Protein 2LTK (pdb70)

Secondary structure (DSSP, 8-state):
----HHHHHHHHHH-SEEEEESEETTEESSHHHHHHHHHHHHTT---EEEESTT-HHHHHHHHHTS--S-SSEEEETTEEEEEHHHHHHHHHHSHHHHHHHHHT---S--

Foldseek 3Di:
DDDDLVVVLVQLQVWQKEKEAQDDLVDHPDPLSVLVSCLCVVFPFDYYYHYVVPHVSRVVNCCPPVVDDAPIFIDGNSHTDDGSVRVVVCVVVVVNVVVCVVVVTDGDDD

InterPro domains:
  IPR002109 Glutaredoxin [PF00462] (91-155)
  IPR004480 Monothiol glutaredoxin-related [PTHR10293] (74-175)
  IPR033658 Glutaredoxin, PICOT-like [cd03028] (82-171)
  IPR036249 Thioredoxin-like superfamily [SSF52833] (79-179)

Structure (mmCIF, N/CA/C/O backbone):
data_2LTK
#
_entry.id   2LTK
#
_cell.length_a   1.000
_cell.length_b   1.000
_cell.length_c   1.000
_cell.angle_alpha   90.00
_cell.angle_beta   90.00
_cell.angle_gamma   90.00
#
_symmetry.space_group_name_H-M   'P 1'
#
loop_
_atom_site.group_PDB
_atom_site.id
_atom_site.type_symbol
_atom_site.label_atom_id
_atom_site.label_alt_id
_atom_site.label_comp_id
_atom_site.label_asym_id
_atom_site.label_entity_id
_atom_site.label_seq_id
_atom_site.pdbx_PDB_ins_code
_atom_site.Cartn_x
_atom_site.Cartn_y
_atom_site.Cartn_z
_atom_site.occupancy
_atom_site.B_iso_or_equiv
_atom_site.auth_seq_id
_atom_site.auth_comp_id
_atom_site.auth_asym_id
_atom_site.auth_atom_id
_atom_site.pdbx_PDB_model_num
ATOM 1 N N . GLY A 1 1 ? 4.959 22.747 -2.510 1.00 0.00 75 GLY A N 1
ATOM 2 C CA . GLY A 1 1 ? 4.186 23.088 -3.714 1.00 0.00 75 GLY A CA 1
ATOM 3 C C . GLY A 1 1 ? 3.396 21.891 -4.196 1.00 0.00 75 GLY A C 1
ATOM 4 O O . GLY A 1 1 ? 3.241 20.914 -3.466 1.00 0.00 75 GLY A O 1
ATOM 10 N N . ALA A 1 2 ? 2.907 21.945 -5.434 1.00 0.00 76 ALA A N 1
ATOM 11 C CA . ALA A 1 2 ? 2.132 20.865 -6.044 1.00 0.00 76 ALA A CA 1
ATOM 12 C C . ALA A 1 2 ? 2.944 19.568 -6.242 1.00 0.00 76 ALA A C 1
ATOM 13 O O . ALA A 1 2 ? 4.137 19.607 -6.575 1.00 0.00 76 ALA A O 1
ATOM 20 N N . MET A 1 3 ? 2.272 18.425 -6.075 1.00 0.00 77 MET A N 1
ATOM 21 C CA . MET A 1 3 ? 2.837 17.083 -6.263 1.00 0.00 77 MET A CA 1
ATOM 22 C C . MET A 1 3 ? 2.852 16.690 -7.745 1.00 0.00 77 MET A C 1
ATOM 23 O O . MET A 1 3 ? 1.802 16.642 -8.389 1.00 0.00 77 MET A O 1
ATOM 37 N N . VAL A 1 4 ? 4.032 16.326 -8.247 1.00 0.00 78 VAL A N 1
ATOM 38 C CA . VAL A 1 4 ? 4.251 15.792 -9.606 1.00 0.00 78 VAL A CA 1
ATOM 39 C C . VAL A 1 4 ? 4.483 14.274 -9.573 1.00 0.00 78 VAL A C 1
ATOM 40 O O . VAL A 1 4 ? 4.736 13.705 -8.509 1.00 0.00 78 VAL A O 1
ATOM 53 N N . LYS A 1 5 ? 4.408 13.576 -10.711 1.00 0.00 79 LYS A N 1
ATOM 54 C CA . LYS A 1 5 ? 4.515 12.102 -10.771 1.00 0.00 79 LYS A CA 1
ATOM 55 C C . LYS A 1 5 ? 5.869 11.594 -10.255 1.00 0.00 79 LYS A C 1
ATOM 56 O O . LYS A 1 5 ? 5.921 10.567 -9.576 1.00 0.00 79 LYS A O 1
ATOM 75 N N . LYS A 1 6 ? 6.937 12.378 -10.444 1.00 0.00 80 LYS A N 1
ATOM 76 C CA . LYS A 1 6 ? 8.267 12.158 -9.847 1.00 0.00 80 LYS A CA 1
ATOM 77 C C . LYS A 1 6 ? 8.284 12.227 -8.310 1.00 0.00 80 LYS A C 1
ATOM 78 O O . LYS A 1 6 ? 9.130 11.597 -7.683 1.00 0.00 80 LYS A O 1
ATOM 97 N N . ASP A 1 7 ? 7.362 12.945 -7.664 1.00 0.00 81 ASP A N 1
ATOM 98 C CA . ASP A 1 7 ? 7.253 12.943 -6.194 1.00 0.00 81 ASP A CA 1
ATOM 99 C C . ASP A 1 7 ? 6.670 11.629 -5.664 1.00 0.00 81 ASP A C 1
ATOM 100 O O . ASP A 1 7 ? 7.104 11.152 -4.617 1.00 0.00 81 ASP A O 1
ATOM 109 N N . ILE A 1 8 ? 5.767 10.987 -6.411 1.00 0.00 82 ILE A N 1
ATOM 110 C CA . ILE A 1 8 ? 5.288 9.631 -6.096 1.00 0.00 82 ILE A CA 1
ATOM 111 C C . ILE A 1 8 ? 6.419 8.614 -6.302 1.00 0.00 82 ILE A C 1
ATOM 112 O O . ILE A 1 8 ? 6.645 7.760 -5.445 1.00 0.00 82 ILE A O 1
ATOM 128 N N . ASP A 1 9 ? 7.175 8.740 -7.396 1.00 0.00 83 ASP A N 1
ATOM 129 C CA . ASP A 1 9 ? 8.273 7.824 -7.728 1.00 0.00 83 ASP A CA 1
ATOM 130 C C . ASP A 1 9 ? 9.423 7.867 -6.703 1.00 0.00 83 ASP A C 1
ATOM 131 O O . ASP A 1 9 ? 9.915 6.816 -6.282 1.00 0.00 83 ASP A O 1
ATOM 140 N N . ASP A 1 10 ? 9.799 9.070 -6.253 1.00 0.00 84 ASP A N 1
ATOM 141 C CA . ASP A 1 10 ? 10.799 9.288 -5.200 1.00 0.00 84 ASP A CA 1
ATOM 142 C C . ASP A 1 10 ? 10.276 8.877 -3.813 1.00 0.00 84 ASP A C 1
ATOM 143 O O . ASP A 1 10 ? 11.037 8.341 -3.007 1.00 0.00 84 ASP A O 1
ATOM 152 N N . THR A 1 11 ? 8.974 9.047 -3.550 1.00 0.00 85 THR A N 1
ATOM 153 C CA . THR A 1 11 ? 8.313 8.546 -2.325 1.00 0.00 85 THR A CA 1
ATOM 154 C C . THR A 1 11 ? 8.305 7.019 -2.262 1.00 0.00 85 THR A C 1
ATOM 155 O O . THR A 1 11 ? 8.602 6.468 -1.203 1.00 0.00 85 THR A O 1
ATOM 166 N N . ILE A 1 12 ? 8.068 6.316 -3.376 1.00 0.00 86 ILE A N 1
ATOM 167 C CA . ILE A 1 12 ? 8.171 4.845 -3.433 1.00 0.00 86 ILE A CA 1
ATOM 168 C C . ILE A 1 12 ? 9.604 4.363 -3.135 1.00 0.00 86 ILE A C 1
ATOM 169 O O . ILE A 1 12 ? 9.783 3.326 -2.493 1.00 0.00 86 ILE A O 1
ATOM 185 N N . LYS A 1 13 ? 10.628 5.149 -3.491 1.00 0.00 87 LYS A N 1
ATOM 186 C CA . LYS A 1 13 ? 12.028 4.956 -3.101 1.00 0.00 87 LYS A CA 1
ATOM 187 C C . LYS A 1 13 ? 12.355 5.387 -1.657 1.00 0.00 87 LYS A C 1
ATOM 188 O O . LYS A 1 13 ? 13.352 4.924 -1.104 1.00 0.00 87 LYS A O 1
ATOM 207 N N . SER A 1 14 ? 11.536 6.246 -1.044 1.00 0.00 88 SER A N 1
ATOM 208 C CA . SER A 1 14 ? 11.741 6.838 0.292 1.00 0.00 88 SER A CA 1
ATOM 209 C C . SER A 1 14 ? 11.113 6.038 1.442 1.00 0.00 88 SER A C 1
ATOM 210 O O . SER A 1 14 ? 11.726 5.873 2.498 1.00 0.00 88 SER A O 1
ATOM 218 N N . GLU A 1 15 ? 9.893 5.544 1.243 1.00 0.00 89 GLU A N 1
ATOM 219 C CA . GLU A 1 15 ? 9.059 4.867 2.247 1.00 0.00 89 GLU A CA 1
ATOM 220 C C . GLU A 1 15 ? 9.237 3.347 2.209 1.00 0.00 89 GLU A C 1
ATOM 221 O O . GLU A 1 15 ? 9.662 2.777 1.205 1.00 0.00 89 GLU A O 1
ATOM 233 N N . ASP A 1 16 ? 8.933 2.673 3.318 1.00 0.00 90 ASP A N 1
ATOM 234 C CA . ASP A 1 16 ? 9.123 1.222 3.433 1.00 0.00 90 ASP A CA 1
ATOM 235 C C . ASP A 1 16 ? 7.859 0.463 3.025 1.00 0.00 90 ASP A C 1
ATOM 236 O O . ASP A 1 16 ? 7.941 -0.663 2.533 1.00 0.00 90 ASP A O 1
ATOM 245 N N . VAL A 1 17 ? 6.706 1.120 3.181 1.00 0.00 91 VAL A N 1
ATOM 246 C CA . VAL A 1 17 ? 5.381 0.645 2.786 1.00 0.00 91 VAL A CA 1
ATOM 247 C C . VAL A 1 17 ? 4.637 1.762 2.051 1.00 0.00 91 VAL A C 1
ATOM 248 O O . VAL A 1 17 ? 4.502 2.874 2.568 1.00 0.00 91 VAL A O 1
ATOM 261 N N . VAL A 1 18 ? 4.110 1.459 0.864 1.00 0.00 92 VAL A N 1
ATOM 262 C CA . VAL A 1 18 ? 3.272 2.381 0.076 1.00 0.00 92 VAL A CA 1
ATOM 263 C C . VAL A 1 18 ? 2.022 1.659 -0.429 1.00 0.00 92 VAL A C 1
ATOM 264 O O . VAL A 1 18 ? 2.050 0.458 -0.701 1.00 0.00 92 VAL A O 1
ATOM 277 N N . THR A 1 19 ? 0.908 2.378 -0.560 1.00 0.00 93 THR A N 1
ATOM 278 C CA . THR A 1 19 ? -0.329 1.844 -1.146 1.00 0.00 93 THR A CA 1
ATOM 279 C C . THR A 1 19 ? -1.070 2.877 -1.998 1.00 0.00 93 THR A C 1
ATOM 280 O O . THR A 1 19 ? -0.969 4.082 -1.764 1.00 0.00 93 THR A O 1
ATOM 291 N N . PHE A 1 20 ? -1.802 2.386 -3.001 1.00 0.00 94 PHE A N 1
ATOM 292 C CA . PHE A 1 20 ? -2.680 3.162 -3.878 1.00 0.00 94 PHE A CA 1
ATOM 293 C C . PHE A 1 20 ? -4.129 2.716 -3.656 1.00 0.00 94 PHE A C 1
ATOM 294 O O . PHE A 1 20 ? -4.456 1.555 -3.926 1.00 0.00 94 PHE A O 1
ATOM 311 N N . ILE A 1 21 ? -4.990 3.623 -3.178 1.00 0.00 95 ILE A N 1
ATOM 312 C CA . ILE A 1 21 ? -6.368 3.306 -2.767 1.00 0.00 95 ILE A CA 1
ATOM 313 C C . ILE A 1 21 ? -7.422 4.282 -3.320 1.00 0.00 95 ILE A C 1
ATOM 314 O O . ILE A 1 21 ? -7.129 5.413 -3.720 1.00 0.00 95 ILE A O 1
ATOM 330 N N . LYS A 1 22 ? -8.689 3.851 -3.304 1.00 0.00 96 LYS A N 1
ATOM 331 C CA . LYS A 1 22 ? -9.860 4.676 -3.643 1.00 0.00 96 LYS A CA 1
ATOM 332 C C . LYS A 1 22 ? -10.366 5.393 -2.385 1.00 0.00 96 LYS A C 1
ATOM 333 O O . LYS A 1 22 ? -11.390 5.019 -1.820 1.00 0.00 96 LYS A O 1
ATOM 352 N N . GLY A 1 23 ? -9.641 6.403 -1.910 1.00 0.00 97 GLY A N 1
ATOM 353 C CA . GLY A 1 23 ? -10.110 7.371 -0.906 1.00 0.00 97 GLY A CA 1
ATOM 354 C C . GLY A 1 23 ? -8.985 7.835 0.031 1.00 0.00 97 GLY A C 1
ATOM 355 O O . GLY A 1 23 ? -7.867 7.323 -0.040 1.00 0.00 97 GLY A O 1
ATOM 359 N N . LEU A 1 24 ? -9.282 8.699 1.003 1.00 0.00 98 LEU A N 1
ATOM 360 C CA . LEU A 1 24 ? -8.452 8.874 2.188 1.00 0.00 98 LEU A CA 1
ATOM 361 C C . LEU A 1 24 ? -8.387 7.572 3.017 1.00 0.00 98 LEU A C 1
ATOM 362 O O . LEU A 1 24 ? -9.354 6.810 3.036 1.00 0.00 98 LEU A O 1
ATOM 378 N N . PRO A 1 25 ? -7.303 7.334 3.775 1.00 0.00 99 PRO A N 1
ATOM 379 C CA . PRO A 1 25 ? -7.112 6.106 4.552 1.00 0.00 99 PRO A CA 1
ATOM 380 C C . PRO A 1 25 ? -8.050 6.054 5.778 1.00 0.00 99 PRO A C 1
ATOM 381 O O . PRO A 1 25 ? -8.347 4.998 6.333 1.00 0.00 99 PRO A O 1
ATOM 392 N N . GLU A 1 26 ? -8.557 7.213 6.193 1.00 0.00 100 GLU A N 1
ATOM 393 C CA . GLU A 1 26 ? -9.523 7.404 7.281 1.00 0.00 100 GLU A CA 1
ATOM 394 C C . GLU A 1 26 ? -10.992 7.390 6.841 1.00 0.00 100 GLU A C 1
ATOM 395 O O . GLU A 1 26 ? -11.877 7.159 7.666 1.00 0.00 100 GLU A O 1
ATOM 407 N N . ALA A 1 27 ? -11.258 7.640 5.560 1.00 0.00 101 ALA A N 1
ATOM 408 C CA . ALA A 1 27 ? -12.605 7.681 4.997 1.00 0.00 101 ALA A CA 1
ATOM 409 C C . ALA A 1 27 ? -12.601 7.230 3.522 1.00 0.00 101 ALA A C 1
ATOM 410 O O . ALA A 1 27 ? -12.833 8.050 2.623 1.00 0.00 101 ALA A O 1
ATOM 417 N N . PRO A 1 28 ? -12.280 5.952 3.244 1.00 0.00 102 PRO A N 1
ATOM 418 C CA . PRO A 1 28 ? -12.198 5.448 1.883 1.00 0.00 102 PRO A CA 1
ATOM 419 C C . PRO A 1 28 ? -13.560 5.394 1.191 1.00 0.00 102 PRO A C 1
ATOM 420 O O . PRO A 1 28 ? -14.612 5.254 1.810 1.00 0.00 102 PRO A O 1
ATOM 431 N N . MET A 1 29 ? -13.524 5.477 -0.132 1.00 0.00 103 MET A N 1
ATOM 432 C CA . MET A 1 29 ? -14.674 5.474 -1.040 1.00 0.00 103 MET A CA 1
ATOM 433 C C . MET A 1 29 ? -14.899 4.081 -1.668 1.00 0.00 103 MET A C 1
ATOM 434 O O . MET A 1 29 ? -15.566 3.958 -2.698 1.00 0.00 103 MET A O 1
ATOM 448 N N . CYS A 1 30 ? -14.299 3.044 -1.064 1.00 0.00 104 CYS A N 1
ATOM 449 C CA . CYS A 1 30 ? -14.313 1.645 -1.493 1.00 0.00 104 CYS A CA 1
ATOM 450 C C . CYS A 1 30 ? -14.057 0.707 -0.295 1.00 0.00 104 CYS A C 1
ATOM 451 O O . CYS A 1 30 ? -13.150 0.969 0.505 1.00 0.00 104 CYS A O 1
ATOM 459 N N . ALA A 1 31 ? -14.757 -0.426 -0.200 1.00 0.00 105 ALA A N 1
ATOM 460 C CA . ALA A 1 31 ? -14.600 -1.374 0.910 1.00 0.00 105 ALA A CA 1
ATOM 461 C C . ALA A 1 31 ? -13.219 -2.048 0.929 1.00 0.00 105 ALA A C 1
ATOM 462 O O . ALA A 1 31 ? -12.568 -2.123 1.970 1.00 0.00 105 ALA A O 1
ATOM 469 N N . TYR A 1 32 ? -12.707 -2.451 -0.236 1.00 0.00 106 TYR A N 1
ATOM 470 C CA . TYR A 1 32 ? -11.373 -3.052 -0.359 1.00 0.00 106 TYR A CA 1
ATOM 471 C C . TYR A 1 32 ? -10.258 -2.072 0.033 1.00 0.00 106 TYR A C 1
ATOM 472 O O . TYR A 1 32 ? -9.212 -2.481 0.533 1.00 0.00 106 TYR A O 1
ATOM 490 N N . SER A 1 33 ? -10.501 -0.764 -0.118 1.00 0.00 107 SER A N 1
ATOM 491 C CA . SER A 1 33 ? -9.581 0.272 0.377 1.00 0.00 107 SER A CA 1
ATOM 492 C C . SER A 1 33 ? -9.590 0.361 1.911 1.00 0.00 107 SER A C 1
ATOM 493 O O . SER A 1 33 ? -8.519 0.350 2.516 1.00 0.00 107 SER A O 1
ATOM 501 N N . LYS A 1 34 ? -10.768 0.311 2.557 1.00 0.00 108 LYS A N 1
ATOM 502 C CA . LYS A 1 34 ? -10.901 0.106 4.018 1.00 0.00 108 LYS A CA 1
ATOM 503 C C . LYS A 1 34 ? -10.146 -1.147 4.469 1.00 0.00 108 LYS A C 1
ATOM 504 O O . LYS A 1 34 ? -9.366 -1.093 5.421 1.00 0.00 108 LYS A O 1
ATOM 523 N N . ARG A 1 35 ? -10.339 -2.267 3.763 1.00 0.00 109 ARG A N 1
ATOM 524 C CA . ARG A 1 35 ? -9.772 -3.577 4.113 1.00 0.00 109 ARG A CA 1
ATOM 525 C C . ARG A 1 35 ? -8.247 -3.633 3.978 1.00 0.00 109 ARG A C 1
ATOM 526 O O . ARG A 1 35 ? -7.610 -4.264 4.818 1.00 0.00 109 ARG A O 1
ATOM 547 N N . MET A 1 36 ? -7.652 -2.936 3.001 1.00 0.00 110 MET A N 1
ATOM 548 C CA . MET A 1 36 ? -6.188 -2.821 2.884 1.00 0.00 110 MET A CA 1
ATOM 549 C C . MET A 1 36 ? -5.590 -1.994 4.023 1.00 0.00 110 MET A C 1
ATOM 550 O O . MET A 1 36 ? -4.616 -2.415 4.641 1.00 0.00 110 MET A O 1
ATOM 564 N N . ILE A 1 37 ? -6.203 -0.852 4.345 1.00 0.00 111 ILE A N 1
ATOM 565 C CA . ILE A 1 37 ? -5.783 -0.012 5.473 1.00 0.00 111 ILE A CA 1
ATOM 566 C C . ILE A 1 37 ? -5.870 -0.779 6.798 1.00 0.00 111 ILE A C 1
ATOM 567 O O . ILE A 1 37 ? -4.979 -0.648 7.627 1.00 0.00 111 ILE A O 1
ATOM 583 N N . ASP A 1 38 ? -6.855 -1.661 6.976 1.00 0.00 112 ASP A N 1
ATOM 584 C CA . ASP A 1 38 ? -6.948 -2.521 8.163 1.00 0.00 112 ASP A CA 1
ATOM 585 C C . ASP A 1 38 ? -5.803 -3.533 8.295 1.00 0.00 112 ASP A C 1
ATOM 586 O O . ASP A 1 38 ? -5.442 -3.904 9.401 1.00 0.00 112 ASP A O 1
ATOM 595 N N . VAL A 1 39 ? -5.185 -3.966 7.202 1.00 0.00 113 VAL A N 1
ATOM 596 C CA . VAL A 1 39 ? -3.935 -4.764 7.262 1.00 0.00 113 VAL A CA 1
ATOM 597 C C . VAL A 1 39 ? -2.788 -3.910 7.811 1.00 0.00 113 VAL A C 1
ATOM 598 O O . VAL A 1 39 ? -2.022 -4.352 8.667 1.00 0.00 113 VAL A O 1
ATOM 611 N N . LEU A 1 40 ? -2.700 -2.665 7.344 1.00 0.00 114 LEU A N 1
ATOM 612 C CA . LEU A 1 40 ? -1.628 -1.721 7.661 1.00 0.00 114 LEU A CA 1
ATOM 613 C C . LEU A 1 40 ? -1.753 -1.146 9.089 1.00 0.00 114 LEU A C 1
ATOM 614 O O . LEU A 1 40 ? -0.751 -0.999 9.791 1.00 0.00 114 LEU A O 1
ATOM 630 N N . GLU A 1 41 ? -2.978 -0.888 9.553 1.00 0.00 115 GLU A N 1
ATOM 631 C CA . GLU A 1 41 ? -3.287 -0.480 10.925 1.00 0.00 115 GLU A CA 1
ATOM 632 C C . GLU A 1 41 ? -3.263 -1.651 11.916 1.00 0.00 115 GLU A C 1
ATOM 633 O O . GLU A 1 41 ? -2.729 -1.488 13.017 1.00 0.00 115 GLU A O 1
ATOM 645 N N . ALA A 1 42 ? -3.816 -2.823 11.570 1.00 0.00 116 ALA A N 1
ATOM 646 C CA . ALA A 1 42 ? -3.955 -3.915 12.542 1.00 0.00 116 ALA A CA 1
ATOM 647 C C . ALA A 1 42 ? -2.617 -4.587 12.896 1.00 0.00 116 ALA A C 1
ATOM 648 O O . ALA A 1 42 ? -2.485 -5.135 13.994 1.00 0.00 116 ALA A O 1
ATOM 655 N N . LEU A 1 43 ? -1.626 -4.519 11.996 1.00 0.00 117 LEU A N 1
ATOM 656 C CA . LEU A 1 43 ? -0.244 -4.951 12.238 1.00 0.00 117 LEU A CA 1
ATOM 657 C C . LEU A 1 43 ? 0.648 -3.841 12.825 1.00 0.00 117 LEU A C 1
ATOM 658 O O . LEU A 1 43 ? 1.795 -4.118 13.168 1.00 0.00 117 LEU A O 1
ATOM 674 N N . GLY A 1 44 ? 0.147 -2.609 12.964 1.00 0.00 118 GLY A N 1
ATOM 675 C CA . GLY A 1 44 ? 0.888 -1.492 13.556 1.00 0.00 118 GLY A CA 1
ATOM 676 C C . GLY A 1 44 ? 2.054 -0.978 12.702 1.00 0.00 118 GLY A C 1
ATOM 677 O O . GLY A 1 44 ? 3.140 -0.749 13.237 1.00 0.00 118 GLY A O 1
ATOM 681 N N . LEU A 1 45 ? 1.863 -0.820 11.386 1.00 0.00 119 LEU A N 1
ATOM 682 C CA . LEU A 1 45 ? 2.902 -0.400 10.442 1.00 0.00 119 LEU A CA 1
ATOM 683 C C . LEU A 1 45 ? 2.960 1.131 10.286 1.00 0.00 119 LEU A C 1
ATOM 684 O O . LEU A 1 45 ? 2.056 1.867 10.698 1.00 0.00 119 LEU A O 1
ATOM 700 N N . GLU A 1 46 ? 4.006 1.600 9.609 1.00 0.00 120 GLU A N 1
ATOM 701 C CA . GLU A 1 46 ? 4.139 2.948 9.044 1.00 0.00 120 GLU A CA 1
ATOM 702 C C . GLU A 1 46 ? 4.143 2.909 7.512 1.00 0.00 120 GLU A C 1
ATOM 703 O O . GLU A 1 46 ? 4.913 2.164 6.903 1.00 0.00 120 GLU A O 1
ATOM 715 N N . TYR A 1 47 ? 3.289 3.721 6.889 1.00 0.00 121 TYR A N 1
ATOM 716 C CA . TYR A 1 47 ? 3.035 3.707 5.446 1.00 0.00 121 TYR A CA 1
ATOM 717 C C . TYR A 1 47 ? 2.673 5.095 4.900 1.00 0.00 121 TYR A C 1
ATOM 718 O O . TYR A 1 47 ? 2.211 5.977 5.637 1.00 0.00 121 TYR A O 1
ATOM 736 N N . THR A 1 48 ? 2.799 5.254 3.581 1.00 0.00 122 THR A N 1
ATOM 737 C CA . THR A 1 48 ? 2.233 6.378 2.820 1.00 0.00 122 THR A CA 1
ATOM 738 C C . THR A 1 48 ? 1.107 5.856 1.924 1.00 0.00 122 THR A C 1
ATOM 739 O O . THR A 1 48 ? 1.307 4.922 1.147 1.00 0.00 122 THR A O 1
ATOM 750 N N . SER A 1 49 ? -0.081 6.448 2.053 1.00 0.00 123 SER A N 1
ATOM 751 C CA . SER A 1 49 ? -1.285 6.086 1.290 1.00 0.00 123 SER A CA 1
ATOM 752 C C . SER A 1 49 ? -1.640 7.176 0.276 1.00 0.00 123 SER A C 1
ATOM 753 O O . SER A 1 49 ? -1.865 8.333 0.647 1.00 0.00 123 SER A O 1
ATOM 761 N N . PHE A 1 50 ? -1.684 6.800 -1.003 1.00 0.00 124 PHE A N 1
ATOM 762 C CA . PHE A 1 50 ? -2.009 7.682 -2.121 1.00 0.00 124 PHE A CA 1
ATOM 763 C C . PHE A 1 50 ? -3.440 7.449 -2.627 1.00 0.00 124 PHE A C 1
ATOM 764 O O . PHE A 1 50 ? -3.817 6.333 -2.991 1.00 0.00 124 PHE A O 1
ATOM 781 N N . ASP A 1 51 ? -4.215 8.530 -2.725 1.00 0.00 125 ASP A N 1
ATOM 782 C CA . ASP A 1 51 ? -5.608 8.504 -3.186 1.00 0.00 125 ASP A CA 1
ATOM 783 C C . ASP A 1 51 ? -5.691 8.826 -4.686 1.00 0.00 125 ASP A C 1
ATOM 784 O O . ASP A 1 51 ? -5.338 9.935 -5.101 1.00 0.00 125 ASP A O 1
ATOM 793 N N . VAL A 1 52 ? -6.230 7.901 -5.496 1.00 0.00 126 VAL A N 1
ATOM 794 C CA . VAL A 1 52 ? -6.396 8.106 -6.957 1.00 0.00 126 VAL A CA 1
ATOM 795 C C . VAL A 1 52 ? -7.486 9.118 -7.294 1.00 0.00 126 VAL A C 1
ATOM 796 O O . VAL A 1 52 ? -7.385 9.840 -8.283 1.00 0.00 126 VAL A O 1
ATOM 809 N N . LEU A 1 53 ? -8.519 9.213 -6.458 1.00 0.00 127 LEU A N 1
ATOM 810 C CA . LEU A 1 53 ? -9.697 10.047 -6.734 1.00 0.00 127 LEU A CA 1
ATOM 811 C C . LEU A 1 53 ? -9.449 11.533 -6.448 1.00 0.00 127 LEU A C 1
ATOM 812 O O . LEU A 1 53 ? -10.097 12.387 -7.052 1.00 0.00 127 LEU A O 1
ATOM 828 N N . ALA A 1 54 ? -8.456 11.846 -5.612 1.00 0.00 128 ALA A N 1
ATOM 829 C CA . ALA A 1 54 ? -8.133 13.209 -5.200 1.00 0.00 128 ALA A CA 1
ATOM 830 C C . ALA A 1 54 ? -7.085 13.931 -6.073 1.00 0.00 128 ALA A C 1
ATOM 831 O O . ALA A 1 54 ? -6.889 15.135 -5.902 1.00 0.00 128 ALA A O 1
ATOM 838 N N . HIS A 1 55 ? -6.377 13.232 -6.972 1.00 0.00 129 HIS A N 1
ATOM 839 C CA . HIS A 1 55 ? -5.278 13.810 -7.750 1.00 0.00 129 HIS A CA 1
ATOM 840 C C . HIS A 1 55 ? -5.020 13.005 -9.046 1.00 0.00 129 HIS A C 1
ATOM 841 O O . HIS A 1 55 ? -4.677 11.819 -8.966 1.00 0.00 129 HIS A O 1
ATOM 855 N N . PRO A 1 56 ? -5.086 13.622 -10.244 1.00 0.00 130 PRO A N 1
ATOM 856 C CA . PRO A 1 56 ? -4.872 12.934 -11.522 1.00 0.00 130 PRO A CA 1
ATOM 857 C C . PRO A 1 56 ? -3.462 12.343 -11.651 1.00 0.00 130 PRO A C 1
ATOM 858 O O . PRO A 1 56 ? -3.283 11.265 -12.208 1.00 0.00 130 PRO A O 1
ATOM 869 N N . VAL A 1 57 ? -2.460 12.981 -11.043 1.00 0.00 131 VAL A N 1
ATOM 870 C CA . VAL A 1 57 ? -1.079 12.473 -10.986 1.00 0.00 131 VAL A CA 1
ATOM 871 C C . VAL A 1 57 ? -0.997 11.089 -10.324 1.00 0.00 131 VAL A C 1
ATOM 872 O O . VAL A 1 57 ? -0.244 10.234 -10.789 1.00 0.00 131 VAL A O 1
ATOM 885 N N . VAL A 1 58 ? -1.804 10.823 -9.287 1.00 0.00 132 VAL A N 1
ATOM 886 C CA . VAL A 1 58 ? -1.824 9.511 -8.616 1.00 0.00 132 VAL A CA 1
ATOM 887 C C . VAL A 1 58 ? -2.463 8.456 -9.519 1.00 0.00 132 VAL A C 1
ATOM 888 O O . VAL A 1 58 ? -1.865 7.404 -9.745 1.00 0.00 132 VAL A O 1
ATOM 901 N N . ARG A 1 59 ? -3.644 8.734 -10.092 1.00 0.00 133 ARG A N 1
ATOM 902 C CA . ARG A 1 59 ? -4.315 7.782 -11.000 1.00 0.00 133 ARG A CA 1
ATOM 903 C C . ARG A 1 59 ? -3.533 7.566 -12.307 1.00 0.00 133 ARG A C 1
ATOM 904 O O . ARG A 1 59 ? -3.604 6.469 -12.856 1.00 0.00 133 ARG A O 1
ATOM 925 N N . SER A 1 60 ? -2.721 8.539 -12.739 1.00 0.00 134 SER A N 1
ATOM 926 C CA . SER A 1 60 ? -1.791 8.417 -13.874 1.00 0.00 134 SER A CA 1
ATOM 927 C C . SER A 1 60 ? -0.574 7.530 -13.554 1.00 0.00 134 SER A C 1
ATOM 928 O O . SER A 1 60 ? -0.230 6.662 -14.358 1.00 0.00 134 SER A O 1
ATOM 936 N N . TYR A 1 61 ? 0.024 7.650 -12.355 1.00 0.00 135 TYR A N 1
ATOM 937 C CA . TYR A 1 61 ? 1.082 6.729 -11.895 1.00 0.00 135 TYR A CA 1
ATOM 938 C C . TYR A 1 61 ? 0.582 5.275 -11.906 1.00 0.00 135 TYR A C 1
ATOM 939 O O . TYR A 1 61 ? 1.252 4.380 -12.425 1.00 0.00 135 TYR A O 1
ATOM 957 N N . VAL A 1 62 ? -0.633 5.039 -11.398 1.00 0.00 136 VAL A N 1
ATOM 958 C CA . VAL A 1 62 ? -1.257 3.705 -11.407 1.00 0.00 136 VAL A CA 1
ATOM 959 C C . VAL A 1 62 ? -1.479 3.183 -12.830 1.00 0.00 136 VAL A C 1
ATOM 960 O O . VAL A 1 62 ? -1.305 1.988 -13.079 1.00 0.00 136 VAL A O 1
ATOM 973 N N . LYS A 1 63 ? -1.835 4.068 -13.769 1.00 0.00 137 LYS A N 1
ATOM 974 C CA . LYS A 1 63 ? -2.096 3.718 -15.168 1.00 0.00 137 LYS A CA 1
ATOM 975 C C . LYS A 1 63 ? -0.813 3.239 -15.863 1.00 0.00 137 LYS A C 1
ATOM 976 O O . LYS A 1 63 ? -0.776 2.134 -16.413 1.00 0.00 137 LYS A O 1
ATOM 995 N N . GLU A 1 64 ? 0.240 4.053 -15.821 1.00 0.00 138 GLU A N 1
ATOM 996 C CA . GLU A 1 64 ? 1.466 3.851 -16.611 1.00 0.00 138 GLU A CA 1
ATOM 997 C C . GLU A 1 64 ? 2.541 2.998 -15.911 1.00 0.00 138 GLU A C 1
ATOM 998 O O . GLU A 1 64 ? 3.292 2.288 -16.582 1.00 0.00 138 GLU A O 1
ATOM 1010 N N . VAL A 1 65 ? 2.631 3.054 -14.576 1.00 0.00 139 VAL A N 1
ATOM 1011 C CA . VAL A 1 65 ? 3.780 2.529 -13.809 1.00 0.00 139 VAL A CA 1
ATOM 1012 C C . VAL A 1 65 ? 3.397 1.349 -12.910 1.00 0.00 139 VAL A C 1
ATOM 1013 O O . VAL A 1 65 ? 4.129 0.353 -12.869 1.00 0.00 139 VAL A O 1
ATOM 1026 N N . SER A 1 66 ? 2.243 1.398 -12.234 1.00 0.00 140 SER A N 1
ATOM 1027 C CA . SER A 1 66 ? 1.712 0.287 -11.413 1.00 0.00 140 SER A CA 1
ATOM 1028 C C . SER A 1 66 ? 0.889 -0.697 -12.264 1.00 0.00 140 SER A C 1
ATOM 1029 O O . SER A 1 66 ? -0.304 -0.908 -12.044 1.00 0.00 140 SER A O 1
ATOM 1037 N N . GLU A 1 67 ? 1.531 -1.268 -13.288 1.00 0.00 141 GLU A N 1
ATOM 1038 C CA . GLU A 1 67 ? 0.913 -1.948 -14.444 1.00 0.00 141 GLU A CA 1
ATOM 1039 C C . GLU A 1 67 ? 0.125 -3.244 -14.141 1.00 0.00 141 GLU A C 1
ATOM 1040 O O . GLU A 1 67 ? -0.435 -3.850 -15.061 1.00 0.00 141 GLU A O 1
ATOM 1052 N N . TRP A 1 68 ? 0.033 -3.664 -12.878 1.00 0.00 142 TRP A N 1
ATOM 1053 C CA . TRP A 1 68 ? -0.837 -4.756 -12.432 1.00 0.00 142 TRP A CA 1
ATOM 1054 C C . TRP A 1 68 ? -2.340 -4.381 -12.546 1.00 0.00 142 TRP A C 1
ATOM 1055 O O . TRP A 1 68 ? -2.686 -3.214 -12.325 1.00 0.00 142 TRP A O 1
ATOM 1076 N N . PRO A 1 69 ? -3.254 -5.321 -12.878 1.00 0.00 143 PRO A N 1
ATOM 1077 C CA . PRO A 1 69 ? -4.675 -5.018 -13.099 1.00 0.00 143 PRO A CA 1
ATOM 1078 C C . PRO A 1 69 ? -5.458 -4.601 -11.838 1.00 0.00 143 PRO A C 1
ATOM 1079 O O . PRO A 1 69 ? -6.204 -3.618 -11.884 1.00 0.00 143 PRO A O 1
ATOM 1090 N N . THR A 1 70 ? -5.290 -5.316 -10.721 1.00 0.00 144 THR A N 1
ATOM 1091 C CA . THR A 1 70 ? -6.088 -5.162 -9.486 1.00 0.00 144 THR A CA 1
ATOM 1092 C C . THR A 1 70 ? -5.928 -3.792 -8.817 1.00 0.00 144 THR A C 1
ATOM 1093 O O . THR A 1 70 ? -4.827 -3.244 -8.794 1.00 0.00 144 THR A O 1
ATOM 1104 N N . ILE A 1 71 ? -6.998 -3.280 -8.199 1.00 0.00 145 ILE A N 1
ATOM 1105 C CA . ILE A 1 71 ? -7.009 -2.129 -7.280 1.00 0.00 145 ILE A CA 1
ATOM 1106 C C . ILE A 1 71 ? -7.812 -2.504 -6.017 1.00 0.00 145 ILE A C 1
ATOM 1107 O O . ILE A 1 71 ? -8.890 -3.087 -6.150 1.00 0.00 145 ILE A O 1
ATOM 1123 N N . PRO A 1 72 ? -7.367 -2.136 -4.799 1.00 0.00 146 PRO A N 1
ATOM 1124 C CA . PRO A 1 72 ? -6.136 -1.395 -4.488 1.00 0.00 146 PRO A CA 1
ATOM 1125 C C . PRO A 1 72 ? -4.859 -2.254 -4.524 1.00 0.00 146 PRO A C 1
ATOM 1126 O O . PRO A 1 72 ? -4.929 -3.476 -4.644 1.00 0.00 146 PRO A O 1
ATOM 1137 N N . GLN A 1 73 ? -3.689 -1.607 -4.430 1.00 0.00 147 GLN A N 1
ATOM 1138 C CA . GLN A 1 73 ? -2.363 -2.243 -4.548 1.00 0.00 147 GLN A CA 1
ATOM 1139 C C . GLN A 1 73 ? -1.439 -1.953 -3.356 1.00 0.00 147 GLN A C 1
ATOM 1140 O O . GLN A 1 73 ? -1.474 -0.861 -2.780 1.00 0.00 147 GLN A O 1
ATOM 1154 N N . LEU A 1 74 ? -0.559 -2.913 -3.048 1.00 0.00 148 LEU A N 1
ATOM 1155 C CA . LEU A 1 74 ? 0.452 -2.847 -1.994 1.00 0.00 148 LEU A CA 1
ATOM 1156 C C . LEU A 1 74 ? 1.874 -2.849 -2.586 1.00 0.00 148 LEU A C 1
ATOM 1157 O O . LEU A 1 74 ? 2.193 -3.639 -3.480 1.00 0.00 148 LEU A O 1
ATOM 1173 N N . PHE A 1 75 ? 2.733 -2.004 -2.022 1.00 0.00 149 PHE A N 1
ATOM 1174 C CA . PHE A 1 75 ? 4.162 -1.890 -2.315 1.00 0.00 149 PHE A CA 1
ATOM 1175 C C . PHE A 1 75 ? 4.986 -1.986 -1.020 1.00 0.00 149 PHE A C 1
ATOM 1176 O O . PHE A 1 75 ? 4.664 -1.329 -0.029 1.00 0.00 149 PHE A O 1
ATOM 1193 N N . ILE A 1 76 ? 6.078 -2.757 -1.046 1.00 0.00 150 ILE A N 1
ATOM 1194 C CA . ILE A 1 76 ? 7.064 -2.878 0.044 1.00 0.00 150 ILE A CA 1
ATOM 1195 C C . ILE A 1 76 ? 8.454 -2.562 -0.524 1.00 0.00 150 ILE A C 1
ATOM 1196 O O . ILE A 1 76 ? 8.818 -3.087 -1.576 1.00 0.00 150 ILE A O 1
ATOM 1212 N N . LYS A 1 77 ? 9.226 -1.694 0.147 1.00 0.00 151 LYS A N 1
ATOM 1213 C CA . LYS A 1 77 ? 10.622 -1.338 -0.205 1.00 0.00 151 LYS A CA 1
ATOM 1214 C C . LYS A 1 77 ? 10.840 -1.080 -1.717 1.00 0.00 151 LYS A C 1
ATOM 1215 O O . LYS A 1 77 ? 11.696 -1.705 -2.353 1.00 0.00 151 LYS A O 1
ATOM 1234 N N . ALA A 1 78 ? 10.030 -0.196 -2.306 1.00 0.00 152 ALA A N 1
ATOM 1235 C CA . ALA A 1 78 ? 10.017 0.160 -3.733 1.00 0.00 152 ALA A CA 1
ATOM 1236 C C . ALA A 1 78 ? 9.618 -0.949 -4.732 1.00 0.00 152 ALA A C 1
ATOM 1237 O O . ALA A 1 78 ? 9.880 -0.821 -5.930 1.00 0.00 152 ALA A O 1
ATOM 1244 N N . GLU A 1 79 ? 8.955 -2.020 -4.288 1.00 0.00 153 GLU A N 1
ATOM 1245 C CA . GLU A 1 79 ? 8.503 -3.125 -5.135 1.00 0.00 153 GLU A CA 1
ATOM 1246 C C . GLU A 1 79 ? 7.006 -3.427 -4.982 1.00 0.00 153 GLU A C 1
ATOM 1247 O O . GLU A 1 79 ? 6.479 -3.377 -3.870 1.00 0.00 153 GLU A O 1
ATOM 1259 N N . PHE A 1 80 ? 6.319 -3.790 -6.072 1.00 0.00 154 PHE A N 1
ATOM 1260 C CA . PHE A 1 80 ? 4.917 -4.219 -6.023 1.00 0.00 154 PHE A CA 1
ATOM 1261 C C . PHE A 1 80 ? 4.791 -5.657 -5.490 1.00 0.00 154 PHE A C 1
ATOM 1262 O O . PHE A 1 80 ? 5.514 -6.561 -5.927 1.00 0.00 154 PHE A O 1
ATOM 1279 N N . VAL A 1 81 ? 3.847 -5.874 -4.569 1.00 0.00 155 VAL A N 1
ATOM 1280 C CA . VAL A 1 81 ? 3.626 -7.161 -3.881 1.00 0.00 155 VAL A CA 1
ATOM 1281 C C . VAL A 1 81 ? 2.347 -7.860 -4.353 1.00 0.00 155 VAL A C 1
ATOM 1282 O O . VAL A 1 81 ? 2.387 -9.043 -4.703 1.00 0.00 155 VAL A O 1
ATOM 1295 N N . GLY A 1 82 ? 1.216 -7.150 -4.374 1.00 0.00 156 GLY A N 1
ATOM 1296 C CA . GLY A 1 82 ? -0.088 -7.726 -4.711 1.00 0.00 156 GLY A CA 1
ATOM 1297 C C . GLY A 1 82 ? -1.267 -6.771 -4.499 1.00 0.00 156 GLY A C 1
ATOM 1298 O O . GLY A 1 82 ? -1.109 -5.663 -3.976 1.00 0.00 156 GLY A O 1
ATOM 1302 N N . GLY A 1 83 ? -2.453 -7.219 -4.911 1.00 0.00 157 GLY A N 1
ATOM 1303 C CA . GLY A 1 83 ? -3.742 -6.600 -4.592 1.00 0.00 157 GLY A CA 1
ATOM 1304 C C . GLY A 1 83 ? -4.285 -6.989 -3.209 1.00 0.00 157 GLY A C 1
ATOM 1305 O O . GLY A 1 83 ? -3.666 -7.762 -2.470 1.00 0.00 157 GLY A O 1
ATOM 1309 N N . LEU A 1 84 ? -5.471 -6.476 -2.861 1.00 0.00 158 LEU A N 1
ATOM 1310 C CA . LEU A 1 84 ? -6.133 -6.757 -1.577 1.00 0.00 158 LEU A CA 1
ATOM 1311 C C . LEU A 1 84 ? -6.444 -8.255 -1.402 1.00 0.00 158 LEU A C 1
ATOM 1312 O O . LEU A 1 84 ? -6.243 -8.799 -0.318 1.00 0.00 158 LEU A O 1
ATOM 1328 N N . ASP A 1 85 ? -6.830 -8.940 -2.484 1.00 0.00 159 ASP A N 1
ATOM 1329 C CA . ASP A 1 85 ? -7.077 -10.391 -2.499 1.00 0.00 159 ASP A CA 1
ATOM 1330 C C . ASP A 1 85 ? -5.914 -11.213 -1.898 1.00 0.00 159 ASP A C 1
ATOM 1331 O O . ASP A 1 85 ? -6.164 -12.227 -1.244 1.00 0.00 159 ASP A O 1
ATOM 1340 N N . ILE A 1 86 ? -4.666 -10.788 -2.145 1.00 0.00 160 ILE A N 1
ATOM 1341 C CA . ILE A 1 86 ? -3.423 -11.511 -1.817 1.00 0.00 160 ILE A CA 1
ATOM 1342 C C . ILE A 1 86 ? -2.824 -11.168 -0.443 1.00 0.00 160 ILE A C 1
ATOM 1343 O O . ILE A 1 86 ? -2.289 -12.054 0.227 1.00 0.00 160 ILE A O 1
ATOM 1359 N N . VAL A 1 87 ? -2.888 -9.908 0.009 1.00 0.00 161 VAL A N 1
ATOM 1360 C CA . VAL A 1 87 ? -2.245 -9.491 1.284 1.00 0.00 161 VAL A CA 1
ATOM 1361 C C . VAL A 1 87 ? -2.775 -10.254 2.496 1.00 0.00 161 VAL A C 1
ATOM 1362 O O . VAL A 1 87 ? -2.008 -10.584 3.399 1.00 0.00 161 VAL A O 1
ATOM 1375 N N . THR A 1 88 ? -4.049 -10.631 2.469 1.00 0.00 162 THR A N 1
ATOM 1376 C CA . THR A 1 88 ? -4.679 -11.488 3.482 1.00 0.00 162 THR A CA 1
ATOM 1377 C C . THR A 1 88 ? -4.051 -12.884 3.550 1.00 0.00 162 THR A C 1
ATOM 1378 O O . THR A 1 88 ? -3.860 -13.432 4.632 1.00 0.00 162 THR A O 1
ATOM 1389 N N . LYS A 1 89 ? -3.654 -13.460 2.411 1.00 0.00 163 LYS A N 1
ATOM 1390 C CA . LYS A 1 89 ? -3.027 -14.791 2.323 1.00 0.00 163 LYS A CA 1
ATOM 1391 C C . LYS A 1 89 ? -1.630 -14.797 2.955 1.00 0.00 163 LYS A C 1
ATOM 1392 O O . LYS A 1 89 ? -1.291 -15.705 3.714 1.00 0.00 163 LYS A O 1
ATOM 1411 N N . MET A 1 90 ? -0.848 -13.734 2.731 1.00 0.00 164 MET A N 1
ATOM 1412 C CA . MET A 1 90 ? 0.416 -13.508 3.453 1.00 0.00 164 MET A CA 1
ATOM 1413 C C . MET A 1 90 ? 0.205 -13.313 4.962 1.00 0.00 164 MET A C 1
ATOM 1414 O O . MET A 1 90 ? 1.029 -13.762 5.764 1.00 0.00 164 MET A O 1
ATOM 1428 N N . LEU A 1 91 ? -0.874 -12.626 5.354 1.00 0.00 165 LEU A N 1
ATOM 1429 C CA . LEU A 1 91 ? -1.227 -12.374 6.753 1.00 0.00 165 LEU A CA 1
ATOM 1430 C C . LEU A 1 91 ? -1.516 -13.701 7.469 1.00 0.00 165 LEU A C 1
ATOM 1431 O O . LEU A 1 91 ? -0.842 -14.037 8.443 1.00 0.00 165 LEU A O 1
ATOM 1447 N N . GLU A 1 92 ? -2.422 -14.501 6.906 1.00 0.00 166 GLU A N 1
ATOM 1448 C CA . GLU A 1 92 ? -2.774 -15.854 7.355 1.00 0.00 166 GLU A CA 1
ATOM 1449 C C . GLU A 1 92 ? -1.546 -16.762 7.499 1.00 0.00 166 GLU A C 1
ATOM 1450 O O . GLU A 1 92 ? -1.308 -17.326 8.570 1.00 0.00 166 GLU A O 1
ATOM 1462 N N . SER A 1 93 ? -0.731 -16.846 6.444 1.00 0.00 167 SER A N 1
ATOM 1463 C CA . SER A 1 93 ? 0.455 -17.719 6.369 1.00 0.00 167 SER A CA 1
ATOM 1464 C C . SER A 1 93 ? 1.614 -17.291 7.291 1.00 0.00 167 SER A C 1
ATOM 1465 O O . SER A 1 93 ? 2.528 -18.077 7.545 1.00 0.00 167 SER A O 1
ATOM 1473 N N . GLY A 1 94 ? 1.616 -16.051 7.792 1.00 0.00 168 GLY A N 1
ATOM 1474 C CA . GLY A 1 94 ? 2.743 -15.461 8.533 1.00 0.00 168 GLY A CA 1
ATOM 1475 C C . GLY A 1 94 ? 3.853 -14.876 7.644 1.00 0.00 168 GLY A C 1
ATOM 1476 O O . GLY A 1 94 ? 4.773 -14.227 8.136 1.00 0.00 168 GLY A O 1
ATOM 1480 N N . ASP A 1 95 ? 3.763 -15.051 6.322 1.00 0.00 169 ASP A N 1
ATOM 1481 C CA . ASP A 1 95 ? 4.761 -14.582 5.357 1.00 0.00 169 ASP A CA 1
ATOM 1482 C C . ASP A 1 95 ? 4.872 -13.044 5.280 1.00 0.00 169 ASP A C 1
ATOM 1483 O O . ASP A 1 95 ? 5.929 -12.515 4.924 1.00 0.00 169 ASP A O 1
ATOM 1492 N N . LEU A 1 96 ? 3.815 -12.307 5.641 1.00 0.00 170 LEU A N 1
ATOM 1493 C CA . LEU A 1 96 ? 3.811 -10.848 5.672 1.00 0.00 170 LEU A CA 1
ATOM 1494 C C . LEU A 1 96 ? 4.658 -10.334 6.852 1.00 0.00 170 LEU A C 1
ATOM 1495 O O . LEU A 1 96 ? 5.624 -9.599 6.637 1.00 0.00 170 LEU A O 1
ATOM 1511 N N . LYS A 1 97 ? 4.395 -10.817 8.078 1.00 0.00 171 LYS A N 1
ATOM 1512 C CA . LYS A 1 97 ? 5.242 -10.583 9.261 1.00 0.00 171 LYS A CA 1
ATOM 1513 C C . LYS A 1 97 ? 6.668 -11.107 9.061 1.00 0.00 171 LYS A C 1
ATOM 1514 O O . LYS A 1 97 ? 7.611 -10.460 9.516 1.00 0.00 171 LYS A O 1
ATOM 1533 N N . LYS A 1 98 ? 6.853 -12.195 8.302 1.00 0.00 172 LYS A N 1
ATOM 1534 C CA . LYS A 1 98 ? 8.180 -12.704 7.922 1.00 0.00 172 LYS A CA 1
ATOM 1535 C C . LYS A 1 98 ? 8.974 -11.702 7.079 1.00 0.00 172 LYS A C 1
ATOM 1536 O O . LYS A 1 98 ? 10.130 -11.454 7.416 1.00 0.00 172 LYS A O 1
ATOM 1555 N N . MET A 1 99 ? 8.383 -11.086 6.047 1.00 0.00 173 MET A N 1
ATOM 1556 C CA . MET A 1 99 ? 9.078 -10.070 5.255 1.00 0.00 173 MET A CA 1
ATOM 1557 C C . MET A 1 99 ? 9.384 -8.806 6.062 1.00 0.00 173 MET A C 1
ATOM 1558 O O . MET A 1 99 ? 10.506 -8.308 6.000 1.00 0.00 173 MET A O 1
ATOM 1572 N N . LEU A 1 100 ? 8.415 -8.308 6.843 1.00 0.00 174 LEU A N 1
ATOM 1573 C CA . LEU A 1 100 ? 8.599 -7.111 7.673 1.00 0.00 174 LEU A CA 1
ATOM 1574 C C . LEU A 1 100 ? 9.767 -7.312 8.648 1.00 0.00 174 LEU A C 1
ATOM 1575 O O . LEU A 1 100 ? 10.676 -6.480 8.685 1.00 0.00 174 LEU A O 1
ATOM 1591 N N . ARG A 1 101 ? 9.794 -8.449 9.364 1.00 0.00 175 ARG A N 1
ATOM 1592 C CA . ARG A 1 101 ? 10.885 -8.769 10.307 1.00 0.00 175 ARG A CA 1
ATOM 1593 C C . ARG A 1 101 ? 12.243 -8.974 9.627 1.00 0.00 175 ARG A C 1
ATOM 1594 O O . ARG A 1 101 ? 13.262 -8.534 10.149 1.00 0.00 175 ARG A O 1
ATOM 1615 N N . ASP A 1 102 ? 12.261 -9.557 8.428 1.00 0.00 176 ASP A N 1
ATOM 1616 C CA . ASP A 1 102 ? 13.492 -9.730 7.626 1.00 0.00 176 ASP A CA 1
ATOM 1617 C C . ASP A 1 102 ? 14.074 -8.416 7.088 1.00 0.00 176 ASP A C 1
ATOM 1618 O O . ASP A 1 102 ? 15.296 -8.269 7.002 1.00 0.00 176 ASP A O 1
ATOM 1627 N N . LYS A 1 103 ? 13.202 -7.475 6.708 1.00 0.00 177 LYS A N 1
ATOM 1628 C CA . LYS A 1 103 ? 13.586 -6.152 6.180 1.00 0.00 177 LYS A CA 1
ATOM 1629 C C . LYS A 1 103 ? 13.825 -5.114 7.279 1.00 0.00 177 LYS A C 1
ATOM 1630 O O . LYS A 1 103 ? 14.404 -4.058 7.003 1.00 0.00 177 LYS A O 1
ATOM 1649 N N . GLY A 1 104 ? 13.389 -5.387 8.508 1.00 0.00 178 GLY A N 1
ATOM 1650 C CA . GLY A 1 104 ? 13.492 -4.453 9.628 1.00 0.00 178 GLY A CA 1
ATOM 1651 C C . GLY A 1 104 ? 12.416 -3.362 9.622 1.00 0.00 178 GLY A C 1
ATOM 1652 O O . GLY A 1 104 ? 12.716 -2.210 9.942 1.00 0.00 178 GLY A O 1
ATOM 1656 N N . ILE A 1 105 ? 11.192 -3.680 9.187 1.00 0.00 179 ILE A N 1
ATOM 1657 C CA . ILE A 1 105 ? 10.054 -2.748 9.108 1.00 0.00 179 ILE A CA 1
ATOM 1658 C C . ILE A 1 105 ? 9.232 -2.843 10.403 1.00 0.00 179 ILE A C 1
ATOM 1659 O O . ILE A 1 105 ? 9.131 -3.917 11.000 1.00 0.00 179 ILE A O 1
ATOM 1675 N N . THR A 1 106 ? 8.662 -1.724 10.850 1.00 0.00 180 THR A N 1
ATOM 1676 C CA . THR A 1 106 ? 7.903 -1.631 12.106 1.00 0.00 180 THR A CA 1
ATOM 1677 C C . THR A 1 106 ? 6.619 -2.466 12.058 1.00 0.00 180 THR A C 1
ATOM 1678 O O . THR A 1 106 ? 5.820 -2.314 11.135 1.00 0.00 180 THR A O 1
ATOM 1689 N N . CYS A 1 107 ? 6.405 -3.346 13.039 1.00 0.00 181 CYS A N 1
ATOM 1690 C CA . CYS A 1 107 ? 5.139 -4.044 13.263 1.00 0.00 181 CYS A CA 1
ATOM 1691 C C . CYS A 1 107 ? 4.985 -4.591 14.694 1.00 0.00 181 CYS A C 1
ATOM 1692 O O . CYS A 1 107 ? 5.944 -4.677 15.474 1.00 0.00 181 CYS A O 1
ATOM 1700 N N . ARG A 1 108 ? 3.758 -5.022 14.999 1.00 0.00 182 ARG A N 1
ATOM 1701 C CA . ARG A 1 108 ? 3.357 -5.743 16.216 1.00 0.00 182 ARG A CA 1
ATOM 1702 C C . ARG A 1 108 ? 4.075 -7.080 16.407 1.00 0.00 182 ARG A C 1
ATOM 1703 O O . ARG A 1 108 ? 4.645 -7.658 15.482 1.00 0.00 182 ARG A O 1
ATOM 1724 N N . ASP A 1 109 ? 3.991 -7.543 17.649 1.00 0.00 183 ASP A N 1
ATOM 1725 C CA . ASP A 1 109 ? 4.801 -8.567 18.298 1.00 0.00 183 ASP A CA 1
ATOM 1726 C C . ASP A 1 109 ? 4.978 -9.842 17.447 1.00 0.00 183 ASP A C 1
ATOM 1727 O O . ASP A 1 109 ? 4.029 -10.568 17.129 1.00 0.00 183 ASP A O 1
ATOM 1736 N N . LEU A 1 110 ? 6.236 -10.111 17.088 1.00 0.00 184 LEU A N 1
ATOM 1737 C CA . LEU A 1 110 ? 6.683 -11.078 16.067 1.00 0.00 184 LEU A CA 1
ATOM 1738 C C . LEU A 1 110 ? 6.403 -12.546 16.422 1.00 0.00 184 LEU A C 1
ATOM 1739 O O . LEU A 1 110 ? 5.788 -13.255 15.585 1.00 0.00 184 LEU A O 1
ATOM 1756 N N . GLY A 1 1 ? 0.049 24.324 -2.939 1.00 0.00 75 GLY A N 2
ATOM 1757 C CA . GLY A 1 1 ? 1.147 23.821 -3.789 1.00 0.00 75 GLY A CA 2
ATOM 1758 C C . GLY A 1 1 ? 0.618 22.973 -4.934 1.00 0.00 75 GLY A C 2
ATOM 1759 O O . GLY A 1 1 ? -0.514 23.173 -5.383 1.00 0.00 75 GLY A O 2
ATOM 1765 N N . ALA A 1 2 ? 1.428 22.043 -5.443 1.00 0.00 76 ALA A N 2
ATOM 1766 C CA . ALA A 1 2 ? 0.976 20.924 -6.281 1.00 0.00 76 ALA A CA 2
ATOM 1767 C C . ALA A 1 2 ? 1.933 19.718 -6.215 1.00 0.00 76 ALA A C 2
ATOM 1768 O O . ALA A 1 2 ? 3.152 19.876 -6.103 1.00 0.00 76 ALA A O 2
ATOM 1775 N N . MET A 1 3 ? 1.381 18.513 -6.367 1.00 0.00 77 MET A N 2
ATOM 1776 C CA . MET A 1 3 ? 2.129 17.259 -6.495 1.00 0.00 77 MET A CA 2
ATOM 1777 C C . MET A 1 3 ? 2.281 16.854 -7.972 1.00 0.00 77 MET A C 2
ATOM 1778 O O . MET A 1 3 ? 1.327 16.946 -8.749 1.00 0.00 77 MET A O 2
ATOM 1792 N N . VAL A 1 4 ? 3.467 16.370 -8.352 1.00 0.00 78 VAL A N 2
ATOM 1793 C CA . VAL A 1 4 ? 3.781 15.859 -9.707 1.00 0.00 78 VAL A CA 2
ATOM 1794 C C . VAL A 1 4 ? 4.058 14.354 -9.677 1.00 0.00 78 VAL A C 2
ATOM 1795 O O . VAL A 1 4 ? 4.363 13.807 -8.618 1.00 0.00 78 VAL A O 2
ATOM 1808 N N . LYS A 1 5 ? 4.006 13.659 -10.824 1.00 0.00 79 LYS A N 2
ATOM 1809 C CA . LYS A 1 5 ? 4.245 12.199 -10.885 1.00 0.00 79 LYS A CA 2
ATOM 1810 C C . LYS A 1 5 ? 5.594 11.794 -10.259 1.00 0.00 79 LYS A C 2
ATOM 1811 O O . LYS A 1 5 ? 5.654 10.804 -9.526 1.00 0.00 79 LYS A O 2
ATOM 1830 N N . LYS A 1 6 ? 6.645 12.605 -10.443 1.00 0.00 80 LYS A N 2
ATOM 1831 C CA . LYS A 1 6 ? 7.965 12.403 -9.818 1.00 0.00 80 LYS A CA 2
ATOM 1832 C C . LYS A 1 6 ? 7.931 12.359 -8.283 1.00 0.00 80 LYS A C 2
ATOM 1833 O O . LYS A 1 6 ? 8.718 11.632 -7.686 1.00 0.00 80 LYS A O 2
ATOM 1852 N N . ASP A 1 7 ? 7.002 13.057 -7.624 1.00 0.00 81 ASP A N 2
ATOM 1853 C CA . ASP A 1 7 ? 6.876 12.991 -6.160 1.00 0.00 81 ASP A CA 2
ATOM 1854 C C . ASP A 1 7 ? 6.465 11.592 -5.682 1.00 0.00 81 ASP A C 2
ATOM 1855 O O . ASP A 1 7 ? 6.927 11.145 -4.634 1.00 0.00 81 ASP A O 2
ATOM 1864 N N . ILE A 1 8 ? 5.656 10.865 -6.460 1.00 0.00 82 ILE A N 2
ATOM 1865 C CA . ILE A 1 8 ? 5.253 9.484 -6.155 1.00 0.00 82 ILE A CA 2
ATOM 1866 C C . ILE A 1 8 ? 6.418 8.522 -6.429 1.00 0.00 82 ILE A C 2
ATOM 1867 O O . ILE A 1 8 ? 6.712 7.671 -5.589 1.00 0.00 82 ILE A O 2
ATOM 1883 N N . ASP A 1 9 ? 7.142 8.721 -7.539 1.00 0.00 83 ASP A N 2
ATOM 1884 C CA . ASP A 1 9 ? 8.347 7.950 -7.895 1.00 0.00 83 ASP A CA 2
ATOM 1885 C C . ASP A 1 9 ? 9.412 8.026 -6.779 1.00 0.00 83 ASP A C 2
ATOM 1886 O O . ASP A 1 9 ? 9.958 7.008 -6.345 1.00 0.00 83 ASP A O 2
ATOM 1895 N N . ASP A 1 10 ? 9.651 9.241 -6.271 1.00 0.00 84 ASP A N 2
ATOM 1896 C CA . ASP A 1 10 ? 10.611 9.541 -5.205 1.00 0.00 84 ASP A CA 2
ATOM 1897 C C . ASP A 1 10 ? 10.124 9.095 -3.816 1.00 0.00 84 ASP A C 2
ATOM 1898 O O . ASP A 1 10 ? 10.935 8.670 -2.987 1.00 0.00 84 ASP A O 2
ATOM 1907 N N . THR A 1 11 ? 8.810 9.144 -3.560 1.00 0.00 85 THR A N 2
ATOM 1908 C CA . THR A 1 11 ? 8.205 8.668 -2.303 1.00 0.00 85 THR A CA 2
ATOM 1909 C C . THR A 1 11 ? 8.247 7.140 -2.210 1.00 0.00 85 THR A C 2
ATOM 1910 O O . THR A 1 11 ? 8.594 6.624 -1.149 1.00 0.00 85 THR A O 2
ATOM 1921 N N . ILE A 1 12 ? 8.016 6.397 -3.303 1.00 0.00 86 ILE A N 2
ATOM 1922 C CA . ILE A 1 12 ? 8.174 4.928 -3.310 1.00 0.00 86 ILE A CA 2
ATOM 1923 C C . ILE A 1 12 ? 9.628 4.505 -3.028 1.00 0.00 86 ILE A C 2
ATOM 1924 O O . ILE A 1 12 ? 9.857 3.498 -2.353 1.00 0.00 86 ILE A O 2
ATOM 1940 N N . LYS A 1 13 ? 10.615 5.308 -3.440 1.00 0.00 87 LYS A N 2
ATOM 1941 C CA . LYS A 1 13 ? 12.034 5.145 -3.104 1.00 0.00 87 LYS A CA 2
ATOM 1942 C C . LYS A 1 13 ? 12.398 5.572 -1.667 1.00 0.00 87 LYS A C 2
ATOM 1943 O O . LYS A 1 13 ? 13.417 5.106 -1.160 1.00 0.00 87 LYS A O 2
ATOM 1962 N N . SER A 1 14 ? 11.595 6.419 -1.015 1.00 0.00 88 SER A N 2
ATOM 1963 C CA . SER A 1 14 ? 11.817 6.980 0.338 1.00 0.00 88 SER A CA 2
ATOM 1964 C C . SER A 1 14 ? 11.154 6.176 1.472 1.00 0.00 88 SER A C 2
ATOM 1965 O O . SER A 1 14 ? 11.668 6.107 2.591 1.00 0.00 88 SER A O 2
ATOM 1973 N N . GLU A 1 15 ? 9.995 5.577 1.207 1.00 0.00 89 GLU A N 2
ATOM 1974 C CA . GLU A 1 15 ? 9.154 4.885 2.194 1.00 0.00 89 GLU A CA 2
ATOM 1975 C C . GLU A 1 15 ? 9.428 3.374 2.249 1.00 0.00 89 GLU A C 2
ATOM 1976 O O . GLU A 1 15 ? 9.894 2.782 1.277 1.00 0.00 89 GLU A O 2
ATOM 1988 N N . ASP A 1 16 ? 9.101 2.717 3.367 1.00 0.00 90 ASP A N 2
ATOM 1989 C CA . ASP A 1 16 ? 9.229 1.253 3.475 1.00 0.00 90 ASP A CA 2
ATOM 1990 C C . ASP A 1 16 ? 7.935 0.550 3.025 1.00 0.00 90 ASP A C 2
ATOM 1991 O O . ASP A 1 16 ? 7.984 -0.590 2.561 1.00 0.00 90 ASP A O 2
ATOM 2000 N N . VAL A 1 17 ? 6.790 1.241 3.130 1.00 0.00 91 VAL A N 2
ATOM 2001 C CA . VAL A 1 17 ? 5.443 0.751 2.813 1.00 0.00 91 VAL A CA 2
ATOM 2002 C C . VAL A 1 17 ? 4.661 1.834 2.057 1.00 0.00 91 VAL A C 2
ATOM 2003 O O . VAL A 1 17 ? 4.498 2.944 2.570 1.00 0.00 91 VAL A O 2
ATOM 2016 N N . VAL A 1 18 ? 4.135 1.516 0.868 1.00 0.00 92 VAL A N 2
ATOM 2017 C CA . VAL A 1 18 ? 3.297 2.441 0.070 1.00 0.00 92 VAL A CA 2
ATOM 2018 C C . VAL A 1 18 ? 2.075 1.730 -0.512 1.00 0.00 92 VAL A C 2
ATOM 2019 O O . VAL A 1 18 ? 2.186 0.603 -0.989 1.00 0.00 92 VAL A O 2
ATOM 2032 N N . THR A 1 19 ? 0.908 2.378 -0.508 1.00 0.00 93 THR A N 2
ATOM 2033 C CA . THR A 1 19 ? -0.340 1.814 -1.054 1.00 0.00 93 THR A CA 2
ATOM 2034 C C . THR A 1 19 ? -1.160 2.835 -1.858 1.00 0.00 93 THR A C 2
ATOM 2035 O O . THR A 1 19 ? -1.034 4.044 -1.663 1.00 0.00 93 THR A O 2
ATOM 2046 N N . PHE A 1 20 ? -1.991 2.340 -2.781 1.00 0.00 94 PHE A N 2
ATOM 2047 C CA . PHE A 1 20 ? -2.868 3.120 -3.663 1.00 0.00 94 PHE A CA 2
ATOM 2048 C C . PHE A 1 20 ? -4.328 2.668 -3.480 1.00 0.00 94 PHE A C 2
ATOM 2049 O O . PHE A 1 20 ? -4.622 1.486 -3.691 1.00 0.00 94 PHE A O 2
ATOM 2066 N N . ILE A 1 21 ? -5.238 3.586 -3.120 1.00 0.00 95 ILE A N 2
ATOM 2067 C CA . ILE A 1 21 ? -6.646 3.271 -2.794 1.00 0.00 95 ILE A CA 2
ATOM 2068 C C . ILE A 1 21 ? -7.678 4.252 -3.376 1.00 0.00 95 ILE A C 2
ATOM 2069 O O . ILE A 1 21 ? -7.422 5.447 -3.548 1.00 0.00 95 ILE A O 2
ATOM 2085 N N . LYS A 1 22 ? -8.911 3.751 -3.554 1.00 0.00 96 LYS A N 2
ATOM 2086 C CA . LYS A 1 22 ? -10.151 4.549 -3.577 1.00 0.00 96 LYS A CA 2
ATOM 2087 C C . LYS A 1 22 ? -10.409 5.153 -2.179 1.00 0.00 96 LYS A C 2
ATOM 2088 O O . LYS A 1 22 ? -11.161 4.610 -1.364 1.00 0.00 96 LYS A O 2
ATOM 2107 N N . GLY A 1 23 ? -9.711 6.238 -1.857 1.00 0.00 97 GLY A N 2
ATOM 2108 C CA . GLY A 1 23 ? -10.036 7.192 -0.786 1.00 0.00 97 GLY A CA 2
ATOM 2109 C C . GLY A 1 23 ? -8.801 7.863 -0.169 1.00 0.00 97 GLY A C 2
ATOM 2110 O O . GLY A 1 23 ? -7.667 7.618 -0.591 1.00 0.00 97 GLY A O 2
ATOM 2114 N N . LEU A 1 24 ? -9.014 8.651 0.883 1.00 0.00 98 LEU A N 2
ATOM 2115 C CA . LEU A 1 24 ? -8.078 8.881 1.968 1.00 0.00 98 LEU A CA 2
ATOM 2116 C C . LEU A 1 24 ? -8.037 7.676 2.926 1.00 0.00 98 LEU A C 2
ATOM 2117 O O . LEU A 1 24 ? -9.012 6.932 3.022 1.00 0.00 98 LEU A O 2
ATOM 2133 N N . PRO A 1 25 ? -6.951 7.505 3.695 1.00 0.00 99 PRO A N 2
ATOM 2134 C CA . PRO A 1 25 ? -6.762 6.357 4.575 1.00 0.00 99 PRO A CA 2
ATOM 2135 C C . PRO A 1 25 ? -7.494 6.521 5.920 1.00 0.00 99 PRO A C 2
ATOM 2136 O O . PRO A 1 25 ? -7.740 5.534 6.613 1.00 0.00 99 PRO A O 2
ATOM 2147 N N . GLU A 1 26 ? -7.877 7.750 6.285 1.00 0.00 100 GLU A N 2
ATOM 2148 C CA . GLU A 1 26 ? -8.744 8.047 7.440 1.00 0.00 100 GLU A CA 2
ATOM 2149 C C . GLU A 1 26 ? -10.248 7.900 7.141 1.00 0.00 100 GLU A C 2
ATOM 2150 O O . GLU A 1 26 ? -11.021 7.585 8.048 1.00 0.00 100 GLU A O 2
ATOM 2162 N N . ALA A 1 27 ? -10.663 8.081 5.879 1.00 0.00 101 ALA A N 2
ATOM 2163 C CA . ALA A 1 27 ? -12.066 7.991 5.457 1.00 0.00 101 ALA A CA 2
ATOM 2164 C C . ALA A 1 27 ? -12.254 7.329 4.066 1.00 0.00 101 ALA A C 2
ATOM 2165 O O . ALA A 1 27 ? -12.785 7.967 3.144 1.00 0.00 101 ALA A O 2
ATOM 2172 N N . PRO A 1 28 ? -11.819 6.063 3.885 1.00 0.00 102 PRO A N 2
ATOM 2173 C CA . PRO A 1 28 ? -11.806 5.383 2.590 1.00 0.00 102 PRO A CA 2
ATOM 2174 C C . PRO A 1 28 ? -13.188 5.264 1.956 1.00 0.00 102 PRO A C 2
ATOM 2175 O O . PRO A 1 28 ? -14.205 5.091 2.631 1.00 0.00 102 PRO A O 2
ATOM 2186 N N . MET A 1 29 ? -13.191 5.350 0.626 1.00 0.00 103 MET A N 2
ATOM 2187 C CA . MET A 1 29 ? -14.389 5.428 -0.208 1.00 0.00 103 MET A CA 2
ATOM 2188 C C . MET A 1 29 ? -14.822 4.062 -0.764 1.00 0.00 103 MET A C 2
ATOM 2189 O O . MET A 1 29 ? -15.792 3.999 -1.518 1.00 0.00 103 MET A O 2
ATOM 2203 N N . CYS A 1 30 ? -14.095 2.982 -0.441 1.00 0.00 104 CYS A N 2
ATOM 2204 C CA . CYS A 1 30 ? -14.347 1.634 -0.951 1.00 0.00 104 CYS A CA 2
ATOM 2205 C C . CYS A 1 30 ? -13.953 0.540 0.063 1.00 0.00 104 CYS A C 2
ATOM 2206 O O . CYS A 1 30 ? -13.048 0.745 0.876 1.00 0.00 104 CYS A O 2
ATOM 2214 N N . ALA A 1 31 ? -14.570 -0.645 -0.028 1.00 0.00 105 ALA A N 2
ATOM 2215 C CA . ALA A 1 31 ? -14.378 -1.747 0.921 1.00 0.00 105 ALA A CA 2
ATOM 2216 C C . ALA A 1 31 ? -12.929 -2.246 0.977 1.00 0.00 105 ALA A C 2
ATOM 2217 O O . ALA A 1 31 ? -12.310 -2.231 2.037 1.00 0.00 105 ALA A O 2
ATOM 2224 N N . TYR A 1 32 ? -12.345 -2.630 -0.162 1.00 0.00 106 TYR A N 2
ATOM 2225 C CA . TYR A 1 32 ? -10.983 -3.180 -0.187 1.00 0.00 106 TYR A CA 2
ATOM 2226 C C . TYR A 1 32 ? -9.921 -2.110 0.088 1.00 0.00 106 TYR A C 2
ATOM 2227 O O . TYR A 1 32 ? -8.863 -2.421 0.630 1.00 0.00 106 TYR A O 2
ATOM 2245 N N . SER A 1 33 ? -10.239 -0.841 -0.194 1.00 0.00 107 SER A N 2
ATOM 2246 C CA . SER A 1 33 ? -9.490 0.324 0.307 1.00 0.00 107 SER A CA 2
ATOM 2247 C C . SER A 1 33 ? -9.444 0.348 1.847 1.00 0.00 107 SER A C 2
ATOM 2248 O O . SER A 1 33 ? -8.363 0.272 2.438 1.00 0.00 107 SER A O 2
ATOM 2256 N N . LYS A 1 34 ? -10.609 0.314 2.510 1.00 0.00 108 LYS A N 2
ATOM 2257 C CA . LYS A 1 34 ? -10.759 0.191 3.974 1.00 0.00 108 LYS A CA 2
ATOM 2258 C C . LYS A 1 34 ? -10.047 -1.047 4.539 1.00 0.00 108 LYS A C 2
ATOM 2259 O O . LYS A 1 34 ? -9.369 -0.953 5.566 1.00 0.00 108 LYS A O 2
ATOM 2278 N N . ARG A 1 35 ? -10.154 -2.190 3.852 1.00 0.00 109 ARG A N 2
ATOM 2279 C CA . ARG A 1 35 ? -9.571 -3.482 4.249 1.00 0.00 109 ARG A CA 2
ATOM 2280 C C . ARG A 1 35 ? -8.045 -3.530 4.112 1.00 0.00 109 ARG A C 2
ATOM 2281 O O . ARG A 1 35 ? -7.406 -4.118 4.981 1.00 0.00 109 ARG A O 2
ATOM 2302 N N . MET A 1 36 ? -7.456 -2.875 3.102 1.00 0.00 110 MET A N 2
ATOM 2303 C CA . MET A 1 36 ? -5.996 -2.708 2.977 1.00 0.00 110 MET A CA 2
ATOM 2304 C C . MET A 1 36 ? -5.444 -1.892 4.149 1.00 0.00 110 MET A C 2
ATOM 2305 O O . MET A 1 36 ? -4.517 -2.331 4.826 1.00 0.00 110 MET A O 2
ATOM 2319 N N . ILE A 1 37 ? -6.054 -0.737 4.439 1.00 0.00 111 ILE A N 2
ATOM 2320 C CA . ILE A 1 37 ? -5.653 0.118 5.564 1.00 0.00 111 ILE A CA 2
ATOM 2321 C C . ILE A 1 37 ? -5.783 -0.623 6.901 1.00 0.00 111 ILE A C 2
ATOM 2322 O O . ILE A 1 37 ? -4.924 -0.465 7.759 1.00 0.00 111 ILE A O 2
ATOM 2338 N N . ASP A 1 38 ? -6.778 -1.499 7.071 1.00 0.00 112 ASP A N 2
ATOM 2339 C CA . ASP A 1 38 ? -6.890 -2.345 8.267 1.00 0.00 112 ASP A CA 2
ATOM 2340 C C . ASP A 1 38 ? -5.717 -3.316 8.448 1.00 0.00 112 ASP A C 2
ATOM 2341 O O . ASP A 1 38 ? -5.273 -3.490 9.568 1.00 0.00 112 ASP A O 2
ATOM 2350 N N . VAL A 1 39 ? -5.157 -3.896 7.386 1.00 0.00 113 VAL A N 2
ATOM 2351 C CA . VAL A 1 39 ? -3.935 -4.739 7.466 1.00 0.00 113 VAL A CA 2
ATOM 2352 C C . VAL A 1 39 ? -2.744 -3.909 7.963 1.00 0.00 113 VAL A C 2
ATOM 2353 O O . VAL A 1 39 ? -1.959 -4.357 8.799 1.00 0.00 113 VAL A O 2
ATOM 2366 N N . LEU A 1 40 ? -2.634 -2.673 7.471 1.00 0.00 114 LEU A N 2
ATOM 2367 C CA . LEU A 1 40 ? -1.528 -1.754 7.753 1.00 0.00 114 LEU A CA 2
ATOM 2368 C C . LEU A 1 40 ? -1.633 -1.126 9.159 1.00 0.00 114 LEU A C 2
ATOM 2369 O O . LEU A 1 40 ? -0.627 -0.995 9.860 1.00 0.00 114 LEU A O 2
ATOM 2385 N N . GLU A 1 41 ? -2.847 -0.803 9.611 1.00 0.00 115 GLU A N 2
ATOM 2386 C CA . GLU A 1 41 ? -3.136 -0.336 10.970 1.00 0.00 115 GLU A CA 2
ATOM 2387 C C . GLU A 1 41 ? -3.133 -1.474 11.997 1.00 0.00 115 GLU A C 2
ATOM 2388 O O . GLU A 1 41 ? -2.588 -1.288 13.089 1.00 0.00 115 GLU A O 2
ATOM 2400 N N . ALA A 1 42 ? -3.695 -2.648 11.676 1.00 0.00 116 ALA A N 2
ATOM 2401 C CA . ALA A 1 42 ? -3.828 -3.750 12.638 1.00 0.00 116 ALA A CA 2
ATOM 2402 C C . ALA A 1 42 ? -2.487 -4.425 12.969 1.00 0.00 116 ALA A C 2
ATOM 2403 O O . ALA A 1 42 ? -2.367 -5.040 14.032 1.00 0.00 116 ALA A O 2
ATOM 2410 N N . LEU A 1 43 ? -1.469 -4.278 12.111 1.00 0.00 117 LEU A N 2
ATOM 2411 C CA . LEU A 1 43 ? -0.084 -4.685 12.383 1.00 0.00 117 LEU A CA 2
ATOM 2412 C C . LEU A 1 43 ? 0.796 -3.544 12.935 1.00 0.00 117 LEU A C 2
ATOM 2413 O O . LEU A 1 43 ? 1.932 -3.806 13.325 1.00 0.00 117 LEU A O 2
ATOM 2429 N N . GLY A 1 44 ? 0.281 -2.310 13.019 1.00 0.00 118 GLY A N 2
ATOM 2430 C CA . GLY A 1 44 ? 0.974 -1.160 13.616 1.00 0.00 118 GLY A CA 2
ATOM 2431 C C . GLY A 1 44 ? 2.143 -0.613 12.785 1.00 0.00 118 GLY A C 2
ATOM 2432 O O . GLY A 1 44 ? 3.180 -0.263 13.357 1.00 0.00 118 GLY A O 2
ATOM 2436 N N . LEU A 1 45 ? 2.018 -0.577 11.456 1.00 0.00 119 LEU A N 2
ATOM 2437 C CA . LEU A 1 45 ? 3.080 -0.178 10.529 1.00 0.00 119 LEU A CA 2
ATOM 2438 C C . LEU A 1 45 ? 3.081 1.343 10.283 1.00 0.00 119 LEU A C 2
ATOM 2439 O O . LEU A 1 45 ? 2.209 2.084 10.744 1.00 0.00 119 LEU A O 2
ATOM 2455 N N . GLU A 1 46 ? 4.062 1.809 9.513 1.00 0.00 120 GLU A N 2
ATOM 2456 C CA . GLU A 1 46 ? 4.223 3.189 9.079 1.00 0.00 120 GLU A CA 2
ATOM 2457 C C . GLU A 1 46 ? 4.381 3.283 7.557 1.00 0.00 120 GLU A C 2
ATOM 2458 O O . GLU A 1 46 ? 5.344 2.789 6.965 1.00 0.00 120 GLU A O 2
ATOM 2470 N N . TYR A 1 47 ? 3.402 3.926 6.928 1.00 0.00 121 TYR A N 2
ATOM 2471 C CA . TYR A 1 47 ? 3.171 3.902 5.482 1.00 0.00 121 TYR A CA 2
ATOM 2472 C C . TYR A 1 47 ? 2.873 5.287 4.891 1.00 0.00 121 TYR A C 2
ATOM 2473 O O . TYR A 1 47 ? 2.637 6.267 5.609 1.00 0.00 121 TYR A O 2
ATOM 2491 N N . THR A 1 48 ? 2.819 5.335 3.559 1.00 0.00 122 THR A N 2
ATOM 2492 C CA . THR A 1 48 ? 2.213 6.427 2.787 1.00 0.00 122 THR A CA 2
ATOM 2493 C C . THR A 1 48 ? 1.102 5.877 1.889 1.00 0.00 122 THR A C 2
ATOM 2494 O O . THR A 1 48 ? 1.295 4.870 1.206 1.00 0.00 122 THR A O 2
ATOM 2505 N N . SER A 1 49 ? -0.062 6.528 1.889 1.00 0.00 123 SER A N 2
ATOM 2506 C CA . SER A 1 49 ? -1.231 6.153 1.082 1.00 0.00 123 SER A CA 2
ATOM 2507 C C . SER A 1 49 ? -1.567 7.231 0.046 1.00 0.00 123 SER A C 2
ATOM 2508 O O . SER A 1 49 ? -1.641 8.423 0.369 1.00 0.00 123 SER A O 2
ATOM 2516 N N . PHE A 1 50 ? -1.776 6.816 -1.204 1.00 0.00 124 PHE A N 2
ATOM 2517 C CA . PHE A 1 50 ? -2.056 7.687 -2.348 1.00 0.00 124 PHE A CA 2
ATOM 2518 C C . PHE A 1 50 ? -3.490 7.525 -2.873 1.00 0.00 124 PHE A C 2
ATOM 2519 O O . PHE A 1 50 ? -4.046 6.425 -2.911 1.00 0.00 124 PHE A O 2
ATOM 2536 N N . ASP A 1 51 ? -4.089 8.646 -3.284 1.00 0.00 125 ASP A N 2
ATOM 2537 C CA . ASP A 1 51 ? -5.514 8.796 -3.575 1.00 0.00 125 ASP A CA 2
ATOM 2538 C C . ASP A 1 51 ? -5.825 8.979 -5.079 1.00 0.00 125 ASP A C 2
ATOM 2539 O O . ASP A 1 51 ? -5.551 10.024 -5.669 1.00 0.00 125 ASP A O 2
ATOM 2548 N N . VAL A 1 52 ? -6.529 8.011 -5.685 1.00 0.00 126 VAL A N 2
ATOM 2549 C CA . VAL A 1 52 ? -6.875 8.035 -7.130 1.00 0.00 126 VAL A CA 2
ATOM 2550 C C . VAL A 1 52 ? -8.068 8.924 -7.467 1.00 0.00 126 VAL A C 2
ATOM 2551 O O . VAL A 1 52 ? -8.131 9.491 -8.558 1.00 0.00 126 VAL A O 2
ATOM 2564 N N . LEU A 1 53 ? -9.005 9.075 -6.534 1.00 0.00 127 LEU A N 2
ATOM 2565 C CA . LEU A 1 53 ? -10.242 9.838 -6.754 1.00 0.00 127 LEU A CA 2
ATOM 2566 C C . LEU A 1 53 ? -10.035 11.339 -6.548 1.00 0.00 127 LEU A C 2
ATOM 2567 O O . LEU A 1 53 ? -10.754 12.150 -7.129 1.00 0.00 127 LEU A O 2
ATOM 2583 N N . ALA A 1 54 ? -9.020 11.708 -5.766 1.00 0.00 128 ALA A N 2
ATOM 2584 C CA . ALA A 1 54 ? -8.643 13.100 -5.576 1.00 0.00 128 ALA A CA 2
ATOM 2585 C C . ALA A 1 54 ? -7.666 13.614 -6.651 1.00 0.00 128 ALA A C 2
ATOM 2586 O O . ALA A 1 54 ? -7.667 14.809 -6.958 1.00 0.00 128 ALA A O 2
ATOM 2593 N N . HIS A 1 55 ? -6.810 12.743 -7.203 1.00 0.00 129 HIS A N 2
ATOM 2594 C CA . HIS A 1 55 ? -5.591 13.172 -7.886 1.00 0.00 129 HIS A CA 2
ATOM 2595 C C . HIS A 1 55 ? -5.299 12.377 -9.176 1.00 0.00 129 HIS A C 2
ATOM 2596 O O . HIS A 1 55 ? -4.834 11.232 -9.115 1.00 0.00 129 HIS A O 2
ATOM 2610 N N . PRO A 1 56 ? -5.497 12.972 -10.366 1.00 0.00 130 PRO A N 2
ATOM 2611 C CA . PRO A 1 56 ? -5.187 12.309 -11.628 1.00 0.00 130 PRO A CA 2
ATOM 2612 C C . PRO A 1 56 ? -3.713 11.907 -11.785 1.00 0.00 130 PRO A C 2
ATOM 2613 O O . PRO A 1 56 ? -3.446 10.821 -12.291 1.00 0.00 130 PRO A O 2
ATOM 2624 N N . VAL A 1 57 ? -2.749 12.667 -11.245 1.00 0.00 131 VAL A N 2
ATOM 2625 C CA . VAL A 1 57 ? -1.337 12.223 -11.181 1.00 0.00 131 VAL A CA 2
ATOM 2626 C C . VAL A 1 57 ? -1.173 10.885 -10.438 1.00 0.00 131 VAL A C 2
ATOM 2627 O O . VAL A 1 57 ? -0.339 10.076 -10.845 1.00 0.00 131 VAL A O 2
ATOM 2640 N N . VAL A 1 58 ? -1.969 10.602 -9.393 1.00 0.00 132 VAL A N 2
ATOM 2641 C CA . VAL A 1 58 ? -1.885 9.311 -8.685 1.00 0.00 132 VAL A CA 2
ATOM 2642 C C . VAL A 1 58 ? -2.390 8.167 -9.569 1.00 0.00 132 VAL A C 2
ATOM 2643 O O . VAL A 1 58 ? -1.690 7.170 -9.741 1.00 0.00 132 VAL A O 2
ATOM 2656 N N . ARG A 1 59 ? -3.578 8.297 -10.172 1.00 0.00 133 ARG A N 2
ATOM 2657 C CA . ARG A 1 59 ? -4.143 7.230 -11.026 1.00 0.00 133 ARG A CA 2
ATOM 2658 C C . ARG A 1 59 ? -3.374 7.050 -12.342 1.00 0.00 133 ARG A C 2
ATOM 2659 O O . ARG A 1 59 ? -3.285 5.930 -12.849 1.00 0.00 133 ARG A O 2
ATOM 2680 N N . SER A 1 60 ? -2.721 8.116 -12.807 1.00 0.00 134 SER A N 2
ATOM 2681 C CA . SER A 1 60 ? -1.761 8.100 -13.909 1.00 0.00 134 SER A CA 2
ATOM 2682 C C . SER A 1 60 ? -0.476 7.338 -13.557 1.00 0.00 134 SER A C 2
ATOM 2683 O O . SER A 1 60 ? -0.001 6.545 -14.368 1.00 0.00 134 SER A O 2
ATOM 2691 N N . TYR A 1 61 ? 0.057 7.484 -12.332 1.00 0.00 135 TYR A N 2
ATOM 2692 C CA . TYR A 1 61 ? 1.180 6.659 -11.856 1.00 0.00 135 TYR A CA 2
ATOM 2693 C C . TYR A 1 61 ? 0.832 5.163 -11.906 1.00 0.00 135 TYR A C 2
ATOM 2694 O O . TYR A 1 61 ? 1.636 4.357 -12.370 1.00 0.00 135 TYR A O 2
ATOM 2712 N N . VAL A 1 62 ? -0.392 4.782 -11.519 1.00 0.00 136 VAL A N 2
ATOM 2713 C CA . VAL A 1 62 ? -0.827 3.376 -11.585 1.00 0.00 136 VAL A CA 2
ATOM 2714 C C . VAL A 1 62 ? -0.901 2.869 -13.033 1.00 0.00 136 VAL A C 2
ATOM 2715 O O . VAL A 1 62 ? -0.405 1.781 -13.318 1.00 0.00 136 VAL A O 2
ATOM 2728 N N . LYS A 1 63 ? -1.473 3.636 -13.971 1.00 0.00 137 LYS A N 2
ATOM 2729 C CA . LYS A 1 63 ? -1.623 3.193 -15.375 1.00 0.00 137 LYS A CA 2
ATOM 2730 C C . LYS A 1 63 ? -0.286 3.161 -16.135 1.00 0.00 137 LYS A C 2
ATOM 2731 O O . LYS A 1 63 ? -0.082 2.331 -17.023 1.00 0.00 137 LYS A O 2
ATOM 2750 N N . GLU A 1 64 ? 0.635 4.065 -15.799 1.00 0.00 138 GLU A N 2
ATOM 2751 C CA . GLU A 1 64 ? 1.864 4.292 -16.570 1.00 0.00 138 GLU A CA 2
ATOM 2752 C C . GLU A 1 64 ? 3.140 3.738 -15.903 1.00 0.00 138 GLU A C 2
ATOM 2753 O O . GLU A 1 64 ? 4.120 3.494 -16.612 1.00 0.00 138 GLU A O 2
ATOM 2765 N N . VAL A 1 65 ? 3.150 3.475 -14.589 1.00 0.00 139 VAL A N 2
ATOM 2766 C CA . VAL A 1 65 ? 4.324 2.971 -13.836 1.00 0.00 139 VAL A CA 2
ATOM 2767 C C . VAL A 1 65 ? 4.018 1.665 -13.087 1.00 0.00 139 VAL A C 2
ATOM 2768 O O . VAL A 1 65 ? 4.744 0.678 -13.261 1.00 0.00 139 VAL A O 2
ATOM 2781 N N . SER A 1 66 ? 2.923 1.613 -12.319 1.00 0.00 140 SER A N 2
ATOM 2782 C CA . SER A 1 66 ? 2.465 0.415 -11.583 1.00 0.00 140 SER A CA 2
ATOM 2783 C C . SER A 1 66 ? 1.511 -0.440 -12.432 1.00 0.00 140 SER A C 2
ATOM 2784 O O . SER A 1 66 ? 0.378 -0.727 -12.043 1.00 0.00 140 SER A O 2
ATOM 2792 N N . GLU A 1 67 ? 1.978 -0.806 -13.632 1.00 0.00 141 GLU A N 2
ATOM 2793 C CA . GLU A 1 67 ? 1.198 -1.216 -14.818 1.00 0.00 141 GLU A CA 2
ATOM 2794 C C . GLU A 1 67 ? 0.389 -2.533 -14.684 1.00 0.00 141 GLU A C 2
ATOM 2795 O O . GLU A 1 67 ? -0.186 -3.017 -15.665 1.00 0.00 141 GLU A O 2
ATOM 2807 N N . TRP A 1 68 ? 0.323 -3.116 -13.485 1.00 0.00 142 TRP A N 2
ATOM 2808 C CA . TRP A 1 68 ? -0.589 -4.197 -13.099 1.00 0.00 142 TRP A CA 2
ATOM 2809 C C . TRP A 1 68 ? -2.051 -3.691 -13.045 1.00 0.00 142 TRP A C 2
ATOM 2810 O O . TRP A 1 68 ? -2.279 -2.556 -12.614 1.00 0.00 142 TRP A O 2
ATOM 2831 N N . PRO A 1 69 ? -3.062 -4.485 -13.453 1.00 0.00 143 PRO A N 2
ATOM 2832 C CA . PRO A 1 69 ? -4.434 -3.988 -13.656 1.00 0.00 143 PRO A CA 2
ATOM 2833 C C . PRO A 1 69 ? -5.250 -3.770 -12.367 1.00 0.00 143 PRO A C 2
ATOM 2834 O O . PRO A 1 69 ? -6.186 -2.963 -12.359 1.00 0.00 143 PRO A O 2
ATOM 2845 N N . THR A 1 70 ? -4.936 -4.503 -11.294 1.00 0.00 144 THR A N 2
ATOM 2846 C CA . THR A 1 70 ? -5.718 -4.559 -10.044 1.00 0.00 144 THR A CA 2
ATOM 2847 C C . THR A 1 70 ? -5.594 -3.286 -9.202 1.00 0.00 144 THR A C 2
ATOM 2848 O O . THR A 1 70 ? -4.516 -2.700 -9.107 1.00 0.00 144 THR A O 2
ATOM 2859 N N . ILE A 1 71 ? -6.684 -2.910 -8.526 1.00 0.00 145 ILE A N 2
ATOM 2860 C CA . ILE A 1 71 ? -6.738 -1.930 -7.426 1.00 0.00 145 ILE A CA 2
ATOM 2861 C C . ILE A 1 71 ? -7.506 -2.545 -6.237 1.00 0.00 145 ILE A C 2
ATOM 2862 O O . ILE A 1 71 ? -8.486 -3.264 -6.466 1.00 0.00 145 ILE A O 2
ATOM 2878 N N . PRO A 1 72 ? -7.141 -2.240 -4.974 1.00 0.00 146 PRO A N 2
ATOM 2879 C CA . PRO A 1 72 ? -5.959 -1.478 -4.548 1.00 0.00 146 PRO A CA 2
ATOM 2880 C C . PRO A 1 72 ? -4.641 -2.242 -4.739 1.00 0.00 146 PRO A C 2
ATOM 2881 O O . PRO A 1 72 ? -4.647 -3.438 -5.025 1.00 0.00 146 PRO A O 2
ATOM 2892 N N . GLN A 1 73 ? -3.513 -1.546 -4.570 1.00 0.00 147 GLN A N 2
ATOM 2893 C CA . GLN A 1 73 ? -2.162 -2.124 -4.647 1.00 0.00 147 GLN A CA 2
ATOM 2894 C C . GLN A 1 73 ? -1.341 -1.818 -3.389 1.00 0.00 147 GLN A C 2
ATOM 2895 O O . GLN A 1 73 ? -1.479 -0.742 -2.796 1.00 0.00 147 GLN A O 2
ATOM 2909 N N . LEU A 1 74 ? -0.452 -2.742 -3.015 1.00 0.00 148 LEU A N 2
ATOM 2910 C CA . LEU A 1 74 ? 0.571 -2.574 -1.982 1.00 0.00 148 LEU A CA 2
ATOM 2911 C C . LEU A 1 74 ? 1.985 -2.709 -2.576 1.00 0.00 148 LEU A C 2
ATOM 2912 O O . LEU A 1 74 ? 2.232 -3.563 -3.429 1.00 0.00 148 LEU A O 2
ATOM 2928 N N . PHE A 1 75 ? 2.911 -1.892 -2.077 1.00 0.00 149 PHE A N 2
ATOM 2929 C CA . PHE A 1 75 ? 4.354 -1.941 -2.313 1.00 0.00 149 PHE A CA 2
ATOM 2930 C C . PHE A 1 75 ? 5.094 -2.037 -0.972 1.00 0.00 149 PHE A C 2
ATOM 2931 O O . PHE A 1 75 ? 4.747 -1.333 -0.019 1.00 0.00 149 PHE A O 2
ATOM 2948 N N . ILE A 1 76 ? 6.145 -2.859 -0.918 1.00 0.00 150 ILE A N 2
ATOM 2949 C CA . ILE A 1 76 ? 7.062 -2.978 0.228 1.00 0.00 150 ILE A CA 2
ATOM 2950 C C . ILE A 1 76 ? 8.498 -2.820 -0.282 1.00 0.00 150 ILE A C 2
ATOM 2951 O O . ILE A 1 76 ? 8.898 -3.516 -1.221 1.00 0.00 150 ILE A O 2
ATOM 2967 N N . LYS A 1 77 ? 9.267 -1.901 0.323 1.00 0.00 151 LYS A N 2
ATOM 2968 C CA . LYS A 1 77 ? 10.653 -1.547 -0.058 1.00 0.00 151 LYS A CA 2
ATOM 2969 C C . LYS A 1 77 ? 10.813 -1.320 -1.581 1.00 0.00 151 LYS A C 2
ATOM 2970 O O . LYS A 1 77 ? 11.586 -2.014 -2.245 1.00 0.00 151 LYS A O 2
ATOM 2989 N N . ALA A 1 78 ? 10.015 -0.409 -2.145 1.00 0.00 152 ALA A N 2
ATOM 2990 C CA . ALA A 1 78 ? 9.925 -0.068 -3.577 1.00 0.00 152 ALA A CA 2
ATOM 2991 C C . ALA A 1 78 ? 9.562 -1.198 -4.566 1.00 0.00 152 ALA A C 2
ATOM 2992 O O . ALA A 1 78 ? 9.463 -0.931 -5.763 1.00 0.00 152 ALA A O 2
ATOM 2999 N N . GLU A 1 79 ? 9.277 -2.420 -4.107 1.00 0.00 153 GLU A N 2
ATOM 3000 C CA . GLU A 1 79 ? 8.825 -3.528 -4.947 1.00 0.00 153 GLU A CA 2
ATOM 3001 C C . GLU A 1 79 ? 7.314 -3.788 -4.778 1.00 0.00 153 GLU A C 2
ATOM 3002 O O . GLU A 1 79 ? 6.779 -3.716 -3.668 1.00 0.00 153 GLU A O 2
ATOM 3014 N N . PHE A 1 80 ? 6.614 -4.099 -5.875 1.00 0.00 154 PHE A N 2
ATOM 3015 C CA . PHE A 1 80 ? 5.169 -4.369 -5.867 1.00 0.00 154 PHE A CA 2
ATOM 3016 C C . PHE A 1 80 ? 4.864 -5.715 -5.189 1.00 0.00 154 PHE A C 2
ATOM 3017 O O . PHE A 1 80 ? 5.539 -6.718 -5.450 1.00 0.00 154 PHE A O 2
ATOM 3034 N N . VAL A 1 81 ? 3.851 -5.740 -4.317 1.00 0.00 155 VAL A N 2
ATOM 3035 C CA . VAL A 1 81 ? 3.514 -6.872 -3.432 1.00 0.00 155 VAL A CA 2
ATOM 3036 C C . VAL A 1 81 ? 2.211 -7.587 -3.810 1.00 0.00 155 VAL A C 2
ATOM 3037 O O . VAL A 1 81 ? 2.142 -8.803 -3.640 1.00 0.00 155 VAL A O 2
ATOM 3050 N N . GLY A 1 82 ? 1.211 -6.882 -4.349 1.00 0.00 156 GLY A N 2
ATOM 3051 C CA . GLY A 1 82 ? -0.058 -7.478 -4.798 1.00 0.00 156 GLY A CA 2
ATOM 3052 C C . GLY A 1 82 ? -1.301 -6.645 -4.463 1.00 0.00 156 GLY A C 2
ATOM 3053 O O . GLY A 1 82 ? -1.198 -5.515 -3.974 1.00 0.00 156 GLY A O 2
ATOM 3057 N N . GLY A 1 83 ? -2.476 -7.221 -4.738 1.00 0.00 157 GLY A N 2
ATOM 3058 C CA . GLY A 1 83 ? -3.788 -6.703 -4.326 1.00 0.00 157 GLY A CA 2
ATOM 3059 C C . GLY A 1 83 ? -4.273 -7.214 -2.960 1.00 0.00 157 GLY A C 2
ATOM 3060 O O . GLY A 1 83 ? -3.539 -7.871 -2.219 1.00 0.00 157 GLY A O 2
ATOM 3064 N N . LEU A 1 84 ? -5.528 -6.906 -2.608 1.00 0.00 158 LEU A N 2
ATOM 3065 C CA . LEU A 1 84 ? -6.089 -7.165 -1.271 1.00 0.00 158 LEU A CA 2
ATOM 3066 C C . LEU A 1 84 ? -6.238 -8.674 -0.967 1.00 0.00 158 LEU A C 2
ATOM 3067 O O . LEU A 1 84 ? -5.943 -9.121 0.145 1.00 0.00 158 LEU A O 2
ATOM 3083 N N . ASP A 1 85 ? -6.593 -9.490 -1.962 1.00 0.00 159 ASP A N 2
ATOM 3084 C CA . ASP A 1 85 ? -6.598 -10.956 -1.829 1.00 0.00 159 ASP A CA 2
ATOM 3085 C C . ASP A 1 85 ? -5.214 -11.524 -1.465 1.00 0.00 159 ASP A C 2
ATOM 3086 O O . ASP A 1 85 ? -5.098 -12.378 -0.587 1.00 0.00 159 ASP A O 2
ATOM 3095 N N . ILE A 1 86 ? -4.160 -11.001 -2.096 1.00 0.00 160 ILE A N 2
ATOM 3096 C CA . ILE A 1 86 ? -2.777 -11.457 -1.903 1.00 0.00 160 ILE A CA 2
ATOM 3097 C C . ILE A 1 86 ? -2.282 -11.160 -0.485 1.00 0.00 160 ILE A C 2
ATOM 3098 O O . ILE A 1 86 ? -1.790 -12.069 0.188 1.00 0.00 160 ILE A O 2
ATOM 3114 N N . VAL A 1 87 ? -2.439 -9.919 -0.002 1.00 0.00 161 VAL A N 2
ATOM 3115 C CA . VAL A 1 87 ? -1.967 -9.517 1.341 1.00 0.00 161 VAL A CA 2
ATOM 3116 C C . VAL A 1 87 ? -2.699 -10.277 2.440 1.00 0.00 161 VAL A C 2
ATOM 3117 O O . VAL A 1 87 ? -2.082 -10.699 3.413 1.00 0.00 161 VAL A O 2
ATOM 3130 N N . THR A 1 88 ? -3.995 -10.528 2.254 1.00 0.00 162 THR A N 2
ATOM 3131 C CA . THR A 1 88 ? -4.802 -11.298 3.213 1.00 0.00 162 THR A CA 2
ATOM 3132 C C . THR A 1 88 ? -4.417 -12.777 3.218 1.00 0.00 162 THR A C 2
ATOM 3133 O O . THR A 1 88 ? -4.289 -13.364 4.291 1.00 0.00 162 THR A O 2
ATOM 3144 N N . LYS A 1 89 ? -4.089 -13.367 2.060 1.00 0.00 163 LYS A N 2
ATOM 3145 C CA . LYS A 1 89 ? -3.480 -14.705 1.979 1.00 0.00 163 LYS A CA 2
ATOM 3146 C C . LYS A 1 89 ? -2.137 -14.792 2.718 1.00 0.00 163 LYS A C 2
ATOM 3147 O O . LYS A 1 89 ? -1.938 -15.714 3.509 1.00 0.00 163 LYS A O 2
ATOM 3166 N N . MET A 1 90 ? -1.238 -13.819 2.547 1.00 0.00 164 MET A N 2
ATOM 3167 C CA . MET A 1 90 ? 0.014 -13.737 3.326 1.00 0.00 164 MET A CA 2
ATOM 3168 C C . MET A 1 90 ? -0.235 -13.582 4.842 1.00 0.00 164 MET A C 2
ATOM 3169 O O . MET A 1 90 ? 0.583 -14.030 5.651 1.00 0.00 164 MET A O 2
ATOM 3183 N N . LEU A 1 91 ? -1.354 -12.964 5.235 1.00 0.00 165 LEU A N 2
ATOM 3184 C CA . LEU A 1 91 ? -1.791 -12.796 6.627 1.00 0.00 165 LEU A CA 2
ATOM 3185 C C . LEU A 1 91 ? -2.216 -14.140 7.244 1.00 0.00 165 LEU A C 2
ATOM 3186 O O . LEU A 1 91 ? -1.721 -14.513 8.307 1.00 0.00 165 LEU A O 2
ATOM 3202 N N . GLU A 1 92 ? -3.037 -14.928 6.544 1.00 0.00 166 GLU A N 2
ATOM 3203 C CA . GLU A 1 92 ? -3.342 -16.320 6.934 1.00 0.00 166 GLU A CA 2
ATOM 3204 C C . GLU A 1 92 ? -2.080 -17.190 7.025 1.00 0.00 166 GLU A C 2
ATOM 3205 O O . GLU A 1 92 ? -1.942 -18.040 7.906 1.00 0.00 166 GLU A O 2
ATOM 3217 N N . SER A 1 93 ? -1.150 -16.973 6.097 1.00 0.00 167 SER A N 2
ATOM 3218 C CA . SER A 1 93 ? 0.055 -17.775 5.899 1.00 0.00 167 SER A CA 2
ATOM 3219 C C . SER A 1 93 ? 1.213 -17.469 6.858 1.00 0.00 167 SER A C 2
ATOM 3220 O O . SER A 1 93 ? 2.190 -18.216 6.865 1.00 0.00 167 SER A O 2
ATOM 3228 N N . GLY A 1 94 ? 1.158 -16.373 7.622 1.00 0.00 168 GLY A N 2
ATOM 3229 C CA . GLY A 1 94 ? 2.278 -15.892 8.456 1.00 0.00 168 GLY A CA 2
ATOM 3230 C C . GLY A 1 94 ? 3.422 -15.204 7.686 1.00 0.00 168 GLY A C 2
ATOM 3231 O O . GLY A 1 94 ? 4.336 -14.638 8.290 1.00 0.00 168 GLY A O 2
ATOM 3235 N N . ASP A 1 95 ? 3.367 -15.225 6.353 1.00 0.00 169 ASP A N 2
ATOM 3236 C CA . ASP A 1 95 ? 4.415 -14.749 5.446 1.00 0.00 169 ASP A CA 2
ATOM 3237 C C . ASP A 1 95 ? 4.535 -13.220 5.368 1.00 0.00 169 ASP A C 2
ATOM 3238 O O . ASP A 1 95 ? 5.616 -12.705 5.068 1.00 0.00 169 ASP A O 2
ATOM 3247 N N . LEU A 1 96 ? 3.447 -12.489 5.630 1.00 0.00 170 LEU A N 2
ATOM 3248 C CA . LEU A 1 96 ? 3.424 -11.033 5.584 1.00 0.00 170 LEU A CA 2
ATOM 3249 C C . LEU A 1 96 ? 4.241 -10.466 6.753 1.00 0.00 170 LEU A C 2
ATOM 3250 O O . LEU A 1 96 ? 5.184 -9.706 6.536 1.00 0.00 170 LEU A O 2
ATOM 3266 N N . LYS A 1 97 ? 3.965 -10.933 7.979 1.00 0.00 171 LYS A N 2
ATOM 3267 C CA . LYS A 1 97 ? 4.739 -10.594 9.181 1.00 0.00 171 LYS A CA 2
ATOM 3268 C C . LYS A 1 97 ? 6.202 -11.034 9.076 1.00 0.00 171 LYS A C 2
ATOM 3269 O O . LYS A 1 97 ? 7.085 -10.302 9.524 1.00 0.00 171 LYS A O 2
ATOM 3288 N N . LYS A 1 98 ? 6.478 -12.163 8.404 1.00 0.00 172 LYS A N 2
ATOM 3289 C CA . LYS A 1 98 ? 7.850 -12.638 8.164 1.00 0.00 172 LYS A CA 2
ATOM 3290 C C . LYS A 1 98 ? 8.655 -11.639 7.324 1.00 0.00 172 LYS A C 2
ATOM 3291 O O . LYS A 1 98 ? 9.762 -11.282 7.725 1.00 0.00 172 LYS A O 2
ATOM 3310 N N . MET A 1 99 ? 8.083 -11.095 6.241 1.00 0.00 173 MET A N 2
ATOM 3311 C CA . MET A 1 99 ? 8.753 -10.085 5.423 1.00 0.00 173 MET A CA 2
ATOM 3312 C C . MET A 1 99 ? 9.089 -8.797 6.187 1.00 0.00 173 MET A C 2
ATOM 3313 O O . MET A 1 99 ? 10.146 -8.217 5.959 1.00 0.00 173 MET A O 2
ATOM 3327 N N . LEU A 1 100 ? 8.220 -8.347 7.100 1.00 0.00 174 LEU A N 2
ATOM 3328 C CA . LEU A 1 100 ? 8.440 -7.109 7.858 1.00 0.00 174 LEU A CA 2
ATOM 3329 C C . LEU A 1 100 ? 9.676 -7.212 8.752 1.00 0.00 174 LEU A C 2
ATOM 3330 O O . LEU A 1 100 ? 10.521 -6.315 8.723 1.00 0.00 174 LEU A O 2
ATOM 3346 N N . ARG A 1 101 ? 9.814 -8.316 9.503 1.00 0.00 175 ARG A N 2
ATOM 3347 C CA . ARG A 1 101 ? 11.027 -8.546 10.314 1.00 0.00 175 ARG A CA 2
ATOM 3348 C C . ARG A 1 101 ? 12.279 -8.772 9.468 1.00 0.00 175 ARG A C 2
ATOM 3349 O O . ARG A 1 101 ? 13.355 -8.290 9.807 1.00 0.00 175 ARG A O 2
ATOM 3370 N N . ASP A 1 102 ? 12.130 -9.440 8.330 1.00 0.00 176 ASP A N 2
ATOM 3371 C CA . ASP A 1 102 ? 13.215 -9.657 7.363 1.00 0.00 176 ASP A CA 2
ATOM 3372 C C . ASP A 1 102 ? 13.792 -8.355 6.792 1.00 0.00 176 ASP A C 2
ATOM 3373 O O . ASP A 1 102 ? 15.006 -8.227 6.616 1.00 0.00 176 ASP A O 2
ATOM 3382 N N . LYS A 1 103 ? 12.895 -7.400 6.526 1.00 0.00 177 LYS A N 2
ATOM 3383 C CA . LYS A 1 103 ? 13.191 -6.071 5.956 1.00 0.00 177 LYS A CA 2
ATOM 3384 C C . LYS A 1 103 ? 13.428 -4.965 6.996 1.00 0.00 177 LYS A C 2
ATOM 3385 O O . LYS A 1 103 ? 13.697 -3.826 6.612 1.00 0.00 177 LYS A O 2
ATOM 3404 N N . GLY A 1 104 ? 13.315 -5.249 8.295 1.00 0.00 178 GLY A N 2
ATOM 3405 C CA . GLY A 1 104 ? 13.562 -4.241 9.334 1.00 0.00 178 GLY A CA 2
ATOM 3406 C C . GLY A 1 104 ? 12.458 -3.183 9.505 1.00 0.00 178 GLY A C 2
ATOM 3407 O O . GLY A 1 104 ? 12.762 -1.994 9.651 1.00 0.00 178 GLY A O 2
ATOM 3411 N N . ILE A 1 105 ? 11.182 -3.581 9.427 1.00 0.00 179 ILE A N 2
ATOM 3412 C CA . ILE A 1 105 ? 10.012 -2.683 9.469 1.00 0.00 179 ILE A CA 2
ATOM 3413 C C . ILE A 1 105 ? 9.272 -2.805 10.817 1.00 0.00 179 ILE A C 2
ATOM 3414 O O . ILE A 1 105 ? 9.133 -3.903 11.364 1.00 0.00 179 ILE A O 2
ATOM 3430 N N . THR A 1 106 ? 8.782 -1.679 11.351 1.00 0.00 180 THR A N 2
ATOM 3431 C CA . THR A 1 106 ? 7.994 -1.620 12.601 1.00 0.00 180 THR A CA 2
ATOM 3432 C C . THR A 1 106 ? 6.717 -2.462 12.518 1.00 0.00 180 THR A C 2
ATOM 3433 O O . THR A 1 106 ? 5.970 -2.325 11.551 1.00 0.00 180 THR A O 2
ATOM 3444 N N . CYS A 1 107 ? 6.454 -3.330 13.499 1.00 0.00 181 CYS A N 2
ATOM 3445 C CA . CYS A 1 107 ? 5.250 -4.165 13.551 1.00 0.00 181 CYS A CA 2
ATOM 3446 C C . CYS A 1 107 ? 4.957 -4.787 14.934 1.00 0.00 181 CYS A C 2
ATOM 3447 O O . CYS A 1 107 ? 5.785 -4.796 15.854 1.00 0.00 181 CYS A O 2
ATOM 3455 N N . ARG A 1 108 ? 3.740 -5.323 15.075 1.00 0.00 182 ARG A N 2
ATOM 3456 C CA . ARG A 1 108 ? 3.264 -6.118 16.220 1.00 0.00 182 ARG A CA 2
ATOM 3457 C C . ARG A 1 108 ? 3.783 -7.561 16.207 1.00 0.00 182 ARG A C 2
ATOM 3458 O O . ARG A 1 108 ? 4.173 -8.085 15.168 1.00 0.00 182 ARG A O 2
ATOM 3479 N N . ASP A 1 109 ? 3.747 -8.186 17.382 1.00 0.00 183 ASP A N 2
ATOM 3480 C CA . ASP A 1 109 ? 4.547 -9.336 17.817 1.00 0.00 183 ASP A CA 2
ATOM 3481 C C . ASP A 1 109 ? 4.634 -10.498 16.807 1.00 0.00 183 ASP A C 2
ATOM 3482 O O . ASP A 1 109 ? 3.630 -11.122 16.443 1.00 0.00 183 ASP A O 2
ATOM 3491 N N . LEU A 1 110 ? 5.878 -10.786 16.404 1.00 0.00 184 LEU A N 2
ATOM 3492 C CA . LEU A 1 110 ? 6.304 -11.675 15.304 1.00 0.00 184 LEU A CA 2
ATOM 3493 C C . LEU A 1 110 ? 6.259 -13.175 15.619 1.00 0.00 184 LEU A C 2
ATOM 3494 O O . LEU A 1 110 ? 5.808 -13.948 14.738 1.00 0.00 184 LEU A O 2
ATOM 3511 N N . GLY A 1 1 ? 2.790 22.950 -4.758 1.00 0.00 75 GLY A N 3
ATOM 3512 C CA . GLY A 1 1 ? 2.614 23.688 -6.023 1.00 0.00 75 GLY A CA 3
ATOM 3513 C C . GLY A 1 1 ? 2.507 22.740 -7.207 1.00 0.00 75 GLY A C 3
ATOM 3514 O O . GLY A 1 1 ? 3.408 22.702 -8.045 1.00 0.00 75 GLY A O 3
ATOM 3520 N N . ALA A 1 2 ? 1.391 22.012 -7.294 1.00 0.00 76 ALA A N 3
ATOM 3521 C CA . ALA A 1 2 ? 1.131 20.856 -8.157 1.00 0.00 76 ALA A CA 3
ATOM 3522 C C . ALA A 1 2 ? 2.127 19.693 -8.013 1.00 0.00 76 ALA A C 3
ATOM 3523 O O . ALA A 1 2 ? 3.300 19.767 -8.399 1.00 0.00 76 ALA A O 3
ATOM 3530 N N . MET A 1 3 ? 1.610 18.557 -7.548 1.00 0.00 77 MET A N 3
ATOM 3531 C CA . MET A 1 3 ? 2.317 17.284 -7.524 1.00 0.00 77 MET A CA 3
ATOM 3532 C C . MET A 1 3 ? 2.558 16.785 -8.951 1.00 0.00 77 MET A C 3
ATOM 3533 O O . MET A 1 3 ? 1.709 16.936 -9.836 1.00 0.00 77 MET A O 3
ATOM 3547 N N . VAL A 1 4 ? 3.709 16.162 -9.166 1.00 0.00 78 VAL A N 3
ATOM 3548 C CA . VAL A 1 4 ? 4.065 15.459 -10.406 1.00 0.00 78 VAL A CA 3
ATOM 3549 C C . VAL A 1 4 ? 4.378 14.000 -10.097 1.00 0.00 78 VAL A C 3
ATOM 3550 O O . VAL A 1 4 ? 4.690 13.666 -8.954 1.00 0.00 78 VAL A O 3
ATOM 3563 N N . LYS A 1 5 ? 4.315 13.102 -11.085 1.00 0.00 79 LYS A N 3
ATOM 3564 C CA . LYS A 1 5 ? 4.516 11.660 -10.828 1.00 0.00 79 LYS A CA 3
ATOM 3565 C C . LYS A 1 5 ? 5.893 11.347 -10.212 1.00 0.00 79 LYS A C 3
ATOM 3566 O O . LYS A 1 5 ? 5.993 10.481 -9.341 1.00 0.00 79 LYS A O 3
ATOM 3585 N N . LYS A 1 6 ? 6.918 12.137 -10.554 1.00 0.00 80 LYS A N 3
ATOM 3586 C CA . LYS A 1 6 ? 8.245 12.149 -9.911 1.00 0.00 80 LYS A CA 3
ATOM 3587 C C . LYS A 1 6 ? 8.207 12.295 -8.374 1.00 0.00 80 LYS A C 3
ATOM 3588 O O . LYS A 1 6 ? 9.039 11.682 -7.707 1.00 0.00 80 LYS A O 3
ATOM 3607 N N . ASP A 1 7 ? 7.230 13.017 -7.809 1.00 0.00 81 ASP A N 3
ATOM 3608 C CA . ASP A 1 7 ? 7.039 13.168 -6.351 1.00 0.00 81 ASP A CA 3
ATOM 3609 C C . ASP A 1 7 ? 6.529 11.876 -5.684 1.00 0.00 81 ASP A C 3
ATOM 3610 O O . ASP A 1 7 ? 6.880 11.570 -4.540 1.00 0.00 81 ASP A O 3
ATOM 3619 N N . ILE A 1 8 ? 5.730 11.082 -6.405 1.00 0.00 82 ILE A N 3
ATOM 3620 C CA . ILE A 1 8 ? 5.258 9.770 -5.938 1.00 0.00 82 ILE A CA 3
ATOM 3621 C C . ILE A 1 8 ? 6.399 8.756 -6.015 1.00 0.00 82 ILE A C 3
ATOM 3622 O O . ILE A 1 8 ? 6.611 8.018 -5.057 1.00 0.00 82 ILE A O 3
ATOM 3638 N N . ASP A 1 9 ? 7.197 8.779 -7.089 1.00 0.00 83 ASP A N 3
ATOM 3639 C CA . ASP A 1 9 ? 8.418 7.969 -7.180 1.00 0.00 83 ASP A CA 3
ATOM 3640 C C . ASP A 1 9 ? 9.399 8.308 -6.030 1.00 0.00 83 ASP A C 3
ATOM 3641 O O . ASP A 1 9 ? 9.937 7.412 -5.388 1.00 0.00 83 ASP A O 3
ATOM 3650 N N . ASP A 1 10 ? 9.577 9.600 -5.717 1.00 0.00 84 ASP A N 3
ATOM 3651 C CA . ASP A 1 10 ? 10.438 10.107 -4.630 1.00 0.00 84 ASP A CA 3
ATOM 3652 C C . ASP A 1 10 ? 9.927 9.737 -3.232 1.00 0.00 84 ASP A C 3
ATOM 3653 O O . ASP A 1 10 ? 10.716 9.505 -2.310 1.00 0.00 84 ASP A O 3
ATOM 3662 N N . THR A 1 11 ? 8.609 9.662 -3.070 1.00 0.00 85 THR A N 3
ATOM 3663 C CA . THR A 1 11 ? 7.969 9.151 -1.851 1.00 0.00 85 THR A CA 3
ATOM 3664 C C . THR A 1 11 ? 8.153 7.635 -1.741 1.00 0.00 85 THR A C 3
ATOM 3665 O O . THR A 1 11 ? 8.596 7.151 -0.702 1.00 0.00 85 THR A O 3
ATOM 3676 N N . ILE A 1 12 ? 7.933 6.878 -2.818 1.00 0.00 86 ILE A N 3
ATOM 3677 C CA . ILE A 1 12 ? 8.113 5.417 -2.851 1.00 0.00 86 ILE A CA 3
ATOM 3678 C C . ILE A 1 12 ? 9.575 5.006 -2.594 1.00 0.00 86 ILE A C 3
ATOM 3679 O O . ILE A 1 12 ? 9.808 4.016 -1.899 1.00 0.00 86 ILE A O 3
ATOM 3695 N N . LYS A 1 13 ? 10.558 5.784 -3.062 1.00 0.00 87 LYS A N 3
ATOM 3696 C CA . LYS A 1 13 ? 11.999 5.606 -2.822 1.00 0.00 87 LYS A CA 3
ATOM 3697 C C . LYS A 1 13 ? 12.514 6.060 -1.444 1.00 0.00 87 LYS A C 3
ATOM 3698 O O . LYS A 1 13 ? 13.663 5.776 -1.097 1.00 0.00 87 LYS A O 3
ATOM 3717 N N . SER A 1 14 ? 11.675 6.755 -0.679 1.00 0.00 88 SER A N 3
ATOM 3718 C CA . SER A 1 14 ? 11.908 7.181 0.715 1.00 0.00 88 SER A CA 3
ATOM 3719 C C . SER A 1 14 ? 11.210 6.285 1.747 1.00 0.00 88 SER A C 3
ATOM 3720 O O . SER A 1 14 ? 11.842 5.780 2.678 1.00 0.00 88 SER A O 3
ATOM 3728 N N . GLU A 1 15 ? 9.904 6.073 1.592 1.00 0.00 89 GLU A N 3
ATOM 3729 C CA . GLU A 1 15 ? 9.036 5.436 2.588 1.00 0.00 89 GLU A CA 3
ATOM 3730 C C . GLU A 1 15 ? 9.083 3.912 2.509 1.00 0.00 89 GLU A C 3
ATOM 3731 O O . GLU A 1 15 ? 9.328 3.317 1.457 1.00 0.00 89 GLU A O 3
ATOM 3743 N N . ASP A 1 16 ? 8.902 3.264 3.654 1.00 0.00 90 ASP A N 3
ATOM 3744 C CA . ASP A 1 16 ? 9.169 1.833 3.817 1.00 0.00 90 ASP A CA 3
ATOM 3745 C C . ASP A 1 16 ? 7.962 0.989 3.395 1.00 0.00 90 ASP A C 3
ATOM 3746 O O . ASP A 1 16 ? 8.115 -0.142 2.927 1.00 0.00 90 ASP A O 3
ATOM 3755 N N . VAL A 1 17 ? 6.776 1.588 3.511 1.00 0.00 91 VAL A N 3
ATOM 3756 C CA . VAL A 1 17 ? 5.479 1.035 3.118 1.00 0.00 91 VAL A CA 3
ATOM 3757 C C . VAL A 1 17 ? 4.668 2.113 2.396 1.00 0.00 91 VAL A C 3
ATOM 3758 O O . VAL A 1 17 ? 4.465 3.204 2.937 1.00 0.00 91 VAL A O 3
ATOM 3771 N N . VAL A 1 18 ? 4.162 1.805 1.199 1.00 0.00 92 VAL A N 3
ATOM 3772 C CA . VAL A 1 18 ? 3.284 2.706 0.426 1.00 0.00 92 VAL A CA 3
ATOM 3773 C C . VAL A 1 18 ? 2.073 1.948 -0.119 1.00 0.00 92 VAL A C 3
ATOM 3774 O O . VAL A 1 18 ? 2.171 0.779 -0.492 1.00 0.00 92 VAL A O 3
ATOM 3787 N N . THR A 1 19 ? 0.915 2.608 -0.172 1.00 0.00 93 THR A N 3
ATOM 3788 C CA . THR A 1 19 ? -0.325 2.030 -0.711 1.00 0.00 93 THR A CA 3
ATOM 3789 C C . THR A 1 19 ? -1.105 3.027 -1.571 1.00 0.00 93 THR A C 3
ATOM 3790 O O . THR A 1 19 ? -1.046 4.235 -1.349 1.00 0.00 93 THR A O 3
ATOM 3801 N N . PHE A 1 20 ? -1.828 2.500 -2.563 1.00 0.00 94 PHE A N 3
ATOM 3802 C CA . PHE A 1 20 ? -2.727 3.248 -3.442 1.00 0.00 94 PHE A CA 3
ATOM 3803 C C . PHE A 1 20 ? -4.161 2.763 -3.206 1.00 0.00 94 PHE A C 3
ATOM 3804 O O . PHE A 1 20 ? -4.450 1.581 -3.435 1.00 0.00 94 PHE A O 3
ATOM 3821 N N . ILE A 1 21 ? -5.047 3.655 -2.752 1.00 0.00 95 ILE A N 3
ATOM 3822 C CA . ILE A 1 21 ? -6.434 3.338 -2.375 1.00 0.00 95 ILE A CA 3
ATOM 3823 C C . ILE A 1 21 ? -7.471 4.270 -3.026 1.00 0.00 95 ILE A C 3
ATOM 3824 O O . ILE A 1 21 ? -7.144 5.252 -3.697 1.00 0.00 95 ILE A O 3
ATOM 3840 N N . LYS A 1 22 ? -8.753 3.949 -2.822 1.00 0.00 96 LYS A N 3
ATOM 3841 C CA . LYS A 1 22 ? -9.905 4.622 -3.434 1.00 0.00 96 LYS A CA 3
ATOM 3842 C C . LYS A 1 22 ? -10.627 5.481 -2.381 1.00 0.00 96 LYS A C 3
ATOM 3843 O O . LYS A 1 22 ? -11.733 5.177 -1.940 1.00 0.00 96 LYS A O 3
ATOM 3862 N N . GLY A 1 23 ? -9.958 6.544 -1.940 1.00 0.00 97 GLY A N 3
ATOM 3863 C CA . GLY A 1 23 ? -10.450 7.561 -0.996 1.00 0.00 97 GLY A CA 3
ATOM 3864 C C . GLY A 1 23 ? -9.319 8.046 -0.071 1.00 0.00 97 GLY A C 3
ATOM 3865 O O . GLY A 1 23 ? -8.173 7.610 -0.209 1.00 0.00 97 GLY A O 3
ATOM 3869 N N . LEU A 1 24 ? -9.632 8.838 0.959 1.00 0.00 98 LEU A N 3
ATOM 3870 C CA . LEU A 1 24 ? -8.726 9.043 2.090 1.00 0.00 98 LEU A CA 3
ATOM 3871 C C . LEU A 1 24 ? -8.545 7.794 2.976 1.00 0.00 98 LEU A C 3
ATOM 3872 O O . LEU A 1 24 ? -9.386 6.898 2.967 1.00 0.00 98 LEU A O 3
ATOM 3888 N N . PRO A 1 25 ? -7.496 7.761 3.819 1.00 0.00 99 PRO A N 3
ATOM 3889 C CA . PRO A 1 25 ? -7.231 6.664 4.753 1.00 0.00 99 PRO A CA 3
ATOM 3890 C C . PRO A 1 25 ? -8.273 6.601 5.884 1.00 0.00 99 PRO A C 3
ATOM 3891 O O . PRO A 1 25 ? -8.756 5.529 6.239 1.00 0.00 99 PRO A O 3
ATOM 3902 N N . GLU A 1 26 ? -8.661 7.762 6.422 1.00 0.00 100 GLU A N 3
ATOM 3903 C CA . GLU A 1 26 ? -9.718 7.897 7.441 1.00 0.00 100 GLU A CA 3
ATOM 3904 C C . GLU A 1 26 ? -11.144 7.936 6.860 1.00 0.00 100 GLU A C 3
ATOM 3905 O O . GLU A 1 26 ? -12.125 7.695 7.567 1.00 0.00 100 GLU A O 3
ATOM 3917 N N . ALA A 1 27 ? -11.256 8.228 5.564 1.00 0.00 101 ALA A N 3
ATOM 3918 C CA . ALA A 1 27 ? -12.511 8.318 4.816 1.00 0.00 101 ALA A CA 3
ATOM 3919 C C . ALA A 1 27 ? -12.406 7.698 3.403 1.00 0.00 101 ALA A C 3
ATOM 3920 O O . ALA A 1 27 ? -12.435 8.427 2.402 1.00 0.00 101 ALA A O 3
ATOM 3927 N N . PRO A 1 28 ? -12.271 6.362 3.290 1.00 0.00 102 PRO A N 3
ATOM 3928 C CA . PRO A 1 28 ? -12.256 5.696 1.999 1.00 0.00 102 PRO A CA 3
ATOM 3929 C C . PRO A 1 28 ? -13.660 5.629 1.406 1.00 0.00 102 PRO A C 3
ATOM 3930 O O . PRO A 1 28 ? -14.666 5.495 2.109 1.00 0.00 102 PRO A O 3
ATOM 3941 N N . MET A 1 29 ? -13.710 5.639 0.079 1.00 0.00 103 MET A N 3
ATOM 3942 C CA . MET A 1 29 ? -14.934 5.548 -0.711 1.00 0.00 103 MET A CA 3
ATOM 3943 C C . MET A 1 29 ? -15.242 4.091 -1.108 1.00 0.00 103 MET A C 3
ATOM 3944 O O . MET A 1 29 ? -15.995 3.869 -2.055 1.00 0.00 103 MET A O 3
ATOM 3958 N N . CYS A 1 30 ? -14.620 3.093 -0.457 1.00 0.00 104 CYS A N 3
ATOM 3959 C CA . CYS A 1 30 ? -14.713 1.681 -0.822 1.00 0.00 104 CYS A CA 3
ATOM 3960 C C . CYS A 1 30 ? -14.317 0.742 0.335 1.00 0.00 104 CYS A C 3
ATOM 3961 O O . CYS A 1 30 ? -13.384 1.049 1.083 1.00 0.00 104 CYS A O 3
ATOM 3969 N N . ALA A 1 31 ? -14.945 -0.437 0.420 1.00 0.00 105 ALA A N 3
ATOM 3970 C CA . ALA A 1 31 ? -14.712 -1.425 1.475 1.00 0.00 105 ALA A CA 3
ATOM 3971 C C . ALA A 1 31 ? -13.257 -1.914 1.532 1.00 0.00 105 ALA A C 3
ATOM 3972 O O . ALA A 1 31 ? -12.584 -1.760 2.551 1.00 0.00 105 ALA A O 3
ATOM 3979 N N . TYR A 1 32 ? -12.725 -2.414 0.413 1.00 0.00 106 TYR A N 3
ATOM 3980 C CA . TYR A 1 32 ? -11.358 -2.943 0.360 1.00 0.00 106 TYR A CA 3
ATOM 3981 C C . TYR A 1 32 ? -10.301 -1.865 0.638 1.00 0.00 106 TYR A C 3
ATOM 3982 O O . TYR A 1 32 ? -9.225 -2.182 1.137 1.00 0.00 106 TYR A O 3
ATOM 4000 N N . SER A 1 33 ? -10.615 -0.584 0.397 1.00 0.00 107 SER A N 3
ATOM 4001 C CA . SER A 1 33 ? -9.739 0.533 0.767 1.00 0.00 107 SER A CA 3
ATOM 4002 C C . SER A 1 33 ? -9.711 0.770 2.283 1.00 0.00 107 SER A C 3
ATOM 4003 O O . SER A 1 33 ? -8.631 0.976 2.832 1.00 0.00 107 SER A O 3
ATOM 4011 N N . LYS A 1 34 ? -10.848 0.633 2.989 1.00 0.00 108 LYS A N 3
ATOM 4012 C CA . LYS A 1 34 ? -10.871 0.556 4.467 1.00 0.00 108 LYS A CA 3
ATOM 4013 C C . LYS A 1 34 ? -10.041 -0.632 4.953 1.00 0.00 108 LYS A C 3
ATOM 4014 O O . LYS A 1 34 ? -9.232 -0.487 5.871 1.00 0.00 108 LYS A O 3
ATOM 4033 N N . ARG A 1 35 ? -10.204 -1.789 4.304 1.00 0.00 109 ARG A N 3
ATOM 4034 C CA . ARG A 1 35 ? -9.535 -3.046 4.661 1.00 0.00 109 ARG A CA 3
ATOM 4035 C C . ARG A 1 35 ? -8.017 -3.013 4.460 1.00 0.00 109 ARG A C 3
ATOM 4036 O O . ARG A 1 35 ? -7.297 -3.526 5.308 1.00 0.00 109 ARG A O 3
ATOM 4057 N N . MET A 1 36 ? -7.514 -2.348 3.418 1.00 0.00 110 MET A N 3
ATOM 4058 C CA . MET A 1 36 ? -6.070 -2.144 3.211 1.00 0.00 110 MET A CA 3
ATOM 4059 C C . MET A 1 36 ? -5.441 -1.355 4.367 1.00 0.00 110 MET A C 3
ATOM 4060 O O . MET A 1 36 ? -4.402 -1.745 4.893 1.00 0.00 110 MET A O 3
ATOM 4074 N N . ILE A 1 37 ? -6.111 -0.289 4.822 1.00 0.00 111 ILE A N 3
ATOM 4075 C CA . ILE A 1 37 ? -5.703 0.467 6.014 1.00 0.00 111 ILE A CA 3
ATOM 4076 C C . ILE A 1 37 ? -5.820 -0.398 7.279 1.00 0.00 111 ILE A C 3
ATOM 4077 O O . ILE A 1 37 ? -4.930 -0.352 8.124 1.00 0.00 111 ILE A O 3
ATOM 4093 N N . ASP A 1 38 ? -6.841 -1.253 7.394 1.00 0.00 112 ASP A N 3
ATOM 4094 C CA . ASP A 1 38 ? -6.968 -2.178 8.525 1.00 0.00 112 ASP A CA 3
ATOM 4095 C C . ASP A 1 38 ? -5.817 -3.184 8.618 1.00 0.00 112 ASP A C 3
ATOM 4096 O O . ASP A 1 38 ? -5.363 -3.411 9.726 1.00 0.00 112 ASP A O 3
ATOM 4105 N N . VAL A 1 39 ? -5.310 -3.727 7.508 1.00 0.00 113 VAL A N 3
ATOM 4106 C CA . VAL A 1 39 ? -4.111 -4.604 7.463 1.00 0.00 113 VAL A CA 3
ATOM 4107 C C . VAL A 1 39 ? -2.899 -3.863 8.027 1.00 0.00 113 VAL A C 3
ATOM 4108 O O . VAL A 1 39 ? -2.182 -4.372 8.890 1.00 0.00 113 VAL A O 3
ATOM 4121 N N . LEU A 1 40 ? -2.693 -2.635 7.551 1.00 0.00 114 LEU A N 3
ATOM 4122 C CA . LEU A 1 40 ? -1.555 -1.790 7.903 1.00 0.00 114 LEU A CA 3
ATOM 4123 C C . LEU A 1 40 ? -1.613 -1.325 9.368 1.00 0.00 114 LEU A C 3
ATOM 4124 O O . LEU A 1 40 ? -0.585 -1.272 10.042 1.00 0.00 114 LEU A O 3
ATOM 4140 N N . GLU A 1 41 ? -2.808 -1.058 9.894 1.00 0.00 115 GLU A N 3
ATOM 4141 C CA . GLU A 1 41 ? -3.030 -0.694 11.293 1.00 0.00 115 GLU A CA 3
ATOM 4142 C C . GLU A 1 41 ? -3.104 -1.910 12.230 1.00 0.00 115 GLU A C 3
ATOM 4143 O O . GLU A 1 41 ? -2.594 -1.837 13.348 1.00 0.00 115 GLU A O 3
ATOM 4155 N N . ALA A 1 42 ? -3.666 -3.047 11.801 1.00 0.00 116 ALA A N 3
ATOM 4156 C CA . ALA A 1 42 ? -3.824 -4.246 12.642 1.00 0.00 116 ALA A CA 3
ATOM 4157 C C . ALA A 1 42 ? -2.483 -4.965 12.900 1.00 0.00 116 ALA A C 3
ATOM 4158 O O . ALA A 1 42 ? -2.334 -5.672 13.901 1.00 0.00 116 ALA A O 3
ATOM 4165 N N . LEU A 1 43 ? -1.493 -4.735 12.029 1.00 0.00 117 LEU A N 3
ATOM 4166 C CA . LEU A 1 43 ? -0.094 -5.133 12.211 1.00 0.00 117 LEU A CA 3
ATOM 4167 C C . LEU A 1 43 ? 0.785 -4.019 12.810 1.00 0.00 117 LEU A C 3
ATOM 4168 O O . LEU A 1 43 ? 1.917 -4.298 13.199 1.00 0.00 117 LEU A O 3
ATOM 4184 N N . GLY A 1 44 ? 0.275 -2.787 12.931 1.00 0.00 118 GLY A N 3
ATOM 4185 C CA . GLY A 1 44 ? 0.945 -1.664 13.598 1.00 0.00 118 GLY A CA 3
ATOM 4186 C C . GLY A 1 44 ? 2.035 -0.956 12.780 1.00 0.00 118 GLY A C 3
ATOM 4187 O O . GLY A 1 44 ? 3.004 -0.476 13.374 1.00 0.00 118 GLY A O 3
ATOM 4191 N N . LEU A 1 45 ? 1.916 -0.903 11.446 1.00 0.00 119 LEU A N 3
ATOM 4192 C CA . LEU A 1 45 ? 2.941 -0.390 10.531 1.00 0.00 119 LEU A CA 3
ATOM 4193 C C . LEU A 1 45 ? 2.886 1.143 10.364 1.00 0.00 119 LEU A C 3
ATOM 4194 O O . LEU A 1 45 ? 1.883 1.804 10.656 1.00 0.00 119 LEU A O 3
ATOM 4210 N N . GLU A 1 46 ? 3.962 1.681 9.791 1.00 0.00 120 GLU A N 3
ATOM 4211 C CA . GLU A 1 46 ? 4.172 3.085 9.411 1.00 0.00 120 GLU A CA 3
ATOM 4212 C C . GLU A 1 46 ? 4.256 3.236 7.878 1.00 0.00 120 GLU A C 3
ATOM 4213 O O . GLU A 1 46 ? 5.127 2.647 7.232 1.00 0.00 120 GLU A O 3
ATOM 4225 N N . TYR A 1 47 ? 3.355 4.022 7.284 1.00 0.00 121 TYR A N 3
ATOM 4226 C CA . TYR A 1 47 ? 3.118 4.080 5.828 1.00 0.00 121 TYR A CA 3
ATOM 4227 C C . TYR A 1 47 ? 2.780 5.487 5.313 1.00 0.00 121 TYR A C 3
ATOM 4228 O O . TYR A 1 47 ? 2.488 6.395 6.094 1.00 0.00 121 TYR A O 3
ATOM 4246 N N . THR A 1 48 ? 2.760 5.637 3.985 1.00 0.00 122 THR A N 3
ATOM 4247 C CA . THR A 1 48 ? 2.160 6.782 3.282 1.00 0.00 122 THR A CA 3
ATOM 4248 C C . THR A 1 48 ? 1.133 6.266 2.267 1.00 0.00 122 THR A C 3
ATOM 4249 O O . THR A 1 48 ? 1.433 5.369 1.477 1.00 0.00 122 THR A O 3
ATOM 4260 N N . SER A 1 49 ? -0.086 6.806 2.310 1.00 0.00 123 SER A N 3
ATOM 4261 C CA . SER A 1 49 ? -1.220 6.417 1.460 1.00 0.00 123 SER A CA 3
ATOM 4262 C C . SER A 1 49 ? -1.547 7.480 0.403 1.00 0.00 123 SER A C 3
ATOM 4263 O O . SER A 1 49 ? -1.544 8.682 0.693 1.00 0.00 123 SER A O 3
ATOM 4271 N N . PHE A 1 50 ? -1.848 7.018 -0.813 1.00 0.00 124 PHE A N 3
ATOM 4272 C CA . PHE A 1 50 ? -2.190 7.827 -1.986 1.00 0.00 124 PHE A CA 3
ATOM 4273 C C . PHE A 1 50 ? -3.591 7.504 -2.527 1.00 0.00 124 PHE A C 3
ATOM 4274 O O . PHE A 1 50 ? -4.021 6.349 -2.512 1.00 0.00 124 PHE A O 3
ATOM 4291 N N . ASP A 1 51 ? -4.276 8.512 -3.077 1.00 0.00 125 ASP A N 3
ATOM 4292 C CA . ASP A 1 51 ? -5.649 8.401 -3.592 1.00 0.00 125 ASP A CA 3
ATOM 4293 C C . ASP A 1 51 ? -5.745 8.646 -5.108 1.00 0.00 125 ASP A C 3
ATOM 4294 O O . ASP A 1 51 ? -5.453 9.742 -5.598 1.00 0.00 125 ASP A O 3
ATOM 4303 N N . VAL A 1 52 ? -6.246 7.642 -5.840 1.00 0.00 126 VAL A N 3
ATOM 4304 C CA . VAL A 1 52 ? -6.343 7.638 -7.321 1.00 0.00 126 VAL A CA 3
ATOM 4305 C C . VAL A 1 52 ? -7.432 8.558 -7.878 1.00 0.00 126 VAL A C 3
ATOM 4306 O O . VAL A 1 52 ? -7.310 9.090 -8.982 1.00 0.00 126 VAL A O 3
ATOM 4319 N N . LEU A 1 53 ? -8.478 8.801 -7.089 1.00 0.00 127 LEU A N 3
ATOM 4320 C CA . LEU A 1 53 ? -9.661 9.569 -7.502 1.00 0.00 127 LEU A CA 3
ATOM 4321 C C . LEU A 1 53 ? -9.479 11.086 -7.404 1.00 0.00 127 LEU A C 3
ATOM 4322 O O . LEU A 1 53 ? -10.320 11.839 -7.895 1.00 0.00 127 LEU A O 3
ATOM 4338 N N . ALA A 1 54 ? -8.391 11.531 -6.775 1.00 0.00 128 ALA A N 3
ATOM 4339 C CA . ALA A 1 54 ? -8.138 12.940 -6.518 1.00 0.00 128 ALA A CA 3
ATOM 4340 C C . ALA A 1 54 ? -7.076 13.581 -7.437 1.00 0.00 128 ALA A C 3
ATOM 4341 O O . ALA A 1 54 ? -6.995 14.811 -7.499 1.00 0.00 128 ALA A O 3
ATOM 4348 N N . HIS A 1 55 ? -6.278 12.792 -8.172 1.00 0.00 129 HIS A N 3
ATOM 4349 C CA . HIS A 1 55 ? -5.237 13.292 -9.076 1.00 0.00 129 HIS A CA 3
ATOM 4350 C C . HIS A 1 55 ? -4.889 12.227 -10.145 1.00 0.00 129 HIS A C 3
ATOM 4351 O O . HIS A 1 55 ? -4.472 11.123 -9.780 1.00 0.00 129 HIS A O 3
ATOM 4365 N N . PRO A 1 56 ? -4.994 12.516 -11.458 1.00 0.00 130 PRO A N 3
ATOM 4366 C CA . PRO A 1 56 ? -4.742 11.531 -12.517 1.00 0.00 130 PRO A CA 3
ATOM 4367 C C . PRO A 1 56 ? -3.277 11.039 -12.574 1.00 0.00 130 PRO A C 3
ATOM 4368 O O . PRO A 1 56 ? -3.036 9.899 -12.968 1.00 0.00 130 PRO A O 3
ATOM 4379 N N . VAL A 1 57 ? -2.302 11.820 -12.088 1.00 0.00 131 VAL A N 3
ATOM 4380 C CA . VAL A 1 57 ? -0.930 11.347 -11.776 1.00 0.00 131 VAL A CA 3
ATOM 4381 C C . VAL A 1 57 ? -0.931 10.093 -10.888 1.00 0.00 131 VAL A C 3
ATOM 4382 O O . VAL A 1 57 ? -0.214 9.134 -11.172 1.00 0.00 131 VAL A O 3
ATOM 4395 N N . VAL A 1 58 ? -1.746 10.064 -9.824 1.00 0.00 132 VAL A N 3
ATOM 4396 C CA . VAL A 1 58 ? -1.755 8.955 -8.855 1.00 0.00 132 VAL A CA 3
ATOM 4397 C C . VAL A 1 58 ? -2.327 7.686 -9.496 1.00 0.00 132 VAL A C 3
ATOM 4398 O O . VAL A 1 58 ? -1.736 6.614 -9.358 1.00 0.00 132 VAL A O 3
ATOM 4411 N N . ARG A 1 59 ? -3.422 7.794 -10.268 1.00 0.00 133 ARG A N 3
ATOM 4412 C CA . ARG A 1 59 ? -3.980 6.644 -11.010 1.00 0.00 133 ARG A CA 3
ATOM 4413 C C . ARG A 1 59 ? -3.075 6.179 -12.160 1.00 0.00 133 ARG A C 3
ATOM 4414 O O . ARG A 1 59 ? -3.090 4.993 -12.486 1.00 0.00 133 ARG A O 3
ATOM 4435 N N . SER A 1 60 ? -2.240 7.064 -12.722 1.00 0.00 134 SER A N 3
ATOM 4436 C CA . SER A 1 60 ? -1.246 6.695 -13.742 1.00 0.00 134 SER A CA 3
ATOM 4437 C C . SER A 1 60 ? -0.036 5.947 -13.167 1.00 0.00 134 SER A C 3
ATOM 4438 O O . SER A 1 60 ? 0.497 5.075 -13.851 1.00 0.00 134 SER A O 3
ATOM 4446 N N . TYR A 1 61 ? 0.373 6.194 -11.911 1.00 0.00 135 TYR A N 3
ATOM 4447 C CA . TYR A 1 61 ? 1.513 5.480 -11.300 1.00 0.00 135 TYR A CA 3
ATOM 4448 C C . TYR A 1 61 ? 1.296 3.956 -11.310 1.00 0.00 135 TYR A C 3
ATOM 4449 O O . TYR A 1 61 ? 2.130 3.208 -11.818 1.00 0.00 135 TYR A O 3
ATOM 4467 N N . VAL A 1 62 ? 0.138 3.477 -10.843 1.00 0.00 136 VAL A N 3
ATOM 4468 C CA . VAL A 1 62 ? -0.205 2.043 -10.894 1.00 0.00 136 VAL A CA 3
ATOM 4469 C C . VAL A 1 62 ? -0.444 1.519 -12.317 1.00 0.00 136 VAL A C 3
ATOM 4470 O O . VAL A 1 62 ? -0.237 0.337 -12.590 1.00 0.00 136 VAL A O 3
ATOM 4483 N N . LYS A 1 63 ? -0.838 2.396 -13.247 1.00 0.00 137 LYS A N 3
ATOM 4484 C CA . LYS A 1 63 ? -1.079 2.040 -14.652 1.00 0.00 137 LYS A CA 3
ATOM 4485 C C . LYS A 1 63 ? 0.227 1.822 -15.430 1.00 0.00 137 LYS A C 3
ATOM 4486 O O . LYS A 1 63 ? 0.261 0.987 -16.333 1.00 0.00 137 LYS A O 3
ATOM 4505 N N . GLU A 1 64 ? 1.292 2.548 -15.073 1.00 0.00 138 GLU A N 3
ATOM 4506 C CA . GLU A 1 64 ? 2.586 2.560 -15.775 1.00 0.00 138 GLU A CA 3
ATOM 4507 C C . GLU A 1 64 ? 3.730 1.831 -15.046 1.00 0.00 138 GLU A C 3
ATOM 4508 O O . GLU A 1 64 ? 4.657 1.390 -15.726 1.00 0.00 138 GLU A O 3
ATOM 4520 N N . VAL A 1 65 ? 3.693 1.687 -13.711 1.00 0.00 139 VAL A N 3
ATOM 4521 C CA . VAL A 1 65 ? 4.825 1.157 -12.912 1.00 0.00 139 VAL A CA 3
ATOM 4522 C C . VAL A 1 65 ? 4.577 -0.263 -12.390 1.00 0.00 139 VAL A C 3
ATOM 4523 O O . VAL A 1 65 ? 5.347 -1.175 -12.709 1.00 0.00 139 VAL A O 3
ATOM 4536 N N . SER A 1 66 ? 3.498 -0.501 -11.630 1.00 0.00 140 SER A N 3
ATOM 4537 C CA . SER A 1 66 ? 3.039 -1.876 -11.343 1.00 0.00 140 SER A CA 3
ATOM 4538 C C . SER A 1 66 ? 2.343 -2.497 -12.561 1.00 0.00 140 SER A C 3
ATOM 4539 O O . SER A 1 66 ? 2.420 -3.712 -12.755 1.00 0.00 140 SER A O 3
ATOM 4547 N N . GLU A 1 67 ? 1.751 -1.657 -13.421 1.00 0.00 141 GLU A N 3
ATOM 4548 C CA . GLU A 1 67 ? 1.075 -2.007 -14.682 1.00 0.00 141 GLU A CA 3
ATOM 4549 C C . GLU A 1 67 ? -0.115 -2.953 -14.459 1.00 0.00 141 GLU A C 3
ATOM 4550 O O . GLU A 1 67 ? -0.345 -3.904 -15.215 1.00 0.00 141 GLU A O 3
ATOM 4562 N N . TRP A 1 68 ? -0.849 -2.708 -13.368 1.00 0.00 142 TRP A N 3
ATOM 4563 C CA . TRP A 1 68 ? -1.701 -3.706 -12.719 1.00 0.00 142 TRP A CA 3
ATOM 4564 C C . TRP A 1 68 ? -3.162 -3.243 -12.511 1.00 0.00 142 TRP A C 3
ATOM 4565 O O . TRP A 1 68 ? -3.381 -2.100 -12.090 1.00 0.00 142 TRP A O 3
ATOM 4586 N N . PRO A 1 69 ? -4.171 -4.105 -12.774 1.00 0.00 143 PRO A N 3
ATOM 4587 C CA . PRO A 1 69 ? -5.594 -3.738 -12.735 1.00 0.00 143 PRO A CA 3
ATOM 4588 C C . PRO A 1 69 ? -6.200 -3.667 -11.324 1.00 0.00 143 PRO A C 3
ATOM 4589 O O . PRO A 1 69 ? -7.077 -2.833 -11.082 1.00 0.00 143 PRO A O 3
ATOM 4600 N N . THR A 1 70 ? -5.768 -4.529 -10.400 1.00 0.00 144 THR A N 3
ATOM 4601 C CA . THR A 1 70 ? -6.364 -4.690 -9.062 1.00 0.00 144 THR A CA 3
ATOM 4602 C C . THR A 1 70 ? -6.286 -3.403 -8.241 1.00 0.00 144 THR A C 3
ATOM 4603 O O . THR A 1 70 ? -5.258 -2.728 -8.268 1.00 0.00 144 THR A O 3
ATOM 4614 N N . ILE A 1 71 ? -7.336 -3.070 -7.484 1.00 0.00 145 ILE A N 3
ATOM 4615 C CA . ILE A 1 71 ? -7.351 -1.954 -6.520 1.00 0.00 145 ILE A CA 3
ATOM 4616 C C . ILE A 1 71 ? -7.970 -2.439 -5.195 1.00 0.00 145 ILE A C 3
ATOM 4617 O O . ILE A 1 71 ? -8.953 -3.185 -5.231 1.00 0.00 145 ILE A O 3
ATOM 4633 N N . PRO A 1 72 ? -7.454 -2.015 -4.024 1.00 0.00 146 PRO A N 3
ATOM 4634 C CA . PRO A 1 72 ? -6.229 -1.222 -3.810 1.00 0.00 146 PRO A CA 3
ATOM 4635 C C . PRO A 1 72 ? -4.921 -2.002 -4.066 1.00 0.00 146 PRO A C 3
ATOM 4636 O O . PRO A 1 72 ? -4.964 -3.203 -4.317 1.00 0.00 146 PRO A O 3
ATOM 4647 N N . GLN A 1 73 ? -3.762 -1.329 -3.999 1.00 0.00 147 GLN A N 3
ATOM 4648 C CA . GLN A 1 73 ? -2.423 -1.929 -4.206 1.00 0.00 147 GLN A CA 3
ATOM 4649 C C . GLN A 1 73 ? -1.430 -1.616 -3.072 1.00 0.00 147 GLN A C 3
ATOM 4650 O O . GLN A 1 73 ? -1.523 -0.570 -2.421 1.00 0.00 147 GLN A O 3
ATOM 4664 N N . LEU A 1 74 ? -0.455 -2.511 -2.862 1.00 0.00 148 LEU A N 3
ATOM 4665 C CA . LEU A 1 74 ? 0.584 -2.434 -1.832 1.00 0.00 148 LEU A CA 3
ATOM 4666 C C . LEU A 1 74 ? 2.005 -2.470 -2.438 1.00 0.00 148 LEU A C 3
ATOM 4667 O O . LEU A 1 74 ? 2.296 -3.262 -3.340 1.00 0.00 148 LEU A O 3
ATOM 4683 N N . PHE A 1 75 ? 2.897 -1.654 -1.877 1.00 0.00 149 PHE A N 3
ATOM 4684 C CA . PHE A 1 75 ? 4.335 -1.576 -2.157 1.00 0.00 149 PHE A CA 3
ATOM 4685 C C . PHE A 1 75 ? 5.132 -1.649 -0.840 1.00 0.00 149 PHE A C 3
ATOM 4686 O O . PHE A 1 75 ? 4.779 -0.992 0.142 1.00 0.00 149 PHE A O 3
ATOM 4703 N N . ILE A 1 76 ? 6.232 -2.409 -0.832 1.00 0.00 150 ILE A N 3
ATOM 4704 C CA . ILE A 1 76 ? 7.158 -2.538 0.307 1.00 0.00 150 ILE A CA 3
ATOM 4705 C C . ILE A 1 76 ? 8.582 -2.218 -0.158 1.00 0.00 150 ILE A C 3
ATOM 4706 O O . ILE A 1 76 ? 9.065 -2.824 -1.122 1.00 0.00 150 ILE A O 3
ATOM 4722 N N . LYS A 1 77 ? 9.255 -1.279 0.523 1.00 0.00 151 LYS A N 3
ATOM 4723 C CA . LYS A 1 77 ? 10.624 -0.802 0.221 1.00 0.00 151 LYS A CA 3
ATOM 4724 C C . LYS A 1 77 ? 10.841 -0.568 -1.293 1.00 0.00 151 LYS A C 3
ATOM 4725 O O . LYS A 1 77 ? 11.781 -1.095 -1.890 1.00 0.00 151 LYS A O 3
ATOM 4744 N N . ALA A 1 78 ? 9.927 0.172 -1.924 1.00 0.00 152 ALA A N 3
ATOM 4745 C CA . ALA A 1 78 ? 9.900 0.567 -3.338 1.00 0.00 152 ALA A CA 3
ATOM 4746 C C . ALA A 1 78 ? 9.563 -0.489 -4.420 1.00 0.00 152 ALA A C 3
ATOM 4747 O O . ALA A 1 78 ? 9.548 -0.127 -5.601 1.00 0.00 152 ALA A O 3
ATOM 4754 N N . GLU A 1 79 ? 9.210 -1.733 -4.070 1.00 0.00 153 GLU A N 3
ATOM 4755 C CA . GLU A 1 79 ? 8.736 -2.764 -5.014 1.00 0.00 153 GLU A CA 3
ATOM 4756 C C . GLU A 1 79 ? 7.285 -3.224 -4.732 1.00 0.00 153 GLU A C 3
ATOM 4757 O O . GLU A 1 79 ? 6.865 -3.291 -3.571 1.00 0.00 153 GLU A O 3
ATOM 4769 N N . PHE A 1 80 ? 6.535 -3.582 -5.785 1.00 0.00 154 PHE A N 3
ATOM 4770 C CA . PHE A 1 80 ? 5.121 -4.006 -5.738 1.00 0.00 154 PHE A CA 3
ATOM 4771 C C . PHE A 1 80 ? 4.915 -5.422 -5.164 1.00 0.00 154 PHE A C 3
ATOM 4772 O O . PHE A 1 80 ? 5.669 -6.360 -5.457 1.00 0.00 154 PHE A O 3
ATOM 4789 N N . VAL A 1 81 ? 3.847 -5.583 -4.374 1.00 0.00 155 VAL A N 3
ATOM 4790 C CA . VAL A 1 81 ? 3.477 -6.838 -3.687 1.00 0.00 155 VAL A CA 3
ATOM 4791 C C . VAL A 1 81 ? 2.202 -7.461 -4.267 1.00 0.00 155 VAL A C 3
ATOM 4792 O O . VAL A 1 81 ? 2.210 -8.639 -4.635 1.00 0.00 155 VAL A O 3
ATOM 4805 N N . GLY A 1 82 ? 1.111 -6.693 -4.340 1.00 0.00 156 GLY A N 3
ATOM 4806 C CA . GLY A 1 82 ? -0.202 -7.184 -4.769 1.00 0.00 156 GLY A CA 3
ATOM 4807 C C . GLY A 1 82 ? -1.384 -6.347 -4.270 1.00 0.00 156 GLY A C 3
ATOM 4808 O O . GLY A 1 82 ? -1.203 -5.287 -3.662 1.00 0.00 156 GLY A O 3
ATOM 4812 N N . GLY A 1 83 ? -2.593 -6.841 -4.547 1.00 0.00 157 GLY A N 3
ATOM 4813 C CA . GLY A 1 83 ? -3.864 -6.301 -4.054 1.00 0.00 157 GLY A CA 3
ATOM 4814 C C . GLY A 1 83 ? -4.299 -6.801 -2.669 1.00 0.00 157 GLY A C 3
ATOM 4815 O O . GLY A 1 83 ? -3.567 -7.513 -1.980 1.00 0.00 157 GLY A O 3
ATOM 4819 N N . LEU A 1 84 ? -5.514 -6.425 -2.255 1.00 0.00 158 LEU A N 3
ATOM 4820 C CA . LEU A 1 84 ? -6.061 -6.695 -0.916 1.00 0.00 158 LEU A CA 3
ATOM 4821 C C . LEU A 1 84 ? -6.222 -8.203 -0.619 1.00 0.00 158 LEU A C 3
ATOM 4822 O O . LEU A 1 84 ? -5.873 -8.660 0.473 1.00 0.00 158 LEU A O 3
ATOM 4838 N N . ASP A 1 85 ? -6.662 -9.004 -1.593 1.00 0.00 159 ASP A N 3
ATOM 4839 C CA . ASP A 1 85 ? -6.753 -10.468 -1.458 1.00 0.00 159 ASP A CA 3
ATOM 4840 C C . ASP A 1 85 ? -5.360 -11.083 -1.260 1.00 0.00 159 ASP A C 3
ATOM 4841 O O . ASP A 1 85 ? -5.179 -11.984 -0.446 1.00 0.00 159 ASP A O 3
ATOM 4850 N N . ILE A 1 86 ? -4.347 -10.538 -1.942 1.00 0.00 160 ILE A N 3
ATOM 4851 C CA . ILE A 1 86 ? -2.962 -11.014 -1.863 1.00 0.00 160 ILE A CA 3
ATOM 4852 C C . ILE A 1 86 ? -2.322 -10.688 -0.509 1.00 0.00 160 ILE A C 3
ATOM 4853 O O . ILE A 1 86 ? -1.784 -11.592 0.127 1.00 0.00 160 ILE A O 3
ATOM 4869 N N . VAL A 1 87 ? -2.409 -9.445 -0.013 1.00 0.00 161 VAL A N 3
ATOM 4870 C CA . VAL A 1 87 ? -1.819 -9.091 1.300 1.00 0.00 161 VAL A CA 3
ATOM 4871 C C . VAL A 1 87 ? -2.452 -9.887 2.439 1.00 0.00 161 VAL A C 3
ATOM 4872 O O . VAL A 1 87 ? -1.751 -10.300 3.359 1.00 0.00 161 VAL A O 3
ATOM 4885 N N . THR A 1 88 ? -3.754 -10.158 2.345 1.00 0.00 162 THR A N 3
ATOM 4886 C CA . THR A 1 88 ? -4.504 -10.946 3.338 1.00 0.00 162 THR A CA 3
ATOM 4887 C C . THR A 1 88 ? -4.203 -12.444 3.248 1.00 0.00 162 THR A C 3
ATOM 4888 O O . THR A 1 88 ? -4.026 -13.074 4.292 1.00 0.00 162 THR A O 3
ATOM 4899 N N . LYS A 1 89 ? -4.028 -13.007 2.041 1.00 0.00 163 LYS A N 3
ATOM 4900 C CA . LYS A 1 89 ? -3.497 -14.368 1.836 1.00 0.00 163 LYS A CA 3
ATOM 4901 C C . LYS A 1 89 ? -2.089 -14.513 2.416 1.00 0.00 163 LYS A C 3
ATOM 4902 O O . LYS A 1 89 ? -1.840 -15.419 3.205 1.00 0.00 163 LYS A O 3
ATOM 4921 N N . MET A 1 90 ? -1.186 -13.589 2.090 1.00 0.00 164 MET A N 3
ATOM 4922 C CA . MET A 1 90 ? 0.186 -13.562 2.614 1.00 0.00 164 MET A CA 3
ATOM 4923 C C . MET A 1 90 ? 0.248 -13.391 4.148 1.00 0.00 164 MET A C 3
ATOM 4924 O O . MET A 1 90 ? 1.196 -13.857 4.778 1.00 0.00 164 MET A O 3
ATOM 4938 N N . LEU A 1 91 ? -0.738 -12.729 4.767 1.00 0.00 165 LEU A N 3
ATOM 4939 C CA . LEU A 1 91 ? -0.904 -12.649 6.225 1.00 0.00 165 LEU A CA 3
ATOM 4940 C C . LEU A 1 91 ? -1.221 -14.026 6.837 1.00 0.00 165 LEU A C 3
ATOM 4941 O O . LEU A 1 91 ? -0.583 -14.444 7.804 1.00 0.00 165 LEU A O 3
ATOM 4957 N N . GLU A 1 92 ? -2.170 -14.756 6.248 1.00 0.00 166 GLU A N 3
ATOM 4958 C CA . GLU A 1 92 ? -2.534 -16.123 6.670 1.00 0.00 166 GLU A CA 3
ATOM 4959 C C . GLU A 1 92 ? -1.413 -17.146 6.430 1.00 0.00 166 GLU A C 3
ATOM 4960 O O . GLU A 1 92 ? -1.172 -18.021 7.267 1.00 0.00 166 GLU A O 3
ATOM 4972 N N . SER A 1 93 ? -0.708 -17.015 5.305 1.00 0.00 167 SER A N 3
ATOM 4973 C CA . SER A 1 93 ? 0.384 -17.915 4.895 1.00 0.00 167 SER A CA 3
ATOM 4974 C C . SER A 1 93 ? 1.714 -17.683 5.628 1.00 0.00 167 SER A C 3
ATOM 4975 O O . SER A 1 93 ? 2.611 -18.529 5.548 1.00 0.00 167 SER A O 3
ATOM 4983 N N . GLY A 1 94 ? 1.844 -16.557 6.342 1.00 0.00 168 GLY A N 3
ATOM 4984 C CA . GLY A 1 94 ? 3.046 -16.126 7.069 1.00 0.00 168 GLY A CA 3
ATOM 4985 C C . GLY A 1 94 ? 4.054 -15.321 6.233 1.00 0.00 168 GLY A C 3
ATOM 4986 O O . GLY A 1 94 ? 4.964 -14.712 6.800 1.00 0.00 168 GLY A O 3
ATOM 4990 N N . ASP A 1 95 ? 3.880 -15.264 4.908 1.00 0.00 169 ASP A N 3
ATOM 4991 C CA . ASP A 1 95 ? 4.750 -14.551 3.960 1.00 0.00 169 ASP A CA 3
ATOM 4992 C C . ASP A 1 95 ? 4.843 -13.039 4.234 1.00 0.00 169 ASP A C 3
ATOM 4993 O O . ASP A 1 95 ? 5.922 -12.451 4.156 1.00 0.00 169 ASP A O 3
ATOM 5002 N N . LEU A 1 96 ? 3.719 -12.394 4.555 1.00 0.00 170 LEU A N 3
ATOM 5003 C CA . LEU A 1 96 ? 3.654 -10.941 4.750 1.00 0.00 170 LEU A CA 3
ATOM 5004 C C . LEU A 1 96 ? 4.474 -10.537 5.980 1.00 0.00 170 LEU A C 3
ATOM 5005 O O . LEU A 1 96 ? 5.330 -9.656 5.914 1.00 0.00 170 LEU A O 3
ATOM 5021 N N . LYS A 1 97 ? 4.272 -11.266 7.081 1.00 0.00 171 LYS A N 3
ATOM 5022 C CA . LYS A 1 97 ? 5.019 -11.112 8.332 1.00 0.00 171 LYS A CA 3
ATOM 5023 C C . LYS A 1 97 ? 6.505 -11.453 8.154 1.00 0.00 171 LYS A C 3
ATOM 5024 O O . LYS A 1 97 ? 7.348 -10.752 8.717 1.00 0.00 171 LYS A O 3
ATOM 5043 N N . LYS A 1 98 ? 6.843 -12.425 7.289 1.00 0.00 172 LYS A N 3
ATOM 5044 C CA . LYS A 1 98 ? 8.235 -12.736 6.914 1.00 0.00 172 LYS A CA 3
ATOM 5045 C C . LYS A 1 98 ? 8.896 -11.558 6.206 1.00 0.00 172 LYS A C 3
ATOM 5046 O O . LYS A 1 98 ? 9.981 -11.160 6.617 1.00 0.00 172 LYS A O 3
ATOM 5065 N N . MET A 1 99 ? 8.256 -10.949 5.207 1.00 0.00 173 MET A N 3
ATOM 5066 C CA . MET A 1 99 ? 8.852 -9.810 4.511 1.00 0.00 173 MET A CA 3
ATOM 5067 C C . MET A 1 99 ? 9.086 -8.588 5.416 1.00 0.00 173 MET A C 3
ATOM 5068 O O . MET A 1 99 ? 10.110 -7.926 5.268 1.00 0.00 173 MET A O 3
ATOM 5082 N N . LEU A 1 100 ? 8.191 -8.301 6.372 1.00 0.00 174 LEU A N 3
ATOM 5083 C CA . LEU A 1 100 ? 8.365 -7.178 7.307 1.00 0.00 174 LEU A CA 3
ATOM 5084 C C . LEU A 1 100 ? 9.583 -7.372 8.218 1.00 0.00 174 LEU A C 3
ATOM 5085 O O . LEU A 1 100 ? 10.423 -6.474 8.301 1.00 0.00 174 LEU A O 3
ATOM 5101 N N . ARG A 1 101 ? 9.711 -8.548 8.856 1.00 0.00 175 ARG A N 3
ATOM 5102 C CA . ARG A 1 101 ? 10.899 -8.870 9.681 1.00 0.00 175 ARG A CA 3
ATOM 5103 C C . ARG A 1 101 ? 12.196 -8.885 8.866 1.00 0.00 175 ARG A C 3
ATOM 5104 O O . ARG A 1 101 ? 13.219 -8.367 9.313 1.00 0.00 175 ARG A O 3
ATOM 5125 N N . ASP A 1 102 ? 12.123 -9.376 7.630 1.00 0.00 176 ASP A N 3
ATOM 5126 C CA . ASP A 1 102 ? 13.244 -9.420 6.684 1.00 0.00 176 ASP A CA 3
ATOM 5127 C C . ASP A 1 102 ? 13.750 -8.031 6.288 1.00 0.00 176 ASP A C 3
ATOM 5128 O O . ASP A 1 102 ? 14.956 -7.790 6.222 1.00 0.00 176 ASP A O 3
ATOM 5137 N N . LYS A 1 103 ? 12.819 -7.112 6.027 1.00 0.00 177 LYS A N 3
ATOM 5138 C CA . LYS A 1 103 ? 13.104 -5.722 5.615 1.00 0.00 177 LYS A CA 3
ATOM 5139 C C . LYS A 1 103 ? 13.324 -4.755 6.787 1.00 0.00 177 LYS A C 3
ATOM 5140 O O . LYS A 1 103 ? 13.731 -3.611 6.561 1.00 0.00 177 LYS A O 3
ATOM 5159 N N . GLY A 1 104 ? 13.058 -5.189 8.019 1.00 0.00 178 GLY A N 3
ATOM 5160 C CA . GLY A 1 104 ? 13.242 -4.362 9.212 1.00 0.00 178 GLY A CA 3
ATOM 5161 C C . GLY A 1 104 ? 12.138 -3.328 9.464 1.00 0.00 178 GLY A C 3
ATOM 5162 O O . GLY A 1 104 ? 12.460 -2.190 9.817 1.00 0.00 178 GLY A O 3
ATOM 5166 N N . ILE A 1 105 ? 10.866 -3.676 9.233 1.00 0.00 179 ILE A N 3
ATOM 5167 C CA . ILE A 1 105 ? 9.715 -2.762 9.368 1.00 0.00 179 ILE A CA 3
ATOM 5168 C C . ILE A 1 105 ? 8.969 -2.982 10.698 1.00 0.00 179 ILE A C 3
ATOM 5169 O O . ILE A 1 105 ? 8.824 -4.118 11.154 1.00 0.00 179 ILE A O 3
ATOM 5185 N N . THR A 1 106 ? 8.499 -1.897 11.323 1.00 0.00 180 THR A N 3
ATOM 5186 C CA . THR A 1 106 ? 7.747 -1.886 12.594 1.00 0.00 180 THR A CA 3
ATOM 5187 C C . THR A 1 106 ? 6.483 -2.739 12.508 1.00 0.00 180 THR A C 3
ATOM 5188 O O . THR A 1 106 ? 5.610 -2.454 11.693 1.00 0.00 180 THR A O 3
ATOM 5199 N N . CYS A 1 107 ? 6.379 -3.805 13.310 1.00 0.00 181 CYS A N 3
ATOM 5200 C CA . CYS A 1 107 ? 5.201 -4.673 13.320 1.00 0.00 181 CYS A CA 3
ATOM 5201 C C . CYS A 1 107 ? 5.028 -5.533 14.585 1.00 0.00 181 CYS A C 3
ATOM 5202 O O . CYS A 1 107 ? 5.994 -5.874 15.277 1.00 0.00 181 CYS A O 3
ATOM 5210 N N . ARG A 1 108 ? 3.766 -5.909 14.830 1.00 0.00 182 ARG A N 3
ATOM 5211 C CA . ARG A 1 108 ? 3.254 -6.787 15.901 1.00 0.00 182 ARG A CA 3
ATOM 5212 C C . ARG A 1 108 ? 3.564 -8.276 15.659 1.00 0.00 182 ARG A C 3
ATOM 5213 O O . ARG A 1 108 ? 4.013 -8.653 14.578 1.00 0.00 182 ARG A O 3
ATOM 5234 N N . ASP A 1 109 ? 3.328 -9.113 16.668 1.00 0.00 183 ASP A N 3
ATOM 5235 C CA . ASP A 1 109 ? 4.076 -10.338 17.008 1.00 0.00 183 ASP A CA 3
ATOM 5236 C C . ASP A 1 109 ? 4.490 -11.254 15.831 1.00 0.00 183 ASP A C 3
ATOM 5237 O O . ASP A 1 109 ? 3.661 -11.850 15.134 1.00 0.00 183 ASP A O 3
ATOM 5246 N N . LEU A 1 110 ? 5.812 -11.392 15.664 1.00 0.00 184 LEU A N 3
ATOM 5247 C CA . LEU A 1 110 ? 6.509 -12.274 14.715 1.00 0.00 184 LEU A CA 3
ATOM 5248 C C . LEU A 1 110 ? 6.704 -13.676 15.293 1.00 0.00 184 LEU A C 3
ATOM 5249 O O . LEU A 1 110 ? 6.131 -14.633 14.720 1.00 0.00 184 LEU A O 3
ATOM 5266 N N . GLY A 1 1 ? -2.535 24.516 -6.377 1.00 0.00 75 GLY A N 4
ATOM 5267 C CA . GLY A 1 1 ? -1.252 23.817 -6.580 1.00 0.00 75 GLY A CA 4
ATOM 5268 C C . GLY A 1 1 ? -1.478 22.350 -6.913 1.00 0.00 75 GLY A C 4
ATOM 5269 O O . GLY A 1 1 ? -2.565 21.819 -6.679 1.00 0.00 75 GLY A O 4
ATOM 5275 N N . ALA A 1 2 ? -0.463 21.686 -7.474 1.00 0.00 76 ALA A N 4
ATOM 5276 C CA . ALA A 1 2 ? -0.543 20.317 -7.985 1.00 0.00 76 ALA A CA 4
ATOM 5277 C C . ALA A 1 2 ? 0.569 19.390 -7.456 1.00 0.00 76 ALA A C 4
ATOM 5278 O O . ALA A 1 2 ? 1.618 19.832 -6.973 1.00 0.00 76 ALA A O 4
ATOM 5285 N N . MET A 1 3 ? 0.336 18.086 -7.618 1.00 0.00 77 MET A N 4
ATOM 5286 C CA . MET A 1 3 ? 1.313 17.006 -7.467 1.00 0.00 77 MET A CA 4
ATOM 5287 C C . MET A 1 3 ? 1.971 16.679 -8.819 1.00 0.00 77 MET A C 4
ATOM 5288 O O . MET A 1 3 ? 1.315 16.741 -9.865 1.00 0.00 77 MET A O 4
ATOM 5302 N N . VAL A 1 4 ? 3.242 16.270 -8.800 1.00 0.00 78 VAL A N 4
ATOM 5303 C CA . VAL A 1 4 ? 3.983 15.784 -9.984 1.00 0.00 78 VAL A CA 4
ATOM 5304 C C . VAL A 1 4 ? 4.416 14.326 -9.794 1.00 0.00 78 VAL A C 4
ATOM 5305 O O . VAL A 1 4 ? 4.539 13.865 -8.660 1.00 0.00 78 VAL A O 4
ATOM 5318 N N . LYS A 1 5 ? 4.635 13.568 -10.878 1.00 0.00 79 LYS A N 4
ATOM 5319 C CA . LYS A 1 5 ? 4.926 12.115 -10.827 1.00 0.00 79 LYS A CA 4
ATOM 5320 C C . LYS A 1 5 ? 6.131 11.786 -9.937 1.00 0.00 79 LYS A C 4
ATOM 5321 O O . LYS A 1 5 ? 6.094 10.816 -9.178 1.00 0.00 79 LYS A O 4
ATOM 5340 N N . LYS A 1 6 ? 7.131 12.675 -9.941 1.00 0.00 80 LYS A N 4
ATOM 5341 C CA . LYS A 1 6 ? 8.315 12.631 -9.075 1.00 0.00 80 LYS A CA 4
ATOM 5342 C C . LYS A 1 6 ? 8.002 12.705 -7.576 1.00 0.00 80 LYS A C 4
ATOM 5343 O O . LYS A 1 6 ? 8.716 12.076 -6.800 1.00 0.00 80 LYS A O 4
ATOM 5362 N N . ASP A 1 7 ? 6.932 13.387 -7.152 1.00 0.00 81 ASP A N 4
ATOM 5363 C CA . ASP A 1 7 ? 6.542 13.427 -5.734 1.00 0.00 81 ASP A CA 4
ATOM 5364 C C . ASP A 1 7 ? 6.235 12.012 -5.216 1.00 0.00 81 ASP A C 4
ATOM 5365 O O . ASP A 1 7 ? 6.737 11.616 -4.159 1.00 0.00 81 ASP A O 4
ATOM 5374 N N . ILE A 1 8 ? 5.463 11.238 -5.990 1.00 0.00 82 ILE A N 4
ATOM 5375 C CA . ILE A 1 8 ? 5.105 9.840 -5.699 1.00 0.00 82 ILE A CA 4
ATOM 5376 C C . ILE A 1 8 ? 6.328 8.936 -5.853 1.00 0.00 82 ILE A C 4
ATOM 5377 O O . ILE A 1 8 ? 6.575 8.084 -5.001 1.00 0.00 82 ILE A O 4
ATOM 5393 N N . ASP A 1 9 ? 7.120 9.134 -6.908 1.00 0.00 83 ASP A N 4
ATOM 5394 C CA . ASP A 1 9 ? 8.269 8.281 -7.206 1.00 0.00 83 ASP A CA 4
ATOM 5395 C C . ASP A 1 9 ? 9.370 8.355 -6.134 1.00 0.00 83 ASP A C 4
ATOM 5396 O O . ASP A 1 9 ? 9.886 7.323 -5.693 1.00 0.00 83 ASP A O 4
ATOM 5405 N N . ASP A 1 10 ? 9.678 9.572 -5.679 1.00 0.00 84 ASP A N 4
ATOM 5406 C CA . ASP A 1 10 ? 10.580 9.835 -4.559 1.00 0.00 84 ASP A CA 4
ATOM 5407 C C . ASP A 1 10 ? 9.960 9.398 -3.223 1.00 0.00 84 ASP A C 4
ATOM 5408 O O . ASP A 1 10 ? 10.703 8.919 -2.366 1.00 0.00 84 ASP A O 4
ATOM 5417 N N . THR A 1 11 ? 8.629 9.481 -3.046 1.00 0.00 85 THR A N 4
ATOM 5418 C CA . THR A 1 11 ? 7.942 8.913 -1.868 1.00 0.00 85 THR A CA 4
ATOM 5419 C C . THR A 1 11 ? 8.111 7.395 -1.830 1.00 0.00 85 THR A C 4
ATOM 5420 O O . THR A 1 11 ? 8.496 6.864 -0.795 1.00 0.00 85 THR A O 4
ATOM 5431 N N . ILE A 1 12 ? 7.924 6.681 -2.945 1.00 0.00 86 ILE A N 4
ATOM 5432 C CA . ILE A 1 12 ? 8.087 5.218 -3.006 1.00 0.00 86 ILE A CA 4
ATOM 5433 C C . ILE A 1 12 ? 9.535 4.777 -2.725 1.00 0.00 86 ILE A C 4
ATOM 5434 O O . ILE A 1 12 ? 9.748 3.699 -2.166 1.00 0.00 86 ILE A O 4
ATOM 5450 N N . LYS A 1 13 ? 10.530 5.624 -3.016 1.00 0.00 87 LYS A N 4
ATOM 5451 C CA . LYS A 1 13 ? 11.928 5.456 -2.624 1.00 0.00 87 LYS A CA 4
ATOM 5452 C C . LYS A 1 13 ? 12.227 5.869 -1.169 1.00 0.00 87 LYS A C 4
ATOM 5453 O O . LYS A 1 13 ? 13.127 5.303 -0.556 1.00 0.00 87 LYS A O 4
ATOM 5472 N N . SER A 1 14 ? 11.473 6.812 -0.602 1.00 0.00 88 SER A N 4
ATOM 5473 C CA . SER A 1 14 ? 11.648 7.331 0.768 1.00 0.00 88 SER A CA 4
ATOM 5474 C C . SER A 1 14 ? 10.920 6.505 1.837 1.00 0.00 88 SER A C 4
ATOM 5475 O O . SER A 1 14 ? 11.320 6.472 3.002 1.00 0.00 88 SER A O 4
ATOM 5483 N N . GLU A 1 15 ? 9.844 5.831 1.452 1.00 0.00 89 GLU A N 4
ATOM 5484 C CA . GLU A 1 15 ? 9.001 5.000 2.308 1.00 0.00 89 GLU A CA 4
ATOM 5485 C C . GLU A 1 15 ? 9.443 3.538 2.323 1.00 0.00 89 GLU A C 4
ATOM 5486 O O . GLU A 1 15 ? 10.197 3.068 1.466 1.00 0.00 89 GLU A O 4
ATOM 5498 N N . ASP A 1 16 ? 8.976 2.806 3.327 1.00 0.00 90 ASP A N 4
ATOM 5499 C CA . ASP A 1 16 ? 9.168 1.365 3.454 1.00 0.00 90 ASP A CA 4
ATOM 5500 C C . ASP A 1 16 ? 7.904 0.593 3.048 1.00 0.00 90 ASP A C 4
ATOM 5501 O O . ASP A 1 16 ? 8.005 -0.503 2.495 1.00 0.00 90 ASP A O 4
ATOM 5510 N N . VAL A 1 17 ? 6.729 1.193 3.277 1.00 0.00 91 VAL A N 4
ATOM 5511 C CA . VAL A 1 17 ? 5.404 0.656 2.951 1.00 0.00 91 VAL A CA 4
ATOM 5512 C C . VAL A 1 17 ? 4.568 1.721 2.240 1.00 0.00 91 VAL A C 4
ATOM 5513 O O . VAL A 1 17 ? 4.349 2.806 2.784 1.00 0.00 91 VAL A O 4
ATOM 5526 N N . VAL A 1 18 ? 4.050 1.409 1.048 1.00 0.00 92 VAL A N 4
ATOM 5527 C CA . VAL A 1 18 ? 3.167 2.309 0.283 1.00 0.00 92 VAL A CA 4
ATOM 5528 C C . VAL A 1 18 ? 1.935 1.560 -0.226 1.00 0.00 92 VAL A C 4
ATOM 5529 O O . VAL A 1 18 ? 2.018 0.389 -0.589 1.00 0.00 92 VAL A O 4
ATOM 5542 N N . THR A 1 19 ? 0.779 2.221 -0.276 1.00 0.00 93 THR A N 4
ATOM 5543 C CA . THR A 1 19 ? -0.448 1.660 -0.862 1.00 0.00 93 THR A CA 4
ATOM 5544 C C . THR A 1 19 ? -1.187 2.680 -1.727 1.00 0.00 93 THR A C 4
ATOM 5545 O O . THR A 1 19 ? -1.184 3.876 -1.435 1.00 0.00 93 THR A O 4
ATOM 5556 N N . PHE A 1 20 ? -1.824 2.198 -2.795 1.00 0.00 94 PHE A N 4
ATOM 5557 C CA . PHE A 1 20 ? -2.709 2.980 -3.657 1.00 0.00 94 PHE A CA 4
ATOM 5558 C C . PHE A 1 20 ? -4.145 2.484 -3.459 1.00 0.00 94 PHE A C 4
ATOM 5559 O O . PHE A 1 20 ? -4.441 1.313 -3.726 1.00 0.00 94 PHE A O 4
ATOM 5576 N N . ILE A 1 21 ? -5.020 3.370 -2.981 1.00 0.00 95 ILE A N 4
ATOM 5577 C CA . ILE A 1 21 ? -6.405 3.077 -2.595 1.00 0.00 95 ILE A CA 4
ATOM 5578 C C . ILE A 1 21 ? -7.395 4.047 -3.263 1.00 0.00 95 ILE A C 4
ATOM 5579 O O . ILE A 1 21 ? -7.014 5.037 -3.885 1.00 0.00 95 ILE A O 4
ATOM 5595 N N . LYS A 1 22 ? -8.690 3.773 -3.096 1.00 0.00 96 LYS A N 4
ATOM 5596 C CA . LYS A 1 22 ? -9.801 4.695 -3.385 1.00 0.00 96 LYS A CA 4
ATOM 5597 C C . LYS A 1 22 ? -10.195 5.425 -2.093 1.00 0.00 96 LYS A C 4
ATOM 5598 O O . LYS A 1 22 ? -11.083 4.946 -1.381 1.00 0.00 96 LYS A O 4
ATOM 5617 N N . GLY A 1 23 ? -9.458 6.462 -1.699 1.00 0.00 97 GLY A N 4
ATOM 5618 C CA . GLY A 1 23 ? -9.869 7.472 -0.711 1.00 0.00 97 GLY A CA 4
ATOM 5619 C C . GLY A 1 23 ? -8.703 7.964 0.169 1.00 0.00 97 GLY A C 4
ATOM 5620 O O . GLY A 1 23 ? -7.552 7.577 -0.027 1.00 0.00 97 GLY A O 4
ATOM 5624 N N . LEU A 1 24 ? -9.005 8.738 1.215 1.00 0.00 98 LEU A N 4
ATOM 5625 C CA . LEU A 1 24 ? -8.195 8.865 2.418 1.00 0.00 98 LEU A CA 4
ATOM 5626 C C . LEU A 1 24 ? -8.280 7.593 3.283 1.00 0.00 98 LEU A C 4
ATOM 5627 O O . LEU A 1 24 ? -9.262 6.853 3.189 1.00 0.00 98 LEU A O 4
ATOM 5643 N N . PRO A 1 25 ? -7.307 7.345 4.174 1.00 0.00 99 PRO A N 4
ATOM 5644 C CA . PRO A 1 25 ? -7.266 6.130 4.977 1.00 0.00 99 PRO A CA 4
ATOM 5645 C C . PRO A 1 25 ? -8.243 6.174 6.169 1.00 0.00 99 PRO A C 4
ATOM 5646 O O . PRO A 1 25 ? -8.754 5.128 6.565 1.00 0.00 99 PRO A O 4
ATOM 5657 N N . GLU A 1 26 ? -8.583 7.359 6.694 1.00 0.00 100 GLU A N 4
ATOM 5658 C CA . GLU A 1 26 ? -9.663 7.537 7.691 1.00 0.00 100 GLU A CA 4
ATOM 5659 C C . GLU A 1 26 ? -11.084 7.551 7.098 1.00 0.00 100 GLU A C 4
ATOM 5660 O O . GLU A 1 26 ? -12.053 7.233 7.796 1.00 0.00 100 GLU A O 4
ATOM 5672 N N . ALA A 1 27 ? -11.217 7.928 5.823 1.00 0.00 101 ALA A N 4
ATOM 5673 C CA . ALA A 1 27 ? -12.496 8.084 5.130 1.00 0.00 101 ALA A CA 4
ATOM 5674 C C . ALA A 1 27 ? -12.414 7.565 3.681 1.00 0.00 101 ALA A C 4
ATOM 5675 O O . ALA A 1 27 ? -12.490 8.354 2.727 1.00 0.00 101 ALA A O 4
ATOM 5682 N N . PRO A 1 28 ? -12.227 6.245 3.483 1.00 0.00 102 PRO A N 4
ATOM 5683 C CA . PRO A 1 28 ? -12.128 5.694 2.147 1.00 0.00 102 PRO A CA 4
ATOM 5684 C C . PRO A 1 28 ? -13.465 5.708 1.415 1.00 0.00 102 PRO A C 4
ATOM 5685 O O . PRO A 1 28 ? -14.548 5.615 2.000 1.00 0.00 102 PRO A O 4
ATOM 5696 N N . MET A 1 29 ? -13.356 5.747 0.093 1.00 0.00 103 MET A N 4
ATOM 5697 C CA . MET A 1 29 ? -14.459 5.778 -0.865 1.00 0.00 103 MET A CA 4
ATOM 5698 C C . MET A 1 29 ? -14.764 4.381 -1.437 1.00 0.00 103 MET A C 4
ATOM 5699 O O . MET A 1 29 ? -15.401 4.259 -2.484 1.00 0.00 103 MET A O 4
ATOM 5713 N N . CYS A 1 30 ? -14.249 3.327 -0.791 1.00 0.00 104 CYS A N 4
ATOM 5714 C CA . CYS A 1 30 ? -14.340 1.931 -1.217 1.00 0.00 104 CYS A CA 4
ATOM 5715 C C . CYS A 1 30 ? -14.115 0.975 -0.030 1.00 0.00 104 CYS A C 4
ATOM 5716 O O . CYS A 1 30 ? -13.202 1.204 0.770 1.00 0.00 104 CYS A O 4
ATOM 5724 N N . ALA A 1 31 ? -14.852 -0.135 0.050 1.00 0.00 105 ALA A N 4
ATOM 5725 C CA . ALA A 1 31 ? -14.725 -1.103 1.150 1.00 0.00 105 ALA A CA 4
ATOM 5726 C C . ALA A 1 31 ? -13.336 -1.775 1.192 1.00 0.00 105 ALA A C 4
ATOM 5727 O O . ALA A 1 31 ? -12.718 -1.916 2.250 1.00 0.00 105 ALA A O 4
ATOM 5734 N N . TYR A 1 32 ? -12.791 -2.124 0.023 1.00 0.00 106 TYR A N 4
ATOM 5735 C CA . TYR A 1 32 ? -11.477 -2.767 -0.097 1.00 0.00 106 TYR A CA 4
ATOM 5736 C C . TYR A 1 32 ? -10.334 -1.833 0.323 1.00 0.00 106 TYR A C 4
ATOM 5737 O O . TYR A 1 32 ? -9.330 -2.302 0.853 1.00 0.00 106 TYR A O 4
ATOM 5755 N N . SER A 1 33 ? -10.502 -0.510 0.183 1.00 0.00 107 SER A N 4
ATOM 5756 C CA . SER A 1 33 ? -9.569 0.480 0.743 1.00 0.00 107 SER A CA 4
ATOM 5757 C C . SER A 1 33 ? -9.512 0.393 2.273 1.00 0.00 107 SER A C 4
ATOM 5758 O O . SER A 1 33 ? -8.423 0.283 2.833 1.00 0.00 107 SER A O 4
ATOM 5766 N N . LYS A 1 34 ? -10.674 0.365 2.954 1.00 0.00 108 LYS A N 4
ATOM 5767 C CA . LYS A 1 34 ? -10.765 0.150 4.413 1.00 0.00 108 LYS A CA 4
ATOM 5768 C C . LYS A 1 34 ? -10.037 -1.130 4.811 1.00 0.00 108 LYS A C 4
ATOM 5769 O O . LYS A 1 34 ? -9.222 -1.113 5.737 1.00 0.00 108 LYS A O 4
ATOM 5788 N N . ARG A 1 35 ? -10.293 -2.228 4.088 1.00 0.00 109 ARG A N 4
ATOM 5789 C CA . ARG A 1 35 ? -9.699 -3.540 4.375 1.00 0.00 109 ARG A CA 4
ATOM 5790 C C . ARG A 1 35 ? -8.178 -3.584 4.146 1.00 0.00 109 ARG A C 4
ATOM 5791 O O . ARG A 1 35 ? -7.504 -4.272 4.905 1.00 0.00 109 ARG A O 4
ATOM 5812 N N . MET A 1 36 ? -7.635 -2.801 3.205 1.00 0.00 110 MET A N 4
ATOM 5813 C CA . MET A 1 36 ? -6.183 -2.607 3.008 1.00 0.00 110 MET A CA 4
ATOM 5814 C C . MET A 1 36 ? -5.542 -1.894 4.207 1.00 0.00 110 MET A C 4
ATOM 5815 O O . MET A 1 36 ? -4.556 -2.368 4.770 1.00 0.00 110 MET A O 4
ATOM 5829 N N . ILE A 1 37 ? -6.134 -0.771 4.628 1.00 0.00 111 ILE A N 4
ATOM 5830 C CA . ILE A 1 37 ? -5.641 0.045 5.748 1.00 0.00 111 ILE A CA 4
ATOM 5831 C C . ILE A 1 37 ? -5.702 -0.727 7.073 1.00 0.00 111 ILE A C 4
ATOM 5832 O O . ILE A 1 37 ? -4.791 -0.615 7.883 1.00 0.00 111 ILE A O 4
ATOM 5848 N N . ASP A 1 38 ? -6.699 -1.592 7.268 1.00 0.00 112 ASP A N 4
ATOM 5849 C CA . ASP A 1 38 ? -6.802 -2.468 8.444 1.00 0.00 112 ASP A CA 4
ATOM 5850 C C . ASP A 1 38 ? -5.655 -3.477 8.572 1.00 0.00 112 ASP A C 4
ATOM 5851 O O . ASP A 1 38 ? -5.287 -3.834 9.679 1.00 0.00 112 ASP A O 4
ATOM 5860 N N . VAL A 1 39 ? -5.043 -3.909 7.473 1.00 0.00 113 VAL A N 4
ATOM 5861 C CA . VAL A 1 39 ? -3.818 -4.738 7.519 1.00 0.00 113 VAL A CA 4
ATOM 5862 C C . VAL A 1 39 ? -2.643 -3.910 8.047 1.00 0.00 113 VAL A C 4
ATOM 5863 O O . VAL A 1 39 ? -1.915 -4.336 8.942 1.00 0.00 113 VAL A O 4
ATOM 5876 N N . LEU A 1 40 ? -2.489 -2.699 7.510 1.00 0.00 114 LEU A N 4
ATOM 5877 C CA . LEU A 1 40 ? -1.403 -1.772 7.830 1.00 0.00 114 LEU A CA 4
ATOM 5878 C C . LEU A 1 40 ? -1.499 -1.249 9.273 1.00 0.00 114 LEU A C 4
ATOM 5879 O O . LEU A 1 40 ? -0.491 -1.138 9.972 1.00 0.00 114 LEU A O 4
ATOM 5895 N N . GLU A 1 41 ? -2.715 -0.982 9.743 1.00 0.00 115 GLU A N 4
ATOM 5896 C CA . GLU A 1 41 ? -2.987 -0.477 11.082 1.00 0.00 115 GLU A CA 4
ATOM 5897 C C . GLU A 1 41 ? -3.072 -1.582 12.140 1.00 0.00 115 GLU A C 4
ATOM 5898 O O . GLU A 1 41 ? -2.609 -1.346 13.258 1.00 0.00 115 GLU A O 4
ATOM 5910 N N . ALA A 1 42 ? -3.578 -2.783 11.812 1.00 0.00 116 ALA A N 4
ATOM 5911 C CA . ALA A 1 42 ? -3.664 -3.902 12.769 1.00 0.00 116 ALA A CA 4
ATOM 5912 C C . ALA A 1 42 ? -2.317 -4.624 13.001 1.00 0.00 116 ALA A C 4
ATOM 5913 O O . ALA A 1 42 ? -2.144 -5.312 14.009 1.00 0.00 116 ALA A O 4
ATOM 5920 N N . LEU A 1 43 ? -1.347 -4.452 12.095 1.00 0.00 117 LEU A N 4
ATOM 5921 C CA . LEU A 1 43 ? 0.051 -4.859 12.303 1.00 0.00 117 LEU A CA 4
ATOM 5922 C C . LEU A 1 43 ? 0.920 -3.722 12.872 1.00 0.00 117 LEU A C 4
ATOM 5923 O O . LEU A 1 43 ? 2.060 -3.973 13.260 1.00 0.00 117 LEU A O 4
ATOM 5939 N N . GLY A 1 44 ? 0.390 -2.496 12.968 1.00 0.00 118 GLY A N 4
ATOM 5940 C CA . GLY A 1 44 ? 1.054 -1.356 13.609 1.00 0.00 118 GLY A CA 4
ATOM 5941 C C . GLY A 1 44 ? 2.211 -0.750 12.806 1.00 0.00 118 GLY A C 4
ATOM 5942 O O . GLY A 1 44 ? 3.209 -0.347 13.403 1.00 0.00 118 GLY A O 4
ATOM 5946 N N . LEU A 1 45 ? 2.106 -0.707 11.473 1.00 0.00 119 LEU A N 4
ATOM 5947 C CA . LEU A 1 45 ? 3.138 -0.190 10.577 1.00 0.00 119 LEU A CA 4
ATOM 5948 C C . LEU A 1 45 ? 3.011 1.332 10.411 1.00 0.00 119 LEU A C 4
ATOM 5949 O O . LEU A 1 45 ? 1.942 1.917 10.598 1.00 0.00 119 LEU A O 4
ATOM 5965 N N . GLU A 1 46 ? 4.089 1.953 9.941 1.00 0.00 120 GLU A N 4
ATOM 5966 C CA . GLU A 1 46 ? 4.126 3.325 9.446 1.00 0.00 120 GLU A CA 4
ATOM 5967 C C . GLU A 1 46 ? 4.335 3.324 7.922 1.00 0.00 120 GLU A C 4
ATOM 5968 O O . GLU A 1 46 ? 5.349 2.844 7.400 1.00 0.00 120 GLU A O 4
ATOM 5980 N N . TYR A 1 47 ? 3.326 3.835 7.218 1.00 0.00 121 TYR A N 4
ATOM 5981 C CA . TYR A 1 47 ? 3.127 3.703 5.770 1.00 0.00 121 TYR A CA 4
ATOM 5982 C C . TYR A 1 47 ? 2.798 5.048 5.108 1.00 0.00 121 TYR A C 4
ATOM 5983 O O . TYR A 1 47 ? 2.660 6.073 5.781 1.00 0.00 121 TYR A O 4
ATOM 6001 N N . THR A 1 48 ? 2.646 5.044 3.782 1.00 0.00 122 THR A N 4
ATOM 6002 C CA . THR A 1 48 ? 2.003 6.129 3.028 1.00 0.00 122 THR A CA 4
ATOM 6003 C C . THR A 1 48 ? 0.901 5.568 2.134 1.00 0.00 122 THR A C 4
ATOM 6004 O O . THR A 1 48 ? 1.137 4.679 1.317 1.00 0.00 122 THR A O 4
ATOM 6015 N N . SER A 1 49 ? -0.313 6.085 2.294 1.00 0.00 123 SER A N 4
ATOM 6016 C CA . SER A 1 49 ? -1.477 5.783 1.460 1.00 0.00 123 SER A CA 4
ATOM 6017 C C . SER A 1 49 ? -1.718 6.917 0.460 1.00 0.00 123 SER A C 4
ATOM 6018 O O . SER A 1 49 ? -1.626 8.089 0.835 1.00 0.00 123 SER A O 4
ATOM 6026 N N . PHE A 1 50 ? -2.019 6.575 -0.794 1.00 0.00 124 PHE A N 4
ATOM 6027 C CA . PHE A 1 50 ? -2.343 7.496 -1.893 1.00 0.00 124 PHE A CA 4
ATOM 6028 C C . PHE A 1 50 ? -3.758 7.249 -2.435 1.00 0.00 124 PHE A C 4
ATOM 6029 O O . PHE A 1 50 ? -4.141 6.099 -2.656 1.00 0.00 124 PHE A O 4
ATOM 6046 N N . ASP A 1 51 ? -4.501 8.322 -2.730 1.00 0.00 125 ASP A N 4
ATOM 6047 C CA . ASP A 1 51 ? -5.841 8.239 -3.323 1.00 0.00 125 ASP A CA 4
ATOM 6048 C C . ASP A 1 51 ? -5.789 8.365 -4.857 1.00 0.00 125 ASP A C 4
ATOM 6049 O O . ASP A 1 51 ? -5.431 9.422 -5.387 1.00 0.00 125 ASP A O 4
ATOM 6058 N N . VAL A 1 52 ? -6.239 7.336 -5.585 1.00 0.00 126 VAL A N 4
ATOM 6059 C CA . VAL A 1 52 ? -6.331 7.373 -7.063 1.00 0.00 126 VAL A CA 4
ATOM 6060 C C . VAL A 1 52 ? -7.404 8.334 -7.564 1.00 0.00 126 VAL A C 4
ATOM 6061 O O . VAL A 1 52 ? -7.351 8.766 -8.714 1.00 0.00 126 VAL A O 4
ATOM 6074 N N . LEU A 1 53 ? -8.344 8.718 -6.700 1.00 0.00 127 LEU A N 4
ATOM 6075 C CA . LEU A 1 53 ? -9.458 9.612 -7.024 1.00 0.00 127 LEU A CA 4
ATOM 6076 C C . LEU A 1 53 ? -9.131 11.099 -6.814 1.00 0.00 127 LEU A C 4
ATOM 6077 O O . LEU A 1 53 ? -9.877 11.961 -7.285 1.00 0.00 127 LEU A O 4
ATOM 6093 N N . ALA A 1 54 ? -8.021 11.418 -6.139 1.00 0.00 128 ALA A N 4
ATOM 6094 C CA . ALA A 1 54 ? -7.658 12.792 -5.792 1.00 0.00 128 ALA A CA 4
ATOM 6095 C C . ALA A 1 54 ? -6.885 13.527 -6.903 1.00 0.00 128 ALA A C 4
ATOM 6096 O O . ALA A 1 54 ? -7.033 14.740 -7.065 1.00 0.00 128 ALA A O 4
ATOM 6103 N N . HIS A 1 55 ? -6.060 12.813 -7.675 1.00 0.00 129 HIS A N 4
ATOM 6104 C CA . HIS A 1 55 ? -5.136 13.387 -8.645 1.00 0.00 129 HIS A CA 4
ATOM 6105 C C . HIS A 1 55 ? -4.854 12.353 -9.752 1.00 0.00 129 HIS A C 4
ATOM 6106 O O . HIS A 1 55 ? -4.444 11.230 -9.438 1.00 0.00 129 HIS A O 4
ATOM 6120 N N . PRO A 1 56 ? -4.986 12.697 -11.042 1.00 0.00 130 PRO A N 4
ATOM 6121 C CA . PRO A 1 56 ? -4.740 11.769 -12.144 1.00 0.00 130 PRO A CA 4
ATOM 6122 C C . PRO A 1 56 ? -3.288 11.277 -12.197 1.00 0.00 130 PRO A C 4
ATOM 6123 O O . PRO A 1 56 ? -3.052 10.119 -12.515 1.00 0.00 130 PRO A O 4
ATOM 6134 N N . VAL A 1 57 ? -2.313 12.084 -11.769 1.00 0.00 131 VAL A N 4
ATOM 6135 C CA . VAL A 1 57 ? -0.912 11.644 -11.597 1.00 0.00 131 VAL A CA 4
ATOM 6136 C C . VAL A 1 57 ? -0.783 10.410 -10.685 1.00 0.00 131 VAL A C 4
ATOM 6137 O O . VAL A 1 57 ? 0.069 9.561 -10.952 1.00 0.00 131 VAL A O 4
ATOM 6150 N N . VAL A 1 58 ? -1.653 10.244 -9.675 1.00 0.00 132 VAL A N 4
ATOM 6151 C CA . VAL A 1 58 ? -1.667 9.051 -8.805 1.00 0.00 132 VAL A CA 4
ATOM 6152 C C . VAL A 1 58 ? -2.156 7.810 -9.566 1.00 0.00 132 VAL A C 4
ATOM 6153 O O . VAL A 1 58 ? -1.455 6.798 -9.594 1.00 0.00 132 VAL A O 4
ATOM 6166 N N . ARG A 1 59 ? -3.315 7.871 -10.241 1.00 0.00 133 ARG A N 4
ATOM 6167 C CA . ARG A 1 59 ? -3.840 6.723 -11.019 1.00 0.00 133 ARG A CA 4
ATOM 6168 C C . ARG A 1 59 ? -2.987 6.398 -12.253 1.00 0.00 133 ARG A C 4
ATOM 6169 O O . ARG A 1 59 ? -2.843 5.225 -12.603 1.00 0.00 133 ARG A O 4
ATOM 6190 N N . SER A 1 60 ? -2.332 7.406 -12.831 1.00 0.00 134 SER A N 4
ATOM 6191 C CA . SER A 1 60 ? -1.342 7.258 -13.900 1.00 0.00 134 SER A CA 4
ATOM 6192 C C . SER A 1 60 ? -0.011 6.650 -13.426 1.00 0.00 134 SER A C 4
ATOM 6193 O O . SER A 1 60 ? 0.647 5.945 -14.192 1.00 0.00 134 SER A O 4
ATOM 6201 N N . TYR A 1 61 ? 0.380 6.843 -12.157 1.00 0.00 135 TYR A N 4
ATOM 6202 C CA . TYR A 1 61 ? 1.525 6.131 -11.572 1.00 0.00 135 TYR A CA 4
ATOM 6203 C C . TYR A 1 61 ? 1.235 4.627 -11.498 1.00 0.00 135 TYR A C 4
ATOM 6204 O O . TYR A 1 61 ? 2.030 3.812 -11.963 1.00 0.00 135 TYR A O 4
ATOM 6222 N N . VAL A 1 62 ? 0.051 4.250 -11.002 1.00 0.00 136 VAL A N 4
ATOM 6223 C CA . VAL A 1 62 ? -0.386 2.844 -10.974 1.00 0.00 136 VAL A CA 4
ATOM 6224 C C . VAL A 1 62 ? -0.455 2.255 -12.391 1.00 0.00 136 VAL A C 4
ATOM 6225 O O . VAL A 1 62 ? -0.017 1.121 -12.604 1.00 0.00 136 VAL A O 4
ATOM 6238 N N . LYS A 1 63 ? -0.957 3.022 -13.375 1.00 0.00 137 LYS A N 4
ATOM 6239 C CA . LYS A 1 63 ? -1.043 2.594 -14.783 1.00 0.00 137 LYS A CA 4
ATOM 6240 C C . LYS A 1 63 ? 0.324 2.207 -15.344 1.00 0.00 137 LYS A C 4
ATOM 6241 O O . LYS A 1 63 ? 0.472 1.116 -15.892 1.00 0.00 137 LYS A O 4
ATOM 6260 N N . GLU A 1 64 ? 1.324 3.070 -15.201 1.00 0.00 138 GLU A N 4
ATOM 6261 C CA . GLU A 1 64 ? 2.610 2.884 -15.883 1.00 0.00 138 GLU A CA 4
ATOM 6262 C C . GLU A 1 64 ? 3.637 2.052 -15.103 1.00 0.00 138 GLU A C 4
ATOM 6263 O O . GLU A 1 64 ? 4.502 1.444 -15.736 1.00 0.00 138 GLU A O 4
ATOM 6275 N N . VAL A 1 65 ? 3.580 2.033 -13.762 1.00 0.00 139 VAL A N 4
ATOM 6276 C CA . VAL A 1 65 ? 4.711 1.570 -12.931 1.00 0.00 139 VAL A CA 4
ATOM 6277 C C . VAL A 1 65 ? 4.510 0.178 -12.319 1.00 0.00 139 VAL A C 4
ATOM 6278 O O . VAL A 1 65 ? 5.467 -0.591 -12.276 1.00 0.00 139 VAL A O 4
ATOM 6291 N N . SER A 1 66 ? 3.298 -0.211 -11.892 1.00 0.00 140 SER A N 4
ATOM 6292 C CA . SER A 1 66 ? 3.010 -1.634 -11.598 1.00 0.00 140 SER A CA 4
ATOM 6293 C C . SER A 1 66 ? 2.519 -2.396 -12.833 1.00 0.00 140 SER A C 4
ATOM 6294 O O . SER A 1 66 ? 2.672 -3.619 -12.903 1.00 0.00 140 SER A O 4
ATOM 6302 N N . GLU A 1 67 ? 1.930 -1.679 -13.799 1.00 0.00 141 GLU A N 4
ATOM 6303 C CA . GLU A 1 67 ? 1.243 -2.188 -15.001 1.00 0.00 141 GLU A CA 4
ATOM 6304 C C . GLU A 1 67 ? 0.034 -3.114 -14.711 1.00 0.00 141 GLU A C 4
ATOM 6305 O O . GLU A 1 67 ? -0.683 -3.520 -15.632 1.00 0.00 141 GLU A O 4
ATOM 6317 N N . TRP A 1 68 ? -0.240 -3.410 -13.433 1.00 0.00 142 TRP A N 4
ATOM 6318 C CA . TRP A 1 68 ? -1.217 -4.398 -12.965 1.00 0.00 142 TRP A CA 4
ATOM 6319 C C . TRP A 1 68 ? -2.640 -3.813 -12.876 1.00 0.00 142 TRP A C 4
ATOM 6320 O O . TRP A 1 68 ? -2.798 -2.683 -12.399 1.00 0.00 142 TRP A O 4
ATOM 6341 N N . PRO A 1 69 ? -3.689 -4.547 -13.295 1.00 0.00 143 PRO A N 4
ATOM 6342 C CA . PRO A 1 69 ? -5.051 -4.011 -13.402 1.00 0.00 143 PRO A CA 4
ATOM 6343 C C . PRO A 1 69 ? -5.774 -3.829 -12.060 1.00 0.00 143 PRO A C 4
ATOM 6344 O O . PRO A 1 69 ? -6.537 -2.873 -11.900 1.00 0.00 143 PRO A O 4
ATOM 6355 N N . THR A 1 70 ? -5.552 -4.727 -11.100 1.00 0.00 144 THR A N 4
ATOM 6356 C CA . THR A 1 70 ? -6.343 -4.833 -9.863 1.00 0.00 144 THR A CA 4
ATOM 6357 C C . THR A 1 70 ? -5.989 -3.736 -8.853 1.00 0.00 144 THR A C 4
ATOM 6358 O O . THR A 1 70 ? -4.812 -3.437 -8.666 1.00 0.00 144 THR A O 4
ATOM 6369 N N . ILE A 1 71 ? -6.997 -3.147 -8.199 1.00 0.00 145 ILE A N 4
ATOM 6370 C CA . ILE A 1 71 ? -6.911 -2.074 -7.182 1.00 0.00 145 ILE A CA 4
ATOM 6371 C C . ILE A 1 71 ? -7.887 -2.403 -6.035 1.00 0.00 145 ILE A C 4
ATOM 6372 O O . ILE A 1 71 ? -8.992 -2.885 -6.313 1.00 0.00 145 ILE A O 4
ATOM 6388 N N . PRO A 1 72 ? -7.549 -2.127 -4.756 1.00 0.00 146 PRO A N 4
ATOM 6389 C CA . PRO A 1 72 ? -6.300 -1.510 -4.273 1.00 0.00 146 PRO A CA 4
ATOM 6390 C C . PRO A 1 72 ? -4.988 -2.294 -4.471 1.00 0.00 146 PRO A C 4
ATOM 6391 O O . PRO A 1 72 ? -5.021 -3.484 -4.765 1.00 0.00 146 PRO A O 4
ATOM 6402 N N . GLN A 1 73 ? -3.837 -1.624 -4.296 1.00 0.00 147 GLN A N 4
ATOM 6403 C CA . GLN A 1 73 ? -2.483 -2.195 -4.467 1.00 0.00 147 GLN A CA 4
ATOM 6404 C C . GLN A 1 73 ? -1.549 -1.910 -3.278 1.00 0.00 147 GLN A C 4
ATOM 6405 O O . GLN A 1 73 ? -1.627 -0.846 -2.657 1.00 0.00 147 GLN A O 4
ATOM 6419 N N . LEU A 1 74 ? -0.629 -2.841 -2.991 1.00 0.00 148 LEU A N 4
ATOM 6420 C CA . LEU A 1 74 ? 0.405 -2.748 -1.957 1.00 0.00 148 LEU A CA 4
ATOM 6421 C C . LEU A 1 74 ? 1.817 -2.741 -2.580 1.00 0.00 148 LEU A C 4
ATOM 6422 O O . LEU A 1 74 ? 2.093 -3.482 -3.527 1.00 0.00 148 LEU A O 4
ATOM 6438 N N . PHE A 1 75 ? 2.713 -1.947 -2.000 1.00 0.00 149 PHE A N 4
ATOM 6439 C CA . PHE A 1 75 ? 4.141 -1.848 -2.312 1.00 0.00 149 PHE A CA 4
ATOM 6440 C C . PHE A 1 75 ? 4.982 -1.947 -1.026 1.00 0.00 149 PHE A C 4
ATOM 6441 O O . PHE A 1 75 ? 4.653 -1.322 -0.015 1.00 0.00 149 PHE A O 4
ATOM 6458 N N . ILE A 1 76 ? 6.101 -2.674 -1.083 1.00 0.00 150 ILE A N 4
ATOM 6459 C CA . ILE A 1 76 ? 7.105 -2.766 -0.005 1.00 0.00 150 ILE A CA 4
ATOM 6460 C C . ILE A 1 76 ? 8.488 -2.425 -0.576 1.00 0.00 150 ILE A C 4
ATOM 6461 O O . ILE A 1 76 ? 8.877 -2.970 -1.610 1.00 0.00 150 ILE A O 4
ATOM 6477 N N . LYS A 1 77 ? 9.226 -1.519 0.085 1.00 0.00 151 LYS A N 4
ATOM 6478 C CA . LYS A 1 77 ? 10.587 -1.063 -0.283 1.00 0.00 151 LYS A CA 4
ATOM 6479 C C . LYS A 1 77 ? 10.772 -0.841 -1.807 1.00 0.00 151 LYS A C 4
ATOM 6480 O O . LYS A 1 77 ? 11.590 -1.497 -2.452 1.00 0.00 151 LYS A O 4
ATOM 6499 N N . ALA A 1 78 ? 9.955 0.024 -2.406 1.00 0.00 152 ALA A N 4
ATOM 6500 C CA . ALA A 1 78 ? 9.958 0.342 -3.843 1.00 0.00 152 ALA A CA 4
ATOM 6501 C C . ALA A 1 78 ? 9.677 -0.822 -4.833 1.00 0.00 152 ALA A C 4
ATOM 6502 O O . ALA A 1 78 ? 10.019 -0.720 -6.014 1.00 0.00 152 ALA A O 4
ATOM 6509 N N . GLU A 1 79 ? 9.014 -1.906 -4.413 1.00 0.00 153 GLU A N 4
ATOM 6510 C CA . GLU A 1 79 ? 8.491 -2.965 -5.282 1.00 0.00 153 GLU A CA 4
ATOM 6511 C C . GLU A 1 79 ? 6.989 -3.215 -5.062 1.00 0.00 153 GLU A C 4
ATOM 6512 O O . GLU A 1 79 ? 6.522 -3.207 -3.921 1.00 0.00 153 GLU A O 4
ATOM 6524 N N . PHE A 1 80 ? 6.234 -3.487 -6.133 1.00 0.00 154 PHE A N 4
ATOM 6525 C CA . PHE A 1 80 ? 4.844 -3.945 -6.054 1.00 0.00 154 PHE A CA 4
ATOM 6526 C C . PHE A 1 80 ? 4.749 -5.352 -5.424 1.00 0.00 154 PHE A C 4
ATOM 6527 O O . PHE A 1 80 ? 5.630 -6.200 -5.620 1.00 0.00 154 PHE A O 4
ATOM 6544 N N . VAL A 1 81 ? 3.679 -5.614 -4.664 1.00 0.00 155 VAL A N 4
ATOM 6545 C CA . VAL A 1 81 ? 3.479 -6.867 -3.900 1.00 0.00 155 VAL A CA 4
ATOM 6546 C C . VAL A 1 81 ? 2.183 -7.605 -4.261 1.00 0.00 155 VAL A C 4
ATOM 6547 O O . VAL A 1 81 ? 2.183 -8.836 -4.265 1.00 0.00 155 VAL A O 4
ATOM 6560 N N . GLY A 1 82 ? 1.095 -6.895 -4.580 1.00 0.00 156 GLY A N 4
ATOM 6561 C CA . GLY A 1 82 ? -0.188 -7.501 -4.966 1.00 0.00 156 GLY A CA 4
ATOM 6562 C C . GLY A 1 82 ? -1.418 -6.662 -4.598 1.00 0.00 156 GLY A C 4
ATOM 6563 O O . GLY A 1 82 ? -1.296 -5.555 -4.059 1.00 0.00 156 GLY A O 4
ATOM 6567 N N . GLY A 1 83 ? -2.603 -7.200 -4.903 1.00 0.00 157 GLY A N 4
ATOM 6568 C CA . GLY A 1 83 ? -3.906 -6.650 -4.510 1.00 0.00 157 GLY A CA 4
ATOM 6569 C C . GLY A 1 83 ? -4.360 -6.992 -3.081 1.00 0.00 157 GLY A C 4
ATOM 6570 O O . GLY A 1 83 ? -3.621 -7.586 -2.292 1.00 0.00 157 GLY A O 4
ATOM 6574 N N . LEU A 1 84 ? -5.605 -6.636 -2.752 1.00 0.00 158 LEU A N 4
ATOM 6575 C CA . LEU A 1 84 ? -6.209 -6.809 -1.421 1.00 0.00 158 LEU A CA 4
ATOM 6576 C C . LEU A 1 84 ? -6.421 -8.297 -1.063 1.00 0.00 158 LEU A C 4
ATOM 6577 O O . LEU A 1 84 ? -6.172 -8.706 0.076 1.00 0.00 158 LEU A O 4
ATOM 6593 N N . ASP A 1 85 ? -6.775 -9.146 -2.036 1.00 0.00 159 ASP A N 4
ATOM 6594 C CA . ASP A 1 85 ? -6.804 -10.603 -1.819 1.00 0.00 159 ASP A CA 4
ATOM 6595 C C . ASP A 1 85 ? -5.419 -11.155 -1.455 1.00 0.00 159 ASP A C 4
ATOM 6596 O O . ASP A 1 85 ? -5.275 -11.952 -0.532 1.00 0.00 159 ASP A O 4
ATOM 6605 N N . ILE A 1 86 ? -4.380 -10.680 -2.143 1.00 0.00 160 ILE A N 4
ATOM 6606 C CA . ILE A 1 86 ? -3.005 -11.152 -1.936 1.00 0.00 160 ILE A CA 4
ATOM 6607 C C . ILE A 1 86 ? -2.493 -10.794 -0.538 1.00 0.00 160 ILE A C 4
ATOM 6608 O O . ILE A 1 86 ? -2.007 -11.679 0.164 1.00 0.00 160 ILE A O 4
ATOM 6624 N N . VAL A 1 87 ? -2.634 -9.541 -0.082 1.00 0.00 161 VAL A N 4
ATOM 6625 C CA . VAL A 1 87 ? -2.111 -9.152 1.245 1.00 0.00 161 VAL A CA 4
ATOM 6626 C C . VAL A 1 87 ? -2.808 -9.903 2.372 1.00 0.00 161 VAL A C 4
ATOM 6627 O O . VAL A 1 87 ? -2.176 -10.268 3.359 1.00 0.00 161 VAL A O 4
ATOM 6640 N N . THR A 1 88 ? -4.098 -10.188 2.201 1.00 0.00 162 THR A N 4
ATOM 6641 C CA . THR A 1 88 ? -4.881 -10.962 3.171 1.00 0.00 162 THR A CA 4
ATOM 6642 C C . THR A 1 88 ? -4.471 -12.432 3.196 1.00 0.00 162 THR A C 4
ATOM 6643 O O . THR A 1 88 ? -4.356 -12.994 4.284 1.00 0.00 162 THR A O 4
ATOM 6654 N N . LYS A 1 89 ? -4.138 -13.042 2.049 1.00 0.00 163 LYS A N 4
ATOM 6655 C CA . LYS A 1 89 ? -3.536 -14.387 2.027 1.00 0.00 163 LYS A CA 4
ATOM 6656 C C . LYS A 1 89 ? -2.169 -14.414 2.713 1.00 0.00 163 LYS A C 4
ATOM 6657 O O . LYS A 1 89 ? -1.929 -15.273 3.556 1.00 0.00 163 LYS A O 4
ATOM 6676 N N . MET A 1 90 ? -1.296 -13.446 2.419 1.00 0.00 164 MET A N 4
ATOM 6677 C CA . MET A 1 90 ? 0.005 -13.315 3.105 1.00 0.00 164 MET A CA 4
ATOM 6678 C C . MET A 1 90 ? -0.149 -13.177 4.629 1.00 0.00 164 MET A C 4
ATOM 6679 O O . MET A 1 90 ? 0.685 -13.691 5.374 1.00 0.00 164 MET A O 4
ATOM 6693 N N . LEU A 1 91 ? -1.189 -12.471 5.093 1.00 0.00 165 LEU A N 4
ATOM 6694 C CA . LEU A 1 91 ? -1.502 -12.278 6.513 1.00 0.00 165 LEU A CA 4
ATOM 6695 C C . LEU A 1 91 ? -1.853 -13.624 7.163 1.00 0.00 165 LEU A C 4
ATOM 6696 O O . LEU A 1 91 ? -1.155 -14.073 8.075 1.00 0.00 165 LEU A O 4
ATOM 6712 N N . GLU A 1 92 ? -2.871 -14.299 6.624 1.00 0.00 166 GLU A N 4
ATOM 6713 C CA . GLU A 1 92 ? -3.318 -15.633 7.051 1.00 0.00 166 GLU A CA 4
ATOM 6714 C C . GLU A 1 92 ? -2.167 -16.642 7.061 1.00 0.00 166 GLU A C 4
ATOM 6715 O O . GLU A 1 92 ? -1.939 -17.331 8.053 1.00 0.00 166 GLU A O 4
ATOM 6727 N N . SER A 1 93 ? -1.421 -16.700 5.962 1.00 0.00 167 SER A N 4
ATOM 6728 C CA . SER A 1 93 ? -0.376 -17.696 5.709 1.00 0.00 167 SER A CA 4
ATOM 6729 C C . SER A 1 93 ? 0.987 -17.380 6.353 1.00 0.00 167 SER A C 4
ATOM 6730 O O . SER A 1 93 ? 1.886 -18.223 6.332 1.00 0.00 167 SER A O 4
ATOM 6738 N N . GLY A 1 94 ? 1.162 -16.187 6.935 1.00 0.00 168 GLY A N 4
ATOM 6739 C CA . GLY A 1 94 ? 2.365 -15.767 7.673 1.00 0.00 168 GLY A CA 4
ATOM 6740 C C . GLY A 1 94 ? 3.506 -15.165 6.834 1.00 0.00 168 GLY A C 4
ATOM 6741 O O . GLY A 1 94 ? 4.499 -14.706 7.401 1.00 0.00 168 GLY A O 4
ATOM 6745 N N . ASP A 1 95 ? 3.390 -15.115 5.501 1.00 0.00 169 ASP A N 4
ATOM 6746 C CA . ASP A 1 95 ? 4.413 -14.530 4.615 1.00 0.00 169 ASP A CA 4
ATOM 6747 C C . ASP A 1 95 ? 4.486 -12.988 4.677 1.00 0.00 169 ASP A C 4
ATOM 6748 O O . ASP A 1 95 ? 5.489 -12.412 4.241 1.00 0.00 169 ASP A O 4
ATOM 6757 N N . LEU A 1 96 ? 3.464 -12.298 5.200 1.00 0.00 170 LEU A N 4
ATOM 6758 C CA . LEU A 1 96 ? 3.442 -10.838 5.262 1.00 0.00 170 LEU A CA 4
ATOM 6759 C C . LEU A 1 96 ? 4.406 -10.330 6.346 1.00 0.00 170 LEU A C 4
ATOM 6760 O O . LEU A 1 96 ? 5.352 -9.605 6.030 1.00 0.00 170 LEU A O 4
ATOM 6776 N N . LYS A 1 97 ? 4.261 -10.810 7.592 1.00 0.00 171 LYS A N 4
ATOM 6777 C CA . LYS A 1 97 ? 5.231 -10.585 8.678 1.00 0.00 171 LYS A CA 4
ATOM 6778 C C . LYS A 1 97 ? 6.647 -11.028 8.308 1.00 0.00 171 LYS A C 4
ATOM 6779 O O . LYS A 1 97 ? 7.611 -10.343 8.655 1.00 0.00 171 LYS A O 4
ATOM 6798 N N . LYS A 1 98 ? 6.769 -12.104 7.524 1.00 0.00 172 LYS A N 4
ATOM 6799 C CA . LYS A 1 98 ? 8.058 -12.656 7.093 1.00 0.00 172 LYS A CA 4
ATOM 6800 C C . LYS A 1 98 ? 8.851 -11.683 6.224 1.00 0.00 172 LYS A C 4
ATOM 6801 O O . LYS A 1 98 ? 10.069 -11.599 6.383 1.00 0.00 172 LYS A O 4
ATOM 6820 N N . MET A 1 99 ? 8.175 -10.894 5.379 1.00 0.00 173 MET A N 4
ATOM 6821 C CA . MET A 1 99 ? 8.794 -9.775 4.676 1.00 0.00 173 MET A CA 4
ATOM 6822 C C . MET A 1 99 ? 9.131 -8.612 5.616 1.00 0.00 173 MET A C 4
ATOM 6823 O O . MET A 1 99 ? 10.233 -8.084 5.513 1.00 0.00 173 MET A O 4
ATOM 6837 N N . LEU A 1 100 ? 8.243 -8.220 6.543 1.00 0.00 174 LEU A N 4
ATOM 6838 C CA . LEU A 1 100 ? 8.489 -7.101 7.472 1.00 0.00 174 LEU A CA 4
ATOM 6839 C C . LEU A 1 100 ? 9.769 -7.316 8.290 1.00 0.00 174 LEU A C 4
ATOM 6840 O O . LEU A 1 100 ? 10.627 -6.431 8.323 1.00 0.00 174 LEU A O 4
ATOM 6856 N N . ARG A 1 101 ? 9.923 -8.504 8.893 1.00 0.00 175 ARG A N 4
ATOM 6857 C CA . ARG A 1 101 ? 11.125 -8.848 9.686 1.00 0.00 175 ARG A CA 4
ATOM 6858 C C . ARG A 1 101 ? 12.420 -8.918 8.871 1.00 0.00 175 ARG A C 4
ATOM 6859 O O . ARG A 1 101 ? 13.472 -8.509 9.357 1.00 0.00 175 ARG A O 4
ATOM 6880 N N . ASP A 1 102 ? 12.343 -9.377 7.623 1.00 0.00 176 ASP A N 4
ATOM 6881 C CA . ASP A 1 102 ? 13.494 -9.380 6.702 1.00 0.00 176 ASP A CA 4
ATOM 6882 C C . ASP A 1 102 ? 13.872 -7.955 6.262 1.00 0.00 176 ASP A C 4
ATOM 6883 O O . ASP A 1 102 ? 15.048 -7.586 6.233 1.00 0.00 176 ASP A O 4
ATOM 6892 N N . LYS A 1 103 ? 12.864 -7.134 5.942 1.00 0.00 177 LYS A N 4
ATOM 6893 C CA . LYS A 1 103 ? 13.007 -5.755 5.448 1.00 0.00 177 LYS A CA 4
ATOM 6894 C C . LYS A 1 103 ? 13.362 -4.756 6.551 1.00 0.00 177 LYS A C 4
ATOM 6895 O O . LYS A 1 103 ? 13.772 -3.637 6.241 1.00 0.00 177 LYS A O 4
ATOM 6914 N N . GLY A 1 104 ? 13.190 -5.129 7.820 1.00 0.00 178 GLY A N 4
ATOM 6915 C CA . GLY A 1 104 ? 13.464 -4.253 8.956 1.00 0.00 178 GLY A CA 4
ATOM 6916 C C . GLY A 1 104 ? 12.351 -3.238 9.238 1.00 0.00 178 GLY A C 4
ATOM 6917 O O . GLY A 1 104 ? 12.648 -2.092 9.574 1.00 0.00 178 GLY A O 4
ATOM 6921 N N . ILE A 1 105 ? 11.082 -3.595 9.017 1.00 0.00 179 ILE A N 4
ATOM 6922 C CA . ILE A 1 105 ? 9.933 -2.677 9.127 1.00 0.00 179 ILE A CA 4
ATOM 6923 C C . ILE A 1 105 ? 9.241 -2.824 10.490 1.00 0.00 179 ILE A C 4
ATOM 6924 O O . ILE A 1 105 ? 9.075 -3.938 10.991 1.00 0.00 179 ILE A O 4
ATOM 6940 N N . THR A 1 106 ? 8.834 -1.697 11.082 1.00 0.00 180 THR A N 4
ATOM 6941 C CA . THR A 1 106 ? 8.138 -1.643 12.382 1.00 0.00 180 THR A CA 4
ATOM 6942 C C . THR A 1 106 ? 6.811 -2.411 12.362 1.00 0.00 180 THR A C 4
ATOM 6943 O O . THR A 1 106 ? 5.999 -2.191 11.466 1.00 0.00 180 THR A O 4
ATOM 6954 N N . CYS A 1 107 ? 6.576 -3.305 13.329 1.00 0.00 181 CYS A N 4
ATOM 6955 C CA . CYS A 1 107 ? 5.300 -4.001 13.510 1.00 0.00 181 CYS A CA 4
ATOM 6956 C C . CYS A 1 107 ? 5.113 -4.616 14.910 1.00 0.00 181 CYS A C 4
ATOM 6957 O O . CYS A 1 107 ? 6.061 -4.769 15.691 1.00 0.00 181 CYS A O 4
ATOM 6965 N N . ARG A 1 108 ? 3.878 -5.048 15.185 1.00 0.00 182 ARG A N 4
ATOM 6966 C CA . ARG A 1 108 ? 3.507 -5.912 16.320 1.00 0.00 182 ARG A CA 4
ATOM 6967 C C . ARG A 1 108 ? 4.172 -7.294 16.222 1.00 0.00 182 ARG A C 4
ATOM 6968 O O . ARG A 1 108 ? 4.686 -7.682 15.175 1.00 0.00 182 ARG A O 4
ATOM 6989 N N . ASP A 1 109 ? 4.181 -7.999 17.348 1.00 0.00 183 ASP A N 4
ATOM 6990 C CA . ASP A 1 109 ? 5.038 -9.138 17.675 1.00 0.00 183 ASP A CA 4
ATOM 6991 C C . ASP A 1 109 ? 5.103 -10.251 16.604 1.00 0.00 183 ASP A C 4
ATOM 6992 O O . ASP A 1 109 ? 4.090 -10.839 16.196 1.00 0.00 183 ASP A O 4
ATOM 7001 N N . LEU A 1 110 ? 6.353 -10.525 16.210 1.00 0.00 184 LEU A N 4
ATOM 7002 C CA . LEU A 1 110 ? 6.832 -11.578 15.294 1.00 0.00 184 LEU A CA 4
ATOM 7003 C C . LEU A 1 110 ? 6.956 -12.947 15.979 1.00 0.00 184 LEU A C 4
ATOM 7004 O O . LEU A 1 110 ? 6.994 -13.969 15.252 1.00 0.00 184 LEU A O 4
ATOM 7021 N N . GLY A 1 1 ? 2.845 23.727 -2.210 1.00 0.00 75 GLY A N 5
ATOM 7022 C CA . GLY A 1 1 ? 3.096 23.573 -3.651 1.00 0.00 75 GLY A CA 5
ATOM 7023 C C . GLY A 1 1 ? 2.195 22.511 -4.233 1.00 0.00 75 GLY A C 5
ATOM 7024 O O . GLY A 1 1 ? 1.018 22.466 -3.884 1.00 0.00 75 GLY A O 5
ATOM 7030 N N . ALA A 1 2 ? 2.728 21.653 -5.106 1.00 0.00 76 ALA A N 5
ATOM 7031 C CA . ALA A 1 2 ? 1.966 20.590 -5.766 1.00 0.00 76 ALA A CA 5
ATOM 7032 C C . ALA A 1 2 ? 2.759 19.279 -5.896 1.00 0.00 76 ALA A C 5
ATOM 7033 O O . ALA A 1 2 ? 3.992 19.283 -5.927 1.00 0.00 76 ALA A O 5
ATOM 7040 N N . MET A 1 3 ? 2.044 18.160 -6.029 1.00 0.00 77 MET A N 5
ATOM 7041 C CA . MET A 1 3 ? 2.613 16.837 -6.297 1.00 0.00 77 MET A CA 5
ATOM 7042 C C . MET A 1 3 ? 2.758 16.607 -7.805 1.00 0.00 77 MET A C 5
ATOM 7043 O O . MET A 1 3 ? 1.798 16.784 -8.560 1.00 0.00 77 MET A O 5
ATOM 7057 N N . VAL A 1 4 ? 3.934 16.151 -8.236 1.00 0.00 78 VAL A N 5
ATOM 7058 C CA . VAL A 1 4 ? 4.187 15.668 -9.608 1.00 0.00 78 VAL A CA 5
ATOM 7059 C C . VAL A 1 4 ? 4.367 14.149 -9.624 1.00 0.00 78 VAL A C 5
ATOM 7060 O O . VAL A 1 4 ? 4.615 13.534 -8.586 1.00 0.00 78 VAL A O 5
ATOM 7073 N N . LYS A 1 5 ? 4.259 13.508 -10.789 1.00 0.00 79 LYS A N 5
ATOM 7074 C CA . LYS A 1 5 ? 4.385 12.045 -10.930 1.00 0.00 79 LYS A CA 5
ATOM 7075 C C . LYS A 1 5 ? 5.749 11.522 -10.435 1.00 0.00 79 LYS A C 5
ATOM 7076 O O . LYS A 1 5 ? 5.805 10.459 -9.815 1.00 0.00 79 LYS A O 5
ATOM 7095 N N . LYS A 1 6 ? 6.815 12.323 -10.567 1.00 0.00 80 LYS A N 5
ATOM 7096 C CA . LYS A 1 6 ? 8.146 12.077 -9.976 1.00 0.00 80 LYS A CA 5
ATOM 7097 C C . LYS A 1 6 ? 8.158 12.030 -8.434 1.00 0.00 80 LYS A C 5
ATOM 7098 O O . LYS A 1 6 ? 8.964 11.280 -7.876 1.00 0.00 80 LYS A O 5
ATOM 7117 N N . ASP A 1 7 ? 7.268 12.756 -7.742 1.00 0.00 81 ASP A N 5
ATOM 7118 C CA . ASP A 1 7 ? 7.157 12.715 -6.271 1.00 0.00 81 ASP A CA 5
ATOM 7119 C C . ASP A 1 7 ? 6.625 11.360 -5.783 1.00 0.00 81 ASP A C 5
ATOM 7120 O O . ASP A 1 7 ? 7.096 10.846 -4.767 1.00 0.00 81 ASP A O 5
ATOM 7129 N N . ILE A 1 8 ? 5.682 10.745 -6.508 1.00 0.00 82 ILE A N 5
ATOM 7130 C CA . ILE A 1 8 ? 5.166 9.400 -6.186 1.00 0.00 82 ILE A CA 5
ATOM 7131 C C . ILE A 1 8 ? 6.293 8.369 -6.326 1.00 0.00 82 ILE A C 5
ATOM 7132 O O . ILE A 1 8 ? 6.454 7.503 -5.465 1.00 0.00 82 ILE A O 5
ATOM 7148 N N . ASP A 1 9 ? 7.133 8.517 -7.355 1.00 0.00 83 ASP A N 5
ATOM 7149 C CA . ASP A 1 9 ? 8.260 7.621 -7.605 1.00 0.00 83 ASP A CA 5
ATOM 7150 C C . ASP A 1 9 ? 9.336 7.691 -6.502 1.00 0.00 83 ASP A C 5
ATOM 7151 O O . ASP A 1 9 ? 9.778 6.650 -6.005 1.00 0.00 83 ASP A O 5
ATOM 7160 N N . ASP A 1 10 ? 9.704 8.903 -6.063 1.00 0.00 84 ASP A N 5
ATOM 7161 C CA . ASP A 1 10 ? 10.657 9.120 -4.958 1.00 0.00 84 ASP A CA 5
ATOM 7162 C C . ASP A 1 10 ? 10.073 8.699 -3.604 1.00 0.00 84 ASP A C 5
ATOM 7163 O O . ASP A 1 10 ? 10.795 8.195 -2.740 1.00 0.00 84 ASP A O 5
ATOM 7172 N N . THR A 1 11 ? 8.757 8.867 -3.432 1.00 0.00 85 THR A N 5
ATOM 7173 C CA . THR A 1 11 ? 8.025 8.396 -2.248 1.00 0.00 85 THR A CA 5
ATOM 7174 C C . THR A 1 11 ? 8.057 6.871 -2.165 1.00 0.00 85 THR A C 5
ATOM 7175 O O . THR A 1 11 ? 8.427 6.353 -1.113 1.00 0.00 85 THR A O 5
ATOM 7186 N N . ILE A 1 12 ? 7.770 6.135 -3.252 1.00 0.00 86 ILE A N 5
ATOM 7187 C CA . ILE A 1 12 ? 7.858 4.664 -3.244 1.00 0.00 86 ILE A CA 5
ATOM 7188 C C . ILE A 1 12 ? 9.292 4.176 -2.998 1.00 0.00 86 ILE A C 5
ATOM 7189 O O . ILE A 1 12 ? 9.473 3.204 -2.266 1.00 0.00 86 ILE A O 5
ATOM 7205 N N . LYS A 1 13 ? 10.318 4.871 -3.508 1.00 0.00 87 LYS A N 5
ATOM 7206 C CA . LYS A 1 13 ? 11.719 4.594 -3.192 1.00 0.00 87 LYS A CA 5
ATOM 7207 C C . LYS A 1 13 ? 12.069 4.789 -1.712 1.00 0.00 87 LYS A C 5
ATOM 7208 O O . LYS A 1 13 ? 12.861 4.013 -1.176 1.00 0.00 87 LYS A O 5
ATOM 7227 N N . SER A 1 14 ? 11.497 5.795 -1.054 1.00 0.00 88 SER A N 5
ATOM 7228 C CA . SER A 1 14 ? 11.906 6.273 0.268 1.00 0.00 88 SER A CA 5
ATOM 7229 C C . SER A 1 14 ? 11.062 5.740 1.442 1.00 0.00 88 SER A C 5
ATOM 7230 O O . SER A 1 14 ? 11.441 5.897 2.607 1.00 0.00 88 SER A O 5
ATOM 7238 N N . GLU A 1 15 ? 9.903 5.148 1.162 1.00 0.00 89 GLU A N 5
ATOM 7239 C CA . GLU A 1 15 ? 9.003 4.508 2.133 1.00 0.00 89 GLU A CA 5
ATOM 7240 C C . GLU A 1 15 ? 9.334 3.030 2.380 1.00 0.00 89 GLU A C 5
ATOM 7241 O O . GLU A 1 15 ? 10.004 2.371 1.580 1.00 0.00 89 GLU A O 5
ATOM 7253 N N . ASP A 1 16 ? 8.822 2.496 3.491 1.00 0.00 90 ASP A N 5
ATOM 7254 C CA . ASP A 1 16 ? 8.895 1.072 3.814 1.00 0.00 90 ASP A CA 5
ATOM 7255 C C . ASP A 1 16 ? 7.643 0.334 3.311 1.00 0.00 90 ASP A C 5
ATOM 7256 O O . ASP A 1 16 ? 7.737 -0.819 2.888 1.00 0.00 90 ASP A O 5
ATOM 7265 N N . VAL A 1 17 ? 6.487 1.012 3.305 1.00 0.00 91 VAL A N 5
ATOM 7266 C CA . VAL A 1 17 ? 5.185 0.494 2.869 1.00 0.00 91 VAL A CA 5
ATOM 7267 C C . VAL A 1 17 ? 4.422 1.570 2.091 1.00 0.00 91 VAL A C 5
ATOM 7268 O O . VAL A 1 17 ? 4.288 2.699 2.568 1.00 0.00 91 VAL A O 5
ATOM 7281 N N . VAL A 1 18 ? 3.857 1.219 0.931 1.00 0.00 92 VAL A N 5
ATOM 7282 C CA . VAL A 1 18 ? 2.978 2.117 0.150 1.00 0.00 92 VAL A CA 5
ATOM 7283 C C . VAL A 1 18 ? 1.732 1.384 -0.360 1.00 0.00 92 VAL A C 5
ATOM 7284 O O . VAL A 1 18 ? 1.777 0.195 -0.668 1.00 0.00 92 VAL A O 5
ATOM 7297 N N . THR A 1 19 ? 0.606 2.093 -0.468 1.00 0.00 93 THR A N 5
ATOM 7298 C CA . THR A 1 19 ? -0.639 1.585 -1.061 1.00 0.00 93 THR A CA 5
ATOM 7299 C C . THR A 1 19 ? -1.363 2.647 -1.899 1.00 0.00 93 THR A C 5
ATOM 7300 O O . THR A 1 19 ? -1.196 3.849 -1.684 1.00 0.00 93 THR A O 5
ATOM 7311 N N . PHE A 1 20 ? -2.171 2.195 -2.860 1.00 0.00 94 PHE A N 5
ATOM 7312 C CA . PHE A 1 20 ? -3.026 3.024 -3.714 1.00 0.00 94 PHE A CA 5
ATOM 7313 C C . PHE A 1 20 ? -4.495 2.630 -3.484 1.00 0.00 94 PHE A C 5
ATOM 7314 O O . PHE A 1 20 ? -4.833 1.451 -3.644 1.00 0.00 94 PHE A O 5
ATOM 7331 N N . ILE A 1 21 ? -5.355 3.587 -3.109 1.00 0.00 95 ILE A N 5
ATOM 7332 C CA . ILE A 1 21 ? -6.763 3.350 -2.728 1.00 0.00 95 ILE A CA 5
ATOM 7333 C C . ILE A 1 21 ? -7.751 4.377 -3.315 1.00 0.00 95 ILE A C 5
ATOM 7334 O O . ILE A 1 21 ? -7.376 5.338 -3.993 1.00 0.00 95 ILE A O 5
ATOM 7350 N N . LYS A 1 22 ? -9.041 4.189 -3.010 1.00 0.00 96 LYS A N 5
ATOM 7351 C CA . LYS A 1 22 ? -10.163 5.029 -3.445 1.00 0.00 96 LYS A CA 5
ATOM 7352 C C . LYS A 1 22 ? -10.735 5.825 -2.257 1.00 0.00 96 LYS A C 5
ATOM 7353 O O . LYS A 1 22 ? -11.818 5.539 -1.751 1.00 0.00 96 LYS A O 5
ATOM 7372 N N . GLY A 1 23 ? -9.983 6.814 -1.770 1.00 0.00 97 GLY A N 5
ATOM 7373 C CA . GLY A 1 23 ? -10.407 7.797 -0.758 1.00 0.00 97 GLY A CA 5
ATOM 7374 C C . GLY A 1 23 ? -9.263 8.208 0.186 1.00 0.00 97 GLY A C 5
ATOM 7375 O O . GLY A 1 23 ? -8.122 7.769 0.033 1.00 0.00 97 GLY A O 5
ATOM 7379 N N . LEU A 1 24 ? -9.573 8.973 1.233 1.00 0.00 98 LEU A N 5
ATOM 7380 C CA . LEU A 1 24 ? -8.704 9.158 2.387 1.00 0.00 98 LEU A CA 5
ATOM 7381 C C . LEU A 1 24 ? -8.581 7.876 3.236 1.00 0.00 98 LEU A C 5
ATOM 7382 O O . LEU A 1 24 ? -9.468 7.027 3.197 1.00 0.00 98 LEU A O 5
ATOM 7398 N N . PRO A 1 25 ? -7.521 7.736 4.049 1.00 0.00 99 PRO A N 5
ATOM 7399 C CA . PRO A 1 25 ? -7.263 6.512 4.805 1.00 0.00 99 PRO A CA 5
ATOM 7400 C C . PRO A 1 25 ? -8.202 6.374 6.021 1.00 0.00 99 PRO A C 5
ATOM 7401 O O . PRO A 1 25 ? -8.676 5.278 6.324 1.00 0.00 99 PRO A O 5
ATOM 7412 N N . GLU A 1 26 ? -8.564 7.487 6.668 1.00 0.00 100 GLU A N 5
ATOM 7413 C CA . GLU A 1 26 ? -9.633 7.530 7.685 1.00 0.00 100 GLU A CA 5
ATOM 7414 C C . GLU A 1 26 ? -11.055 7.661 7.113 1.00 0.00 100 GLU A C 5
ATOM 7415 O O . GLU A 1 26 ? -12.037 7.401 7.813 1.00 0.00 100 GLU A O 5
ATOM 7427 N N . ALA A 1 27 ? -11.173 8.073 5.851 1.00 0.00 101 ALA A N 5
ATOM 7428 C CA . ALA A 1 27 ? -12.440 8.319 5.163 1.00 0.00 101 ALA A CA 5
ATOM 7429 C C . ALA A 1 27 ? -12.435 7.782 3.715 1.00 0.00 101 ALA A C 5
ATOM 7430 O O . ALA A 1 27 ? -12.493 8.570 2.761 1.00 0.00 101 ALA A O 5
ATOM 7437 N N . PRO A 1 28 ? -12.329 6.454 3.512 1.00 0.00 102 PRO A N 5
ATOM 7438 C CA . PRO A 1 28 ? -12.325 5.884 2.176 1.00 0.00 102 PRO A CA 5
ATOM 7439 C C . PRO A 1 28 ? -13.723 5.946 1.569 1.00 0.00 102 PRO A C 5
ATOM 7440 O O . PRO A 1 28 ? -14.745 5.831 2.250 1.00 0.00 102 PRO A O 5
ATOM 7451 N N . MET A 1 29 ? -13.767 6.077 0.249 1.00 0.00 103 MET A N 5
ATOM 7452 C CA . MET A 1 29 ? -15.004 6.138 -0.525 1.00 0.00 103 MET A CA 5
ATOM 7453 C C . MET A 1 29 ? -15.457 4.738 -0.984 1.00 0.00 103 MET A C 5
ATOM 7454 O O . MET A 1 29 ? -16.407 4.630 -1.756 1.00 0.00 103 MET A O 5
ATOM 7468 N N . CYS A 1 30 ? -14.785 3.673 -0.514 1.00 0.00 104 CYS A N 5
ATOM 7469 C CA . CYS A 1 30 ? -14.986 2.290 -0.932 1.00 0.00 104 CYS A CA 5
ATOM 7470 C C . CYS A 1 30 ? -14.674 1.283 0.193 1.00 0.00 104 CYS A C 5
ATOM 7471 O O . CYS A 1 30 ? -13.663 1.422 0.889 1.00 0.00 104 CYS A O 5
ATOM 7479 N N . ALA A 1 31 ? -15.469 0.216 0.310 1.00 0.00 105 ALA A N 5
ATOM 7480 C CA . ALA A 1 31 ? -15.318 -0.799 1.358 1.00 0.00 105 ALA A CA 5
ATOM 7481 C C . ALA A 1 31 ? -13.992 -1.588 1.277 1.00 0.00 105 ALA A C 5
ATOM 7482 O O . ALA A 1 31 ? -13.313 -1.790 2.284 1.00 0.00 105 ALA A O 5
ATOM 7489 N N . TYR A 1 32 ? -13.551 -1.961 0.072 1.00 0.00 106 TYR A N 5
ATOM 7490 C CA . TYR A 1 32 ? -12.258 -2.634 -0.129 1.00 0.00 106 TYR A CA 5
ATOM 7491 C C . TYR A 1 32 ? -11.077 -1.721 0.226 1.00 0.00 106 TYR A C 5
ATOM 7492 O O . TYR A 1 32 ? -10.077 -2.176 0.785 1.00 0.00 106 TYR A O 5
ATOM 7510 N N . SER A 1 33 ? -11.220 -0.415 -0.017 1.00 0.00 107 SER A N 5
ATOM 7511 C CA . SER A 1 33 ? -10.223 0.579 0.405 1.00 0.00 107 SER A CA 5
ATOM 7512 C C . SER A 1 33 ? -10.141 0.703 1.937 1.00 0.00 107 SER A C 5
ATOM 7513 O O . SER A 1 33 ? -9.034 0.744 2.475 1.00 0.00 107 SER A O 5
ATOM 7521 N N . LYS A 1 34 ? -11.276 0.638 2.656 1.00 0.00 108 LYS A N 5
ATOM 7522 C CA . LYS A 1 34 ? -11.314 0.478 4.128 1.00 0.00 108 LYS A CA 5
ATOM 7523 C C . LYS A 1 34 ? -10.559 -0.777 4.570 1.00 0.00 108 LYS A C 5
ATOM 7524 O O . LYS A 1 34 ? -9.711 -0.704 5.460 1.00 0.00 108 LYS A O 5
ATOM 7543 N N . ARG A 1 35 ? -10.813 -1.919 3.921 1.00 0.00 109 ARG A N 5
ATOM 7544 C CA . ARG A 1 35 ? -10.177 -3.200 4.272 1.00 0.00 109 ARG A CA 5
ATOM 7545 C C . ARG A 1 35 ? -8.652 -3.164 4.144 1.00 0.00 109 ARG A C 5
ATOM 7546 O O . ARG A 1 35 ? -7.984 -3.707 5.019 1.00 0.00 109 ARG A O 5
ATOM 7567 N N . MET A 1 36 ? -8.099 -2.490 3.127 1.00 0.00 110 MET A N 5
ATOM 7568 C CA . MET A 1 36 ? -6.641 -2.363 2.953 1.00 0.00 110 MET A CA 5
ATOM 7569 C C . MET A 1 36 ? -5.983 -1.530 4.059 1.00 0.00 110 MET A C 5
ATOM 7570 O O . MET A 1 36 ? -4.950 -1.927 4.596 1.00 0.00 110 MET A O 5
ATOM 7584 N N . ILE A 1 37 ? -6.595 -0.403 4.442 1.00 0.00 111 ILE A N 5
ATOM 7585 C CA . ILE A 1 37 ? -6.111 0.418 5.562 1.00 0.00 111 ILE A CA 5
ATOM 7586 C C . ILE A 1 37 ? -6.145 -0.375 6.869 1.00 0.00 111 ILE A C 5
ATOM 7587 O O . ILE A 1 37 ? -5.205 -0.295 7.656 1.00 0.00 111 ILE A O 5
ATOM 7603 N N . ASP A 1 38 ? -7.166 -1.208 7.077 1.00 0.00 112 ASP A N 5
ATOM 7604 C CA . ASP A 1 38 ? -7.221 -2.081 8.248 1.00 0.00 112 ASP A CA 5
ATOM 7605 C C . ASP A 1 38 ? -6.071 -3.091 8.306 1.00 0.00 112 ASP A C 5
ATOM 7606 O O . ASP A 1 38 ? -5.560 -3.310 9.386 1.00 0.00 112 ASP A O 5
ATOM 7615 N N . VAL A 1 39 ? -5.602 -3.653 7.190 1.00 0.00 113 VAL A N 5
ATOM 7616 C CA . VAL A 1 39 ? -4.409 -4.545 7.153 1.00 0.00 113 VAL A CA 5
ATOM 7617 C C . VAL A 1 39 ? -3.161 -3.807 7.654 1.00 0.00 113 VAL A C 5
ATOM 7618 O O . VAL A 1 39 ? -2.338 -4.368 8.377 1.00 0.00 113 VAL A O 5
ATOM 7631 N N . LEU A 1 40 ? -3.040 -2.530 7.290 1.00 0.00 114 LEU A N 5
ATOM 7632 C CA . LEU A 1 40 ? -1.895 -1.674 7.597 1.00 0.00 114 LEU A CA 5
ATOM 7633 C C . LEU A 1 40 ? -1.932 -1.139 9.040 1.00 0.00 114 LEU A C 5
ATOM 7634 O O . LEU A 1 40 ? -0.911 -1.145 9.731 1.00 0.00 114 LEU A O 5
ATOM 7650 N N . GLU A 1 41 ? -3.111 -0.755 9.536 1.00 0.00 115 GLU A N 5
ATOM 7651 C CA . GLU A 1 41 ? -3.321 -0.384 10.934 1.00 0.00 115 GLU A CA 5
ATOM 7652 C C . GLU A 1 41 ? -3.326 -1.611 11.862 1.00 0.00 115 GLU A C 5
ATOM 7653 O O . GLU A 1 41 ? -2.785 -1.535 12.965 1.00 0.00 115 GLU A O 5
ATOM 7665 N N . ALA A 1 42 ? -3.870 -2.761 11.443 1.00 0.00 116 ALA A N 5
ATOM 7666 C CA . ALA A 1 42 ? -3.988 -3.961 12.290 1.00 0.00 116 ALA A CA 5
ATOM 7667 C C . ALA A 1 42 ? -2.644 -4.661 12.573 1.00 0.00 116 ALA A C 5
ATOM 7668 O O . ALA A 1 42 ? -2.588 -5.525 13.451 1.00 0.00 116 ALA A O 5
ATOM 7675 N N . LEU A 1 43 ? -1.569 -4.295 11.865 1.00 0.00 117 LEU A N 5
ATOM 7676 C CA . LEU A 1 43 ? -0.190 -4.717 12.147 1.00 0.00 117 LEU A CA 5
ATOM 7677 C C . LEU A 1 43 ? 0.678 -3.602 12.765 1.00 0.00 117 LEU A C 5
ATOM 7678 O O . LEU A 1 43 ? 1.786 -3.896 13.217 1.00 0.00 117 LEU A O 5
ATOM 7694 N N . GLY A 1 44 ? 0.178 -2.359 12.823 1.00 0.00 118 GLY A N 5
ATOM 7695 C CA . GLY A 1 44 ? 0.839 -1.214 13.466 1.00 0.00 118 GLY A CA 5
ATOM 7696 C C . GLY A 1 44 ? 1.994 -0.593 12.670 1.00 0.00 118 GLY A C 5
ATOM 7697 O O . GLY A 1 44 ? 2.991 -0.201 13.272 1.00 0.00 118 GLY A O 5
ATOM 7701 N N . LEU A 1 45 ? 1.903 -0.532 11.335 1.00 0.00 119 LEU A N 5
ATOM 7702 C CA . LEU A 1 45 ? 3.002 -0.138 10.450 1.00 0.00 119 LEU A CA 5
ATOM 7703 C C . LEU A 1 45 ? 3.092 1.388 10.241 1.00 0.00 119 LEU A C 5
ATOM 7704 O O . LEU A 1 45 ? 2.180 2.160 10.561 1.00 0.00 119 LEU A O 5
ATOM 7720 N N . GLU A 1 46 ? 4.177 1.811 9.595 1.00 0.00 120 GLU A N 5
ATOM 7721 C CA . GLU A 1 46 ? 4.341 3.109 8.945 1.00 0.00 120 GLU A CA 5
ATOM 7722 C C . GLU A 1 46 ? 4.204 2.991 7.422 1.00 0.00 120 GLU A C 5
ATOM 7723 O O . GLU A 1 46 ? 4.986 2.311 6.758 1.00 0.00 120 GLU A O 5
ATOM 7735 N N . TYR A 1 47 ? 3.214 3.680 6.860 1.00 0.00 121 TYR A N 5
ATOM 7736 C CA . TYR A 1 47 ? 2.848 3.587 5.438 1.00 0.00 121 TYR A CA 5
ATOM 7737 C C . TYR A 1 47 ? 2.525 4.944 4.809 1.00 0.00 121 TYR A C 5
ATOM 7738 O O . TYR A 1 47 ? 2.252 5.917 5.518 1.00 0.00 121 TYR A O 5
ATOM 7756 N N . THR A 1 48 ? 2.506 4.987 3.475 1.00 0.00 122 THR A N 5
ATOM 7757 C CA . THR A 1 48 ? 1.891 6.062 2.685 1.00 0.00 122 THR A CA 5
ATOM 7758 C C . THR A 1 48 ? 0.721 5.500 1.879 1.00 0.00 122 THR A C 5
ATOM 7759 O O . THR A 1 48 ? 0.853 4.467 1.223 1.00 0.00 122 THR A O 5
ATOM 7770 N N . SER A 1 49 ? -0.416 6.189 1.913 1.00 0.00 123 SER A N 5
ATOM 7771 C CA . SER A 1 49 ? -1.613 5.896 1.120 1.00 0.00 123 SER A CA 5
ATOM 7772 C C . SER A 1 49 ? -1.857 7.010 0.095 1.00 0.00 123 SER A C 5
ATOM 7773 O O . SER A 1 49 ? -1.829 8.192 0.450 1.00 0.00 123 SER A O 5
ATOM 7781 N N . PHE A 1 50 ? -2.079 6.638 -1.169 1.00 0.00 124 PHE A N 5
ATOM 7782 C CA . PHE A 1 50 ? -2.360 7.550 -2.285 1.00 0.00 124 PHE A CA 5
ATOM 7783 C C . PHE A 1 50 ? -3.786 7.356 -2.829 1.00 0.00 124 PHE A C 5
ATOM 7784 O O . PHE A 1 50 ? -4.169 6.234 -3.162 1.00 0.00 124 PHE A O 5
ATOM 7801 N N . ASP A 1 51 ? -4.544 8.444 -3.008 1.00 0.00 125 ASP A N 5
ATOM 7802 C CA . ASP A 1 51 ? -5.871 8.435 -3.641 1.00 0.00 125 ASP A CA 5
ATOM 7803 C C . ASP A 1 51 ? -5.871 8.859 -5.115 1.00 0.00 125 ASP A C 5
ATOM 7804 O O . ASP A 1 51 ? -5.493 9.982 -5.459 1.00 0.00 125 ASP A O 5
ATOM 7813 N N . VAL A 1 52 ? -6.399 7.975 -5.973 1.00 0.00 126 VAL A N 5
ATOM 7814 C CA . VAL A 1 52 ? -6.575 8.190 -7.429 1.00 0.00 126 VAL A CA 5
ATOM 7815 C C . VAL A 1 52 ? -7.616 9.250 -7.781 1.00 0.00 126 VAL A C 5
ATOM 7816 O O . VAL A 1 52 ? -7.547 9.843 -8.855 1.00 0.00 126 VAL A O 5
ATOM 7829 N N . LEU A 1 53 ? -8.556 9.514 -6.873 1.00 0.00 127 LEU A N 5
ATOM 7830 C CA . LEU A 1 53 ? -9.689 10.430 -7.096 1.00 0.00 127 LEU A CA 5
ATOM 7831 C C . LEU A 1 53 ? -9.351 11.902 -6.812 1.00 0.00 127 LEU A C 5
ATOM 7832 O O . LEU A 1 53 ? -9.891 12.812 -7.444 1.00 0.00 127 LEU A O 5
ATOM 7848 N N . ALA A 1 54 ? -8.404 12.135 -5.904 1.00 0.00 128 ALA A N 5
ATOM 7849 C CA . ALA A 1 54 ? -7.930 13.471 -5.563 1.00 0.00 128 ALA A CA 5
ATOM 7850 C C . ALA A 1 54 ? -6.968 14.068 -6.602 1.00 0.00 128 ALA A C 5
ATOM 7851 O O . ALA A 1 54 ? -6.787 15.288 -6.631 1.00 0.00 128 ALA A O 5
ATOM 7858 N N . HIS A 1 55 ? -6.323 13.233 -7.425 1.00 0.00 129 HIS A N 5
ATOM 7859 C CA . HIS A 1 55 ? -5.283 13.675 -8.346 1.00 0.00 129 HIS A CA 5
ATOM 7860 C C . HIS A 1 55 ? -5.078 12.690 -9.519 1.00 0.00 129 HIS A C 5
ATOM 7861 O O . HIS A 1 55 ? -4.705 11.535 -9.282 1.00 0.00 129 HIS A O 5
ATOM 7875 N N . PRO A 1 56 ? -5.200 13.129 -10.791 1.00 0.00 130 PRO A N 5
ATOM 7876 C CA . PRO A 1 56 ? -4.920 12.296 -11.964 1.00 0.00 130 PRO A CA 5
ATOM 7877 C C . PRO A 1 56 ? -3.454 11.843 -11.998 1.00 0.00 130 PRO A C 5
ATOM 7878 O O . PRO A 1 56 ? -3.165 10.728 -12.412 1.00 0.00 130 PRO A O 5
ATOM 7889 N N . VAL A 1 57 ? -2.526 12.641 -11.458 1.00 0.00 131 VAL A N 5
ATOM 7890 C CA . VAL A 1 57 ? -1.107 12.271 -11.289 1.00 0.00 131 VAL A CA 5
ATOM 7891 C C . VAL A 1 57 ? -0.920 10.921 -10.572 1.00 0.00 131 VAL A C 5
ATOM 7892 O O . VAL A 1 57 ? -0.020 10.164 -10.935 1.00 0.00 131 VAL A O 5
ATOM 7905 N N . VAL A 1 58 ? -1.803 10.551 -9.632 1.00 0.00 132 VAL A N 5
ATOM 7906 C CA . VAL A 1 58 ? -1.761 9.233 -8.974 1.00 0.00 132 VAL A CA 5
ATOM 7907 C C . VAL A 1 58 ? -2.185 8.119 -9.934 1.00 0.00 132 VAL A C 5
ATOM 7908 O O . VAL A 1 58 ? -1.435 7.165 -10.134 1.00 0.00 132 VAL A O 5
ATOM 7921 N N . ARG A 1 59 ? -3.358 8.229 -10.572 1.00 0.00 133 ARG A N 5
ATOM 7922 C CA . ARG A 1 59 ? -3.861 7.179 -11.484 1.00 0.00 133 ARG A CA 5
ATOM 7923 C C . ARG A 1 59 ? -3.018 7.051 -12.765 1.00 0.00 133 ARG A C 5
ATOM 7924 O O . ARG A 1 59 ? -2.926 5.960 -13.325 1.00 0.00 133 ARG A O 5
ATOM 7945 N N . SER A 1 60 ? -2.342 8.129 -13.168 1.00 0.00 134 SER A N 5
ATOM 7946 C CA . SER A 1 60 ? -1.340 8.178 -14.240 1.00 0.00 134 SER A CA 5
ATOM 7947 C C . SER A 1 60 ? -0.016 7.485 -13.869 1.00 0.00 134 SER A C 5
ATOM 7948 O O . SER A 1 60 ? 0.605 6.870 -14.738 1.00 0.00 134 SER A O 5
ATOM 7956 N N . TYR A 1 61 ? 0.408 7.515 -12.595 1.00 0.00 135 TYR A N 5
ATOM 7957 C CA . TYR A 1 61 ? 1.523 6.686 -12.102 1.00 0.00 135 TYR A CA 5
ATOM 7958 C C . TYR A 1 61 ? 1.129 5.201 -12.070 1.00 0.00 135 TYR A C 5
ATOM 7959 O O . TYR A 1 61 ? 1.869 4.343 -12.557 1.00 0.00 135 TYR A O 5
ATOM 7977 N N . VAL A 1 62 ? -0.071 4.894 -11.559 1.00 0.00 136 VAL A N 5
ATOM 7978 C CA . VAL A 1 62 ? -0.586 3.515 -11.476 1.00 0.00 136 VAL A CA 5
ATOM 7979 C C . VAL A 1 62 ? -0.646 2.847 -12.849 1.00 0.00 136 VAL A C 5
ATOM 7980 O O . VAL A 1 62 ? -0.260 1.688 -12.982 1.00 0.00 136 VAL A O 5
ATOM 7993 N N . LYS A 1 63 ? -1.085 3.573 -13.883 1.00 0.00 137 LYS A N 5
ATOM 7994 C CA . LYS A 1 63 ? -1.218 3.033 -15.244 1.00 0.00 137 LYS A CA 5
ATOM 7995 C C . LYS A 1 63 ? 0.133 2.579 -15.823 1.00 0.00 137 LYS A C 5
ATOM 7996 O O . LYS A 1 63 ? 0.221 1.536 -16.469 1.00 0.00 137 LYS A O 5
ATOM 8015 N N . GLU A 1 64 ? 1.183 3.370 -15.607 1.00 0.00 138 GLU A N 5
ATOM 8016 C CA . GLU A 1 64 ? 2.455 3.243 -16.335 1.00 0.00 138 GLU A CA 5
ATOM 8017 C C . GLU A 1 64 ? 3.569 2.544 -15.535 1.00 0.00 138 GLU A C 5
ATOM 8018 O O . GLU A 1 64 ? 4.446 1.926 -16.151 1.00 0.00 138 GLU A O 5
ATOM 8030 N N . VAL A 1 65 ? 3.526 2.603 -14.194 1.00 0.00 139 VAL A N 5
ATOM 8031 C CA . VAL A 1 65 ? 4.592 2.120 -13.290 1.00 0.00 139 VAL A CA 5
ATOM 8032 C C . VAL A 1 65 ? 4.095 1.076 -12.278 1.00 0.00 139 VAL A C 5
ATOM 8033 O O . VAL A 1 65 ? 4.766 0.054 -12.094 1.00 0.00 139 VAL A O 5
ATOM 8046 N N . SER A 1 66 ? 2.911 1.259 -11.679 1.00 0.00 140 SER A N 5
ATOM 8047 C CA . SER A 1 66 ? 2.237 0.235 -10.846 1.00 0.00 140 SER A CA 5
ATOM 8048 C C . SER A 1 66 ? 1.362 -0.682 -11.714 1.00 0.00 140 SER A C 5
ATOM 8049 O O . SER A 1 66 ? 0.149 -0.771 -11.537 1.00 0.00 140 SER A O 5
ATOM 8057 N N . GLU A 1 67 ? 1.985 -1.322 -12.705 1.00 0.00 141 GLU A N 5
ATOM 8058 C CA . GLU A 1 67 ? 1.360 -1.862 -13.925 1.00 0.00 141 GLU A CA 5
ATOM 8059 C C . GLU A 1 67 ? 0.286 -2.950 -13.716 1.00 0.00 141 GLU A C 5
ATOM 8060 O O . GLU A 1 67 ? -0.480 -3.228 -14.645 1.00 0.00 141 GLU A O 5
ATOM 8072 N N . TRP A 1 68 ? 0.180 -3.548 -12.527 1.00 0.00 142 TRP A N 5
ATOM 8073 C CA . TRP A 1 68 ? -0.892 -4.489 -12.186 1.00 0.00 142 TRP A CA 5
ATOM 8074 C C . TRP A 1 68 ? -2.257 -3.767 -12.067 1.00 0.00 142 TRP A C 5
ATOM 8075 O O . TRP A 1 68 ? -2.301 -2.659 -11.519 1.00 0.00 142 TRP A O 5
ATOM 8096 N N . PRO A 1 69 ? -3.381 -4.338 -12.552 1.00 0.00 143 PRO A N 5
ATOM 8097 C CA . PRO A 1 69 ? -4.653 -3.612 -12.683 1.00 0.00 143 PRO A CA 5
ATOM 8098 C C . PRO A 1 69 ? -5.455 -3.431 -11.382 1.00 0.00 143 PRO A C 5
ATOM 8099 O O . PRO A 1 69 ? -6.255 -2.499 -11.299 1.00 0.00 143 PRO A O 5
ATOM 8110 N N . THR A 1 70 ? -5.286 -4.291 -10.370 1.00 0.00 144 THR A N 5
ATOM 8111 C CA . THR A 1 70 ? -6.125 -4.267 -9.155 1.00 0.00 144 THR A CA 5
ATOM 8112 C C . THR A 1 70 ? -5.957 -2.981 -8.346 1.00 0.00 144 THR A C 5
ATOM 8113 O O . THR A 1 70 ? -4.838 -2.611 -7.987 1.00 0.00 144 THR A O 5
ATOM 8124 N N . ILE A 1 71 ? -7.072 -2.368 -7.945 1.00 0.00 145 ILE A N 5
ATOM 8125 C CA . ILE A 1 71 ? -7.131 -1.431 -6.815 1.00 0.00 145 ILE A CA 5
ATOM 8126 C C . ILE A 1 71 ? -8.062 -2.026 -5.741 1.00 0.00 145 ILE A C 5
ATOM 8127 O O . ILE A 1 71 ? -9.151 -2.502 -6.085 1.00 0.00 145 ILE A O 5
ATOM 8143 N N . PRO A 1 72 ? -7.686 -2.004 -4.448 1.00 0.00 146 PRO A N 5
ATOM 8144 C CA . PRO A 1 72 ? -6.418 -1.509 -3.902 1.00 0.00 146 PRO A CA 5
ATOM 8145 C C . PRO A 1 72 ? -5.243 -2.497 -4.062 1.00 0.00 146 PRO A C 5
ATOM 8146 O O . PRO A 1 72 ? -5.439 -3.712 -4.124 1.00 0.00 146 PRO A O 5
ATOM 8157 N N . GLN A 1 73 ? -4.011 -1.972 -4.094 1.00 0.00 147 GLN A N 5
ATOM 8158 C CA . GLN A 1 73 ? -2.763 -2.756 -4.186 1.00 0.00 147 GLN A CA 5
ATOM 8159 C C . GLN A 1 73 ? -1.667 -2.277 -3.213 1.00 0.00 147 GLN A C 5
ATOM 8160 O O . GLN A 1 73 ? -1.732 -1.161 -2.687 1.00 0.00 147 GLN A O 5
ATOM 8174 N N . LEU A 1 74 ? -0.680 -3.143 -2.955 1.00 0.00 148 LEU A N 5
ATOM 8175 C CA . LEU A 1 74 ? 0.338 -3.026 -1.910 1.00 0.00 148 LEU A CA 5
ATOM 8176 C C . LEU A 1 74 ? 1.771 -3.045 -2.483 1.00 0.00 148 LEU A C 5
ATOM 8177 O O . LEU A 1 74 ? 2.086 -3.812 -3.397 1.00 0.00 148 LEU A O 5
ATOM 8193 N N . PHE A 1 75 ? 2.647 -2.248 -1.873 1.00 0.00 149 PHE A N 5
ATOM 8194 C CA . PHE A 1 75 ? 4.090 -2.159 -2.113 1.00 0.00 149 PHE A CA 5
ATOM 8195 C C . PHE A 1 75 ? 4.855 -2.245 -0.782 1.00 0.00 149 PHE A C 5
ATOM 8196 O O . PHE A 1 75 ? 4.455 -1.615 0.199 1.00 0.00 149 PHE A O 5
ATOM 8213 N N . ILE A 1 76 ? 5.983 -2.961 -0.762 1.00 0.00 150 ILE A N 5
ATOM 8214 C CA . ILE A 1 76 ? 6.918 -3.051 0.374 1.00 0.00 150 ILE A CA 5
ATOM 8215 C C . ILE A 1 76 ? 8.336 -2.740 -0.123 1.00 0.00 150 ILE A C 5
ATOM 8216 O O . ILE A 1 76 ? 8.772 -3.308 -1.126 1.00 0.00 150 ILE A O 5
ATOM 8232 N N . LYS A 1 77 ? 9.061 -1.843 0.565 1.00 0.00 151 LYS A N 5
ATOM 8233 C CA . LYS A 1 77 ? 10.435 -1.402 0.236 1.00 0.00 151 LYS A CA 5
ATOM 8234 C C . LYS A 1 77 ? 10.653 -1.194 -1.280 1.00 0.00 151 LYS A C 5
ATOM 8235 O O . LYS A 1 77 ? 11.432 -1.903 -1.919 1.00 0.00 151 LYS A O 5
ATOM 8254 N N . ALA A 1 78 ? 9.912 -0.259 -1.875 1.00 0.00 152 ALA A N 5
ATOM 8255 C CA . ALA A 1 78 ? 9.965 0.100 -3.299 1.00 0.00 152 ALA A CA 5
ATOM 8256 C C . ALA A 1 78 ? 9.601 -0.989 -4.331 1.00 0.00 152 ALA A C 5
ATOM 8257 O O . ALA A 1 78 ? 9.813 -0.775 -5.529 1.00 0.00 152 ALA A O 5
ATOM 8264 N N . GLU A 1 79 ? 9.012 -2.116 -3.918 1.00 0.00 153 GLU A N 5
ATOM 8265 C CA . GLU A 1 79 ? 8.586 -3.209 -4.797 1.00 0.00 153 GLU A CA 5
ATOM 8266 C C . GLU A 1 79 ? 7.104 -3.572 -4.615 1.00 0.00 153 GLU A C 5
ATOM 8267 O O . GLU A 1 79 ? 6.591 -3.601 -3.497 1.00 0.00 153 GLU A O 5
ATOM 8279 N N . PHE A 1 80 ? 6.420 -3.880 -5.719 1.00 0.00 154 PHE A N 5
ATOM 8280 C CA . PHE A 1 80 ? 5.024 -4.339 -5.727 1.00 0.00 154 PHE A CA 5
ATOM 8281 C C . PHE A 1 80 ? 4.870 -5.757 -5.148 1.00 0.00 154 PHE A C 5
ATOM 8282 O O . PHE A 1 80 ? 5.630 -6.664 -5.503 1.00 0.00 154 PHE A O 5
ATOM 8299 N N . VAL A 1 81 ? 3.850 -5.963 -4.308 1.00 0.00 155 VAL A N 5
ATOM 8300 C CA . VAL A 1 81 ? 3.610 -7.223 -3.572 1.00 0.00 155 VAL A CA 5
ATOM 8301 C C . VAL A 1 81 ? 2.289 -7.909 -3.945 1.00 0.00 155 VAL A C 5
ATOM 8302 O O . VAL A 1 81 ? 2.231 -9.140 -3.936 1.00 0.00 155 VAL A O 5
ATOM 8315 N N . GLY A 1 82 ? 1.241 -7.153 -4.290 1.00 0.00 156 GLY A N 5
ATOM 8316 C CA . GLY A 1 82 ? -0.028 -7.720 -4.766 1.00 0.00 156 GLY A CA 5
ATOM 8317 C C . GLY A 1 82 ? -1.270 -6.882 -4.464 1.00 0.00 156 GLY A C 5
ATOM 8318 O O . GLY A 1 82 ? -1.186 -5.794 -3.889 1.00 0.00 156 GLY A O 5
ATOM 8322 N N . GLY A 1 83 ? -2.438 -7.400 -4.853 1.00 0.00 157 GLY A N 5
ATOM 8323 C CA . GLY A 1 83 ? -3.747 -6.874 -4.454 1.00 0.00 157 GLY A CA 5
ATOM 8324 C C . GLY A 1 83 ? -4.155 -7.245 -3.019 1.00 0.00 157 GLY A C 5
ATOM 8325 O O . GLY A 1 83 ? -3.426 -7.928 -2.296 1.00 0.00 157 GLY A O 5
ATOM 8329 N N . LEU A 1 84 ? -5.355 -6.806 -2.627 1.00 0.00 158 LEU A N 5
ATOM 8330 C CA . LEU A 1 84 ? -5.975 -7.001 -1.304 1.00 0.00 158 LEU A CA 5
ATOM 8331 C C . LEU A 1 84 ? -5.994 -8.475 -0.846 1.00 0.00 158 LEU A C 5
ATOM 8332 O O . LEU A 1 84 ? -5.693 -8.776 0.312 1.00 0.00 158 LEU A O 5
ATOM 8348 N N . ASP A 1 85 ? -6.288 -9.401 -1.766 1.00 0.00 159 ASP A N 5
ATOM 8349 C CA . ASP A 1 85 ? -6.230 -10.848 -1.509 1.00 0.00 159 ASP A CA 5
ATOM 8350 C C . ASP A 1 85 ? -4.824 -11.281 -1.068 1.00 0.00 159 ASP A C 5
ATOM 8351 O O . ASP A 1 85 ? -4.661 -11.987 -0.078 1.00 0.00 159 ASP A O 5
ATOM 8360 N N . ILE A 1 86 ? -3.787 -10.855 -1.791 1.00 0.00 160 ILE A N 5
ATOM 8361 C CA . ILE A 1 86 ? -2.452 -11.439 -1.656 1.00 0.00 160 ILE A CA 5
ATOM 8362 C C . ILE A 1 86 ? -1.788 -11.025 -0.344 1.00 0.00 160 ILE A C 5
ATOM 8363 O O . ILE A 1 86 ? -1.289 -11.887 0.372 1.00 0.00 160 ILE A O 5
ATOM 8379 N N . VAL A 1 87 ? -1.850 -9.744 0.034 1.00 0.00 161 VAL A N 5
ATOM 8380 C CA . VAL A 1 87 ? -1.333 -9.267 1.335 1.00 0.00 161 VAL A CA 5
ATOM 8381 C C . VAL A 1 87 ? -1.945 -10.026 2.507 1.00 0.00 161 VAL A C 5
ATOM 8382 O O . VAL A 1 87 ? -1.249 -10.443 3.433 1.00 0.00 161 VAL A O 5
ATOM 8395 N N . THR A 1 88 ? -3.246 -10.263 2.417 1.00 0.00 162 THR A N 5
ATOM 8396 C CA . THR A 1 88 ? -4.004 -10.961 3.460 1.00 0.00 162 THR A CA 5
ATOM 8397 C C . THR A 1 88 ? -3.749 -12.464 3.491 1.00 0.00 162 THR A C 5
ATOM 8398 O O . THR A 1 88 ? -3.662 -13.033 4.581 1.00 0.00 162 THR A O 5
ATOM 8409 N N . LYS A 1 89 ? -3.521 -13.111 2.342 1.00 0.00 163 LYS A N 5
ATOM 8410 C CA . LYS A 1 89 ? -3.069 -14.512 2.292 1.00 0.00 163 LYS A CA 5
ATOM 8411 C C . LYS A 1 89 ? -1.631 -14.678 2.780 1.00 0.00 163 LYS A C 5
ATOM 8412 O O . LYS A 1 89 ? -1.356 -15.572 3.577 1.00 0.00 163 LYS A O 5
ATOM 8431 N N . MET A 1 90 ? -0.710 -13.816 2.350 1.00 0.00 164 MET A N 5
ATOM 8432 C CA . MET A 1 90 ? 0.674 -13.770 2.852 1.00 0.00 164 MET A CA 5
ATOM 8433 C C . MET A 1 90 ? 0.747 -13.585 4.380 1.00 0.00 164 MET A C 5
ATOM 8434 O O . MET A 1 90 ? 1.672 -14.104 5.006 1.00 0.00 164 MET A O 5
ATOM 8448 N N . LEU A 1 91 ? -0.215 -12.882 4.994 1.00 0.00 165 LEU A N 5
ATOM 8449 C CA . LEU A 1 91 ? -0.388 -12.787 6.451 1.00 0.00 165 LEU A CA 5
ATOM 8450 C C . LEU A 1 91 ? -0.669 -14.166 7.077 1.00 0.00 165 LEU A C 5
ATOM 8451 O O . LEU A 1 91 ? 0.083 -14.618 7.942 1.00 0.00 165 LEU A O 5
ATOM 8467 N N . GLU A 1 92 ? -1.689 -14.874 6.589 1.00 0.00 166 GLU A N 5
ATOM 8468 C CA . GLU A 1 92 ? -2.070 -16.231 7.046 1.00 0.00 166 GLU A CA 5
ATOM 8469 C C . GLU A 1 92 ? -0.960 -17.272 6.819 1.00 0.00 166 GLU A C 5
ATOM 8470 O O . GLU A 1 92 ? -0.724 -18.164 7.639 1.00 0.00 166 GLU A O 5
ATOM 8482 N N . SER A 1 93 ? -0.220 -17.103 5.728 1.00 0.00 167 SER A N 5
ATOM 8483 C CA . SER A 1 93 ? 0.948 -17.889 5.327 1.00 0.00 167 SER A CA 5
ATOM 8484 C C . SER A 1 93 ? 2.231 -17.567 6.113 1.00 0.00 167 SER A C 5
ATOM 8485 O O . SER A 1 93 ? 3.258 -18.225 5.921 1.00 0.00 167 SER A O 5
ATOM 8493 N N . GLY A 1 94 ? 2.221 -16.520 6.944 1.00 0.00 168 GLY A N 5
ATOM 8494 C CA . GLY A 1 94 ? 3.375 -16.015 7.702 1.00 0.00 168 GLY A CA 5
ATOM 8495 C C . GLY A 1 94 ? 4.424 -15.243 6.881 1.00 0.00 168 GLY A C 5
ATOM 8496 O O . GLY A 1 94 ? 5.215 -14.505 7.468 1.00 0.00 168 GLY A O 5
ATOM 8500 N N . ASP A 1 95 ? 4.405 -15.347 5.548 1.00 0.00 169 ASP A N 5
ATOM 8501 C CA . ASP A 1 95 ? 5.344 -14.719 4.602 1.00 0.00 169 ASP A CA 5
ATOM 8502 C C . ASP A 1 95 ? 5.401 -13.186 4.740 1.00 0.00 169 ASP A C 5
ATOM 8503 O O . ASP A 1 95 ? 6.475 -12.589 4.672 1.00 0.00 169 ASP A O 5
ATOM 8512 N N . LEU A 1 96 ? 4.249 -12.546 4.989 1.00 0.00 170 LEU A N 5
ATOM 8513 C CA . LEU A 1 96 ? 4.141 -11.092 5.169 1.00 0.00 170 LEU A CA 5
ATOM 8514 C C . LEU A 1 96 ? 4.878 -10.653 6.437 1.00 0.00 170 LEU A C 5
ATOM 8515 O O . LEU A 1 96 ? 5.786 -9.826 6.368 1.00 0.00 170 LEU A O 5
ATOM 8531 N N . LYS A 1 97 ? 4.560 -11.287 7.576 1.00 0.00 171 LYS A N 5
ATOM 8532 C CA . LYS A 1 97 ? 5.288 -11.123 8.843 1.00 0.00 171 LYS A CA 5
ATOM 8533 C C . LYS A 1 97 ? 6.789 -11.382 8.659 1.00 0.00 171 LYS A C 5
ATOM 8534 O O . LYS A 1 97 ? 7.616 -10.643 9.194 1.00 0.00 171 LYS A O 5
ATOM 8553 N N . LYS A 1 98 ? 7.144 -12.392 7.853 1.00 0.00 172 LYS A N 5
ATOM 8554 C CA . LYS A 1 98 ? 8.534 -12.785 7.601 1.00 0.00 172 LYS A CA 5
ATOM 8555 C C . LYS A 1 98 ? 9.292 -11.734 6.785 1.00 0.00 172 LYS A C 5
ATOM 8556 O O . LYS A 1 98 ? 10.435 -11.437 7.122 1.00 0.00 172 LYS A O 5
ATOM 8575 N N . MET A 1 99 ? 8.649 -11.103 5.798 1.00 0.00 173 MET A N 5
ATOM 8576 C CA . MET A 1 99 ? 9.229 -9.997 5.037 1.00 0.00 173 MET A CA 5
ATOM 8577 C C . MET A 1 99 ? 9.469 -8.743 5.889 1.00 0.00 173 MET A C 5
ATOM 8578 O O . MET A 1 99 ? 10.559 -8.177 5.821 1.00 0.00 173 MET A O 5
ATOM 8592 N N . LEU A 1 100 ? 8.488 -8.322 6.708 1.00 0.00 174 LEU A N 5
ATOM 8593 C CA . LEU A 1 100 ? 8.609 -7.117 7.545 1.00 0.00 174 LEU A CA 5
ATOM 8594 C C . LEU A 1 100 ? 9.850 -7.198 8.438 1.00 0.00 174 LEU A C 5
ATOM 8595 O O . LEU A 1 100 ? 10.653 -6.265 8.462 1.00 0.00 174 LEU A O 5
ATOM 8611 N N . ARG A 1 101 ? 10.033 -8.336 9.125 1.00 0.00 175 ARG A N 5
ATOM 8612 C CA . ARG A 1 101 ? 11.168 -8.511 10.045 1.00 0.00 175 ARG A CA 5
ATOM 8613 C C . ARG A 1 101 ? 12.524 -8.574 9.349 1.00 0.00 175 ARG A C 5
ATOM 8614 O O . ARG A 1 101 ? 13.495 -8.029 9.867 1.00 0.00 175 ARG A O 5
ATOM 8635 N N . ASP A 1 102 ? 12.584 -9.174 8.163 1.00 0.00 176 ASP A N 5
ATOM 8636 C CA . ASP A 1 102 ? 13.806 -9.230 7.344 1.00 0.00 176 ASP A CA 5
ATOM 8637 C C . ASP A 1 102 ? 14.200 -7.856 6.772 1.00 0.00 176 ASP A C 5
ATOM 8638 O O . ASP A 1 102 ? 15.392 -7.575 6.601 1.00 0.00 176 ASP A O 5
ATOM 8647 N N . LYS A 1 103 ? 13.209 -6.988 6.516 1.00 0.00 177 LYS A N 5
ATOM 8648 C CA . LYS A 1 103 ? 13.385 -5.619 5.993 1.00 0.00 177 LYS A CA 5
ATOM 8649 C C . LYS A 1 103 ? 13.415 -4.523 7.073 1.00 0.00 177 LYS A C 5
ATOM 8650 O O . LYS A 1 103 ? 13.474 -3.340 6.742 1.00 0.00 177 LYS A O 5
ATOM 8669 N N . GLY A 1 104 ? 13.366 -4.893 8.355 1.00 0.00 178 GLY A N 5
ATOM 8670 C CA . GLY A 1 104 ? 13.512 -3.944 9.461 1.00 0.00 178 GLY A CA 5
ATOM 8671 C C . GLY A 1 104 ? 12.259 -3.132 9.825 1.00 0.00 178 GLY A C 5
ATOM 8672 O O . GLY A 1 104 ? 12.385 -2.098 10.493 1.00 0.00 178 GLY A O 5
ATOM 8676 N N . ILE A 1 105 ? 11.070 -3.548 9.377 1.00 0.00 179 ILE A N 5
ATOM 8677 C CA . ILE A 1 105 ? 9.845 -2.735 9.400 1.00 0.00 179 ILE A CA 5
ATOM 8678 C C . ILE A 1 105 ? 9.147 -2.829 10.768 1.00 0.00 179 ILE A C 5
ATOM 8679 O O . ILE A 1 105 ? 9.216 -3.856 11.452 1.00 0.00 179 ILE A O 5
ATOM 8695 N N . THR A 1 106 ? 8.497 -1.739 11.183 1.00 0.00 180 THR A N 5
ATOM 8696 C CA . THR A 1 106 ? 7.794 -1.636 12.476 1.00 0.00 180 THR A CA 5
ATOM 8697 C C . THR A 1 106 ? 6.492 -2.444 12.475 1.00 0.00 180 THR A C 5
ATOM 8698 O O . THR A 1 106 ? 5.641 -2.211 11.621 1.00 0.00 180 THR A O 5
ATOM 8709 N N . CYS A 1 107 ? 6.316 -3.408 13.391 1.00 0.00 181 CYS A N 5
ATOM 8710 C CA . CYS A 1 107 ? 5.083 -4.202 13.495 1.00 0.00 181 CYS A CA 5
ATOM 8711 C C . CYS A 1 107 ? 4.867 -4.905 14.851 1.00 0.00 181 CYS A C 5
ATOM 8712 O O . CYS A 1 107 ? 5.776 -5.009 15.685 1.00 0.00 181 CYS A O 5
ATOM 8720 N N . ARG A 1 108 ? 3.653 -5.445 15.025 1.00 0.00 182 ARG A N 5
ATOM 8721 C CA . ARG A 1 108 ? 3.254 -6.367 16.107 1.00 0.00 182 ARG A CA 5
ATOM 8722 C C . ARG A 1 108 ? 4.043 -7.685 16.101 1.00 0.00 182 ARG A C 5
ATOM 8723 O O . ARG A 1 108 ? 4.479 -8.144 15.047 1.00 0.00 182 ARG A O 5
ATOM 8744 N N . ASP A 1 109 ? 4.116 -8.330 17.266 1.00 0.00 183 ASP A N 5
ATOM 8745 C CA . ASP A 1 109 ? 4.975 -9.470 17.625 1.00 0.00 183 ASP A CA 5
ATOM 8746 C C . ASP A 1 109 ? 5.028 -10.607 16.585 1.00 0.00 183 ASP A C 5
ATOM 8747 O O . ASP A 1 109 ? 4.026 -11.264 16.275 1.00 0.00 183 ASP A O 5
ATOM 8756 N N . LEU A 1 110 ? 6.242 -10.852 16.085 1.00 0.00 184 LEU A N 5
ATOM 8757 C CA . LEU A 1 110 ? 6.609 -11.834 15.048 1.00 0.00 184 LEU A CA 5
ATOM 8758 C C . LEU A 1 110 ? 6.692 -13.280 15.560 1.00 0.00 184 LEU A C 5
ATOM 8759 O O . LEU A 1 110 ? 7.339 -13.507 16.609 1.00 0.00 184 LEU A O 5
ATOM 8776 N N . GLY A 1 1 ? 3.335 24.352 -4.335 1.00 0.00 75 GLY A N 6
ATOM 8777 C CA . GLY A 1 1 ? 3.515 24.318 -5.791 1.00 0.00 75 GLY A CA 6
ATOM 8778 C C . GLY A 1 1 ? 2.621 23.263 -6.407 1.00 0.00 75 GLY A C 6
ATOM 8779 O O . GLY A 1 1 ? 1.401 23.411 -6.378 1.00 0.00 75 GLY A O 6
ATOM 8785 N N . ALA A 1 2 ? 3.212 22.196 -6.950 1.00 0.00 76 ALA A N 6
ATOM 8786 C CA . ALA A 1 2 ? 2.507 21.096 -7.615 1.00 0.00 76 ALA A CA 6
ATOM 8787 C C . ALA A 1 2 ? 3.101 19.712 -7.287 1.00 0.00 76 ALA A C 6
ATOM 8788 O O . ALA A 1 2 ? 4.277 19.592 -6.921 1.00 0.00 76 ALA A O 6
ATOM 8795 N N . MET A 1 3 ? 2.298 18.657 -7.472 1.00 0.00 77 MET A N 6
ATOM 8796 C CA . MET A 1 3 ? 2.750 17.258 -7.465 1.00 0.00 77 MET A CA 6
ATOM 8797 C C . MET A 1 3 ? 2.913 16.741 -8.900 1.00 0.00 77 MET A C 6
ATOM 8798 O O . MET A 1 3 ? 1.993 16.862 -9.713 1.00 0.00 77 MET A O 6
ATOM 8812 N N . VAL A 1 4 ? 4.057 16.121 -9.190 1.00 0.00 78 VAL A N 6
ATOM 8813 C CA . VAL A 1 4 ? 4.341 15.422 -10.460 1.00 0.00 78 VAL A CA 6
ATOM 8814 C C . VAL A 1 4 ? 4.551 13.922 -10.221 1.00 0.00 78 VAL A C 6
ATOM 8815 O O . VAL A 1 4 ? 4.782 13.503 -9.086 1.00 0.00 78 VAL A O 6
ATOM 8828 N N . LYS A 1 5 ? 4.499 13.083 -11.262 1.00 0.00 79 LYS A N 6
ATOM 8829 C CA . LYS A 1 5 ? 4.653 11.615 -11.141 1.00 0.00 79 LYS A CA 6
ATOM 8830 C C . LYS A 1 5 ? 5.944 11.195 -10.409 1.00 0.00 79 LYS A C 6
ATOM 8831 O O . LYS A 1 5 ? 5.925 10.284 -9.579 1.00 0.00 79 LYS A O 6
ATOM 8850 N N . LYS A 1 6 ? 7.035 11.932 -10.626 1.00 0.00 80 LYS A N 6
ATOM 8851 C CA . LYS A 1 6 ? 8.335 11.794 -9.946 1.00 0.00 80 LYS A CA 6
ATOM 8852 C C . LYS A 1 6 ? 8.290 12.093 -8.439 1.00 0.00 80 LYS A C 6
ATOM 8853 O O . LYS A 1 6 ? 9.131 11.588 -7.697 1.00 0.00 80 LYS A O 6
ATOM 8872 N N . ASP A 1 7 ? 7.316 12.861 -7.941 1.00 0.00 81 ASP A N 6
ATOM 8873 C CA . ASP A 1 7 ? 7.111 13.050 -6.493 1.00 0.00 81 ASP A CA 6
ATOM 8874 C C . ASP A 1 7 ? 6.569 11.770 -5.830 1.00 0.00 81 ASP A C 6
ATOM 8875 O O . ASP A 1 7 ? 6.923 11.464 -4.685 1.00 0.00 81 ASP A O 6
ATOM 8884 N N . ILE A 1 8 ? 5.783 10.972 -6.558 1.00 0.00 82 ILE A N 6
ATOM 8885 C CA . ILE A 1 8 ? 5.318 9.652 -6.107 1.00 0.00 82 ILE A CA 6
ATOM 8886 C C . ILE A 1 8 ? 6.455 8.635 -6.203 1.00 0.00 82 ILE A C 6
ATOM 8887 O O . ILE A 1 8 ? 6.732 7.943 -5.228 1.00 0.00 82 ILE A O 6
ATOM 8903 N N . ASP A 1 9 ? 7.168 8.586 -7.331 1.00 0.00 83 ASP A N 6
ATOM 8904 C CA . ASP A 1 9 ? 8.241 7.608 -7.559 1.00 0.00 83 ASP A CA 6
ATOM 8905 C C . ASP A 1 9 ? 9.406 7.733 -6.545 1.00 0.00 83 ASP A C 6
ATOM 8906 O O . ASP A 1 9 ? 10.095 6.761 -6.227 1.00 0.00 83 ASP A O 6
ATOM 8915 N N . ASP A 1 10 ? 9.634 8.936 -6.018 1.00 0.00 84 ASP A N 6
ATOM 8916 C CA . ASP A 1 10 ? 10.587 9.228 -4.941 1.00 0.00 84 ASP A CA 6
ATOM 8917 C C . ASP A 1 10 ? 9.997 8.967 -3.548 1.00 0.00 84 ASP A C 6
ATOM 8918 O O . ASP A 1 10 ? 10.735 8.554 -2.656 1.00 0.00 84 ASP A O 6
ATOM 8927 N N . THR A 1 11 ? 8.678 9.120 -3.361 1.00 0.00 85 THR A N 6
ATOM 8928 C CA . THR A 1 11 ? 7.977 8.649 -2.144 1.00 0.00 85 THR A CA 6
ATOM 8929 C C . THR A 1 11 ? 8.054 7.126 -2.010 1.00 0.00 85 THR A C 6
ATOM 8930 O O . THR A 1 11 ? 8.364 6.629 -0.931 1.00 0.00 85 THR A O 6
ATOM 8941 N N . ILE A 1 12 ? 7.885 6.386 -3.112 1.00 0.00 86 ILE A N 6
ATOM 8942 C CA . ILE A 1 12 ? 8.077 4.925 -3.210 1.00 0.00 86 ILE A CA 6
ATOM 8943 C C . ILE A 1 12 ? 9.463 4.493 -2.681 1.00 0.00 86 ILE A C 6
ATOM 8944 O O . ILE A 1 12 ? 9.593 3.426 -2.076 1.00 0.00 86 ILE A O 6
ATOM 8960 N N . LYS A 1 13 ? 10.488 5.342 -2.841 1.00 0.00 87 LYS A N 6
ATOM 8961 C CA . LYS A 1 13 ? 11.835 5.212 -2.276 1.00 0.00 87 LYS A CA 6
ATOM 8962 C C . LYS A 1 13 ? 12.020 5.799 -0.859 1.00 0.00 87 LYS A C 6
ATOM 8963 O O . LYS A 1 13 ? 12.830 5.282 -0.087 1.00 0.00 87 LYS A O 6
ATOM 8982 N N . SER A 1 14 ? 11.296 6.857 -0.496 1.00 0.00 88 SER A N 6
ATOM 8983 C CA . SER A 1 14 ? 11.403 7.573 0.794 1.00 0.00 88 SER A CA 6
ATOM 8984 C C . SER A 1 14 ? 10.673 6.864 1.945 1.00 0.00 88 SER A C 6
ATOM 8985 O O . SER A 1 14 ? 10.931 7.131 3.121 1.00 0.00 88 SER A O 6
ATOM 8993 N N . GLU A 1 15 ? 9.775 5.935 1.625 1.00 0.00 89 GLU A N 6
ATOM 8994 C CA . GLU A 1 15 ? 8.952 5.171 2.565 1.00 0.00 89 GLU A CA 6
ATOM 8995 C C . GLU A 1 15 ? 9.317 3.678 2.586 1.00 0.00 89 GLU A C 6
ATOM 8996 O O . GLU A 1 15 ? 9.925 3.152 1.651 1.00 0.00 89 GLU A O 6
ATOM 9008 N N . ASP A 1 16 ? 8.914 2.973 3.647 1.00 0.00 90 ASP A N 6
ATOM 9009 C CA . ASP A 1 16 ? 9.027 1.512 3.732 1.00 0.00 90 ASP A CA 6
ATOM 9010 C C . ASP A 1 16 ? 7.779 0.815 3.174 1.00 0.00 90 ASP A C 6
ATOM 9011 O O . ASP A 1 16 ? 7.871 -0.295 2.651 1.00 0.00 90 ASP A O 6
ATOM 9020 N N . VAL A 1 17 ? 6.616 1.462 3.312 1.00 0.00 91 VAL A N 6
ATOM 9021 C CA . VAL A 1 17 ? 5.293 0.937 2.969 1.00 0.00 91 VAL A CA 6
ATOM 9022 C C . VAL A 1 17 ? 4.521 2.010 2.205 1.00 0.00 91 VAL A C 6
ATOM 9023 O O . VAL A 1 17 ? 4.298 3.103 2.735 1.00 0.00 91 VAL A O 6
ATOM 9036 N N . VAL A 1 18 ? 4.080 1.697 0.985 1.00 0.00 92 VAL A N 6
ATOM 9037 C CA . VAL A 1 18 ? 3.257 2.606 0.163 1.00 0.00 92 VAL A CA 6
ATOM 9038 C C . VAL A 1 18 ? 2.053 1.874 -0.419 1.00 0.00 92 VAL A C 6
ATOM 9039 O O . VAL A 1 18 ? 2.186 0.750 -0.895 1.00 0.00 92 VAL A O 6
ATOM 9052 N N . THR A 1 19 ? 0.873 2.493 -0.403 1.00 0.00 93 THR A N 6
ATOM 9053 C CA . THR A 1 19 ? -0.356 1.894 -0.950 1.00 0.00 93 THR A CA 6
ATOM 9054 C C . THR A 1 19 ? -1.198 2.907 -1.735 1.00 0.00 93 THR A C 6
ATOM 9055 O O . THR A 1 19 ? -1.152 4.107 -1.468 1.00 0.00 93 THR A O 6
ATOM 9066 N N . PHE A 1 20 ? -1.948 2.416 -2.723 1.00 0.00 94 PHE A N 6
ATOM 9067 C CA . PHE A 1 20 ? -2.823 3.202 -3.599 1.00 0.00 94 PHE A CA 6
ATOM 9068 C C . PHE A 1 20 ? -4.259 2.706 -3.452 1.00 0.00 94 PHE A C 6
ATOM 9069 O O . PHE A 1 20 ? -4.526 1.528 -3.715 1.00 0.00 94 PHE A O 6
ATOM 9086 N N . ILE A 1 21 ? -5.167 3.588 -3.023 1.00 0.00 95 ILE A N 6
ATOM 9087 C CA . ILE A 1 21 ? -6.530 3.234 -2.605 1.00 0.00 95 ILE A CA 6
ATOM 9088 C C . ILE A 1 21 ? -7.588 4.209 -3.153 1.00 0.00 95 ILE A C 6
ATOM 9089 O O . ILE A 1 21 ? -7.273 5.310 -3.600 1.00 0.00 95 ILE A O 6
ATOM 9105 N N . LYS A 1 22 ? -8.866 3.819 -3.072 1.00 0.00 96 LYS A N 6
ATOM 9106 C CA . LYS A 1 22 ? -10.033 4.694 -3.279 1.00 0.00 96 LYS A CA 6
ATOM 9107 C C . LYS A 1 22 ? -10.368 5.425 -1.967 1.00 0.00 96 LYS A C 6
ATOM 9108 O O . LYS A 1 22 ? -11.300 5.042 -1.253 1.00 0.00 96 LYS A O 6
ATOM 9127 N N . GLY A 1 23 ? -9.579 6.434 -1.599 1.00 0.00 97 GLY A N 6
ATOM 9128 C CA . GLY A 1 23 ? -9.919 7.418 -0.561 1.00 0.00 97 GLY A CA 6
ATOM 9129 C C . GLY A 1 23 ? -8.713 7.907 0.256 1.00 0.00 97 GLY A C 6
ATOM 9130 O O . GLY A 1 23 ? -7.565 7.543 0.005 1.00 0.00 97 GLY A O 6
ATOM 9134 N N . LEU A 1 24 ? -8.985 8.664 1.319 1.00 0.00 98 LEU A N 6
ATOM 9135 C CA . LEU A 1 24 ? -8.109 8.859 2.472 1.00 0.00 98 LEU A CA 6
ATOM 9136 C C . LEU A 1 24 ? -8.004 7.605 3.363 1.00 0.00 98 LEU A C 6
ATOM 9137 O O . LEU A 1 24 ? -8.899 6.764 3.357 1.00 0.00 98 LEU A O 6
ATOM 9153 N N . PRO A 1 25 ? -6.974 7.512 4.223 1.00 0.00 99 PRO A N 6
ATOM 9154 C CA . PRO A 1 25 ? -6.792 6.390 5.144 1.00 0.00 99 PRO A CA 6
ATOM 9155 C C . PRO A 1 25 ? -7.646 6.537 6.424 1.00 0.00 99 PRO A C 6
ATOM 9156 O O . PRO A 1 25 ? -7.991 5.548 7.075 1.00 0.00 99 PRO A O 6
ATOM 9167 N N . GLU A 1 26 ? -8.055 7.766 6.759 1.00 0.00 100 GLU A N 6
ATOM 9168 C CA . GLU A 1 26 ? -9.087 8.073 7.768 1.00 0.00 100 GLU A CA 6
ATOM 9169 C C . GLU A 1 26 ? -10.523 8.036 7.218 1.00 0.00 100 GLU A C 6
ATOM 9170 O O . GLU A 1 26 ? -11.482 7.891 7.981 1.00 0.00 100 GLU A O 6
ATOM 9182 N N . ALA A 1 27 ? -10.669 8.166 5.898 1.00 0.00 101 ALA A N 6
ATOM 9183 C CA . ALA A 1 27 ? -11.954 8.221 5.205 1.00 0.00 101 ALA A CA 6
ATOM 9184 C C . ALA A 1 27 ? -11.925 7.510 3.833 1.00 0.00 101 ALA A C 6
ATOM 9185 O O . ALA A 1 27 ? -12.077 8.164 2.790 1.00 0.00 101 ALA A O 6
ATOM 9192 N N . PRO A 1 28 ? -11.723 6.176 3.800 1.00 0.00 102 PRO A N 6
ATOM 9193 C CA . PRO A 1 28 ? -11.738 5.420 2.557 1.00 0.00 102 PRO A CA 6
ATOM 9194 C C . PRO A 1 28 ? -13.165 5.328 2.024 1.00 0.00 102 PRO A C 6
ATOM 9195 O O . PRO A 1 28 ? -14.128 5.124 2.771 1.00 0.00 102 PRO A O 6
ATOM 9206 N N . MET A 1 29 ? -13.296 5.471 0.712 1.00 0.00 103 MET A N 6
ATOM 9207 C CA . MET A 1 29 ? -14.575 5.590 0.013 1.00 0.00 103 MET A CA 6
ATOM 9208 C C . MET A 1 29 ? -15.126 4.232 -0.450 1.00 0.00 103 MET A C 6
ATOM 9209 O O . MET A 1 29 ? -16.232 4.176 -0.993 1.00 0.00 103 MET A O 6
ATOM 9223 N N . CYS A 1 30 ? -14.356 3.149 -0.283 1.00 0.00 104 CYS A N 6
ATOM 9224 C CA . CYS A 1 30 ? -14.589 1.853 -0.907 1.00 0.00 104 CYS A CA 6
ATOM 9225 C C . CYS A 1 30 ? -14.083 0.697 -0.023 1.00 0.00 104 CYS A C 6
ATOM 9226 O O . CYS A 1 30 ? -13.116 0.849 0.730 1.00 0.00 104 CYS A O 6
ATOM 9234 N N . ALA A 1 31 ? -14.731 -0.466 -0.124 1.00 0.00 105 ALA A N 6
ATOM 9235 C CA . ALA A 1 31 ? -14.624 -1.567 0.831 1.00 0.00 105 ALA A CA 6
ATOM 9236 C C . ALA A 1 31 ? -13.211 -2.157 0.935 1.00 0.00 105 ALA A C 6
ATOM 9237 O O . ALA A 1 31 ? -12.613 -2.166 2.012 1.00 0.00 105 ALA A O 6
ATOM 9244 N N . TYR A 1 32 ? -12.622 -2.574 -0.188 1.00 0.00 106 TYR A N 6
ATOM 9245 C CA . TYR A 1 32 ? -11.268 -3.144 -0.200 1.00 0.00 106 TYR A CA 6
ATOM 9246 C C . TYR A 1 32 ? -10.197 -2.103 0.127 1.00 0.00 106 TYR A C 6
ATOM 9247 O O . TYR A 1 32 ? -9.148 -2.450 0.666 1.00 0.00 106 TYR A O 6
ATOM 9265 N N . SER A 1 33 ? -10.484 -0.821 -0.113 1.00 0.00 107 SER A N 6
ATOM 9266 C CA . SER A 1 33 ? -9.626 0.289 0.313 1.00 0.00 107 SER A CA 6
ATOM 9267 C C . SER A 1 33 ? -9.620 0.457 1.839 1.00 0.00 107 SER A C 6
ATOM 9268 O O . SER A 1 33 ? -8.548 0.568 2.433 1.00 0.00 107 SER A O 6
ATOM 9276 N N . LYS A 1 34 ? -10.783 0.340 2.499 1.00 0.00 108 LYS A N 6
ATOM 9277 C CA . LYS A 1 34 ? -10.882 0.208 3.966 1.00 0.00 108 LYS A CA 6
ATOM 9278 C C . LYS A 1 34 ? -10.143 -1.044 4.453 1.00 0.00 108 LYS A C 6
ATOM 9279 O O . LYS A 1 34 ? -9.349 -0.974 5.388 1.00 0.00 108 LYS A O 6
ATOM 9298 N N . ARG A 1 35 ? -10.351 -2.184 3.787 1.00 0.00 109 ARG A N 6
ATOM 9299 C CA . ARG A 1 35 ? -9.742 -3.476 4.142 1.00 0.00 109 ARG A CA 6
ATOM 9300 C C . ARG A 1 35 ? -8.207 -3.463 4.031 1.00 0.00 109 ARG A C 6
ATOM 9301 O O . ARG A 1 35 ? -7.557 -4.026 4.908 1.00 0.00 109 ARG A O 6
ATOM 9322 N N . MET A 1 36 ? -7.624 -2.766 3.046 1.00 0.00 110 MET A N 6
ATOM 9323 C CA . MET A 1 36 ? -6.168 -2.555 2.934 1.00 0.00 110 MET A CA 6
ATOM 9324 C C . MET A 1 36 ? -5.634 -1.760 4.130 1.00 0.00 110 MET A C 6
ATOM 9325 O O . MET A 1 36 ? -4.693 -2.197 4.785 1.00 0.00 110 MET A O 6
ATOM 9339 N N . ILE A 1 37 ? -6.264 -0.632 4.470 1.00 0.00 111 ILE A N 6
ATOM 9340 C CA . ILE A 1 37 ? -5.860 0.178 5.629 1.00 0.00 111 ILE A CA 6
ATOM 9341 C C . ILE A 1 37 ? -5.970 -0.626 6.932 1.00 0.00 111 ILE A C 6
ATOM 9342 O O . ILE A 1 37 ? -5.074 -0.547 7.761 1.00 0.00 111 ILE A O 6
ATOM 9358 N N . ASP A 1 38 ? -6.985 -1.477 7.097 1.00 0.00 112 ASP A N 6
ATOM 9359 C CA . ASP A 1 38 ? -7.090 -2.366 8.262 1.00 0.00 112 ASP A CA 6
ATOM 9360 C C . ASP A 1 38 ? -5.980 -3.419 8.343 1.00 0.00 112 ASP A C 6
ATOM 9361 O O . ASP A 1 38 ? -5.606 -3.804 9.438 1.00 0.00 112 ASP A O 6
ATOM 9370 N N . VAL A 1 39 ? -5.407 -3.873 7.231 1.00 0.00 113 VAL A N 6
ATOM 9371 C CA . VAL A 1 39 ? -4.179 -4.710 7.252 1.00 0.00 113 VAL A CA 6
ATOM 9372 C C . VAL A 1 39 ? -3.013 -3.910 7.834 1.00 0.00 113 VAL A C 6
ATOM 9373 O O . VAL A 1 39 ? -2.308 -4.372 8.730 1.00 0.00 113 VAL A O 6
ATOM 9386 N N . LEU A 1 40 ? -2.842 -2.684 7.348 1.00 0.00 114 LEU A N 6
ATOM 9387 C CA . LEU A 1 40 ? -1.728 -1.798 7.692 1.00 0.00 114 LEU A CA 6
ATOM 9388 C C . LEU A 1 40 ? -1.834 -1.261 9.136 1.00 0.00 114 LEU A C 6
ATOM 9389 O O . LEU A 1 40 ? -0.827 -1.170 9.839 1.00 0.00 114 LEU A O 6
ATOM 9405 N N . GLU A 1 41 ? -3.053 -0.990 9.613 1.00 0.00 115 GLU A N 6
ATOM 9406 C CA . GLU A 1 41 ? -3.363 -0.609 10.994 1.00 0.00 115 GLU A CA 6
ATOM 9407 C C . GLU A 1 41 ? -3.333 -1.814 11.951 1.00 0.00 115 GLU A C 6
ATOM 9408 O O . GLU A 1 41 ? -2.757 -1.706 13.036 1.00 0.00 115 GLU A O 6
ATOM 9420 N N . ALA A 1 42 ? -3.885 -2.974 11.567 1.00 0.00 116 ALA A N 6
ATOM 9421 C CA . ALA A 1 42 ? -3.957 -4.145 12.456 1.00 0.00 116 ALA A CA 6
ATOM 9422 C C . ALA A 1 42 ? -2.602 -4.864 12.646 1.00 0.00 116 ALA A C 6
ATOM 9423 O O . ALA A 1 42 ? -2.436 -5.644 13.592 1.00 0.00 116 ALA A O 6
ATOM 9430 N N . LEU A 1 43 ? -1.628 -4.596 11.768 1.00 0.00 117 LEU A N 6
ATOM 9431 C CA . LEU A 1 43 ? -0.218 -4.983 11.926 1.00 0.00 117 LEU A CA 6
ATOM 9432 C C . LEU A 1 43 ? 0.650 -3.865 12.536 1.00 0.00 117 LEU A C 6
ATOM 9433 O O . LEU A 1 43 ? 1.788 -4.142 12.915 1.00 0.00 117 LEU A O 6
ATOM 9449 N N . GLY A 1 44 ? 0.132 -2.636 12.668 1.00 0.00 118 GLY A N 6
ATOM 9450 C CA . GLY A 1 44 ? 0.796 -1.517 13.349 1.00 0.00 118 GLY A CA 6
ATOM 9451 C C . GLY A 1 44 ? 1.903 -0.808 12.560 1.00 0.00 118 GLY A C 6
ATOM 9452 O O . GLY A 1 44 ? 2.857 -0.316 13.173 1.00 0.00 118 GLY A O 6
ATOM 9456 N N . LEU A 1 45 ? 1.818 -0.774 11.225 1.00 0.00 119 LEU A N 6
ATOM 9457 C CA . LEU A 1 45 ? 2.854 -0.263 10.330 1.00 0.00 119 LEU A CA 6
ATOM 9458 C C . LEU A 1 45 ? 2.781 1.266 10.198 1.00 0.00 119 LEU A C 6
ATOM 9459 O O . LEU A 1 45 ? 1.730 1.883 10.370 1.00 0.00 119 LEU A O 6
ATOM 9475 N N . GLU A 1 46 ? 3.894 1.864 9.789 1.00 0.00 120 GLU A N 6
ATOM 9476 C CA . GLU A 1 46 ? 4.003 3.258 9.362 1.00 0.00 120 GLU A CA 6
ATOM 9477 C C . GLU A 1 46 ? 4.146 3.347 7.834 1.00 0.00 120 GLU A C 6
ATOM 9478 O O . GLU A 1 46 ? 5.103 2.828 7.246 1.00 0.00 120 GLU A O 6
ATOM 9490 N N . TYR A 1 47 ? 3.184 4.007 7.194 1.00 0.00 121 TYR A N 6
ATOM 9491 C CA . TYR A 1 47 ? 2.995 3.993 5.735 1.00 0.00 121 TYR A CA 6
ATOM 9492 C C . TYR A 1 47 ? 2.721 5.382 5.140 1.00 0.00 121 TYR A C 6
ATOM 9493 O O . TYR A 1 47 ? 2.498 6.354 5.868 1.00 0.00 121 TYR A O 6
ATOM 9511 N N . THR A 1 48 ? 2.708 5.458 3.807 1.00 0.00 122 THR A N 6
ATOM 9512 C CA . THR A 1 48 ? 2.070 6.543 3.045 1.00 0.00 122 THR A CA 6
ATOM 9513 C C . THR A 1 48 ? 1.045 5.934 2.096 1.00 0.00 122 THR A C 6
ATOM 9514 O O . THR A 1 48 ? 1.376 5.118 1.236 1.00 0.00 122 THR A O 6
ATOM 9525 N N . SER A 1 49 ? -0.209 6.320 2.275 1.00 0.00 123 SER A N 6
ATOM 9526 C CA . SER A 1 49 ? -1.314 6.006 1.371 1.00 0.00 123 SER A CA 6
ATOM 9527 C C . SER A 1 49 ? -1.487 7.124 0.333 1.00 0.00 123 SER A C 6
ATOM 9528 O O . SER A 1 49 ? -1.028 8.249 0.547 1.00 0.00 123 SER A O 6
ATOM 9536 N N . PHE A 1 50 ? -2.128 6.828 -0.795 1.00 0.00 124 PHE A N 6
ATOM 9537 C CA . PHE A 1 50 ? -2.468 7.782 -1.854 1.00 0.00 124 PHE A CA 6
ATOM 9538 C C . PHE A 1 50 ? -3.886 7.519 -2.401 1.00 0.00 124 PHE A C 6
ATOM 9539 O O . PHE A 1 50 ? -4.208 6.380 -2.747 1.00 0.00 124 PHE A O 6
ATOM 9556 N N . ASP A 1 51 ? -4.705 8.569 -2.546 1.00 0.00 125 ASP A N 6
ATOM 9557 C CA . ASP A 1 51 ? -6.046 8.481 -3.146 1.00 0.00 125 ASP A CA 6
ATOM 9558 C C . ASP A 1 51 ? -5.992 8.623 -4.679 1.00 0.00 125 ASP A C 6
ATOM 9559 O O . ASP A 1 51 ? -5.618 9.684 -5.199 1.00 0.00 125 ASP A O 6
ATOM 9568 N N . VAL A 1 52 ? -6.455 7.606 -5.415 1.00 0.00 126 VAL A N 6
ATOM 9569 C CA . VAL A 1 52 ? -6.590 7.663 -6.891 1.00 0.00 126 VAL A CA 6
ATOM 9570 C C . VAL A 1 52 ? -7.730 8.572 -7.345 1.00 0.00 126 VAL A C 6
ATOM 9571 O O . VAL A 1 52 ? -7.710 9.082 -8.466 1.00 0.00 126 VAL A O 6
ATOM 9584 N N . LEU A 1 53 ? -8.688 8.842 -6.458 1.00 0.00 127 LEU A N 6
ATOM 9585 C CA . LEU A 1 53 ? -9.853 9.696 -6.713 1.00 0.00 127 LEU A CA 6
ATOM 9586 C C . LEU A 1 53 ? -9.612 11.175 -6.400 1.00 0.00 127 LEU A C 6
ATOM 9587 O O . LEU A 1 53 ? -10.540 11.974 -6.546 1.00 0.00 127 LEU A O 6
ATOM 9603 N N . ALA A 1 54 ? -8.417 11.541 -5.922 1.00 0.00 128 ALA A N 6
ATOM 9604 C CA . ALA A 1 54 ? -8.076 12.927 -5.610 1.00 0.00 128 ALA A CA 6
ATOM 9605 C C . ALA A 1 54 ? -7.134 13.589 -6.632 1.00 0.00 128 ALA A C 6
ATOM 9606 O O . ALA A 1 54 ? -7.089 14.821 -6.697 1.00 0.00 128 ALA A O 6
ATOM 9613 N N . HIS A 1 55 ? -6.385 12.807 -7.421 1.00 0.00 129 HIS A N 6
ATOM 9614 C CA . HIS A 1 55 ? -5.300 13.286 -8.274 1.00 0.00 129 HIS A CA 6
ATOM 9615 C C . HIS A 1 55 ? -5.051 12.324 -9.459 1.00 0.00 129 HIS A C 6
ATOM 9616 O O . HIS A 1 55 ? -4.551 11.214 -9.256 1.00 0.00 129 HIS A O 6
ATOM 9630 N N . PRO A 1 56 ? -5.330 12.727 -10.709 1.00 0.00 130 PRO A N 6
ATOM 9631 C CA . PRO A 1 56 ? -5.044 11.928 -11.903 1.00 0.00 130 PRO A CA 6
ATOM 9632 C C . PRO A 1 56 ? -3.576 11.458 -12.037 1.00 0.00 130 PRO A C 6
ATOM 9633 O O . PRO A 1 56 ? -3.331 10.328 -12.453 1.00 0.00 130 PRO A O 6
ATOM 9644 N N . VAL A 1 57 ? -2.579 12.232 -11.586 1.00 0.00 131 VAL A N 6
ATOM 9645 C CA . VAL A 1 57 ? -1.179 11.743 -11.520 1.00 0.00 131 VAL A CA 6
ATOM 9646 C C . VAL A 1 57 ? -1.019 10.523 -10.593 1.00 0.00 131 VAL A C 6
ATOM 9647 O O . VAL A 1 57 ? -0.217 9.638 -10.895 1.00 0.00 131 VAL A O 6
ATOM 9660 N N . VAL A 1 58 ? -1.798 10.413 -9.505 1.00 0.00 132 VAL A N 6
ATOM 9661 C CA . VAL A 1 58 ? -1.762 9.233 -8.618 1.00 0.00 132 VAL A CA 6
ATOM 9662 C C . VAL A 1 58 ? -2.363 7.994 -9.296 1.00 0.00 132 VAL A C 6
ATOM 9663 O O . VAL A 1 58 ? -1.728 6.939 -9.282 1.00 0.00 132 VAL A O 6
ATOM 9676 N N . ARG A 1 59 ? -3.528 8.096 -9.961 1.00 0.00 133 ARG A N 6
ATOM 9677 C CA . ARG A 1 59 ? -4.107 6.948 -10.703 1.00 0.00 133 ARG A CA 6
ATOM 9678 C C . ARG A 1 59 ? -3.247 6.537 -11.913 1.00 0.00 133 ARG A C 6
ATOM 9679 O O . ARG A 1 59 ? -3.191 5.353 -12.254 1.00 0.00 133 ARG A O 6
ATOM 9700 N N . SER A 1 60 ? -2.518 7.485 -12.511 1.00 0.00 134 SER A N 6
ATOM 9701 C CA . SER A 1 60 ? -1.516 7.221 -13.550 1.00 0.00 134 SER A CA 6
ATOM 9702 C C . SER A 1 60 ? -0.287 6.460 -13.046 1.00 0.00 134 SER A C 6
ATOM 9703 O O . SER A 1 60 ? 0.293 5.694 -13.813 1.00 0.00 134 SER A O 6
ATOM 9711 N N . TYR A 1 61 ? 0.120 6.625 -11.780 1.00 0.00 135 TYR A N 6
ATOM 9712 C CA . TYR A 1 61 ? 1.327 5.968 -11.259 1.00 0.00 135 TYR A CA 6
ATOM 9713 C C . TYR A 1 61 ? 1.204 4.438 -11.305 1.00 0.00 135 TYR A C 6
ATOM 9714 O O . TYR A 1 61 ? 2.027 3.758 -11.920 1.00 0.00 135 TYR A O 6
ATOM 9732 N N . VAL A 1 62 ? 0.119 3.891 -10.750 1.00 0.00 136 VAL A N 6
ATOM 9733 C CA . VAL A 1 62 ? -0.180 2.454 -10.841 1.00 0.00 136 VAL A CA 6
ATOM 9734 C C . VAL A 1 62 ? -0.451 2.005 -12.280 1.00 0.00 136 VAL A C 6
ATOM 9735 O O . VAL A 1 62 ? -0.026 0.922 -12.678 1.00 0.00 136 VAL A O 6
ATOM 9748 N N . LYS A 1 63 ? -1.087 2.848 -13.104 1.00 0.00 137 LYS A N 6
ATOM 9749 C CA . LYS A 1 63 ? -1.389 2.522 -14.505 1.00 0.00 137 LYS A CA 6
ATOM 9750 C C . LYS A 1 63 ? -0.126 2.339 -15.357 1.00 0.00 137 LYS A C 6
ATOM 9751 O O . LYS A 1 63 ? -0.133 1.492 -16.248 1.00 0.00 137 LYS A O 6
ATOM 9770 N N . GLU A 1 64 ? 0.928 3.126 -15.121 1.00 0.00 138 GLU A N 6
ATOM 9771 C CA . GLU A 1 64 ? 2.121 3.181 -15.989 1.00 0.00 138 GLU A CA 6
ATOM 9772 C C . GLU A 1 64 ? 3.417 2.589 -15.395 1.00 0.00 138 GLU A C 6
ATOM 9773 O O . GLU A 1 64 ? 4.326 2.266 -16.168 1.00 0.00 138 GLU A O 6
ATOM 9785 N N . VAL A 1 65 ? 3.517 2.416 -14.065 1.00 0.00 139 VAL A N 6
ATOM 9786 C CA . VAL A 1 65 ? 4.768 2.010 -13.376 1.00 0.00 139 VAL A CA 6
ATOM 9787 C C . VAL A 1 65 ? 4.697 0.624 -12.712 1.00 0.00 139 VAL A C 6
ATOM 9788 O O . VAL A 1 65 ? 5.664 -0.138 -12.814 1.00 0.00 139 VAL A O 6
ATOM 9801 N N . SER A 1 66 ? 3.572 0.229 -12.099 1.00 0.00 140 SER A N 6
ATOM 9802 C CA . SER A 1 66 ? 3.296 -1.197 -11.801 1.00 0.00 140 SER A CA 6
ATOM 9803 C C . SER A 1 66 ? 2.573 -1.889 -12.961 1.00 0.00 140 SER A C 6
ATOM 9804 O O . SER A 1 66 ? 2.797 -3.074 -13.205 1.00 0.00 140 SER A O 6
ATOM 9812 N N . GLU A 1 67 ? 1.729 -1.146 -13.686 1.00 0.00 141 GLU A N 6
ATOM 9813 C CA . GLU A 1 67 ? 0.893 -1.597 -14.814 1.00 0.00 141 GLU A CA 6
ATOM 9814 C C . GLU A 1 67 ? -0.056 -2.755 -14.463 1.00 0.00 141 GLU A C 6
ATOM 9815 O O . GLU A 1 67 ? -0.569 -3.464 -15.334 1.00 0.00 141 GLU A O 6
ATOM 9827 N N . TRP A 1 68 ? -0.301 -2.945 -13.167 1.00 0.00 142 TRP A N 6
ATOM 9828 C CA . TRP A 1 68 ? -1.074 -4.060 -12.627 1.00 0.00 142 TRP A CA 6
ATOM 9829 C C . TRP A 1 68 ? -2.590 -3.763 -12.629 1.00 0.00 142 TRP A C 6
ATOM 9830 O O . TRP A 1 68 ? -2.992 -2.654 -12.256 1.00 0.00 142 TRP A O 6
ATOM 9851 N N . PRO A 1 69 ? -3.453 -4.719 -13.030 1.00 0.00 143 PRO A N 6
ATOM 9852 C CA . PRO A 1 69 ? -4.889 -4.484 -13.248 1.00 0.00 143 PRO A CA 6
ATOM 9853 C C . PRO A 1 69 ? -5.735 -4.369 -11.969 1.00 0.00 143 PRO A C 6
ATOM 9854 O O . PRO A 1 69 ? -6.858 -3.866 -12.030 1.00 0.00 143 PRO A O 6
ATOM 9865 N N . THR A 1 70 ? -5.246 -4.852 -10.825 1.00 0.00 144 THR A N 6
ATOM 9866 C CA . THR A 1 70 ? -6.003 -4.916 -9.560 1.00 0.00 144 THR A CA 6
ATOM 9867 C C . THR A 1 70 ? -5.808 -3.654 -8.711 1.00 0.00 144 THR A C 6
ATOM 9868 O O . THR A 1 70 ? -4.691 -3.147 -8.621 1.00 0.00 144 THR A O 6
ATOM 9879 N N . ILE A 1 71 ? -6.873 -3.173 -8.062 1.00 0.00 145 ILE A N 6
ATOM 9880 C CA . ILE A 1 71 ? -6.888 -2.064 -7.083 1.00 0.00 145 ILE A CA 6
ATOM 9881 C C . ILE A 1 71 ? -7.635 -2.530 -5.816 1.00 0.00 145 ILE A C 6
ATOM 9882 O O . ILE A 1 71 ? -8.607 -3.288 -5.932 1.00 0.00 145 ILE A O 6
ATOM 9898 N N . PRO A 1 72 ? -7.253 -2.089 -4.601 1.00 0.00 146 PRO A N 6
ATOM 9899 C CA . PRO A 1 72 ? -6.045 -1.319 -4.278 1.00 0.00 146 PRO A CA 6
ATOM 9900 C C . PRO A 1 72 ? -4.738 -2.109 -4.434 1.00 0.00 146 PRO A C 6
ATOM 9901 O O . PRO A 1 72 ? -4.760 -3.322 -4.622 1.00 0.00 146 PRO A O 6
ATOM 9912 N N . GLN A 1 73 ? -3.603 -1.407 -4.359 1.00 0.00 147 GLN A N 6
ATOM 9913 C CA . GLN A 1 73 ? -2.250 -1.973 -4.514 1.00 0.00 147 GLN A CA 6
ATOM 9914 C C . GLN A 1 73 ? -1.358 -1.670 -3.307 1.00 0.00 147 GLN A C 6
ATOM 9915 O O . GLN A 1 73 ? -1.449 -0.587 -2.723 1.00 0.00 147 GLN A O 6
ATOM 9929 N N . LEU A 1 74 ? -0.459 -2.600 -2.972 1.00 0.00 148 LEU A N 6
ATOM 9930 C CA . LEU A 1 74 ? 0.589 -2.442 -1.966 1.00 0.00 148 LEU A CA 6
ATOM 9931 C C . LEU A 1 74 ? 1.996 -2.501 -2.593 1.00 0.00 148 LEU A C 6
ATOM 9932 O O . LEU A 1 74 ? 2.255 -3.296 -3.499 1.00 0.00 148 LEU A O 6
ATOM 9948 N N . PHE A 1 75 ? 2.904 -1.689 -2.056 1.00 0.00 149 PHE A N 6
ATOM 9949 C CA . PHE A 1 75 ? 4.348 -1.708 -2.275 1.00 0.00 149 PHE A CA 6
ATOM 9950 C C . PHE A 1 75 ? 5.081 -1.817 -0.928 1.00 0.00 149 PHE A C 6
ATOM 9951 O O . PHE A 1 75 ? 4.692 -1.168 0.049 1.00 0.00 149 PHE A O 6
ATOM 9968 N N . ILE A 1 76 ? 6.181 -2.574 -0.893 1.00 0.00 150 ILE A N 6
ATOM 9969 C CA . ILE A 1 76 ? 7.106 -2.658 0.248 1.00 0.00 150 ILE A CA 6
ATOM 9970 C C . ILE A 1 76 ? 8.538 -2.395 -0.239 1.00 0.00 150 ILE A C 6
ATOM 9971 O O . ILE A 1 76 ? 9.008 -3.039 -1.180 1.00 0.00 150 ILE A O 6
ATOM 9987 N N . LYS A 1 77 ? 9.215 -1.433 0.401 1.00 0.00 151 LYS A N 6
ATOM 9988 C CA . LYS A 1 77 ? 10.575 -0.935 0.101 1.00 0.00 151 LYS A CA 6
ATOM 9989 C C . LYS A 1 77 ? 10.862 -0.812 -1.413 1.00 0.00 151 LYS A C 6
ATOM 9990 O O . LYS A 1 77 ? 11.736 -1.481 -1.966 1.00 0.00 151 LYS A O 6
ATOM 10009 N N . ALA A 1 78 ? 10.076 0.029 -2.088 1.00 0.00 152 ALA A N 6
ATOM 10010 C CA . ALA A 1 78 ? 10.135 0.331 -3.525 1.00 0.00 152 ALA A CA 6
ATOM 10011 C C . ALA A 1 78 ? 9.757 -0.786 -4.521 1.00 0.00 152 ALA A C 6
ATOM 10012 O O . ALA A 1 78 ? 9.845 -0.562 -5.729 1.00 0.00 152 ALA A O 6
ATOM 10019 N N . GLU A 1 79 ? 9.260 -1.937 -4.063 1.00 0.00 153 GLU A N 6
ATOM 10020 C CA . GLU A 1 79 ? 8.789 -3.033 -4.913 1.00 0.00 153 GLU A CA 6
ATOM 10021 C C . GLU A 1 79 ? 7.279 -3.289 -4.767 1.00 0.00 153 GLU A C 6
ATOM 10022 O O . GLU A 1 79 ? 6.748 -3.220 -3.658 1.00 0.00 153 GLU A O 6
ATOM 10034 N N . PHE A 1 80 ? 6.583 -3.625 -5.858 1.00 0.00 154 PHE A N 6
ATOM 10035 C CA . PHE A 1 80 ? 5.169 -4.016 -5.835 1.00 0.00 154 PHE A CA 6
ATOM 10036 C C . PHE A 1 80 ? 4.951 -5.389 -5.160 1.00 0.00 154 PHE A C 6
ATOM 10037 O O . PHE A 1 80 ? 5.779 -6.300 -5.286 1.00 0.00 154 PHE A O 6
ATOM 10054 N N . VAL A 1 81 ? 3.833 -5.536 -4.440 1.00 0.00 155 VAL A N 6
ATOM 10055 C CA . VAL A 1 81 ? 3.555 -6.662 -3.517 1.00 0.00 155 VAL A CA 6
ATOM 10056 C C . VAL A 1 81 ? 2.241 -7.404 -3.801 1.00 0.00 155 VAL A C 6
ATOM 10057 O O . VAL A 1 81 ? 2.165 -8.599 -3.515 1.00 0.00 155 VAL A O 6
ATOM 10070 N N . GLY A 1 82 ? 1.231 -6.749 -4.382 1.00 0.00 156 GLY A N 6
ATOM 10071 C CA . GLY A 1 82 ? -0.052 -7.373 -4.747 1.00 0.00 156 GLY A CA 6
ATOM 10072 C C . GLY A 1 82 ? -1.285 -6.512 -4.446 1.00 0.00 156 GLY A C 6
ATOM 10073 O O . GLY A 1 82 ? -1.173 -5.391 -3.937 1.00 0.00 156 GLY A O 6
ATOM 10077 N N . GLY A 1 83 ? -2.466 -7.050 -4.774 1.00 0.00 157 GLY A N 6
ATOM 10078 C CA . GLY A 1 83 ? -3.774 -6.510 -4.374 1.00 0.00 157 GLY A CA 6
ATOM 10079 C C . GLY A 1 83 ? -4.306 -7.043 -3.034 1.00 0.00 157 GLY A C 6
ATOM 10080 O O . GLY A 1 83 ? -3.626 -7.788 -2.326 1.00 0.00 157 GLY A O 6
ATOM 10084 N N . LEU A 1 84 ? -5.540 -6.667 -2.676 1.00 0.00 158 LEU A N 6
ATOM 10085 C CA . LEU A 1 84 ? -6.137 -6.957 -1.362 1.00 0.00 158 LEU A CA 6
ATOM 10086 C C . LEU A 1 84 ? -6.292 -8.470 -1.069 1.00 0.00 158 LEU A C 6
ATOM 10087 O O . LEU A 1 84 ? -6.034 -8.923 0.051 1.00 0.00 158 LEU A O 6
ATOM 10103 N N . ASP A 1 85 ? -6.637 -9.277 -2.074 1.00 0.00 159 ASP A N 6
ATOM 10104 C CA . ASP A 1 85 ? -6.699 -10.743 -1.944 1.00 0.00 159 ASP A CA 6
ATOM 10105 C C . ASP A 1 85 ? -5.336 -11.336 -1.565 1.00 0.00 159 ASP A C 6
ATOM 10106 O O . ASP A 1 85 ? -5.238 -12.191 -0.685 1.00 0.00 159 ASP A O 6
ATOM 10115 N N . ILE A 1 86 ? -4.274 -10.826 -2.190 1.00 0.00 160 ILE A N 6
ATOM 10116 C CA . ILE A 1 86 ? -2.901 -11.286 -1.980 1.00 0.00 160 ILE A CA 6
ATOM 10117 C C . ILE A 1 86 ? -2.404 -10.914 -0.585 1.00 0.00 160 ILE A C 6
ATOM 10118 O O . ILE A 1 86 ? -1.937 -11.789 0.138 1.00 0.00 160 ILE A O 6
ATOM 10134 N N . VAL A 1 87 ? -2.540 -9.655 -0.150 1.00 0.00 161 VAL A N 6
ATOM 10135 C CA . VAL A 1 87 ? -2.014 -9.240 1.168 1.00 0.00 161 VAL A CA 6
ATOM 10136 C C . VAL A 1 87 ? -2.704 -9.972 2.316 1.00 0.00 161 VAL A C 6
ATOM 10137 O O . VAL A 1 87 ? -2.062 -10.326 3.300 1.00 0.00 161 VAL A O 6
ATOM 10150 N N . THR A 1 88 ? -3.996 -10.268 2.168 1.00 0.00 162 THR A N 6
ATOM 10151 C CA . THR A 1 88 ? -4.768 -11.040 3.159 1.00 0.00 162 THR A CA 6
ATOM 10152 C C . THR A 1 88 ? -4.386 -12.521 3.158 1.00 0.00 162 THR A C 6
ATOM 10153 O O . THR A 1 88 ? -4.261 -13.106 4.235 1.00 0.00 162 THR A O 6
ATOM 10164 N N . LYS A 1 89 ? -4.088 -13.108 1.988 1.00 0.00 163 LYS A N 6
ATOM 10165 C CA . LYS A 1 89 ? -3.398 -14.403 1.861 1.00 0.00 163 LYS A CA 6
ATOM 10166 C C . LYS A 1 89 ? -2.043 -14.415 2.584 1.00 0.00 163 LYS A C 6
ATOM 10167 O O . LYS A 1 89 ? -1.832 -15.272 3.439 1.00 0.00 163 LYS A O 6
ATOM 10186 N N . MET A 1 90 ? -1.163 -13.441 2.322 1.00 0.00 164 MET A N 6
ATOM 10187 C CA . MET A 1 90 ? 0.134 -13.312 3.005 1.00 0.00 164 MET A CA 6
ATOM 10188 C C . MET A 1 90 ? -0.006 -13.142 4.524 1.00 0.00 164 MET A C 6
ATOM 10189 O O . MET A 1 90 ? 0.911 -13.498 5.262 1.00 0.00 164 MET A O 6
ATOM 10203 N N . LEU A 1 91 ? -1.123 -12.584 5.002 1.00 0.00 165 LEU A N 6
ATOM 10204 C CA . LEU A 1 91 ? -1.428 -12.432 6.426 1.00 0.00 165 LEU A CA 6
ATOM 10205 C C . LEU A 1 91 ? -1.818 -13.779 7.048 1.00 0.00 165 LEU A C 6
ATOM 10206 O O . LEU A 1 91 ? -1.230 -14.185 8.050 1.00 0.00 165 LEU A O 6
ATOM 10222 N N . GLU A 1 92 ? -2.739 -14.517 6.422 1.00 0.00 166 GLU A N 6
ATOM 10223 C CA . GLU A 1 92 ? -3.136 -15.864 6.870 1.00 0.00 166 GLU A CA 6
ATOM 10224 C C . GLU A 1 92 ? -1.944 -16.840 6.854 1.00 0.00 166 GLU A C 6
ATOM 10225 O O . GLU A 1 92 ? -1.692 -17.546 7.837 1.00 0.00 166 GLU A O 6
ATOM 10237 N N . SER A 1 93 ? -1.151 -16.820 5.778 1.00 0.00 167 SER A N 6
ATOM 10238 C CA . SER A 1 93 ? 0.058 -17.622 5.593 1.00 0.00 167 SER A CA 6
ATOM 10239 C C . SER A 1 93 ? 1.317 -17.063 6.277 1.00 0.00 167 SER A C 6
ATOM 10240 O O . SER A 1 93 ? 2.384 -17.659 6.151 1.00 0.00 167 SER A O 6
ATOM 10248 N N . GLY A 1 94 ? 1.237 -15.929 6.981 1.00 0.00 168 GLY A N 6
ATOM 10249 C CA . GLY A 1 94 ? 2.339 -15.316 7.747 1.00 0.00 168 GLY A CA 6
ATOM 10250 C C . GLY A 1 94 ? 3.452 -14.642 6.924 1.00 0.00 168 GLY A C 6
ATOM 10251 O O . GLY A 1 94 ? 4.205 -13.828 7.458 1.00 0.00 168 GLY A O 6
ATOM 10255 N N . ASP A 1 95 ? 3.530 -14.905 5.616 1.00 0.00 169 ASP A N 6
ATOM 10256 C CA . ASP A 1 95 ? 4.561 -14.383 4.708 1.00 0.00 169 ASP A CA 6
ATOM 10257 C C . ASP A 1 95 ? 4.681 -12.852 4.667 1.00 0.00 169 ASP A C 6
ATOM 10258 O O . ASP A 1 95 ? 5.758 -12.330 4.365 1.00 0.00 169 ASP A O 6
ATOM 10267 N N . LEU A 1 96 ? 3.612 -12.120 4.996 1.00 0.00 170 LEU A N 6
ATOM 10268 C CA . LEU A 1 96 ? 3.645 -10.668 5.102 1.00 0.00 170 LEU A CA 6
ATOM 10269 C C . LEU A 1 96 ? 4.516 -10.234 6.297 1.00 0.00 170 LEU A C 6
ATOM 10270 O O . LEU A 1 96 ? 5.387 -9.378 6.149 1.00 0.00 170 LEU A O 6
ATOM 10286 N N . LYS A 1 97 ? 4.365 -10.895 7.456 1.00 0.00 171 LYS A N 6
ATOM 10287 C CA . LYS A 1 97 ? 5.198 -10.676 8.650 1.00 0.00 171 LYS A CA 6
ATOM 10288 C C . LYS A 1 97 ? 6.647 -11.127 8.434 1.00 0.00 171 LYS A C 6
ATOM 10289 O O . LYS A 1 97 ? 7.549 -10.430 8.902 1.00 0.00 171 LYS A O 6
ATOM 10308 N N . LYS A 1 98 ? 6.890 -12.184 7.643 1.00 0.00 172 LYS A N 6
ATOM 10309 C CA . LYS A 1 98 ? 8.246 -12.544 7.180 1.00 0.00 172 LYS A CA 6
ATOM 10310 C C . LYS A 1 98 ? 8.899 -11.394 6.409 1.00 0.00 172 LYS A C 6
ATOM 10311 O O . LYS A 1 98 ? 9.981 -10.956 6.789 1.00 0.00 172 LYS A O 6
ATOM 10330 N N . MET A 1 99 ? 8.249 -10.843 5.381 1.00 0.00 173 MET A N 6
ATOM 10331 C CA . MET A 1 99 ? 8.841 -9.744 4.615 1.00 0.00 173 MET A CA 6
ATOM 10332 C C . MET A 1 99 ? 9.111 -8.491 5.462 1.00 0.00 173 MET A C 6
ATOM 10333 O O . MET A 1 99 ? 10.183 -7.900 5.345 1.00 0.00 173 MET A O 6
ATOM 10347 N N . LEU A 1 100 ? 8.180 -8.104 6.346 1.00 0.00 174 LEU A N 6
ATOM 10348 C CA . LEU A 1 100 ? 8.363 -6.956 7.242 1.00 0.00 174 LEU A CA 6
ATOM 10349 C C . LEU A 1 100 ? 9.575 -7.149 8.160 1.00 0.00 174 LEU A C 6
ATOM 10350 O O . LEU A 1 100 ? 10.421 -6.253 8.230 1.00 0.00 174 LEU A O 6
ATOM 10366 N N . ARG A 1 101 ? 9.694 -8.311 8.826 1.00 0.00 175 ARG A N 6
ATOM 10367 C CA . ARG A 1 101 ? 10.853 -8.574 9.701 1.00 0.00 175 ARG A CA 6
ATOM 10368 C C . ARG A 1 101 ? 12.182 -8.567 8.948 1.00 0.00 175 ARG A C 6
ATOM 10369 O O . ARG A 1 101 ? 13.154 -8.009 9.457 1.00 0.00 175 ARG A O 6
ATOM 10390 N N . ASP A 1 102 ? 12.203 -9.115 7.734 1.00 0.00 176 ASP A N 6
ATOM 10391 C CA . ASP A 1 102 ? 13.401 -9.198 6.885 1.00 0.00 176 ASP A CA 6
ATOM 10392 C C . ASP A 1 102 ? 13.842 -7.817 6.379 1.00 0.00 176 ASP A C 6
ATOM 10393 O O . ASP A 1 102 ? 15.037 -7.546 6.263 1.00 0.00 176 ASP A O 6
ATOM 10402 N N . LYS A 1 103 ? 12.875 -6.927 6.113 1.00 0.00 177 LYS A N 6
ATOM 10403 C CA . LYS A 1 103 ? 13.109 -5.551 5.649 1.00 0.00 177 LYS A CA 6
ATOM 10404 C C . LYS A 1 103 ? 13.347 -4.549 6.790 1.00 0.00 177 LYS A C 6
ATOM 10405 O O . LYS A 1 103 ? 13.735 -3.413 6.511 1.00 0.00 177 LYS A O 6
ATOM 10424 N N . GLY A 1 104 ? 13.122 -4.922 8.054 1.00 0.00 178 GLY A N 6
ATOM 10425 C CA . GLY A 1 104 ? 13.312 -4.039 9.218 1.00 0.00 178 GLY A CA 6
ATOM 10426 C C . GLY A 1 104 ? 12.095 -3.181 9.603 1.00 0.00 178 GLY A C 6
ATOM 10427 O O . GLY A 1 104 ? 12.258 -2.110 10.202 1.00 0.00 178 GLY A O 6
ATOM 10431 N N . ILE A 1 105 ? 10.880 -3.589 9.213 1.00 0.00 179 ILE A N 6
ATOM 10432 C CA . ILE A 1 105 ? 9.683 -2.736 9.241 1.00 0.00 179 ILE A CA 6
ATOM 10433 C C . ILE A 1 105 ? 8.886 -2.918 10.539 1.00 0.00 179 ILE A C 6
ATOM 10434 O O . ILE A 1 105 ? 8.683 -4.040 11.011 1.00 0.00 179 ILE A O 6
ATOM 10450 N N . THR A 1 106 ? 8.431 -1.801 11.108 1.00 0.00 180 THR A N 6
ATOM 10451 C CA . THR A 1 106 ? 7.666 -1.726 12.365 1.00 0.00 180 THR A CA 6
ATOM 10452 C C . THR A 1 106 ? 6.370 -2.540 12.305 1.00 0.00 180 THR A C 6
ATOM 10453 O O . THR A 1 106 ? 5.508 -2.238 11.485 1.00 0.00 180 THR A O 6
ATOM 10464 N N . CYS A 1 107 ? 6.208 -3.578 13.136 1.00 0.00 181 CYS A N 6
ATOM 10465 C CA . CYS A 1 107 ? 4.959 -4.343 13.214 1.00 0.00 181 CYS A CA 6
ATOM 10466 C C . CYS A 1 107 ? 4.727 -4.992 14.593 1.00 0.00 181 CYS A C 6
ATOM 10467 O O . CYS A 1 107 ? 5.538 -4.872 15.519 1.00 0.00 181 CYS A O 6
ATOM 10475 N N . ARG A 1 108 ? 3.588 -5.674 14.755 1.00 0.00 182 ARG A N 6
ATOM 10476 C CA . ARG A 1 108 ? 3.291 -6.558 15.898 1.00 0.00 182 ARG A CA 6
ATOM 10477 C C . ARG A 1 108 ? 4.331 -7.682 16.046 1.00 0.00 182 ARG A C 6
ATOM 10478 O O . ARG A 1 108 ? 5.139 -7.919 15.149 1.00 0.00 182 ARG A O 6
ATOM 10499 N N . ASP A 1 109 ? 4.336 -8.342 17.200 1.00 0.00 183 ASP A N 6
ATOM 10500 C CA . ASP A 1 109 ? 5.301 -9.369 17.582 1.00 0.00 183 ASP A CA 6
ATOM 10501 C C . ASP A 1 109 ? 5.372 -10.532 16.583 1.00 0.00 183 ASP A C 6
ATOM 10502 O O . ASP A 1 109 ? 4.381 -11.202 16.264 1.00 0.00 183 ASP A O 6
ATOM 10511 N N . LEU A 1 110 ? 6.606 -10.769 16.147 1.00 0.00 184 LEU A N 6
ATOM 10512 C CA . LEU A 1 110 ? 7.047 -11.892 15.315 1.00 0.00 184 LEU A CA 6
ATOM 10513 C C . LEU A 1 110 ? 7.291 -13.160 16.132 1.00 0.00 184 LEU A C 6
ATOM 10514 O O . LEU A 1 110 ? 6.599 -14.166 15.861 1.00 0.00 184 LEU A O 6
ATOM 10531 N N . GLY A 1 1 ? 2.911 23.390 -2.488 1.00 0.00 75 GLY A N 7
ATOM 10532 C CA . GLY A 1 1 ? 2.909 23.361 -3.957 1.00 0.00 75 GLY A CA 7
ATOM 10533 C C . GLY A 1 1 ? 1.977 22.286 -4.476 1.00 0.00 75 GLY A C 7
ATOM 10534 O O . GLY A 1 1 ? 1.155 21.758 -3.728 1.00 0.00 75 GLY A O 7
ATOM 10540 N N . ALA A 1 2 ? 2.096 21.969 -5.764 1.00 0.00 76 ALA A N 7
ATOM 10541 C CA . ALA A 1 2 ? 1.361 20.901 -6.445 1.00 0.00 76 ALA A CA 7
ATOM 10542 C C . ALA A 1 2 ? 1.961 19.503 -6.161 1.00 0.00 76 ALA A C 7
ATOM 10543 O O . ALA A 1 2 ? 2.813 19.335 -5.283 1.00 0.00 76 ALA A O 7
ATOM 10550 N N . MET A 1 3 ? 1.530 18.488 -6.916 1.00 0.00 77 MET A N 7
ATOM 10551 C CA . MET A 1 3 ? 2.156 17.161 -6.936 1.00 0.00 77 MET A CA 7
ATOM 10552 C C . MET A 1 3 ? 2.390 16.688 -8.374 1.00 0.00 77 MET A C 7
ATOM 10553 O O . MET A 1 3 ? 1.494 16.779 -9.219 1.00 0.00 77 MET A O 7
ATOM 10567 N N . VAL A 1 4 ? 3.580 16.148 -8.637 1.00 0.00 78 VAL A N 7
ATOM 10568 C CA . VAL A 1 4 ? 3.967 15.539 -9.924 1.00 0.00 78 VAL A CA 7
ATOM 10569 C C . VAL A 1 4 ? 4.308 14.051 -9.763 1.00 0.00 78 VAL A C 7
ATOM 10570 O O . VAL A 1 4 ? 4.490 13.566 -8.644 1.00 0.00 78 VAL A O 7
ATOM 10583 N N . LYS A 1 5 ? 4.435 13.307 -10.868 1.00 0.00 79 LYS A N 7
ATOM 10584 C CA . LYS A 1 5 ? 4.732 11.859 -10.876 1.00 0.00 79 LYS A CA 7
ATOM 10585 C C . LYS A 1 5 ? 6.050 11.560 -10.145 1.00 0.00 79 LYS A C 7
ATOM 10586 O O . LYS A 1 5 ? 6.129 10.598 -9.381 1.00 0.00 79 LYS A O 7
ATOM 10605 N N . LYS A 1 6 ? 7.020 12.474 -10.269 1.00 0.00 80 LYS A N 7
ATOM 10606 C CA . LYS A 1 6 ? 8.306 12.494 -9.549 1.00 0.00 80 LYS A CA 7
ATOM 10607 C C . LYS A 1 6 ? 8.163 12.587 -8.020 1.00 0.00 80 LYS A C 7
ATOM 10608 O O . LYS A 1 6 ? 8.937 11.955 -7.306 1.00 0.00 80 LYS A O 7
ATOM 10627 N N . ASP A 1 7 ? 7.156 13.298 -7.498 1.00 0.00 81 ASP A N 7
ATOM 10628 C CA . ASP A 1 7 ? 6.912 13.389 -6.048 1.00 0.00 81 ASP A CA 7
ATOM 10629 C C . ASP A 1 7 ? 6.407 12.059 -5.469 1.00 0.00 81 ASP A C 7
ATOM 10630 O O . ASP A 1 7 ? 6.797 11.674 -4.361 1.00 0.00 81 ASP A O 7
ATOM 10639 N N . ILE A 1 8 ? 5.576 11.336 -6.231 1.00 0.00 82 ILE A N 7
ATOM 10640 C CA . ILE A 1 8 ? 5.118 9.983 -5.880 1.00 0.00 82 ILE A CA 7
ATOM 10641 C C . ILE A 1 8 ? 6.295 9.013 -5.954 1.00 0.00 82 ILE A C 7
ATOM 10642 O O . ILE A 1 8 ? 6.522 8.272 -5.005 1.00 0.00 82 ILE A O 7
ATOM 10658 N N . ASP A 1 9 ? 7.094 9.059 -7.019 1.00 0.00 83 ASP A N 7
ATOM 10659 C CA . ASP A 1 9 ? 8.248 8.173 -7.190 1.00 0.00 83 ASP A CA 7
ATOM 10660 C C . ASP A 1 9 ? 9.322 8.368 -6.097 1.00 0.00 83 ASP A C 7
ATOM 10661 O O . ASP A 1 9 ? 9.888 7.404 -5.582 1.00 0.00 83 ASP A O 7
ATOM 10670 N N . ASP A 1 10 ? 9.570 9.613 -5.679 1.00 0.00 84 ASP A N 7
ATOM 10671 C CA . ASP A 1 10 ? 10.471 9.915 -4.559 1.00 0.00 84 ASP A CA 7
ATOM 10672 C C . ASP A 1 10 ? 9.869 9.526 -3.200 1.00 0.00 84 ASP A C 7
ATOM 10673 O O . ASP A 1 10 ? 10.622 9.177 -2.287 1.00 0.00 84 ASP A O 7
ATOM 10682 N N . THR A 1 11 ? 8.538 9.494 -3.069 1.00 0.00 85 THR A N 7
ATOM 10683 C CA . THR A 1 11 ? 7.861 8.897 -1.905 1.00 0.00 85 THR A CA 7
ATOM 10684 C C . THR A 1 11 ? 8.045 7.376 -1.906 1.00 0.00 85 THR A C 7
ATOM 10685 O O . THR A 1 11 ? 8.461 6.806 -0.902 1.00 0.00 85 THR A O 7
ATOM 10696 N N . ILE A 1 12 ? 7.833 6.720 -3.051 1.00 0.00 86 ILE A N 7
ATOM 10697 C CA . ILE A 1 12 ? 8.029 5.276 -3.267 1.00 0.00 86 ILE A CA 7
ATOM 10698 C C . ILE A 1 12 ? 9.454 4.849 -2.883 1.00 0.00 86 ILE A C 7
ATOM 10699 O O . ILE A 1 12 ? 9.624 3.792 -2.273 1.00 0.00 86 ILE A O 7
ATOM 10715 N N . LYS A 1 13 ? 10.466 5.682 -3.161 1.00 0.00 87 LYS A N 7
ATOM 10716 C CA . LYS A 1 13 ? 11.855 5.492 -2.754 1.00 0.00 87 LYS A CA 7
ATOM 10717 C C . LYS A 1 13 ? 12.149 5.837 -1.285 1.00 0.00 87 LYS A C 7
ATOM 10718 O O . LYS A 1 13 ? 12.958 5.145 -0.672 1.00 0.00 87 LYS A O 7
ATOM 10737 N N . SER A 1 14 ? 11.528 6.872 -0.707 1.00 0.00 88 SER A N 7
ATOM 10738 C CA . SER A 1 14 ? 11.830 7.333 0.664 1.00 0.00 88 SER A CA 7
ATOM 10739 C C . SER A 1 14 ? 11.118 6.544 1.769 1.00 0.00 88 SER A C 7
ATOM 10740 O O . SER A 1 14 ? 11.627 6.427 2.887 1.00 0.00 88 SER A O 7
ATOM 10748 N N . GLU A 1 15 ? 9.942 6.006 1.476 1.00 0.00 89 GLU A N 7
ATOM 10749 C CA . GLU A 1 15 ? 9.128 5.215 2.401 1.00 0.00 89 GLU A CA 7
ATOM 10750 C C . GLU A 1 15 ? 9.602 3.752 2.438 1.00 0.00 89 GLU A C 7
ATOM 10751 O O . GLU A 1 15 ? 10.446 3.331 1.645 1.00 0.00 89 GLU A O 7
ATOM 10763 N N . ASP A 1 16 ? 9.084 2.954 3.367 1.00 0.00 90 ASP A N 7
ATOM 10764 C CA . ASP A 1 16 ? 9.204 1.491 3.351 1.00 0.00 90 ASP A CA 7
ATOM 10765 C C . ASP A 1 16 ? 7.902 0.819 2.890 1.00 0.00 90 ASP A C 7
ATOM 10766 O O . ASP A 1 16 ? 7.948 -0.279 2.331 1.00 0.00 90 ASP A O 7
ATOM 10775 N N . VAL A 1 17 ? 6.760 1.485 3.098 1.00 0.00 91 VAL A N 7
ATOM 10776 C CA . VAL A 1 17 ? 5.409 1.002 2.794 1.00 0.00 91 VAL A CA 7
ATOM 10777 C C . VAL A 1 17 ? 4.607 2.094 2.076 1.00 0.00 91 VAL A C 7
ATOM 10778 O O . VAL A 1 17 ? 4.422 3.185 2.619 1.00 0.00 91 VAL A O 7
ATOM 10791 N N . VAL A 1 18 ? 4.080 1.800 0.883 1.00 0.00 92 VAL A N 7
ATOM 10792 C CA . VAL A 1 18 ? 3.209 2.730 0.128 1.00 0.00 92 VAL A CA 7
ATOM 10793 C C . VAL A 1 18 ? 1.982 2.007 -0.421 1.00 0.00 92 VAL A C 7
ATOM 10794 O O . VAL A 1 18 ? 2.104 0.924 -0.986 1.00 0.00 92 VAL A O 7
ATOM 10807 N N . THR A 1 19 ? 0.793 2.599 -0.285 1.00 0.00 93 THR A N 7
ATOM 10808 C CA . THR A 1 19 ? -0.468 2.024 -0.788 1.00 0.00 93 THR A CA 7
ATOM 10809 C C . THR A 1 19 ? -1.270 3.019 -1.635 1.00 0.00 93 THR A C 7
ATOM 10810 O O . THR A 1 19 ? -1.221 4.230 -1.416 1.00 0.00 93 THR A O 7
ATOM 10821 N N . PHE A 1 20 ? -1.998 2.494 -2.624 1.00 0.00 94 PHE A N 7
ATOM 10822 C CA . PHE A 1 20 ? -2.852 3.249 -3.543 1.00 0.00 94 PHE A CA 7
ATOM 10823 C C . PHE A 1 20 ? -4.309 2.797 -3.366 1.00 0.00 94 PHE A C 7
ATOM 10824 O O . PHE A 1 20 ? -4.622 1.623 -3.592 1.00 0.00 94 PHE A O 7
ATOM 10841 N N . ILE A 1 21 ? -5.195 3.715 -2.961 1.00 0.00 95 ILE A N 7
ATOM 10842 C CA . ILE A 1 21 ? -6.585 3.426 -2.575 1.00 0.00 95 ILE A CA 7
ATOM 10843 C C . ILE A 1 21 ? -7.622 4.368 -3.203 1.00 0.00 95 ILE A C 7
ATOM 10844 O O . ILE A 1 21 ? -7.332 5.475 -3.653 1.00 0.00 95 ILE A O 7
ATOM 10860 N N . LYS A 1 22 ? -8.889 3.942 -3.167 1.00 0.00 96 LYS A N 7
ATOM 10861 C CA . LYS A 1 22 ? -10.058 4.783 -3.454 1.00 0.00 96 LYS A CA 7
ATOM 10862 C C . LYS A 1 22 ? -10.472 5.573 -2.193 1.00 0.00 96 LYS A C 7
ATOM 10863 O O . LYS A 1 22 ? -11.497 5.271 -1.585 1.00 0.00 96 LYS A O 7
ATOM 10882 N N . GLY A 1 23 ? -9.699 6.581 -1.774 1.00 0.00 97 GLY A N 7
ATOM 10883 C CA . GLY A 1 23 ? -10.119 7.567 -0.765 1.00 0.00 97 GLY A CA 7
ATOM 10884 C C . GLY A 1 23 ? -8.977 8.090 0.119 1.00 0.00 97 GLY A C 7
ATOM 10885 O O . GLY A 1 23 ? -7.800 7.834 -0.139 1.00 0.00 97 GLY A O 7
ATOM 10889 N N . LEU A 1 24 ? -9.339 8.754 1.221 1.00 0.00 98 LEU A N 7
ATOM 10890 C CA . LEU A 1 24 ? -8.479 8.933 2.381 1.00 0.00 98 LEU A CA 7
ATOM 10891 C C . LEU A 1 24 ? -8.274 7.621 3.156 1.00 0.00 98 LEU A C 7
ATOM 10892 O O . LEU A 1 24 ? -9.105 6.717 3.060 1.00 0.00 98 LEU A O 7
ATOM 10908 N N . PRO A 1 25 ? -7.244 7.547 4.011 1.00 0.00 99 PRO A N 7
ATOM 10909 C CA . PRO A 1 25 ? -6.959 6.369 4.823 1.00 0.00 99 PRO A CA 7
ATOM 10910 C C . PRO A 1 25 ? -7.982 6.188 5.953 1.00 0.00 99 PRO A C 7
ATOM 10911 O O . PRO A 1 25 ? -8.477 5.088 6.180 1.00 0.00 99 PRO A O 7
ATOM 10922 N N . GLU A 1 26 ? -8.357 7.278 6.634 1.00 0.00 100 GLU A N 7
ATOM 10923 C CA . GLU A 1 26 ? -9.382 7.271 7.692 1.00 0.00 100 GLU A CA 7
ATOM 10924 C C . GLU A 1 26 ? -10.828 7.245 7.168 1.00 0.00 100 GLU A C 7
ATOM 10925 O O . GLU A 1 26 ? -11.740 6.831 7.888 1.00 0.00 100 GLU A O 7
ATOM 10937 N N . ALA A 1 27 ? -11.033 7.692 5.927 1.00 0.00 101 ALA A N 7
ATOM 10938 C CA . ALA A 1 27 ? -12.338 7.811 5.275 1.00 0.00 101 ALA A CA 7
ATOM 10939 C C . ALA A 1 27 ? -12.271 7.354 3.804 1.00 0.00 101 ALA A C 7
ATOM 10940 O O . ALA A 1 27 ? -12.369 8.186 2.886 1.00 0.00 101 ALA A O 7
ATOM 10947 N N . PRO A 1 28 ? -12.070 6.044 3.557 1.00 0.00 102 PRO A N 7
ATOM 10948 C CA . PRO A 1 28 ? -12.044 5.512 2.212 1.00 0.00 102 PRO A CA 7
ATOM 10949 C C . PRO A 1 28 ? -13.448 5.314 1.652 1.00 0.00 102 PRO A C 7
ATOM 10950 O O . PRO A 1 28 ? -14.392 4.923 2.346 1.00 0.00 102 PRO A O 7
ATOM 10961 N N . MET A 1 29 ? -13.535 5.504 0.343 1.00 0.00 103 MET A N 7
ATOM 10962 C CA . MET A 1 29 ? -14.746 5.390 -0.463 1.00 0.00 103 MET A CA 7
ATOM 10963 C C . MET A 1 29 ? -14.953 3.943 -0.969 1.00 0.00 103 MET A C 7
ATOM 10964 O O . MET A 1 29 ? -15.880 3.680 -1.737 1.00 0.00 103 MET A O 7
ATOM 10978 N N . CYS A 1 30 ? -14.087 3.000 -0.558 1.00 0.00 104 CYS A N 7
ATOM 10979 C CA . CYS A 1 30 ? -14.096 1.600 -0.974 1.00 0.00 104 CYS A CA 7
ATOM 10980 C C . CYS A 1 30 ? -13.900 0.623 0.198 1.00 0.00 104 CYS A C 7
ATOM 10981 O O . CYS A 1 30 ? -13.036 0.832 1.055 1.00 0.00 104 CYS A O 7
ATOM 10989 N N . ALA A 1 31 ? -14.616 -0.500 0.158 1.00 0.00 105 ALA A N 7
ATOM 10990 C CA . ALA A 1 31 ? -14.550 -1.589 1.127 1.00 0.00 105 ALA A CA 7
ATOM 10991 C C . ALA A 1 31 ? -13.138 -2.185 1.259 1.00 0.00 105 ALA A C 7
ATOM 10992 O O . ALA A 1 31 ? -12.540 -2.199 2.337 1.00 0.00 105 ALA A O 7
ATOM 10999 N N . TYR A 1 32 ? -12.557 -2.593 0.130 1.00 0.00 106 TYR A N 7
ATOM 11000 C CA . TYR A 1 32 ? -11.216 -3.176 0.065 1.00 0.00 106 TYR A CA 7
ATOM 11001 C C . TYR A 1 32 ? -10.133 -2.184 0.505 1.00 0.00 106 TYR A C 7
ATOM 11002 O O . TYR A 1 32 ? -9.107 -2.582 1.051 1.00 0.00 106 TYR A O 7
ATOM 11020 N N . SER A 1 33 ? -10.369 -0.877 0.329 1.00 0.00 107 SER A N 7
ATOM 11021 C CA . SER A 1 33 ? -9.486 0.153 0.890 1.00 0.00 107 SER A CA 7
ATOM 11022 C C . SER A 1 33 ? -9.539 0.195 2.417 1.00 0.00 107 SER A C 7
ATOM 11023 O O . SER A 1 33 ? -8.481 0.286 3.040 1.00 0.00 107 SER A O 7
ATOM 11031 N N . LYS A 1 34 ? -10.727 0.122 3.034 1.00 0.00 108 LYS A N 7
ATOM 11032 C CA . LYS A 1 34 ? -10.861 0.023 4.499 1.00 0.00 108 LYS A CA 7
ATOM 11033 C C . LYS A 1 34 ? -10.131 -1.221 5.006 1.00 0.00 108 LYS A C 7
ATOM 11034 O O . LYS A 1 34 ? -9.388 -1.155 5.981 1.00 0.00 108 LYS A O 7
ATOM 11053 N N . ARG A 1 35 ? -10.267 -2.337 4.283 1.00 0.00 109 ARG A N 7
ATOM 11054 C CA . ARG A 1 35 ? -9.617 -3.609 4.612 1.00 0.00 109 ARG A CA 7
ATOM 11055 C C . ARG A 1 35 ? -8.087 -3.584 4.449 1.00 0.00 109 ARG A C 7
ATOM 11056 O O . ARG A 1 35 ? -7.408 -4.153 5.299 1.00 0.00 109 ARG A O 7
ATOM 11077 N N . MET A 1 36 ? -7.542 -2.867 3.456 1.00 0.00 110 MET A N 7
ATOM 11078 C CA . MET A 1 36 ? -6.094 -2.621 3.296 1.00 0.00 110 MET A CA 7
ATOM 11079 C C . MET A 1 36 ? -5.536 -1.801 4.465 1.00 0.00 110 MET A C 7
ATOM 11080 O O . MET A 1 36 ? -4.576 -2.216 5.108 1.00 0.00 110 MET A O 7
ATOM 11094 N N . ILE A 1 37 ? -6.162 -0.659 4.775 1.00 0.00 111 ILE A N 7
ATOM 11095 C CA . ILE A 1 37 ? -5.744 0.206 5.889 1.00 0.00 111 ILE A CA 7
ATOM 11096 C C . ILE A 1 37 ? -5.825 -0.548 7.221 1.00 0.00 111 ILE A C 7
ATOM 11097 O O . ILE A 1 37 ? -4.930 -0.406 8.048 1.00 0.00 111 ILE A O 7
ATOM 11113 N N . ASP A 1 38 ? -6.820 -1.422 7.405 1.00 0.00 112 ASP A N 7
ATOM 11114 C CA . ASP A 1 38 ? -6.921 -2.256 8.602 1.00 0.00 112 ASP A CA 7
ATOM 11115 C C . ASP A 1 38 ? -5.739 -3.210 8.788 1.00 0.00 112 ASP A C 7
ATOM 11116 O O . ASP A 1 38 ? -5.279 -3.315 9.913 1.00 0.00 112 ASP A O 7
ATOM 11125 N N . VAL A 1 39 ? -5.205 -3.828 7.730 1.00 0.00 113 VAL A N 7
ATOM 11126 C CA . VAL A 1 39 ? -3.972 -4.660 7.776 1.00 0.00 113 VAL A CA 7
ATOM 11127 C C . VAL A 1 39 ? -2.778 -3.816 8.235 1.00 0.00 113 VAL A C 7
ATOM 11128 O O . VAL A 1 39 ? -2.029 -4.207 9.132 1.00 0.00 113 VAL A O 7
ATOM 11141 N N . LEU A 1 40 ? -2.620 -2.635 7.631 1.00 0.00 114 LEU A N 7
ATOM 11142 C CA . LEU A 1 40 ? -1.479 -1.739 7.841 1.00 0.00 114 LEU A CA 7
ATOM 11143 C C . LEU A 1 40 ? -1.506 -1.073 9.233 1.00 0.00 114 LEU A C 7
ATOM 11144 O O . LEU A 1 40 ? -0.459 -0.887 9.855 1.00 0.00 114 LEU A O 7
ATOM 11160 N N . GLU A 1 41 ? -2.696 -0.768 9.754 1.00 0.00 115 GLU A N 7
ATOM 11161 C CA . GLU A 1 41 ? -2.906 -0.267 11.117 1.00 0.00 115 GLU A CA 7
ATOM 11162 C C . GLU A 1 41 ? -2.936 -1.379 12.175 1.00 0.00 115 GLU A C 7
ATOM 11163 O O . GLU A 1 41 ? -2.398 -1.181 13.267 1.00 0.00 115 GLU A O 7
ATOM 11175 N N . ALA A 1 42 ? -3.515 -2.552 11.886 1.00 0.00 116 ALA A N 7
ATOM 11176 C CA . ALA A 1 42 ? -3.647 -3.622 12.883 1.00 0.00 116 ALA A CA 7
ATOM 11177 C C . ALA A 1 42 ? -2.291 -4.265 13.222 1.00 0.00 116 ALA A C 7
ATOM 11178 O O . ALA A 1 42 ? -2.064 -4.656 14.371 1.00 0.00 116 ALA A O 7
ATOM 11185 N N . LEU A 1 43 ? -1.361 -4.315 12.261 1.00 0.00 117 LEU A N 7
ATOM 11186 C CA . LEU A 1 43 ? 0.030 -4.730 12.487 1.00 0.00 117 LEU A CA 7
ATOM 11187 C C . LEU A 1 43 ? 0.934 -3.593 13.004 1.00 0.00 117 LEU A C 7
ATOM 11188 O O . LEU A 1 43 ? 2.083 -3.858 13.355 1.00 0.00 117 LEU A O 7
ATOM 11204 N N . GLY A 1 44 ? 0.436 -2.353 13.091 1.00 0.00 118 GLY A N 7
ATOM 11205 C CA . GLY A 1 44 ? 1.155 -1.221 13.687 1.00 0.00 118 GLY A CA 7
ATOM 11206 C C . GLY A 1 44 ? 2.299 -0.654 12.839 1.00 0.00 118 GLY A C 7
ATOM 11207 O O . GLY A 1 44 ? 3.323 -0.241 13.394 1.00 0.00 118 GLY A O 7
ATOM 11211 N N . LEU A 1 45 ? 2.159 -0.648 11.511 1.00 0.00 119 LEU A N 7
ATOM 11212 C CA . LEU A 1 45 ? 3.183 -0.222 10.557 1.00 0.00 119 LEU A CA 7
ATOM 11213 C C . LEU A 1 45 ? 3.156 1.310 10.371 1.00 0.00 119 LEU A C 7
ATOM 11214 O O . LEU A 1 45 ? 2.281 2.014 10.883 1.00 0.00 119 LEU A O 7
ATOM 11230 N N . GLU A 1 46 ? 4.107 1.835 9.605 1.00 0.00 120 GLU A N 7
ATOM 11231 C CA . GLU A 1 46 ? 4.168 3.226 9.159 1.00 0.00 120 GLU A CA 7
ATOM 11232 C C . GLU A 1 46 ? 4.329 3.332 7.636 1.00 0.00 120 GLU A C 7
ATOM 11233 O O . GLU A 1 46 ? 5.274 2.791 7.052 1.00 0.00 120 GLU A O 7
ATOM 11245 N N . TYR A 1 47 ? 3.392 4.034 6.997 1.00 0.00 121 TYR A N 7
ATOM 11246 C CA . TYR A 1 47 ? 3.157 4.025 5.551 1.00 0.00 121 TYR A CA 7
ATOM 11247 C C . TYR A 1 47 ? 2.812 5.414 5.001 1.00 0.00 121 TYR A C 7
ATOM 11248 O O . TYR A 1 47 ? 2.569 6.359 5.755 1.00 0.00 121 TYR A O 7
ATOM 11266 N N . THR A 1 48 ? 2.756 5.525 3.673 1.00 0.00 122 THR A N 7
ATOM 11267 C CA . THR A 1 48 ? 2.098 6.637 2.970 1.00 0.00 122 THR A CA 7
ATOM 11268 C C . THR A 1 48 ? 0.998 6.098 2.047 1.00 0.00 122 THR A C 7
ATOM 11269 O O . THR A 1 48 ? 1.194 5.100 1.354 1.00 0.00 122 THR A O 7
ATOM 11280 N N . SER A 1 49 ? -0.169 6.742 2.058 1.00 0.00 123 SER A N 7
ATOM 11281 C CA . SER A 1 49 ? -1.371 6.348 1.312 1.00 0.00 123 SER A CA 7
ATOM 11282 C C . SER A 1 49 ? -1.795 7.430 0.315 1.00 0.00 123 SER A C 7
ATOM 11283 O O . SER A 1 49 ? -1.924 8.602 0.684 1.00 0.00 123 SER A O 7
ATOM 11291 N N . PHE A 1 50 ? -2.031 7.029 -0.936 1.00 0.00 124 PHE A N 7
ATOM 11292 C CA . PHE A 1 50 ? -2.398 7.897 -2.059 1.00 0.00 124 PHE A CA 7
ATOM 11293 C C . PHE A 1 50 ? -3.786 7.563 -2.627 1.00 0.00 124 PHE A C 7
ATOM 11294 O O . PHE A 1 50 ? -4.166 6.394 -2.719 1.00 0.00 124 PHE A O 7
ATOM 11311 N N . ASP A 1 51 ? -4.519 8.582 -3.086 1.00 0.00 125 ASP A N 7
ATOM 11312 C CA . ASP A 1 51 ? -5.878 8.452 -3.626 1.00 0.00 125 ASP A CA 7
ATOM 11313 C C . ASP A 1 51 ? -5.921 8.486 -5.166 1.00 0.00 125 ASP A C 7
ATOM 11314 O O . ASP A 1 51 ? -5.656 9.515 -5.786 1.00 0.00 125 ASP A O 7
ATOM 11323 N N . VAL A 1 52 ? -6.403 7.406 -5.795 1.00 0.00 126 VAL A N 7
ATOM 11324 C CA . VAL A 1 52 ? -6.539 7.320 -7.273 1.00 0.00 126 VAL A CA 7
ATOM 11325 C C . VAL A 1 52 ? -7.667 8.184 -7.836 1.00 0.00 126 VAL A C 7
ATOM 11326 O O . VAL A 1 52 ? -7.654 8.525 -9.015 1.00 0.00 126 VAL A O 7
ATOM 11339 N N . LEU A 1 53 ? -8.619 8.563 -6.983 1.00 0.00 127 LEU A N 7
ATOM 11340 C CA . LEU A 1 53 ? -9.815 9.352 -7.328 1.00 0.00 127 LEU A CA 7
ATOM 11341 C C . LEU A 1 53 ? -9.624 10.876 -7.210 1.00 0.00 127 LEU A C 7
ATOM 11342 O O . LEU A 1 53 ? -10.475 11.645 -7.668 1.00 0.00 127 LEU A O 7
ATOM 11358 N N . ALA A 1 54 ? -8.540 11.315 -6.562 1.00 0.00 128 ALA A N 7
ATOM 11359 C CA . ALA A 1 54 ? -8.281 12.724 -6.267 1.00 0.00 128 ALA A CA 7
ATOM 11360 C C . ALA A 1 54 ? -7.334 13.400 -7.275 1.00 0.00 128 ALA A C 7
ATOM 11361 O O . ALA A 1 54 ? -7.377 14.620 -7.452 1.00 0.00 128 ALA A O 7
ATOM 11368 N N . HIS A 1 55 ? -6.469 12.611 -7.919 1.00 0.00 129 HIS A N 7
ATOM 11369 C CA . HIS A 1 55 ? -5.360 13.095 -8.730 1.00 0.00 129 HIS A CA 7
ATOM 11370 C C . HIS A 1 55 ? -5.035 12.075 -9.839 1.00 0.00 129 HIS A C 7
ATOM 11371 O O . HIS A 1 55 ? -4.472 11.015 -9.549 1.00 0.00 129 HIS A O 7
ATOM 11385 N N . PRO A 1 56 ? -5.341 12.372 -11.112 1.00 0.00 130 PRO A N 7
ATOM 11386 C CA . PRO A 1 56 ? -4.997 11.522 -12.253 1.00 0.00 130 PRO A CA 7
ATOM 11387 C C . PRO A 1 56 ? -3.529 11.056 -12.291 1.00 0.00 130 PRO A C 7
ATOM 11388 O O . PRO A 1 56 ? -3.273 9.893 -12.594 1.00 0.00 130 PRO A O 7
ATOM 11399 N N . VAL A 1 57 ? -2.564 11.891 -11.876 1.00 0.00 131 VAL A N 7
ATOM 11400 C CA . VAL A 1 57 ? -1.144 11.494 -11.718 1.00 0.00 131 VAL A CA 7
ATOM 11401 C C . VAL A 1 57 ? -0.967 10.247 -10.832 1.00 0.00 131 VAL A C 7
ATOM 11402 O O . VAL A 1 57 ? -0.144 9.390 -11.152 1.00 0.00 131 VAL A O 7
ATOM 11415 N N . VAL A 1 58 ? -1.750 10.096 -9.753 1.00 0.00 132 VAL A N 7
ATOM 11416 C CA . VAL A 1 58 ? -1.660 8.934 -8.845 1.00 0.00 132 VAL A CA 7
ATOM 11417 C C . VAL A 1 58 ? -2.057 7.639 -9.559 1.00 0.00 132 VAL A C 7
ATOM 11418 O O . VAL A 1 58 ? -1.340 6.643 -9.468 1.00 0.00 132 VAL A O 7
ATOM 11431 N N . ARG A 1 59 ? -3.165 7.632 -10.314 1.00 0.00 133 ARG A N 7
ATOM 11432 C CA . ARG A 1 59 ? -3.600 6.423 -11.041 1.00 0.00 133 ARG A CA 7
ATOM 11433 C C . ARG A 1 59 ? -2.790 6.162 -12.314 1.00 0.00 133 ARG A C 7
ATOM 11434 O O . ARG A 1 59 ? -2.619 5.004 -12.698 1.00 0.00 133 ARG A O 7
ATOM 11455 N N . SER A 1 60 ? -2.227 7.212 -12.912 1.00 0.00 134 SER A N 7
ATOM 11456 C CA . SER A 1 60 ? -1.231 7.115 -13.984 1.00 0.00 134 SER A CA 7
ATOM 11457 C C . SER A 1 60 ? 0.061 6.436 -13.502 1.00 0.00 134 SER A C 7
ATOM 11458 O O . SER A 1 60 ? 0.576 5.560 -14.196 1.00 0.00 134 SER A O 7
ATOM 11466 N N . TYR A 1 61 ? 0.537 6.743 -12.284 1.00 0.00 135 TYR A N 7
ATOM 11467 C CA . TYR A 1 61 ? 1.678 6.049 -11.664 1.00 0.00 135 TYR A CA 7
ATOM 11468 C C . TYR A 1 61 ? 1.424 4.536 -11.558 1.00 0.00 135 TYR A C 7
ATOM 11469 O O . TYR A 1 61 ? 2.243 3.731 -11.999 1.00 0.00 135 TYR A O 7
ATOM 11487 N N . VAL A 1 62 ? 0.251 4.135 -11.051 1.00 0.00 136 VAL A N 7
ATOM 11488 C CA . VAL A 1 62 ? -0.147 2.718 -10.947 1.00 0.00 136 VAL A CA 7
ATOM 11489 C C . VAL A 1 62 ? -0.135 2.021 -12.314 1.00 0.00 136 VAL A C 7
ATOM 11490 O O . VAL A 1 62 ? 0.469 0.952 -12.458 1.00 0.00 136 VAL A O 7
ATOM 11503 N N . LYS A 1 63 ? -0.745 2.629 -13.341 1.00 0.00 137 LYS A N 7
ATOM 11504 C CA . LYS A 1 63 ? -0.874 2.012 -14.674 1.00 0.00 137 LYS A CA 7
ATOM 11505 C C . LYS A 1 63 ? 0.483 1.754 -15.346 1.00 0.00 137 LYS A C 7
ATOM 11506 O O . LYS A 1 63 ? 0.606 0.821 -16.138 1.00 0.00 137 LYS A O 7
ATOM 11525 N N . GLU A 1 64 ? 1.498 2.564 -15.043 1.00 0.00 138 GLU A N 7
ATOM 11526 C CA . GLU A 1 64 ? 2.800 2.548 -15.730 1.00 0.00 138 GLU A CA 7
ATOM 11527 C C . GLU A 1 64 ? 3.964 1.970 -14.902 1.00 0.00 138 GLU A C 7
ATOM 11528 O O . GLU A 1 64 ? 4.968 1.542 -15.481 1.00 0.00 138 GLU A O 7
ATOM 11540 N N . VAL A 1 65 ? 3.849 1.918 -13.568 1.00 0.00 139 VAL A N 7
ATOM 11541 C CA . VAL A 1 65 ? 4.892 1.390 -12.662 1.00 0.00 139 VAL A CA 7
ATOM 11542 C C . VAL A 1 65 ? 4.498 0.042 -12.051 1.00 0.00 139 VAL A C 7
ATOM 11543 O O . VAL A 1 65 ? 5.323 -0.877 -12.038 1.00 0.00 139 VAL A O 7
ATOM 11556 N N . SER A 1 66 ? 3.242 -0.132 -11.621 1.00 0.00 140 SER A N 7
ATOM 11557 C CA . SER A 1 66 ? 2.718 -1.458 -11.248 1.00 0.00 140 SER A CA 7
ATOM 11558 C C . SER A 1 66 ? 2.466 -2.325 -12.481 1.00 0.00 140 SER A C 7
ATOM 11559 O O . SER A 1 66 ? 2.632 -3.541 -12.415 1.00 0.00 140 SER A O 7
ATOM 11567 N N . GLU A 1 67 ? 2.053 -1.710 -13.599 1.00 0.00 141 GLU A N 7
ATOM 11568 C CA . GLU A 1 67 ? 1.651 -2.399 -14.842 1.00 0.00 141 GLU A CA 7
ATOM 11569 C C . GLU A 1 67 ? 0.558 -3.462 -14.579 1.00 0.00 141 GLU A C 7
ATOM 11570 O O . GLU A 1 67 ? 0.544 -4.548 -15.164 1.00 0.00 141 GLU A O 7
ATOM 11582 N N . TRP A 1 68 ? -0.341 -3.157 -13.633 1.00 0.00 142 TRP A N 7
ATOM 11583 C CA . TRP A 1 68 ? -1.268 -4.102 -13.001 1.00 0.00 142 TRP A CA 7
ATOM 11584 C C . TRP A 1 68 ? -2.663 -3.484 -12.794 1.00 0.00 142 TRP A C 7
ATOM 11585 O O . TRP A 1 68 ? -2.740 -2.320 -12.386 1.00 0.00 142 TRP A O 7
ATOM 11606 N N . PRO A 1 69 ? -3.765 -4.228 -13.026 1.00 0.00 143 PRO A N 7
ATOM 11607 C CA . PRO A 1 69 ? -5.118 -3.665 -13.049 1.00 0.00 143 PRO A CA 7
ATOM 11608 C C . PRO A 1 69 ? -5.758 -3.495 -11.666 1.00 0.00 143 PRO A C 7
ATOM 11609 O O . PRO A 1 69 ? -6.529 -2.561 -11.456 1.00 0.00 143 PRO A O 7
ATOM 11620 N N . THR A 1 70 ? -5.461 -4.394 -10.727 1.00 0.00 144 THR A N 7
ATOM 11621 C CA . THR A 1 70 ? -6.209 -4.555 -9.471 1.00 0.00 144 THR A CA 7
ATOM 11622 C C . THR A 1 70 ? -6.103 -3.336 -8.559 1.00 0.00 144 THR A C 7
ATOM 11623 O O . THR A 1 70 ? -5.000 -2.849 -8.330 1.00 0.00 144 THR A O 7
ATOM 11634 N N . ILE A 1 71 ? -7.220 -2.881 -7.986 1.00 0.00 145 ILE A N 7
ATOM 11635 C CA . ILE A 1 71 ? -7.286 -1.817 -6.969 1.00 0.00 145 ILE A CA 7
ATOM 11636 C C . ILE A 1 71 ? -7.984 -2.360 -5.707 1.00 0.00 145 ILE A C 7
ATOM 11637 O O . ILE A 1 71 ? -8.959 -3.115 -5.832 1.00 0.00 145 ILE A O 7
ATOM 11653 N N . PRO A 1 72 ? -7.550 -1.978 -4.487 1.00 0.00 146 PRO A N 7
ATOM 11654 C CA . PRO A 1 72 ? -6.360 -1.179 -4.149 1.00 0.00 146 PRO A CA 7
ATOM 11655 C C . PRO A 1 72 ? -5.053 -1.988 -4.195 1.00 0.00 146 PRO A C 7
ATOM 11656 O O . PRO A 1 72 ? -5.092 -3.211 -4.303 1.00 0.00 146 PRO A O 7
ATOM 11667 N N . GLN A 1 73 ? -3.903 -1.309 -4.088 1.00 0.00 147 GLN A N 7
ATOM 11668 C CA . GLN A 1 73 ? -2.559 -1.912 -4.203 1.00 0.00 147 GLN A CA 7
ATOM 11669 C C . GLN A 1 73 ? -1.630 -1.586 -3.026 1.00 0.00 147 GLN A C 7
ATOM 11670 O O . GLN A 1 73 ? -1.754 -0.533 -2.398 1.00 0.00 147 GLN A O 7
ATOM 11684 N N . LEU A 1 74 ? -0.645 -2.460 -2.794 1.00 0.00 148 LEU A N 7
ATOM 11685 C CA . LEU A 1 74 ? 0.462 -2.281 -1.856 1.00 0.00 148 LEU A CA 7
ATOM 11686 C C . LEU A 1 74 ? 1.833 -2.409 -2.553 1.00 0.00 148 LEU A C 7
ATOM 11687 O O . LEU A 1 74 ? 2.045 -3.300 -3.378 1.00 0.00 148 LEU A O 7
ATOM 11703 N N . PHE A 1 75 ? 2.768 -1.542 -2.166 1.00 0.00 149 PHE A N 7
ATOM 11704 C CA . PHE A 1 75 ? 4.207 -1.599 -2.441 1.00 0.00 149 PHE A CA 7
ATOM 11705 C C . PHE A 1 75 ? 4.981 -1.725 -1.120 1.00 0.00 149 PHE A C 7
ATOM 11706 O O . PHE A 1 75 ? 4.634 -1.078 -0.129 1.00 0.00 149 PHE A O 7
ATOM 11723 N N . ILE A 1 76 ? 6.070 -2.498 -1.135 1.00 0.00 150 ILE A N 7
ATOM 11724 C CA . ILE A 1 76 ? 7.056 -2.590 -0.044 1.00 0.00 150 ILE A CA 7
ATOM 11725 C C . ILE A 1 76 ? 8.447 -2.312 -0.633 1.00 0.00 150 ILE A C 7
ATOM 11726 O O . ILE A 1 76 ? 8.764 -2.821 -1.713 1.00 0.00 150 ILE A O 7
ATOM 11742 N N . LYS A 1 77 ? 9.259 -1.485 0.044 1.00 0.00 151 LYS A N 7
ATOM 11743 C CA . LYS A 1 77 ? 10.654 -1.134 -0.317 1.00 0.00 151 LYS A CA 7
ATOM 11744 C C . LYS A 1 77 ? 10.857 -0.840 -1.831 1.00 0.00 151 LYS A C 7
ATOM 11745 O O . LYS A 1 77 ? 11.712 -1.434 -2.488 1.00 0.00 151 LYS A O 7
ATOM 11764 N N . ALA A 1 78 ? 10.042 0.053 -2.402 1.00 0.00 152 ALA A N 7
ATOM 11765 C CA . ALA A 1 78 ? 10.043 0.477 -3.814 1.00 0.00 152 ALA A CA 7
ATOM 11766 C C . ALA A 1 78 ? 9.736 -0.601 -4.890 1.00 0.00 152 ALA A C 7
ATOM 11767 O O . ALA A 1 78 ? 10.032 -0.388 -6.072 1.00 0.00 152 ALA A O 7
ATOM 11774 N N . GLU A 1 79 ? 9.100 -1.724 -4.533 1.00 0.00 153 GLU A N 7
ATOM 11775 C CA . GLU A 1 79 ? 8.584 -2.732 -5.471 1.00 0.00 153 GLU A CA 7
ATOM 11776 C C . GLU A 1 79 ? 7.134 -3.157 -5.161 1.00 0.00 153 GLU A C 7
ATOM 11777 O O . GLU A 1 79 ? 6.669 -3.075 -4.020 1.00 0.00 153 GLU A O 7
ATOM 11789 N N . PHE A 1 80 ? 6.407 -3.604 -6.192 1.00 0.00 154 PHE A N 7
ATOM 11790 C CA . PHE A 1 80 ? 4.983 -3.948 -6.113 1.00 0.00 154 PHE A CA 7
ATOM 11791 C C . PHE A 1 80 ? 4.760 -5.291 -5.401 1.00 0.00 154 PHE A C 7
ATOM 11792 O O . PHE A 1 80 ? 5.413 -6.294 -5.712 1.00 0.00 154 PHE A O 7
ATOM 11809 N N . VAL A 1 81 ? 3.821 -5.322 -4.451 1.00 0.00 155 VAL A N 7
ATOM 11810 C CA . VAL A 1 81 ? 3.531 -6.484 -3.594 1.00 0.00 155 VAL A CA 7
ATOM 11811 C C . VAL A 1 81 ? 2.236 -7.197 -3.984 1.00 0.00 155 VAL A C 7
ATOM 11812 O O . VAL A 1 81 ? 2.243 -8.427 -4.077 1.00 0.00 155 VAL A O 7
ATOM 11825 N N . GLY A 1 82 ? 1.154 -6.469 -4.277 1.00 0.00 156 GLY A N 7
ATOM 11826 C CA . GLY A 1 82 ? -0.117 -7.056 -4.722 1.00 0.00 156 GLY A CA 7
ATOM 11827 C C . GLY A 1 82 ? -1.356 -6.231 -4.362 1.00 0.00 156 GLY A C 7
ATOM 11828 O O . GLY A 1 82 ? -1.250 -5.151 -3.772 1.00 0.00 156 GLY A O 7
ATOM 11832 N N . GLY A 1 83 ? -2.534 -6.752 -4.718 1.00 0.00 157 GLY A N 7
ATOM 11833 C CA . GLY A 1 83 ? -3.837 -6.231 -4.293 1.00 0.00 157 GLY A CA 7
ATOM 11834 C C . GLY A 1 83 ? -4.305 -6.705 -2.906 1.00 0.00 157 GLY A C 7
ATOM 11835 O O . GLY A 1 83 ? -3.579 -7.388 -2.182 1.00 0.00 157 GLY A O 7
ATOM 11839 N N . LEU A 1 84 ? -5.545 -6.359 -2.535 1.00 0.00 158 LEU A N 7
ATOM 11840 C CA . LEU A 1 84 ? -6.128 -6.666 -1.216 1.00 0.00 158 LEU A CA 7
ATOM 11841 C C . LEU A 1 84 ? -6.248 -8.180 -0.946 1.00 0.00 158 LEU A C 7
ATOM 11842 O O . LEU A 1 84 ? -5.928 -8.652 0.149 1.00 0.00 158 LEU A O 7
ATOM 11858 N N . ASP A 1 85 ? -6.625 -8.965 -1.956 1.00 0.00 159 ASP A N 7
ATOM 11859 C CA . ASP A 1 85 ? -6.615 -10.430 -1.856 1.00 0.00 159 ASP A CA 7
ATOM 11860 C C . ASP A 1 85 ? -5.216 -10.974 -1.526 1.00 0.00 159 ASP A C 7
ATOM 11861 O O . ASP A 1 85 ? -5.067 -11.866 -0.699 1.00 0.00 159 ASP A O 7
ATOM 11870 N N . ILE A 1 86 ? -4.172 -10.392 -2.119 1.00 0.00 160 ILE A N 7
ATOM 11871 C CA . ILE A 1 86 ? -2.788 -10.847 -1.937 1.00 0.00 160 ILE A CA 7
ATOM 11872 C C . ILE A 1 86 ? -2.291 -10.594 -0.512 1.00 0.00 160 ILE A C 7
ATOM 11873 O O . ILE A 1 86 ? -1.810 -11.521 0.138 1.00 0.00 160 ILE A O 7
ATOM 11889 N N . VAL A 1 87 ? -2.435 -9.372 0.016 1.00 0.00 161 VAL A N 7
ATOM 11890 C CA . VAL A 1 87 ? -1.934 -9.032 1.366 1.00 0.00 161 VAL A CA 7
ATOM 11891 C C . VAL A 1 87 ? -2.608 -9.860 2.453 1.00 0.00 161 VAL A C 7
ATOM 11892 O O . VAL A 1 87 ? -1.956 -10.268 3.409 1.00 0.00 161 VAL A O 7
ATOM 11905 N N . THR A 1 88 ? -3.891 -10.172 2.269 1.00 0.00 162 THR A N 7
ATOM 11906 C CA . THR A 1 88 ? -4.663 -11.028 3.183 1.00 0.00 162 THR A CA 7
ATOM 11907 C C . THR A 1 88 ? -4.269 -12.498 3.046 1.00 0.00 162 THR A C 7
ATOM 11908 O O . THR A 1 88 ? -4.087 -13.167 4.060 1.00 0.00 162 THR A O 7
ATOM 11919 N N . LYS A 1 89 ? -4.024 -13.003 1.827 1.00 0.00 163 LYS A N 7
ATOM 11920 C CA . LYS A 1 89 ? -3.505 -14.364 1.595 1.00 0.00 163 LYS A CA 7
ATOM 11921 C C . LYS A 1 89 ? -2.136 -14.564 2.241 1.00 0.00 163 LYS A C 7
ATOM 11922 O O . LYS A 1 89 ? -1.923 -15.574 2.912 1.00 0.00 163 LYS A O 7
ATOM 11941 N N . MET A 1 90 ? -1.257 -13.579 2.081 1.00 0.00 164 MET A N 7
ATOM 11942 C CA . MET A 1 90 ? 0.062 -13.532 2.710 1.00 0.00 164 MET A CA 7
ATOM 11943 C C . MET A 1 90 ? -0.008 -13.381 4.243 1.00 0.00 164 MET A C 7
ATOM 11944 O O . MET A 1 90 ? 0.879 -13.864 4.944 1.00 0.00 164 MET A O 7
ATOM 11958 N N . LEU A 1 91 ? -1.038 -12.732 4.800 1.00 0.00 165 LEU A N 7
ATOM 11959 C CA . LEU A 1 91 ? -1.304 -12.717 6.246 1.00 0.00 165 LEU A CA 7
ATOM 11960 C C . LEU A 1 91 ? -1.727 -14.110 6.747 1.00 0.00 165 LEU A C 7
ATOM 11961 O O . LEU A 1 91 ? -1.179 -14.623 7.724 1.00 0.00 165 LEU A O 7
ATOM 11977 N N . GLU A 1 92 ? -2.655 -14.758 6.040 1.00 0.00 166 GLU A N 7
ATOM 11978 C CA . GLU A 1 92 ? -3.135 -16.111 6.365 1.00 0.00 166 GLU A CA 7
ATOM 11979 C C . GLU A 1 92 ? -2.050 -17.188 6.268 1.00 0.00 166 GLU A C 7
ATOM 11980 O O . GLU A 1 92 ? -2.050 -18.131 7.058 1.00 0.00 166 GLU A O 7
ATOM 11992 N N . SER A 1 93 ? -1.123 -17.051 5.324 1.00 0.00 167 SER A N 7
ATOM 11993 C CA . SER A 1 93 ? 0.039 -17.943 5.163 1.00 0.00 167 SER A CA 7
ATOM 11994 C C . SER A 1 93 ? 1.225 -17.603 6.079 1.00 0.00 167 SER A C 7
ATOM 11995 O O . SER A 1 93 ? 2.116 -18.438 6.261 1.00 0.00 167 SER A O 7
ATOM 12003 N N . GLY A 1 94 ? 1.249 -16.396 6.653 1.00 0.00 168 GLY A N 7
ATOM 12004 C CA . GLY A 1 94 ? 2.349 -15.850 7.457 1.00 0.00 168 GLY A CA 7
ATOM 12005 C C . GLY A 1 94 ? 3.432 -15.108 6.658 1.00 0.00 168 GLY A C 7
ATOM 12006 O O . GLY A 1 94 ? 4.209 -14.359 7.246 1.00 0.00 168 GLY A O 7
ATOM 12010 N N . ASP A 1 95 ? 3.466 -15.230 5.326 1.00 0.00 169 ASP A N 7
ATOM 12011 C CA . ASP A 1 95 ? 4.504 -14.633 4.467 1.00 0.00 169 ASP A CA 7
ATOM 12012 C C . ASP A 1 95 ? 4.558 -13.092 4.549 1.00 0.00 169 ASP A C 7
ATOM 12013 O O . ASP A 1 95 ? 5.625 -12.500 4.405 1.00 0.00 169 ASP A O 7
ATOM 12022 N N . LEU A 1 96 ? 3.426 -12.434 4.832 1.00 0.00 170 LEU A N 7
ATOM 12023 C CA . LEU A 1 96 ? 3.333 -10.981 5.033 1.00 0.00 170 LEU A CA 7
ATOM 12024 C C . LEU A 1 96 ? 4.087 -10.555 6.295 1.00 0.00 170 LEU A C 7
ATOM 12025 O O . LEU A 1 96 ? 4.943 -9.673 6.249 1.00 0.00 170 LEU A O 7
ATOM 12041 N N . LYS A 1 97 ? 3.819 -11.242 7.413 1.00 0.00 171 LYS A N 7
ATOM 12042 C CA . LYS A 1 97 ? 4.554 -11.073 8.673 1.00 0.00 171 LYS A CA 7
ATOM 12043 C C . LYS A 1 97 ? 6.033 -11.446 8.495 1.00 0.00 171 LYS A C 7
ATOM 12044 O O . LYS A 1 97 ? 6.894 -10.765 9.057 1.00 0.00 171 LYS A O 7
ATOM 12063 N N . LYS A 1 98 ? 6.349 -12.445 7.654 1.00 0.00 172 LYS A N 7
ATOM 12064 C CA . LYS A 1 98 ? 7.738 -12.841 7.377 1.00 0.00 172 LYS A CA 7
ATOM 12065 C C . LYS A 1 98 ? 8.510 -11.738 6.648 1.00 0.00 172 LYS A C 7
ATOM 12066 O O . LYS A 1 98 ? 9.589 -11.368 7.109 1.00 0.00 172 LYS A O 7
ATOM 12085 N N . MET A 1 99 ? 7.951 -11.139 5.589 1.00 0.00 173 MET A N 7
ATOM 12086 C CA . MET A 1 99 ? 8.633 -10.084 4.847 1.00 0.00 173 MET A CA 7
ATOM 12087 C C . MET A 1 99 ? 8.943 -8.846 5.695 1.00 0.00 173 MET A C 7
ATOM 12088 O O . MET A 1 99 ? 10.016 -8.272 5.541 1.00 0.00 173 MET A O 7
ATOM 12102 N N . LEU A 1 100 ? 8.053 -8.445 6.612 1.00 0.00 174 LEU A N 7
ATOM 12103 C CA . LEU A 1 100 ? 8.298 -7.291 7.486 1.00 0.00 174 LEU A CA 7
ATOM 12104 C C . LEU A 1 100 ? 9.538 -7.516 8.364 1.00 0.00 174 LEU A C 7
ATOM 12105 O O . LEU A 1 100 ? 10.428 -6.666 8.385 1.00 0.00 174 LEU A O 7
ATOM 12121 N N . ARG A 1 101 ? 9.621 -8.671 9.051 1.00 0.00 175 ARG A N 7
ATOM 12122 C CA . ARG A 1 101 ? 10.785 -9.003 9.902 1.00 0.00 175 ARG A CA 7
ATOM 12123 C C . ARG A 1 101 ? 12.077 -9.166 9.098 1.00 0.00 175 ARG A C 7
ATOM 12124 O O . ARG A 1 101 ? 13.142 -8.753 9.558 1.00 0.00 175 ARG A O 7
ATOM 12145 N N . ASP A 1 102 ? 11.971 -9.691 7.879 1.00 0.00 176 ASP A N 7
ATOM 12146 C CA . ASP A 1 102 ? 13.074 -9.811 6.912 1.00 0.00 176 ASP A CA 7
ATOM 12147 C C . ASP A 1 102 ? 13.616 -8.448 6.453 1.00 0.00 176 ASP A C 7
ATOM 12148 O O . ASP A 1 102 ? 14.827 -8.226 6.420 1.00 0.00 176 ASP A O 7
ATOM 12157 N N . LYS A 1 103 ? 12.708 -7.513 6.149 1.00 0.00 177 LYS A N 7
ATOM 12158 C CA . LYS A 1 103 ? 13.026 -6.146 5.686 1.00 0.00 177 LYS A CA 7
ATOM 12159 C C . LYS A 1 103 ? 13.381 -5.164 6.807 1.00 0.00 177 LYS A C 7
ATOM 12160 O O . LYS A 1 103 ? 13.858 -4.067 6.513 1.00 0.00 177 LYS A O 7
ATOM 12179 N N . GLY A 1 104 ? 13.142 -5.533 8.067 1.00 0.00 178 GLY A N 7
ATOM 12180 C CA . GLY A 1 104 ? 13.370 -4.664 9.225 1.00 0.00 178 GLY A CA 7
ATOM 12181 C C . GLY A 1 104 ? 12.238 -3.670 9.533 1.00 0.00 178 GLY A C 7
ATOM 12182 O O . GLY A 1 104 ? 12.483 -2.653 10.180 1.00 0.00 178 GLY A O 7
ATOM 12186 N N . ILE A 1 105 ? 11.003 -3.914 9.076 1.00 0.00 179 ILE A N 7
ATOM 12187 C CA . ILE A 1 105 ? 9.902 -2.939 9.173 1.00 0.00 179 ILE A CA 7
ATOM 12188 C C . ILE A 1 105 ? 9.206 -3.011 10.547 1.00 0.00 179 ILE A C 7
ATOM 12189 O O . ILE A 1 105 ? 9.037 -4.096 11.114 1.00 0.00 179 ILE A O 7
ATOM 12205 N N . THR A 1 106 ? 8.805 -1.849 11.078 1.00 0.00 180 THR A N 7
ATOM 12206 C CA . THR A 1 106 ? 8.099 -1.666 12.362 1.00 0.00 180 THR A CA 7
ATOM 12207 C C . THR A 1 106 ? 6.772 -2.424 12.389 1.00 0.00 180 THR A C 7
ATOM 12208 O O . THR A 1 106 ? 5.967 -2.274 11.476 1.00 0.00 180 THR A O 7
ATOM 12219 N N . CYS A 1 107 ? 6.540 -3.261 13.404 1.00 0.00 181 CYS A N 7
ATOM 12220 C CA . CYS A 1 107 ? 5.332 -4.079 13.533 1.00 0.00 181 CYS A CA 7
ATOM 12221 C C . CYS A 1 107 ? 5.128 -4.672 14.942 1.00 0.00 181 CYS A C 7
ATOM 12222 O O . CYS A 1 107 ? 6.065 -4.785 15.742 1.00 0.00 181 CYS A O 7
ATOM 12230 N N . ARG A 1 108 ? 3.893 -5.097 15.225 1.00 0.00 182 ARG A N 7
ATOM 12231 C CA . ARG A 1 108 ? 3.530 -5.920 16.389 1.00 0.00 182 ARG A CA 7
ATOM 12232 C C . ARG A 1 108 ? 4.124 -7.329 16.309 1.00 0.00 182 ARG A C 7
ATOM 12233 O O . ARG A 1 108 ? 4.449 -7.803 15.223 1.00 0.00 182 ARG A O 7
ATOM 12254 N N . ASP A 1 109 ? 4.240 -7.990 17.459 1.00 0.00 183 ASP A N 7
ATOM 12255 C CA . ASP A 1 109 ? 4.969 -9.239 17.679 1.00 0.00 183 ASP A CA 7
ATOM 12256 C C . ASP A 1 109 ? 4.632 -10.342 16.663 1.00 0.00 183 ASP A C 7
ATOM 12257 O O . ASP A 1 109 ? 3.476 -10.724 16.436 1.00 0.00 183 ASP A O 7
ATOM 12266 N N . LEU A 1 110 ? 5.708 -10.817 16.042 1.00 0.00 184 LEU A N 7
ATOM 12267 C CA . LEU A 1 110 ? 5.752 -11.729 14.894 1.00 0.00 184 LEU A CA 7
ATOM 12268 C C . LEU A 1 110 ? 5.323 -13.157 15.255 1.00 0.00 184 LEU A C 7
ATOM 12269 O O . LEU A 1 110 ? 5.562 -13.637 16.384 1.00 0.00 184 LEU A O 7
ATOM 12286 N N . GLY A 1 1 ? 0.134 25.291 -7.846 1.00 0.00 75 GLY A N 8
ATOM 12287 C CA . GLY A 1 1 ? 0.966 24.334 -8.587 1.00 0.00 75 GLY A CA 8
ATOM 12288 C C . GLY A 1 1 ? 0.364 22.944 -8.518 1.00 0.00 75 GLY A C 8
ATOM 12289 O O . GLY A 1 1 ? -0.836 22.804 -8.269 1.00 0.00 75 GLY A O 8
ATOM 12295 N N . ALA A 1 2 ? 1.181 21.915 -8.760 1.00 0.00 76 ALA A N 8
ATOM 12296 C CA . ALA A 1 2 ? 0.738 20.517 -8.808 1.00 0.00 76 ALA A CA 8
ATOM 12297 C C . ALA A 1 2 ? 1.843 19.499 -8.461 1.00 0.00 76 ALA A C 8
ATOM 12298 O O . ALA A 1 2 ? 3.031 19.707 -8.734 1.00 0.00 76 ALA A O 8
ATOM 12305 N N . MET A 1 3 ? 1.427 18.348 -7.938 1.00 0.00 77 MET A N 8
ATOM 12306 C CA . MET A 1 3 ? 2.223 17.119 -7.854 1.00 0.00 77 MET A CA 8
ATOM 12307 C C . MET A 1 3 ? 2.515 16.566 -9.266 1.00 0.00 77 MET A C 8
ATOM 12308 O O . MET A 1 3 ? 1.683 16.675 -10.171 1.00 0.00 77 MET A O 8
ATOM 12322 N N . VAL A 1 4 ? 3.674 15.930 -9.445 1.00 0.00 78 VAL A N 8
ATOM 12323 C CA . VAL A 1 4 ? 4.063 15.206 -10.675 1.00 0.00 78 VAL A CA 8
ATOM 12324 C C . VAL A 1 4 ? 4.405 13.744 -10.382 1.00 0.00 78 VAL A C 8
ATOM 12325 O O . VAL A 1 4 ? 4.672 13.388 -9.233 1.00 0.00 78 VAL A O 8
ATOM 12338 N N . LYS A 1 5 ? 4.433 12.874 -11.399 1.00 0.00 79 LYS A N 8
ATOM 12339 C CA . LYS A 1 5 ? 4.725 11.434 -11.227 1.00 0.00 79 LYS A CA 8
ATOM 12340 C C . LYS A 1 5 ? 6.096 11.185 -10.566 1.00 0.00 79 LYS A C 8
ATOM 12341 O O . LYS A 1 5 ? 6.212 10.302 -9.713 1.00 0.00 79 LYS A O 8
ATOM 12360 N N . LYS A 1 6 ? 7.083 12.044 -10.850 1.00 0.00 80 LYS A N 8
ATOM 12361 C CA . LYS A 1 6 ? 8.400 12.128 -10.184 1.00 0.00 80 LYS A CA 8
ATOM 12362 C C . LYS A 1 6 ? 8.318 12.325 -8.656 1.00 0.00 80 LYS A C 8
ATOM 12363 O O . LYS A 1 6 ? 9.157 11.780 -7.936 1.00 0.00 80 LYS A O 8
ATOM 12382 N N . ASP A 1 7 ? 7.297 13.032 -8.148 1.00 0.00 81 ASP A N 8
ATOM 12383 C CA . ASP A 1 7 ? 7.068 13.234 -6.704 1.00 0.00 81 ASP A CA 8
ATOM 12384 C C . ASP A 1 7 ? 6.587 11.950 -6.010 1.00 0.00 81 ASP A C 8
ATOM 12385 O O . ASP A 1 7 ? 7.008 11.648 -4.886 1.00 0.00 81 ASP A O 8
ATOM 12394 N N . ILE A 1 8 ? 5.727 11.178 -6.686 1.00 0.00 82 ILE A N 8
ATOM 12395 C CA . ILE A 1 8 ? 5.236 9.887 -6.185 1.00 0.00 82 ILE A CA 8
ATOM 12396 C C . ILE A 1 8 ? 6.380 8.883 -6.141 1.00 0.00 82 ILE A C 8
ATOM 12397 O O . ILE A 1 8 ? 6.563 8.232 -5.118 1.00 0.00 82 ILE A O 8
ATOM 12413 N N . ASP A 1 9 ? 7.187 8.784 -7.201 1.00 0.00 83 ASP A N 8
ATOM 12414 C CA . ASP A 1 9 ? 8.261 7.790 -7.236 1.00 0.00 83 ASP A CA 8
ATOM 12415 C C . ASP A 1 9 ? 9.350 8.060 -6.172 1.00 0.00 83 ASP A C 8
ATOM 12416 O O . ASP A 1 9 ? 9.830 7.133 -5.523 1.00 0.00 83 ASP A O 8
ATOM 12425 N N . ASP A 1 10 ? 9.669 9.333 -5.913 1.00 0.00 84 ASP A N 8
ATOM 12426 C CA . ASP A 1 10 ? 10.524 9.759 -4.792 1.00 0.00 84 ASP A CA 8
ATOM 12427 C C . ASP A 1 10 ? 9.952 9.327 -3.433 1.00 0.00 84 ASP A C 8
ATOM 12428 O O . ASP A 1 10 ? 10.686 8.876 -2.552 1.00 0.00 84 ASP A O 8
ATOM 12437 N N . THR A 1 11 ? 8.631 9.418 -3.280 1.00 0.00 85 THR A N 8
ATOM 12438 C CA . THR A 1 11 ? 7.917 8.939 -2.081 1.00 0.00 85 THR A CA 8
ATOM 12439 C C . THR A 1 11 ? 7.987 7.410 -1.957 1.00 0.00 85 THR A C 8
ATOM 12440 O O . THR A 1 11 ? 8.335 6.899 -0.892 1.00 0.00 85 THR A O 8
ATOM 12451 N N . ILE A 1 12 ? 7.745 6.682 -3.055 1.00 0.00 86 ILE A N 8
ATOM 12452 C CA . ILE A 1 12 ? 7.873 5.214 -3.174 1.00 0.00 86 ILE A CA 8
ATOM 12453 C C . ILE A 1 12 ? 9.284 4.751 -2.785 1.00 0.00 86 ILE A C 8
ATOM 12454 O O . ILE A 1 12 ? 9.434 3.711 -2.141 1.00 0.00 86 ILE A O 8
ATOM 12470 N N . LYS A 1 13 ? 10.314 5.537 -3.118 1.00 0.00 87 LYS A N 8
ATOM 12471 C CA . LYS A 1 13 ? 11.715 5.324 -2.768 1.00 0.00 87 LYS A CA 8
ATOM 12472 C C . LYS A 1 13 ? 12.102 5.735 -1.336 1.00 0.00 87 LYS A C 8
ATOM 12473 O O . LYS A 1 13 ? 13.081 5.201 -0.824 1.00 0.00 87 LYS A O 8
ATOM 12492 N N . SER A 1 14 ? 11.368 6.639 -0.676 1.00 0.00 88 SER A N 8
ATOM 12493 C CA . SER A 1 14 ? 11.710 7.180 0.660 1.00 0.00 88 SER A CA 8
ATOM 12494 C C . SER A 1 14 ? 10.987 6.493 1.829 1.00 0.00 88 SER A C 8
ATOM 12495 O O . SER A 1 14 ? 11.549 6.311 2.914 1.00 0.00 88 SER A O 8
ATOM 12503 N N . GLU A 1 15 ? 9.734 6.096 1.628 1.00 0.00 89 GLU A N 8
ATOM 12504 C CA . GLU A 1 15 ? 8.921 5.384 2.619 1.00 0.00 89 GLU A CA 8
ATOM 12505 C C . GLU A 1 15 ? 9.227 3.879 2.571 1.00 0.00 89 GLU A C 8
ATOM 12506 O O . GLU A 1 15 ? 9.772 3.363 1.593 1.00 0.00 89 GLU A O 8
ATOM 12518 N N . ASP A 1 16 ? 8.964 3.154 3.654 1.00 0.00 90 ASP A N 8
ATOM 12519 C CA . ASP A 1 16 ? 9.212 1.707 3.729 1.00 0.00 90 ASP A CA 8
ATOM 12520 C C . ASP A 1 16 ? 7.978 0.900 3.302 1.00 0.00 90 ASP A C 8
ATOM 12521 O O . ASP A 1 16 ? 8.110 -0.212 2.787 1.00 0.00 90 ASP A O 8
ATOM 12530 N N . VAL A 1 17 ? 6.794 1.496 3.464 1.00 0.00 91 VAL A N 8
ATOM 12531 C CA . VAL A 1 17 ? 5.485 0.953 3.088 1.00 0.00 91 VAL A CA 8
ATOM 12532 C C . VAL A 1 17 ? 4.690 2.021 2.332 1.00 0.00 91 VAL A C 8
ATOM 12533 O O . VAL A 1 17 ? 4.507 3.127 2.847 1.00 0.00 91 VAL A O 8
ATOM 12546 N N . VAL A 1 18 ? 4.175 1.699 1.140 1.00 0.00 92 VAL A N 8
ATOM 12547 C CA . VAL A 1 18 ? 3.321 2.618 0.358 1.00 0.00 92 VAL A CA 8
ATOM 12548 C C . VAL A 1 18 ? 2.126 1.886 -0.252 1.00 0.00 92 VAL A C 8
ATOM 12549 O O . VAL A 1 18 ? 2.275 0.787 -0.778 1.00 0.00 92 VAL A O 8
ATOM 12562 N N . THR A 1 19 ? 0.938 2.488 -0.209 1.00 0.00 93 THR A N 8
ATOM 12563 C CA . THR A 1 19 ? -0.299 1.909 -0.766 1.00 0.00 93 THR A CA 8
ATOM 12564 C C . THR A 1 19 ? -1.094 2.928 -1.590 1.00 0.00 93 THR A C 8
ATOM 12565 O O . THR A 1 19 ? -1.026 4.127 -1.328 1.00 0.00 93 THR A O 8
ATOM 12576 N N . PHE A 1 20 ? -1.837 2.451 -2.596 1.00 0.00 94 PHE A N 8
ATOM 12577 C CA . PHE A 1 20 ? -2.713 3.254 -3.461 1.00 0.00 94 PHE A CA 8
ATOM 12578 C C . PHE A 1 20 ? -4.170 2.813 -3.274 1.00 0.00 94 PHE A C 8
ATOM 12579 O O . PHE A 1 20 ? -4.482 1.646 -3.535 1.00 0.00 94 PHE A O 8
ATOM 12596 N N . ILE A 1 21 ? -5.050 3.722 -2.834 1.00 0.00 95 ILE A N 8
ATOM 12597 C CA . ILE A 1 21 ? -6.426 3.405 -2.414 1.00 0.00 95 ILE A CA 8
ATOM 12598 C C . ILE A 1 21 ? -7.492 4.390 -2.934 1.00 0.00 95 ILE A C 8
ATOM 12599 O O . ILE A 1 21 ? -7.212 5.551 -3.245 1.00 0.00 95 ILE A O 8
ATOM 12615 N N . LYS A 1 22 ? -8.752 3.936 -2.951 1.00 0.00 96 LYS A N 8
ATOM 12616 C CA . LYS A 1 22 ? -9.958 4.733 -3.240 1.00 0.00 96 LYS A CA 8
ATOM 12617 C C . LYS A 1 22 ? -10.459 5.443 -1.968 1.00 0.00 96 LYS A C 8
ATOM 12618 O O . LYS A 1 22 ? -11.435 5.033 -1.340 1.00 0.00 96 LYS A O 8
ATOM 12637 N N . GLY A 1 23 ? -9.754 6.497 -1.569 1.00 0.00 97 GLY A N 8
ATOM 12638 C CA . GLY A 1 23 ? -10.160 7.535 -0.609 1.00 0.00 97 GLY A CA 8
ATOM 12639 C C . GLY A 1 23 ? -8.951 8.077 0.173 1.00 0.00 97 GLY A C 8
ATOM 12640 O O . GLY A 1 23 ? -7.818 7.652 -0.063 1.00 0.00 97 GLY A O 8
ATOM 12644 N N . LEU A 1 24 ? -9.169 8.938 1.171 1.00 0.00 98 LEU A N 8
ATOM 12645 C CA . LEU A 1 24 ? -8.232 9.118 2.276 1.00 0.00 98 LEU A CA 8
ATOM 12646 C C . LEU A 1 24 ? -8.112 7.821 3.108 1.00 0.00 98 LEU A C 8
ATOM 12647 O O . LEU A 1 24 ? -9.032 7.006 3.109 1.00 0.00 98 LEU A O 8
ATOM 12663 N N . PRO A 1 25 ? -7.021 7.618 3.864 1.00 0.00 99 PRO A N 8
ATOM 12664 C CA . PRO A 1 25 ? -6.811 6.396 4.639 1.00 0.00 99 PRO A CA 8
ATOM 12665 C C . PRO A 1 25 ? -7.670 6.387 5.912 1.00 0.00 99 PRO A C 8
ATOM 12666 O O . PRO A 1 25 ? -8.243 5.362 6.282 1.00 0.00 99 PRO A O 8
ATOM 12677 N N . GLU A 1 26 ? -7.854 7.562 6.517 1.00 0.00 100 GLU A N 8
ATOM 12678 C CA . GLU A 1 26 ? -8.781 7.809 7.627 1.00 0.00 100 GLU A CA 8
ATOM 12679 C C . GLU A 1 26 ? -10.260 7.889 7.195 1.00 0.00 100 GLU A C 8
ATOM 12680 O O . GLU A 1 26 ? -11.168 7.671 8.003 1.00 0.00 100 GLU A O 8
ATOM 12692 N N . ALA A 1 27 ? -10.503 8.166 5.910 1.00 0.00 101 ALA A N 8
ATOM 12693 C CA . ALA A 1 27 ? -11.826 8.315 5.302 1.00 0.00 101 ALA A CA 8
ATOM 12694 C C . ALA A 1 27 ? -11.902 7.676 3.896 1.00 0.00 101 ALA A C 8
ATOM 12695 O O . ALA A 1 27 ? -12.019 8.393 2.893 1.00 0.00 101 ALA A O 8
ATOM 12702 N N . PRO A 1 28 ? -11.822 6.336 3.778 1.00 0.00 102 PRO A N 8
ATOM 12703 C CA . PRO A 1 28 ? -11.888 5.663 2.486 1.00 0.00 102 PRO A CA 8
ATOM 12704 C C . PRO A 1 28 ? -13.311 5.674 1.925 1.00 0.00 102 PRO A C 8
ATOM 12705 O O . PRO A 1 28 ? -14.299 5.702 2.664 1.00 0.00 102 PRO A O 8
ATOM 12716 N N . MET A 1 29 ? -13.403 5.618 0.599 1.00 0.00 103 MET A N 8
ATOM 12717 C CA . MET A 1 29 ? -14.648 5.623 -0.176 1.00 0.00 103 MET A CA 8
ATOM 12718 C C . MET A 1 29 ? -15.018 4.224 -0.703 1.00 0.00 103 MET A C 8
ATOM 12719 O O . MET A 1 29 ? -15.917 4.099 -1.534 1.00 0.00 103 MET A O 8
ATOM 12733 N N . CYS A 1 30 ? -14.288 3.178 -0.291 1.00 0.00 104 CYS A N 8
ATOM 12734 C CA . CYS A 1 30 ? -14.330 1.856 -0.908 1.00 0.00 104 CYS A CA 8
ATOM 12735 C C . CYS A 1 30 ? -13.963 0.760 0.115 1.00 0.00 104 CYS A C 8
ATOM 12736 O O . CYS A 1 30 ? -13.028 0.944 0.902 1.00 0.00 104 CYS A O 8
ATOM 12744 N N . ALA A 1 31 ? -14.642 -0.392 0.091 1.00 0.00 105 ALA A N 8
ATOM 12745 C CA . ALA A 1 31 ? -14.528 -1.421 1.132 1.00 0.00 105 ALA A CA 8
ATOM 12746 C C . ALA A 1 31 ? -13.145 -2.094 1.163 1.00 0.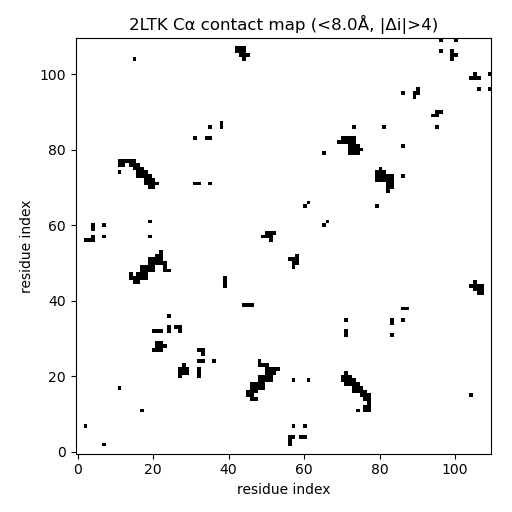00 105 ALA A C 8
ATOM 12747 O O . ALA A 1 31 ? -12.522 -2.206 2.222 1.00 0.00 105 ALA A O 8
ATOM 12754 N N . TYR A 1 32 ? -12.604 -2.459 -0.004 1.00 0.00 106 TYR A N 8
ATOM 12755 C CA . TYR A 1 32 ? -11.256 -3.032 -0.116 1.00 0.00 106 TYR A CA 8
ATOM 12756 C C . TYR A 1 32 ? -10.161 -2.020 0.263 1.00 0.00 106 TYR A C 8
ATOM 12757 O O . TYR A 1 32 ? -9.105 -2.406 0.761 1.00 0.00 106 TYR A O 8
ATOM 12775 N N . SER A 1 33 ? -10.419 -0.716 0.112 1.00 0.00 107 SER A N 8
ATOM 12776 C CA . SER A 1 33 ? -9.499 0.348 0.536 1.00 0.00 107 SER A CA 8
ATOM 12777 C C . SER A 1 33 ? -9.469 0.498 2.059 1.00 0.00 107 SER A C 8
ATOM 12778 O O . SER A 1 33 ? -8.392 0.526 2.655 1.00 0.00 107 SER A O 8
ATOM 12786 N N . LYS A 1 34 ? -10.642 0.463 2.707 1.00 0.00 108 LYS A N 8
ATOM 12787 C CA . LYS A 1 34 ? -10.782 0.281 4.162 1.00 0.00 108 LYS A CA 8
ATOM 12788 C C . LYS A 1 34 ? -10.041 -0.964 4.650 1.00 0.00 108 LYS A C 8
ATOM 12789 O O . LYS A 1 34 ? -9.292 -0.866 5.624 1.00 0.00 108 LYS A O 8
ATOM 12808 N N . ARG A 1 35 ? -10.197 -2.108 3.974 1.00 0.00 109 ARG A N 8
ATOM 12809 C CA . ARG A 1 35 ? -9.537 -3.367 4.327 1.00 0.00 109 ARG A CA 8
ATOM 12810 C C . ARG A 1 35 ? -8.011 -3.327 4.158 1.00 0.00 109 ARG A C 8
ATOM 12811 O O . ARG A 1 35 ? -7.321 -3.847 5.025 1.00 0.00 109 ARG A O 8
ATOM 12832 N N . MET A 1 36 ? -7.471 -2.649 3.139 1.00 0.00 110 MET A N 8
ATOM 12833 C CA . MET A 1 36 ? -6.016 -2.440 3.003 1.00 0.00 110 MET A CA 8
ATOM 12834 C C . MET A 1 36 ? -5.463 -1.652 4.198 1.00 0.00 110 MET A C 8
ATOM 12835 O O . MET A 1 36 ? -4.510 -2.082 4.841 1.00 0.00 110 MET A O 8
ATOM 12849 N N . ILE A 1 37 ? -6.108 -0.536 4.554 1.00 0.00 111 ILE A N 8
ATOM 12850 C CA . ILE A 1 37 ? -5.727 0.262 5.729 1.00 0.00 111 ILE A CA 8
ATOM 12851 C C . ILE A 1 37 ? -5.906 -0.534 7.029 1.00 0.00 111 ILE A C 8
ATOM 12852 O O . ILE A 1 37 ? -5.081 -0.410 7.928 1.00 0.00 111 ILE A O 8
ATOM 12868 N N . ASP A 1 38 ? -6.911 -1.411 7.122 1.00 0.00 112 ASP A N 8
ATOM 12869 C CA . ASP A 1 38 ? -7.082 -2.300 8.274 1.00 0.00 112 ASP A CA 8
ATOM 12870 C C . ASP A 1 38 ? -5.920 -3.279 8.455 1.00 0.00 112 ASP A C 8
ATOM 12871 O O . ASP A 1 38 ? -5.481 -3.436 9.581 1.00 0.00 112 ASP A O 8
ATOM 12880 N N . VAL A 1 39 ? -5.379 -3.875 7.392 1.00 0.00 113 VAL A N 8
ATOM 12881 C CA . VAL A 1 39 ? -4.169 -4.738 7.431 1.00 0.00 113 VAL A CA 8
ATOM 12882 C C . VAL A 1 39 ? -2.968 -3.958 7.971 1.00 0.00 113 VAL A C 8
ATOM 12883 O O . VAL A 1 39 ? -2.251 -4.429 8.854 1.00 0.00 113 VAL A O 8
ATOM 12896 N N . LEU A 1 40 ? -2.773 -2.741 7.462 1.00 0.00 114 LEU A N 8
ATOM 12897 C CA . LEU A 1 40 ? -1.627 -1.884 7.777 1.00 0.00 114 LEU A CA 8
ATOM 12898 C C . LEU A 1 40 ? -1.702 -1.307 9.205 1.00 0.00 114 LEU A C 8
ATOM 12899 O O . LEU A 1 40 ? -0.692 -1.237 9.907 1.00 0.00 114 LEU A O 8
ATOM 12915 N N . GLU A 1 41 ? -2.901 -0.958 9.674 1.00 0.00 115 GLU A N 8
ATOM 12916 C CA . GLU A 1 41 ? -3.153 -0.530 11.052 1.00 0.00 115 GLU A CA 8
ATOM 12917 C C . GLU A 1 41 ? -3.198 -1.717 12.030 1.00 0.00 115 GLU A C 8
ATOM 12918 O O . GLU A 1 41 ? -2.642 -1.607 13.124 1.00 0.00 115 GLU A O 8
ATOM 12930 N N . ALA A 1 42 ? -3.783 -2.863 11.649 1.00 0.00 116 ALA A N 8
ATOM 12931 C CA . ALA A 1 42 ? -3.946 -4.024 12.541 1.00 0.00 116 ALA A CA 8
ATOM 12932 C C . ALA A 1 42 ? -2.637 -4.799 12.792 1.00 0.00 116 ALA A C 8
ATOM 12933 O O . ALA A 1 42 ? -2.563 -5.599 13.730 1.00 0.00 116 ALA A O 8
ATOM 12940 N N . LEU A 1 43 ? -1.598 -4.538 11.989 1.00 0.00 117 LEU A N 8
ATOM 12941 C CA . LEU A 1 43 ? -0.218 -4.981 12.219 1.00 0.00 117 LEU A CA 8
ATOM 12942 C C . LEU A 1 43 ? 0.691 -3.866 12.768 1.00 0.00 117 LEU A C 8
ATOM 12943 O O . LEU A 1 43 ? 1.833 -4.149 13.129 1.00 0.00 117 LEU A O 8
ATOM 12959 N N . GLY A 1 44 ? 0.194 -2.630 12.892 1.00 0.00 118 GLY A N 8
ATOM 12960 C CA . GLY A 1 44 ? 0.886 -1.529 13.570 1.00 0.00 118 GLY A CA 8
ATOM 12961 C C . GLY A 1 44 ? 2.002 -0.846 12.771 1.00 0.00 118 GLY A C 8
ATOM 12962 O O . GLY A 1 44 ? 3.006 -0.440 13.365 1.00 0.00 118 GLY A O 8
ATOM 12966 N N . LEU A 1 45 ? 1.869 -0.736 11.444 1.00 0.00 119 LEU A N 8
ATOM 12967 C CA . LEU A 1 45 ? 2.917 -0.235 10.554 1.00 0.00 119 LEU A CA 8
ATOM 12968 C C . LEU A 1 45 ? 2.867 1.297 10.386 1.00 0.00 119 LEU A C 8
ATOM 12969 O O . LEU A 1 45 ? 1.840 1.945 10.602 1.00 0.00 119 LEU A O 8
ATOM 12985 N N . GLU A 1 46 ? 3.984 1.842 9.907 1.00 0.00 120 GLU A N 8
ATOM 12986 C CA . GLU A 1 46 ? 4.152 3.210 9.392 1.00 0.00 120 GLU A CA 8
ATOM 12987 C C . GLU A 1 46 ? 4.232 3.189 7.854 1.00 0.00 120 GLU A C 8
ATOM 12988 O O . GLU A 1 46 ? 5.103 2.518 7.288 1.00 0.00 120 GLU A O 8
ATOM 13000 N N . TYR A 1 47 ? 3.342 3.924 7.180 1.00 0.00 121 TYR A N 8
ATOM 13001 C CA . TYR A 1 47 ? 3.170 3.937 5.715 1.00 0.00 121 TYR A CA 8
ATOM 13002 C C . TYR A 1 47 ? 2.923 5.349 5.141 1.00 0.00 121 TYR A C 8
ATOM 13003 O O . TYR A 1 47 ? 2.709 6.307 5.888 1.00 0.00 121 TYR A O 8
ATOM 13021 N N . THR A 1 48 ? 2.897 5.474 3.812 1.00 0.00 122 THR A N 8
ATOM 13022 C CA . THR A 1 48 ? 2.196 6.560 3.095 1.00 0.00 122 THR A CA 8
ATOM 13023 C C . THR A 1 48 ? 1.076 5.959 2.245 1.00 0.00 122 THR A C 8
ATOM 13024 O O . THR A 1 48 ? 1.285 4.970 1.541 1.00 0.00 122 THR A O 8
ATOM 13035 N N . SER A 1 49 ? -0.110 6.558 2.305 1.00 0.00 123 SER A N 8
ATOM 13036 C CA . SER A 1 49 ? -1.268 6.202 1.482 1.00 0.00 123 SER A CA 8
ATOM 13037 C C . SER A 1 49 ? -1.546 7.280 0.432 1.00 0.00 123 SER A C 8
ATOM 13038 O O . SER A 1 49 ? -1.575 8.481 0.730 1.00 0.00 123 SER A O 8
ATOM 13046 N N . PHE A 1 50 ? -1.743 6.833 -0.806 1.00 0.00 124 PHE A N 8
ATOM 13047 C CA . PHE A 1 50 ? -1.999 7.651 -1.984 1.00 0.00 124 PHE A CA 8
ATOM 13048 C C . PHE A 1 50 ? -3.438 7.490 -2.473 1.00 0.00 124 PHE A C 8
ATOM 13049 O O . PHE A 1 50 ? -3.914 6.379 -2.704 1.00 0.00 124 PHE A O 8
ATOM 13066 N N . ASP A 1 51 ? -4.113 8.618 -2.683 1.00 0.00 125 ASP A N 8
ATOM 13067 C CA . ASP A 1 51 ? -5.534 8.648 -3.038 1.00 0.00 125 ASP A CA 8
ATOM 13068 C C . ASP A 1 51 ? -5.702 8.782 -4.562 1.00 0.00 125 ASP A C 8
ATOM 13069 O O . ASP A 1 51 ? -5.334 9.811 -5.138 1.00 0.00 125 ASP A O 8
ATOM 13078 N N . VAL A 1 52 ? -6.319 7.779 -5.207 1.00 0.00 126 VAL A N 8
ATOM 13079 C CA . VAL A 1 52 ? -6.480 7.719 -6.679 1.00 0.00 126 VAL A CA 8
ATOM 13080 C C . VAL A 1 52 ? -7.606 8.601 -7.206 1.00 0.00 126 VAL A C 8
ATOM 13081 O O . VAL A 1 52 ? -7.509 9.122 -8.316 1.00 0.00 126 VAL A O 8
ATOM 13094 N N . LEU A 1 53 ? -8.640 8.840 -6.401 1.00 0.00 127 LEU A N 8
ATOM 13095 C CA . LEU A 1 53 ? -9.808 9.652 -6.776 1.00 0.00 127 LEU A CA 8
ATOM 13096 C C . LEU A 1 53 ? -9.580 11.154 -6.605 1.00 0.00 127 LEU A C 8
ATOM 13097 O O . LEU A 1 53 ? -10.418 11.950 -7.035 1.00 0.00 127 LEU A O 8
ATOM 13113 N N . ALA A 1 54 ? -8.455 11.532 -5.990 1.00 0.00 128 ALA A N 8
ATOM 13114 C CA . ALA A 1 54 ? -8.098 12.916 -5.717 1.00 0.00 128 ALA A CA 8
ATOM 13115 C C . ALA A 1 54 ? -7.056 13.506 -6.689 1.00 0.00 128 ALA A C 8
ATOM 13116 O O . ALA A 1 54 ? -6.804 14.712 -6.635 1.00 0.00 128 ALA A O 8
ATOM 13123 N N . HIS A 1 55 ? -6.412 12.685 -7.533 1.00 0.00 129 HIS A N 8
ATOM 13124 C CA . HIS A 1 55 ? -5.346 13.125 -8.430 1.00 0.00 129 HIS A CA 8
ATOM 13125 C C . HIS A 1 55 ? -5.119 12.129 -9.592 1.00 0.00 129 HIS A C 8
ATOM 13126 O O . HIS A 1 55 ? -4.658 11.007 -9.353 1.00 0.00 129 HIS A O 8
ATOM 13140 N N . PRO A 1 56 ? -5.377 12.508 -10.855 1.00 0.00 130 PRO A N 8
ATOM 13141 C CA . PRO A 1 56 ? -5.136 11.653 -12.018 1.00 0.00 130 PRO A CA 8
ATOM 13142 C C . PRO A 1 56 ? -3.691 11.140 -12.160 1.00 0.00 130 PRO A C 8
ATOM 13143 O O . PRO A 1 56 ? -3.494 9.988 -12.533 1.00 0.00 130 PRO A O 8
ATOM 13154 N N . VAL A 1 57 ? -2.664 11.909 -11.783 1.00 0.00 131 VAL A N 8
ATOM 13155 C CA . VAL A 1 57 ? -1.275 11.397 -11.737 1.00 0.00 131 VAL A CA 8
ATOM 13156 C C . VAL A 1 57 ? -1.109 10.239 -10.734 1.00 0.00 131 VAL A C 8
ATOM 13157 O O . VAL A 1 57 ? -0.332 9.322 -10.995 1.00 0.00 131 VAL A O 8
ATOM 13170 N N . VAL A 1 58 ? -1.869 10.202 -9.629 1.00 0.00 132 VAL A N 8
ATOM 13171 C CA . VAL A 1 58 ? -1.823 9.071 -8.679 1.00 0.00 132 VAL A CA 8
ATOM 13172 C C . VAL A 1 58 ? -2.488 7.814 -9.265 1.00 0.00 132 VAL A C 8
ATOM 13173 O O . VAL A 1 58 ? -1.898 6.735 -9.197 1.00 0.00 132 VAL A O 8
ATOM 13186 N N . ARG A 1 59 ? -3.662 7.929 -9.910 1.00 0.00 133 ARG A N 8
ATOM 13187 C CA . ARG A 1 59 ? -4.295 6.785 -10.617 1.00 0.00 133 ARG A CA 8
ATOM 13188 C C . ARG A 1 59 ? -3.537 6.369 -11.891 1.00 0.00 133 ARG A C 8
ATOM 13189 O O . ARG A 1 59 ? -3.674 5.233 -12.340 1.00 0.00 133 ARG A O 8
ATOM 13210 N N . SER A 1 60 ? -2.714 7.266 -12.444 1.00 0.00 134 SER A N 8
ATOM 13211 C CA . SER A 1 60 ? -1.782 7.002 -13.547 1.00 0.00 134 SER A CA 8
ATOM 13212 C C . SER A 1 60 ? -0.522 6.252 -13.085 1.00 0.00 134 SER A C 8
ATOM 13213 O O . SER A 1 60 ? -0.091 5.345 -13.792 1.00 0.00 134 SER A O 8
ATOM 13221 N N . TYR A 1 61 ? 0.025 6.503 -11.882 1.00 0.00 135 TYR A N 8
ATOM 13222 C CA . TYR A 1 61 ? 1.191 5.754 -11.365 1.00 0.00 135 TYR A CA 8
ATOM 13223 C C . TYR A 1 61 ? 0.922 4.236 -11.320 1.00 0.00 135 TYR A C 8
ATOM 13224 O O . TYR A 1 61 ? 1.723 3.441 -11.815 1.00 0.00 135 TYR A O 8
ATOM 13242 N N . VAL A 1 62 ? -0.251 3.815 -10.832 1.00 0.00 136 VAL A N 8
ATOM 13243 C CA . VAL A 1 62 ? -0.654 2.398 -10.859 1.00 0.00 136 VAL A CA 8
ATOM 13244 C C . VAL A 1 62 ? -0.929 1.852 -12.263 1.00 0.00 136 VAL A C 8
ATOM 13245 O O . VAL A 1 62 ? -0.869 0.637 -12.466 1.00 0.00 136 VAL A O 8
ATOM 13258 N N . LYS A 1 63 ? -1.220 2.712 -13.246 1.00 0.00 137 LYS A N 8
ATOM 13259 C CA . LYS A 1 63 ? -1.427 2.298 -14.639 1.00 0.00 137 LYS A CA 8
ATOM 13260 C C . LYS A 1 63 ? -0.097 2.159 -15.398 1.00 0.00 137 LYS A C 8
ATOM 13261 O O . LYS A 1 63 ? 0.067 1.228 -16.179 1.00 0.00 137 LYS A O 8
ATOM 13280 N N . GLU A 1 64 ? 0.850 3.069 -15.166 1.00 0.00 138 GLU A N 8
ATOM 13281 C CA . GLU A 1 64 ? 2.106 3.185 -15.925 1.00 0.00 138 GLU A CA 8
ATOM 13282 C C . GLU A 1 64 ? 3.319 2.504 -15.263 1.00 0.00 138 GLU A C 8
ATOM 13283 O O . GLU A 1 64 ? 4.248 2.104 -15.971 1.00 0.00 138 GLU A O 8
ATOM 13295 N N . VAL A 1 65 ? 3.334 2.373 -13.930 1.00 0.00 139 VAL A N 8
ATOM 13296 C CA . VAL A 1 65 ? 4.515 1.933 -13.155 1.00 0.00 139 VAL A CA 8
ATOM 13297 C C . VAL A 1 65 ? 4.280 0.599 -12.434 1.00 0.00 139 VAL A C 8
ATOM 13298 O O . VAL A 1 65 ? 5.162 -0.266 -12.445 1.00 0.00 139 VAL A O 8
ATOM 13311 N N . SER A 1 66 ? 3.084 0.370 -11.874 1.00 0.00 140 SER A N 8
ATOM 13312 C CA . SER A 1 66 ? 2.666 -0.988 -11.477 1.00 0.00 140 SER A CA 8
ATOM 13313 C C . SER A 1 66 ? 2.282 -1.833 -12.695 1.00 0.00 140 SER A C 8
ATOM 13314 O O . SER A 1 66 ? 2.563 -3.029 -12.735 1.00 0.00 140 SER A O 8
ATOM 13322 N N . GLU A 1 67 ? 1.573 -1.221 -13.655 1.00 0.00 141 GLU A N 8
ATOM 13323 C CA . GLU A 1 67 ? 0.937 -1.832 -14.845 1.00 0.00 141 GLU A CA 8
ATOM 13324 C C . GLU A 1 67 ? -0.069 -2.973 -14.552 1.00 0.00 141 GLU A C 8
ATOM 13325 O O . GLU A 1 67 ? -0.717 -3.497 -15.462 1.00 0.00 141 GLU A O 8
ATOM 13337 N N . TRP A 1 68 ? -0.235 -3.331 -13.277 1.00 0.00 142 TRP A N 8
ATOM 13338 C CA . TRP A 1 68 ? -1.071 -4.409 -12.752 1.00 0.00 142 TRP A CA 8
ATOM 13339 C C . TRP A 1 68 ? -2.556 -3.990 -12.678 1.00 0.00 142 TRP A C 8
ATOM 13340 O O . TRP A 1 68 ? -2.836 -2.838 -12.327 1.00 0.00 142 TRP A O 8
ATOM 13361 N N . PRO A 1 69 ? -3.519 -4.884 -12.978 1.00 0.00 143 PRO A N 8
ATOM 13362 C CA . PRO A 1 69 ? -4.934 -4.514 -13.122 1.00 0.00 143 PRO A CA 8
ATOM 13363 C C . PRO A 1 69 ? -5.672 -4.290 -11.790 1.00 0.00 143 PRO A C 8
ATOM 13364 O O . PRO A 1 69 ? -6.616 -3.500 -11.732 1.00 0.00 143 PRO A O 8
ATOM 13375 N N . THR A 1 70 ? -5.267 -4.991 -10.726 1.00 0.00 144 THR A N 8
ATOM 13376 C CA . THR A 1 70 ? -5.986 -5.054 -9.442 1.00 0.00 144 THR A CA 8
ATOM 13377 C C . THR A 1 70 ? -5.840 -3.765 -8.621 1.00 0.00 144 THR A C 8
ATOM 13378 O O . THR A 1 70 ? -4.742 -3.216 -8.540 1.00 0.00 144 THR A O 8
ATOM 13389 N N . ILE A 1 71 ? -6.918 -3.308 -7.970 1.00 0.00 145 ILE A N 8
ATOM 13390 C CA . ILE A 1 71 ? -6.962 -2.131 -7.074 1.00 0.00 145 ILE A CA 8
ATOM 13391 C C . ILE A 1 71 ? -7.748 -2.487 -5.793 1.00 0.00 145 ILE A C 8
ATOM 13392 O O . ILE A 1 71 ? -8.792 -3.141 -5.895 1.00 0.00 145 ILE A O 8
ATOM 13408 N N . PRO A 1 72 ? -7.335 -2.043 -4.587 1.00 0.00 146 PRO A N 8
ATOM 13409 C CA . PRO A 1 72 ? -6.155 -1.226 -4.274 1.00 0.00 146 PRO A CA 8
ATOM 13410 C C . PRO A 1 72 ? -4.846 -2.027 -4.259 1.00 0.00 146 PRO A C 8
ATOM 13411 O O . PRO A 1 72 ? -4.875 -3.251 -4.343 1.00 0.00 146 PRO A O 8
ATOM 13422 N N . GLN A 1 73 ? -3.702 -1.337 -4.161 1.00 0.00 147 GLN A N 8
ATOM 13423 C CA . GLN A 1 73 ? -2.353 -1.917 -4.309 1.00 0.00 147 GLN A CA 8
ATOM 13424 C C . GLN A 1 73 ? -1.419 -1.611 -3.128 1.00 0.00 147 GLN A C 8
ATOM 13425 O O . GLN A 1 73 ? -1.539 -0.561 -2.490 1.00 0.00 147 GLN A O 8
ATOM 13439 N N . LEU A 1 74 ? -0.448 -2.498 -2.882 1.00 0.00 148 LEU A N 8
ATOM 13440 C CA . LEU A 1 74 ? 0.616 -2.361 -1.885 1.00 0.00 148 LEU A CA 8
ATOM 13441 C C . LEU A 1 74 ? 2.022 -2.461 -2.515 1.00 0.00 148 LEU A C 8
ATOM 13442 O O . LEU A 1 74 ? 2.268 -3.289 -3.394 1.00 0.00 148 LEU A O 8
ATOM 13458 N N . PHE A 1 75 ? 2.950 -1.646 -2.009 1.00 0.00 149 PHE A N 8
ATOM 13459 C CA . PHE A 1 75 ? 4.394 -1.673 -2.250 1.00 0.00 149 PHE A CA 8
ATOM 13460 C C . PHE A 1 75 ? 5.151 -1.746 -0.913 1.00 0.00 149 PHE A C 8
ATOM 13461 O O . PHE A 1 75 ? 4.773 -1.090 0.062 1.00 0.00 149 PHE A O 8
ATOM 13478 N N . ILE A 1 76 ? 6.263 -2.487 -0.886 1.00 0.00 150 ILE A N 8
ATOM 13479 C CA . ILE A 1 76 ? 7.211 -2.539 0.240 1.00 0.00 150 ILE A CA 8
ATOM 13480 C C . ILE A 1 76 ? 8.616 -2.220 -0.280 1.00 0.00 150 ILE A C 8
ATOM 13481 O O . ILE A 1 76 ? 9.054 -2.796 -1.279 1.00 0.00 150 ILE A O 8
ATOM 13497 N N . LYS A 1 77 ? 9.320 -1.295 0.390 1.00 0.00 151 LYS A N 8
ATOM 13498 C CA . LYS A 1 77 ? 10.709 -0.882 0.097 1.00 0.00 151 LYS A CA 8
ATOM 13499 C C . LYS A 1 77 ? 10.987 -0.598 -1.405 1.00 0.00 151 LYS A C 8
ATOM 13500 O O . LYS A 1 77 ? 12.055 -0.937 -1.915 1.00 0.00 151 LYS A O 8
ATOM 13519 N N . ALA A 1 78 ? 10.038 0.030 -2.109 1.00 0.00 152 ALA A N 8
ATOM 13520 C CA . ALA A 1 78 ? 10.068 0.362 -3.548 1.00 0.00 152 ALA A CA 8
ATOM 13521 C C . ALA A 1 78 ? 9.917 -0.805 -4.560 1.00 0.00 152 ALA A C 8
ATOM 13522 O O . ALA A 1 78 ? 10.320 -0.678 -5.722 1.00 0.00 152 ALA A O 8
ATOM 13529 N N . GLU A 1 79 ? 9.283 -1.915 -4.165 1.00 0.00 153 GLU A N 8
ATOM 13530 C CA . GLU A 1 79 ? 8.827 -2.992 -5.048 1.00 0.00 153 GLU A CA 8
ATOM 13531 C C . GLU A 1 79 ? 7.354 -3.377 -4.784 1.00 0.00 153 GLU A C 8
ATOM 13532 O O . GLU A 1 79 ? 6.887 -3.321 -3.643 1.00 0.00 153 GLU A O 8
ATOM 13544 N N . PHE A 1 80 ? 6.608 -3.748 -5.832 1.00 0.00 154 PHE A N 8
ATOM 13545 C CA . PHE A 1 80 ? 5.188 -4.112 -5.756 1.00 0.00 154 PHE A CA 8
ATOM 13546 C C . PHE A 1 80 ? 4.956 -5.446 -5.019 1.00 0.00 154 PHE A C 8
ATOM 13547 O O . PHE A 1 80 ? 5.743 -6.390 -5.140 1.00 0.00 154 PHE A O 8
ATOM 13564 N N . VAL A 1 81 ? 3.853 -5.543 -4.270 1.00 0.00 155 VAL A N 8
ATOM 13565 C CA . VAL A 1 81 ? 3.545 -6.664 -3.356 1.00 0.00 155 VAL A CA 8
ATOM 13566 C C . VAL A 1 81 ? 2.232 -7.383 -3.685 1.00 0.00 155 VAL A C 8
ATOM 13567 O O . VAL A 1 81 ? 2.142 -8.589 -3.459 1.00 0.00 155 VAL A O 8
ATOM 13580 N N . GLY A 1 82 ? 1.242 -6.690 -4.252 1.00 0.00 156 GLY A N 8
ATOM 13581 C CA . GLY A 1 82 ? -0.037 -7.282 -4.662 1.00 0.00 156 GLY A CA 8
ATOM 13582 C C . GLY A 1 82 ? -1.237 -6.359 -4.443 1.00 0.00 156 GLY A C 8
ATOM 13583 O O . GLY A 1 82 ? -1.101 -5.240 -3.934 1.00 0.00 156 GLY A O 8
ATOM 13587 N N . GLY A 1 83 ? -2.419 -6.841 -4.834 1.00 0.00 157 GLY A N 8
ATOM 13588 C CA . GLY A 1 83 ? -3.711 -6.254 -4.478 1.00 0.00 157 GLY A CA 8
ATOM 13589 C C . GLY A 1 83 ? -4.263 -6.738 -3.131 1.00 0.00 157 GLY A C 8
ATOM 13590 O O . GLY A 1 83 ? -3.650 -7.564 -2.449 1.00 0.00 157 GLY A O 8
ATOM 13594 N N . LEU A 1 84 ? -5.446 -6.244 -2.749 1.00 0.00 158 LEU A N 8
ATOM 13595 C CA . LEU A 1 84 ? -6.082 -6.548 -1.457 1.00 0.00 158 LEU A CA 8
ATOM 13596 C C . LEU A 1 84 ? -6.338 -8.052 -1.260 1.00 0.00 158 LEU A C 8
ATOM 13597 O O . LEU A 1 84 ? -6.049 -8.591 -0.194 1.00 0.00 158 LEU A O 8
ATOM 13613 N N . ASP A 1 85 ? -6.792 -8.745 -2.308 1.00 0.00 159 ASP A N 8
ATOM 13614 C CA . ASP A 1 85 ? -6.987 -10.202 -2.289 1.00 0.00 159 ASP A CA 8
ATOM 13615 C C . ASP A 1 85 ? -5.719 -10.967 -1.880 1.00 0.00 159 ASP A C 8
ATOM 13616 O O . ASP A 1 85 ? -5.815 -12.024 -1.264 1.00 0.00 159 ASP A O 8
ATOM 13625 N N . ILE A 1 86 ? -4.538 -10.463 -2.252 1.00 0.00 160 ILE A N 8
ATOM 13626 C CA . ILE A 1 86 ? -3.245 -11.131 -2.057 1.00 0.00 160 ILE A CA 8
ATOM 13627 C C . ILE A 1 86 ? -2.559 -10.762 -0.739 1.00 0.00 160 ILE A C 8
ATOM 13628 O O . ILE A 1 86 ? -1.933 -11.631 -0.131 1.00 0.00 160 ILE A O 8
ATOM 13644 N N . VAL A 1 87 ? -2.700 -9.530 -0.232 1.00 0.00 161 VAL A N 8
ATOM 13645 C CA . VAL A 1 87 ? -2.124 -9.176 1.087 1.00 0.00 161 VAL A CA 8
ATOM 13646 C C . VAL A 1 87 ? -2.699 -10.050 2.196 1.00 0.00 161 VAL A C 8
ATOM 13647 O O . VAL A 1 87 ? -1.963 -10.451 3.093 1.00 0.00 161 VAL A O 8
ATOM 13660 N N . THR A 1 88 ? -3.969 -10.441 2.080 1.00 0.00 162 THR A N 8
ATOM 13661 C CA . THR A 1 88 ? -4.597 -11.429 2.969 1.00 0.00 162 THR A CA 8
ATOM 13662 C C . THR A 1 88 ? -4.060 -12.838 2.751 1.00 0.00 162 THR A C 8
ATOM 13663 O O . THR A 1 88 ? -3.749 -13.503 3.735 1.00 0.00 162 THR A O 8
ATOM 13674 N N . LYS A 1 89 ? -3.848 -13.292 1.502 1.00 0.00 163 LYS A N 8
ATOM 13675 C CA . LYS A 1 89 ? -3.185 -14.586 1.241 1.00 0.00 163 LYS A CA 8
ATOM 13676 C C . LYS A 1 89 ? -1.821 -14.655 1.925 1.00 0.00 163 LYS A C 8
ATOM 13677 O O . LYS A 1 89 ? -1.532 -15.638 2.609 1.00 0.00 163 LYS A O 8
ATOM 13696 N N . MET A 1 90 ? -1.011 -13.608 1.775 1.00 0.00 164 MET A N 8
ATOM 13697 C CA . MET A 1 90 ? 0.309 -13.510 2.391 1.00 0.00 164 MET A CA 8
ATOM 13698 C C . MET A 1 90 ? 0.246 -13.350 3.921 1.00 0.00 164 MET A C 8
ATOM 13699 O O . MET A 1 90 ? 1.165 -13.797 4.602 1.00 0.00 164 MET A O 8
ATOM 13713 N N . LEU A 1 91 ? -0.803 -12.736 4.483 1.00 0.00 165 LEU A N 8
ATOM 13714 C CA . LEU A 1 91 ? -1.040 -12.668 5.932 1.00 0.00 165 LEU A CA 8
ATOM 13715 C C . LEU A 1 91 ? -1.342 -14.059 6.504 1.00 0.00 165 LEU A C 8
ATOM 13716 O O . LEU A 1 91 ? -0.630 -14.525 7.393 1.00 0.00 165 LEU A O 8
ATOM 13732 N N . GLU A 1 92 ? -2.350 -14.739 5.952 1.00 0.00 166 GLU A N 8
ATOM 13733 C CA . GLU A 1 92 ? -2.804 -16.068 6.394 1.00 0.00 166 GLU A CA 8
ATOM 13734 C C . GLU A 1 92 ? -1.676 -17.107 6.329 1.00 0.00 166 GLU A C 8
ATOM 13735 O O . GLU A 1 92 ? -1.431 -17.831 7.296 1.00 0.00 166 GLU A O 8
ATOM 13747 N N . SER A 1 93 ? -0.935 -17.124 5.219 1.00 0.00 167 SER A N 8
ATOM 13748 C CA . SER A 1 93 ? 0.243 -17.968 4.995 1.00 0.00 167 SER A CA 8
ATOM 13749 C C . SER A 1 93 ? 1.561 -17.410 5.564 1.00 0.00 167 SER A C 8
ATOM 13750 O O . SER A 1 93 ? 2.633 -17.950 5.286 1.00 0.00 167 SER A O 8
ATOM 13758 N N . GLY A 1 94 ? 1.525 -16.338 6.359 1.00 0.00 168 GLY A N 8
ATOM 13759 C CA . GLY A 1 94 ? 2.668 -15.796 7.107 1.00 0.00 168 GLY A CA 8
ATOM 13760 C C . GLY A 1 94 ? 3.692 -14.980 6.310 1.00 0.00 168 GLY A C 8
ATOM 13761 O O . GLY A 1 94 ? 4.367 -14.135 6.889 1.00 0.00 168 GLY A O 8
ATOM 13765 N N . ASP A 1 95 ? 3.789 -15.151 4.990 1.00 0.00 169 ASP A N 8
ATOM 13766 C CA . ASP A 1 95 ? 4.764 -14.470 4.123 1.00 0.00 169 ASP A CA 8
ATOM 13767 C C . ASP A 1 95 ? 4.799 -12.934 4.257 1.00 0.00 169 ASP A C 8
ATOM 13768 O O . ASP A 1 95 ? 5.870 -12.339 4.123 1.00 0.00 169 ASP A O 8
ATOM 13777 N N . LEU A 1 96 ? 3.656 -12.293 4.528 1.00 0.00 170 LEU A N 8
ATOM 13778 C CA . LEU A 1 96 ? 3.547 -10.849 4.765 1.00 0.00 170 LEU A CA 8
ATOM 13779 C C . LEU A 1 96 ? 4.246 -10.466 6.074 1.00 0.00 170 LEU A C 8
ATOM 13780 O O . LEU A 1 96 ? 5.092 -9.576 6.099 1.00 0.00 170 LEU A O 8
ATOM 13796 N N . LYS A 1 97 ? 3.940 -11.206 7.144 1.00 0.00 171 LYS A N 8
ATOM 13797 C CA . LYS A 1 97 ? 4.562 -11.070 8.464 1.00 0.00 171 LYS A CA 8
ATOM 13798 C C . LYS A 1 97 ? 6.065 -11.383 8.403 1.00 0.00 171 LYS A C 8
ATOM 13799 O O . LYS A 1 97 ? 6.852 -10.677 9.036 1.00 0.00 171 LYS A O 8
ATOM 13818 N N . LYS A 1 98 ? 6.483 -12.342 7.560 1.00 0.00 172 LYS A N 8
ATOM 13819 C CA . LYS A 1 98 ? 7.900 -12.643 7.306 1.00 0.00 172 LYS A CA 8
ATOM 13820 C C . LYS A 1 98 ? 8.624 -11.461 6.663 1.00 0.00 172 LYS A C 8
ATOM 13821 O O . LYS A 1 98 ? 9.685 -11.078 7.153 1.00 0.00 172 LYS A O 8
ATOM 13840 N N . MET A 1 99 ? 8.059 -10.846 5.617 1.00 0.00 173 MET A N 8
ATOM 13841 C CA . MET A 1 99 ? 8.726 -9.752 4.914 1.00 0.00 173 MET A CA 8
ATOM 13842 C C . MET A 1 99 ? 9.005 -8.540 5.814 1.00 0.00 173 MET A C 8
ATOM 13843 O O . MET A 1 99 ? 10.040 -7.899 5.664 1.00 0.00 173 MET A O 8
ATOM 13857 N N . LEU A 1 100 ? 8.125 -8.241 6.775 1.00 0.00 174 LEU A N 8
ATOM 13858 C CA . LEU A 1 100 ? 8.309 -7.115 7.698 1.00 0.00 174 LEU A CA 8
ATOM 13859 C C . LEU A 1 100 ? 9.520 -7.326 8.617 1.00 0.00 174 LEU A C 8
ATOM 13860 O O . LEU A 1 100 ? 10.388 -6.452 8.670 1.00 0.00 174 LEU A O 8
ATOM 13876 N N . ARG A 1 101 ? 9.618 -8.489 9.286 1.00 0.00 175 ARG A N 8
ATOM 13877 C CA . ARG A 1 101 ? 10.769 -8.807 10.164 1.00 0.00 175 ARG A CA 8
ATOM 13878 C C . ARG A 1 101 ? 12.097 -8.924 9.409 1.00 0.00 175 ARG A C 8
ATOM 13879 O O . ARG A 1 101 ? 13.155 -8.589 9.937 1.00 0.00 175 ARG A O 8
ATOM 13900 N N . ASP A 1 102 ? 12.031 -9.365 8.158 1.00 0.00 176 ASP A N 8
ATOM 13901 C CA . ASP A 1 102 ? 13.153 -9.445 7.223 1.00 0.00 176 ASP A CA 8
ATOM 13902 C C . ASP A 1 102 ? 13.639 -8.060 6.754 1.00 0.00 176 ASP A C 8
ATOM 13903 O O . ASP A 1 102 ? 14.845 -7.838 6.596 1.00 0.00 176 ASP A O 8
ATOM 13912 N N . LYS A 1 103 ? 12.719 -7.114 6.527 1.00 0.00 177 LYS A N 8
ATOM 13913 C CA . LYS A 1 103 ? 13.031 -5.753 6.050 1.00 0.00 177 LYS A CA 8
ATOM 13914 C C . LYS A 1 103 ? 13.245 -4.744 7.185 1.00 0.00 177 LYS A C 8
ATOM 13915 O O . LYS A 1 103 ? 13.602 -3.599 6.906 1.00 0.00 177 LYS A O 8
ATOM 13934 N N . GLY A 1 104 ? 13.023 -5.134 8.443 1.00 0.00 178 GLY A N 8
ATOM 13935 C CA . GLY A 1 104 ? 13.166 -4.237 9.594 1.00 0.00 178 GLY A CA 8
ATOM 13936 C C . GLY A 1 104 ? 11.991 -3.272 9.798 1.00 0.00 178 GLY A C 8
ATOM 13937 O O . GLY A 1 104 ? 12.166 -2.176 10.333 1.00 0.00 178 GLY A O 8
ATOM 13941 N N . ILE A 1 105 ? 10.793 -3.618 9.316 1.00 0.00 179 ILE A N 8
ATOM 13942 C CA . ILE A 1 105 ? 9.631 -2.724 9.360 1.00 0.00 179 ILE A CA 8
ATOM 13943 C C . ILE A 1 105 ? 8.906 -2.893 10.701 1.00 0.00 179 ILE A C 8
ATOM 13944 O O . ILE A 1 105 ? 8.780 -4.007 11.216 1.00 0.00 179 ILE A O 8
ATOM 13960 N N . THR A 1 106 ? 8.452 -1.779 11.283 1.00 0.00 180 THR A N 8
ATOM 13961 C CA . THR A 1 106 ? 7.743 -1.764 12.572 1.00 0.00 180 THR A CA 8
ATOM 13962 C C . THR A 1 106 ? 6.451 -2.571 12.494 1.00 0.00 180 THR A C 8
ATOM 13963 O O . THR A 1 106 ? 5.610 -2.285 11.646 1.00 0.00 180 THR A O 8
ATOM 13974 N N . CYS A 1 107 ? 6.287 -3.594 13.335 1.00 0.00 181 CYS A N 8
ATOM 13975 C CA . CYS A 1 107 ? 5.074 -4.405 13.378 1.00 0.00 181 CYS A CA 8
ATOM 13976 C C . CYS A 1 107 ? 4.883 -5.101 14.729 1.00 0.00 181 CYS A C 8
ATOM 13977 O O . CYS A 1 107 ? 5.847 -5.363 15.454 1.00 0.00 181 CYS A O 8
ATOM 13985 N N . ARG A 1 108 ? 3.621 -5.397 15.050 1.00 0.00 182 ARG A N 8
ATOM 13986 C CA . ARG A 1 108 ? 3.173 -6.036 16.299 1.00 0.00 182 ARG A CA 8
ATOM 13987 C C . ARG A 1 108 ? 3.772 -7.423 16.499 1.00 0.00 182 ARG A C 8
ATOM 13988 O O . ARG A 1 108 ? 4.080 -8.124 15.538 1.00 0.00 182 ARG A O 8
ATOM 14009 N N . ASP A 1 109 ? 3.867 -7.815 17.768 1.00 0.00 183 ASP A N 8
ATOM 14010 C CA . ASP A 1 109 ? 4.704 -8.895 18.302 1.00 0.00 183 ASP A CA 8
ATOM 14011 C C . ASP A 1 109 ? 4.653 -10.170 17.443 1.00 0.00 183 ASP A C 8
ATOM 14012 O O . ASP A 1 109 ? 3.618 -10.848 17.371 1.00 0.00 183 ASP A O 8
ATOM 14021 N N . LEU A 1 110 ? 5.768 -10.446 16.754 1.00 0.00 184 LEU A N 8
ATOM 14022 C CA . LEU A 1 110 ? 5.901 -11.450 15.685 1.00 0.00 184 LEU A CA 8
ATOM 14023 C C . LEU A 1 110 ? 5.870 -12.883 16.220 1.00 0.00 184 LEU A C 8
ATOM 14024 O O . LEU A 1 110 ? 4.897 -13.611 15.917 1.00 0.00 184 LEU A O 8
ATOM 14041 N N . GLY A 1 1 ? 2.805 24.255 -10.628 1.00 0.00 75 GLY A N 9
ATOM 14042 C CA . GLY A 1 1 ? 2.714 23.520 -9.358 1.00 0.00 75 GLY A CA 9
ATOM 14043 C C . GLY A 1 1 ? 2.135 22.134 -9.582 1.00 0.00 75 GLY A C 9
ATOM 14044 O O . GLY A 1 1 ? 2.455 21.491 -10.582 1.00 0.00 75 GLY A O 9
ATOM 14050 N N . ALA A 1 2 ? 1.276 21.681 -8.669 1.00 0.00 76 ALA A N 9
ATOM 14051 C CA . ALA A 1 2 ? 0.746 20.315 -8.573 1.00 0.00 76 ALA A CA 9
ATOM 14052 C C . ALA A 1 2 ? 1.791 19.214 -8.286 1.00 0.00 76 ALA A C 9
ATOM 14053 O O . ALA A 1 2 ? 2.998 19.359 -8.512 1.00 0.00 76 ALA A O 9
ATOM 14060 N N . MET A 1 3 ? 1.300 18.075 -7.794 1.00 0.00 77 MET A N 9
ATOM 14061 C CA . MET A 1 3 ? 2.030 16.808 -7.699 1.00 0.00 77 MET A CA 9
ATOM 14062 C C . MET A 1 3 ? 2.394 16.297 -9.101 1.00 0.00 77 MET A C 9
ATOM 14063 O O . MET A 1 3 ? 1.522 16.180 -9.966 1.00 0.00 77 MET A O 9
ATOM 14077 N N . VAL A 1 4 ? 3.657 15.946 -9.320 1.00 0.00 78 VAL A N 9
ATOM 14078 C CA . VAL A 1 4 ? 4.153 15.343 -10.572 1.00 0.00 78 VAL A CA 9
ATOM 14079 C C . VAL A 1 4 ? 4.583 13.891 -10.353 1.00 0.00 78 VAL A C 9
ATOM 14080 O O . VAL A 1 4 ? 4.734 13.445 -9.216 1.00 0.00 78 VAL A O 9
ATOM 14093 N N . LYS A 1 5 ? 4.763 13.115 -11.427 1.00 0.00 79 LYS A N 9
ATOM 14094 C CA . LYS A 1 5 ? 5.024 11.661 -11.355 1.00 0.00 79 LYS A CA 9
ATOM 14095 C C . LYS A 1 5 ? 6.262 11.317 -10.510 1.00 0.00 79 LYS A C 9
ATOM 14096 O O . LYS A 1 5 ? 6.239 10.342 -9.757 1.00 0.00 79 LYS A O 9
ATOM 14115 N N . LYS A 1 6 ? 7.290 12.172 -10.553 1.00 0.00 80 LYS A N 9
ATOM 14116 C CA . LYS A 1 6 ? 8.494 12.105 -9.705 1.00 0.00 80 LYS A CA 9
ATOM 14117 C C . LYS A 1 6 ? 8.205 12.265 -8.203 1.00 0.00 80 LYS A C 9
ATOM 14118 O O . LYS A 1 6 ? 8.873 11.617 -7.404 1.00 0.00 80 LYS A O 9
ATOM 14137 N N . ASP A 1 7 ? 7.185 13.036 -7.802 1.00 0.00 81 ASP A N 9
ATOM 14138 C CA . ASP A 1 7 ? 6.804 13.186 -6.384 1.00 0.00 81 ASP A CA 9
ATOM 14139 C C . ASP A 1 7 ? 6.290 11.867 -5.786 1.00 0.00 81 ASP A C 9
ATOM 14140 O O . ASP A 1 7 ? 6.578 11.545 -4.627 1.00 0.00 81 ASP A O 9
ATOM 14149 N N . ILE A 1 8 ? 5.569 11.073 -6.587 1.00 0.00 82 ILE A N 9
ATOM 14150 C CA . ILE A 1 8 ? 5.141 9.726 -6.194 1.00 0.00 82 ILE A CA 9
ATOM 14151 C C . ILE A 1 8 ? 6.341 8.779 -6.193 1.00 0.00 82 ILE A C 9
ATOM 14152 O O . ILE A 1 8 ? 6.571 8.106 -5.192 1.00 0.00 82 ILE A O 9
ATOM 14168 N N . ASP A 1 9 ? 7.135 8.749 -7.267 1.00 0.00 83 ASP A N 9
ATOM 14169 C CA . ASP A 1 9 ? 8.237 7.787 -7.389 1.00 0.00 83 ASP A CA 9
ATOM 14170 C C . ASP A 1 9 ? 9.335 7.991 -6.322 1.00 0.00 83 ASP A C 9
ATOM 14171 O O . ASP A 1 9 ? 9.868 7.028 -5.771 1.00 0.00 83 ASP A O 9
ATOM 14180 N N . ASP A 1 10 ? 9.656 9.244 -5.984 1.00 0.00 84 ASP A N 9
ATOM 14181 C CA . ASP A 1 10 ? 10.597 9.562 -4.906 1.00 0.00 84 ASP A CA 9
ATOM 14182 C C . ASP A 1 10 ? 10.034 9.191 -3.529 1.00 0.00 84 ASP A C 9
ATOM 14183 O O . ASP A 1 10 ? 10.793 8.729 -2.674 1.00 0.00 84 ASP A O 9
ATOM 14192 N N . THR A 1 11 ? 8.716 9.319 -3.321 1.00 0.00 85 THR A N 9
ATOM 14193 C CA . THR A 1 11 ? 8.045 8.854 -2.096 1.00 0.00 85 THR A CA 9
ATOM 14194 C C . THR A 1 11 ? 8.071 7.324 -2.007 1.00 0.00 85 THR A C 9
ATOM 14195 O O . THR A 1 11 ? 8.406 6.778 -0.958 1.00 0.00 85 THR A O 9
ATOM 14206 N N . ILE A 1 12 ? 7.828 6.620 -3.117 1.00 0.00 86 ILE A N 9
ATOM 14207 C CA . ILE A 1 12 ? 7.943 5.155 -3.246 1.00 0.00 86 ILE A CA 9
ATOM 14208 C C . ILE A 1 12 ? 9.347 4.670 -2.850 1.00 0.00 86 ILE A C 9
ATOM 14209 O O . ILE A 1 12 ? 9.475 3.673 -2.138 1.00 0.00 86 ILE A O 9
ATOM 14225 N N . LYS A 1 13 ? 10.392 5.410 -3.239 1.00 0.00 87 LYS A N 9
ATOM 14226 C CA . LYS A 1 13 ? 11.798 5.186 -2.898 1.00 0.00 87 LYS A CA 9
ATOM 14227 C C . LYS A 1 13 ? 12.214 5.639 -1.486 1.00 0.00 87 LYS A C 9
ATOM 14228 O O . LYS A 1 13 ? 13.253 5.205 -0.995 1.00 0.00 87 LYS A O 9
ATOM 14247 N N . SER A 1 14 ? 11.441 6.517 -0.852 1.00 0.00 88 SER A N 9
ATOM 14248 C CA . SER A 1 14 ? 11.719 7.098 0.475 1.00 0.00 88 SER A CA 9
ATOM 14249 C C . SER A 1 14 ? 11.071 6.330 1.637 1.00 0.00 88 SER A C 9
ATOM 14250 O O . SER A 1 14 ? 11.693 6.146 2.683 1.00 0.00 88 SER A O 9
ATOM 14258 N N . GLU A 1 15 ? 9.837 5.857 1.451 1.00 0.00 89 GLU A N 9
ATOM 14259 C CA . GLU A 1 15 ? 9.018 5.172 2.465 1.00 0.00 89 GLU A CA 9
ATOM 14260 C C . GLU A 1 15 ? 9.404 3.691 2.593 1.00 0.00 89 GLU A C 9
ATOM 14261 O O . GLU A 1 15 ? 10.144 3.146 1.771 1.00 0.00 89 GLU A O 9
ATOM 14273 N N . ASP A 1 16 ? 8.914 3.017 3.634 1.00 0.00 90 ASP A N 9
ATOM 14274 C CA . ASP A 1 16 ? 9.031 1.562 3.771 1.00 0.00 90 ASP A CA 9
ATOM 14275 C C . ASP A 1 16 ? 7.780 0.856 3.229 1.00 0.00 90 ASP A C 9
ATOM 14276 O O . ASP A 1 16 ? 7.871 -0.262 2.719 1.00 0.00 90 ASP A O 9
ATOM 14285 N N . VAL A 1 17 ? 6.620 1.516 3.319 1.00 0.00 91 VAL A N 9
ATOM 14286 C CA . VAL A 1 17 ? 5.311 0.987 2.927 1.00 0.00 91 VAL A CA 9
ATOM 14287 C C . VAL A 1 17 ? 4.514 2.065 2.196 1.00 0.00 91 VAL A C 9
ATOM 14288 O O . VAL A 1 17 ? 4.300 3.159 2.729 1.00 0.00 91 VAL A O 9
ATOM 14301 N N . VAL A 1 18 ? 4.024 1.740 0.998 1.00 0.00 92 VAL A N 9
ATOM 14302 C CA . VAL A 1 18 ? 3.142 2.618 0.213 1.00 0.00 92 VAL A CA 9
ATOM 14303 C C . VAL A 1 18 ? 1.946 1.830 -0.315 1.00 0.00 92 VAL A C 9
ATOM 14304 O O . VAL A 1 18 ? 2.070 0.669 -0.700 1.00 0.00 92 VAL A O 9
ATOM 14317 N N . THR A 1 19 ? 0.774 2.455 -0.348 1.00 0.00 93 THR A N 9
ATOM 14318 C CA . THR A 1 19 ? -0.444 1.858 -0.909 1.00 0.00 93 THR A CA 9
ATOM 14319 C C . THR A 1 19 ? -1.213 2.857 -1.773 1.00 0.00 93 THR A C 9
ATOM 14320 O O . THR A 1 19 ? -1.174 4.063 -1.529 1.00 0.00 93 THR A O 9
ATOM 14331 N N . PHE A 1 20 ? -1.894 2.342 -2.797 1.00 0.00 94 PHE A N 9
ATOM 14332 C CA . PHE A 1 20 ? -2.787 3.100 -3.670 1.00 0.00 94 PHE A CA 9
ATOM 14333 C C . PHE A 1 20 ? -4.215 2.596 -3.452 1.00 0.00 94 PHE A C 9
ATOM 14334 O O . PHE A 1 20 ? -4.495 1.418 -3.691 1.00 0.00 94 PHE A O 9
ATOM 14351 N N . ILE A 1 21 ? -5.098 3.471 -2.967 1.00 0.00 95 ILE A N 9
ATOM 14352 C CA . ILE A 1 21 ? -6.452 3.126 -2.514 1.00 0.00 95 ILE A CA 9
ATOM 14353 C C . ILE A 1 21 ? -7.529 4.043 -3.109 1.00 0.00 95 ILE A C 9
ATOM 14354 O O . ILE A 1 21 ? -7.251 4.987 -3.855 1.00 0.00 95 ILE A O 9
ATOM 14370 N N . LYS A 1 22 ? -8.786 3.769 -2.745 1.00 0.00 96 LYS A N 9
ATOM 14371 C CA . LYS A 1 22 ? -9.964 4.519 -3.186 1.00 0.00 96 LYS A CA 9
ATOM 14372 C C . LYS A 1 22 ? -10.498 5.376 -2.029 1.00 0.00 96 LYS A C 9
ATOM 14373 O O . LYS A 1 22 ? -11.549 5.091 -1.462 1.00 0.00 96 LYS A O 9
ATOM 14392 N N . GLY A 1 23 ? -9.751 6.410 -1.643 1.00 0.00 97 GLY A N 9
ATOM 14393 C CA . GLY A 1 23 ? -10.148 7.437 -0.666 1.00 0.00 97 GLY A CA 9
ATOM 14394 C C . GLY A 1 23 ? -8.955 7.938 0.168 1.00 0.00 97 GLY A C 9
ATOM 14395 O O . GLY A 1 23 ? -7.808 7.558 -0.071 1.00 0.00 97 GLY A O 9
ATOM 14399 N N . LEU A 1 24 ? -9.222 8.679 1.246 1.00 0.00 98 LEU A N 9
ATOM 14400 C CA . LEU A 1 24 ? -8.313 8.824 2.379 1.00 0.00 98 LEU A CA 9
ATOM 14401 C C . LEU A 1 24 ? -8.138 7.497 3.152 1.00 0.00 98 LEU A C 9
ATOM 14402 O O . LEU A 1 24 ? -9.001 6.627 3.074 1.00 0.00 98 LEU A O 9
ATOM 14418 N N . PRO A 1 25 ? -7.077 7.337 3.963 1.00 0.00 99 PRO A N 9
ATOM 14419 C CA . PRO A 1 25 ? -6.851 6.121 4.741 1.00 0.00 99 PRO A CA 9
ATOM 14420 C C . PRO A 1 25 ? -7.745 6.084 5.991 1.00 0.00 99 PRO A C 9
ATOM 14421 O O . PRO A 1 25 ? -8.283 5.037 6.337 1.00 0.00 99 PRO A O 9
ATOM 14432 N N . GLU A 1 26 ? -7.991 7.241 6.621 1.00 0.00 100 GLU A N 9
ATOM 14433 C CA . GLU A 1 26 ? -8.982 7.418 7.698 1.00 0.00 100 GLU A CA 9
ATOM 14434 C C . GLU A 1 26 ? -10.439 7.483 7.204 1.00 0.00 100 GLU A C 9
ATOM 14435 O O . GLU A 1 26 ? -11.377 7.315 7.988 1.00 0.00 100 GLU A O 9
ATOM 14447 N N . ALA A 1 27 ? -10.628 7.740 5.909 1.00 0.00 101 ALA A N 9
ATOM 14448 C CA . ALA A 1 27 ? -11.926 7.870 5.251 1.00 0.00 101 ALA A CA 9
ATOM 14449 C C . ALA A 1 27 ? -11.916 7.312 3.813 1.00 0.00 101 ALA A C 9
ATOM 14450 O O . ALA A 1 27 ? -12.011 8.077 2.844 1.00 0.00 101 ALA A O 9
ATOM 14457 N N . PRO A 1 28 ? -11.796 5.981 3.647 1.00 0.00 102 PRO A N 9
ATOM 14458 C CA . PRO A 1 28 ? -11.889 5.364 2.337 1.00 0.00 102 PRO A CA 9
ATOM 14459 C C . PRO A 1 28 ? -13.328 5.401 1.835 1.00 0.00 102 PRO A C 9
ATOM 14460 O O . PRO A 1 28 ? -14.290 5.308 2.602 1.00 0.00 102 PRO A O 9
ATOM 14471 N N . MET A 1 29 ? -13.463 5.484 0.520 1.00 0.00 103 MET A N 9
ATOM 14472 C CA . MET A 1 29 ? -14.724 5.449 -0.218 1.00 0.00 103 MET A CA 9
ATOM 14473 C C . MET A 1 29 ? -15.096 4.005 -0.617 1.00 0.00 103 MET A C 9
ATOM 14474 O O . MET A 1 29 ? -15.944 3.791 -1.488 1.00 0.00 103 MET A O 9
ATOM 14488 N N . CYS A 1 30 ? -14.427 2.997 -0.032 1.00 0.00 104 CYS A N 9
ATOM 14489 C CA . CYS A 1 30 ? -14.596 1.589 -0.372 1.00 0.00 104 CYS A CA 9
ATOM 14490 C C . CYS A 1 30 ? -14.238 0.617 0.768 1.00 0.00 104 CYS A C 9
ATOM 14491 O O . CYS A 1 30 ? -13.204 0.773 1.425 1.00 0.00 104 CYS A O 9
ATOM 14499 N N . ALA A 1 31 ? -15.021 -0.459 0.900 1.00 0.00 105 ALA A N 9
ATOM 14500 C CA . ALA A 1 31 ? -14.827 -1.547 1.860 1.00 0.00 105 ALA A CA 9
ATOM 14501 C C . ALA A 1 31 ? -13.442 -2.217 1.749 1.00 0.00 105 ALA A C 9
ATOM 14502 O O . ALA A 1 31 ? -12.749 -2.382 2.753 1.00 0.00 105 ALA A O 9
ATOM 14509 N N . TYR A 1 32 ? -12.989 -2.525 0.528 1.00 0.00 106 TYR A N 9
ATOM 14510 C CA . TYR A 1 32 ? -11.678 -3.149 0.298 1.00 0.00 106 TYR A CA 9
ATOM 14511 C C . TYR A 1 32 ? -10.525 -2.219 0.695 1.00 0.00 106 TYR A C 9
ATOM 14512 O O . TYR A 1 32 ? -9.521 -2.675 1.239 1.00 0.00 106 TYR A O 9
ATOM 14530 N N . SER A 1 33 ? -10.685 -0.904 0.499 1.00 0.00 107 SER A N 9
ATOM 14531 C CA . SER A 1 33 ? -9.702 0.087 0.955 1.00 0.00 107 SER A CA 9
ATOM 14532 C C . SER A 1 33 ? -9.667 0.182 2.489 1.00 0.00 107 SER A C 9
ATOM 14533 O O . SER A 1 33 ? -8.579 0.199 3.064 1.00 0.00 107 SER A O 9
ATOM 14541 N N . LYS A 1 34 ? -10.821 0.115 3.174 1.00 0.00 108 LYS A N 9
ATOM 14542 C CA . LYS A 1 34 ? -10.904 -0.046 4.644 1.00 0.00 108 LYS A CA 9
ATOM 14543 C C . LYS A 1 34 ? -10.167 -1.307 5.112 1.00 0.00 108 LYS A C 9
ATOM 14544 O O . LYS A 1 34 ? -9.342 -1.228 6.026 1.00 0.00 108 LYS A O 9
ATOM 14563 N N . ARG A 1 35 ? -10.407 -2.452 4.463 1.00 0.00 109 ARG A N 9
ATOM 14564 C CA . ARG A 1 35 ? -9.773 -3.742 4.783 1.00 0.00 109 ARG A CA 9
ATOM 14565 C C . ARG A 1 35 ? -8.252 -3.733 4.559 1.00 0.00 109 ARG A C 9
ATOM 14566 O O . ARG A 1 35 ? -7.536 -4.300 5.380 1.00 0.00 109 ARG A O 9
ATOM 14587 N N . MET A 1 36 ? -7.761 -3.031 3.527 1.00 0.00 110 MET A N 9
ATOM 14588 C CA . MET A 1 36 ? -6.324 -2.806 3.268 1.00 0.00 110 MET A CA 9
ATOM 14589 C C . MET A 1 36 ? -5.664 -2.023 4.409 1.00 0.00 110 MET A C 9
ATOM 14590 O O . MET A 1 36 ? -4.652 -2.449 4.962 1.00 0.00 110 MET A O 9
ATOM 14604 N N . ILE A 1 37 ? -6.269 -0.897 4.800 1.00 0.00 111 ILE A N 9
ATOM 14605 C CA . ILE A 1 37 ? -5.775 -0.050 5.892 1.00 0.00 111 ILE A CA 9
ATOM 14606 C C . ILE A 1 37 ? -5.814 -0.802 7.229 1.00 0.00 111 ILE A C 9
ATOM 14607 O O . ILE A 1 37 ? -4.888 -0.673 8.018 1.00 0.00 111 ILE A O 9
ATOM 14623 N N . ASP A 1 38 ? -6.794 -1.676 7.467 1.00 0.00 112 ASP A N 9
ATOM 14624 C CA . ASP A 1 38 ? -6.843 -2.523 8.669 1.00 0.00 112 ASP A CA 9
ATOM 14625 C C . ASP A 1 38 ? -5.700 -3.544 8.769 1.00 0.00 112 ASP A C 9
ATOM 14626 O O . ASP A 1 38 ? -5.273 -3.863 9.868 1.00 0.00 112 ASP A O 9
ATOM 14635 N N . VAL A 1 39 ? -5.153 -4.026 7.656 1.00 0.00 113 VAL A N 9
ATOM 14636 C CA . VAL A 1 39 ? -3.911 -4.841 7.662 1.00 0.00 113 VAL A CA 9
ATOM 14637 C C . VAL A 1 39 ? -2.735 -3.991 8.157 1.00 0.00 113 VAL A C 9
ATOM 14638 O O . VAL A 1 39 ? -1.973 -4.405 9.028 1.00 0.00 113 VAL A O 9
ATOM 14651 N N . LEU A 1 40 ? -2.623 -2.773 7.627 1.00 0.00 114 LEU A N 9
ATOM 14652 C CA . LEU A 1 40 ? -1.530 -1.836 7.894 1.00 0.00 114 LEU A CA 9
ATOM 14653 C C . LEU A 1 40 ? -1.592 -1.241 9.315 1.00 0.00 114 LEU A C 9
ATOM 14654 O O . LEU A 1 40 ? -0.561 -1.034 9.956 1.00 0.00 114 LEU A O 9
ATOM 14670 N N . GLU A 1 41 ? -2.797 -1.002 9.831 1.00 0.00 115 GLU A N 9
ATOM 14671 C CA . GLU A 1 41 ? -3.040 -0.498 11.179 1.00 0.00 115 GLU A CA 9
ATOM 14672 C C . GLU A 1 41 ? -3.074 -1.599 12.245 1.00 0.00 115 GLU A C 9
ATOM 14673 O O . GLU A 1 41 ? -2.565 -1.373 13.345 1.00 0.00 115 GLU A O 9
ATOM 14685 N N . ALA A 1 42 ? -3.620 -2.788 11.957 1.00 0.00 116 ALA A N 9
ATOM 14686 C CA . ALA A 1 42 ? -3.678 -3.860 12.962 1.00 0.00 116 ALA A CA 9
ATOM 14687 C C . ALA A 1 42 ? -2.275 -4.402 13.299 1.00 0.00 116 ALA A C 9
ATOM 14688 O O . ALA A 1 42 ? -1.965 -4.646 14.469 1.00 0.00 116 ALA A O 9
ATOM 14695 N N . LEU A 1 43 ? -1.396 -4.503 12.294 1.00 0.00 117 LEU A N 9
ATOM 14696 C CA . LEU A 1 43 ? 0.015 -4.876 12.461 1.00 0.00 117 LEU A CA 9
ATOM 14697 C C . LEU A 1 43 ? 0.891 -3.741 13.028 1.00 0.00 117 LEU A C 9
ATOM 14698 O O . LEU A 1 43 ? 2.058 -3.978 13.331 1.00 0.00 117 LEU A O 9
ATOM 14714 N N . GLY A 1 44 ? 0.347 -2.529 13.199 1.00 0.00 118 GLY A N 9
ATOM 14715 C CA . GLY A 1 44 ? 1.024 -1.404 13.851 1.00 0.00 118 GLY A CA 9
ATOM 14716 C C . GLY A 1 44 ? 2.156 -0.763 13.041 1.00 0.00 118 GLY A C 9
ATOM 14717 O O . GLY A 1 44 ? 3.160 -0.355 13.631 1.00 0.00 118 GLY A O 9
ATOM 14721 N N . LEU A 1 45 ? 2.022 -0.695 11.711 1.00 0.00 119 LEU A N 9
ATOM 14722 C CA . LEU A 1 45 ? 3.026 -0.170 10.785 1.00 0.00 119 LEU A CA 9
ATOM 14723 C C . LEU A 1 45 ? 2.925 1.363 10.655 1.00 0.00 119 LEU A C 9
ATOM 14724 O O . LEU A 1 45 ? 1.993 1.995 11.162 1.00 0.00 119 LEU A O 9
ATOM 14740 N N . GLU A 1 46 ? 3.857 1.949 9.905 1.00 0.00 120 GLU A N 9
ATOM 14741 C CA . GLU A 1 46 ? 3.830 3.318 9.390 1.00 0.00 120 GLU A CA 9
ATOM 14742 C C . GLU A 1 46 ? 3.960 3.333 7.855 1.00 0.00 120 GLU A C 9
ATOM 14743 O O . GLU A 1 46 ? 4.845 2.678 7.293 1.00 0.00 120 GLU A O 9
ATOM 14755 N N . TYR A 1 47 ? 3.079 4.077 7.178 1.00 0.00 121 TYR A N 9
ATOM 14756 C CA . TYR A 1 47 ? 2.891 4.033 5.716 1.00 0.00 121 TYR A CA 9
ATOM 14757 C C . TYR A 1 47 ? 2.480 5.384 5.099 1.00 0.00 121 TYR A C 9
ATOM 14758 O O . TYR A 1 47 ? 2.034 6.302 5.799 1.00 0.00 121 TYR A O 9
ATOM 14776 N N . THR A 1 48 ? 2.567 5.483 3.767 1.00 0.00 122 THR A N 9
ATOM 14777 C CA . THR A 1 48 ? 1.909 6.524 2.950 1.00 0.00 122 THR A CA 9
ATOM 14778 C C . THR A 1 48 ? 0.793 5.894 2.119 1.00 0.00 122 THR A C 9
ATOM 14779 O O . THR A 1 48 ? 0.959 4.803 1.573 1.00 0.00 122 THR A O 9
ATOM 14790 N N . SER A 1 49 ? -0.342 6.585 2.016 1.00 0.00 123 SER A N 9
ATOM 14791 C CA . SER A 1 49 ? -1.514 6.144 1.259 1.00 0.00 123 SER A CA 9
ATOM 14792 C C . SER A 1 49 ? -1.909 7.203 0.224 1.00 0.00 123 SER A C 9
ATOM 14793 O O . SER A 1 49 ? -2.125 8.369 0.570 1.00 0.00 123 SER A O 9
ATOM 14801 N N . PHE A 1 50 ? -1.965 6.798 -1.045 1.00 0.00 124 PHE A N 9
ATOM 14802 C CA . PHE A 1 50 ? -2.276 7.635 -2.207 1.00 0.00 124 PHE A CA 9
ATOM 14803 C C . PHE A 1 50 ? -3.659 7.301 -2.785 1.00 0.00 124 PHE A C 9
ATOM 14804 O O . PHE A 1 50 ? -4.058 6.139 -2.830 1.00 0.00 124 PHE A O 9
ATOM 14821 N N . ASP A 1 51 ? -4.361 8.309 -3.302 1.00 0.00 125 ASP A N 9
ATOM 14822 C CA . ASP A 1 51 ? -5.723 8.194 -3.821 1.00 0.00 125 ASP A CA 9
ATOM 14823 C C . ASP A 1 51 ? -5.844 8.448 -5.335 1.00 0.00 125 ASP A C 9
ATOM 14824 O O . ASP A 1 51 ? -5.666 9.564 -5.825 1.00 0.00 125 ASP A O 9
ATOM 14833 N N . VAL A 1 52 ? -6.295 7.427 -6.079 1.00 0.00 126 VAL A N 9
ATOM 14834 C CA . VAL A 1 52 ? -6.496 7.493 -7.551 1.00 0.00 126 VAL A CA 9
ATOM 14835 C C . VAL A 1 52 ? -7.698 8.342 -7.968 1.00 0.00 126 VAL A C 9
ATOM 14836 O O . VAL A 1 52 ? -7.861 8.688 -9.137 1.00 0.00 126 VAL A O 9
ATOM 14849 N N . LEU A 1 53 ? -8.534 8.702 -6.997 1.00 0.00 127 LEU A N 9
ATOM 14850 C CA . LEU A 1 53 ? -9.701 9.567 -7.175 1.00 0.00 127 LEU A CA 9
ATOM 14851 C C . LEU A 1 53 ? -9.383 11.059 -6.991 1.00 0.00 127 LEU A C 9
ATOM 14852 O O . LEU A 1 53 ? -10.206 11.905 -7.339 1.00 0.00 127 LEU A O 9
ATOM 14868 N N . ALA A 1 54 ? -8.203 11.397 -6.460 1.00 0.00 128 ALA A N 9
ATOM 14869 C CA . ALA A 1 54 ? -7.855 12.771 -6.106 1.00 0.00 128 ALA A CA 9
ATOM 14870 C C . ALA A 1 54 ? -6.898 13.472 -7.084 1.00 0.00 128 ALA A C 9
ATOM 14871 O O . ALA A 1 54 ? -6.819 14.702 -7.051 1.00 0.00 128 ALA A O 9
ATOM 14878 N N . HIS A 1 55 ? -6.173 12.730 -7.932 1.00 0.00 129 HIS A N 9
ATOM 14879 C CA . HIS A 1 55 ? -5.219 13.288 -8.883 1.00 0.00 129 HIS A CA 9
ATOM 14880 C C . HIS A 1 55 ? -4.945 12.317 -10.055 1.00 0.00 129 HIS A C 9
ATOM 14881 O O . HIS A 1 55 ? -4.644 11.141 -9.815 1.00 0.00 129 HIS A O 9
ATOM 14895 N N . PRO A 1 56 ? -4.939 12.785 -11.319 1.00 0.00 130 PRO A N 9
ATOM 14896 C CA . PRO A 1 56 ? -4.692 11.953 -12.502 1.00 0.00 130 PRO A CA 9
ATOM 14897 C C . PRO A 1 56 ? -3.279 11.349 -12.527 1.00 0.00 130 PRO A C 9
ATOM 14898 O O . PRO A 1 56 ? -3.076 10.236 -13.010 1.00 0.00 130 PRO A O 9
ATOM 14909 N N . VAL A 1 57 ? -2.298 12.024 -11.923 1.00 0.00 131 VAL A N 9
ATOM 14910 C CA . VAL A 1 57 ? -0.934 11.490 -11.771 1.00 0.00 131 VAL A CA 9
ATOM 14911 C C . VAL A 1 57 ? -0.912 10.234 -10.883 1.00 0.00 131 VAL A C 9
ATOM 14912 O O . VAL A 1 57 ? -0.149 9.313 -11.162 1.00 0.00 131 VAL A O 9
ATOM 14925 N N . VAL A 1 58 ? -1.790 10.130 -9.876 1.00 0.00 132 VAL A N 9
ATOM 14926 C CA . VAL A 1 58 ? -1.857 8.951 -8.993 1.00 0.00 132 VAL A CA 9
ATOM 14927 C C . VAL A 1 58 ? -2.451 7.738 -9.721 1.00 0.00 132 VAL A C 9
ATOM 14928 O O . VAL A 1 58 ? -1.869 6.655 -9.666 1.00 0.00 132 VAL A O 9
ATOM 14941 N N . ARG A 1 59 ? -3.560 7.907 -10.463 1.00 0.00 133 ARG A N 9
ATOM 14942 C CA . ARG A 1 59 ? -4.148 6.813 -11.273 1.00 0.00 133 ARG A CA 9
ATOM 14943 C C . ARG A 1 59 ? -3.254 6.406 -12.457 1.00 0.00 133 ARG A C 9
ATOM 14944 O O . ARG A 1 59 ? -3.268 5.240 -12.848 1.00 0.00 133 ARG A O 9
ATOM 14965 N N . SER A 1 60 ? -2.432 7.330 -12.970 1.00 0.00 134 SER A N 9
ATOM 14966 C CA . SER A 1 60 ? -1.413 7.055 -13.995 1.00 0.00 134 SER A CA 9
ATOM 14967 C C . SER A 1 60 ? -0.202 6.290 -13.441 1.00 0.00 134 SER A C 9
ATOM 14968 O O . SER A 1 60 ? 0.237 5.337 -14.079 1.00 0.00 134 SER A O 9
ATOM 14976 N N . TYR A 1 61 ? 0.318 6.626 -12.251 1.00 0.00 135 TYR A N 9
ATOM 14977 C CA . TYR A 1 61 ? 1.545 6.007 -11.716 1.00 0.00 135 TYR A CA 9
ATOM 14978 C C . TYR A 1 61 ? 1.434 4.477 -11.581 1.00 0.00 135 TYR A C 9
ATOM 14979 O O . TYR A 1 61 ? 2.335 3.749 -12.003 1.00 0.00 135 TYR A O 9
ATOM 14997 N N . VAL A 1 62 ? 0.298 3.968 -11.087 1.00 0.00 136 VAL A N 9
ATOM 14998 C CA . VAL A 1 62 ? 0.023 2.519 -11.042 1.00 0.00 136 VAL A CA 9
ATOM 14999 C C . VAL A 1 62 ? -0.103 1.876 -12.425 1.00 0.00 136 VAL A C 9
ATOM 15000 O O . VAL A 1 62 ? 0.193 0.695 -12.570 1.00 0.00 136 VAL A O 9
ATOM 15013 N N . LYS A 1 63 ? -0.475 2.635 -13.462 1.00 0.00 137 LYS A N 9
ATOM 15014 C CA . LYS A 1 63 ? -0.532 2.146 -14.848 1.00 0.00 137 LYS A CA 9
ATOM 15015 C C . LYS A 1 63 ? 0.875 2.015 -15.458 1.00 0.00 137 LYS A C 9
ATOM 15016 O O . LYS A 1 63 ? 1.047 1.303 -16.444 1.00 0.00 137 LYS A O 9
ATOM 15035 N N . GLU A 1 64 ? 1.886 2.685 -14.891 1.00 0.00 138 GLU A N 9
ATOM 15036 C CA . GLU A 1 64 ? 3.260 2.710 -15.421 1.00 0.00 138 GLU A CA 9
ATOM 15037 C C . GLU A 1 64 ? 4.337 1.986 -14.588 1.00 0.00 138 GLU A C 9
ATOM 15038 O O . GLU A 1 64 ? 5.244 1.411 -15.186 1.00 0.00 138 GLU A O 9
ATOM 15050 N N . VAL A 1 65 ? 4.275 1.980 -13.247 1.00 0.00 139 VAL A N 9
ATOM 15051 C CA . VAL A 1 65 ? 5.392 1.471 -12.407 1.00 0.00 139 VAL A CA 9
ATOM 15052 C C . VAL A 1 65 ? 5.124 0.107 -11.756 1.00 0.00 139 VAL A C 9
ATOM 15053 O O . VAL A 1 65 ? 6.030 -0.732 -11.732 1.00 0.00 139 VAL A O 9
ATOM 15066 N N . SER A 1 66 ? 3.899 -0.171 -11.300 1.00 0.00 140 SER A N 9
ATOM 15067 C CA . SER A 1 66 ? 3.405 -1.554 -11.130 1.00 0.00 140 SER A CA 9
ATOM 15068 C C . SER A 1 66 ? 2.777 -2.088 -12.421 1.00 0.00 140 SER A C 9
ATOM 15069 O O . SER A 1 66 ? 2.791 -3.291 -12.671 1.00 0.00 140 SER A O 9
ATOM 15077 N N . GLU A 1 67 ? 2.239 -1.192 -13.252 1.00 0.00 141 GLU A N 9
ATOM 15078 C CA . GLU A 1 67 ? 1.426 -1.483 -14.443 1.00 0.00 141 GLU A CA 9
ATOM 15079 C C . GLU A 1 67 ? 0.168 -2.313 -14.129 1.00 0.00 141 GLU A C 9
ATOM 15080 O O . GLU A 1 67 ? -0.420 -2.937 -15.016 1.00 0.00 141 GLU A O 9
ATOM 15092 N N . TRP A 1 68 ? -0.271 -2.306 -12.866 1.00 0.00 142 TRP A N 9
ATOM 15093 C CA . TRP A 1 68 ? -1.287 -3.214 -12.340 1.00 0.00 142 TRP A CA 9
ATOM 15094 C C . TRP A 1 68 ? -2.678 -2.551 -12.221 1.00 0.00 142 TRP A C 9
ATOM 15095 O O . TRP A 1 68 ? -2.774 -1.436 -11.691 1.00 0.00 142 TRP A O 9
ATOM 15116 N N . PRO A 1 69 ? -3.769 -3.209 -12.667 1.00 0.00 143 PRO A N 9
ATOM 15117 C CA . PRO A 1 69 ? -5.103 -2.598 -12.743 1.00 0.00 143 PRO A CA 9
ATOM 15118 C C . PRO A 1 69 ? -5.847 -2.519 -11.399 1.00 0.00 143 PRO A C 9
ATOM 15119 O O . PRO A 1 69 ? -6.647 -1.603 -11.201 1.00 0.00 143 PRO A O 9
ATOM 15130 N N . THR A 1 70 ? -5.622 -3.470 -10.484 1.00 0.00 144 THR A N 9
ATOM 15131 C CA . THR A 1 70 ? -6.425 -3.617 -9.257 1.00 0.00 144 THR A CA 9
ATOM 15132 C C . THR A 1 70 ? -6.248 -2.447 -8.290 1.00 0.00 144 THR A C 9
ATOM 15133 O O . THR A 1 70 ? -5.127 -2.032 -7.995 1.00 0.00 144 THR A O 9
ATOM 15144 N N . ILE A 1 71 ? -7.361 -1.995 -7.715 1.00 0.00 145 ILE A N 9
ATOM 15145 C CA . ILE A 1 71 ? -7.420 -1.137 -6.529 1.00 0.00 145 ILE A CA 9
ATOM 15146 C C . ILE A 1 71 ? -8.144 -1.905 -5.400 1.00 0.00 145 ILE A C 9
ATOM 15147 O O . ILE A 1 71 ? -9.106 -2.632 -5.680 1.00 0.00 145 ILE A O 9
ATOM 15163 N N . PRO A 1 72 ? -7.703 -1.783 -4.134 1.00 0.00 146 PRO A N 9
ATOM 15164 C CA . PRO A 1 72 ? -6.449 -1.151 -3.715 1.00 0.00 146 PRO A CA 9
ATOM 15165 C C . PRO A 1 72 ? -5.231 -2.045 -4.018 1.00 0.00 146 PRO A C 9
ATOM 15166 O O . PRO A 1 72 ? -5.376 -3.258 -4.171 1.00 0.00 146 PRO A O 9
ATOM 15177 N N . GLN A 1 73 ? -4.029 -1.464 -4.070 1.00 0.00 147 GLN A N 9
ATOM 15178 C CA . GLN A 1 73 ? -2.765 -2.199 -4.263 1.00 0.00 147 GLN A CA 9
ATOM 15179 C C . GLN A 1 73 ? -1.636 -1.746 -3.315 1.00 0.00 147 GLN A C 9
ATOM 15180 O O . GLN A 1 73 ? -1.672 -0.643 -2.760 1.00 0.00 147 GLN A O 9
ATOM 15194 N N . LEU A 1 74 ? -0.654 -2.628 -3.098 1.00 0.00 148 LEU A N 9
ATOM 15195 C CA . LEU A 1 74 ? 0.380 -2.532 -2.065 1.00 0.00 148 LEU A CA 9
ATOM 15196 C C . LEU A 1 74 ? 1.804 -2.559 -2.659 1.00 0.00 148 LEU A C 9
ATOM 15197 O O . LEU A 1 74 ? 2.098 -3.343 -3.566 1.00 0.00 148 LEU A O 9
ATOM 15213 N N . PHE A 1 75 ? 2.691 -1.749 -2.081 1.00 0.00 149 PHE A N 9
ATOM 15214 C CA . PHE A 1 75 ? 4.135 -1.705 -2.322 1.00 0.00 149 PHE A CA 9
ATOM 15215 C C . PHE A 1 75 ? 4.907 -1.795 -0.991 1.00 0.00 149 PHE A C 9
ATOM 15216 O O . PHE A 1 75 ? 4.576 -1.097 -0.029 1.00 0.00 149 PHE A O 9
ATOM 15233 N N . ILE A 1 76 ? 5.974 -2.600 -0.949 1.00 0.00 150 ILE A N 9
ATOM 15234 C CA . ILE A 1 76 ? 6.893 -2.724 0.198 1.00 0.00 150 ILE A CA 9
ATOM 15235 C C . ILE A 1 76 ? 8.320 -2.420 -0.269 1.00 0.00 150 ILE A C 9
ATOM 15236 O O . ILE A 1 76 ? 8.805 -3.041 -1.217 1.00 0.00 150 ILE A O 9
ATOM 15252 N N . LYS A 1 77 ? 8.989 -1.462 0.393 1.00 0.00 151 LYS A N 9
ATOM 15253 C CA . LYS A 1 77 ? 10.352 -0.990 0.079 1.00 0.00 151 LYS A CA 9
ATOM 15254 C C . LYS A 1 77 ? 10.573 -0.810 -1.445 1.00 0.00 151 LYS A C 9
ATOM 15255 O O . LYS A 1 77 ? 11.437 -1.450 -2.040 1.00 0.00 151 LYS A O 9
ATOM 15274 N N . ALA A 1 78 ? 9.726 -0.005 -2.090 1.00 0.00 152 ALA A N 9
ATOM 15275 C CA . ALA A 1 78 ? 9.712 0.283 -3.534 1.00 0.00 152 ALA A CA 9
ATOM 15276 C C . ALA A 1 78 ? 9.423 -0.871 -4.522 1.00 0.00 152 ALA A C 9
ATOM 15277 O O . ALA A 1 78 ? 9.462 -0.645 -5.736 1.00 0.00 152 ALA A O 9
ATOM 15284 N N . GLU A 1 79 ? 9.065 -2.073 -4.063 1.00 0.00 153 GLU A N 9
ATOM 15285 C CA . GLU A 1 79 ? 8.606 -3.171 -4.925 1.00 0.00 153 GLU A CA 9
ATOM 15286 C C . GLU A 1 79 ? 7.085 -3.369 -4.821 1.00 0.00 153 GLU A C 9
ATOM 15287 O O . GLU A 1 79 ? 6.499 -3.184 -3.754 1.00 0.00 153 GLU A O 9
ATOM 15299 N N . PHE A 1 80 ? 6.445 -3.758 -5.926 1.00 0.00 154 PHE A N 9
ATOM 15300 C CA . PHE A 1 80 ? 5.004 -4.024 -6.000 1.00 0.00 154 PHE A CA 9
ATOM 15301 C C . PHE A 1 80 ? 4.679 -5.454 -5.537 1.00 0.00 154 PHE A C 9
ATOM 15302 O O . PHE A 1 80 ? 5.328 -6.426 -5.943 1.00 0.00 154 PHE A O 9
ATOM 15319 N N . VAL A 1 81 ? 3.650 -5.583 -4.695 1.00 0.00 155 VAL A N 9
ATOM 15320 C CA . VAL A 1 81 ? 3.260 -6.847 -4.049 1.00 0.00 155 VAL A CA 9
ATOM 15321 C C . VAL A 1 81 ? 1.992 -7.433 -4.675 1.00 0.00 155 VAL A C 9
ATOM 15322 O O . VAL A 1 81 ? 2.015 -8.573 -5.146 1.00 0.00 155 VAL A O 9
ATOM 15335 N N . GLY A 1 82 ? 0.895 -6.672 -4.704 1.00 0.00 156 GLY A N 9
ATOM 15336 C CA . GLY A 1 82 ? -0.405 -7.142 -5.196 1.00 0.00 156 GLY A CA 9
ATOM 15337 C C . GLY A 1 82 ? -1.600 -6.348 -4.661 1.00 0.00 156 GLY A C 9
ATOM 15338 O O . GLY A 1 82 ? -1.433 -5.269 -4.086 1.00 0.00 156 GLY A O 9
ATOM 15342 N N . GLY A 1 83 ? -2.806 -6.890 -4.869 1.00 0.00 157 GLY A N 9
ATOM 15343 C CA . GLY A 1 83 ? -4.076 -6.338 -4.374 1.00 0.00 157 GLY A CA 9
ATOM 15344 C C . GLY A 1 83 ? -4.462 -6.771 -2.949 1.00 0.00 157 GLY A C 9
ATOM 15345 O O . GLY A 1 83 ? -3.673 -7.384 -2.228 1.00 0.00 157 GLY A O 9
ATOM 15349 N N . LEU A 1 84 ? -5.707 -6.486 -2.551 1.00 0.00 158 LEU A N 9
ATOM 15350 C CA . LEU A 1 84 ? -6.260 -6.799 -1.220 1.00 0.00 158 LEU A CA 9
ATOM 15351 C C . LEU A 1 84 ? -6.387 -8.319 -0.981 1.00 0.00 158 LEU A C 9
ATOM 15352 O O . LEU A 1 84 ? -6.084 -8.828 0.101 1.00 0.00 158 LEU A O 9
ATOM 15368 N N . ASP A 1 85 ? -6.725 -9.066 -2.033 1.00 0.00 159 ASP A N 9
ATOM 15369 C CA . ASP A 1 85 ? -6.662 -10.533 -2.065 1.00 0.00 159 ASP A CA 9
ATOM 15370 C C . ASP A 1 85 ? -5.258 -11.067 -1.737 1.00 0.00 159 ASP A C 9
ATOM 15371 O O . ASP A 1 85 ? -5.111 -12.014 -0.968 1.00 0.00 159 ASP A O 9
ATOM 15380 N N . ILE A 1 86 ? -4.224 -10.425 -2.286 1.00 0.00 160 ILE A N 9
ATOM 15381 C CA . ILE A 1 86 ? -2.822 -10.837 -2.122 1.00 0.00 160 ILE A CA 9
ATOM 15382 C C . ILE A 1 86 ? -2.303 -10.570 -0.709 1.00 0.00 160 ILE A C 9
ATOM 15383 O O . ILE A 1 86 ? -1.761 -11.481 -0.088 1.00 0.00 160 ILE A O 9
ATOM 15399 N N . VAL A 1 87 ? -2.484 -9.361 -0.158 1.00 0.00 161 VAL A N 9
ATOM 15400 C CA . VAL A 1 87 ? -1.986 -9.064 1.204 1.00 0.00 161 VAL A CA 9
ATOM 15401 C C . VAL A 1 87 ? -2.628 -9.963 2.253 1.00 0.00 161 VAL A C 9
ATOM 15402 O O . VAL A 1 87 ? -1.949 -10.379 3.185 1.00 0.00 161 VAL A O 9
ATOM 15415 N N . THR A 1 88 ? -3.900 -10.321 2.068 1.00 0.00 162 THR A N 9
ATOM 15416 C CA . THR A 1 88 ? -4.615 -11.261 2.943 1.00 0.00 162 THR A CA 9
ATOM 15417 C C . THR A 1 88 ? -4.135 -12.700 2.739 1.00 0.00 162 THR A C 9
ATOM 15418 O O . THR A 1 88 ? -3.790 -13.346 3.726 1.00 0.00 162 THR A O 9
ATOM 15429 N N . LYS A 1 89 ? -3.944 -13.174 1.494 1.00 0.00 163 LYS A N 9
ATOM 15430 C CA . LYS A 1 89 ? -3.279 -14.462 1.202 1.00 0.00 163 LYS A CA 9
ATOM 15431 C C . LYS A 1 89 ? -1.917 -14.587 1.895 1.00 0.00 163 LYS A C 9
ATOM 15432 O O . LYS A 1 89 ? -1.613 -15.631 2.474 1.00 0.00 163 LYS A O 9
ATOM 15451 N N . MET A 1 90 ? -1.119 -13.520 1.845 1.00 0.00 164 MET A N 9
ATOM 15452 C CA . MET A 1 90 ? 0.202 -13.427 2.469 1.00 0.00 164 MET A CA 9
ATOM 15453 C C . MET A 1 90 ? 0.150 -13.249 3.999 1.00 0.00 164 MET A C 9
ATOM 15454 O O . MET A 1 90 ? 1.099 -13.624 4.684 1.00 0.00 164 MET A O 9
ATOM 15468 N N . LEU A 1 91 ? -0.917 -12.682 4.571 1.00 0.00 165 LEU A N 9
ATOM 15469 C CA . LEU A 1 91 ? -1.145 -12.647 6.022 1.00 0.00 165 LEU A CA 9
ATOM 15470 C C . LEU A 1 91 ? -1.450 -14.056 6.553 1.00 0.00 165 LEU A C 9
ATOM 15471 O O . LEU A 1 91 ? -0.833 -14.512 7.517 1.00 0.00 165 LEU A O 9
ATOM 15487 N N . GLU A 1 92 ? -2.338 -14.782 5.871 1.00 0.00 166 GLU A N 9
ATOM 15488 C CA . GLU A 1 92 ? -2.782 -16.123 6.282 1.00 0.00 166 GLU A CA 9
ATOM 15489 C C . GLU A 1 92 ? -1.692 -17.201 6.160 1.00 0.00 166 GLU A C 9
ATOM 15490 O O . GLU A 1 92 ? -1.687 -18.155 6.945 1.00 0.00 166 GLU A O 9
ATOM 15502 N N . SER A 1 93 ? -0.736 -17.027 5.241 1.00 0.00 167 SER A N 9
ATOM 15503 C CA . SER A 1 93 ? 0.519 -17.800 5.171 1.00 0.00 167 SER A CA 9
ATOM 15504 C C . SER A 1 93 ? 1.631 -17.260 6.088 1.00 0.00 167 SER A C 9
ATOM 15505 O O . SER A 1 93 ? 2.622 -17.951 6.346 1.00 0.00 167 SER A O 9
ATOM 15513 N N . GLY A 1 94 ? 1.484 -16.026 6.580 1.00 0.00 168 GLY A N 9
ATOM 15514 C CA . GLY A 1 94 ? 2.461 -15.295 7.391 1.00 0.00 168 GLY A CA 9
ATOM 15515 C C . GLY A 1 94 ? 3.628 -14.676 6.609 1.00 0.00 168 GLY A C 9
ATOM 15516 O O . GLY A 1 94 ? 4.504 -14.061 7.218 1.00 0.00 168 GLY A O 9
ATOM 15520 N N . ASP A 1 95 ? 3.655 -14.792 5.281 1.00 0.00 169 ASP A N 9
ATOM 15521 C CA . ASP A 1 95 ? 4.705 -14.230 4.420 1.00 0.00 169 ASP A CA 9
ATOM 15522 C C . ASP A 1 95 ? 4.750 -12.691 4.449 1.00 0.00 169 ASP A C 9
ATOM 15523 O O . ASP A 1 95 ? 5.824 -12.094 4.379 1.00 0.00 169 ASP A O 9
ATOM 15532 N N . LEU A 1 96 ? 3.582 -12.055 4.611 1.00 0.00 170 LEU A N 9
ATOM 15533 C CA . LEU A 1 96 ? 3.416 -10.604 4.751 1.00 0.00 170 LEU A CA 9
ATOM 15534 C C . LEU A 1 96 ? 4.151 -10.097 5.996 1.00 0.00 170 LEU A C 9
ATOM 15535 O O . LEU A 1 96 ? 4.931 -9.149 5.932 1.00 0.00 170 LEU A O 9
ATOM 15551 N N . LYS A 1 97 ? 3.961 -10.797 7.120 1.00 0.00 171 LYS A N 9
ATOM 15552 C CA . LYS A 1 97 ? 4.674 -10.550 8.373 1.00 0.00 171 LYS A CA 9
ATOM 15553 C C . LYS A 1 97 ? 6.166 -10.889 8.248 1.00 0.00 171 LYS A C 9
ATOM 15554 O O . LYS A 1 97 ? 6.995 -10.149 8.779 1.00 0.00 171 LYS A O 9
ATOM 15573 N N . LYS A 1 98 ? 6.525 -11.938 7.490 1.00 0.00 172 LYS A N 9
ATOM 15574 C CA . LYS A 1 98 ? 7.932 -12.323 7.275 1.00 0.00 172 LYS A CA 9
ATOM 15575 C C . LYS A 1 98 ? 8.715 -11.235 6.522 1.00 0.00 172 LYS A C 9
ATOM 15576 O O . LYS A 1 98 ? 9.805 -10.872 6.956 1.00 0.00 172 LYS A O 9
ATOM 15595 N N . MET A 1 99 ? 8.147 -10.632 5.474 1.00 0.00 173 MET A N 9
ATOM 15596 C CA . MET A 1 99 ? 8.829 -9.577 4.722 1.00 0.00 173 MET A CA 9
ATOM 15597 C C . MET A 1 99 ? 9.160 -8.342 5.577 1.00 0.00 173 MET A C 9
ATOM 15598 O O . MET A 1 99 ? 10.245 -7.776 5.445 1.00 0.00 173 MET A O 9
ATOM 15612 N N . LEU A 1 100 ? 8.257 -7.949 6.487 1.00 0.00 174 LEU A N 9
ATOM 15613 C CA . LEU A 1 100 ? 8.467 -6.812 7.393 1.00 0.00 174 LEU A CA 9
ATOM 15614 C C . LEU A 1 100 ? 9.635 -7.068 8.349 1.00 0.00 174 LEU A C 9
ATOM 15615 O O . LEU A 1 100 ? 10.535 -6.231 8.431 1.00 0.00 174 LEU A O 9
ATOM 15631 N N . ARG A 1 101 ? 9.652 -8.227 9.031 1.00 0.00 175 ARG A N 9
ATOM 15632 C CA . ARG A 1 101 ? 10.767 -8.586 9.931 1.00 0.00 175 ARG A CA 9
ATOM 15633 C C . ARG A 1 101 ? 12.104 -8.694 9.196 1.00 0.00 175 ARG A C 9
ATOM 15634 O O . ARG A 1 101 ? 13.126 -8.267 9.728 1.00 0.00 175 ARG A O 9
ATOM 15655 N N . ASP A 1 102 ? 12.094 -9.189 7.959 1.00 0.00 176 ASP A N 9
ATOM 15656 C CA . ASP A 1 102 ? 13.300 -9.303 7.125 1.00 0.00 176 ASP A CA 9
ATOM 15657 C C . ASP A 1 102 ? 13.872 -7.927 6.770 1.00 0.00 176 ASP A C 9
ATOM 15658 O O . ASP A 1 102 ? 15.082 -7.708 6.865 1.00 0.00 176 ASP A O 9
ATOM 15667 N N . LYS A 1 103 ? 12.993 -6.989 6.394 1.00 0.00 177 LYS A N 9
ATOM 15668 C CA . LYS A 1 103 ? 13.357 -5.604 6.065 1.00 0.00 177 LYS A CA 9
ATOM 15669 C C . LYS A 1 103 ? 13.612 -4.724 7.296 1.00 0.00 177 LYS A C 9
ATOM 15670 O O . LYS A 1 103 ? 14.101 -3.607 7.137 1.00 0.00 177 LYS A O 9
ATOM 15689 N N . GLY A 1 104 ? 13.281 -5.200 8.498 1.00 0.00 178 GLY A N 9
ATOM 15690 C CA . GLY A 1 104 ? 13.465 -4.468 9.753 1.00 0.00 178 GLY A CA 9
ATOM 15691 C C . GLY A 1 104 ? 12.355 -3.464 10.090 1.00 0.00 178 GLY A C 9
ATOM 15692 O O . GLY A 1 104 ? 12.607 -2.516 10.841 1.00 0.00 178 GLY A O 9
ATOM 15696 N N . ILE A 1 105 ? 11.153 -3.615 9.518 1.00 0.00 179 ILE A N 9
ATOM 15697 C CA . ILE A 1 105 ? 10.056 -2.648 9.635 1.00 0.00 179 ILE A CA 9
ATOM 15698 C C . ILE A 1 105 ? 9.309 -2.795 10.969 1.00 0.00 179 ILE A C 9
ATOM 15699 O O . ILE A 1 105 ? 9.165 -3.900 11.502 1.00 0.00 179 ILE A O 9
ATOM 15715 N N . THR A 1 106 ? 8.798 -1.673 11.478 1.00 0.00 180 THR A N 9
ATOM 15716 C CA . THR A 1 106 ? 7.969 -1.593 12.694 1.00 0.00 180 THR A CA 9
ATOM 15717 C C . THR A 1 106 ? 6.713 -2.464 12.570 1.00 0.00 180 THR A C 9
ATOM 15718 O O . THR A 1 106 ? 5.861 -2.185 11.729 1.00 0.00 180 THR A O 9
ATOM 15729 N N . CYS A 1 107 ? 6.593 -3.543 13.356 1.00 0.00 181 CYS A N 9
ATOM 15730 C CA . CYS A 1 107 ? 5.389 -4.380 13.384 1.00 0.00 181 CYS A CA 9
ATOM 15731 C C . CYS A 1 107 ? 5.185 -5.143 14.707 1.00 0.00 181 CYS A C 9
ATOM 15732 O O . CYS A 1 107 ? 6.141 -5.446 15.432 1.00 0.00 181 CYS A O 9
ATOM 15740 N N . ARG A 1 108 ? 3.913 -5.458 14.981 1.00 0.00 182 ARG A N 9
ATOM 15741 C CA . ARG A 1 108 ? 3.396 -6.259 16.104 1.00 0.00 182 ARG A CA 9
ATOM 15742 C C . ARG A 1 108 ? 3.528 -7.771 15.884 1.00 0.00 182 ARG A C 9
ATOM 15743 O O . ARG A 1 108 ? 3.721 -8.240 14.769 1.00 0.00 182 ARG A O 9
ATOM 15764 N N . ASP A 1 109 ? 3.298 -8.533 16.948 1.00 0.00 183 ASP A N 9
ATOM 15765 C CA . ASP A 1 109 ? 3.966 -9.786 17.324 1.00 0.00 183 ASP A CA 9
ATOM 15766 C C . ASP A 1 109 ? 4.286 -10.816 16.211 1.00 0.00 183 ASP A C 9
ATOM 15767 O O . ASP A 1 109 ? 3.401 -11.394 15.569 1.00 0.00 183 ASP A O 9
ATOM 15776 N N . LEU A 1 110 ? 5.599 -11.078 16.083 1.00 0.00 184 LEU A N 9
ATOM 15777 C CA . LEU A 1 110 ? 6.282 -12.075 15.239 1.00 0.00 184 LEU A CA 9
ATOM 15778 C C . LEU A 1 110 ? 6.775 -13.284 16.050 1.00 0.00 184 LEU A C 9
ATOM 15779 O O . LEU A 1 110 ? 7.255 -13.087 17.192 1.00 0.00 184 LEU A O 9
ATOM 15796 N N . GLY A 1 1 ? 3.686 23.962 -6.868 1.00 0.00 75 GLY A N 10
ATOM 15797 C CA . GLY A 1 1 ? 2.253 23.643 -6.826 1.00 0.00 75 GLY A CA 10
ATOM 15798 C C . GLY A 1 1 ? 1.944 22.452 -7.705 1.00 0.00 75 GLY A C 10
ATOM 15799 O O . GLY A 1 1 ? 2.736 22.121 -8.593 1.00 0.00 75 GLY A O 10
ATOM 15805 N N . ALA A 1 2 ? 0.790 21.829 -7.441 1.00 0.00 76 ALA A N 10
ATOM 15806 C CA . ALA A 1 2 ? 0.351 20.520 -7.934 1.00 0.00 76 ALA A CA 10
ATOM 15807 C C . ALA A 1 2 ? 1.302 19.355 -7.581 1.00 0.00 76 ALA A C 10
ATOM 15808 O O . ALA A 1 2 ? 2.483 19.540 -7.277 1.00 0.00 76 ALA A O 10
ATOM 15815 N N . MET A 1 3 ? 0.793 18.124 -7.642 1.00 0.00 77 MET A N 10
ATOM 15816 C CA . MET A 1 3 ? 1.632 16.922 -7.634 1.00 0.00 77 MET A CA 10
ATOM 15817 C C . MET A 1 3 ? 2.187 16.659 -9.042 1.00 0.00 77 MET A C 10
ATOM 15818 O O . MET A 1 3 ? 1.462 16.802 -10.031 1.00 0.00 77 MET A O 10
ATOM 15832 N N . VAL A 1 4 ? 3.448 16.233 -9.142 1.00 0.00 78 VAL A N 10
ATOM 15833 C CA . VAL A 1 4 ? 4.061 15.743 -10.394 1.00 0.00 78 VAL A CA 10
ATOM 15834 C C . VAL A 1 4 ? 4.404 14.259 -10.278 1.00 0.00 78 VAL A C 10
ATOM 15835 O O . VAL A 1 4 ? 4.626 13.765 -9.172 1.00 0.00 78 VAL A O 10
ATOM 15848 N N . LYS A 1 5 ? 4.461 13.519 -11.393 1.00 0.00 79 LYS A N 10
ATOM 15849 C CA . LYS A 1 5 ? 4.670 12.053 -11.383 1.00 0.00 79 LYS A CA 10
ATOM 15850 C C . LYS A 1 5 ? 5.951 11.647 -10.636 1.00 0.00 79 LYS A C 10
ATOM 15851 O O . LYS A 1 5 ? 5.962 10.639 -9.925 1.00 0.00 79 LYS A O 10
ATOM 15870 N N . LYS A 1 6 ? 6.993 12.481 -10.713 1.00 0.00 80 LYS A N 10
ATOM 15871 C CA . LYS A 1 6 ? 8.251 12.342 -9.960 1.00 0.00 80 LYS A CA 10
ATOM 15872 C C . LYS A 1 6 ? 8.086 12.405 -8.427 1.00 0.00 80 LYS A C 10
ATOM 15873 O O . LYS A 1 6 ? 8.820 11.706 -7.732 1.00 0.00 80 LYS A O 10
ATOM 15892 N N . ASP A 1 7 ? 7.097 13.133 -7.892 1.00 0.00 81 ASP A N 10
ATOM 15893 C CA . ASP A 1 7 ? 6.833 13.195 -6.440 1.00 0.00 81 ASP A CA 10
ATOM 15894 C C . ASP A 1 7 ? 6.495 11.800 -5.876 1.00 0.00 81 ASP A C 10
ATOM 15895 O O . ASP A 1 7 ? 7.007 11.404 -4.823 1.00 0.00 81 ASP A O 10
ATOM 15904 N N . ILE A 1 8 ? 5.672 11.027 -6.598 1.00 0.00 82 ILE A N 10
ATOM 15905 C CA . ILE A 1 8 ? 5.267 9.658 -6.229 1.00 0.00 82 ILE A CA 10
ATOM 15906 C C . ILE A 1 8 ? 6.430 8.681 -6.434 1.00 0.00 82 ILE A C 10
ATOM 15907 O O . ILE A 1 8 ? 6.693 7.841 -5.571 1.00 0.00 82 ILE A O 10
ATOM 15923 N N . ASP A 1 9 ? 7.174 8.830 -7.534 1.00 0.00 83 ASP A N 10
ATOM 15924 C CA . ASP A 1 9 ? 8.297 7.949 -7.864 1.00 0.00 83 ASP A CA 10
ATOM 15925 C C . ASP A 1 9 ? 9.481 8.087 -6.887 1.00 0.00 83 ASP A C 10
ATOM 15926 O O . ASP A 1 9 ? 10.212 7.121 -6.652 1.00 0.00 83 ASP A O 10
ATOM 15935 N N . ASP A 1 10 ? 9.669 9.267 -6.286 1.00 0.00 84 ASP A N 10
ATOM 15936 C CA . ASP A 1 10 ? 10.559 9.454 -5.134 1.00 0.00 84 ASP A CA 10
ATOM 15937 C C . ASP A 1 10 ? 9.919 8.966 -3.821 1.00 0.00 84 ASP A C 10
ATOM 15938 O O . ASP A 1 10 ? 10.619 8.365 -3.005 1.00 0.00 84 ASP A O 10
ATOM 15947 N N . THR A 1 11 ? 8.599 9.116 -3.621 1.00 0.00 85 THR A N 10
ATOM 15948 C CA . THR A 1 11 ? 7.929 8.624 -2.402 1.00 0.00 85 THR A CA 10
ATOM 15949 C C . THR A 1 11 ? 8.084 7.103 -2.250 1.00 0.00 85 THR A C 10
ATOM 15950 O O . THR A 1 11 ? 8.483 6.640 -1.182 1.00 0.00 85 THR A O 10
ATOM 15961 N N . ILE A 1 12 ? 7.865 6.308 -3.311 1.00 0.00 86 ILE A N 10
ATOM 15962 C CA . ILE A 1 12 ? 8.022 4.838 -3.244 1.00 0.00 86 ILE A CA 10
ATOM 15963 C C . ILE A 1 12 ? 9.473 4.411 -2.969 1.00 0.00 86 ILE A C 10
ATOM 15964 O O . ILE A 1 12 ? 9.699 3.401 -2.295 1.00 0.00 86 ILE A O 10
ATOM 15980 N N . LYS A 1 13 ? 10.463 5.191 -3.417 1.00 0.00 87 LYS A N 10
ATOM 15981 C CA . LYS A 1 13 ? 11.887 4.964 -3.167 1.00 0.00 87 LYS A CA 10
ATOM 15982 C C . LYS A 1 13 ? 12.361 5.429 -1.780 1.00 0.00 87 LYS A C 10
ATOM 15983 O O . LYS A 1 13 ? 13.420 4.984 -1.346 1.00 0.00 87 LYS A O 10
ATOM 16002 N N . SER A 1 14 ? 11.593 6.269 -1.084 1.00 0.00 88 SER A N 10
ATOM 16003 C CA . SER A 1 14 ? 11.942 6.848 0.226 1.00 0.00 88 SER A CA 10
ATOM 16004 C C . SER A 1 14 ? 11.205 6.196 1.414 1.00 0.00 88 SER A C 10
ATOM 16005 O O . SER A 1 14 ? 11.802 5.936 2.465 1.00 0.00 88 SER A O 10
ATOM 16013 N N . GLU A 1 15 ? 9.922 5.865 1.253 1.00 0.00 89 GLU A N 10
ATOM 16014 C CA . GLU A 1 15 ? 9.065 5.238 2.273 1.00 0.00 89 GLU A CA 10
ATOM 16015 C C . GLU A 1 15 ? 9.175 3.705 2.269 1.00 0.00 89 GLU A C 10
ATOM 16016 O O . GLU A 1 15 ? 9.439 3.092 1.232 1.00 0.00 89 GLU A O 10
ATOM 16028 N N . ASP A 1 16 ? 8.979 3.055 3.419 1.00 0.00 90 ASP A N 10
ATOM 16029 C CA . ASP A 1 16 ? 9.161 1.595 3.538 1.00 0.00 90 ASP A CA 10
ATOM 16030 C C . ASP A 1 16 ? 7.913 0.827 3.114 1.00 0.00 90 ASP A C 10
ATOM 16031 O O . ASP A 1 16 ? 8.017 -0.337 2.734 1.00 0.00 90 ASP A O 10
ATOM 16040 N N . VAL A 1 17 ? 6.749 1.476 3.180 1.00 0.00 91 VAL A N 10
ATOM 16041 C CA . VAL A 1 17 ? 5.441 0.910 2.863 1.00 0.00 91 VAL A CA 10
ATOM 16042 C C . VAL A 1 17 ? 4.612 1.977 2.148 1.00 0.00 91 VAL A C 10
ATOM 16043 O O . VAL A 1 17 ? 4.424 3.075 2.680 1.00 0.00 91 VAL A O 10
ATOM 16056 N N . VAL A 1 18 ? 4.093 1.657 0.961 1.00 0.00 92 VAL A N 10
ATOM 16057 C CA . VAL A 1 18 ? 3.225 2.557 0.179 1.00 0.00 92 VAL A CA 10
ATOM 16058 C C . VAL A 1 18 ? 2.017 1.799 -0.365 1.00 0.00 92 VAL A C 10
ATOM 16059 O O . VAL A 1 18 ? 2.144 0.668 -0.828 1.00 0.00 92 VAL A O 10
ATOM 16072 N N . THR A 1 19 ? 0.837 2.414 -0.332 1.00 0.00 93 THR A N 10
ATOM 16073 C CA . THR A 1 19 ? -0.401 1.828 -0.866 1.00 0.00 93 THR A CA 10
ATOM 16074 C C . THR A 1 19 ? -1.211 2.844 -1.680 1.00 0.00 93 THR A C 10
ATOM 16075 O O . THR A 1 19 ? -1.212 4.041 -1.382 1.00 0.00 93 THR A O 10
ATOM 16086 N N . PHE A 1 20 ? -1.884 2.360 -2.729 1.00 0.00 94 PHE A N 10
ATOM 16087 C CA . PHE A 1 20 ? -2.797 3.137 -3.575 1.00 0.00 94 PHE A CA 10
ATOM 16088 C C . PHE A 1 20 ? -4.231 2.642 -3.362 1.00 0.00 94 PHE A C 10
ATOM 16089 O O . PHE A 1 20 ? -4.516 1.459 -3.582 1.00 0.00 94 PHE A O 10
ATOM 16106 N N . ILE A 1 21 ? -5.131 3.545 -2.963 1.00 0.00 95 ILE A N 10
ATOM 16107 C CA . ILE A 1 21 ? -6.533 3.245 -2.644 1.00 0.00 95 ILE A CA 10
ATOM 16108 C C . ILE A 1 21 ? -7.515 4.230 -3.288 1.00 0.00 95 ILE A C 10
ATOM 16109 O O . ILE A 1 21 ? -7.177 5.351 -3.660 1.00 0.00 95 ILE A O 10
ATOM 16125 N N . LYS A 1 22 ? -8.779 3.803 -3.367 1.00 0.00 96 LYS A N 10
ATOM 16126 C CA . LYS A 1 22 ? -9.947 4.659 -3.625 1.00 0.00 96 LYS A CA 10
ATOM 16127 C C . LYS A 1 22 ? -10.328 5.379 -2.315 1.00 0.00 96 LYS A C 10
ATOM 16128 O O . LYS A 1 22 ? -11.224 4.916 -1.607 1.00 0.00 96 LYS A O 10
ATOM 16147 N N . GLY A 1 23 ? -9.594 6.409 -1.898 1.00 0.00 97 GLY A N 10
ATOM 16148 C CA . GLY A 1 23 ? -10.014 7.346 -0.844 1.00 0.00 97 GLY A CA 10
ATOM 16149 C C . GLY A 1 23 ? -8.856 7.806 0.059 1.00 0.00 97 GLY A C 10
ATOM 16150 O O . GLY A 1 23 ? -7.704 7.417 -0.133 1.00 0.00 97 GLY A O 10
ATOM 16154 N N . LEU A 1 24 ? -9.170 8.534 1.133 1.00 0.00 98 LEU A N 10
ATOM 16155 C CA . LEU A 1 24 ? -8.336 8.686 2.318 1.00 0.00 98 LEU A CA 10
ATOM 16156 C C . LEU A 1 24 ? -8.250 7.372 3.117 1.00 0.00 98 LEU A C 10
ATOM 16157 O O . LEU A 1 24 ? -9.139 6.531 3.005 1.00 0.00 98 LEU A O 10
ATOM 16173 N N . PRO A 1 25 ? -7.240 7.195 3.985 1.00 0.00 99 PRO A N 10
ATOM 16174 C CA . PRO A 1 25 ? -7.076 5.971 4.763 1.00 0.00 99 PRO A CA 10
ATOM 16175 C C . PRO A 1 25 ? -8.032 5.923 5.968 1.00 0.00 99 PRO A C 10
ATOM 16176 O O . PRO A 1 25 ? -8.510 4.856 6.344 1.00 0.00 99 PRO A O 10
ATOM 16187 N N . GLU A 1 26 ? -8.380 7.084 6.533 1.00 0.00 100 GLU A N 10
ATOM 16188 C CA . GLU A 1 26 ? -9.400 7.231 7.585 1.00 0.00 100 GLU A CA 10
ATOM 16189 C C . GLU A 1 26 ? -10.845 7.290 7.052 1.00 0.00 100 GLU A C 10
ATOM 16190 O O . GLU A 1 26 ? -11.793 6.948 7.765 1.00 0.00 100 GLU A O 10
ATOM 16202 N N . ALA A 1 27 ? -11.019 7.716 5.798 1.00 0.00 101 ALA A N 10
ATOM 16203 C CA . ALA A 1 27 ? -12.313 7.859 5.135 1.00 0.00 101 ALA A CA 10
ATOM 16204 C C . ALA A 1 27 ? -12.223 7.350 3.686 1.00 0.00 101 ALA A C 10
ATOM 16205 O O . ALA A 1 27 ? -12.286 8.148 2.738 1.00 0.00 101 ALA A O 10
ATOM 16212 N N . PRO A 1 28 ? -12.016 6.032 3.488 1.00 0.00 102 PRO A N 10
ATOM 16213 C CA . PRO A 1 28 ? -11.928 5.479 2.155 1.00 0.00 102 PRO A CA 10
ATOM 16214 C C . PRO A 1 28 ? -13.300 5.415 1.506 1.00 0.00 102 PRO A C 10
ATOM 16215 O O . PRO A 1 28 ? -14.329 5.232 2.158 1.00 0.00 102 PRO A O 10
ATOM 16226 N N . MET A 1 29 ? -13.296 5.504 0.186 1.00 0.00 103 MET A N 10
ATOM 16227 C CA . MET A 1 29 ? -14.483 5.470 -0.657 1.00 0.00 103 MET A CA 10
ATOM 16228 C C . MET A 1 29 ? -14.808 4.031 -1.115 1.00 0.00 103 MET A C 10
ATOM 16229 O O . MET A 1 29 ? -15.749 3.827 -1.882 1.00 0.00 103 MET A O 10
ATOM 16243 N N . CYS A 1 30 ? -14.053 3.029 -0.638 1.00 0.00 104 CYS A N 10
ATOM 16244 C CA . CYS A 1 30 ? -14.132 1.625 -1.047 1.00 0.00 104 CYS A CA 10
ATOM 16245 C C . CYS A 1 30 ? -13.973 0.644 0.129 1.00 0.00 104 CYS A C 10
ATOM 16246 O O . CYS A 1 30 ? -13.073 0.802 0.961 1.00 0.00 104 CYS A O 10
ATOM 16254 N N . ALA A 1 31 ? -14.744 -0.441 0.117 1.00 0.00 105 ALA A N 10
ATOM 16255 C CA . ALA A 1 31 ? -14.695 -1.520 1.104 1.00 0.00 105 ALA A CA 10
ATOM 16256 C C . ALA A 1 31 ? -13.326 -2.233 1.164 1.00 0.00 105 ALA A C 10
ATOM 16257 O O . ALA A 1 31 ? -12.779 -2.467 2.246 1.00 0.00 105 ALA A O 10
ATOM 16264 N N . TYR A 1 32 ? -12.729 -2.526 0.004 1.00 0.00 106 TYR A N 10
ATOM 16265 C CA . TYR A 1 32 ? -11.408 -3.168 -0.096 1.00 0.00 106 TYR A CA 10
ATOM 16266 C C . TYR A 1 32 ? -10.278 -2.250 0.382 1.00 0.00 106 TYR A C 10
ATOM 16267 O O . TYR A 1 32 ? -9.253 -2.722 0.872 1.00 0.00 106 TYR A O 10
ATOM 16285 N N . SER A 1 33 ? -10.481 -0.934 0.288 1.00 0.00 107 SER A N 10
ATOM 16286 C CA . SER A 1 33 ? -9.554 0.046 0.863 1.00 0.00 107 SER A CA 10
ATOM 16287 C C . SER A 1 33 ? -9.534 -0.008 2.399 1.00 0.00 107 SER A C 10
ATOM 16288 O O . SER A 1 33 ? -8.448 -0.120 2.969 1.00 0.00 107 SER A O 10
ATOM 16296 N N . LYS A 1 34 ? -10.704 -0.059 3.072 1.00 0.00 108 LYS A N 10
ATOM 16297 C CA . LYS A 1 34 ? -10.783 -0.303 4.533 1.00 0.00 108 LYS A CA 10
ATOM 16298 C C . LYS A 1 34 ? -9.926 -1.508 4.907 1.00 0.00 108 LYS A C 10
ATOM 16299 O O . LYS A 1 34 ? -9.080 -1.428 5.793 1.00 0.00 108 LYS A O 10
ATOM 16318 N N . ARG A 1 35 ? -10.115 -2.622 4.196 1.00 0.00 109 ARG A N 10
ATOM 16319 C CA . ARG A 1 35 ? -9.419 -3.873 4.448 1.00 0.00 109 ARG A CA 10
ATOM 16320 C C . ARG A 1 35 ? -7.902 -3.790 4.232 1.00 0.00 109 ARG A C 10
ATOM 16321 O O . ARG A 1 35 ? -7.181 -4.340 5.054 1.00 0.00 109 ARG A O 10
ATOM 16342 N N . MET A 1 36 ? -7.408 -3.053 3.230 1.00 0.00 110 MET A N 10
ATOM 16343 C CA . MET A 1 36 ? -5.967 -2.768 3.081 1.00 0.00 110 MET A CA 10
ATOM 16344 C C . MET A 1 36 ? -5.426 -2.025 4.312 1.00 0.00 110 MET A C 10
ATOM 16345 O O . MET A 1 36 ? -4.422 -2.428 4.893 1.00 0.00 110 MET A O 10
ATOM 16359 N N . ILE A 1 37 ? -6.121 -0.971 4.749 1.00 0.00 111 ILE A N 10
ATOM 16360 C CA . ILE A 1 37 ? -5.723 -0.165 5.911 1.00 0.00 111 ILE A CA 10
ATOM 16361 C C . ILE A 1 37 ? -5.775 -0.980 7.212 1.00 0.00 111 ILE A C 10
ATOM 16362 O O . ILE A 1 37 ? -4.887 -0.837 8.042 1.00 0.00 111 ILE A O 10
ATOM 16378 N N . ASP A 1 38 ? -6.725 -1.902 7.376 1.00 0.00 112 ASP A N 10
ATOM 16379 C CA . ASP A 1 38 ? -6.799 -2.805 8.534 1.00 0.00 112 ASP A CA 10
ATOM 16380 C C . ASP A 1 38 ? -5.646 -3.811 8.624 1.00 0.00 112 ASP A C 10
ATOM 16381 O O . ASP A 1 38 ? -5.253 -4.182 9.718 1.00 0.00 112 ASP A O 10
ATOM 16390 N N . VAL A 1 39 ? -5.065 -4.233 7.508 1.00 0.00 113 VAL A N 10
ATOM 16391 C CA . VAL A 1 39 ? -3.820 -5.041 7.502 1.00 0.00 113 VAL A CA 10
ATOM 16392 C C . VAL A 1 39 ? -2.659 -4.220 8.071 1.00 0.00 113 VAL A C 10
ATOM 16393 O O . VAL A 1 39 ? -1.874 -4.701 8.889 1.00 0.00 113 VAL A O 10
ATOM 16406 N N . LEU A 1 40 ? -2.580 -2.953 7.663 1.00 0.00 114 LEU A N 10
ATOM 16407 C CA . LEU A 1 40 ? -1.493 -2.034 8.007 1.00 0.00 114 LEU A CA 10
ATOM 16408 C C . LEU A 1 40 ? -1.634 -1.459 9.438 1.00 0.00 114 LEU A C 10
ATOM 16409 O O . LEU A 1 40 ? -0.639 -1.299 10.146 1.00 0.00 114 LEU A O 10
ATOM 16425 N N . GLU A 1 41 ? -2.859 -1.204 9.906 1.00 0.00 115 GLU A N 10
ATOM 16426 C CA . GLU A 1 41 ? -3.169 -0.781 11.278 1.00 0.00 115 GLU A CA 10
ATOM 16427 C C . GLU A 1 41 ? -3.167 -1.955 12.268 1.00 0.00 115 GLU A C 10
ATOM 16428 O O . GLU A 1 41 ? -2.635 -1.813 13.376 1.00 0.00 115 GLU A O 10
ATOM 16440 N N . ALA A 1 42 ? -3.681 -3.136 11.891 1.00 0.00 116 ALA A N 10
ATOM 16441 C CA . ALA A 1 42 ? -3.693 -4.278 12.812 1.00 0.00 116 ALA A CA 10
ATOM 16442 C C . ALA A 1 42 ? -2.269 -4.761 13.157 1.00 0.00 116 ALA A C 10
ATOM 16443 O O . ALA A 1 42 ? -2.049 -5.287 14.249 1.00 0.00 116 ALA A O 10
ATOM 16450 N N . LEU A 1 43 ? -1.280 -4.508 12.289 1.00 0.00 117 LEU A N 10
ATOM 16451 C CA . LEU A 1 43 ? 0.144 -4.771 12.548 1.00 0.00 117 LEU A CA 10
ATOM 16452 C C . LEU A 1 43 ? 0.937 -3.544 13.040 1.00 0.00 117 LEU A C 10
ATOM 16453 O O . LEU A 1 43 ? 2.101 -3.699 13.409 1.00 0.00 117 LEU A O 10
ATOM 16469 N N . GLY A 1 44 ? 0.324 -2.356 13.117 1.00 0.00 118 GLY A N 10
ATOM 16470 C CA . GLY A 1 44 ? 0.927 -1.149 13.702 1.00 0.00 118 GLY A CA 10
ATOM 16471 C C . GLY A 1 44 ? 2.073 -0.543 12.879 1.00 0.00 118 GLY A C 10
ATOM 16472 O O . GLY A 1 44 ? 3.087 -0.131 13.451 1.00 0.00 118 GLY A O 10
ATOM 16476 N N . LEU A 1 45 ? 1.940 -0.527 11.548 1.00 0.00 119 LEU A N 10
ATOM 16477 C CA . LEU A 1 45 ? 2.965 -0.084 10.607 1.00 0.00 119 LEU A CA 10
ATOM 16478 C C . LEU A 1 45 ? 2.862 1.424 10.331 1.00 0.00 119 LEU A C 10
ATOM 16479 O O . LEU A 1 45 ? 1.787 2.030 10.319 1.00 0.00 119 LEU A O 10
ATOM 16495 N N . GLU A 1 46 ? 4.000 2.018 10.002 1.00 0.00 120 GLU A N 10
ATOM 16496 C CA . GLU A 1 46 ? 4.132 3.341 9.404 1.00 0.00 120 GLU A CA 10
ATOM 16497 C C . GLU A 1 46 ? 4.170 3.220 7.870 1.00 0.00 120 GLU A C 10
ATOM 16498 O O . GLU A 1 46 ? 4.985 2.471 7.328 1.00 0.00 120 GLU A O 10
ATOM 16510 N N . TYR A 1 47 ? 3.269 3.921 7.176 1.00 0.00 121 TYR A N 10
ATOM 16511 C CA . TYR A 1 47 ? 3.119 3.863 5.713 1.00 0.00 121 TYR A CA 10
ATOM 16512 C C . TYR A 1 47 ? 2.613 5.186 5.121 1.00 0.00 121 TYR A C 10
ATOM 16513 O O . TYR A 1 47 ? 2.059 6.038 5.830 1.00 0.00 121 TYR A O 10
ATOM 16531 N N . THR A 1 48 ? 2.719 5.306 3.794 1.00 0.00 122 THR A N 10
ATOM 16532 C CA . THR A 1 48 ? 2.097 6.370 2.996 1.00 0.00 122 THR A CA 10
ATOM 16533 C C . THR A 1 48 ? 0.950 5.804 2.162 1.00 0.00 122 THR A C 10
ATOM 16534 O O . THR A 1 48 ? 1.091 4.765 1.517 1.00 0.00 122 THR A O 10
ATOM 16545 N N . SER A 1 49 ? -0.192 6.490 2.170 1.00 0.00 123 SER A N 10
ATOM 16546 C CA . SER A 1 49 ? -1.399 6.120 1.430 1.00 0.00 123 SER A CA 10
ATOM 16547 C C . SER A 1 49 ? -1.793 7.223 0.442 1.00 0.00 123 SER A C 10
ATOM 16548 O O . SER A 1 49 ? -1.911 8.401 0.806 1.00 0.00 123 SER A O 10
ATOM 16556 N N . PHE A 1 50 ? -1.978 6.838 -0.821 1.00 0.00 124 PHE A N 10
ATOM 16557 C CA . PHE A 1 50 ? -2.375 7.716 -1.922 1.00 0.00 124 PHE A CA 10
ATOM 16558 C C . PHE A 1 50 ? -3.826 7.446 -2.343 1.00 0.00 124 PHE A C 10
ATOM 16559 O O . PHE A 1 50 ? -4.183 6.313 -2.674 1.00 0.00 124 PHE A O 10
ATOM 16576 N N . ASP A 1 51 ? -4.635 8.505 -2.406 1.00 0.00 125 ASP A N 10
ATOM 16577 C CA . ASP A 1 51 ? -5.966 8.480 -3.019 1.00 0.00 125 ASP A CA 10
ATOM 16578 C C . ASP A 1 51 ? -5.843 8.704 -4.538 1.00 0.00 125 ASP A C 10
ATOM 16579 O O . ASP A 1 51 ? -5.372 9.763 -4.968 1.00 0.00 125 ASP A O 10
ATOM 16588 N N . VAL A 1 52 ? -6.317 7.751 -5.354 1.00 0.00 126 VAL A N 10
ATOM 16589 C CA . VAL A 1 52 ? -6.364 7.881 -6.831 1.00 0.00 126 VAL A CA 10
ATOM 16590 C C . VAL A 1 52 ? -7.378 8.911 -7.313 1.00 0.00 126 VAL A C 10
ATOM 16591 O O . VAL A 1 52 ? -7.285 9.397 -8.441 1.00 0.00 126 VAL A O 10
ATOM 16604 N N . LEU A 1 53 ? -8.340 9.259 -6.461 1.00 0.00 127 LEU A N 10
ATOM 16605 C CA . LEU A 1 53 ? -9.406 10.226 -6.738 1.00 0.00 127 LEU A CA 10
ATOM 16606 C C . LEU A 1 53 ? -9.042 11.664 -6.340 1.00 0.00 127 LEU A C 10
ATOM 16607 O O . LEU A 1 53 ? -9.807 12.589 -6.626 1.00 0.00 127 LEU A O 10
ATOM 16623 N N . ALA A 1 54 ? -7.887 11.871 -5.695 1.00 0.00 128 ALA A N 10
ATOM 16624 C CA . ALA A 1 54 ? -7.462 13.188 -5.219 1.00 0.00 128 ALA A CA 10
ATOM 16625 C C . ALA A 1 54 ? -6.579 13.973 -6.208 1.00 0.00 128 ALA A C 10
ATOM 16626 O O . ALA A 1 54 ? -6.443 15.189 -6.061 1.00 0.00 128 ALA A O 10
ATOM 16633 N N . HIS A 1 55 ? -5.960 13.302 -7.187 1.00 0.00 129 HIS A N 10
ATOM 16634 C CA . HIS A 1 55 ? -5.073 13.915 -8.173 1.00 0.00 129 HIS A CA 10
ATOM 16635 C C . HIS A 1 55 ? -4.906 12.975 -9.387 1.00 0.00 129 HIS A C 10
ATOM 16636 O O . HIS A 1 55 ? -4.439 11.846 -9.205 1.00 0.00 129 HIS A O 10
ATOM 16650 N N . PRO A 1 56 ? -5.207 13.414 -10.623 1.00 0.00 130 PRO A N 10
ATOM 16651 C CA . PRO A 1 56 ? -5.035 12.616 -11.843 1.00 0.00 130 PRO A CA 10
ATOM 16652 C C . PRO A 1 56 ? -3.637 11.988 -11.996 1.00 0.00 130 PRO A C 10
ATOM 16653 O O . PRO A 1 56 ? -3.521 10.820 -12.364 1.00 0.00 130 PRO A O 10
ATOM 16664 N N . VAL A 1 57 ? -2.568 12.707 -11.624 1.00 0.00 131 VAL A N 10
ATOM 16665 C CA . VAL A 1 57 ? -1.189 12.170 -11.579 1.00 0.00 131 VAL A CA 10
ATOM 16666 C C . VAL A 1 57 ? -1.055 10.877 -10.753 1.00 0.00 131 VAL A C 10
ATOM 16667 O O . VAL A 1 57 ? -0.288 9.999 -11.149 1.00 0.00 131 VAL A O 10
ATOM 16680 N N . VAL A 1 58 ? -1.812 10.690 -9.663 1.00 0.00 132 VAL A N 10
ATOM 16681 C CA . VAL A 1 58 ? -1.747 9.447 -8.868 1.00 0.00 132 VAL A CA 10
ATOM 16682 C C . VAL A 1 58 ? -2.234 8.241 -9.677 1.00 0.00 132 VAL A C 10
ATOM 16683 O O . VAL A 1 58 ? -1.542 7.227 -9.739 1.00 0.00 132 VAL A O 10
ATOM 16696 N N . ARG A 1 59 ? -3.379 8.341 -10.363 1.00 0.00 133 ARG A N 10
ATOM 16697 C CA . ARG A 1 59 ? -3.895 7.237 -11.200 1.00 0.00 133 ARG A CA 10
ATOM 16698 C C . ARG A 1 59 ? -3.182 7.119 -12.555 1.00 0.00 133 ARG A C 10
ATOM 16699 O O . ARG A 1 59 ? -3.181 6.044 -13.151 1.00 0.00 133 ARG A O 10
ATOM 16720 N N . SER A 1 60 ? -2.515 8.182 -13.009 1.00 0.00 134 SER A N 10
ATOM 16721 C CA . SER A 1 60 ? -1.522 8.119 -14.092 1.00 0.00 134 SER A CA 10
ATOM 16722 C C . SER A 1 60 ? -0.318 7.248 -13.696 1.00 0.00 134 SER A C 10
ATOM 16723 O O . SER A 1 60 ? 0.040 6.332 -14.435 1.00 0.00 134 SER A O 10
ATOM 16731 N N . TYR A 1 61 ? 0.240 7.441 -12.491 1.00 0.00 135 TYR A N 10
ATOM 16732 C CA . TYR A 1 61 ? 1.311 6.587 -11.958 1.00 0.00 135 TYR A CA 10
ATOM 16733 C C . TYR A 1 61 ? 0.863 5.118 -11.850 1.00 0.00 135 TYR A C 10
ATOM 16734 O O . TYR A 1 61 ? 1.588 4.222 -12.279 1.00 0.00 135 TYR A O 10
ATOM 16752 N N . VAL A 1 62 ? -0.363 4.856 -11.376 1.00 0.00 136 VAL A N 10
ATOM 16753 C CA . VAL A 1 62 ? -0.914 3.487 -11.340 1.00 0.00 136 VAL A CA 10
ATOM 16754 C C . VAL A 1 62 ? -1.029 2.880 -12.745 1.00 0.00 136 VAL A C 10
ATOM 16755 O O . VAL A 1 62 ? -0.618 1.739 -12.952 1.00 0.00 136 VAL A O 10
ATOM 16768 N N . LYS A 1 63 ? -1.558 3.627 -13.724 1.00 0.00 137 LYS A N 10
ATOM 16769 C CA . LYS A 1 63 ? -1.752 3.140 -15.101 1.00 0.00 137 LYS A CA 10
ATOM 16770 C C . LYS A 1 63 ? -0.427 2.816 -15.799 1.00 0.00 137 LYS A C 10
ATOM 16771 O O . LYS A 1 63 ? -0.330 1.774 -16.453 1.00 0.00 137 LYS A O 10
ATOM 16790 N N . GLU A 1 64 ? 0.566 3.700 -15.668 1.00 0.00 138 GLU A N 10
ATOM 16791 C CA . GLU A 1 64 ? 1.788 3.709 -16.492 1.00 0.00 138 GLU A CA 10
ATOM 16792 C C . GLU A 1 64 ? 3.045 3.163 -15.790 1.00 0.00 138 GLU A C 10
ATOM 16793 O O . GLU A 1 64 ? 4.029 2.840 -16.468 1.00 0.00 138 GLU A O 10
ATOM 16805 N N . VAL A 1 65 ? 3.036 3.043 -14.456 1.00 0.00 139 VAL A N 10
ATOM 16806 C CA . VAL A 1 65 ? 4.177 2.573 -13.641 1.00 0.00 139 VAL A CA 10
ATOM 16807 C C . VAL A 1 65 ? 3.795 1.374 -12.764 1.00 0.00 139 VAL A C 10
ATOM 16808 O O . VAL A 1 65 ? 4.465 0.337 -12.833 1.00 0.00 139 VAL A O 10
ATOM 16821 N N . SER A 1 66 ? 2.696 1.454 -12.004 1.00 0.00 140 SER A N 10
ATOM 16822 C CA . SER A 1 66 ? 2.162 0.344 -11.185 1.00 0.00 140 SER A CA 10
ATOM 16823 C C . SER A 1 66 ? 1.242 -0.576 -12.004 1.00 0.00 140 SER A C 10
ATOM 16824 O O . SER A 1 66 ? 0.087 -0.832 -11.656 1.00 0.00 140 SER A O 10
ATOM 16832 N N . GLU A 1 67 ? 1.774 -1.044 -13.137 1.00 0.00 141 GLU A N 10
ATOM 16833 C CA . GLU A 1 67 ? 1.076 -1.664 -14.277 1.00 0.00 141 GLU A CA 10
ATOM 16834 C C . GLU A 1 67 ? 0.331 -2.982 -13.975 1.00 0.00 141 GLU A C 10
ATOM 16835 O O . GLU A 1 67 ? -0.317 -3.535 -14.871 1.00 0.00 141 GLU A O 10
ATOM 16847 N N . TRP A 1 68 ? 0.385 -3.487 -12.738 1.00 0.00 142 TRP A N 10
ATOM 16848 C CA . TRP A 1 68 ? -0.489 -4.567 -12.273 1.00 0.00 142 TRP A CA 10
ATOM 16849 C C . TRP A 1 68 ? -1.973 -4.156 -12.413 1.00 0.00 142 TRP A C 10
ATOM 16850 O O . TRP A 1 68 ? -2.319 -3.015 -12.086 1.00 0.00 142 TRP A O 10
ATOM 16871 N N . PRO A 1 69 ? -2.868 -5.037 -12.897 1.00 0.00 143 PRO A N 10
ATOM 16872 C CA . PRO A 1 69 ? -4.251 -4.680 -13.227 1.00 0.00 143 PRO A CA 10
ATOM 16873 C C . PRO A 1 69 ? -5.133 -4.363 -12.010 1.00 0.00 143 PRO A C 10
ATOM 16874 O O . PRO A 1 69 ? -6.006 -3.500 -12.108 1.00 0.00 143 PRO A O 10
ATOM 16885 N N . THR A 1 70 ? -4.929 -5.041 -10.877 1.00 0.00 144 THR A N 10
ATOM 16886 C CA . THR A 1 70 ? -5.807 -4.939 -9.699 1.00 0.00 144 THR A CA 10
ATOM 16887 C C . THR A 1 70 ? -5.585 -3.645 -8.903 1.00 0.00 144 THR A C 10
ATOM 16888 O O . THR A 1 70 ? -4.443 -3.249 -8.683 1.00 0.00 144 THR A O 10
ATOM 16899 N N . ILE A 1 71 ? -6.662 -3.053 -8.374 1.00 0.00 145 ILE A N 10
ATOM 16900 C CA . ILE A 1 71 ? -6.671 -2.019 -7.321 1.00 0.00 145 ILE A CA 10
ATOM 16901 C C . ILE A 1 71 ? -7.579 -2.477 -6.155 1.00 0.00 145 ILE A C 10
ATOM 16902 O O . ILE A 1 71 ? -8.589 -3.143 -6.409 1.00 0.00 145 ILE A O 10
ATOM 16918 N N . PRO A 1 72 ? -7.295 -2.122 -4.882 1.00 0.00 146 PRO A N 10
ATOM 16919 C CA . PRO A 1 72 ? -6.104 -1.407 -4.394 1.00 0.00 146 PRO A CA 10
ATOM 16920 C C . PRO A 1 72 ? -4.816 -2.252 -4.364 1.00 0.00 146 PRO A C 10
ATOM 16921 O O . PRO A 1 72 ? -4.873 -3.478 -4.455 1.00 0.00 146 PRO A O 10
ATOM 16932 N N . GLN A 1 73 ? -3.659 -1.589 -4.231 1.00 0.00 147 GLN A N 10
ATOM 16933 C CA . GLN A 1 73 ? -2.315 -2.198 -4.290 1.00 0.00 147 GLN A CA 10
ATOM 16934 C C . GLN A 1 73 ? -1.435 -1.861 -3.074 1.00 0.00 147 GLN A C 10
ATOM 16935 O O . GLN A 1 73 ? -1.618 -0.819 -2.438 1.00 0.00 147 GLN A O 10
ATOM 16949 N N . LEU A 1 74 ? -0.436 -2.710 -2.807 1.00 0.00 148 LEU A N 10
ATOM 16950 C CA . LEU A 1 74 ? 0.608 -2.535 -1.797 1.00 0.00 148 LEU A CA 10
ATOM 16951 C C . LEU A 1 74 ? 2.027 -2.628 -2.403 1.00 0.00 148 LEU A C 10
ATOM 16952 O O . LEU A 1 74 ? 2.290 -3.456 -3.278 1.00 0.00 148 LEU A O 10
ATOM 16968 N N . PHE A 1 75 ? 2.940 -1.808 -1.881 1.00 0.00 149 PHE A N 10
ATOM 16969 C CA . PHE A 1 75 ? 4.388 -1.808 -2.110 1.00 0.00 149 PHE A CA 10
ATOM 16970 C C . PHE A 1 75 ? 5.139 -1.819 -0.768 1.00 0.00 149 PHE A C 10
ATOM 16971 O O . PHE A 1 75 ? 4.736 -1.115 0.159 1.00 0.00 149 PHE A O 10
ATOM 16988 N N . ILE A 1 76 ? 6.246 -2.568 -0.672 1.00 0.00 150 ILE A N 10
ATOM 16989 C CA . ILE A 1 76 ? 7.169 -2.581 0.481 1.00 0.00 150 ILE A CA 10
ATOM 16990 C C . ILE A 1 76 ? 8.630 -2.507 0.005 1.00 0.00 150 ILE A C 10
ATOM 16991 O O . ILE A 1 76 ? 9.036 -3.261 -0.884 1.00 0.00 150 ILE A O 10
ATOM 17007 N N . LYS A 1 77 ? 9.424 -1.597 0.593 1.00 0.00 151 LYS A N 10
ATOM 17008 C CA . LYS A 1 77 ? 10.831 -1.285 0.238 1.00 0.00 151 LYS A CA 10
ATOM 17009 C C . LYS A 1 77 ? 11.058 -1.176 -1.288 1.00 0.00 151 LYS A C 10
ATOM 17010 O O . LYS A 1 77 ? 11.954 -1.816 -1.852 1.00 0.00 151 LYS A O 10
ATOM 17029 N N . ALA A 1 78 ? 10.207 -0.392 -1.956 1.00 0.00 152 ALA A N 10
ATOM 17030 C CA . ALA A 1 78 ? 10.216 -0.123 -3.397 1.00 0.00 152 ALA A CA 10
ATOM 17031 C C . ALA A 1 78 ? 9.996 -1.350 -4.314 1.00 0.00 152 ALA A C 10
ATOM 17032 O O . ALA A 1 78 ? 10.298 -1.304 -5.510 1.00 0.00 152 ALA A O 10
ATOM 17039 N N . GLU A 1 79 ? 9.412 -2.430 -3.788 1.00 0.00 153 GLU A N 10
ATOM 17040 C CA . GLU A 1 79 ? 8.895 -3.563 -4.552 1.00 0.00 153 GLU A CA 10
ATOM 17041 C C . GLU A 1 79 ? 7.369 -3.635 -4.487 1.00 0.00 153 GLU A C 10
ATOM 17042 O O . GLU A 1 79 ? 6.780 -3.430 -3.426 1.00 0.00 153 GLU A O 10
ATOM 17054 N N . PHE A 1 80 ? 6.732 -3.977 -5.610 1.00 0.00 154 PHE A N 10
ATOM 17055 C CA . PHE A 1 80 ? 5.301 -4.302 -5.636 1.00 0.00 154 PHE A CA 10
ATOM 17056 C C . PHE A 1 80 ? 5.052 -5.627 -4.900 1.00 0.00 154 PHE A C 10
ATOM 17057 O O . PHE A 1 80 ? 5.807 -6.590 -5.078 1.00 0.00 154 PHE A O 10
ATOM 17074 N N . VAL A 1 81 ? 4.003 -5.673 -4.074 1.00 0.00 155 VAL A N 10
ATOM 17075 C CA . VAL A 1 81 ? 3.694 -6.783 -3.152 1.00 0.00 155 VAL A CA 10
ATOM 17076 C C . VAL A 1 81 ? 2.478 -7.585 -3.619 1.00 0.00 155 VAL A C 10
ATOM 17077 O O . VAL A 1 81 ? 2.545 -8.813 -3.663 1.00 0.00 155 VAL A O 10
ATOM 17090 N N . GLY A 1 82 ? 1.391 -6.909 -3.999 1.00 0.00 156 GLY A N 10
ATOM 17091 C CA . GLY A 1 82 ? 0.156 -7.542 -4.465 1.00 0.00 156 GLY A CA 10
ATOM 17092 C C . GLY A 1 82 ? -1.069 -6.628 -4.357 1.00 0.00 156 GLY A C 10
ATOM 17093 O O . GLY A 1 82 ? -0.975 -5.491 -3.881 1.00 0.00 156 GLY A O 10
ATOM 17097 N N . GLY A 1 83 ? -2.227 -7.138 -4.788 1.00 0.00 157 GLY A N 10
ATOM 17098 C CA . GLY A 1 83 ? -3.541 -6.566 -4.474 1.00 0.00 157 GLY A CA 10
ATOM 17099 C C . GLY A 1 83 ? -4.141 -7.100 -3.165 1.00 0.00 157 GLY A C 10
ATOM 17100 O O . GLY A 1 83 ? -3.521 -7.888 -2.448 1.00 0.00 157 GLY A O 10
ATOM 17104 N N . LEU A 1 84 ? -5.366 -6.670 -2.847 1.00 0.00 158 LEU A N 10
ATOM 17105 C CA . LEU A 1 84 ? -6.022 -6.917 -1.551 1.00 0.00 158 LEU A CA 10
ATOM 17106 C C . LEU A 1 84 ? -6.240 -8.414 -1.236 1.00 0.00 158 LEU A C 10
ATOM 17107 O O . LEU A 1 84 ? -6.031 -8.861 -0.103 1.00 0.00 158 LEU A O 10
ATOM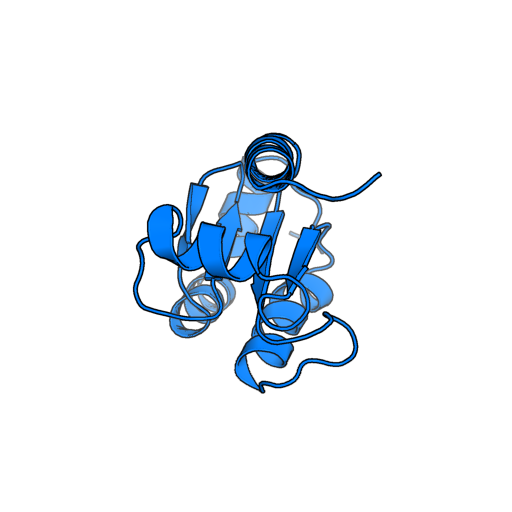 17123 N N . ASP A 1 85 ? -6.583 -9.216 -2.245 1.00 0.00 159 ASP A N 10
ATOM 17124 C CA . ASP A 1 85 ? -6.687 -10.673 -2.115 1.00 0.00 159 ASP A CA 10
ATOM 17125 C C . ASP A 1 85 ? -5.351 -11.305 -1.695 1.00 0.00 159 ASP A C 10
ATOM 17126 O O . ASP A 1 85 ? -5.313 -12.163 -0.819 1.00 0.00 159 ASP A O 10
ATOM 17135 N N . ILE A 1 86 ? -4.244 -10.840 -2.278 1.00 0.00 160 ILE A N 10
ATOM 17136 C CA . ILE A 1 86 ? -2.905 -11.388 -2.036 1.00 0.00 160 ILE A CA 10
ATOM 17137 C C . ILE A 1 86 ? -2.368 -11.000 -0.658 1.00 0.00 160 ILE A C 10
ATOM 17138 O O . ILE A 1 86 ? -1.894 -11.871 0.068 1.00 0.00 160 ILE A O 10
ATOM 17154 N N . VAL A 1 87 ? -2.471 -9.732 -0.246 1.00 0.00 161 VAL A N 10
ATOM 17155 C CA . VAL A 1 87 ? -1.938 -9.293 1.065 1.00 0.00 161 VAL A CA 10
ATOM 17156 C C . VAL A 1 87 ? -2.618 -10.012 2.228 1.00 0.00 161 VAL A C 10
ATOM 17157 O O . VAL A 1 87 ? -1.953 -10.389 3.190 1.00 0.00 161 VAL A O 10
ATOM 17170 N N . THR A 1 88 ? -3.921 -10.276 2.111 1.00 0.00 162 THR A N 10
ATOM 17171 C CA . THR A 1 88 ? -4.688 -11.030 3.117 1.00 0.00 162 THR A CA 10
ATOM 17172 C C . THR A 1 88 ? -4.365 -12.522 3.072 1.00 0.00 162 THR A C 10
ATOM 17173 O O . THR A 1 88 ? -4.176 -13.119 4.130 1.00 0.00 162 THR A O 10
ATOM 17184 N N . LYS A 1 89 ? -4.189 -13.124 1.885 1.00 0.00 163 LYS A N 10
ATOM 17185 C CA . LYS A 1 89 ? -3.683 -14.504 1.732 1.00 0.00 163 LYS A CA 10
ATOM 17186 C C . LYS A 1 89 ? -2.295 -14.699 2.357 1.00 0.00 163 LYS A C 10
ATOM 17187 O O . LYS A 1 89 ? -2.070 -15.680 3.068 1.00 0.00 163 LYS A O 10
ATOM 17206 N N . MET A 1 90 ? -1.380 -13.757 2.134 1.00 0.00 164 MET A N 10
ATOM 17207 C CA . MET A 1 90 ? -0.041 -13.739 2.734 1.00 0.00 164 MET A CA 10
ATOM 17208 C C . MET A 1 90 ? -0.068 -13.487 4.254 1.00 0.00 164 MET A C 10
ATOM 17209 O O . MET A 1 90 ? 0.817 -13.969 4.954 1.00 0.00 164 MET A O 10
ATOM 17223 N N . LEU A 1 91 ? -1.051 -12.746 4.786 1.00 0.00 165 LEU A N 10
ATOM 17224 C CA . LEU A 1 91 ? -1.275 -12.585 6.231 1.00 0.00 165 LEU A CA 10
ATOM 17225 C C . LEU A 1 91 ? -1.773 -13.897 6.858 1.00 0.00 165 LEU A C 10
ATOM 17226 O O . LEU A 1 91 ? -1.160 -14.417 7.790 1.00 0.00 165 LEU A O 10
ATOM 17242 N N . GLU A 1 92 ? -2.828 -14.475 6.280 1.00 0.00 166 GLU A N 10
ATOM 17243 C CA . GLU A 1 92 ? -3.399 -15.784 6.643 1.00 0.00 166 GLU A CA 10
ATOM 17244 C C . GLU A 1 92 ? -2.345 -16.898 6.690 1.00 0.00 166 GLU A C 10
ATOM 17245 O O . GLU A 1 92 ? -2.387 -17.784 7.546 1.00 0.00 166 GLU A O 10
ATOM 17257 N N . SER A 1 93 ? -1.407 -16.838 5.750 1.00 0.00 167 SER A N 10
ATOM 17258 C CA . SER A 1 93 ? -0.299 -17.765 5.542 1.00 0.00 167 SER A CA 10
ATOM 17259 C C . SER A 1 93 ? 1.048 -17.305 6.135 1.00 0.00 167 SER A C 10
ATOM 17260 O O . SER A 1 93 ? 2.092 -17.860 5.790 1.00 0.00 167 SER A O 10
ATOM 17268 N N . GLY A 1 94 ? 1.055 -16.267 6.982 1.00 0.00 168 GLY A N 10
ATOM 17269 C CA . GLY A 1 94 ? 2.211 -15.761 7.745 1.00 0.00 168 GLY A CA 10
ATOM 17270 C C . GLY A 1 94 ? 3.290 -14.999 6.959 1.00 0.00 168 GLY A C 10
ATOM 17271 O O . GLY A 1 94 ? 4.002 -14.170 7.526 1.00 0.00 168 GLY A O 10
ATOM 17275 N N . ASP A 1 95 ? 3.408 -15.212 5.649 1.00 0.00 169 ASP A N 10
ATOM 17276 C CA . ASP A 1 95 ? 4.492 -14.672 4.815 1.00 0.00 169 ASP A CA 10
ATOM 17277 C C . ASP A 1 95 ? 4.552 -13.133 4.781 1.00 0.00 169 ASP A C 10
ATOM 17278 O O . ASP A 1 95 ? 5.641 -12.575 4.629 1.00 0.00 169 ASP A O 10
ATOM 17287 N N . LEU A 1 96 ? 3.409 -12.453 4.953 1.00 0.00 170 LEU A N 10
ATOM 17288 C CA . LEU A 1 96 ? 3.306 -10.990 5.055 1.00 0.00 170 LEU A CA 10
ATOM 17289 C C . LEU A 1 96 ? 3.978 -10.485 6.333 1.00 0.00 170 LEU A C 10
ATOM 17290 O O . LEU A 1 96 ? 4.837 -9.605 6.284 1.00 0.00 170 LEU A O 10
ATOM 17306 N N . LYS A 1 97 ? 3.644 -11.106 7.471 1.00 0.00 171 LYS A N 10
ATOM 17307 C CA . LYS A 1 97 ? 4.278 -10.844 8.767 1.00 0.00 171 LYS A CA 10
ATOM 17308 C C . LYS A 1 97 ? 5.767 -11.195 8.735 1.00 0.00 171 LYS A C 10
ATOM 17309 O O . LYS A 1 97 ? 6.570 -10.463 9.315 1.00 0.00 171 LYS A O 10
ATOM 17328 N N . LYS A 1 98 ? 6.164 -12.231 7.980 1.00 0.00 172 LYS A N 10
ATOM 17329 C CA . LYS A 1 98 ? 7.587 -12.544 7.783 1.00 0.00 172 LYS A CA 10
ATOM 17330 C C . LYS A 1 98 ? 8.300 -11.472 6.952 1.00 0.00 172 LYS A C 10
ATOM 17331 O O . LYS A 1 98 ? 9.402 -11.075 7.321 1.00 0.00 172 LYS A O 10
ATOM 17350 N N . MET A 1 99 ? 7.677 -10.929 5.899 1.00 0.00 173 MET A N 10
ATOM 17351 C CA . MET A 1 99 ? 8.273 -9.865 5.090 1.00 0.00 173 MET A CA 10
ATOM 17352 C C . MET A 1 99 ? 8.684 -8.643 5.920 1.00 0.00 173 MET A C 10
ATOM 17353 O O . MET A 1 99 ? 9.764 -8.102 5.703 1.00 0.00 173 MET A O 10
ATOM 17367 N N . LEU A 1 100 ? 7.859 -8.238 6.895 1.00 0.00 174 LEU A N 10
ATOM 17368 C CA . LEU A 1 100 ? 8.154 -7.105 7.780 1.00 0.00 174 LEU A CA 10
ATOM 17369 C C . LEU A 1 100 ? 9.462 -7.316 8.544 1.00 0.00 174 LEU A C 10
ATOM 17370 O O . LEU A 1 100 ? 10.334 -6.448 8.508 1.00 0.00 174 LEU A O 10
ATOM 17386 N N . ARG A 1 101 ? 9.615 -8.486 9.183 1.00 0.00 175 ARG A N 10
ATOM 17387 C CA . ARG A 1 101 ? 10.809 -8.816 9.975 1.00 0.00 175 ARG A CA 10
ATOM 17388 C C . ARG A 1 101 ? 12.057 -9.018 9.116 1.00 0.00 175 ARG A C 10
ATOM 17389 O O . ARG A 1 101 ? 13.164 -8.676 9.536 1.00 0.00 175 ARG A O 10
ATOM 17410 N N . ASP A 1 102 ? 11.878 -9.504 7.892 1.00 0.00 176 ASP A N 10
ATOM 17411 C CA . ASP A 1 102 ? 12.960 -9.646 6.912 1.00 0.00 176 ASP A CA 10
ATOM 17412 C C . ASP A 1 102 ? 13.409 -8.300 6.318 1.00 0.00 176 ASP A C 10
ATOM 17413 O O . ASP A 1 102 ? 14.602 -8.106 6.074 1.00 0.00 176 ASP A O 10
ATOM 17422 N N . LYS A 1 103 ? 12.487 -7.347 6.128 1.00 0.00 177 LYS A N 10
ATOM 17423 C CA . LYS A 1 103 ? 12.780 -5.992 5.616 1.00 0.00 177 LYS A CA 10
ATOM 17424 C C . LYS A 1 103 ? 13.082 -4.955 6.704 1.00 0.00 177 LYS A C 10
ATOM 17425 O O . LYS A 1 103 ? 13.521 -3.853 6.373 1.00 0.00 177 LYS A O 10
ATOM 17444 N N . GLY A 1 104 ? 12.875 -5.277 7.981 1.00 0.00 178 GLY A N 10
ATOM 17445 C CA . GLY A 1 104 ? 13.159 -4.370 9.101 1.00 0.00 178 GLY A CA 10
ATOM 17446 C C . GLY A 1 104 ? 12.088 -3.302 9.375 1.00 0.00 178 GLY A C 10
ATOM 17447 O O . GLY A 1 104 ? 12.430 -2.178 9.754 1.00 0.00 178 GLY A O 10
ATOM 17451 N N . ILE A 1 105 ? 10.810 -3.592 9.111 1.00 0.00 179 ILE A N 10
ATOM 17452 C CA . ILE A 1 105 ? 9.702 -2.637 9.244 1.00 0.00 179 ILE A CA 10
ATOM 17453 C C . ILE A 1 105 ? 9.150 -2.581 10.675 1.00 0.00 179 ILE A C 10
ATOM 17454 O O . ILE A 1 105 ? 9.137 -3.587 11.382 1.00 0.00 179 ILE A O 10
ATOM 17470 N N . THR A 1 106 ? 8.651 -1.413 11.087 1.00 0.00 180 THR A N 10
ATOM 17471 C CA . THR A 1 106 ? 7.983 -1.224 12.391 1.00 0.00 180 THR A CA 10
ATOM 17472 C C . THR A 1 106 ? 6.690 -2.037 12.490 1.00 0.00 180 THR A C 10
ATOM 17473 O O . THR A 1 106 ? 5.839 -1.917 11.615 1.00 0.00 180 THR A O 10
ATOM 17484 N N . CYS A 1 107 ? 6.524 -2.862 13.529 1.00 0.00 181 CYS A N 10
ATOM 17485 C CA . CYS A 1 107 ? 5.290 -3.609 13.780 1.00 0.00 181 CYS A CA 10
ATOM 17486 C C . CYS A 1 107 ? 5.147 -4.101 15.227 1.00 0.00 181 CYS A C 10
ATOM 17487 O O . CYS A 1 107 ? 6.101 -4.113 16.018 1.00 0.00 181 CYS A O 10
ATOM 17495 N N . ARG A 1 108 ? 3.944 -4.591 15.536 1.00 0.00 182 ARG A N 10
ATOM 17496 C CA . ARG A 1 108 ? 3.672 -5.467 16.675 1.00 0.00 182 ARG A CA 10
ATOM 17497 C C . ARG A 1 108 ? 4.384 -6.814 16.537 1.00 0.00 182 ARG A C 10
ATOM 17498 O O . ARG A 1 108 ? 4.773 -7.223 15.442 1.00 0.00 182 ARG A O 10
ATOM 17519 N N . ASP A 1 109 ? 4.520 -7.509 17.656 1.00 0.00 183 ASP A N 10
ATOM 17520 C CA . ASP A 1 109 ? 5.387 -8.659 17.856 1.00 0.00 183 ASP A CA 10
ATOM 17521 C C . ASP A 1 109 ? 5.244 -9.831 16.873 1.00 0.00 183 ASP A C 10
ATOM 17522 O O . ASP A 1 109 ? 4.153 -10.295 16.524 1.00 0.00 183 ASP A O 10
ATOM 17531 N N . LEU A 1 110 ? 6.410 -10.324 16.473 1.00 0.00 184 LEU A N 10
ATOM 17532 C CA . LEU A 1 110 ? 6.638 -11.378 15.475 1.00 0.00 184 LEU A CA 10
ATOM 17533 C C . LEU A 1 110 ? 6.508 -12.791 16.052 1.00 0.00 184 LEU A C 10
ATOM 17534 O O . LEU A 1 110 ? 5.848 -13.626 15.392 1.00 0.00 184 LEU A O 10
ATOM 17551 N N . GLY A 1 1 ? -0.640 25.187 -7.295 1.00 0.00 75 GLY A N 11
ATOM 17552 C CA . GLY A 1 1 ? 0.276 24.125 -6.852 1.00 0.00 75 GLY A CA 11
ATOM 17553 C C . GLY A 1 1 ? -0.340 22.757 -7.080 1.00 0.00 75 GLY A C 11
ATOM 17554 O O . GLY A 1 1 ? -1.547 22.600 -6.905 1.00 0.00 75 GLY A O 11
ATOM 17560 N N . ALA A 1 2 ? 0.463 21.759 -7.461 1.00 0.00 76 ALA A N 11
ATOM 17561 C CA . ALA A 1 2 ? -0.012 20.415 -7.814 1.00 0.00 76 ALA A CA 11
ATOM 17562 C C . ALA A 1 2 ? 1.024 19.318 -7.514 1.00 0.00 76 ALA A C 11
ATOM 17563 O O . ALA A 1 2 ? 2.226 19.573 -7.473 1.00 0.00 76 ALA A O 11
ATOM 17570 N N . MET A 1 3 ? 0.561 18.074 -7.370 1.00 0.00 77 MET A N 11
ATOM 17571 C CA . MET A 1 3 ? 1.421 16.888 -7.301 1.00 0.00 77 MET A CA 11
ATOM 17572 C C . MET A 1 3 ? 1.973 16.527 -8.691 1.00 0.00 77 MET A C 11
ATOM 17573 O O . MET A 1 3 ? 1.221 16.518 -9.670 1.00 0.00 77 MET A O 11
ATOM 17587 N N . VAL A 1 4 ? 3.255 16.169 -8.777 1.00 0.00 78 VAL A N 11
ATOM 17588 C CA . VAL A 1 4 ? 3.905 15.643 -9.997 1.00 0.00 78 VAL A CA 11
ATOM 17589 C C . VAL A 1 4 ? 4.325 14.184 -9.807 1.00 0.00 78 VAL A C 11
ATOM 17590 O O . VAL A 1 4 ? 4.443 13.720 -8.675 1.00 0.00 78 VAL A O 11
ATOM 17603 N N . LYS A 1 5 ? 4.571 13.429 -10.887 1.00 0.00 79 LYS A N 11
ATOM 17604 C CA . LYS A 1 5 ? 4.894 11.990 -10.807 1.00 0.00 79 LYS A CA 11
ATOM 17605 C C . LYS A 1 5 ? 6.121 11.718 -9.930 1.00 0.00 79 LYS A C 11
ATOM 17606 O O . LYS A 1 5 ? 6.109 10.745 -9.173 1.00 0.00 79 LYS A O 11
ATOM 17625 N N . LYS A 1 6 ? 7.115 12.617 -9.929 1.00 0.00 80 LYS A N 11
ATOM 17626 C CA . LYS A 1 6 ? 8.276 12.567 -9.019 1.00 0.00 80 LYS A CA 11
ATOM 17627 C C . LYS A 1 6 ? 7.903 12.557 -7.525 1.00 0.00 80 LYS A C 11
ATOM 17628 O O . LYS A 1 6 ? 8.574 11.882 -6.746 1.00 0.00 80 LYS A O 11
ATOM 17647 N N . ASP A 1 7 ? 6.801 13.205 -7.127 1.00 0.00 81 ASP A N 11
ATOM 17648 C CA . ASP A 1 7 ? 6.327 13.215 -5.732 1.00 0.00 81 ASP A CA 11
ATOM 17649 C C . ASP A 1 7 ? 5.905 11.807 -5.251 1.00 0.00 81 ASP A C 11
ATOM 17650 O O . ASP A 1 7 ? 6.053 11.495 -4.067 1.00 0.00 81 ASP A O 11
ATOM 17659 N N . ILE A 1 8 ? 5.431 10.931 -6.146 1.00 0.00 82 ILE A N 11
ATOM 17660 C CA . ILE A 1 8 ? 5.116 9.519 -5.838 1.00 0.00 82 ILE A CA 11
ATOM 17661 C C . ILE A 1 8 ? 6.360 8.639 -6.016 1.00 0.00 82 ILE A C 11
ATOM 17662 O O . ILE A 1 8 ? 6.671 7.803 -5.164 1.00 0.00 82 ILE A O 11
ATOM 17678 N N . ASP A 1 9 ? 7.099 8.867 -7.101 1.00 0.00 83 ASP A N 11
ATOM 17679 C CA . ASP A 1 9 ? 8.280 8.105 -7.516 1.00 0.00 83 ASP A CA 11
ATOM 17680 C C . ASP A 1 9 ? 9.381 8.084 -6.436 1.00 0.00 83 ASP A C 11
ATOM 17681 O O . ASP A 1 9 ? 9.894 7.016 -6.097 1.00 0.00 83 ASP A O 11
ATOM 17690 N N . ASP A 1 10 ? 9.673 9.244 -5.834 1.00 0.00 84 ASP A N 11
ATOM 17691 C CA . ASP A 1 10 ? 10.598 9.396 -4.701 1.00 0.00 84 ASP A CA 11
ATOM 17692 C C . ASP A 1 10 ? 10.040 8.845 -3.380 1.00 0.00 84 ASP A C 11
ATOM 17693 O O . ASP A 1 10 ? 10.812 8.504 -2.478 1.00 0.00 84 ASP A O 11
ATOM 17702 N N . THR A 1 11 ? 8.713 8.779 -3.235 1.00 0.00 85 THR A N 11
ATOM 17703 C CA . THR A 1 11 ? 8.060 8.276 -2.019 1.00 0.00 85 THR A CA 11
ATOM 17704 C C . THR A 1 11 ? 8.152 6.756 -1.957 1.00 0.00 85 THR A C 11
ATOM 17705 O O . THR A 1 11 ? 8.579 6.230 -0.934 1.00 0.00 85 THR A O 11
ATOM 17716 N N . ILE A 1 12 ? 7.871 6.044 -3.055 1.00 0.00 86 ILE A N 11
ATOM 17717 C CA . ILE A 1 12 ? 8.041 4.578 -3.130 1.00 0.00 86 ILE A CA 11
ATOM 17718 C C . ILE A 1 12 ? 9.498 4.155 -2.864 1.00 0.00 86 ILE A C 11
ATOM 17719 O O . ILE A 1 12 ? 9.736 3.090 -2.293 1.00 0.00 86 ILE A O 11
ATOM 17735 N N . LYS A 1 13 ? 10.471 5.012 -3.189 1.00 0.00 87 LYS A N 11
ATOM 17736 C CA . LYS A 1 13 ? 11.900 4.814 -2.953 1.00 0.00 87 LYS A CA 11
ATOM 17737 C C . LYS A 1 13 ? 12.379 5.063 -1.513 1.00 0.00 87 LYS A C 11
ATOM 17738 O O . LYS A 1 13 ? 13.426 4.534 -1.145 1.00 0.00 87 LYS A O 11
ATOM 17757 N N . SER A 1 14 ? 11.656 5.844 -0.701 1.00 0.00 88 SER A N 11
ATOM 17758 C CA . SER A 1 14 ? 12.074 6.247 0.647 1.00 0.00 88 SER A CA 11
ATOM 17759 C C . SER A 1 14 ? 11.114 5.859 1.781 1.00 0.00 88 SER A C 11
ATOM 17760 O O . SER A 1 14 ? 11.530 5.807 2.939 1.00 0.00 88 SER A O 11
ATOM 17768 N N . GLU A 1 15 ? 9.844 5.570 1.510 1.00 0.00 89 GLU A N 11
ATOM 17769 C CA . GLU A 1 15 ? 8.924 4.948 2.470 1.00 0.00 89 GLU A CA 11
ATOM 17770 C C . GLU A 1 15 ? 9.080 3.428 2.460 1.00 0.00 89 GLU A C 11
ATOM 17771 O O . GLU A 1 15 ? 9.399 2.824 1.437 1.00 0.00 89 GLU A O 11
ATOM 17783 N N . ASP A 1 16 ? 8.856 2.793 3.608 1.00 0.00 90 ASP A N 11
ATOM 17784 C CA . ASP A 1 16 ? 9.027 1.344 3.743 1.00 0.00 90 ASP A CA 11
ATOM 17785 C C . ASP A 1 16 ? 7.790 0.591 3.233 1.00 0.00 90 ASP A C 11
ATOM 17786 O O . ASP A 1 16 ? 7.909 -0.544 2.777 1.00 0.00 90 ASP A O 11
ATOM 17795 N N . VAL A 1 17 ? 6.616 1.232 3.277 1.00 0.00 91 VAL A N 11
ATOM 17796 C CA . VAL A 1 17 ? 5.315 0.703 2.849 1.00 0.00 91 VAL A CA 11
ATOM 17797 C C . VAL A 1 17 ? 4.515 1.813 2.147 1.00 0.00 91 VAL A C 11
ATOM 17798 O O . VAL A 1 17 ? 4.349 2.902 2.705 1.00 0.00 91 VAL A O 11
ATOM 17811 N N . VAL A 1 18 ? 3.984 1.547 0.949 1.00 0.00 92 VAL A N 11
ATOM 17812 C CA . VAL A 1 18 ? 3.154 2.494 0.171 1.00 0.00 92 VAL A CA 11
ATOM 17813 C C . VAL A 1 18 ? 1.928 1.788 -0.419 1.00 0.00 92 VAL A C 11
ATOM 17814 O O . VAL A 1 18 ? 2.026 0.654 -0.884 1.00 0.00 92 VAL A O 11
ATOM 17827 N N . THR A 1 19 ? 0.766 2.449 -0.411 1.00 0.00 93 THR A N 11
ATOM 17828 C CA . THR A 1 19 ? -0.507 1.879 -0.890 1.00 0.00 93 THR A CA 11
ATOM 17829 C C . THR A 1 19 ? -1.292 2.849 -1.779 1.00 0.00 93 THR A C 11
ATOM 17830 O O . THR A 1 19 ? -1.318 4.053 -1.518 1.00 0.00 93 THR A O 11
ATOM 17841 N N . PHE A 1 20 ? -1.938 2.323 -2.825 1.00 0.00 94 PHE A N 11
ATOM 17842 C CA . PHE A 1 20 ? -2.803 3.069 -3.747 1.00 0.00 94 PHE A CA 11
ATOM 17843 C C . PHE A 1 20 ? -4.267 2.664 -3.531 1.00 0.00 94 PHE A C 11
ATOM 17844 O O . PHE A 1 20 ? -4.623 1.508 -3.783 1.00 0.00 94 PHE A O 11
ATOM 17861 N N . ILE A 1 21 ? -5.114 3.597 -3.076 1.00 0.00 95 ILE A N 11
ATOM 17862 C CA . ILE A 1 21 ? -6.493 3.326 -2.633 1.00 0.00 95 ILE A CA 11
ATOM 17863 C C . ILE A 1 21 ? -7.547 4.281 -3.226 1.00 0.00 95 ILE A C 11
ATOM 17864 O O . ILE A 1 21 ? -7.237 5.324 -3.807 1.00 0.00 95 ILE A O 11
ATOM 17880 N N . LYS A 1 22 ? -8.829 3.937 -3.046 1.00 0.00 96 LYS A N 11
ATOM 17881 C CA . LYS A 1 22 ? -9.990 4.783 -3.372 1.00 0.00 96 LYS A CA 11
ATOM 17882 C C . LYS A 1 22 ? -10.433 5.565 -2.123 1.00 0.00 96 LYS A C 11
ATOM 17883 O O . LYS A 1 22 ? -11.439 5.228 -1.504 1.00 0.00 96 LYS A O 11
ATOM 17902 N N . GLY A 1 23 ? -9.675 6.580 -1.709 1.00 0.00 97 GLY A N 11
ATOM 17903 C CA . GLY A 1 23 ? -10.091 7.594 -0.723 1.00 0.00 97 GLY A CA 11
ATOM 17904 C C . GLY A 1 23 ? -8.939 8.065 0.174 1.00 0.00 97 GLY A C 11
ATOM 17905 O O . GLY A 1 23 ? -7.793 7.658 -0.016 1.00 0.00 97 GLY A O 11
ATOM 17909 N N . LEU A 1 24 ? -9.258 8.818 1.229 1.00 0.00 98 LEU A N 11
ATOM 17910 C CA . LEU A 1 24 ? -8.414 8.980 2.408 1.00 0.00 98 LEU A CA 11
ATOM 17911 C C . LEU A 1 24 ? -8.217 7.643 3.155 1.00 0.00 98 LEU A C 11
ATOM 17912 O O . LEU A 1 24 ? -9.045 6.741 3.024 1.00 0.00 98 LEU A O 11
ATOM 17928 N N . PRO A 1 25 ? -7.175 7.512 3.994 1.00 0.00 99 PRO A N 11
ATOM 17929 C CA . PRO A 1 25 ? -6.914 6.291 4.748 1.00 0.00 99 PRO A CA 11
ATOM 17930 C C . PRO A 1 25 ? -7.863 6.166 5.953 1.00 0.00 99 PRO A C 11
ATOM 17931 O O . PRO A 1 25 ? -8.409 5.093 6.210 1.00 0.00 99 PRO A O 11
ATOM 17942 N N . GLU A 1 26 ? -8.150 7.276 6.642 1.00 0.00 100 GLU A N 11
ATOM 17943 C CA . GLU A 1 26 ? -9.198 7.336 7.674 1.00 0.00 100 GLU A CA 11
ATOM 17944 C C . GLU A 1 26 ? -10.624 7.323 7.091 1.00 0.00 100 GLU A C 11
ATOM 17945 O O . GLU A 1 26 ? -11.550 6.839 7.749 1.00 0.00 100 GLU A O 11
ATOM 17957 N N . ALA A 1 27 ? -10.803 7.810 5.856 1.00 0.00 101 ALA A N 11
ATOM 17958 C CA . ALA A 1 27 ? -12.104 7.988 5.211 1.00 0.00 101 ALA A CA 11
ATOM 17959 C C . ALA A 1 27 ? -12.137 7.476 3.757 1.00 0.00 101 ALA A C 11
ATOM 17960 O O . ALA A 1 27 ? -12.336 8.264 2.823 1.00 0.00 101 ALA A O 11
ATOM 17967 N N . PRO A 1 28 ? -11.951 6.166 3.522 1.00 0.00 102 PRO A N 11
ATOM 17968 C CA . PRO A 1 28 ? -12.003 5.627 2.181 1.00 0.00 102 PRO A CA 11
ATOM 17969 C C . PRO A 1 28 ? -13.425 5.676 1.622 1.00 0.00 102 PRO A C 11
ATOM 17970 O O . PRO A 1 28 ? -14.429 5.629 2.342 1.00 0.00 102 PRO A O 11
ATOM 17981 N N . MET A 1 29 ? -13.487 5.736 0.300 1.00 0.00 103 MET A N 11
ATOM 17982 C CA . MET A 1 29 ? -14.695 5.735 -0.519 1.00 0.00 103 MET A CA 11
ATOM 17983 C C . MET A 1 29 ? -15.019 4.313 -1.030 1.00 0.00 103 MET A C 11
ATOM 17984 O O . MET A 1 29 ? -15.908 4.137 -1.860 1.00 0.00 103 MET A O 11
ATOM 17998 N N . CYS A 1 30 ? -14.294 3.294 -0.544 1.00 0.00 104 CYS A N 11
ATOM 17999 C CA . CYS A 1 30 ? -14.353 1.903 -0.989 1.00 0.00 104 CYS A CA 11
ATOM 18000 C C . CYS A 1 30 ? -14.085 0.923 0.169 1.00 0.00 104 CYS A C 11
ATOM 18001 O O . CYS A 1 30 ? -13.159 1.126 0.962 1.00 0.00 104 CYS A O 11
ATOM 18009 N N . ALA A 1 31 ? -14.811 -0.194 0.194 1.00 0.00 105 ALA A N 11
ATOM 18010 C CA . ALA A 1 31 ? -14.688 -1.267 1.177 1.00 0.00 105 ALA A CA 11
ATOM 18011 C C . ALA A 1 31 ? -13.281 -1.893 1.211 1.00 0.00 105 ALA A C 11
ATOM 18012 O O . ALA A 1 31 ? -12.620 -1.889 2.247 1.00 0.00 105 ALA A O 11
ATOM 18019 N N . TYR A 1 32 ? -12.754 -2.329 0.061 1.00 0.00 106 TYR A N 11
ATOM 18020 C CA . TYR A 1 32 ? -11.411 -2.924 -0.021 1.00 0.00 106 TYR A CA 11
ATOM 18021 C C . TYR A 1 32 ? -10.302 -1.926 0.328 1.00 0.00 106 TYR A C 11
ATOM 18022 O O . TYR A 1 32 ? -9.222 -2.321 0.763 1.00 0.00 106 TYR A O 11
ATOM 18040 N N . SER A 1 33 ? -10.571 -0.624 0.183 1.00 0.00 107 SER A N 11
ATOM 18041 C CA . SER A 1 33 ? -9.655 0.420 0.667 1.00 0.00 107 SER A CA 11
ATOM 18042 C C . SER A 1 33 ? -9.644 0.525 2.201 1.00 0.00 107 SER A C 11
ATOM 18043 O O . SER A 1 33 ? -8.561 0.587 2.782 1.00 0.00 107 SER A O 11
ATOM 18051 N N . LYS A 1 34 ? -10.802 0.414 2.876 1.00 0.00 108 LYS A N 11
ATOM 18052 C CA . LYS A 1 34 ? -10.874 0.212 4.340 1.00 0.00 108 LYS A CA 11
ATOM 18053 C C . LYS A 1 34 ? -10.121 -1.054 4.753 1.00 0.00 108 LYS A C 11
ATOM 18054 O O . LYS A 1 34 ? -9.313 -1.010 5.683 1.00 0.00 108 LYS A O 11
ATOM 18073 N N . ARG A 1 35 ? -10.329 -2.161 4.028 1.00 0.00 109 ARG A N 11
ATOM 18074 C CA . ARG A 1 35 ? -9.692 -3.464 4.270 1.00 0.00 109 ARG A CA 11
ATOM 18075 C C . ARG A 1 35 ? -8.169 -3.449 4.080 1.00 0.00 109 ARG A C 11
ATOM 18076 O O . ARG A 1 35 ? -7.475 -4.089 4.862 1.00 0.00 109 ARG A O 11
ATOM 18097 N N . MET A 1 36 ? -7.637 -2.677 3.130 1.00 0.00 110 MET A N 11
ATOM 18098 C CA . MET A 1 36 ? -6.191 -2.424 3.004 1.00 0.00 110 MET A CA 11
ATOM 18099 C C . MET A 1 36 ? -5.627 -1.698 4.224 1.00 0.00 110 MET A C 11
ATOM 18100 O O . MET A 1 36 ? -4.673 -2.179 4.830 1.00 0.00 110 MET A O 11
ATOM 18114 N N . ILE A 1 37 ? -6.215 -0.558 4.601 1.00 0.00 111 ILE A N 11
ATOM 18115 C CA . ILE A 1 37 ? -5.755 0.219 5.761 1.00 0.00 111 ILE A CA 11
ATOM 18116 C C . ILE A 1 37 ? -5.847 -0.615 7.043 1.00 0.00 111 ILE A C 11
ATOM 18117 O O . ILE A 1 37 ? -4.954 -0.530 7.883 1.00 0.00 111 ILE A O 11
ATOM 18133 N N . ASP A 1 38 ? -6.843 -1.501 7.156 1.00 0.00 112 ASP A N 11
ATOM 18134 C CA . ASP A 1 38 ? -6.956 -2.426 8.282 1.00 0.00 112 ASP A CA 11
ATOM 18135 C C . ASP A 1 38 ? -5.729 -3.321 8.449 1.00 0.00 112 ASP A C 11
ATOM 18136 O O . ASP A 1 38 ? -5.276 -3.453 9.572 1.00 0.00 112 ASP A O 11
ATOM 18145 N N . VAL A 1 39 ? -5.150 -3.866 7.378 1.00 0.00 113 VAL A N 11
ATOM 18146 C CA . VAL A 1 39 ? -3.917 -4.691 7.429 1.00 0.00 113 VAL A CA 11
ATOM 18147 C C . VAL A 1 39 ? -2.744 -3.884 7.996 1.00 0.00 113 VAL A C 11
ATOM 18148 O O . VAL A 1 39 ? -1.981 -4.370 8.832 1.00 0.00 113 VAL A O 11
ATOM 18161 N N . LEU A 1 40 ? -2.610 -2.631 7.559 1.00 0.00 114 LEU A N 11
ATOM 18162 C CA . LEU A 1 40 ? -1.491 -1.752 7.917 1.00 0.00 114 LEU A CA 11
ATOM 18163 C C . LEU A 1 40 ? -1.637 -1.187 9.343 1.00 0.00 114 LEU A C 11
ATOM 18164 O O . LEU A 1 40 ? -0.646 -1.005 10.053 1.00 0.00 114 LEU A O 11
ATOM 18180 N N . GLU A 1 41 ? -2.874 -0.966 9.792 1.00 0.00 115 GLU A N 11
ATOM 18181 C CA . GLU A 1 41 ? -3.216 -0.564 11.160 1.00 0.00 115 GLU A CA 11
ATOM 18182 C C . GLU A 1 41 ? -3.307 -1.741 12.143 1.00 0.00 115 GLU A C 11
ATOM 18183 O O . GLU A 1 41 ? -2.964 -1.559 13.311 1.00 0.00 115 GLU A O 11
ATOM 18195 N N . ALA A 1 42 ? -3.701 -2.941 11.700 1.00 0.00 116 ALA A N 11
ATOM 18196 C CA . ALA A 1 42 ? -3.804 -4.141 12.546 1.00 0.00 116 ALA A CA 11
ATOM 18197 C C . ALA A 1 42 ? -2.429 -4.740 12.882 1.00 0.00 116 ALA A C 11
ATOM 18198 O O . ALA A 1 42 ? -2.305 -5.506 13.841 1.00 0.00 116 ALA A O 11
ATOM 18205 N N . LEU A 1 43 ? -1.397 -4.376 12.112 1.00 0.00 117 LEU A N 11
ATOM 18206 C CA . LEU A 1 43 ? 0.007 -4.729 12.339 1.00 0.00 117 LEU A CA 11
ATOM 18207 C C . LEU A 1 43 ? 0.863 -3.543 12.819 1.00 0.00 117 LEU A C 11
ATOM 18208 O O . LEU A 1 43 ? 2.018 -3.752 13.182 1.00 0.00 117 LEU A O 11
ATOM 18224 N N . GLY A 1 44 ? 0.315 -2.322 12.877 1.00 0.00 118 GLY A N 11
ATOM 18225 C CA . GLY A 1 44 ? 0.970 -1.146 13.467 1.00 0.00 118 GLY A CA 11
ATOM 18226 C C . GLY A 1 44 ? 2.155 -0.587 12.668 1.00 0.00 118 GLY A C 11
ATOM 18227 O O . GLY A 1 44 ? 3.208 -0.307 13.250 1.00 0.00 118 GLY A O 11
ATOM 18231 N N . LEU A 1 45 ? 2.012 -0.447 11.345 1.00 0.00 119 LEU A N 11
ATOM 18232 C CA . LEU A 1 45 ? 3.069 -0.043 10.416 1.00 0.00 119 LEU A CA 11
ATOM 18233 C C . LEU A 1 45 ? 3.056 1.476 10.156 1.00 0.00 119 LEU A C 11
ATOM 18234 O O . LEU A 1 45 ? 2.042 2.162 10.322 1.00 0.00 119 LEU A O 11
ATOM 18250 N N . GLU A 1 46 ? 4.172 1.983 9.641 1.00 0.00 120 GLU A N 11
ATOM 18251 C CA . GLU A 1 46 ? 4.338 3.335 9.115 1.00 0.00 120 GLU A CA 11
ATOM 18252 C C . GLU A 1 46 ? 4.350 3.331 7.583 1.00 0.00 120 GLU A C 11
ATOM 18253 O O . GLU A 1 46 ? 5.231 2.748 6.946 1.00 0.00 120 GLU A O 11
ATOM 18265 N N . TYR A 1 47 ? 3.364 4.000 6.992 1.00 0.00 121 TYR A N 11
ATOM 18266 C CA . TYR A 1 47 ? 3.061 3.927 5.556 1.00 0.00 121 TYR A CA 11
ATOM 18267 C C . TYR A 1 47 ? 2.710 5.288 4.948 1.00 0.00 121 TYR A C 11
ATOM 18268 O O . TYR A 1 47 ? 2.348 6.235 5.650 1.00 0.00 121 TYR A O 11
ATOM 18286 N N . THR A 1 48 ? 2.758 5.367 3.618 1.00 0.00 122 THR A N 11
ATOM 18287 C CA . THR A 1 48 ? 2.133 6.454 2.854 1.00 0.00 122 THR A CA 11
ATOM 18288 C C . THR A 1 48 ? 1.005 5.905 1.983 1.00 0.00 122 THR A C 11
ATOM 18289 O O . THR A 1 48 ? 1.200 4.986 1.190 1.00 0.00 122 THR A O 11
ATOM 18300 N N . SER A 1 49 ? -0.185 6.478 2.147 1.00 0.00 123 SER A N 11
ATOM 18301 C CA . SER A 1 49 ? -1.371 6.205 1.334 1.00 0.00 123 SER A CA 11
ATOM 18302 C C . SER A 1 49 ? -1.543 7.277 0.254 1.00 0.00 123 SER A C 11
ATOM 18303 O O . SER A 1 49 ? -1.360 8.467 0.526 1.00 0.00 123 SER A O 11
ATOM 18311 N N . PHE A 1 50 ? -1.888 6.857 -0.964 1.00 0.00 124 PHE A N 11
ATOM 18312 C CA . PHE A 1 50 ? -2.181 7.716 -2.113 1.00 0.00 124 PHE A CA 11
ATOM 18313 C C . PHE A 1 50 ? -3.561 7.390 -2.703 1.00 0.00 124 PHE A C 11
ATOM 18314 O O . PHE A 1 50 ? -3.960 6.228 -2.780 1.00 0.00 124 PHE A O 11
ATOM 18331 N N . ASP A 1 51 ? -4.275 8.417 -3.165 1.00 0.00 125 ASP A N 11
ATOM 18332 C CA . ASP A 1 51 ? -5.675 8.329 -3.591 1.00 0.00 125 ASP A CA 11
ATOM 18333 C C . ASP A 1 51 ? -5.838 8.524 -5.112 1.00 0.00 125 ASP A C 11
ATOM 18334 O O . ASP A 1 51 ? -5.632 9.621 -5.635 1.00 0.00 125 ASP A O 11
ATOM 18343 N N . VAL A 1 52 ? -6.330 7.502 -5.830 1.00 0.00 126 VAL A N 11
ATOM 18344 C CA . VAL A 1 52 ? -6.485 7.567 -7.309 1.00 0.00 126 VAL A CA 11
ATOM 18345 C C . VAL A 1 52 ? -7.606 8.507 -7.753 1.00 0.00 126 VAL A C 11
ATOM 18346 O O . VAL A 1 52 ? -7.578 9.040 -8.859 1.00 0.00 126 VAL A O 11
ATOM 18359 N N . LEU A 1 53 ? -8.558 8.777 -6.859 1.00 0.00 127 LEU A N 11
ATOM 18360 C CA . LEU A 1 53 ? -9.718 9.644 -7.103 1.00 0.00 127 LEU A CA 11
ATOM 18361 C C . LEU A 1 53 ? -9.432 11.132 -6.844 1.00 0.00 127 LEU A C 11
ATOM 18362 O O . LEU A 1 53 ? -10.274 11.985 -7.141 1.00 0.00 127 LEU A O 11
ATOM 18378 N N . ALA A 1 54 ? -8.272 11.452 -6.267 1.00 0.00 128 ALA A N 11
ATOM 18379 C CA . ALA A 1 54 ? -7.960 12.785 -5.756 1.00 0.00 128 ALA A CA 11
ATOM 18380 C C . ALA A 1 54 ? -6.867 13.528 -6.540 1.00 0.00 128 ALA A C 11
ATOM 18381 O O . ALA A 1 54 ? -6.664 14.726 -6.309 1.00 0.00 128 ALA A O 11
ATOM 18388 N N . HIS A 1 55 ? -6.177 12.855 -7.467 1.00 0.00 129 HIS A N 11
ATOM 18389 C CA . HIS A 1 55 ? -5.239 13.479 -8.392 1.00 0.00 129 HIS A CA 11
ATOM 18390 C C . HIS A 1 55 ? -4.958 12.574 -9.612 1.00 0.00 129 HIS A C 11
ATOM 18391 O O . HIS A 1 55 ? -4.616 11.400 -9.429 1.00 0.00 129 HIS A O 11
ATOM 18405 N N . PRO A 1 56 ? -4.999 13.100 -10.850 1.00 0.00 130 PRO A N 11
ATOM 18406 C CA . PRO A 1 56 ? -4.766 12.318 -12.068 1.00 0.00 130 PRO A CA 11
ATOM 18407 C C . PRO A 1 56 ? -3.358 11.709 -12.153 1.00 0.00 130 PRO A C 11
ATOM 18408 O O . PRO A 1 56 ? -3.194 10.644 -12.744 1.00 0.00 130 PRO A O 11
ATOM 18419 N N . VAL A 1 57 ? -2.351 12.307 -11.509 1.00 0.00 131 VAL A N 11
ATOM 18420 C CA . VAL A 1 57 ? -1.006 11.706 -11.381 1.00 0.00 131 VAL A CA 11
ATOM 18421 C C . VAL A 1 57 ? -1.033 10.395 -10.579 1.00 0.00 131 VAL A C 11
ATOM 18422 O O . VAL A 1 57 ? -0.342 9.450 -10.952 1.00 0.00 131 VAL A O 11
ATOM 18435 N N . VAL A 1 58 ? -1.857 10.274 -9.529 1.00 0.00 132 VAL A N 11
ATOM 18436 C CA . VAL A 1 58 ? -1.910 9.041 -8.716 1.00 0.00 132 VAL A CA 11
ATOM 18437 C C . VAL A 1 58 ? -2.511 7.878 -9.512 1.00 0.00 132 VAL A C 11
ATOM 18438 O O . VAL A 1 58 ? -1.931 6.792 -9.540 1.00 0.00 132 VAL A O 11
ATOM 18451 N N . ARG A 1 59 ? -3.634 8.099 -10.215 1.00 0.00 133 ARG A N 11
ATOM 18452 C CA . ARG A 1 59 ? -4.217 7.076 -11.107 1.00 0.00 133 ARG A CA 11
ATOM 18453 C C . ARG A 1 59 ? -3.325 6.800 -12.328 1.00 0.00 133 ARG A C 11
ATOM 18454 O O . ARG A 1 59 ? -3.239 5.659 -12.770 1.00 0.00 133 ARG A O 11
ATOM 18475 N N . SER A 1 60 ? -2.586 7.799 -12.820 1.00 0.00 134 SER A N 11
ATOM 18476 C CA . SER A 1 60 ? -1.623 7.615 -13.908 1.00 0.00 134 SER A CA 11
ATOM 18477 C C . SER A 1 60 ? -0.422 6.758 -13.492 1.00 0.00 134 SER A C 11
ATOM 18478 O O . SER A 1 60 ? 0.003 5.919 -14.279 1.00 0.00 134 SER A O 11
ATOM 18486 N N . TYR A 1 61 ? 0.076 6.871 -12.251 1.00 0.00 135 TYR A N 11
ATOM 18487 C CA . TYR A 1 61 ? 1.199 6.052 -11.768 1.00 0.00 135 TYR A CA 11
ATOM 18488 C C . TYR A 1 61 ? 0.884 4.549 -11.866 1.00 0.00 135 TYR A C 11
ATOM 18489 O O . TYR A 1 61 ? 1.661 3.789 -12.442 1.00 0.00 135 TYR A O 11
ATOM 18507 N N . VAL A 1 62 ? -0.284 4.096 -11.394 1.00 0.00 136 VAL A N 11
ATOM 18508 C CA . VAL A 1 62 ? -0.659 2.678 -11.520 1.00 0.00 136 VAL A CA 11
ATOM 18509 C C . VAL A 1 62 ? -0.910 2.247 -12.970 1.00 0.00 136 VAL A C 11
ATOM 18510 O O . VAL A 1 62 ? -0.690 1.081 -13.305 1.00 0.00 136 VAL A O 11
ATOM 18523 N N . LYS A 1 63 ? -1.330 3.158 -13.857 1.00 0.00 137 LYS A N 11
ATOM 18524 C CA . LYS A 1 63 ? -1.599 2.840 -15.270 1.00 0.00 137 LYS A CA 11
ATOM 18525 C C . LYS A 1 63 ? -0.321 2.804 -16.126 1.00 0.00 137 LYS A C 11
ATOM 18526 O O . LYS A 1 63 ? -0.220 1.987 -17.040 1.00 0.00 137 LYS A O 11
ATOM 18545 N N . GLU A 1 64 ? 0.659 3.662 -15.836 1.00 0.00 138 GLU A N 11
ATOM 18546 C CA . GLU A 1 64 ? 1.893 3.833 -16.624 1.00 0.00 138 GLU A CA 11
ATOM 18547 C C . GLU A 1 64 ? 3.136 3.140 -16.033 1.00 0.00 138 GLU A C 11
ATOM 18548 O O . GLU A 1 64 ? 4.058 2.805 -16.787 1.00 0.00 138 GLU A O 11
ATOM 18560 N N . VAL A 1 65 ? 3.187 2.933 -14.709 1.00 0.00 139 VAL A N 11
ATOM 18561 C CA . VAL A 1 65 ? 4.411 2.539 -13.976 1.00 0.00 139 VAL A CA 11
ATOM 18562 C C . VAL A 1 65 ? 4.321 1.123 -13.395 1.00 0.00 139 VAL A C 11
ATOM 18563 O O . VAL A 1 65 ? 5.266 0.349 -13.573 1.00 0.00 139 VAL A O 11
ATOM 18576 N N . SER A 1 66 ? 3.208 0.741 -12.750 1.00 0.00 140 SER A N 11
ATOM 18577 C CA . SER A 1 66 ? 2.987 -0.649 -12.288 1.00 0.00 140 SER A CA 11
ATOM 18578 C C . SER A 1 66 ? 2.249 -1.519 -13.315 1.00 0.00 140 SER A C 11
ATOM 18579 O O . SER A 1 66 ? 2.487 -2.722 -13.386 1.00 0.00 140 SER A O 11
ATOM 18587 N N . GLU A 1 67 ? 1.350 -0.927 -14.110 1.00 0.00 141 GLU A N 11
ATOM 18588 C CA . GLU A 1 67 ? 0.480 -1.579 -15.111 1.00 0.00 141 GLU A CA 11
ATOM 18589 C C . GLU A 1 67 ? -0.431 -2.707 -14.564 1.00 0.00 141 GLU A C 11
ATOM 18590 O O . GLU A 1 67 ? -1.163 -3.346 -15.327 1.00 0.00 141 GLU A O 11
ATOM 18602 N N . TRP A 1 68 ? -0.432 -2.950 -13.248 1.00 0.00 142 TRP A N 11
ATOM 18603 C CA . TRP A 1 68 ? -1.206 -4.019 -12.609 1.00 0.00 142 TRP A CA 11
ATOM 18604 C C . TRP A 1 68 ? -2.697 -3.640 -12.513 1.00 0.00 142 TRP A C 11
ATOM 18605 O O . TRP A 1 68 ? -2.996 -2.527 -12.066 1.00 0.00 142 TRP A O 11
ATOM 18626 N N . PRO A 1 69 ? -3.640 -4.518 -12.909 1.00 0.00 143 PRO A N 11
ATOM 18627 C CA . PRO A 1 69 ? -5.051 -4.163 -13.103 1.00 0.00 143 PRO A CA 11
ATOM 18628 C C . PRO A 1 69 ? -5.852 -3.974 -11.805 1.00 0.00 143 PRO A C 11
ATOM 18629 O O . PRO A 1 69 ? -6.808 -3.190 -11.786 1.00 0.00 143 PRO A O 11
ATOM 18640 N N . THR A 1 70 ? -5.490 -4.707 -10.749 1.00 0.00 144 THR A N 11
ATOM 18641 C CA . THR A 1 70 ? -6.254 -4.809 -9.499 1.00 0.00 144 THR A CA 11
ATOM 18642 C C . THR A 1 70 ? -6.059 -3.577 -8.618 1.00 0.00 144 THR A C 11
ATOM 18643 O O . THR A 1 70 ? -4.932 -3.119 -8.420 1.00 0.00 144 THR A O 11
ATOM 18654 N N . ILE A 1 71 ? -7.155 -3.065 -8.054 1.00 0.00 145 ILE A N 11
ATOM 18655 C CA . ILE A 1 71 ? -7.172 -1.941 -7.108 1.00 0.00 145 ILE A CA 11
ATOM 18656 C C . ILE A 1 71 ? -7.952 -2.359 -5.853 1.00 0.00 145 ILE A C 11
ATOM 18657 O O . ILE A 1 71 ? -9.001 -3.001 -5.974 1.00 0.00 145 ILE A O 11
ATOM 18673 N N . PRO A 1 72 ? -7.501 -1.988 -4.641 1.00 0.00 146 PRO A N 11
ATOM 18674 C CA . PRO A 1 72 ? -6.229 -1.321 -4.321 1.00 0.00 146 PRO A CA 11
ATOM 18675 C C . PRO A 1 72 ? -4.992 -2.238 -4.417 1.00 0.00 146 PRO A C 11
ATOM 18676 O O . PRO A 1 72 ? -5.120 -3.462 -4.415 1.00 0.00 146 PRO A O 11
ATOM 18687 N N . GLN A 1 73 ? -3.791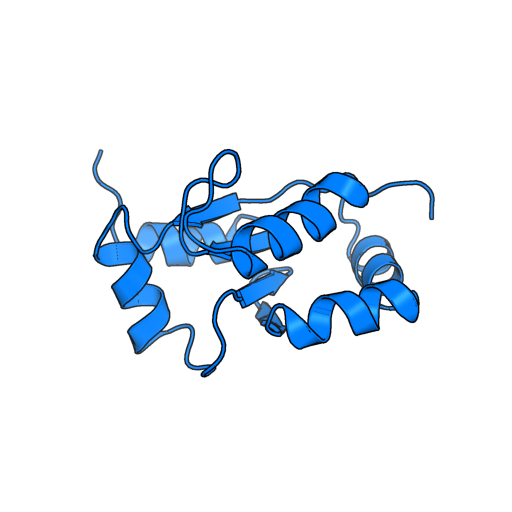 -1.645 -4.485 1.00 0.00 147 GLN A N 11
ATOM 18688 C CA . GLN A 1 73 ? -2.507 -2.360 -4.645 1.00 0.00 147 GLN A CA 11
ATOM 18689 C C . GLN A 1 73 ? -1.366 -1.804 -3.766 1.00 0.00 147 GLN A C 11
ATOM 18690 O O . GLN A 1 73 ? -1.352 -0.618 -3.428 1.00 0.00 147 GLN A O 11
ATOM 18704 N N . LEU A 1 74 ? -0.425 -2.683 -3.389 1.00 0.00 148 LEU A N 11
ATOM 18705 C CA . LEU A 1 74 ? 0.569 -2.503 -2.327 1.00 0.00 148 LEU A CA 11
ATOM 18706 C C . LEU A 1 74 ? 2.021 -2.570 -2.846 1.00 0.00 148 LEU A C 11
ATOM 18707 O O . LEU A 1 74 ? 2.357 -3.394 -3.701 1.00 0.00 148 LEU A O 11
ATOM 18723 N N . PHE A 1 75 ? 2.885 -1.751 -2.244 1.00 0.00 149 PHE A N 11
ATOM 18724 C CA . PHE A 1 75 ? 4.339 -1.714 -2.422 1.00 0.00 149 PHE A CA 11
ATOM 18725 C C . PHE A 1 75 ? 5.058 -1.769 -1.059 1.00 0.00 149 PHE A C 11
ATOM 18726 O O . PHE A 1 75 ? 4.658 -1.069 -0.126 1.00 0.00 149 PHE A O 11
ATOM 18743 N N . ILE A 1 76 ? 6.149 -2.538 -0.946 1.00 0.00 150 ILE A N 11
ATOM 18744 C CA . ILE A 1 76 ? 7.028 -2.593 0.243 1.00 0.00 150 ILE A CA 11
ATOM 18745 C C . ILE A 1 76 ? 8.493 -2.451 -0.190 1.00 0.00 150 ILE A C 11
ATOM 18746 O O . ILE A 1 76 ? 8.916 -3.088 -1.154 1.00 0.00 150 ILE A O 11
ATOM 18762 N N . LYS A 1 77 ? 9.263 -1.601 0.509 1.00 0.00 151 LYS A N 11
ATOM 18763 C CA . LYS A 1 77 ? 10.684 -1.279 0.241 1.00 0.00 151 LYS A CA 11
ATOM 18764 C C . LYS A 1 77 ? 10.992 -1.150 -1.273 1.00 0.00 151 LYS A C 11
ATOM 18765 O O . LYS A 1 77 ? 11.871 -1.831 -1.808 1.00 0.00 151 LYS A O 11
ATOM 18784 N N . ALA A 1 78 ? 10.228 -0.297 -1.959 1.00 0.00 152 ALA A N 11
ATOM 18785 C CA . ALA A 1 78 ? 10.294 0.005 -3.395 1.00 0.00 152 ALA A CA 11
ATOM 18786 C C . ALA A 1 78 ? 9.891 -1.100 -4.390 1.00 0.00 152 ALA A C 11
ATOM 18787 O O . ALA A 1 78 ? 9.903 -0.831 -5.593 1.00 0.00 152 ALA A O 11
ATOM 18794 N N . GLU A 1 79 ? 9.446 -2.278 -3.943 1.00 0.00 153 GLU A N 11
ATOM 18795 C CA . GLU A 1 79 ? 8.921 -3.339 -4.809 1.00 0.00 153 GLU A CA 11
ATOM 18796 C C . GLU A 1 79 ? 7.393 -3.472 -4.734 1.00 0.00 153 GLU A C 11
ATOM 18797 O O . GLU A 1 79 ? 6.798 -3.336 -3.664 1.00 0.00 153 GLU A O 11
ATOM 18809 N N . PHE A 1 80 ? 6.761 -3.787 -5.870 1.00 0.00 154 PHE A N 11
ATOM 18810 C CA . PHE A 1 80 ? 5.343 -4.177 -5.936 1.00 0.00 154 PHE A CA 11
ATOM 18811 C C . PHE A 1 80 ? 5.128 -5.560 -5.297 1.00 0.00 154 PHE A C 11
ATOM 18812 O O . PHE A 1 80 ? 5.930 -6.471 -5.518 1.00 0.00 154 PHE A O 11
ATOM 18829 N N . VAL A 1 81 ? 4.031 -5.723 -4.545 1.00 0.00 155 VAL A N 11
ATOM 18830 C CA . VAL A 1 81 ? 3.727 -6.946 -3.771 1.00 0.00 155 VAL A CA 11
ATOM 18831 C C . VAL A 1 81 ? 2.448 -7.654 -4.240 1.00 0.00 155 VAL A C 11
ATOM 18832 O O . VAL A 1 81 ? 2.445 -8.880 -4.377 1.00 0.00 155 VAL A O 11
ATOM 18845 N N . GLY A 1 82 ? 1.364 -6.908 -4.482 1.00 0.00 156 GLY A N 11
ATOM 18846 C CA . GLY A 1 82 ? 0.053 -7.456 -4.854 1.00 0.00 156 GLY A CA 11
ATOM 18847 C C . GLY A 1 82 ? -1.129 -6.566 -4.448 1.00 0.00 156 GLY A C 11
ATOM 18848 O O . GLY A 1 82 ? -0.945 -5.471 -3.911 1.00 0.00 156 GLY A O 11
ATOM 18852 N N . GLY A 1 83 ? -2.351 -7.037 -4.711 1.00 0.00 157 GLY A N 11
ATOM 18853 C CA . GLY A 1 83 ? -3.605 -6.425 -4.255 1.00 0.00 157 GLY A CA 11
ATOM 18854 C C . GLY A 1 83 ? -4.090 -6.903 -2.877 1.00 0.00 157 GLY A C 11
ATOM 18855 O O . GLY A 1 83 ? -3.397 -7.633 -2.165 1.00 0.00 157 GLY A O 11
ATOM 18859 N N . LEU A 1 84 ? -5.302 -6.487 -2.495 1.00 0.00 158 LEU A N 11
ATOM 18860 C CA . LEU A 1 84 ? -5.897 -6.738 -1.170 1.00 0.00 158 LEU A CA 11
ATOM 18861 C C . LEU A 1 84 ? -6.074 -8.243 -0.859 1.00 0.00 158 LEU A C 11
ATOM 18862 O O . LEU A 1 84 ? -5.772 -8.706 0.246 1.00 0.00 158 LEU A O 11
ATOM 18878 N N . ASP A 1 85 ? -6.487 -9.042 -1.843 1.00 0.00 159 ASP A N 11
ATOM 18879 C CA . ASP A 1 85 ? -6.573 -10.502 -1.690 1.00 0.00 159 ASP A CA 11
ATOM 18880 C C . ASP A 1 85 ? -5.204 -11.147 -1.415 1.00 0.00 159 ASP A C 11
ATOM 18881 O O . ASP A 1 85 ? -5.090 -12.034 -0.572 1.00 0.00 159 ASP A O 11
ATOM 18890 N N . ILE A 1 86 ? -4.156 -10.655 -2.082 1.00 0.00 160 ILE A N 11
ATOM 18891 C CA . ILE A 1 86 ? -2.779 -11.149 -1.920 1.00 0.00 160 ILE A CA 11
ATOM 18892 C C . ILE A 1 86 ? -2.207 -10.807 -0.538 1.00 0.00 160 ILE A C 11
ATOM 18893 O O . ILE A 1 86 ? -1.707 -11.704 0.139 1.00 0.00 160 ILE A O 11
ATOM 18909 N N . VAL A 1 87 ? -2.318 -9.558 -0.067 1.00 0.00 161 VAL A N 11
ATOM 18910 C CA . VAL A 1 87 ? -1.763 -9.174 1.254 1.00 0.00 161 VAL A CA 11
ATOM 18911 C C . VAL A 1 87 ? -2.417 -9.955 2.392 1.00 0.00 161 VAL A C 11
ATOM 18912 O O . VAL A 1 87 ? -1.739 -10.349 3.338 1.00 0.00 161 VAL A O 11
ATOM 18925 N N . THR A 1 88 ? -3.712 -10.248 2.267 1.00 0.00 162 THR A N 11
ATOM 18926 C CA . THR A 1 88 ? -4.469 -11.053 3.239 1.00 0.00 162 THR A CA 11
ATOM 18927 C C . THR A 1 88 ? -4.120 -12.544 3.163 1.00 0.00 162 THR A C 11
ATOM 18928 O O . THR A 1 88 ? -3.900 -13.159 4.207 1.00 0.00 162 THR A O 11
ATOM 18939 N N . LYS A 1 89 ? -3.939 -13.120 1.963 1.00 0.00 163 LYS A N 11
ATOM 18940 C CA . LYS A 1 89 ? -3.409 -14.486 1.781 1.00 0.00 163 LYS A CA 11
ATOM 18941 C C . LYS A 1 89 ? -2.013 -14.650 2.393 1.00 0.00 163 LYS A C 11
ATOM 18942 O O . LYS A 1 89 ? -1.768 -15.612 3.123 1.00 0.00 163 LYS A O 11
ATOM 18961 N N . MET A 1 90 ? -1.121 -13.694 2.145 1.00 0.00 164 MET A N 11
ATOM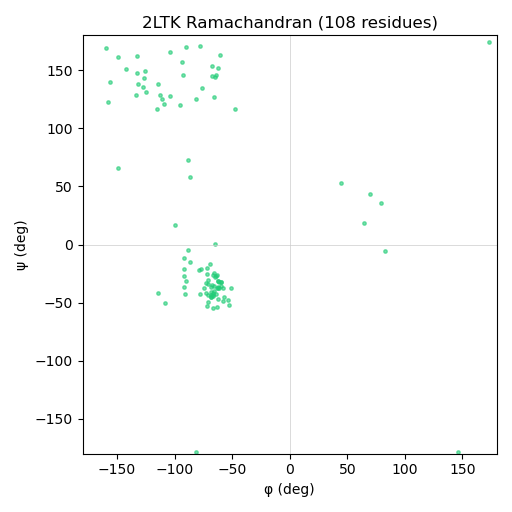 18962 C CA . MET A 1 90 ? 0.224 -13.643 2.733 1.00 0.00 164 MET A CA 11
ATOM 18963 C C . MET A 1 90 ? 0.191 -13.472 4.266 1.00 0.00 164 MET A C 11
ATOM 18964 O O . MET A 1 90 ? 1.049 -14.034 4.945 1.00 0.00 164 MET A O 11
ATOM 18978 N N . LEU A 1 91 ? -0.777 -12.735 4.832 1.00 0.00 165 LEU A N 11
ATOM 18979 C CA . LEU A 1 91 ? -0.990 -12.615 6.284 1.00 0.00 165 LEU A CA 11
ATOM 18980 C C . LEU A 1 91 ? -1.346 -13.966 6.913 1.00 0.00 165 LEU A C 11
ATOM 18981 O O . LEU A 1 91 ? -0.670 -14.413 7.838 1.00 0.00 165 LEU A O 11
ATOM 18997 N N . GLU A 1 92 ? -2.348 -14.663 6.374 1.00 0.00 166 GLU A N 11
ATOM 18998 C CA . GLU A 1 92 ? -2.726 -16.013 6.840 1.00 0.00 166 GLU A CA 11
ATOM 18999 C C . GLU A 1 92 ? -1.599 -17.043 6.676 1.00 0.00 166 GLU A C 11
ATOM 19000 O O . GLU A 1 92 ? -1.461 -17.965 7.478 1.00 0.00 166 GLU A O 11
ATOM 19012 N N . SER A 1 93 ? -0.762 -16.858 5.658 1.00 0.00 167 SER A N 11
ATOM 19013 C CA . SER A 1 93 ? 0.439 -17.667 5.407 1.00 0.00 167 SER A CA 11
ATOM 19014 C C . SER A 1 93 ? 1.630 -17.338 6.331 1.00 0.00 167 SER A C 11
ATOM 19015 O O . SER A 1 93 ? 2.646 -18.038 6.307 1.00 0.00 167 SER A O 11
ATOM 19023 N N . GLY A 1 94 ? 1.554 -16.247 7.102 1.00 0.00 168 GLY A N 11
ATOM 19024 C CA . GLY A 1 94 ? 2.662 -15.650 7.862 1.00 0.00 168 GLY A CA 11
ATOM 19025 C C . GLY A 1 94 ? 3.664 -14.863 7.002 1.00 0.00 168 GLY A C 11
ATOM 19026 O O . GLY A 1 94 ? 4.289 -13.922 7.481 1.00 0.00 168 GLY A O 11
ATOM 19030 N N . ASP A 1 95 ? 3.768 -15.178 5.710 1.00 0.00 169 ASP A N 11
ATOM 19031 C CA . ASP A 1 95 ? 4.673 -14.575 4.722 1.00 0.00 169 ASP A CA 11
ATOM 19032 C C . ASP A 1 95 ? 4.682 -13.032 4.670 1.00 0.00 169 ASP A C 11
ATOM 19033 O O . ASP A 1 95 ? 5.731 -12.438 4.403 1.00 0.00 169 ASP A O 11
ATOM 19042 N N . LEU A 1 96 ? 3.550 -12.374 4.951 1.00 0.00 170 LEU A N 11
ATOM 19043 C CA . LEU A 1 96 ? 3.453 -10.909 5.027 1.00 0.00 170 LEU A CA 11
ATOM 19044 C C . LEU A 1 96 ? 4.243 -10.369 6.224 1.00 0.00 170 LEU A C 11
ATOM 19045 O O . LEU A 1 96 ? 5.124 -9.526 6.064 1.00 0.00 170 LEU A O 11
ATOM 19061 N N . LYS A 1 97 ? 3.987 -10.923 7.416 1.00 0.00 171 LYS A N 11
ATOM 19062 C CA . LYS A 1 97 ? 4.733 -10.621 8.644 1.00 0.00 171 LYS A CA 11
ATOM 19063 C C . LYS A 1 97 ? 6.202 -11.046 8.534 1.00 0.00 171 LYS A C 11
ATOM 19064 O O . LYS A 1 97 ? 7.077 -10.340 9.039 1.00 0.00 171 LYS A O 11
ATOM 19083 N N . LYS A 1 98 ? 6.487 -12.128 7.797 1.00 0.00 172 LYS A N 11
ATOM 19084 C CA . LYS A 1 98 ? 7.851 -12.582 7.499 1.00 0.00 172 LYS A CA 11
ATOM 19085 C C . LYS A 1 98 ? 8.631 -11.494 6.758 1.00 0.00 172 LYS A C 11
ATOM 19086 O O . LYS A 1 98 ? 9.726 -11.145 7.186 1.00 0.00 172 LYS A O 11
ATOM 19105 N N . MET A 1 99 ? 8.051 -10.874 5.722 1.00 0.00 173 MET A N 11
ATOM 19106 C CA . MET A 1 99 ? 8.689 -9.776 4.999 1.00 0.00 173 MET A CA 11
ATOM 19107 C C . MET A 1 99 ? 9.028 -8.570 5.882 1.00 0.00 173 MET A C 11
ATOM 19108 O O . MET A 1 99 ? 10.088 -7.974 5.706 1.00 0.00 173 MET A O 11
ATOM 19122 N N . LEU A 1 100 ? 8.164 -8.224 6.843 1.00 0.00 174 LEU A N 11
ATOM 19123 C CA . LEU A 1 100 ? 8.401 -7.105 7.761 1.00 0.00 174 LEU A CA 11
ATOM 19124 C C . LEU A 1 100 ? 9.646 -7.354 8.616 1.00 0.00 174 LEU A C 11
ATOM 19125 O O . LEU A 1 100 ? 10.552 -6.522 8.617 1.00 0.00 174 LEU A O 11
ATOM 19141 N N . ARG A 1 101 ? 9.728 -8.512 9.289 1.00 0.00 175 ARG A N 11
ATOM 19142 C CA . ARG A 1 101 ? 10.903 -8.871 10.117 1.00 0.00 175 ARG A CA 11
ATOM 19143 C C . ARG A 1 101 ? 12.185 -9.075 9.306 1.00 0.00 175 ARG A C 11
ATOM 19144 O O . ARG A 1 101 ? 13.270 -8.753 9.785 1.00 0.00 175 ARG A O 11
ATOM 19165 N N . ASP A 1 102 ? 12.048 -9.537 8.065 1.00 0.00 176 ASP A N 11
ATOM 19166 C CA . ASP A 1 102 ? 13.138 -9.670 7.087 1.00 0.00 176 ASP A CA 11
ATOM 19167 C C . ASP A 1 102 ? 13.732 -8.318 6.675 1.00 0.00 176 ASP A C 11
ATOM 19168 O O . ASP A 1 102 ? 14.953 -8.156 6.597 1.00 0.00 176 ASP A O 11
ATOM 19177 N N . LYS A 1 103 ? 12.857 -7.342 6.424 1.00 0.00 177 LYS A N 11
ATOM 19178 C CA . LYS A 1 103 ? 13.229 -5.976 6.016 1.00 0.00 177 LYS A CA 11
ATOM 19179 C C . LYS A 1 103 ? 13.481 -5.027 7.199 1.00 0.00 177 LYS A C 11
ATOM 19180 O O . LYS A 1 103 ? 13.939 -3.905 6.984 1.00 0.00 177 LYS A O 11
ATOM 19199 N N . GLY A 1 104 ? 13.202 -5.451 8.435 1.00 0.00 178 GLY A N 11
ATOM 19200 C CA . GLY A 1 104 ? 13.399 -4.642 9.646 1.00 0.00 178 GLY A CA 11
ATOM 19201 C C . GLY A 1 104 ? 12.271 -3.655 9.996 1.00 0.00 178 GLY A C 11
ATOM 19202 O O . GLY A 1 104 ? 12.514 -2.692 10.731 1.00 0.00 178 GLY A O 11
ATOM 19206 N N . ILE A 1 105 ? 11.063 -3.832 9.456 1.00 0.00 179 ILE A N 11
ATOM 19207 C CA . ILE A 1 105 ? 9.976 -2.843 9.501 1.00 0.00 179 ILE A CA 11
ATOM 19208 C C . ILE A 1 105 ? 9.252 -2.818 10.853 1.00 0.00 179 ILE A C 11
ATOM 19209 O O . ILE A 1 105 ? 9.087 -3.854 11.502 1.00 0.00 179 ILE A O 11
ATOM 19225 N N . THR A 1 106 ? 8.783 -1.635 11.251 1.00 0.00 180 THR A N 11
ATOM 19226 C CA . THR A 1 106 ? 7.966 -1.446 12.465 1.00 0.00 180 THR A CA 11
ATOM 19227 C C . THR A 1 106 ? 6.679 -2.262 12.390 1.00 0.00 180 THR A C 11
ATOM 19228 O O . THR A 1 106 ? 5.920 -2.115 11.435 1.00 0.00 180 THR A O 11
ATOM 19239 N N . CYS A 1 107 ? 6.439 -3.137 13.368 1.00 0.00 181 CYS A N 11
ATOM 19240 C CA . CYS A 1 107 ? 5.210 -3.912 13.487 1.00 0.00 181 CYS A CA 11
ATOM 19241 C C . CYS A 1 107 ? 5.010 -4.549 14.870 1.00 0.00 181 CYS A C 11
ATOM 19242 O O . CYS A 1 107 ? 5.966 -4.782 15.616 1.00 0.00 181 CYS A O 11
ATOM 19250 N N . ARG A 1 108 ? 3.752 -4.895 15.173 1.00 0.00 182 ARG A N 11
ATOM 19251 C CA . ARG A 1 108 ? 3.339 -5.707 16.328 1.00 0.00 182 ARG A CA 11
ATOM 19252 C C . ARG A 1 108 ? 3.904 -7.134 16.251 1.00 0.00 182 ARG A C 11
ATOM 19253 O O . ARG A 1 108 ? 4.352 -7.584 15.198 1.00 0.00 182 ARG A O 11
ATOM 19274 N N . ASP A 1 109 ? 3.834 -7.846 17.369 1.00 0.00 183 ASP A N 11
ATOM 19275 C CA . ASP A 1 109 ? 4.563 -9.072 17.693 1.00 0.00 183 ASP A CA 11
ATOM 19276 C C . ASP A 1 109 ? 4.583 -10.164 16.603 1.00 0.00 183 ASP A C 11
ATOM 19277 O O . ASP A 1 109 ? 3.559 -10.724 16.199 1.00 0.00 183 ASP A O 11
ATOM 19286 N N . LEU A 1 110 ? 5.802 -10.486 16.169 1.00 0.00 184 LEU A N 11
ATOM 19287 C CA . LEU A 1 110 ? 6.159 -11.577 15.250 1.00 0.00 184 LEU A CA 11
ATOM 19288 C C . LEU A 1 110 ? 6.085 -12.938 15.948 1.00 0.00 184 LEU A C 11
ATOM 19289 O O . LEU A 1 110 ? 5.517 -13.890 15.362 1.00 0.00 184 LEU A O 11
ATOM 19306 N N . GLY A 1 1 ? 5.706 23.272 -5.838 1.00 0.00 75 GLY A N 12
ATOM 19307 C CA . GLY A 1 1 ? 5.453 21.902 -6.312 1.00 0.00 75 GLY A CA 12
ATOM 19308 C C . GLY A 1 1 ? 3.972 21.577 -6.236 1.00 0.00 75 GLY A C 12
ATOM 19309 O O . GLY A 1 1 ? 3.253 22.120 -5.393 1.00 0.00 75 GLY A O 12
ATOM 19315 N N . ALA A 1 2 ? 3.517 20.702 -7.131 1.00 0.00 76 ALA A N 12
ATOM 19316 C CA . ALA A 1 2 ? 2.103 20.389 -7.368 1.00 0.00 76 ALA A CA 12
ATOM 19317 C C . ALA A 1 2 ? 1.799 18.877 -7.415 1.00 0.00 76 ALA A C 12
ATOM 19318 O O . ALA A 1 2 ? 0.698 18.485 -7.816 1.00 0.00 76 ALA A O 12
ATOM 19325 N N . MET A 1 3 ? 2.761 18.044 -7.010 1.00 0.00 77 MET A N 12
ATOM 19326 C CA . MET A 1 3 ? 2.794 16.586 -7.157 1.00 0.00 77 MET A CA 12
ATOM 19327 C C . MET A 1 3 ? 2.729 16.116 -8.621 1.00 0.00 77 MET A C 12
ATOM 19328 O O . MET A 1 3 ? 1.664 15.936 -9.221 1.00 0.00 77 MET A O 12
ATOM 19342 N N . VAL A 1 4 ? 3.909 15.872 -9.178 1.00 0.00 78 VAL A N 12
ATOM 19343 C CA . VAL A 1 4 ? 4.116 15.169 -10.458 1.00 0.00 78 VAL A CA 12
ATOM 19344 C C . VAL A 1 4 ? 4.354 13.671 -10.216 1.00 0.00 78 VAL A C 12
ATOM 19345 O O . VAL A 1 4 ? 4.570 13.246 -9.078 1.00 0.00 78 VAL A O 12
ATOM 19358 N N . LYS A 1 5 ? 4.347 12.834 -11.262 1.00 0.00 79 LYS A N 12
ATOM 19359 C CA . LYS A 1 5 ? 4.521 11.372 -11.109 1.00 0.00 79 LYS A CA 12
ATOM 19360 C C . LYS A 1 5 ? 5.863 10.998 -10.448 1.00 0.00 79 LYS A C 12
ATOM 19361 O O . LYS A 1 5 ? 5.906 10.061 -9.647 1.00 0.00 79 LYS A O 12
ATOM 19380 N N . LYS A 1 6 ? 6.919 11.790 -10.673 1.00 0.00 80 LYS A N 12
ATOM 19381 C CA . LYS A 1 6 ? 8.227 11.671 -10.002 1.00 0.00 80 LYS A CA 12
ATOM 19382 C C . LYS A 1 6 ? 8.169 11.908 -8.481 1.00 0.00 80 LYS A C 12
ATOM 19383 O O . LYS A 1 6 ? 8.935 11.272 -7.763 1.00 0.00 80 LYS A O 12
ATOM 19402 N N . ASP A 1 7 ? 7.246 12.729 -7.962 1.00 0.00 81 ASP A N 12
ATOM 19403 C CA . ASP A 1 7 ? 7.090 12.953 -6.511 1.00 0.00 81 ASP A CA 12
ATOM 19404 C C . ASP A 1 7 ? 6.522 11.707 -5.789 1.00 0.00 81 ASP A C 12
ATOM 19405 O O . ASP A 1 7 ? 6.909 11.410 -4.650 1.00 0.00 81 ASP A O 12
ATOM 19414 N N . ILE A 1 8 ? 5.648 10.936 -6.453 1.00 0.00 82 ILE A N 12
ATOM 19415 C CA . ILE A 1 8 ? 5.154 9.638 -5.951 1.00 0.00 82 ILE A CA 12
ATOM 19416 C C . ILE A 1 8 ? 6.276 8.594 -5.996 1.00 0.00 82 ILE A C 12
ATOM 19417 O O . ILE A 1 8 ? 6.482 7.864 -5.027 1.00 0.00 82 ILE A O 12
ATOM 19433 N N . ASP A 1 9 ? 7.050 8.567 -7.084 1.00 0.00 83 ASP A N 12
ATOM 19434 C CA . ASP A 1 9 ? 8.197 7.667 -7.237 1.00 0.00 83 ASP A CA 12
ATOM 19435 C C . ASP A 1 9 ? 9.273 7.908 -6.159 1.00 0.00 83 ASP A C 12
ATOM 19436 O O . ASP A 1 9 ? 9.755 6.962 -5.538 1.00 0.00 83 ASP A O 12
ATOM 19445 N N . ASP A 1 10 ? 9.582 9.179 -5.860 1.00 0.00 84 ASP A N 12
ATOM 19446 C CA . ASP A 1 10 ? 10.489 9.564 -4.772 1.00 0.00 84 ASP A CA 12
ATOM 19447 C C . ASP A 1 10 ? 9.975 9.099 -3.404 1.00 0.00 84 ASP A C 12
ATOM 19448 O O . ASP A 1 10 ? 10.750 8.604 -2.581 1.00 0.00 84 ASP A O 12
ATOM 19457 N N . THR A 1 11 ? 8.661 9.202 -3.179 1.00 0.00 85 THR A N 12
ATOM 19458 C CA . THR A 1 11 ? 8.017 8.701 -1.959 1.00 0.00 85 THR A CA 12
ATOM 19459 C C . THR A 1 11 ? 8.163 7.184 -1.847 1.00 0.00 85 THR A C 12
ATOM 19460 O O . THR A 1 11 ? 8.536 6.688 -0.790 1.00 0.00 85 THR A O 12
ATOM 19471 N N . ILE A 1 12 ? 7.974 6.435 -2.936 1.00 0.00 86 ILE A N 12
ATOM 19472 C CA . ILE A 1 12 ? 8.170 4.974 -2.980 1.00 0.00 86 ILE A CA 12
ATOM 19473 C C . ILE A 1 12 ? 9.644 4.575 -2.753 1.00 0.00 86 ILE A C 12
ATOM 19474 O O . ILE A 1 12 ? 9.916 3.538 -2.140 1.00 0.00 86 ILE A O 12
ATOM 19490 N N . LYS A 1 13 ? 10.602 5.423 -3.148 1.00 0.00 87 LYS A N 12
ATOM 19491 C CA . LYS A 1 13 ? 12.040 5.293 -2.884 1.00 0.00 87 LYS A CA 12
ATOM 19492 C C . LYS A 1 13 ? 12.490 5.685 -1.466 1.00 0.00 87 LYS A C 12
ATOM 19493 O O . LYS A 1 13 ? 13.623 5.375 -1.097 1.00 0.00 87 LYS A O 12
ATOM 19512 N N . SER A 1 14 ? 11.648 6.343 -0.668 1.00 0.00 88 SER A N 12
ATOM 19513 C CA . SER A 1 14 ? 11.949 6.754 0.710 1.00 0.00 88 SER A CA 12
ATOM 19514 C C . SER A 1 14 ? 11.051 6.139 1.797 1.00 0.00 88 SER A C 12
ATOM 19515 O O . SER A 1 14 ? 11.463 6.067 2.952 1.00 0.00 88 SER A O 12
ATOM 19523 N N . GLU A 1 15 ? 9.841 5.688 1.477 1.00 0.00 89 GLU A N 12
ATOM 19524 C CA . GLU A 1 15 ? 8.948 4.970 2.400 1.00 0.00 89 GLU A CA 12
ATOM 19525 C C . GLU A 1 15 ? 9.252 3.466 2.436 1.00 0.00 89 GLU A C 12
ATOM 19526 O O . GLU A 1 15 ? 9.778 2.893 1.479 1.00 0.00 89 GLU A O 12
ATOM 19538 N N . ASP A 1 16 ? 8.860 2.793 3.518 1.00 0.00 90 ASP A N 12
ATOM 19539 C CA . ASP A 1 16 ? 8.948 1.334 3.609 1.00 0.00 90 ASP A CA 12
ATOM 19540 C C . ASP A 1 16 ? 7.689 0.664 3.048 1.00 0.00 90 ASP A C 12
ATOM 19541 O O . ASP A 1 16 ? 7.768 -0.438 2.508 1.00 0.00 90 ASP A O 12
ATOM 19550 N N . VAL A 1 17 ? 6.537 1.331 3.183 1.00 0.00 91 VAL A N 12
ATOM 19551 C CA . VAL A 1 17 ? 5.207 0.831 2.831 1.00 0.00 91 VAL A CA 12
ATOM 19552 C C . VAL A 1 17 ? 4.423 1.933 2.115 1.00 0.00 91 VAL A C 12
ATOM 19553 O O . VAL A 1 17 ? 4.241 3.023 2.661 1.00 0.00 91 VAL A O 12
ATOM 19566 N N . VAL A 1 18 ? 3.916 1.647 0.912 1.00 0.00 92 VAL A N 12
ATOM 19567 C CA . VAL A 1 18 ? 3.057 2.579 0.151 1.00 0.00 92 VAL A CA 12
ATOM 19568 C C . VAL A 1 18 ? 1.818 1.863 -0.383 1.00 0.00 92 VAL A C 12
ATOM 19569 O O . VAL A 1 18 ? 1.906 0.730 -0.851 1.00 0.00 92 VAL A O 12
ATOM 19582 N N . THR A 1 19 ? 0.657 2.520 -0.318 1.00 0.00 93 THR A N 12
ATOM 19583 C CA . THR A 1 19 ? -0.630 1.972 -0.774 1.00 0.00 93 THR A CA 12
ATOM 19584 C C . THR A 1 19 ? -1.390 2.959 -1.662 1.00 0.00 93 THR A C 12
ATOM 19585 O O . THR A 1 19 ? -1.392 4.164 -1.411 1.00 0.00 93 THR A O 12
ATOM 19596 N N . PHE A 1 20 ? -2.058 2.445 -2.693 1.00 0.00 94 PHE A N 12
ATOM 19597 C CA . PHE A 1 20 ? -2.916 3.202 -3.612 1.00 0.00 94 PHE A CA 12
ATOM 19598 C C . PHE A 1 20 ? -4.369 2.772 -3.377 1.00 0.00 94 PHE A C 12
ATOM 19599 O O . PHE A 1 20 ? -4.654 1.578 -3.476 1.00 0.00 94 PHE A O 12
ATOM 19616 N N . ILE A 1 21 ? -5.273 3.701 -3.036 1.00 0.00 95 ILE A N 12
ATOM 19617 C CA . ILE A 1 21 ? -6.646 3.398 -2.582 1.00 0.00 95 ILE A CA 12
ATOM 19618 C C . ILE A 1 21 ? -7.708 4.351 -3.166 1.00 0.00 95 ILE A C 12
ATOM 19619 O O . ILE A 1 21 ? -7.384 5.408 -3.708 1.00 0.00 95 ILE A O 12
ATOM 19635 N N . LYS A 1 22 ? -8.994 4.011 -2.992 1.00 0.00 96 LYS A N 12
ATOM 19636 C CA . LYS A 1 22 ? -10.133 4.916 -3.237 1.00 0.00 96 LYS A CA 12
ATOM 19637 C C . LYS A 1 22 ? -10.478 5.707 -1.958 1.00 0.00 96 LYS A C 12
ATOM 19638 O O . LYS A 1 22 ? -11.427 5.366 -1.249 1.00 0.00 96 LYS A O 12
ATOM 19657 N N . GLY A 1 23 ? -9.698 6.728 -1.601 1.00 0.00 97 GLY A N 12
ATOM 19658 C CA . GLY A 1 23 ? -10.069 7.704 -0.564 1.00 0.00 97 GLY A CA 12
ATOM 19659 C C . GLY A 1 23 ? -8.878 8.239 0.237 1.00 0.00 97 GLY A C 12
ATOM 19660 O O . GLY A 1 23 ? -7.717 7.974 -0.076 1.00 0.00 97 GLY A O 12
ATOM 19664 N N . LEU A 1 24 ? -9.176 8.906 1.353 1.00 0.00 98 LEU A N 12
ATOM 19665 C CA . LEU A 1 24 ? -8.295 9.040 2.501 1.00 0.00 98 LEU A CA 12
ATOM 19666 C C . LEU A 1 24 ? -8.166 7.708 3.263 1.00 0.00 98 LEU A C 12
ATOM 19667 O O . LEU A 1 24 ? -9.062 6.872 3.192 1.00 0.00 98 LEU A O 12
ATOM 19683 N N . PRO A 1 25 ? -7.116 7.524 4.075 1.00 0.00 99 PRO A N 12
ATOM 19684 C CA . PRO A 1 25 ? -6.922 6.315 4.872 1.00 0.00 99 PRO A CA 12
ATOM 19685 C C . PRO A 1 25 ? -7.755 6.346 6.168 1.00 0.00 99 PRO A C 12
ATOM 19686 O O . PRO A 1 25 ? -8.232 5.314 6.632 1.00 0.00 99 PRO A O 12
ATOM 19697 N N . GLU A 1 26 ? -8.011 7.540 6.717 1.00 0.00 100 GLU A N 12
ATOM 19698 C CA . GLU A 1 26 ? -8.954 7.784 7.828 1.00 0.00 100 GLU A CA 12
ATOM 19699 C C . GLU A 1 26 ? -10.425 7.933 7.397 1.00 0.00 100 GLU A C 12
ATOM 19700 O O . GLU A 1 26 ? -11.329 8.040 8.235 1.00 0.00 100 GLU A O 12
ATOM 19712 N N . ALA A 1 27 ? -10.644 7.990 6.084 1.00 0.00 101 ALA A N 12
ATOM 19713 C CA . ALA A 1 27 ? -11.951 8.103 5.436 1.00 0.00 101 ALA A CA 12
ATOM 19714 C C . ALA A 1 27 ? -12.007 7.461 4.024 1.00 0.00 101 ALA A C 12
ATOM 19715 O O . ALA A 1 27 ? -12.244 8.170 3.035 1.00 0.00 101 ALA A O 12
ATOM 19722 N N . PRO A 1 28 ? -11.786 6.138 3.896 1.00 0.00 102 PRO A N 12
ATOM 19723 C CA . PRO A 1 28 ? -11.821 5.454 2.608 1.00 0.00 102 PRO A CA 12
ATOM 19724 C C . PRO A 1 28 ? -13.255 5.365 2.091 1.00 0.00 102 PRO A C 12
ATOM 19725 O O . PRO A 1 28 ? -14.202 5.140 2.851 1.00 0.00 102 PRO A O 12
ATOM 19736 N N . MET A 1 29 ? -13.416 5.547 0.783 1.00 0.00 103 MET A N 12
ATOM 19737 C CA . MET A 1 29 ? -14.718 5.643 0.118 1.00 0.00 103 MET A CA 12
ATOM 19738 C C . MET A 1 29 ? -15.272 4.273 -0.302 1.00 0.00 103 MET A C 12
ATOM 19739 O O . MET A 1 29 ? -16.439 4.183 -0.688 1.00 0.00 103 MET A O 12
ATOM 19753 N N . CYS A 1 30 ? -14.456 3.214 -0.227 1.00 0.00 104 CYS A N 12
ATOM 19754 C CA . CYS A 1 30 ? -14.750 1.901 -0.788 1.00 0.00 104 CYS A CA 12
ATOM 19755 C C . CYS A 1 30 ? -14.258 0.774 0.150 1.00 0.00 104 CYS A C 12
ATOM 19756 O O . CYS A 1 30 ? -13.223 0.912 0.810 1.00 0.00 104 CYS A O 12
ATOM 19764 N N . ALA A 1 31 ? -14.976 -0.351 0.180 1.00 0.00 105 ALA A N 12
ATOM 19765 C CA . ALA A 1 31 ? -14.803 -1.442 1.147 1.00 0.00 105 ALA A CA 12
ATOM 19766 C C . ALA A 1 31 ? -13.380 -2.027 1.218 1.00 0.00 105 ALA A C 12
ATOM 19767 O O . ALA A 1 31 ? -12.774 -2.054 2.290 1.00 0.00 105 ALA A O 12
ATOM 19774 N N . TYR A 1 32 ? -12.795 -2.458 0.095 1.00 0.00 106 TYR A N 12
ATOM 19775 C CA . TYR A 1 32 ? -11.454 -3.063 0.131 1.00 0.00 106 TYR A CA 12
ATOM 19776 C C . TYR A 1 32 ? -10.368 -2.032 0.434 1.00 0.00 106 TYR A C 12
ATOM 19777 O O . TYR A 1 32 ? -9.356 -2.366 1.046 1.00 0.00 106 TYR A O 12
ATOM 19795 N N . SER A 1 33 ? -10.598 -0.763 0.085 1.00 0.00 107 SER A N 12
ATOM 19796 C CA . SER A 1 33 ? -9.727 0.352 0.484 1.00 0.00 107 SER A CA 12
ATOM 19797 C C . SER A 1 33 ? -9.695 0.526 2.010 1.00 0.00 107 SER A C 12
ATOM 19798 O O . SER A 1 33 ? -8.626 0.748 2.574 1.00 0.00 107 SER A O 12
ATOM 19806 N N . LYS A 1 34 ? -10.828 0.314 2.695 1.00 0.00 108 LYS A N 12
ATOM 19807 C CA . LYS A 1 34 ? -10.906 0.176 4.160 1.00 0.00 108 LYS A CA 12
ATOM 19808 C C . LYS A 1 34 ? -10.188 -1.083 4.656 1.00 0.00 108 LYS A C 12
ATOM 19809 O O . LYS A 1 34 ? -9.323 -0.994 5.527 1.00 0.00 108 LYS A O 12
ATOM 19828 N N . ARG A 1 35 ? -10.488 -2.252 4.077 1.00 0.00 109 ARG A N 12
ATOM 19829 C CA . ARG A 1 35 ? -9.893 -3.549 4.451 1.00 0.00 109 ARG A CA 12
ATOM 19830 C C . ARG A 1 35 ? -8.362 -3.572 4.334 1.00 0.00 109 ARG A C 12
ATOM 19831 O O . ARG A 1 35 ? -7.718 -4.221 5.156 1.00 0.00 109 ARG A O 12
ATOM 19852 N N . MET A 1 36 ? -7.786 -2.827 3.383 1.00 0.00 110 MET A N 12
ATOM 19853 C CA . MET A 1 36 ? -6.336 -2.628 3.223 1.00 0.00 110 MET A CA 12
ATOM 19854 C C . MET A 1 36 ? -5.728 -1.852 4.400 1.00 0.00 110 MET A C 12
ATOM 19855 O O . MET A 1 36 ? -4.736 -2.289 4.978 1.00 0.00 110 MET A O 12
ATOM 19869 N N . ILE A 1 37 ? -6.340 -0.730 4.796 1.00 0.00 111 ILE A N 12
ATOM 19870 C CA . ILE A 1 37 ? -5.874 0.079 5.935 1.00 0.00 111 ILE A CA 12
ATOM 19871 C C . ILE A 1 37 ? -5.983 -0.709 7.248 1.00 0.00 111 ILE A C 12
ATOM 19872 O O . ILE A 1 37 ? -5.089 -0.606 8.082 1.00 0.00 111 ILE A O 12
ATOM 19888 N N . ASP A 1 38 ? -6.987 -1.577 7.411 1.00 0.00 112 ASP A N 12
ATOM 19889 C CA . ASP A 1 38 ? -7.081 -2.468 8.578 1.00 0.00 112 ASP A CA 12
ATOM 19890 C C . ASP A 1 38 ? -5.898 -3.436 8.713 1.00 0.00 112 ASP A C 12
ATOM 19891 O O . ASP A 1 38 ? -5.448 -3.656 9.828 1.00 0.00 112 ASP A O 12
ATOM 19900 N N . VAL A 1 39 ? -5.365 -3.983 7.620 1.00 0.00 113 VAL A N 12
ATOM 19901 C CA . VAL A 1 39 ? -4.137 -4.826 7.623 1.00 0.00 113 VAL A CA 12
ATOM 19902 C C . VAL A 1 39 ? -2.952 -4.019 8.157 1.00 0.00 113 VAL A C 12
ATOM 19903 O O . VAL A 1 39 ? -2.204 -4.481 9.018 1.00 0.00 113 VAL A O 12
ATOM 19916 N N . LEU A 1 40 ? -2.816 -2.784 7.673 1.00 0.00 114 LEU A N 12
ATOM 19917 C CA . LEU A 1 40 ? -1.714 -1.880 7.994 1.00 0.00 114 LEU A CA 12
ATOM 19918 C C . LEU A 1 40 ? -1.805 -1.357 9.442 1.00 0.00 114 LEU A C 12
ATOM 19919 O O . LEU A 1 40 ? -0.804 -1.349 10.159 1.00 0.00 114 LEU A O 12
ATOM 19935 N N . GLU A 1 41 ? -3.003 -0.999 9.914 1.00 0.00 115 GLU A N 12
ATOM 19936 C CA . GLU A 1 41 ? -3.248 -0.588 11.297 1.00 0.00 115 GLU A CA 12
ATOM 19937 C C . GLU A 1 41 ? -3.254 -1.766 12.280 1.00 0.00 115 GLU A C 12
ATOM 19938 O O . GLU A 1 41 ? -2.776 -1.592 13.402 1.00 0.00 115 GLU A O 12
ATOM 19950 N N . ALA A 1 42 ? -3.737 -2.955 11.890 1.00 0.00 116 ALA A N 12
ATOM 19951 C CA . ALA A 1 42 ? -3.821 -4.108 12.802 1.00 0.00 116 ALA A CA 12
ATOM 19952 C C . ALA A 1 42 ? -2.438 -4.704 13.130 1.00 0.00 116 ALA A C 12
ATOM 19953 O O . ALA A 1 42 ? -2.255 -5.292 14.200 1.00 0.00 116 ALA A O 12
ATOM 19960 N N . LEU A 1 43 ? -1.454 -4.508 12.243 1.00 0.00 117 LEU A N 12
ATOM 19961 C CA . LEU A 1 43 ? -0.039 -4.826 12.475 1.00 0.00 117 LEU A CA 12
ATOM 19962 C C . LEU A 1 43 ? 0.783 -3.621 12.976 1.00 0.00 117 LEU A C 12
ATOM 19963 O O . LEU A 1 43 ? 1.921 -3.809 13.406 1.00 0.00 117 LEU A O 12
ATOM 19979 N N . GLY A 1 44 ? 0.212 -2.410 12.968 1.00 0.00 118 GLY A N 12
ATOM 19980 C CA . GLY A 1 44 ? 0.807 -1.193 13.536 1.00 0.00 118 GLY A CA 12
ATOM 19981 C C . GLY A 1 44 ? 1.829 -0.463 12.656 1.00 0.00 118 GLY A C 12
ATOM 19982 O O . GLY A 1 44 ? 2.636 0.312 13.178 1.00 0.00 118 GLY A O 12
ATOM 19986 N N . LEU A 1 45 ? 1.818 -0.704 11.343 1.00 0.00 119 LEU A N 12
ATOM 19987 C CA . LEU A 1 45 ? 2.815 -0.228 10.396 1.00 0.00 119 LEU A CA 12
ATOM 19988 C C . LEU A 1 45 ? 2.655 1.273 10.132 1.00 0.00 119 LEU A C 12
ATOM 19989 O O . LEU A 1 45 ? 1.594 1.873 10.334 1.00 0.00 119 LEU A O 12
ATOM 20005 N N . GLU A 1 46 ? 3.709 1.866 9.590 1.00 0.00 120 GLU A N 12
ATOM 20006 C CA . GLU A 1 46 ? 3.716 3.225 9.090 1.00 0.00 120 GLU A CA 12
ATOM 20007 C C . GLU A 1 46 ? 3.976 3.294 7.585 1.00 0.00 120 GLU A C 12
ATOM 20008 O O . GLU A 1 46 ? 4.910 2.703 7.042 1.00 0.00 120 GLU A O 12
ATOM 20020 N N . TYR A 1 47 ? 3.107 4.038 6.913 1.00 0.00 121 TYR A N 12
ATOM 20021 C CA . TYR A 1 47 ? 2.920 4.001 5.465 1.00 0.00 121 TYR A CA 12
ATOM 20022 C C . TYR A 1 47 ? 2.599 5.387 4.910 1.00 0.00 121 TYR A C 12
ATOM 20023 O O . TYR A 1 47 ? 2.310 6.329 5.662 1.00 0.00 121 TYR A O 12
ATOM 20041 N N . THR A 1 48 ? 2.599 5.484 3.583 1.00 0.00 122 THR A N 12
ATOM 20042 C CA . THR A 1 48 ? 1.959 6.575 2.840 1.00 0.00 122 THR A CA 12
ATOM 20043 C C . THR A 1 48 ? 0.855 6.016 1.943 1.00 0.00 122 THR A C 12
ATOM 20044 O O . THR A 1 48 ? 1.049 5.021 1.246 1.00 0.00 122 THR A O 12
ATOM 20055 N N . SER A 1 49 ? -0.315 6.646 1.987 1.00 0.00 123 SER A N 12
ATOM 20056 C CA . SER A 1 49 ? -1.510 6.304 1.220 1.00 0.00 123 SER A CA 12
ATOM 20057 C C . SER A 1 49 ? -1.805 7.386 0.179 1.00 0.00 123 SER A C 12
ATOM 20058 O O . SER A 1 49 ? -1.751 8.580 0.488 1.00 0.00 123 SER A O 12
ATOM 20066 N N . PHE A 1 50 ? -2.111 6.968 -1.049 1.00 0.00 124 PHE A N 12
ATOM 20067 C CA . PHE A 1 50 ? -2.408 7.836 -2.189 1.00 0.00 124 PHE A CA 12
ATOM 20068 C C . PHE A 1 50 ? -3.804 7.547 -2.772 1.00 0.00 124 PHE A C 12
ATOM 20069 O O . PHE A 1 50 ? -4.200 6.389 -2.909 1.00 0.00 124 PHE A O 12
ATOM 20086 N N . ASP A 1 51 ? -4.532 8.600 -3.158 1.00 0.00 125 ASP A N 12
ATOM 20087 C CA . ASP A 1 51 ? -5.939 8.532 -3.583 1.00 0.00 125 ASP A CA 12
ATOM 20088 C C . ASP A 1 51 ? -6.098 8.693 -5.112 1.00 0.00 125 ASP A C 12
ATOM 20089 O O . ASP A 1 51 ? -5.812 9.756 -5.673 1.00 0.00 125 ASP A O 12
ATOM 20098 N N . VAL A 1 52 ? -6.631 7.668 -5.793 1.00 0.00 126 VAL A N 12
ATOM 20099 C CA . VAL A 1 52 ? -6.850 7.680 -7.263 1.00 0.00 126 VAL A CA 12
ATOM 20100 C C . VAL A 1 52 ? -8.040 8.529 -7.697 1.00 0.00 126 VAL A C 12
ATOM 20101 O O . VAL A 1 52 ? -8.144 8.920 -8.866 1.00 0.00 126 VAL A O 12
ATOM 20114 N N . LEU A 1 53 ? -8.925 8.830 -6.753 1.00 0.00 127 LEU A N 12
ATOM 20115 C CA . LEU A 1 53 ? -10.118 9.652 -6.953 1.00 0.00 127 LEU A CA 12
ATOM 20116 C C . LEU A 1 53 ? -9.840 11.140 -6.712 1.00 0.00 127 LEU A C 12
ATOM 20117 O O . LEU A 1 53 ? -10.672 11.980 -7.067 1.00 0.00 127 LEU A O 12
ATOM 20133 N N . ALA A 1 54 ? -8.679 11.478 -6.138 1.00 0.00 128 ALA A N 12
ATOM 20134 C CA . ALA A 1 54 ? -8.269 12.861 -5.912 1.00 0.00 128 ALA A CA 12
ATOM 20135 C C . ALA A 1 54 ? -7.366 13.438 -7.023 1.00 0.00 128 ALA A C 12
ATOM 20136 O O . ALA A 1 54 ? -7.398 14.650 -7.267 1.00 0.00 128 ALA A O 12
ATOM 20143 N N . HIS A 1 55 ? -6.525 12.605 -7.656 1.00 0.00 129 HIS A N 12
ATOM 20144 C CA . HIS A 1 55 ? -5.387 13.055 -8.460 1.00 0.00 129 HIS A CA 12
ATOM 20145 C C . HIS A 1 55 ? -5.081 12.099 -9.646 1.00 0.00 129 HIS A C 12
ATOM 20146 O O . HIS A 1 55 ? -4.601 10.982 -9.430 1.00 0.00 129 HIS A O 12
ATOM 20160 N N . PRO A 1 56 ? -5.287 12.527 -10.905 1.00 0.00 130 PRO A N 12
ATOM 20161 C CA . PRO A 1 56 ? -4.926 11.792 -12.125 1.00 0.00 130 PRO A CA 12
ATOM 20162 C C . PRO A 1 56 ? -3.491 11.236 -12.180 1.00 0.00 130 PRO A C 12
ATOM 20163 O O . PRO A 1 56 ? -3.280 10.136 -12.694 1.00 0.00 130 PRO A O 12
ATOM 20174 N N . VAL A 1 57 ? -2.507 11.933 -11.605 1.00 0.00 131 VAL A N 12
ATOM 20175 C CA . VAL A 1 57 ? -1.121 11.432 -11.461 1.00 0.00 131 VAL A CA 12
ATOM 20176 C C . VAL A 1 57 ? -1.054 10.128 -10.647 1.00 0.00 131 VAL A C 12
ATOM 20177 O O . VAL A 1 57 ? -0.300 9.222 -11.000 1.00 0.00 131 VAL A O 12
ATOM 20190 N N . VAL A 1 58 ? -1.865 9.979 -9.592 1.00 0.00 132 VAL A N 12
ATOM 20191 C CA . VAL A 1 58 ? -1.858 8.782 -8.727 1.00 0.00 132 VAL A CA 12
ATOM 20192 C C . VAL A 1 58 ? -2.373 7.552 -9.483 1.00 0.00 132 VAL A C 12
ATOM 20193 O O . VAL A 1 58 ? -1.744 6.495 -9.435 1.00 0.00 132 VAL A O 12
ATOM 20206 N N . ARG A 1 59 ? -3.473 7.686 -10.240 1.00 0.00 133 ARG A N 12
ATOM 20207 C CA . ARG A 1 59 ? -4.014 6.596 -11.082 1.00 0.00 133 ARG A CA 12
ATOM 20208 C C . ARG A 1 59 ? -3.169 6.322 -12.335 1.00 0.00 133 ARG A C 12
ATOM 20209 O O . ARG A 1 59 ? -3.254 5.224 -12.885 1.00 0.00 133 ARG A O 12
ATOM 20230 N N . SER A 1 60 ? -2.332 7.283 -12.747 1.00 0.00 134 SER A N 12
ATOM 20231 C CA . SER A 1 60 ? -1.288 7.085 -13.762 1.00 0.00 134 SER A CA 12
ATOM 20232 C C . SER A 1 60 ? -0.147 6.197 -13.244 1.00 0.00 134 SER A C 12
ATOM 20233 O O . SER A 1 60 ? 0.284 5.287 -13.947 1.00 0.00 134 SER A O 12
ATOM 20241 N N . TYR A 1 61 ? 0.315 6.405 -12.000 1.00 0.00 135 TYR A N 12
ATOM 20242 C CA . TYR A 1 61 ? 1.498 5.723 -11.448 1.00 0.00 135 TYR A CA 12
ATOM 20243 C C . TYR A 1 61 ? 1.416 4.191 -11.552 1.00 0.00 135 TYR A C 12
ATOM 20244 O O . TYR A 1 61 ? 2.329 3.549 -12.070 1.00 0.00 135 TYR A O 12
ATOM 20262 N N . VAL A 1 62 ? 0.296 3.600 -11.121 1.00 0.00 136 VAL A N 12
ATOM 20263 C CA . VAL A 1 62 ? 0.077 2.144 -11.182 1.00 0.00 136 VAL A CA 12
ATOM 20264 C C . VAL A 1 62 ? 0.093 1.592 -12.609 1.00 0.00 136 VAL A C 12
ATOM 20265 O O . VAL A 1 62 ? 0.563 0.481 -12.855 1.00 0.00 136 VAL A O 12
ATOM 20278 N N . LYS A 1 63 ? -0.376 2.396 -13.567 1.00 0.00 137 LYS A N 12
ATOM 20279 C CA . LYS A 1 63 ? -0.432 2.046 -14.984 1.00 0.00 137 LYS A CA 12
ATOM 20280 C C . LYS A 1 63 ? 0.960 2.068 -15.616 1.00 0.00 137 LYS A C 12
ATOM 20281 O O . LYS A 1 63 ? 1.320 1.181 -16.388 1.00 0.00 137 LYS A O 12
ATOM 20300 N N . GLU A 1 64 ? 1.749 3.081 -15.266 1.00 0.00 138 GLU A N 12
ATOM 20301 C CA . GLU A 1 64 ? 3.079 3.327 -15.826 1.00 0.00 138 GLU A CA 12
ATOM 20302 C C . GLU A 1 64 ? 4.197 2.505 -15.165 1.00 0.00 138 GLU A C 12
ATOM 20303 O O . GLU A 1 64 ? 5.232 2.302 -15.806 1.00 0.00 138 GLU A O 12
ATOM 20315 N N . VAL A 1 65 ? 4.019 2.039 -13.919 1.00 0.00 139 VAL A N 12
ATOM 20316 C CA . VAL A 1 65 ? 5.084 1.396 -13.124 1.00 0.00 139 VAL A CA 12
ATOM 20317 C C . VAL A 1 65 ? 4.781 -0.059 -12.750 1.00 0.00 139 VAL A C 12
ATOM 20318 O O . VAL A 1 65 ? 5.555 -0.940 -13.135 1.00 0.00 139 VAL A O 12
ATOM 20331 N N . SER A 1 66 ? 3.700 -0.346 -12.010 1.00 0.00 140 SER A N 12
ATOM 20332 C CA . SER A 1 66 ? 3.419 -1.704 -11.495 1.00 0.00 140 SER A CA 12
ATOM 20333 C C . SER A 1 66 ? 2.736 -2.635 -12.498 1.00 0.00 140 SER A C 12
ATOM 20334 O O . SER A 1 66 ? 2.777 -3.846 -12.296 1.00 0.00 140 SER A O 12
ATOM 20342 N N . GLU A 1 67 ? 2.164 -2.114 -13.589 1.00 0.00 141 GLU A N 12
ATOM 20343 C CA . GLU A 1 67 ? 1.558 -2.913 -14.673 1.00 0.00 141 GLU A CA 12
ATOM 20344 C C . GLU A 1 67 ? 0.498 -3.904 -14.148 1.00 0.00 141 GLU A C 12
ATOM 20345 O O . GLU A 1 67 ? 0.462 -5.089 -14.505 1.00 0.00 141 GLU A O 12
ATOM 20357 N N . TRP A 1 68 ? -0.339 -3.407 -13.235 1.00 0.00 142 TRP A N 12
ATOM 20358 C CA . TRP A 1 68 ? -1.395 -4.160 -12.555 1.00 0.00 142 TRP A CA 12
ATOM 20359 C C . TRP A 1 68 ? -2.730 -3.388 -12.585 1.00 0.00 142 TRP A C 12
ATOM 20360 O O . TRP A 1 68 ? -2.721 -2.169 -12.389 1.00 0.00 142 TRP A O 12
ATOM 20381 N N . PRO A 1 69 ? -3.881 -4.049 -12.826 1.00 0.00 143 PRO A N 12
ATOM 20382 C CA . PRO A 1 69 ? -5.169 -3.380 -13.069 1.00 0.00 143 PRO A CA 12
ATOM 20383 C C . PRO A 1 69 ? -5.909 -2.908 -11.806 1.00 0.00 143 PRO A C 12
ATOM 20384 O O . PRO A 1 69 ? -6.842 -2.104 -11.900 1.00 0.00 143 PRO A O 12
ATOM 20395 N N . THR A 1 70 ? -5.557 -3.452 -10.643 1.00 0.00 144 THR A N 12
ATOM 20396 C CA . THR A 1 70 ? -6.411 -3.444 -9.444 1.00 0.00 144 THR A CA 12
ATOM 20397 C C . THR A 1 70 ? -6.099 -2.297 -8.486 1.00 0.00 144 THR A C 12
ATOM 20398 O O . THR A 1 70 ? -4.936 -2.024 -8.189 1.00 0.00 144 THR A O 12
ATOM 20409 N N . ILE A 1 71 ? -7.152 -1.675 -7.947 1.00 0.00 145 ILE A N 12
ATOM 20410 C CA . ILE A 1 71 ? -7.114 -0.811 -6.760 1.00 0.00 145 ILE A CA 12
ATOM 20411 C C . ILE A 1 71 ? -8.016 -1.441 -5.682 1.00 0.00 145 ILE A C 12
ATOM 20412 O O . ILE A 1 71 ? -9.146 -1.822 -6.001 1.00 0.00 145 ILE A O 12
ATOM 20428 N N . PRO A 1 72 ? -7.586 -1.511 -4.410 1.00 0.00 146 PRO A N 12
ATOM 20429 C CA . PRO A 1 72 ? -6.312 -1.008 -3.898 1.00 0.00 146 PRO A CA 12
ATOM 20430 C C . PRO A 1 72 ? -5.120 -1.935 -4.176 1.00 0.00 146 PRO A C 12
ATOM 20431 O O . PRO A 1 72 ? -5.291 -3.142 -4.337 1.00 0.00 146 PRO A O 12
ATOM 20442 N N . GLN A 1 73 ? -3.904 -1.376 -4.201 1.00 0.00 147 GLN A N 12
ATOM 20443 C CA . GLN A 1 73 ? -2.654 -2.137 -4.362 1.00 0.00 147 GLN A CA 12
ATOM 20444 C C . GLN A 1 73 ? -1.492 -1.607 -3.507 1.00 0.00 147 GLN A C 12
ATOM 20445 O O . GLN A 1 73 ? -1.457 -0.428 -3.146 1.00 0.00 147 GLN A O 12
ATOM 20459 N N . LEU A 1 74 ? -0.550 -2.501 -3.186 1.00 0.00 148 LEU A N 12
ATOM 20460 C CA . LEU A 1 74 ? 0.464 -2.358 -2.141 1.00 0.00 148 LEU A CA 12
ATOM 20461 C C . LEU A 1 74 ? 1.899 -2.435 -2.708 1.00 0.00 148 LEU A C 12
ATOM 20462 O O . LEU A 1 74 ? 2.179 -3.207 -3.629 1.00 0.00 148 LEU A O 12
ATOM 20478 N N . PHE A 1 75 ? 2.813 -1.677 -2.104 1.00 0.00 149 PHE A N 12
ATOM 20479 C CA . PHE A 1 75 ? 4.260 -1.641 -2.355 1.00 0.00 149 PHE A CA 12
ATOM 20480 C C . PHE A 1 75 ? 5.035 -1.772 -1.033 1.00 0.00 149 PHE A C 12
ATOM 20481 O O . PHE A 1 75 ? 4.682 -1.121 -0.047 1.00 0.00 149 PHE A O 12
ATOM 20498 N N . ILE A 1 76 ? 6.126 -2.549 -1.032 1.00 0.00 150 ILE A N 12
ATOM 20499 C CA . ILE A 1 76 ? 7.056 -2.699 0.104 1.00 0.00 150 ILE A CA 12
ATOM 20500 C C . ILE A 1 76 ? 8.504 -2.466 -0.357 1.00 0.00 150 ILE A C 12
ATOM 20501 O O . ILE A 1 76 ? 8.955 -3.088 -1.325 1.00 0.00 150 ILE A O 12
ATOM 20517 N N . LYS A 1 77 ? 9.238 -1.580 0.338 1.00 0.00 151 LYS A N 12
ATOM 20518 C CA . LYS A 1 77 ? 10.633 -1.168 0.045 1.00 0.00 151 LYS A CA 12
ATOM 20519 C C . LYS A 1 77 ? 10.882 -0.998 -1.473 1.00 0.00 151 LYS A C 12
ATOM 20520 O O . LYS A 1 77 ? 11.610 -1.773 -2.105 1.00 0.00 151 LYS A O 12
ATOM 20539 N N . ALA A 1 78 ? 10.178 -0.036 -2.070 1.00 0.00 152 ALA A N 12
ATOM 20540 C CA . ALA A 1 78 ? 10.226 0.336 -3.486 1.00 0.00 152 ALA A CA 12
ATOM 20541 C C . ALA A 1 78 ? 9.801 -0.718 -4.543 1.00 0.00 152 ALA A C 12
ATOM 20542 O O . ALA A 1 78 ? 9.952 -0.438 -5.731 1.00 0.00 152 ALA A O 12
ATOM 20549 N N . GLU A 1 79 ? 9.233 -1.878 -4.174 1.00 0.00 153 GLU A N 12
ATOM 20550 C CA . GLU A 1 79 ? 8.682 -2.865 -5.111 1.00 0.00 153 GLU A CA 12
ATOM 20551 C C . GLU A 1 79 ? 7.204 -3.208 -4.844 1.00 0.00 153 GLU A C 12
ATOM 20552 O O . GLU A 1 79 ? 6.788 -3.402 -3.697 1.00 0.00 153 GLU A O 12
ATOM 20564 N N . PHE A 1 80 ? 6.425 -3.367 -5.915 1.00 0.00 154 PHE A N 12
ATOM 20565 C CA . PHE A 1 80 ? 5.021 -3.795 -5.905 1.00 0.00 154 PHE A CA 12
ATOM 20566 C C . PHE A 1 80 ? 4.831 -5.209 -5.314 1.00 0.00 154 PHE A C 12
ATOM 20567 O O . PHE A 1 80 ? 5.692 -6.084 -5.460 1.00 0.00 154 PHE A O 12
ATOM 20584 N N . VAL A 1 81 ? 3.695 -5.426 -4.639 1.00 0.00 155 VAL A N 12
ATOM 20585 C CA . VAL A 1 81 ? 3.306 -6.695 -3.989 1.00 0.00 155 VAL A CA 12
ATOM 20586 C C . VAL A 1 81 ? 2.055 -7.324 -4.615 1.00 0.00 155 VAL A C 12
ATOM 20587 O O . VAL A 1 81 ? 2.095 -8.495 -5.007 1.00 0.00 155 VAL A O 12
ATOM 20600 N N . GLY A 1 82 ? 0.943 -6.582 -4.670 1.00 0.00 156 GLY A N 12
ATOM 20601 C CA . GLY A 1 82 ? -0.389 -7.092 -5.031 1.00 0.00 156 GLY A CA 12
ATOM 20602 C C . GLY A 1 82 ? -1.538 -6.263 -4.439 1.00 0.00 156 GLY A C 12
ATOM 20603 O O . GLY A 1 82 ? -1.294 -5.235 -3.800 1.00 0.00 156 GLY A O 12
ATOM 20607 N N . GLY A 1 83 ? -2.785 -6.698 -4.656 1.00 0.00 157 GLY A N 12
ATOM 20608 C CA . GLY A 1 83 ? -3.996 -6.102 -4.069 1.00 0.00 157 GLY A CA 12
ATOM 20609 C C . GLY A 1 83 ? -4.438 -6.712 -2.728 1.00 0.00 157 GLY A C 12
ATOM 20610 O O . GLY A 1 83 ? -3.679 -7.429 -2.072 1.00 0.00 157 GLY A O 12
ATOM 20614 N N . LEU A 1 84 ? -5.676 -6.420 -2.309 1.00 0.00 158 LEU A N 12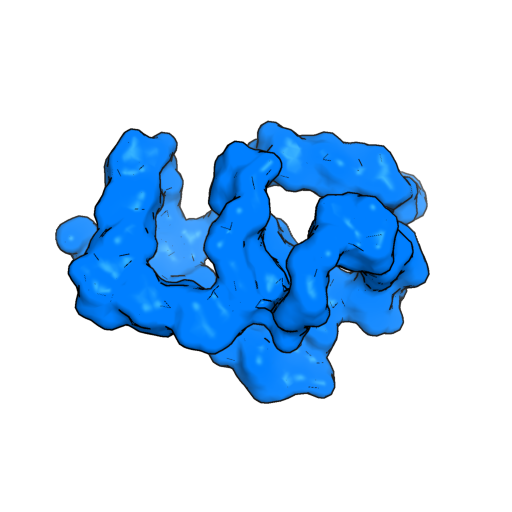
ATOM 20615 C CA . LEU A 1 84 ? -6.217 -6.799 -0.990 1.00 0.00 158 LEU A CA 12
ATOM 20616 C C . LEU A 1 84 ? -6.334 -8.328 -0.806 1.00 0.00 158 LEU A C 12
ATOM 20617 O O . LEU A 1 84 ? -6.016 -8.865 0.260 1.00 0.00 158 LEU A O 12
ATOM 20633 N N . ASP A 1 85 ? -6.692 -9.051 -1.871 1.00 0.00 159 ASP A N 12
ATOM 20634 C CA . ASP A 1 85 ? -6.683 -10.522 -1.900 1.00 0.00 159 ASP A CA 12
ATOM 20635 C C . ASP A 1 85 ? -5.281 -11.079 -1.608 1.00 0.00 159 ASP A C 12
ATOM 20636 O O . ASP A 1 85 ? -5.126 -12.059 -0.884 1.00 0.00 159 ASP A O 12
ATOM 20645 N N . ILE A 1 86 ? -4.251 -10.405 -2.123 1.00 0.00 160 ILE A N 12
ATOM 20646 C CA . ILE A 1 86 ? -2.851 -10.840 -2.049 1.00 0.00 160 ILE A CA 12
ATOM 20647 C C . ILE A 1 86 ? -2.237 -10.585 -0.668 1.00 0.00 160 ILE A C 12
ATOM 20648 O O . ILE A 1 86 ? -1.680 -11.510 -0.078 1.00 0.00 160 ILE A O 12
ATOM 20664 N N . VAL A 1 87 ? -2.373 -9.375 -0.103 1.00 0.00 161 VAL A N 12
ATOM 20665 C CA . VAL A 1 87 ? -1.824 -9.065 1.241 1.00 0.00 161 VAL A CA 12
ATOM 20666 C C . VAL A 1 87 ? -2.400 -9.986 2.314 1.00 0.00 161 VAL A C 12
ATOM 20667 O O . VAL A 1 87 ? -1.686 -10.403 3.224 1.00 0.00 161 VAL A O 12
ATOM 20680 N N . THR A 1 88 ? -3.671 -10.364 2.167 1.00 0.00 162 THR A N 12
ATOM 20681 C CA . THR A 1 88 ? -4.352 -11.291 3.077 1.00 0.00 162 THR A CA 12
ATOM 20682 C C . THR A 1 88 ? -3.943 -12.745 2.827 1.00 0.00 162 THR A C 12
ATOM 20683 O O . THR A 1 88 ? -3.629 -13.442 3.791 1.00 0.00 162 THR A O 12
ATOM 20694 N N . LYS A 1 89 ? -3.816 -13.197 1.567 1.00 0.00 163 LYS A N 12
ATOM 20695 C CA . LYS A 1 89 ? -3.229 -14.508 1.234 1.00 0.00 163 LYS A CA 12
ATOM 20696 C C . LYS A 1 89 ? -1.832 -14.688 1.839 1.00 0.00 163 LYS A C 12
ATOM 20697 O O . LYS A 1 89 ? -1.567 -15.723 2.454 1.00 0.00 163 LYS A O 12
ATOM 20716 N N . MET A 1 90 ? -0.976 -13.670 1.726 1.00 0.00 164 MET A N 12
ATOM 20717 C CA . MET A 1 90 ? 0.360 -13.622 2.340 1.00 0.00 164 MET A CA 12
ATOM 20718 C C . MET A 1 90 ? 0.314 -13.622 3.874 1.00 0.00 164 MET A C 12
ATOM 20719 O O . MET A 1 90 ? 1.140 -14.290 4.492 1.00 0.00 164 MET A O 12
ATOM 20733 N N . LEU A 1 91 ? -0.630 -12.911 4.505 1.00 0.00 165 LEU A N 12
ATOM 20734 C CA . LEU A 1 91 ? -0.839 -12.948 5.959 1.00 0.00 165 LEU A CA 12
ATOM 20735 C C . LEU A 1 91 ? -1.118 -14.380 6.440 1.00 0.00 165 LEU A C 12
ATOM 20736 O O . LEU A 1 91 ? -0.429 -14.891 7.324 1.00 0.00 165 LEU A O 12
ATOM 20752 N N . GLU A 1 92 ? -2.049 -15.068 5.783 1.00 0.00 166 GLU A N 12
ATOM 20753 C CA . GLU A 1 92 ? -2.408 -16.462 6.090 1.00 0.00 166 GLU A CA 12
ATOM 20754 C C . GLU A 1 92 ? -1.320 -17.485 5.715 1.00 0.00 166 GLU A C 12
ATOM 20755 O O . GLU A 1 92 ? -1.243 -18.560 6.309 1.00 0.00 166 GLU A O 12
ATOM 20767 N N . SER A 1 93 ? -0.443 -17.138 4.775 1.00 0.00 167 SER A N 12
ATOM 20768 C CA . SER A 1 93 ? 0.788 -17.892 4.456 1.00 0.00 167 SER A CA 12
ATOM 20769 C C . SER A 1 93 ? 1.921 -17.660 5.480 1.00 0.00 167 SER A C 12
ATOM 20770 O O . SER A 1 93 ? 2.866 -18.449 5.577 1.00 0.00 167 SER A O 12
ATOM 20778 N N . GLY A 1 94 ? 1.845 -16.570 6.250 1.00 0.00 168 GLY A N 12
ATOM 20779 C CA . GLY A 1 94 ? 2.910 -16.069 7.135 1.00 0.00 168 GLY A CA 12
ATOM 20780 C C . GLY A 1 94 ? 3.926 -15.137 6.451 1.00 0.00 168 GLY A C 12
ATOM 20781 O O . GLY A 1 94 ? 4.659 -14.417 7.125 1.00 0.00 168 GLY A O 12
ATOM 20785 N N . ASP A 1 95 ? 3.945 -15.096 5.114 1.00 0.00 169 ASP A N 12
ATOM 20786 C CA . ASP A 1 95 ? 4.914 -14.334 4.312 1.00 0.00 169 ASP A CA 12
ATOM 20787 C C . ASP A 1 95 ? 4.856 -12.818 4.549 1.00 0.00 169 ASP A C 12
ATOM 20788 O O . ASP A 1 95 ? 5.870 -12.129 4.441 1.00 0.00 169 ASP A O 12
ATOM 20797 N N . LEU A 1 96 ? 3.670 -12.295 4.882 1.00 0.00 170 LEU A N 12
ATOM 20798 C CA . LEU A 1 96 ? 3.450 -10.864 5.107 1.00 0.00 170 LEU A CA 12
ATOM 20799 C C . LEU A 1 96 ? 4.159 -10.402 6.383 1.00 0.00 170 LEU A C 12
ATOM 20800 O O . LEU A 1 96 ? 4.962 -9.472 6.324 1.00 0.00 170 LEU A O 12
ATOM 20816 N N . LYS A 1 97 ? 3.970 -11.114 7.505 1.00 0.00 171 LYS A N 12
ATOM 20817 C CA . LYS A 1 97 ? 4.822 -10.947 8.697 1.00 0.00 171 LYS A CA 12
ATOM 20818 C C . LYS A 1 97 ? 6.302 -11.164 8.376 1.00 0.00 171 LYS A C 12
ATOM 20819 O O . LYS A 1 97 ? 7.142 -10.417 8.884 1.00 0.00 171 LYS A O 12
ATOM 20838 N N . LYS A 1 98 ? 6.629 -12.151 7.528 1.00 0.00 172 LYS A N 12
ATOM 20839 C CA . LYS A 1 98 ? 8.019 -12.503 7.212 1.00 0.00 172 LYS A CA 12
ATOM 20840 C C . LYS A 1 98 ? 8.763 -11.336 6.567 1.00 0.00 172 LYS A C 12
ATOM 20841 O O . LYS A 1 98 ? 9.796 -10.935 7.095 1.00 0.00 172 LYS A O 12
ATOM 20860 N N . MET A 1 99 ? 8.222 -10.729 5.507 1.00 0.00 173 MET A N 12
ATOM 20861 C CA . MET A 1 99 ? 8.886 -9.612 4.840 1.00 0.00 173 MET A CA 12
ATOM 20862 C C . MET A 1 99 ? 9.077 -8.395 5.751 1.00 0.00 173 MET A C 12
ATOM 20863 O O . MET A 1 99 ? 10.121 -7.751 5.673 1.00 0.00 173 MET A O 12
ATOM 20877 N N . LEU A 1 100 ? 8.125 -8.094 6.645 1.00 0.00 174 LEU A N 12
ATOM 20878 C CA . LEU A 1 100 ? 8.258 -6.985 7.598 1.00 0.00 174 LEU A CA 12
ATOM 20879 C C . LEU A 1 100 ? 9.468 -7.183 8.513 1.00 0.00 174 LEU A C 12
ATOM 20880 O O . LEU A 1 100 ? 10.325 -6.303 8.590 1.00 0.00 174 LEU A O 12
ATOM 20896 N N . ARG A 1 101 ? 9.570 -8.344 9.176 1.00 0.00 175 ARG A N 12
ATOM 20897 C CA . ARG A 1 101 ? 10.708 -8.628 10.073 1.00 0.00 175 ARG A CA 12
ATOM 20898 C C . ARG A 1 101 ? 12.036 -8.806 9.350 1.00 0.00 175 ARG A C 12
ATOM 20899 O O . ARG A 1 101 ? 13.077 -8.425 9.883 1.00 0.00 175 ARG A O 12
ATOM 20920 N N . ASP A 1 102 ? 11.999 -9.313 8.122 1.00 0.00 176 ASP A N 12
ATOM 20921 C CA . ASP A 1 102 ? 13.194 -9.427 7.282 1.00 0.00 176 ASP A CA 12
ATOM 20922 C C . ASP A 1 102 ? 13.740 -8.053 6.867 1.00 0.00 176 ASP A C 12
ATOM 20923 O O . ASP A 1 102 ? 14.950 -7.820 6.922 1.00 0.00 176 ASP A O 12
ATOM 20932 N N . LYS A 1 103 ? 12.845 -7.121 6.503 1.00 0.00 177 LYS A N 12
ATOM 20933 C CA . LYS A 1 103 ? 13.186 -5.748 6.074 1.00 0.00 177 LYS A CA 12
ATOM 20934 C C . LYS A 1 103 ? 13.321 -4.750 7.238 1.00 0.00 177 LYS A C 12
ATOM 20935 O O . LYS A 1 103 ? 13.735 -3.610 7.020 1.00 0.00 177 LYS A O 12
ATOM 20954 N N . GLY A 1 104 ? 12.980 -5.147 8.464 1.00 0.00 178 GLY A N 12
ATOM 20955 C CA . GLY A 1 104 ? 13.136 -4.316 9.660 1.00 0.00 178 GLY A CA 12
ATOM 20956 C C . GLY A 1 104 ? 11.991 -3.334 9.937 1.00 0.00 178 GLY A C 12
ATOM 20957 O O . GLY A 1 104 ? 12.224 -2.281 10.542 1.00 0.00 178 GLY A O 12
ATOM 20961 N N . ILE A 1 105 ? 10.779 -3.622 9.456 1.00 0.00 179 ILE A N 12
ATOM 20962 C CA . ILE A 1 105 ? 9.644 -2.694 9.456 1.00 0.00 179 ILE A CA 12
ATOM 20963 C C . ILE A 1 105 ? 8.961 -2.633 10.825 1.00 0.00 179 ILE A C 12
ATOM 20964 O O . ILE A 1 105 ? 8.908 -3.628 11.552 1.00 0.00 179 ILE A O 12
ATOM 20980 N N . THR A 1 106 ? 8.431 -1.465 11.186 1.00 0.00 180 THR A N 12
ATOM 20981 C CA . THR A 1 106 ? 7.698 -1.265 12.449 1.00 0.00 180 THR A CA 12
ATOM 20982 C C . THR A 1 106 ? 6.439 -2.132 12.500 1.00 0.00 180 THR A C 12
ATOM 20983 O O . THR A 1 106 ? 5.560 -1.976 11.661 1.00 0.00 180 THR A O 12
ATOM 20994 N N . CYS A 1 107 ? 6.350 -3.072 13.447 1.00 0.00 181 CYS A N 12
ATOM 20995 C CA . CYS A 1 107 ? 5.188 -3.954 13.593 1.00 0.00 181 CYS A CA 12
ATOM 20996 C C . CYS A 1 107 ? 5.039 -4.565 15.001 1.00 0.00 181 CYS A C 12
ATOM 20997 O O . CYS A 1 107 ? 5.982 -4.575 15.806 1.00 0.00 181 CYS A O 12
ATOM 21005 N N . ARG A 1 108 ? 3.843 -5.112 15.268 1.00 0.00 182 ARG A N 12
ATOM 21006 C CA . ARG A 1 108 ? 3.511 -5.979 16.416 1.00 0.00 182 ARG A CA 12
ATOM 21007 C C . ARG A 1 108 ? 4.470 -7.165 16.586 1.00 0.00 182 ARG A C 12
ATOM 21008 O O . ARG A 1 108 ? 5.198 -7.523 15.664 1.00 0.00 182 ARG A O 12
ATOM 21029 N N . ASP A 1 109 ? 4.435 -7.799 17.759 1.00 0.00 183 ASP A N 12
ATOM 21030 C CA . ASP A 1 109 ? 5.259 -8.936 18.148 1.00 0.00 183 ASP A CA 12
ATOM 21031 C C . ASP A 1 109 ? 5.250 -10.067 17.106 1.00 0.00 183 ASP A C 12
ATOM 21032 O O . ASP A 1 109 ? 4.228 -10.436 16.513 1.00 0.00 183 ASP A O 12
ATOM 21041 N N . LEU A 1 110 ? 6.465 -10.555 16.882 1.00 0.00 184 LEU A N 12
ATOM 21042 C CA . LEU A 1 110 ? 6.894 -11.432 15.780 1.00 0.00 184 LEU A CA 12
ATOM 21043 C C . LEU A 1 110 ? 6.672 -12.924 16.044 1.00 0.00 184 LEU A C 12
ATOM 21044 O O . LEU A 1 110 ? 6.553 -13.688 15.061 1.00 0.00 184 LEU A O 12
ATOM 21061 N N . GLY A 1 1 ? 2.417 23.225 -4.641 1.00 0.00 75 GLY A N 13
ATOM 21062 C CA . GLY A 1 1 ? 1.251 23.303 -5.535 1.00 0.00 75 GLY A CA 13
ATOM 21063 C C . GLY A 1 1 ? 0.697 21.921 -5.808 1.00 0.00 75 GLY A C 13
ATOM 21064 O O . GLY A 1 1 ? 0.152 21.297 -4.900 1.00 0.00 75 GLY A O 13
ATOM 21070 N N . ALA A 1 2 ? 0.840 21.436 -7.042 1.00 0.00 76 ALA A N 13
ATOM 21071 C CA . ALA A 1 2 ? 0.374 20.121 -7.476 1.00 0.00 76 ALA A CA 13
ATOM 21072 C C . ALA A 1 2 ? 1.396 18.994 -7.229 1.00 0.00 76 ALA A C 13
ATOM 21073 O O . ALA A 1 2 ? 2.616 19.201 -7.219 1.00 0.00 76 ALA A O 13
ATOM 21080 N N . MET A 1 3 ? 0.885 17.767 -7.107 1.00 0.00 77 MET A N 13
ATOM 21081 C CA . MET A 1 3 ? 1.688 16.543 -7.137 1.00 0.00 77 MET A CA 13
ATOM 21082 C C . MET A 1 3 ? 2.182 16.258 -8.565 1.00 0.00 77 MET A C 13
ATOM 21083 O O . MET A 1 3 ? 1.406 16.344 -9.523 1.00 0.00 77 MET A O 13
ATOM 21097 N N . VAL A 1 4 ? 3.448 15.864 -8.707 1.00 0.00 78 VAL A N 13
ATOM 21098 C CA . VAL A 1 4 ? 4.000 15.301 -9.957 1.00 0.00 78 VAL A CA 13
ATOM 21099 C C . VAL A 1 4 ? 4.323 13.818 -9.769 1.00 0.00 78 VAL A C 13
ATOM 21100 O O . VAL A 1 4 ? 4.522 13.371 -8.639 1.00 0.00 78 VAL A O 13
ATOM 21113 N N . LYS A 1 5 ? 4.380 13.029 -10.849 1.00 0.00 79 LYS A N 13
ATOM 21114 C CA . LYS A 1 5 ? 4.573 11.562 -10.763 1.00 0.00 79 LYS A CA 13
ATOM 21115 C C . LYS A 1 5 ? 5.870 11.181 -10.029 1.00 0.00 79 LYS A C 13
ATOM 21116 O O . LYS A 1 5 ? 5.898 10.195 -9.290 1.00 0.00 79 LYS A O 13
ATOM 21135 N N . LYS A 1 6 ? 6.890 12.038 -10.116 1.00 0.00 80 LYS A N 13
ATOM 21136 C CA . LYS A 1 6 ? 8.149 11.952 -9.360 1.00 0.00 80 LYS A CA 13
ATOM 21137 C C . LYS A 1 6 ? 7.998 12.091 -7.838 1.00 0.00 80 LYS A C 13
ATOM 21138 O O . LYS A 1 6 ? 8.750 11.446 -7.114 1.00 0.00 80 LYS A O 13
ATOM 21157 N N . ASP A 1 7 ? 7.018 12.848 -7.334 1.00 0.00 81 ASP A N 13
ATOM 21158 C CA . ASP A 1 7 ? 6.769 12.977 -5.884 1.00 0.00 81 ASP A CA 13
ATOM 21159 C C . ASP A 1 7 ? 6.308 11.637 -5.286 1.00 0.00 81 ASP A C 13
ATOM 21160 O O . ASP A 1 7 ? 6.764 11.229 -4.212 1.00 0.00 81 ASP A O 13
ATOM 21169 N N . ILE A 1 8 ? 5.461 10.905 -6.020 1.00 0.00 82 ILE A N 13
ATOM 21170 C CA . ILE A 1 8 ? 5.087 9.525 -5.683 1.00 0.00 82 ILE A CA 13
ATOM 21171 C C . ILE A 1 8 ? 6.314 8.623 -5.776 1.00 0.00 82 ILE A C 13
ATOM 21172 O O . ILE A 1 8 ? 6.601 7.879 -4.843 1.00 0.00 82 ILE A O 13
ATOM 21188 N N . ASP A 1 9 ? 7.075 8.710 -6.867 1.00 0.00 83 ASP A N 13
ATOM 21189 C CA . ASP A 1 9 ? 8.214 7.823 -7.098 1.00 0.00 83 ASP A CA 13
ATOM 21190 C C . ASP A 1 9 ? 9.323 7.962 -6.036 1.00 0.00 83 ASP A C 13
ATOM 21191 O O . ASP A 1 9 ? 9.927 6.970 -5.622 1.00 0.00 83 ASP A O 13
ATOM 21200 N N . ASP A 1 10 ? 9.581 9.189 -5.576 1.00 0.00 84 ASP A N 13
ATOM 21201 C CA . ASP A 1 10 ? 10.521 9.499 -4.495 1.00 0.00 84 ASP A CA 13
ATOM 21202 C C . ASP A 1 10 ? 10.000 9.040 -3.124 1.00 0.00 84 ASP A C 13
ATOM 21203 O O . ASP A 1 10 ? 10.786 8.614 -2.278 1.00 0.00 84 ASP A O 13
ATOM 21212 N N . THR A 1 11 ? 8.675 9.053 -2.934 1.00 0.00 85 THR A N 13
ATOM 21213 C CA . THR A 1 11 ? 7.984 8.492 -1.758 1.00 0.00 85 THR A CA 13
ATOM 21214 C C . THR A 1 11 ? 8.069 6.963 -1.739 1.00 0.00 85 THR A C 13
ATOM 21215 O O . THR A 1 11 ? 8.432 6.391 -0.718 1.00 0.00 85 THR A O 13
ATOM 21226 N N . ILE A 1 12 ? 7.869 6.295 -2.879 1.00 0.00 86 ILE A N 13
ATOM 21227 C CA . ILE A 1 12 ? 8.067 4.843 -3.072 1.00 0.00 86 ILE A CA 13
ATOM 21228 C C . ILE A 1 12 ? 9.499 4.417 -2.684 1.00 0.00 86 ILE A C 13
ATOM 21229 O O . ILE A 1 12 ? 9.696 3.317 -2.164 1.00 0.00 86 ILE A O 13
ATOM 21245 N N . LYS A 1 13 ? 10.486 5.306 -2.862 1.00 0.00 87 LYS A N 13
ATOM 21246 C CA . LYS A 1 13 ? 11.894 5.148 -2.467 1.00 0.00 87 LYS A CA 13
ATOM 21247 C C . LYS A 1 13 ? 12.232 5.534 -1.018 1.00 0.00 87 LYS A C 13
ATOM 21248 O O . LYS A 1 13 ? 13.286 5.131 -0.531 1.00 0.00 87 LYS A O 13
ATOM 21267 N N . SER A 1 14 ? 11.401 6.328 -0.346 1.00 0.00 88 SER A N 13
ATOM 21268 C CA . SER A 1 14 ? 11.704 6.964 0.939 1.00 0.00 88 SER A CA 13
ATOM 21269 C C . SER A 1 14 ? 10.836 6.465 2.102 1.00 0.00 88 SER A C 13
ATOM 21270 O O . SER A 1 14 ? 11.213 6.581 3.268 1.00 0.00 88 SER A O 13
ATOM 21278 N N . GLU A 1 15 ? 9.685 5.869 1.813 1.00 0.00 89 GLU A N 13
ATOM 21279 C CA . GLU A 1 15 ? 8.909 5.058 2.750 1.00 0.00 89 GLU A CA 13
ATOM 21280 C C . GLU A 1 15 ? 9.423 3.607 2.757 1.00 0.00 89 GLU A C 13
ATOM 21281 O O . GLU A 1 15 ? 10.174 3.178 1.874 1.00 0.00 89 GLU A O 13
ATOM 21293 N N . ASP A 1 16 ? 8.978 2.819 3.733 1.00 0.00 90 ASP A N 13
ATOM 21294 C CA . ASP A 1 16 ? 9.109 1.359 3.716 1.00 0.00 90 ASP A CA 13
ATOM 21295 C C . ASP A 1 16 ? 7.861 0.691 3.110 1.00 0.00 90 ASP A C 13
ATOM 21296 O O . ASP A 1 16 ? 7.956 -0.402 2.552 1.00 0.00 90 ASP A O 13
ATOM 21305 N N . VAL A 1 17 ? 6.699 1.348 3.214 1.00 0.00 91 VAL A N 13
ATOM 21306 C CA . VAL A 1 17 ? 5.381 0.838 2.822 1.00 0.00 91 VAL A CA 13
ATOM 21307 C C . VAL A 1 17 ? 4.584 1.935 2.111 1.00 0.00 91 VAL A C 13
ATOM 21308 O O . VAL A 1 17 ? 4.415 3.029 2.653 1.00 0.00 91 VAL A O 13
ATOM 21321 N N . VAL A 1 18 ? 4.058 1.643 0.918 1.00 0.00 92 VAL A N 13
ATOM 21322 C CA . VAL A 1 18 ? 3.216 2.581 0.143 1.00 0.00 92 VAL A CA 13
ATOM 21323 C C . VAL A 1 18 ? 2.000 1.868 -0.447 1.00 0.00 92 VAL A C 13
ATOM 21324 O O . VAL A 1 18 ? 2.091 0.711 -0.860 1.00 0.00 92 VAL A O 13
ATOM 21337 N N . THR A 1 19 ? 0.852 2.548 -0.497 1.00 0.00 93 THR A N 13
ATOM 21338 C CA . THR A 1 19 ? -0.390 1.993 -1.063 1.00 0.00 93 THR A CA 13
ATOM 21339 C C . THR A 1 19 ? -1.210 3.017 -1.857 1.00 0.00 93 THR A C 13
ATOM 21340 O O . THR A 1 19 ? -1.123 4.224 -1.627 1.00 0.00 93 THR A O 13
ATOM 21351 N N . PHE A 1 20 ? -1.998 2.509 -2.809 1.00 0.00 94 PHE A N 13
ATOM 21352 C CA . PHE A 1 20 ? -2.871 3.262 -3.710 1.00 0.00 94 PHE A CA 13
ATOM 21353 C C . PHE A 1 20 ? -4.319 2.806 -3.500 1.00 0.00 94 PHE A C 13
ATOM 21354 O O . PHE A 1 20 ? -4.633 1.637 -3.754 1.00 0.00 94 PHE A O 13
ATOM 21371 N N . ILE A 1 21 ? -5.192 3.707 -3.032 1.00 0.00 95 ILE A N 13
ATOM 21372 C CA . ILE A 1 21 ? -6.557 3.384 -2.580 1.00 0.00 95 ILE A CA 13
ATOM 21373 C C . ILE A 1 21 ? -7.622 4.357 -3.123 1.00 0.00 95 ILE A C 13
ATOM 21374 O O . ILE A 1 21 ? -7.318 5.413 -3.682 1.00 0.00 95 ILE A O 13
ATOM 21390 N N . LYS A 1 22 ? -8.902 4.029 -2.913 1.00 0.00 96 LYS A N 13
ATOM 21391 C CA . LYS A 1 22 ? -10.054 4.898 -3.211 1.00 0.00 96 LYS A CA 13
ATOM 21392 C C . LYS A 1 22 ? -10.504 5.665 -1.960 1.00 0.00 96 LYS A C 13
ATOM 21393 O O . LYS A 1 22 ? -11.537 5.355 -1.375 1.00 0.00 96 LYS A O 13
ATOM 21412 N N . GLY A 1 23 ? -9.735 6.662 -1.529 1.00 0.00 97 GLY A N 13
ATOM 21413 C CA . GLY A 1 23 ? -10.136 7.655 -0.518 1.00 0.00 97 GLY A CA 13
ATOM 21414 C C . GLY A 1 23 ? -8.960 8.095 0.361 1.00 0.00 97 GLY A C 13
ATOM 21415 O O . GLY A 1 23 ? -7.829 7.645 0.172 1.00 0.00 97 GLY A O 13
ATOM 21419 N N . LEU A 1 24 ? -9.229 8.871 1.410 1.00 0.00 98 LEU A N 13
ATOM 21420 C CA . LEU A 1 24 ? -8.353 8.965 2.569 1.00 0.00 98 LEU A CA 13
ATOM 21421 C C . LEU A 1 24 ? -8.242 7.611 3.298 1.00 0.00 98 LEU A C 13
ATOM 21422 O O . LEU A 1 24 ? -9.175 6.811 3.254 1.00 0.00 98 LEU A O 13
ATOM 21438 N N . PRO A 1 25 ? -7.146 7.362 4.029 1.00 0.00 99 PRO A N 13
ATOM 21439 C CA . PRO A 1 25 ? -6.930 6.095 4.723 1.00 0.00 99 PRO A CA 13
ATOM 21440 C C . PRO A 1 25 ? -7.816 5.989 5.982 1.00 0.00 99 PRO A C 13
ATOM 21441 O O . PRO A 1 25 ? -8.347 4.930 6.312 1.00 0.00 99 PRO A O 13
ATOM 21452 N N . GLU A 1 26 ? -8.066 7.128 6.627 1.00 0.00 100 GLU A N 13
ATOM 21453 C CA . GLU A 1 26 ? -9.040 7.312 7.710 1.00 0.00 100 GLU A CA 13
ATOM 21454 C C . GLU A 1 26 ? -10.502 7.425 7.248 1.00 0.00 100 GLU A C 13
ATOM 21455 O O . GLU A 1 26 ? -11.419 7.239 8.051 1.00 0.00 100 GLU A O 13
ATOM 21467 N N . ALA A 1 27 ? -10.727 7.735 5.971 1.00 0.00 101 ALA A N 13
ATOM 21468 C CA . ALA A 1 27 ? -12.052 7.938 5.382 1.00 0.00 101 ALA A CA 13
ATOM 21469 C C . ALA A 1 27 ? -12.141 7.438 3.919 1.00 0.00 101 ALA A C 13
ATOM 21470 O O . ALA A 1 27 ? -12.302 8.250 2.996 1.00 0.00 101 ALA A O 13
ATOM 21477 N N . PRO A 1 28 ? -12.018 6.117 3.679 1.00 0.00 102 PRO A N 13
ATOM 21478 C CA . PRO A 1 28 ? -12.072 5.551 2.340 1.00 0.00 102 PRO A CA 13
ATOM 21479 C C . PRO A 1 28 ? -13.494 5.535 1.787 1.00 0.00 102 PRO A C 13
ATOM 21480 O O . PRO A 1 28 ? -14.485 5.394 2.504 1.00 0.00 102 PRO A O 13
ATOM 21491 N N . MET A 1 29 ? -13.578 5.629 0.467 1.00 0.00 103 MET A N 13
ATOM 21492 C CA . MET A 1 29 ? -14.805 5.636 -0.331 1.00 0.00 103 MET A CA 13
ATOM 21493 C C . MET A 1 29 ? -15.087 4.255 -0.962 1.00 0.00 103 MET A C 13
ATOM 21494 O O . MET A 1 29 ? -15.854 4.159 -1.924 1.00 0.00 103 MET A O 13
ATOM 21508 N N . CYS A 1 30 ? -14.418 3.196 -0.477 1.00 0.00 104 CYS A N 13
ATOM 21509 C CA . CYS A 1 30 ? -14.505 1.827 -0.971 1.00 0.00 104 CYS A CA 13
ATOM 21510 C C . CYS A 1 30 ? -14.120 0.820 0.139 1.00 0.00 104 CYS A C 13
ATOM 21511 O O . CYS A 1 30 ? -13.107 1.013 0.820 1.00 0.00 104 CYS A O 13
ATOM 21519 N N . ALA A 1 31 ? -14.853 -0.285 0.286 1.00 0.00 105 ALA A N 13
ATOM 21520 C CA . ALA A 1 31 ? -14.677 -1.262 1.369 1.00 0.00 105 ALA A CA 13
ATOM 21521 C C . ALA A 1 31 ? -13.312 -1.972 1.335 1.00 0.00 105 ALA A C 13
ATOM 21522 O O . ALA A 1 31 ? -12.618 -2.054 2.346 1.00 0.00 105 ALA A O 13
ATOM 21529 N N . TYR A 1 32 ? -12.852 -2.406 0.158 1.00 0.00 106 TYR A N 13
ATOM 21530 C CA . TYR A 1 32 ? -11.523 -3.018 0.008 1.00 0.00 106 TYR A CA 13
ATOM 21531 C C . TYR A 1 32 ? -10.394 -2.028 0.331 1.00 0.00 106 TYR A C 13
ATOM 21532 O O . TYR A 1 32 ? -9.350 -2.426 0.852 1.00 0.00 106 TYR A O 13
ATOM 21550 N N . SER A 1 33 ? -10.623 -0.726 0.108 1.00 0.00 107 SER A N 13
ATOM 21551 C CA . SER A 1 33 ? -9.691 0.327 0.528 1.00 0.00 107 SER A CA 13
ATOM 21552 C C . SER A 1 33 ? -9.659 0.482 2.055 1.00 0.00 107 SER A C 13
ATOM 21553 O O . SER A 1 33 ? -8.571 0.575 2.620 1.00 0.00 107 SER A O 13
ATOM 21561 N N . LYS A 1 34 ? -10.808 0.373 2.746 1.00 0.00 108 LYS A N 13
ATOM 21562 C CA . LYS A 1 34 ? -10.871 0.172 4.210 1.00 0.00 108 LYS A CA 13
ATOM 21563 C C . LYS A 1 34 ? -10.039 -1.037 4.654 1.00 0.00 108 LYS A C 13
ATOM 21564 O O . LYS A 1 34 ? -9.215 -0.939 5.563 1.00 0.00 108 LYS A O 13
ATOM 21583 N N . ARG A 1 35 ? -10.227 -2.181 3.990 1.00 0.00 109 ARG A N 13
ATOM 21584 C CA . ARG A 1 35 ? -9.618 -3.454 4.397 1.00 0.00 109 ARG A CA 13
ATOM 21585 C C . ARG A 1 35 ? -8.102 -3.506 4.204 1.00 0.00 109 ARG A C 13
ATOM 21586 O O . ARG A 1 35 ? -7.429 -4.127 5.021 1.00 0.00 109 ARG A O 13
ATOM 21607 N N . MET A 1 36 ? -7.538 -2.804 3.214 1.00 0.00 110 MET A N 13
ATOM 21608 C CA . MET A 1 36 ? -6.077 -2.663 3.098 1.00 0.00 110 MET A CA 13
ATOM 21609 C C . MET A 1 36 ? -5.486 -1.836 4.247 1.00 0.00 110 MET A C 13
ATOM 21610 O O . MET A 1 36 ? -4.465 -2.221 4.813 1.00 0.00 110 MET A O 13
ATOM 21624 N N . ILE A 1 37 ? -6.146 -0.745 4.648 1.00 0.00 111 ILE A N 13
ATOM 21625 C CA . ILE A 1 37 ? -5.713 0.066 5.795 1.00 0.00 111 ILE A CA 13
ATOM 21626 C C . ILE A 1 37 ? -5.817 -0.713 7.108 1.00 0.00 111 ILE A C 13
ATOM 21627 O O . ILE A 1 37 ? -4.951 -0.565 7.963 1.00 0.00 111 ILE A O 13
ATOM 21643 N N . ASP A 1 38 ? -6.805 -1.594 7.270 1.00 0.00 112 ASP A N 13
ATOM 21644 C CA . ASP A 1 38 ? -6.884 -2.475 8.441 1.00 0.00 112 ASP A CA 13
ATOM 21645 C C . ASP A 1 38 ? -5.694 -3.435 8.556 1.00 0.00 112 ASP A C 13
ATOM 21646 O O . ASP A 1 38 ? -5.205 -3.627 9.651 1.00 0.00 112 ASP A O 13
ATOM 21655 N N . VAL A 1 39 ? -5.158 -3.969 7.458 1.00 0.00 113 VAL A N 13
ATOM 21656 C CA . VAL A 1 39 ? -3.915 -4.784 7.464 1.00 0.00 113 VAL A CA 13
ATOM 21657 C C . VAL A 1 39 ? -2.727 -3.963 7.978 1.00 0.00 113 VAL A C 13
ATOM 21658 O O . VAL A 1 39 ? -1.917 -4.443 8.770 1.00 0.00 113 VAL A O 13
ATOM 21671 N N . LEU A 1 40 ? -2.636 -2.709 7.535 1.00 0.00 114 LEU A N 13
ATOM 21672 C CA . LEU A 1 40 ? -1.519 -1.805 7.823 1.00 0.00 114 LEU A CA 13
ATOM 21673 C C . LEU A 1 40 ? -1.589 -1.217 9.247 1.00 0.00 114 LEU A C 13
ATOM 21674 O O . LEU A 1 40 ? -0.571 -1.116 9.936 1.00 0.00 114 LEU A O 13
ATOM 21690 N N . GLU A 1 41 ? -2.791 -0.891 9.726 1.00 0.00 115 GLU A N 13
ATOM 21691 C CA . GLU A 1 41 ? -3.057 -0.448 11.099 1.00 0.00 115 GLU A CA 13
ATOM 21692 C C . GLU A 1 41 ? -3.053 -1.611 12.097 1.00 0.00 115 GLU A C 13
ATOM 21693 O O . GLU A 1 41 ? -2.512 -1.441 13.192 1.00 0.00 115 GLU A O 13
ATOM 21705 N N . ALA A 1 42 ? -3.592 -2.788 11.744 1.00 0.00 116 ALA A N 13
ATOM 21706 C CA . ALA A 1 42 ? -3.662 -3.930 12.668 1.00 0.00 116 ALA A CA 13
ATOM 21707 C C . ALA A 1 42 ? -2.284 -4.566 12.935 1.00 0.00 116 ALA A C 13
ATOM 21708 O O . ALA A 1 42 ? -2.094 -5.199 13.975 1.00 0.00 116 ALA A O 13
ATOM 21715 N N . LEU A 1 43 ? -1.301 -4.355 12.049 1.00 0.00 117 LEU A N 13
ATOM 21716 C CA . LEU A 1 43 ? 0.109 -4.713 12.271 1.00 0.00 117 LEU A CA 13
ATOM 21717 C C . LEU A 1 43 ? 0.974 -3.538 12.756 1.00 0.00 117 LEU A C 13
ATOM 21718 O O . LEU A 1 43 ? 2.108 -3.760 13.178 1.00 0.00 117 LEU A O 13
ATOM 21734 N N . GLY A 1 44 ? 0.438 -2.313 12.758 1.00 0.00 118 GLY A N 13
ATOM 21735 C CA . GLY A 1 44 ? 1.073 -1.127 13.337 1.00 0.00 118 GLY A CA 13
ATOM 21736 C C . GLY A 1 44 ? 2.274 -0.597 12.547 1.00 0.00 118 GLY A C 13
ATOM 21737 O O . GLY A 1 44 ? 3.327 -0.348 13.139 1.00 0.00 118 GLY A O 13
ATOM 21741 N N . LEU A 1 45 ? 2.134 -0.453 11.226 1.00 0.00 119 LEU A N 13
ATOM 21742 C CA . LEU A 1 45 ? 3.192 -0.024 10.312 1.00 0.00 119 LEU A CA 13
ATOM 21743 C C . LEU A 1 45 ? 3.127 1.488 10.059 1.00 0.00 119 LEU A C 13
ATOM 21744 O O . LEU A 1 45 ? 2.057 2.098 10.085 1.00 0.00 119 LEU A O 13
ATOM 21760 N N . GLU A 1 46 ? 4.263 2.081 9.709 1.00 0.00 120 GLU A N 13
ATOM 21761 C CA . GLU A 1 46 ? 4.331 3.406 9.089 1.00 0.00 120 GLU A CA 13
ATOM 21762 C C . GLU A 1 46 ? 4.286 3.316 7.560 1.00 0.00 120 GLU A C 13
ATOM 21763 O O . GLU A 1 46 ? 5.154 2.698 6.936 1.00 0.00 120 GLU A O 13
ATOM 21775 N N . TYR A 1 47 ? 3.291 3.970 6.962 1.00 0.00 121 TYR A N 13
ATOM 21776 C CA . TYR A 1 47 ? 3.047 3.996 5.518 1.00 0.00 121 TYR A CA 13
ATOM 21777 C C . TYR A 1 47 ? 2.748 5.412 5.006 1.00 0.00 121 TYR A C 13
ATOM 21778 O O . TYR A 1 47 ? 2.528 6.343 5.789 1.00 0.00 121 TYR A O 13
ATOM 21796 N N . THR A 1 48 ? 2.674 5.544 3.680 1.00 0.00 122 THR A N 13
ATOM 21797 C CA . THR A 1 48 ? 1.981 6.646 3.000 1.00 0.00 122 THR A CA 13
ATOM 21798 C C . THR A 1 48 ? 0.937 6.065 2.047 1.00 0.00 122 THR A C 13
ATOM 21799 O O . THR A 1 48 ? 1.240 5.184 1.240 1.00 0.00 122 THR A O 13
ATOM 21810 N N . SER A 1 49 ? -0.297 6.554 2.155 1.00 0.00 123 SER A N 13
ATOM 21811 C CA . SER A 1 49 ? -1.431 6.183 1.309 1.00 0.00 123 SER A CA 13
ATOM 21812 C C . SER A 1 49 ? -1.771 7.306 0.323 1.00 0.00 123 SER A C 13
ATOM 21813 O O . SER A 1 49 ? -1.812 8.486 0.697 1.00 0.00 123 SER A O 13
ATOM 21821 N N . PHE A 1 50 ? -2.027 6.940 -0.933 1.00 0.00 124 PHE A N 13
ATOM 21822 C CA . PHE A 1 50 ? -2.380 7.849 -2.026 1.00 0.00 124 PHE A CA 13
ATOM 21823 C C . PHE A 1 50 ? -3.777 7.547 -2.588 1.00 0.00 124 PHE A C 13
ATOM 21824 O O . PHE A 1 50 ? -4.109 6.392 -2.861 1.00 0.00 124 PHE A O 13
ATOM 21841 N N . ASP A 1 51 ? -4.576 8.587 -2.836 1.00 0.00 125 ASP A N 13
ATOM 21842 C CA . ASP A 1 51 ? -5.922 8.473 -3.403 1.00 0.00 125 ASP A CA 13
ATOM 21843 C C . ASP A 1 51 ? -5.954 8.649 -4.934 1.00 0.00 125 ASP A C 13
ATOM 21844 O O . ASP A 1 51 ? -5.692 9.738 -5.452 1.00 0.00 125 ASP A O 13
ATOM 21853 N N . VAL A 1 52 ? -6.399 7.607 -5.659 1.00 0.00 126 VAL A N 13
ATOM 21854 C CA . VAL A 1 52 ? -6.530 7.603 -7.145 1.00 0.00 126 VAL A CA 13
ATOM 21855 C C . VAL A 1 52 ? -7.675 8.471 -7.657 1.00 0.00 126 VAL A C 13
ATOM 21856 O O . VAL A 1 52 ? -7.730 8.830 -8.831 1.00 0.00 126 VAL A O 13
ATOM 21869 N N . LEU A 1 53 ? -8.591 8.832 -6.764 1.00 0.00 127 LEU A N 13
ATOM 21870 C CA . LEU A 1 53 ? -9.767 9.644 -7.077 1.00 0.00 127 LEU A CA 13
ATOM 21871 C C . LEU A 1 53 ? -9.496 11.147 -6.989 1.00 0.00 127 LEU A C 13
ATOM 21872 O O . LEU A 1 53 ? -10.237 11.921 -7.598 1.00 0.00 127 LEU A O 13
ATOM 21888 N N . ALA A 1 54 ? -8.422 11.556 -6.306 1.00 0.00 128 ALA A N 13
ATOM 21889 C CA . ALA A 1 54 ? -8.124 12.961 -6.045 1.00 0.00 128 ALA A CA 13
ATOM 21890 C C . ALA A 1 54 ? -6.916 13.526 -6.814 1.00 0.00 128 ALA A C 13
ATOM 21891 O O . ALA A 1 54 ? -6.518 14.665 -6.548 1.00 0.00 128 ALA A O 13
ATOM 21898 N N . HIS A 1 55 ? -6.298 12.766 -7.726 1.00 0.00 129 HIS A N 13
ATOM 21899 C CA . HIS A 1 55 ? -5.234 13.260 -8.604 1.00 0.00 129 HIS A CA 13
ATOM 21900 C C . HIS A 1 55 ? -4.941 12.256 -9.744 1.00 0.00 129 HIS A C 13
ATOM 21901 O O . HIS A 1 55 ? -4.507 11.133 -9.468 1.00 0.00 129 HIS A O 13
ATOM 21915 N N . PRO A 1 56 ? -5.090 12.640 -11.025 1.00 0.00 130 PRO A N 13
ATOM 21916 C CA . PRO A 1 56 ? -4.777 11.776 -12.169 1.00 0.00 130 PRO A CA 13
ATOM 21917 C C . PRO A 1 56 ? -3.338 11.223 -12.192 1.00 0.00 130 PRO A C 13
ATOM 21918 O O . PRO A 1 56 ? -3.126 10.065 -12.544 1.00 0.00 130 PRO A O 13
ATOM 21929 N N . VAL A 1 57 ? -2.345 11.978 -11.709 1.00 0.00 131 VAL A N 13
ATOM 21930 C CA . VAL A 1 57 ? -0.967 11.481 -11.493 1.00 0.00 131 VAL A CA 13
ATOM 21931 C C . VAL A 1 57 ? -0.922 10.195 -10.644 1.00 0.00 131 VAL A C 13
ATOM 21932 O O . VAL A 1 57 ? -0.145 9.288 -10.946 1.00 0.00 131 VAL A O 13
ATOM 21945 N N . VAL A 1 58 ? -1.775 10.068 -9.619 1.00 0.00 132 VAL A N 13
ATOM 21946 C CA . VAL A 1 58 ? -1.809 8.890 -8.732 1.00 0.00 132 VAL A CA 13
ATOM 21947 C C . VAL A 1 58 ? -2.384 7.668 -9.458 1.00 0.00 132 VAL A C 13
ATOM 21948 O O . VAL A 1 58 ? -1.801 6.586 -9.386 1.00 0.00 132 VAL A O 13
ATOM 21961 N N . ARG A 1 59 ? -3.485 7.827 -10.211 1.00 0.00 133 ARG A N 13
ATOM 21962 C CA . ARG A 1 59 ? -4.076 6.726 -11.003 1.00 0.00 133 ARG A CA 13
ATOM 21963 C C . ARG A 1 59 ? -3.222 6.357 -12.231 1.00 0.00 133 ARG A C 13
ATOM 21964 O O . ARG A 1 59 ? -3.244 5.202 -12.650 1.00 0.00 133 ARG A O 13
ATOM 21985 N N . SER A 1 60 ? -2.411 7.290 -12.745 1.00 0.00 134 SER A N 13
ATOM 21986 C CA . SER A 1 60 ? -1.401 7.048 -13.787 1.00 0.00 134 SER A CA 13
ATOM 21987 C C . SER A 1 60 ? -0.203 6.232 -13.276 1.00 0.00 134 SER A C 13
ATOM 21988 O O . SER A 1 60 ? 0.273 5.346 -13.987 1.00 0.00 134 SER A O 13
ATOM 21996 N N . TYR A 1 61 ? 0.255 6.451 -12.034 1.00 0.00 135 TYR A N 13
ATOM 21997 C CA . TYR A 1 61 ? 1.400 5.717 -11.467 1.00 0.00 135 TYR A CA 13
ATOM 21998 C C . TYR A 1 61 ? 1.156 4.198 -11.465 1.00 0.00 135 TYR A C 13
ATOM 21999 O O . TYR A 1 61 ? 1.951 3.434 -12.012 1.00 0.00 135 TYR A O 13
ATOM 22017 N N . VAL A 1 62 ? 0.009 3.737 -10.950 1.00 0.00 136 VAL A N 13
ATOM 22018 C CA . VAL A 1 62 ? -0.367 2.312 -11.006 1.00 0.00 136 VAL A CA 13
ATOM 22019 C C . VAL A 1 62 ? -0.657 1.807 -12.425 1.00 0.00 136 VAL A C 13
ATOM 22020 O O . VAL A 1 62 ? -0.582 0.603 -12.678 1.00 0.00 136 VAL A O 13
ATOM 22033 N N . LYS A 1 63 ? -0.975 2.698 -13.372 1.00 0.00 137 LYS A N 13
ATOM 22034 C CA . LYS A 1 63 ? -1.222 2.327 -14.771 1.00 0.00 137 LYS A CA 13
ATOM 22035 C C . LYS A 1 63 ? 0.094 1.950 -15.465 1.00 0.00 137 LYS A C 13
ATOM 22036 O O . LYS A 1 63 ? 0.151 0.923 -16.140 1.00 0.00 137 LYS A O 13
ATOM 22055 N N . GLU A 1 64 ? 1.152 2.743 -15.264 1.00 0.00 138 GLU A N 13
ATOM 22056 C CA . GLU A 1 64 ? 2.417 2.649 -16.018 1.00 0.00 138 GLU A CA 13
ATOM 22057 C C . GLU A 1 64 ? 3.595 1.995 -15.268 1.00 0.00 138 GLU A C 13
ATOM 22058 O O . GLU A 1 64 ? 4.505 1.480 -15.929 1.00 0.00 138 GLU A O 13
ATOM 22070 N N . VAL A 1 65 ? 3.609 2.014 -13.926 1.00 0.00 139 VAL A N 13
ATOM 22071 C CA . VAL A 1 65 ? 4.805 1.688 -13.111 1.00 0.00 139 VAL A CA 13
ATOM 22072 C C . VAL A 1 65 ? 4.754 0.296 -12.459 1.00 0.00 139 VAL A C 13
ATOM 22073 O O . VAL A 1 65 ? 5.799 -0.351 -12.349 1.00 0.00 139 VAL A O 13
ATOM 22086 N N . SER A 1 66 ? 3.574 -0.206 -12.073 1.00 0.00 140 SER A N 13
ATOM 22087 C CA . SER A 1 66 ? 3.362 -1.627 -11.710 1.00 0.00 140 SER A CA 13
ATOM 22088 C C . SER A 1 66 ? 2.748 -2.446 -12.853 1.00 0.00 140 SER A C 13
ATOM 22089 O O . SER A 1 66 ? 3.006 -3.647 -12.966 1.00 0.00 140 SER A O 13
ATOM 22097 N N . GLU A 1 67 ? 1.930 -1.798 -13.693 1.00 0.00 141 GLU A N 13
ATOM 22098 C CA . GLU A 1 67 ? 1.104 -2.417 -14.745 1.00 0.00 141 GLU A CA 13
ATOM 22099 C C . GLU A 1 67 ? 0.159 -3.520 -14.206 1.00 0.00 141 GLU A C 13
ATOM 22100 O O . GLU A 1 67 ? -0.285 -4.402 -14.945 1.00 0.00 141 GLU A O 13
ATOM 22112 N N . TRP A 1 68 ? -0.159 -3.464 -12.905 1.00 0.00 142 TRP A N 13
ATOM 22113 C CA . TRP A 1 68 ? -1.035 -4.410 -12.202 1.00 0.00 142 TRP A CA 13
ATOM 22114 C C . TRP A 1 68 ? -2.486 -3.899 -12.146 1.00 0.00 142 TRP A C 13
ATOM 22115 O O . TRP A 1 68 ? -2.683 -2.713 -11.854 1.00 0.00 142 TRP A O 13
ATOM 22136 N N . PRO A 1 69 ? -3.512 -4.741 -12.387 1.00 0.00 143 PRO A N 13
ATOM 22137 C CA . PRO A 1 69 ? -4.888 -4.274 -12.588 1.00 0.00 143 PRO A CA 13
ATOM 22138 C C . PRO A 1 69 ? -5.612 -3.847 -11.299 1.00 0.00 143 PRO A C 13
ATOM 22139 O O . PRO A 1 69 ? -6.450 -2.947 -11.338 1.00 0.00 143 PRO A O 13
ATOM 22150 N N . THR A 1 70 ? -5.313 -4.489 -10.167 1.00 0.00 144 THR A N 13
ATOM 22151 C CA . THR A 1 70 ? -6.121 -4.415 -8.937 1.00 0.00 144 THR A CA 13
ATOM 22152 C C . THR A 1 70 ? -6.054 -3.069 -8.217 1.00 0.00 144 THR A C 13
ATOM 22153 O O . THR A 1 70 ? -4.973 -2.509 -8.035 1.00 0.00 144 THR A O 13
ATOM 22164 N N . ILE A 1 71 ? -7.198 -2.619 -7.693 1.00 0.00 145 ILE A N 13
ATOM 22165 C CA . ILE A 1 71 ? -7.290 -1.593 -6.646 1.00 0.00 145 ILE A CA 13
ATOM 22166 C C . ILE A 1 71 ? -7.956 -2.210 -5.397 1.00 0.00 145 ILE A C 13
ATOM 22167 O O . ILE A 1 71 ? -8.905 -2.985 -5.537 1.00 0.00 145 ILE A O 13
ATOM 22183 N N . PRO A 1 72 ? -7.490 -1.889 -4.176 1.00 0.00 146 PRO A N 13
ATOM 22184 C CA . PRO A 1 72 ? -6.235 -1.192 -3.881 1.00 0.00 146 PRO A CA 13
ATOM 22185 C C . PRO A 1 72 ? -5.008 -2.103 -4.074 1.00 0.00 146 PRO A C 13
ATOM 22186 O O . PRO A 1 72 ? -5.141 -3.329 -4.119 1.00 0.00 146 PRO A O 13
ATOM 22197 N N . GLN A 1 73 ? -3.811 -1.513 -4.180 1.00 0.00 147 GLN A N 13
ATOM 22198 C CA . GLN A 1 73 ? -2.547 -2.255 -4.344 1.00 0.00 147 GLN A CA 13
ATOM 22199 C C . GLN A 1 73 ? -1.393 -1.735 -3.465 1.00 0.00 147 GLN A C 13
ATOM 22200 O O . GLN A 1 73 ? -1.420 -0.600 -2.978 1.00 0.00 147 GLN A O 13
ATOM 22214 N N . LEU A 1 74 ? -0.398 -2.602 -3.236 1.00 0.00 148 LEU A N 13
ATOM 22215 C CA . LEU A 1 74 ? 0.644 -2.485 -2.212 1.00 0.00 148 LEU A CA 13
ATOM 22216 C C . LEU A 1 74 ? 2.067 -2.508 -2.812 1.00 0.00 148 LEU A C 13
ATOM 22217 O O . LEU A 1 74 ? 2.370 -3.303 -3.708 1.00 0.00 148 LEU A O 13
ATOM 22233 N N . PHE A 1 75 ? 2.950 -1.689 -2.241 1.00 0.00 149 PHE A N 13
ATOM 22234 C CA . PHE A 1 75 ? 4.395 -1.638 -2.484 1.00 0.00 149 PHE A CA 13
ATOM 22235 C C . PHE A 1 75 ? 5.170 -1.741 -1.156 1.00 0.00 149 PHE A C 13
ATOM 22236 O O . PHE A 1 75 ? 4.817 -1.074 -0.179 1.00 0.00 149 PHE A O 13
ATOM 22253 N N . ILE A 1 76 ? 6.254 -2.524 -1.135 1.00 0.00 150 ILE A N 13
ATOM 22254 C CA . ILE A 1 76 ? 7.181 -2.661 0.003 1.00 0.00 150 ILE A CA 13
ATOM 22255 C C . ILE A 1 76 ? 8.619 -2.364 -0.451 1.00 0.00 150 ILE A C 13
ATOM 22256 O O . ILE A 1 76 ? 9.123 -2.986 -1.389 1.00 0.00 150 ILE A O 13
ATOM 22272 N N . LYS A 1 77 ? 9.265 -1.402 0.223 1.00 0.00 151 LYS A N 13
ATOM 22273 C CA . LYS A 1 77 ? 10.637 -0.903 -0.013 1.00 0.00 151 LYS A CA 13
ATOM 22274 C C . LYS A 1 77 ? 11.016 -0.800 -1.506 1.00 0.00 151 LYS A C 13
ATOM 22275 O O . LYS A 1 77 ? 11.890 -1.515 -1.998 1.00 0.00 151 LYS A O 13
ATOM 22294 N N . ALA A 1 78 ? 10.312 0.063 -2.242 1.00 0.00 152 ALA A N 13
ATOM 22295 C CA . ALA A 1 78 ? 10.489 0.302 -3.680 1.00 0.00 152 ALA A CA 13
ATOM 22296 C C . ALA A 1 78 ? 10.257 -0.911 -4.618 1.00 0.00 152 ALA A C 13
ATOM 22297 O O . ALA A 1 78 ? 10.805 -0.962 -5.723 1.00 0.00 152 ALA A O 13
ATOM 22304 N N . GLU A 1 79 ? 9.420 -1.875 -4.224 1.00 0.00 153 GLU A N 13
ATOM 22305 C CA . GLU A 1 79 ? 8.976 -2.997 -5.045 1.00 0.00 153 GLU A CA 13
ATOM 22306 C C . GLU A 1 79 ? 7.465 -3.239 -4.918 1.00 0.00 153 GLU A C 13
ATOM 22307 O O . GLU A 1 79 ? 6.899 -3.161 -3.827 1.00 0.00 153 GLU A O 13
ATOM 22319 N N . PHE A 1 80 ? 6.812 -3.569 -6.029 1.00 0.00 154 PHE A N 13
ATOM 22320 C CA . PHE A 1 80 ? 5.399 -3.955 -6.080 1.00 0.00 154 PHE A CA 13
ATOM 22321 C C . PHE A 1 80 ? 5.169 -5.374 -5.516 1.00 0.00 154 PHE A C 13
ATOM 22322 O O . PHE A 1 80 ? 5.999 -6.275 -5.708 1.00 0.00 154 PHE A O 13
ATOM 22339 N N . VAL A 1 81 ? 4.032 -5.575 -4.835 1.00 0.00 155 VAL A N 13
ATOM 22340 C CA . VAL A 1 81 ? 3.700 -6.816 -4.102 1.00 0.00 155 VAL A CA 13
ATOM 22341 C C . VAL A 1 81 ? 2.390 -7.474 -4.559 1.00 0.00 155 VAL A C 13
ATOM 22342 O O . VAL A 1 81 ? 2.385 -8.672 -4.843 1.00 0.00 155 VAL A O 13
ATOM 22355 N N . GLY A 1 82 ? 1.274 -6.738 -4.613 1.00 0.00 156 GLY A N 13
ATOM 22356 C CA . GLY A 1 82 ? -0.041 -7.319 -4.918 1.00 0.00 156 GLY A CA 13
ATOM 22357 C C . GLY A 1 82 ? -1.237 -6.421 -4.582 1.00 0.00 156 GLY A C 13
ATOM 22358 O O . GLY A 1 82 ? -1.069 -5.311 -4.071 1.00 0.00 156 GLY A O 13
ATOM 22362 N N . GLY A 1 83 ? -2.446 -6.914 -4.871 1.00 0.00 157 GLY A N 13
ATOM 22363 C CA . GLY A 1 83 ? -3.720 -6.311 -4.462 1.00 0.00 157 GLY A CA 13
ATOM 22364 C C . GLY A 1 83 ? -4.230 -6.769 -3.086 1.00 0.00 157 GLY A C 13
ATOM 22365 O O . GLY A 1 83 ? -3.525 -7.450 -2.340 1.00 0.00 157 GLY A O 13
ATOM 22369 N N . LEU A 1 84 ? -5.475 -6.417 -2.744 1.00 0.00 158 LEU A N 13
ATOM 22370 C CA . LEU A 1 84 ? -6.078 -6.699 -1.429 1.00 0.00 158 LEU A CA 13
ATOM 22371 C C . LEU A 1 84 ? -6.255 -8.206 -1.145 1.00 0.00 158 LEU A C 13
ATOM 22372 O O . LEU A 1 84 ? -5.913 -8.673 -0.055 1.00 0.00 158 LEU A O 13
ATOM 22388 N N . ASP A 1 85 ? -6.687 -8.993 -2.135 1.00 0.00 159 ASP A N 13
ATOM 22389 C CA . ASP A 1 85 ? -6.704 -10.461 -2.030 1.00 0.00 159 ASP A CA 13
ATOM 22390 C C . ASP A 1 85 ? -5.309 -11.032 -1.729 1.00 0.00 159 ASP A C 13
ATOM 22391 O O . ASP A 1 85 ? -5.157 -11.915 -0.892 1.00 0.00 159 ASP A O 13
ATOM 22400 N N . ILE A 1 86 ? -4.275 -10.476 -2.363 1.00 0.00 160 ILE A N 13
ATOM 22401 C CA . ILE A 1 86 ? -2.890 -10.937 -2.211 1.00 0.00 160 ILE A CA 13
ATOM 22402 C C . ILE A 1 86 ? -2.334 -10.626 -0.815 1.00 0.00 160 ILE A C 13
ATOM 22403 O O . ILE A 1 86 ? -1.839 -11.535 -0.150 1.00 0.00 160 ILE A O 13
ATOM 22419 N N . VAL A 1 87 ? -2.441 -9.383 -0.320 1.00 0.00 161 VAL A N 13
ATOM 22420 C CA . VAL A 1 87 ? -1.903 -9.024 1.014 1.00 0.00 161 VAL A CA 13
ATOM 22421 C C . VAL A 1 87 ? -2.565 -9.824 2.130 1.00 0.00 161 VAL A C 13
ATOM 22422 O O . VAL A 1 87 ? -1.894 -10.213 3.081 1.00 0.00 161 VAL A O 13
ATOM 22435 N N . THR A 1 88 ? -3.856 -10.122 1.988 1.00 0.00 162 THR A N 13
ATOM 22436 C CA . THR A 1 88 ? -4.609 -10.949 2.944 1.00 0.00 162 THR A CA 13
ATOM 22437 C C . THR A 1 88 ? -4.243 -12.429 2.831 1.00 0.00 162 THR A C 13
ATOM 22438 O O . THR A 1 88 ? -4.020 -13.063 3.860 1.00 0.00 162 THR A O 13
ATOM 22449 N N . LYS A 1 89 ? -4.063 -12.977 1.620 1.00 0.00 163 LYS A N 13
ATOM 22450 C CA . LYS A 1 89 ? -3.574 -14.354 1.420 1.00 0.00 163 LYS A CA 13
ATOM 22451 C C . LYS A 1 89 ? -2.170 -14.557 2.000 1.00 0.00 163 LYS A C 13
ATOM 22452 O O . LYS A 1 89 ? -1.940 -15.528 2.724 1.00 0.00 163 LYS A O 13
ATOM 22471 N N . MET A 1 90 ? -1.264 -13.613 1.750 1.00 0.00 164 MET A N 13
ATOM 22472 C CA . MET A 1 90 ? 0.074 -13.550 2.349 1.00 0.00 164 MET A CA 13
ATOM 22473 C C . MET A 1 90 ? 0.041 -13.367 3.881 1.00 0.00 164 MET A C 13
ATOM 22474 O O . MET A 1 90 ? 0.916 -13.902 4.556 1.00 0.00 164 MET A O 13
ATOM 22488 N N . LEU A 1 91 ? -0.932 -12.646 4.457 1.00 0.00 165 LEU A N 13
ATOM 22489 C CA . LEU A 1 91 ? -1.148 -12.568 5.913 1.00 0.00 165 LEU A CA 13
ATOM 22490 C C . LEU A 1 91 ? -1.567 -13.932 6.481 1.00 0.00 165 LEU A C 13
ATOM 22491 O O . LEU A 1 91 ? -0.914 -14.460 7.378 1.00 0.00 165 LEU A O 13
ATOM 22507 N N . GLU A 1 92 ? -2.594 -14.549 5.897 1.00 0.00 166 GLU A N 13
ATOM 22508 C CA . GLU A 1 92 ? -3.096 -15.876 6.289 1.00 0.00 166 GLU A CA 13
ATOM 22509 C C . GLU A 1 92 ? -2.031 -16.986 6.160 1.00 0.00 166 GLU A C 13
ATOM 22510 O O . GLU A 1 92 ? -2.067 -17.960 6.916 1.00 0.00 166 GLU A O 13
ATOM 22522 N N . SER A 1 93 ? -1.073 -16.808 5.242 1.00 0.00 167 SER A N 13
ATOM 22523 C CA . SER A 1 93 ? 0.099 -17.668 4.993 1.00 0.00 167 SER A CA 13
ATOM 22524 C C . SER A 1 93 ? 1.344 -17.285 5.825 1.00 0.00 167 SER A C 13
ATOM 22525 O O . SER A 1 93 ? 2.363 -17.977 5.785 1.00 0.00 167 SER A O 13
ATOM 22533 N N . GLY A 1 94 ? 1.292 -16.156 6.543 1.00 0.00 168 GLY A N 13
ATOM 22534 C CA . GLY A 1 94 ? 2.376 -15.568 7.346 1.00 0.00 168 GLY A CA 13
ATOM 22535 C C . GLY A 1 94 ? 3.472 -14.841 6.558 1.00 0.00 168 GLY A C 13
ATOM 22536 O O . GLY A 1 94 ? 4.196 -14.025 7.128 1.00 0.00 168 GLY A O 13
ATOM 22540 N N . ASP A 1 95 ? 3.549 -15.067 5.248 1.00 0.00 169 ASP A N 13
ATOM 22541 C CA . ASP A 1 95 ? 4.503 -14.480 4.300 1.00 0.00 169 ASP A CA 13
ATOM 22542 C C . ASP A 1 95 ? 4.557 -12.942 4.306 1.00 0.00 169 ASP A C 13
ATOM 22543 O O . ASP A 1 95 ? 5.635 -12.363 4.148 1.00 0.00 169 ASP A O 13
ATOM 22552 N N . LEU A 1 96 ? 3.425 -12.268 4.531 1.00 0.00 170 LEU A N 13
ATOM 22553 C CA . LEU A 1 96 ? 3.353 -10.804 4.650 1.00 0.00 170 LEU A CA 13
ATOM 22554 C C . LEU A 1 96 ? 4.140 -10.327 5.878 1.00 0.00 170 LEU A C 13
ATOM 22555 O O . LEU A 1 96 ? 5.036 -9.487 5.774 1.00 0.00 170 LEU A O 13
ATOM 22571 N N . LYS A 1 97 ? 3.867 -10.945 7.028 1.00 0.00 171 LYS A N 13
ATOM 22572 C CA . LYS A 1 97 ? 4.553 -10.703 8.305 1.00 0.00 171 LYS A CA 13
ATOM 22573 C C . LYS A 1 97 ? 6.021 -11.167 8.271 1.00 0.00 171 LYS A C 13
ATOM 22574 O O . LYS A 1 97 ? 6.872 -10.559 8.925 1.00 0.00 171 LYS A O 13
ATOM 22593 N N . LYS A 1 98 ? 6.354 -12.151 7.423 1.00 0.00 172 LYS A N 13
ATOM 22594 C CA . LYS A 1 98 ? 7.737 -12.564 7.123 1.00 0.00 172 LYS A CA 13
ATOM 22595 C C . LYS A 1 98 ? 8.515 -11.474 6.385 1.00 0.00 172 LYS A C 13
ATOM 22596 O O . LYS A 1 98 ? 9.661 -11.215 6.734 1.00 0.00 172 LYS A O 13
ATOM 22615 N N . MET A 1 99 ? 7.917 -10.782 5.411 1.00 0.00 173 MET A N 13
ATOM 22616 C CA . MET A 1 99 ? 8.609 -9.697 4.709 1.00 0.00 173 MET A CA 13
ATOM 22617 C C . MET A 1 99 ? 8.956 -8.520 5.640 1.00 0.00 173 MET A C 13
ATOM 22618 O O . MET A 1 99 ? 10.055 -7.979 5.543 1.00 0.00 173 MET A O 13
ATOM 22632 N N . LEU A 1 100 ? 8.071 -8.163 6.584 1.00 0.00 174 LEU A N 13
ATOM 22633 C CA . LEU A 1 100 ? 8.301 -7.061 7.535 1.00 0.00 174 LEU A CA 13
ATOM 22634 C C . LEU A 1 100 ? 9.551 -7.283 8.398 1.00 0.00 174 LEU A C 13
ATOM 22635 O O . LEU A 1 100 ? 10.430 -6.424 8.441 1.00 0.00 174 LEU A O 13
ATOM 22651 N N . ARG A 1 101 ? 9.639 -8.453 9.049 1.00 0.00 175 ARG A N 13
ATOM 22652 C CA . ARG A 1 101 ? 10.773 -8.841 9.918 1.00 0.00 175 ARG A CA 13
ATOM 22653 C C . ARG A 1 101 ? 12.092 -9.043 9.164 1.00 0.00 175 ARG A C 13
ATOM 22654 O O . ARG A 1 101 ? 13.174 -8.844 9.719 1.00 0.00 175 ARG A O 13
ATOM 22675 N N . ASP A 1 102 ? 12.008 -9.407 7.888 1.00 0.00 176 ASP A N 13
ATOM 22676 C CA . ASP A 1 102 ? 13.159 -9.475 6.972 1.00 0.00 176 ASP A CA 13
ATOM 22677 C C . ASP A 1 102 ? 13.710 -8.089 6.604 1.00 0.00 176 ASP A C 13
ATOM 22678 O O . ASP A 1 102 ? 14.929 -7.897 6.534 1.00 0.00 176 ASP A O 13
ATOM 22687 N N . LYS A 1 103 ? 12.807 -7.125 6.379 1.00 0.00 177 LYS A N 13
ATOM 22688 C CA . LYS A 1 103 ? 13.121 -5.749 5.947 1.00 0.00 177 LYS A CA 13
ATOM 22689 C C . LYS A 1 103 ? 13.256 -4.739 7.099 1.00 0.00 177 LYS A C 13
ATOM 22690 O O . LYS A 1 103 ? 13.463 -3.555 6.848 1.00 0.00 177 LYS A O 13
ATOM 22709 N N . GLY A 1 104 ? 13.094 -5.162 8.353 1.00 0.00 178 GLY A N 13
ATOM 22710 C CA . GLY A 1 104 ? 13.190 -4.244 9.495 1.00 0.00 178 GLY A CA 13
ATOM 22711 C C . GLY A 1 104 ? 12.029 -3.244 9.623 1.00 0.00 178 GLY A C 13
ATOM 22712 O O . GLY A 1 104 ? 12.227 -2.124 10.104 1.00 0.00 178 GLY A O 13
ATOM 22716 N N . ILE A 1 105 ? 10.832 -3.581 9.135 1.00 0.00 179 ILE A N 13
ATOM 22717 C CA . ILE A 1 105 ? 9.696 -2.643 9.059 1.00 0.00 179 ILE A CA 13
ATOM 22718 C C . ILE A 1 105 ? 8.912 -2.674 10.370 1.00 0.00 179 ILE A C 13
ATOM 22719 O O . ILE A 1 105 ? 8.536 -3.754 10.829 1.00 0.00 179 ILE A O 13
ATOM 22735 N N . THR A 1 106 ? 8.679 -1.496 10.957 1.00 0.00 180 THR A N 13
ATOM 22736 C CA . THR A 1 106 ? 8.030 -1.325 12.271 1.00 0.00 180 THR A CA 13
ATOM 22737 C C . THR A 1 106 ? 6.711 -2.092 12.357 1.00 0.00 180 THR A C 13
ATOM 22738 O O . THR A 1 106 ? 5.830 -1.876 11.531 1.00 0.00 180 THR A O 13
ATOM 22749 N N . CYS A 1 107 ? 6.569 -3.013 13.313 1.00 0.00 181 CYS A N 13
ATOM 22750 C CA . CYS A 1 107 ? 5.340 -3.785 13.499 1.00 0.00 181 CYS A CA 13
ATOM 22751 C C . CYS A 1 107 ? 5.164 -4.334 14.924 1.00 0.00 181 CYS A C 13
ATOM 22752 O O . CYS A 1 107 ? 6.108 -4.391 15.725 1.00 0.00 181 CYS A O 13
ATOM 22760 N N . ARG A 1 108 ? 3.944 -4.799 15.214 1.00 0.00 182 ARG A N 13
ATOM 22761 C CA . ARG A 1 108 ? 3.575 -5.587 16.403 1.00 0.00 182 ARG A CA 13
ATOM 22762 C C . ARG A 1 108 ? 4.314 -6.926 16.493 1.00 0.00 182 ARG A C 13
ATOM 22763 O O . ARG A 1 108 ? 5.002 -7.354 15.564 1.00 0.00 182 ARG A O 13
ATOM 22784 N N . ASP A 1 109 ? 4.233 -7.548 17.664 1.00 0.00 183 ASP A N 13
ATOM 22785 C CA . ASP A 1 109 ? 5.046 -8.681 18.089 1.00 0.00 183 ASP A CA 13
ATOM 22786 C C . ASP A 1 109 ? 4.952 -9.906 17.166 1.00 0.00 183 ASP A C 13
ATOM 22787 O O . ASP A 1 109 ? 3.866 -10.407 16.845 1.00 0.00 183 ASP A O 13
ATOM 22796 N N . LEU A 1 110 ? 6.145 -10.342 16.758 1.00 0.00 184 LEU A N 13
ATOM 22797 C CA . LEU A 1 110 ? 6.478 -11.213 15.614 1.00 0.00 184 LEU A CA 13
ATOM 22798 C C . LEU A 1 110 ? 6.054 -12.680 15.767 1.00 0.00 184 LEU A C 13
ATOM 22799 O O . LEU A 1 110 ? 6.473 -13.344 16.744 1.00 0.00 184 LEU A O 13
ATOM 22816 N N . GLY A 1 1 ? 0.629 22.862 -3.655 1.00 0.00 75 GLY A N 14
ATOM 22817 C CA . GLY A 1 1 ? 0.478 22.954 -5.116 1.00 0.00 75 GLY A CA 14
ATOM 22818 C C . GLY A 1 1 ? -0.032 21.640 -5.681 1.00 0.00 75 GLY A C 14
ATOM 22819 O O . GLY A 1 1 ? -0.587 20.810 -4.957 1.00 0.00 75 GLY A O 14
ATOM 22825 N N . ALA A 1 2 ? 0.169 21.422 -6.981 1.00 0.00 76 ALA A N 14
ATOM 22826 C CA . ALA A 1 2 ? -0.054 20.130 -7.630 1.00 0.00 76 ALA A CA 14
ATOM 22827 C C . ALA A 1 2 ? 1.053 19.110 -7.296 1.00 0.00 76 ALA A C 14
ATOM 22828 O O . ALA A 1 2 ? 2.223 19.467 -7.109 1.00 0.00 76 ALA A O 14
ATOM 22835 N N . MET A 1 3 ? 0.696 17.826 -7.286 1.00 0.00 77 MET A N 14
ATOM 22836 C CA . MET A 1 3 ? 1.652 16.714 -7.263 1.00 0.00 77 MET A CA 14
ATOM 22837 C C . MET A 1 3 ? 2.110 16.373 -8.692 1.00 0.00 77 MET A C 14
ATOM 22838 O O . MET A 1 3 ? 1.366 16.600 -9.649 1.00 0.00 77 MET A O 14
ATOM 22852 N N . VAL A 1 4 ? 3.310 15.813 -8.852 1.00 0.00 78 VAL A N 14
ATOM 22853 C CA . VAL A 1 4 ? 3.816 15.273 -10.134 1.00 0.00 78 VAL A CA 14
ATOM 22854 C C . VAL A 1 4 ? 4.232 13.809 -9.981 1.00 0.00 78 VAL A C 14
ATOM 22855 O O . VAL A 1 4 ? 4.482 13.358 -8.862 1.00 0.00 78 VAL A O 14
ATOM 22868 N N . LYS A 1 5 ? 4.318 13.044 -11.078 1.00 0.00 79 LYS A N 14
ATOM 22869 C CA . LYS A 1 5 ? 4.611 11.595 -11.022 1.00 0.00 79 LYS A CA 14
ATOM 22870 C C . LYS A 1 5 ? 5.924 11.288 -10.276 1.00 0.00 79 LYS A C 14
ATOM 22871 O O . LYS A 1 5 ? 5.965 10.344 -9.484 1.00 0.00 79 LYS A O 14
ATOM 22890 N N . LYS A 1 6 ? 6.949 12.139 -10.426 1.00 0.00 80 LYS A N 14
ATOM 22891 C CA . LYS A 1 6 ? 8.219 12.055 -9.675 1.00 0.00 80 LYS A CA 14
ATOM 22892 C C . LYS A 1 6 ? 8.055 12.135 -8.148 1.00 0.00 80 LYS A C 14
ATOM 22893 O O . LYS A 1 6 ? 8.821 11.492 -7.436 1.00 0.00 80 LYS A O 14
ATOM 22912 N N . ASP A 1 7 ? 7.050 12.845 -7.626 1.00 0.00 81 ASP A N 14
ATOM 22913 C CA . ASP A 1 7 ? 6.805 12.925 -6.175 1.00 0.00 81 ASP A CA 14
ATOM 22914 C C . ASP A 1 7 ? 6.390 11.558 -5.603 1.00 0.00 81 ASP A C 14
ATOM 22915 O O . ASP A 1 7 ? 6.893 11.143 -4.555 1.00 0.00 81 ASP A O 14
ATOM 22924 N N . ILE A 1 8 ? 5.521 10.822 -6.308 1.00 0.00 82 ILE A N 14
ATOM 22925 C CA . ILE A 1 8 ? 5.128 9.450 -5.940 1.00 0.00 82 ILE A CA 14
ATOM 22926 C C . ILE A 1 8 ? 6.318 8.500 -6.110 1.00 0.00 82 ILE A C 14
ATOM 22927 O O . ILE A 1 8 ? 6.582 7.677 -5.233 1.00 0.00 82 ILE A O 14
ATOM 22943 N N . ASP A 1 9 ? 7.081 8.651 -7.193 1.00 0.00 83 ASP A N 14
ATOM 22944 C CA . ASP A 1 9 ? 8.233 7.796 -7.473 1.00 0.00 83 ASP A CA 14
ATOM 22945 C C . ASP A 1 9 ? 9.345 7.918 -6.416 1.00 0.00 83 ASP A C 14
ATOM 22946 O O . ASP A 1 9 ? 9.881 6.907 -5.955 1.00 0.00 83 ASP A O 14
ATOM 22955 N N . ASP A 1 10 ? 9.647 9.144 -5.986 1.00 0.00 84 ASP A N 14
ATOM 22956 C CA . ASP A 1 10 ? 10.586 9.410 -4.898 1.00 0.00 84 ASP A CA 14
ATOM 22957 C C . ASP A 1 10 ? 9.999 9.046 -3.520 1.00 0.00 84 ASP A C 14
ATOM 22958 O O . ASP A 1 10 ? 10.766 8.619 -2.654 1.00 0.00 84 ASP A O 14
ATOM 22967 N N . THR A 1 11 ? 8.668 9.095 -3.325 1.00 0.00 85 THR A N 14
ATOM 22968 C CA . THR A 1 11 ? 8.019 8.549 -2.115 1.00 0.00 85 THR A CA 14
ATOM 22969 C C . THR A 1 11 ? 8.250 7.041 -2.025 1.00 0.00 85 THR A C 14
ATOM 22970 O O . THR A 1 11 ? 8.650 6.552 -0.970 1.00 0.00 85 THR A O 14
ATOM 22981 N N . ILE A 1 12 ? 8.071 6.296 -3.125 1.00 0.00 86 ILE A N 14
ATOM 22982 C CA . ILE A 1 12 ? 8.265 4.835 -3.157 1.00 0.00 86 ILE A CA 14
ATOM 22983 C C . ILE A 1 12 ? 9.728 4.434 -2.892 1.00 0.00 86 ILE A C 14
ATOM 22984 O O . ILE A 1 12 ? 9.969 3.373 -2.315 1.00 0.00 86 ILE A O 14
ATOM 23000 N N . LYS A 1 13 ? 10.707 5.291 -3.217 1.00 0.00 87 LYS A N 14
ATOM 23001 C CA . LYS A 1 13 ? 12.118 5.129 -2.864 1.00 0.00 87 LYS A CA 14
ATOM 23002 C C . LYS A 1 13 ? 12.479 5.608 -1.444 1.00 0.00 87 LYS A C 14
ATOM 23003 O O . LYS A 1 13 ? 13.468 5.121 -0.897 1.00 0.00 87 LYS A O 14
ATOM 23022 N N . SER A 1 14 ? 11.700 6.506 -0.831 1.00 0.00 88 SER A N 14
ATOM 23023 C CA . SER A 1 14 ? 11.930 7.028 0.532 1.00 0.00 88 SER A CA 14
ATOM 23024 C C . SER A 1 14 ? 11.267 6.193 1.637 1.00 0.00 88 SER A C 14
ATOM 23025 O O . SER A 1 14 ? 11.920 5.832 2.624 1.00 0.00 88 SER A O 14
ATOM 23033 N N . GLU A 1 15 ? 9.971 5.916 1.503 1.00 0.00 89 GLU A N 14
ATOM 23034 C CA . GLU A 1 15 ? 9.108 5.304 2.520 1.00 0.00 89 GLU A CA 14
ATOM 23035 C C . GLU A 1 15 ? 9.111 3.783 2.429 1.00 0.00 89 GLU A C 14
ATOM 23036 O O . GLU A 1 15 ? 9.394 3.199 1.383 1.00 0.00 89 GLU A O 14
ATOM 23048 N N . ASP A 1 16 ? 8.862 3.118 3.553 1.00 0.00 90 ASP A N 14
ATOM 23049 C CA . ASP A 1 16 ? 9.077 1.672 3.662 1.00 0.00 90 ASP A CA 14
ATOM 23050 C C . ASP A 1 16 ? 7.823 0.895 3.265 1.00 0.00 90 ASP A C 14
ATOM 23051 O O . ASP A 1 16 ? 7.908 -0.246 2.807 1.00 0.00 90 ASP A O 14
ATOM 23060 N N . VAL A 1 17 ? 6.674 1.559 3.401 1.00 0.00 91 VAL A N 14
ATOM 23061 C CA . VAL A 1 17 ? 5.343 1.070 3.052 1.00 0.00 91 VAL A CA 14
ATOM 23062 C C . VAL A 1 17 ? 4.574 2.157 2.293 1.00 0.00 91 VAL A C 14
ATOM 23063 O O . VAL A 1 17 ? 4.362 3.256 2.812 1.00 0.00 91 VAL A O 14
ATOM 23076 N N . VAL A 1 18 ? 4.110 1.845 1.080 1.00 0.00 92 VAL A N 14
ATOM 23077 C CA . VAL A 1 18 ? 3.288 2.753 0.258 1.00 0.00 92 VAL A CA 14
ATOM 23078 C C . VAL A 1 18 ? 2.079 2.006 -0.301 1.00 0.00 92 VAL A C 14
ATOM 23079 O O . VAL A 1 18 ? 2.217 0.908 -0.833 1.00 0.00 92 VAL A O 14
ATOM 23092 N N . THR A 1 19 ? 0.886 2.592 -0.208 1.00 0.00 93 THR A N 14
ATOM 23093 C CA . THR A 1 19 ? -0.354 1.983 -0.720 1.00 0.00 93 THR A CA 14
ATOM 23094 C C . THR A 1 19 ? -1.181 2.956 -1.564 1.00 0.00 93 THR A C 14
ATOM 23095 O O . THR A 1 19 ? -1.208 4.162 -1.315 1.00 0.00 93 THR A O 14
ATOM 23106 N N . PHE A 1 20 ? -1.845 2.415 -2.586 1.00 0.00 94 PHE A N 14
ATOM 23107 C CA . PHE A 1 20 ? -2.743 3.125 -3.493 1.00 0.00 94 PHE A CA 14
ATOM 23108 C C . PHE A 1 20 ? -4.177 2.666 -3.220 1.00 0.00 94 PHE A C 14
ATOM 23109 O O . PHE A 1 20 ? -4.491 1.487 -3.421 1.00 0.00 94 PHE A O 14
ATOM 23126 N N . ILE A 1 21 ? -5.033 3.583 -2.766 1.00 0.00 95 ILE A N 14
ATOM 23127 C CA . ILE A 1 21 ? -6.435 3.312 -2.419 1.00 0.00 95 ILE A CA 14
ATOM 23128 C C . ILE A 1 21 ? -7.402 4.296 -3.096 1.00 0.00 95 ILE A C 14
ATOM 23129 O O . ILE A 1 21 ? -7.000 5.153 -3.884 1.00 0.00 95 ILE A O 14
ATOM 23145 N N . LYS A 1 22 ? -8.692 4.150 -2.780 1.00 0.00 96 LYS A N 14
ATOM 23146 C CA . LYS A 1 22 ? -9.814 4.933 -3.301 1.00 0.00 96 LYS A CA 14
ATOM 23147 C C . LYS A 1 22 ? -10.458 5.721 -2.152 1.00 0.00 96 LYS A C 14
ATOM 23148 O O . LYS A 1 22 ? -11.503 5.343 -1.626 1.00 0.00 96 LYS A O 14
ATOM 23167 N N . GLY A 1 23 ? -9.771 6.754 -1.677 1.00 0.00 97 GLY A N 14
ATOM 23168 C CA . GLY A 1 23 ? -10.235 7.675 -0.634 1.00 0.00 97 GLY A CA 14
ATOM 23169 C C . GLY A 1 23 ? -9.086 8.138 0.278 1.00 0.00 97 GLY A C 14
ATOM 23170 O O . GLY A 1 23 ? -7.919 7.797 0.065 1.00 0.00 97 GLY A O 14
ATOM 23174 N N . LEU A 1 24 ? -9.412 8.810 1.383 1.00 0.00 98 LEU A N 14
ATOM 23175 C CA . LEU A 1 24 ? -8.555 8.939 2.556 1.00 0.00 98 LEU A CA 14
ATOM 23176 C C . LEU A 1 24 ? -8.399 7.595 3.300 1.00 0.00 98 LEU A C 14
ATOM 23177 O O . LEU A 1 24 ? -9.260 6.726 3.184 1.00 0.00 98 LEU A O 14
ATOM 23193 N N . PRO A 1 25 ? -7.353 7.417 4.124 1.00 0.00 99 PRO A N 14
ATOM 23194 C CA . PRO A 1 25 ? -7.123 6.171 4.855 1.00 0.00 99 PRO A CA 14
ATOM 23195 C C . PRO A 1 25 ? -8.053 6.043 6.079 1.00 0.00 99 PRO A C 14
ATOM 23196 O O . PRO A 1 25 ? -8.507 4.952 6.416 1.00 0.00 99 PRO A O 14
ATOM 23207 N N . GLU A 1 26 ? -8.424 7.179 6.680 1.00 0.00 100 GLU A N 14
ATOM 23208 C CA . GLU A 1 26 ? -9.459 7.302 7.724 1.00 0.00 100 GLU A CA 14
ATOM 23209 C C . GLU A 1 26 ? -10.902 7.388 7.192 1.00 0.00 100 GLU A C 14
ATOM 23210 O O . GLU A 1 26 ? -11.868 7.345 7.959 1.00 0.00 100 GLU A O 14
ATOM 23222 N N . ALA A 1 27 ? -11.040 7.571 5.881 1.00 0.00 101 ALA A N 14
ATOM 23223 C CA . ALA A 1 27 ? -12.313 7.692 5.172 1.00 0.00 101 ALA A CA 14
ATOM 23224 C C . ALA A 1 27 ? -12.236 7.158 3.721 1.00 0.00 101 ALA A C 14
ATOM 23225 O O . ALA A 1 27 ? -12.340 7.941 2.766 1.00 0.00 101 ALA A O 14
ATOM 23232 N N . PRO A 1 28 ? -12.035 5.841 3.522 1.00 0.00 102 PRO A N 14
ATOM 23233 C CA . PRO A 1 28 ? -12.007 5.253 2.194 1.00 0.00 102 PRO A CA 14
ATOM 23234 C C . PRO A 1 28 ? -13.415 5.150 1.628 1.00 0.00 102 PRO A C 14
ATOM 23235 O O . PRO A 1 28 ? -14.355 4.714 2.296 1.00 0.00 102 PRO A O 14
ATOM 23246 N N . MET A 1 29 ? -13.519 5.451 0.341 1.00 0.00 103 MET A N 14
ATOM 23247 C CA . MET A 1 29 ? -14.746 5.408 -0.444 1.00 0.00 103 MET A CA 14
ATOM 23248 C C . MET A 1 29 ? -15.051 3.979 -0.939 1.00 0.00 103 MET A C 14
ATOM 23249 O O . MET A 1 29 ? -15.789 3.813 -1.909 1.00 0.00 103 MET A O 14
ATOM 23263 N N . CYS A 1 30 ? -14.436 2.942 -0.344 1.00 0.00 104 CYS A N 14
ATOM 23264 C CA . CYS A 1 30 ? -14.575 1.549 -0.763 1.00 0.00 104 CYS A CA 14
ATOM 23265 C C . CYS A 1 30 ? -14.172 0.540 0.325 1.00 0.00 104 CYS A C 14
ATOM 23266 O O . CYS A 1 30 ? -13.169 0.733 1.022 1.00 0.00 104 CYS A O 14
ATOM 23274 N N . ALA A 1 31 ? -14.884 -0.586 0.380 1.00 0.00 105 ALA A N 14
ATOM 23275 C CA . ALA A 1 31 ? -14.636 -1.712 1.276 1.00 0.00 105 ALA A CA 14
ATOM 23276 C C . ALA A 1 31 ? -13.210 -2.264 1.164 1.00 0.00 105 ALA A C 14
ATOM 23277 O O . ALA A 1 31 ? -12.523 -2.412 2.168 1.00 0.00 105 ALA A O 14
ATOM 23284 N N . TYR A 1 32 ? -12.713 -2.517 -0.046 1.00 0.00 106 TYR A N 14
ATOM 23285 C CA . TYR A 1 32 ? -11.374 -3.094 -0.217 1.00 0.00 106 TYR A CA 14
ATOM 23286 C C . TYR A 1 32 ? -10.267 -2.099 0.163 1.00 0.00 106 TYR A C 14
ATOM 23287 O O . TYR A 1 32 ? -9.228 -2.507 0.682 1.00 0.00 106 TYR A O 14
ATOM 23305 N N . SER A 1 33 ? -10.510 -0.792 -0.003 1.00 0.00 107 SER A N 14
ATOM 23306 C CA . SER A 1 33 ? -9.600 0.264 0.455 1.00 0.00 107 SER A CA 14
ATOM 23307 C C . SER A 1 33 ? -9.548 0.338 1.988 1.00 0.00 107 SER A C 14
ATOM 23308 O O . SER A 1 33 ? -8.456 0.348 2.556 1.00 0.00 107 SER A O 14
ATOM 23316 N N . LYS A 1 34 ? -10.705 0.254 2.666 1.00 0.00 108 LYS A N 14
ATOM 23317 C CA . LYS A 1 34 ? -10.807 -0.011 4.115 1.00 0.00 108 LYS A CA 14
ATOM 23318 C C . LYS A 1 34 ? -9.981 -1.232 4.532 1.00 0.00 108 LYS A C 14
ATOM 23319 O O . LYS A 1 34 ? -9.179 -1.158 5.466 1.00 0.00 108 LYS A O 14
ATOM 23338 N N . ARG A 1 35 ? -10.175 -2.350 3.833 1.00 0.00 109 ARG A N 14
ATOM 23339 C CA . ARG A 1 35 ? -9.590 -3.655 4.154 1.00 0.00 109 ARG A CA 14
ATOM 23340 C C . ARG A 1 35 ? -8.063 -3.685 3.997 1.00 0.00 109 ARG A C 14
ATOM 23341 O O . ARG A 1 35 ? -7.409 -4.330 4.808 1.00 0.00 109 ARG A O 14
ATOM 23362 N N . MET A 1 36 ? -7.496 -2.933 3.044 1.00 0.00 110 MET A N 14
ATOM 23363 C CA . MET A 1 36 ? -6.043 -2.692 2.940 1.00 0.00 110 MET A CA 14
ATOM 23364 C C . MET A 1 36 ? -5.508 -1.935 4.162 1.00 0.00 110 MET A C 14
ATOM 23365 O O . MET A 1 36 ? -4.552 -2.383 4.790 1.00 0.00 110 MET A O 14
ATOM 23379 N N . ILE A 1 37 ? -6.142 -0.817 4.540 1.00 0.00 111 ILE A N 14
ATOM 23380 C CA . ILE A 1 37 ? -5.726 -0.015 5.703 1.00 0.00 111 ILE A CA 14
ATOM 23381 C C . ILE A 1 37 ? -5.791 -0.836 6.998 1.00 0.00 111 ILE A C 14
ATOM 23382 O O . ILE A 1 37 ? -4.904 -0.716 7.834 1.00 0.00 111 ILE A O 14
ATOM 23398 N N . ASP A 1 38 ? -6.760 -1.743 7.139 1.00 0.00 112 ASP A N 14
ATOM 23399 C CA . ASP A 1 38 ? -6.852 -2.648 8.291 1.00 0.00 112 ASP A CA 14
ATOM 23400 C C . ASP A 1 38 ? -5.647 -3.584 8.426 1.00 0.00 112 ASP A C 14
ATOM 23401 O O . ASP A 1 38 ? -5.180 -3.792 9.531 1.00 0.00 112 ASP A O 14
ATOM 23410 N N . VAL A 1 39 ? -5.064 -4.073 7.334 1.00 0.00 113 VAL A N 14
ATOM 23411 C CA . VAL A 1 39 ? -3.817 -4.878 7.357 1.00 0.00 113 VAL A CA 14
ATOM 23412 C C . VAL A 1 39 ? -2.641 -4.047 7.885 1.00 0.00 113 VAL A C 14
ATOM 23413 O O . VAL A 1 39 ? -1.800 -4.536 8.639 1.00 0.00 113 VAL A O 14
ATOM 23426 N N . LEU A 1 40 ? -2.602 -2.768 7.514 1.00 0.00 114 LEU A N 14
ATOM 23427 C CA . LEU A 1 40 ? -1.530 -1.821 7.842 1.00 0.00 114 LEU A CA 14
ATOM 23428 C C . LEU A 1 40 ? -1.662 -1.248 9.272 1.00 0.00 114 LEU A C 14
ATOM 23429 O O . LEU A 1 40 ? -0.660 -0.986 9.947 1.00 0.00 114 LEU A O 14
ATOM 23445 N N . GLU A 1 41 ? -2.892 -1.079 9.761 1.00 0.00 115 GLU A N 14
ATOM 23446 C CA . GLU A 1 41 ? -3.231 -0.655 11.122 1.00 0.00 115 GLU A CA 14
ATOM 23447 C C . GLU A 1 41 ? -3.309 -1.807 12.135 1.00 0.00 115 GLU A C 14
ATOM 23448 O O . GLU A 1 41 ? -2.976 -1.606 13.308 1.00 0.00 115 GLU A O 14
ATOM 23460 N N . ALA A 1 42 ? -3.697 -3.017 11.718 1.00 0.00 116 ALA A N 14
ATOM 23461 C CA . ALA A 1 42 ? -3.758 -4.187 12.604 1.00 0.00 116 ALA A CA 14
ATOM 23462 C C . ALA A 1 42 ? -2.369 -4.787 12.914 1.00 0.00 116 ALA A C 14
ATOM 23463 O O . ALA A 1 42 ? -2.251 -5.601 13.830 1.00 0.00 116 ALA A O 14
ATOM 23470 N N . LEU A 1 43 ? -1.324 -4.364 12.185 1.00 0.00 117 LEU A N 14
ATOM 23471 C CA . LEU A 1 43 ? 0.087 -4.714 12.420 1.00 0.00 117 LEU A CA 14
ATOM 23472 C C . LEU A 1 43 ? 0.948 -3.543 12.945 1.00 0.00 117 LEU A C 14
ATOM 23473 O O . LEU A 1 43 ? 2.083 -3.772 13.365 1.00 0.00 117 LEU A O 14
ATOM 23489 N N . GLY A 1 44 ? 0.425 -2.309 12.958 1.00 0.00 118 GLY A N 14
ATOM 23490 C CA . GLY A 1 44 ? 1.069 -1.141 13.585 1.00 0.00 118 GLY A CA 14
ATOM 23491 C C . GLY A 1 44 ? 2.209 -0.479 12.793 1.00 0.00 118 GLY A C 14
ATOM 23492 O O . GLY A 1 44 ? 3.117 0.097 13.398 1.00 0.00 118 GLY A O 14
ATOM 23496 N N . LEU A 1 45 ? 2.195 -0.557 11.458 1.00 0.00 119 LEU A N 14
ATOM 23497 C CA . LEU A 1 45 ? 3.235 -0.058 10.561 1.00 0.00 119 LEU A CA 14
ATOM 23498 C C . LEU A 1 45 ? 3.158 1.469 10.398 1.00 0.00 119 LEU A C 14
ATOM 23499 O O . LEU A 1 45 ? 2.111 2.094 10.597 1.00 0.00 119 LEU A O 14
ATOM 23515 N N . GLU A 1 46 ? 4.251 2.067 9.943 1.00 0.00 120 GLU A N 14
ATOM 23516 C CA . GLU A 1 46 ? 4.297 3.411 9.368 1.00 0.00 120 GLU A CA 14
ATOM 23517 C C . GLU A 1 46 ? 4.210 3.323 7.838 1.00 0.00 120 GLU A C 14
ATOM 23518 O O . GLU A 1 46 ? 5.013 2.617 7.216 1.00 0.00 120 GLU A O 14
ATOM 23530 N N . TYR A 1 47 ? 3.243 4.024 7.238 1.00 0.00 121 TYR A N 14
ATOM 23531 C CA . TYR A 1 47 ? 2.988 4.021 5.793 1.00 0.00 121 TYR A CA 14
ATOM 23532 C C . TYR A 1 47 ? 2.534 5.379 5.243 1.00 0.00 121 TYR A C 14
ATOM 23533 O O . TYR A 1 47 ? 1.948 6.204 5.954 1.00 0.00 121 TYR A O 14
ATOM 23551 N N . THR A 1 48 ? 2.712 5.538 3.929 1.00 0.00 122 THR A N 14
ATOM 23552 C CA . THR A 1 48 ? 2.089 6.597 3.122 1.00 0.00 122 THR A CA 14
ATOM 23553 C C . THR A 1 48 ? 0.962 6.010 2.270 1.00 0.00 122 THR A C 14
ATOM 23554 O O . THR A 1 48 ? 1.119 4.954 1.657 1.00 0.00 122 THR A O 14
ATOM 23565 N N . SER A 1 49 ? -0.180 6.698 2.225 1.00 0.00 123 SER A N 14
ATOM 23566 C CA . SER A 1 49 ? -1.350 6.325 1.418 1.00 0.00 123 SER A CA 14
ATOM 23567 C C . SER A 1 49 ? -1.650 7.391 0.355 1.00 0.00 123 SER A C 14
ATOM 23568 O O . SER A 1 49 ? -1.607 8.586 0.648 1.00 0.00 123 SER A O 14
ATOM 23576 N N . PHE A 1 50 ? -1.967 6.964 -0.868 1.00 0.00 124 PHE A N 14
ATOM 23577 C CA . PHE A 1 50 ? -2.377 7.821 -1.990 1.00 0.00 124 PHE A CA 14
ATOM 23578 C C . PHE A 1 50 ? -3.828 7.533 -2.412 1.00 0.00 124 PHE A C 14
ATOM 23579 O O . PHE A 1 50 ? -4.339 6.440 -2.159 1.00 0.00 124 PHE A O 14
ATOM 23596 N N . ASP A 1 51 ? -4.507 8.501 -3.036 1.00 0.00 125 ASP A N 14
ATOM 23597 C CA . ASP A 1 51 ? -5.886 8.364 -3.537 1.00 0.00 125 ASP A CA 14
ATOM 23598 C C . ASP A 1 51 ? -5.956 8.580 -5.059 1.00 0.00 125 ASP A C 14
ATOM 23599 O O . ASP A 1 51 ? -5.657 9.669 -5.556 1.00 0.00 125 ASP A O 14
ATOM 23608 N N . VAL A 1 52 ? -6.426 7.572 -5.804 1.00 0.00 126 VAL A N 14
ATOM 23609 C CA . VAL A 1 52 ? -6.615 7.666 -7.271 1.00 0.00 126 VAL A CA 14
ATOM 23610 C C . VAL A 1 52 ? -7.682 8.679 -7.672 1.00 0.00 126 VAL A C 14
ATOM 23611 O O . VAL A 1 52 ? -7.660 9.184 -8.794 1.00 0.00 126 VAL A O 14
ATOM 23624 N N . LEU A 1 53 ? -8.579 9.015 -6.751 1.00 0.00 127 LEU A N 14
ATOM 23625 C CA . LEU A 1 53 ? -9.660 9.985 -6.956 1.00 0.00 127 LEU A CA 14
ATOM 2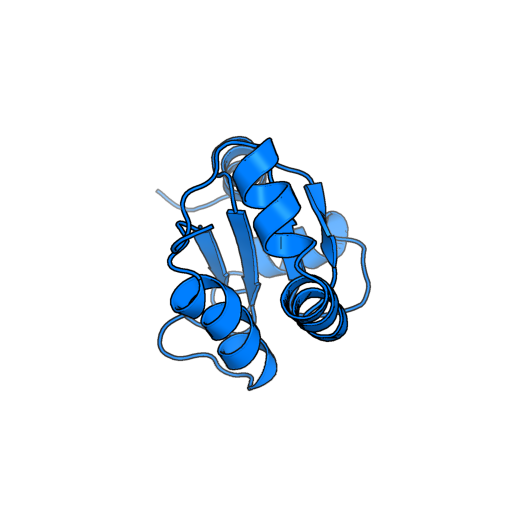3626 C C . LEU A 1 53 ? -9.243 11.430 -6.619 1.00 0.00 127 LEU A C 14
ATOM 23627 O O . LEU A 1 53 ? -9.933 12.378 -7.013 1.00 0.00 127 LEU A O 14
ATOM 23643 N N . ALA A 1 54 ? -8.102 11.615 -5.942 1.00 0.00 128 ALA A N 14
ATOM 23644 C CA . ALA A 1 54 ? -7.612 12.932 -5.534 1.00 0.00 128 ALA A CA 14
ATOM 23645 C C . ALA A 1 54 ? -6.658 13.592 -6.547 1.00 0.00 128 ALA A C 14
ATOM 23646 O O . ALA A 1 54 ? -6.466 14.812 -6.502 1.00 0.00 128 ALA A O 14
ATOM 23653 N N . HIS A 1 55 ? -6.023 12.812 -7.433 1.00 0.00 129 HIS A N 14
ATOM 23654 C CA . HIS A 1 55 ? -5.077 13.315 -8.430 1.00 0.00 129 HIS A CA 14
ATOM 23655 C C . HIS A 1 55 ? -4.854 12.283 -9.557 1.00 0.00 129 HIS A C 14
ATOM 23656 O O . HIS A 1 55 ? -4.474 11.145 -9.264 1.00 0.00 129 HIS A O 14
ATOM 23670 N N . PRO A 1 56 ? -4.993 12.652 -10.842 1.00 0.00 130 PRO A N 14
ATOM 23671 C CA . PRO A 1 56 ? -4.706 11.750 -11.960 1.00 0.00 130 PRO A CA 14
ATOM 23672 C C . PRO A 1 56 ? -3.258 11.225 -11.978 1.00 0.00 130 PRO A C 14
ATOM 23673 O O . PRO A 1 56 ? -3.046 10.066 -12.315 1.00 0.00 130 PRO A O 14
ATOM 23684 N N . VAL A 1 57 ? -2.269 11.982 -11.492 1.00 0.00 131 VAL A N 14
ATOM 23685 C CA . VAL A 1 57 ? -0.879 11.519 -11.267 1.00 0.00 131 VAL A CA 14
ATOM 23686 C C . VAL A 1 57 ? -0.819 10.199 -10.477 1.00 0.00 131 VAL A C 14
ATOM 23687 O O . VAL A 1 57 ? 0.025 9.353 -10.773 1.00 0.00 131 VAL A O 14
ATOM 23700 N N . VAL A 1 58 ? -1.734 9.969 -9.525 1.00 0.00 132 VAL A N 14
ATOM 23701 C CA . VAL A 1 58 ? -1.788 8.731 -8.728 1.00 0.00 132 VAL A CA 14
ATOM 23702 C C . VAL A 1 58 ? -2.245 7.537 -9.578 1.00 0.00 132 VAL A C 14
ATOM 23703 O O . VAL A 1 58 ? -1.568 6.509 -9.588 1.00 0.00 132 VAL A O 14
ATOM 23716 N N . ARG A 1 59 ? -3.342 7.657 -10.343 1.00 0.00 133 ARG A N 14
ATOM 23717 C CA . ARG A 1 59 ? -3.805 6.568 -11.236 1.00 0.00 133 ARG A CA 14
ATOM 23718 C C . ARG A 1 59 ? -2.895 6.378 -12.453 1.00 0.00 133 ARG A C 14
ATOM 23719 O O . ARG A 1 59 ? -2.655 5.247 -12.869 1.00 0.00 133 ARG A O 14
ATOM 23740 N N . SER A 1 60 ? -2.279 7.459 -12.930 1.00 0.00 134 SER A N 14
ATOM 23741 C CA . SER A 1 60 ? -1.225 7.441 -13.945 1.00 0.00 134 SER A CA 14
ATOM 23742 C C . SER A 1 60 ? -0.003 6.638 -13.483 1.00 0.00 134 SER A C 14
ATOM 23743 O O . SER A 1 60 ? 0.521 5.823 -14.242 1.00 0.00 134 SER A O 14
ATOM 23751 N N . TYR A 1 61 ? 0.413 6.779 -12.215 1.00 0.00 135 TYR A N 14
ATOM 23752 C CA . TYR A 1 61 ? 1.477 5.951 -11.639 1.00 0.00 135 TYR A CA 14
ATOM 23753 C C . TYR A 1 61 ? 1.102 4.460 -11.645 1.00 0.00 135 TYR A C 14
ATOM 23754 O O . TYR A 1 61 ? 1.892 3.620 -12.080 1.00 0.00 135 TYR A O 14
ATOM 23772 N N . VAL A 1 62 ? -0.121 4.107 -11.231 1.00 0.00 136 VAL A N 14
ATOM 23773 C CA . VAL A 1 62 ? -0.572 2.705 -11.249 1.00 0.00 136 VAL A CA 14
ATOM 23774 C C . VAL A 1 62 ? -0.558 2.142 -12.677 1.00 0.00 136 VAL A C 14
ATOM 23775 O O . VAL A 1 62 ? 0.044 1.091 -12.911 1.00 0.00 136 VAL A O 14
ATOM 23788 N N . LYS A 1 63 ? -1.149 2.846 -13.651 1.00 0.00 137 LYS A N 14
ATOM 23789 C CA . LYS A 1 63 ? -1.282 2.349 -15.032 1.00 0.00 137 LYS A CA 14
ATOM 23790 C C . LYS A 1 63 ? 0.064 2.270 -15.768 1.00 0.00 137 LYS A C 14
ATOM 23791 O O . LYS A 1 63 ? 0.318 1.299 -16.481 1.00 0.00 137 LYS A O 14
ATOM 23810 N N . GLU A 1 64 ? 0.922 3.280 -15.622 1.00 0.00 138 GLU A N 14
ATOM 23811 C CA . GLU A 1 64 ? 2.150 3.433 -16.424 1.00 0.00 138 GLU A CA 14
ATOM 23812 C C . GLU A 1 64 ? 3.427 2.925 -15.719 1.00 0.00 138 GLU A C 14
ATOM 23813 O O . GLU A 1 64 ? 4.441 2.704 -16.391 1.00 0.00 138 GLU A O 14
ATOM 23825 N N . VAL A 1 65 ? 3.394 2.722 -14.391 1.00 0.00 139 VAL A N 14
ATOM 23826 C CA . VAL A 1 65 ? 4.564 2.312 -13.580 1.00 0.00 139 VAL A CA 14
ATOM 23827 C C . VAL A 1 65 ? 4.355 1.011 -12.788 1.00 0.00 139 VAL A C 14
ATOM 23828 O O . VAL A 1 65 ? 5.296 0.216 -12.703 1.00 0.00 139 VAL A O 14
ATOM 23841 N N . SER A 1 66 ? 3.152 0.751 -12.250 1.00 0.00 140 SER A N 14
ATOM 23842 C CA . SER A 1 66 ? 2.830 -0.537 -11.594 1.00 0.00 140 SER A CA 14
ATOM 23843 C C . SER A 1 66 ? 2.406 -1.617 -12.599 1.00 0.00 140 SER A C 14
ATOM 23844 O O . SER A 1 66 ? 2.824 -2.770 -12.487 1.00 0.00 140 SER A O 14
ATOM 23852 N N . GLU A 1 67 ? 1.615 -1.250 -13.613 1.00 0.00 141 GLU A N 14
ATOM 23853 C CA . GLU A 1 67 ? 1.171 -2.118 -14.726 1.00 0.00 141 GLU A CA 14
ATOM 23854 C C . GLU A 1 67 ? 0.394 -3.381 -14.276 1.00 0.00 141 GLU A C 14
ATOM 23855 O O . GLU A 1 67 ? 0.377 -4.413 -14.955 1.00 0.00 141 GLU A O 14
ATOM 23867 N N . TRP A 1 68 ? -0.270 -3.274 -13.121 1.00 0.00 142 TRP A N 14
ATOM 23868 C CA . TRP A 1 68 ? -1.126 -4.293 -12.493 1.00 0.00 142 TRP A CA 14
ATOM 23869 C C . TRP A 1 68 ? -2.611 -3.842 -12.459 1.00 0.00 142 TRP A C 14
ATOM 23870 O O . TRP A 1 68 ? -2.868 -2.646 -12.274 1.00 0.00 142 TRP A O 14
ATOM 23891 N N . PRO A 1 69 ? -3.605 -4.744 -12.632 1.00 0.00 143 PRO A N 14
ATOM 23892 C CA . PRO A 1 69 ? -5.005 -4.370 -12.889 1.00 0.00 143 PRO A CA 14
ATOM 23893 C C . PRO A 1 69 ? -5.849 -4.017 -11.650 1.00 0.00 143 PRO A C 14
ATOM 23894 O O . PRO A 1 69 ? -6.957 -3.490 -11.804 1.00 0.00 143 PRO A O 14
ATOM 23905 N N . THR A 1 70 ? -5.402 -4.327 -10.428 1.00 0.00 144 THR A N 14
ATOM 23906 C CA . THR A 1 70 ? -6.247 -4.193 -9.223 1.00 0.00 144 THR A CA 14
ATOM 23907 C C . THR A 1 70 ? -6.256 -2.784 -8.635 1.00 0.00 144 THR A C 14
ATOM 23908 O O . THR A 1 70 ? -5.278 -2.049 -8.736 1.00 0.00 144 THR A O 14
ATOM 23919 N N . ILE A 1 71 ? -7.329 -2.457 -7.920 1.00 0.00 145 ILE A N 14
ATOM 23920 C CA . ILE A 1 71 ? -7.358 -1.445 -6.856 1.00 0.00 145 ILE A CA 14
ATOM 23921 C C . ILE A 1 71 ? -7.997 -2.108 -5.625 1.00 0.00 145 ILE A C 14
ATOM 23922 O O . ILE A 1 71 ? -9.017 -2.789 -5.785 1.00 0.00 145 ILE A O 14
ATOM 23938 N N . PRO A 1 72 ? -7.468 -1.909 -4.404 1.00 0.00 146 PRO A N 14
ATOM 23939 C CA . PRO A 1 72 ? -6.223 -1.193 -4.084 1.00 0.00 146 PRO A CA 14
ATOM 23940 C C . PRO A 1 72 ? -4.938 -1.971 -4.439 1.00 0.00 146 PRO A C 14
ATOM 23941 O O . PRO A 1 72 ? -4.994 -3.104 -4.928 1.00 0.00 146 PRO A O 14
ATOM 23952 N N . GLN A 1 73 ? -3.777 -1.349 -4.196 1.00 0.00 147 GLN A N 14
ATOM 23953 C CA . GLN A 1 73 ? -2.437 -1.947 -4.351 1.00 0.00 147 GLN A CA 14
ATOM 23954 C C . GLN A 1 73 ? -1.501 -1.598 -3.179 1.00 0.00 147 GLN A C 14
ATOM 23955 O O . GLN A 1 73 ? -1.644 -0.550 -2.538 1.00 0.00 147 GLN A O 14
ATOM 23969 N N . LEU A 1 74 ? -0.512 -2.462 -2.930 1.00 0.00 148 LEU A N 14
ATOM 23970 C CA . LEU A 1 74 ? 0.546 -2.303 -1.933 1.00 0.00 148 LEU A CA 14
ATOM 23971 C C . LEU A 1 74 ? 1.947 -2.371 -2.572 1.00 0.00 148 LEU A C 14
ATOM 23972 O O . LEU A 1 74 ? 2.194 -3.174 -3.473 1.00 0.00 148 LEU A O 14
ATOM 23988 N N . PHE A 1 75 ? 2.863 -1.551 -2.055 1.00 0.00 149 PHE A N 14
ATOM 23989 C CA . PHE A 1 75 ? 4.309 -1.564 -2.284 1.00 0.00 149 PHE A CA 14
ATOM 23990 C C . PHE A 1 75 ? 5.047 -1.636 -0.933 1.00 0.00 149 PHE A C 14
ATOM 23991 O O . PHE A 1 75 ? 4.650 -0.979 0.033 1.00 0.00 149 PHE A O 14
ATOM 24008 N N . ILE A 1 76 ? 6.151 -2.386 -0.877 1.00 0.00 150 ILE A N 14
ATOM 24009 C CA . ILE A 1 76 ? 7.062 -2.468 0.280 1.00 0.00 150 ILE A CA 14
ATOM 24010 C C . ILE A 1 76 ? 8.496 -2.235 -0.204 1.00 0.00 150 ILE A C 14
ATOM 24011 O O . ILE A 1 76 ? 8.925 -2.851 -1.182 1.00 0.00 150 ILE A O 14
ATOM 24027 N N . LYS A 1 77 ? 9.244 -1.358 0.481 1.00 0.00 151 LYS A N 14
ATOM 24028 C CA . LYS A 1 77 ? 10.692 -1.118 0.278 1.00 0.00 151 LYS A CA 14
ATOM 24029 C C . LYS A 1 77 ? 11.106 -0.923 -1.198 1.00 0.00 151 LYS A C 14
ATOM 24030 O O . LYS A 1 77 ? 12.136 -1.437 -1.636 1.00 0.00 151 LYS A O 14
ATOM 24049 N N . ALA A 1 78 ? 10.305 -0.172 -1.959 1.00 0.00 152 ALA A N 14
ATOM 24050 C CA . ALA A 1 78 ? 10.479 0.128 -3.387 1.00 0.00 152 ALA A CA 14
ATOM 24051 C C . ALA A 1 78 ? 10.239 -1.040 -4.378 1.00 0.00 152 ALA A C 14
ATOM 24052 O O . ALA A 1 78 ? 10.729 -1.007 -5.512 1.00 0.00 152 ALA A O 14
ATOM 24059 N N . GLU A 1 79 ? 9.454 -2.053 -3.998 1.00 0.00 153 GLU A N 14
ATOM 24060 C CA . GLU A 1 79 ? 8.912 -3.086 -4.880 1.00 0.00 153 GLU A CA 14
ATOM 24061 C C . GLU A 1 79 ? 7.380 -3.206 -4.750 1.00 0.00 153 GLU A C 14
ATOM 24062 O O . GLU A 1 79 ? 6.828 -3.005 -3.664 1.00 0.00 153 GLU A O 14
ATOM 24074 N N . PHE A 1 80 ? 6.687 -3.546 -5.844 1.00 0.00 154 PHE A N 14
ATOM 24075 C CA . PHE A 1 80 ? 5.260 -3.899 -5.825 1.00 0.00 154 PHE A CA 14
ATOM 24076 C C . PHE A 1 80 ? 5.028 -5.224 -5.082 1.00 0.00 154 PHE A C 14
ATOM 24077 O O . PHE A 1 80 ? 5.844 -6.143 -5.173 1.00 0.00 154 PHE A O 14
ATOM 24094 N N . VAL A 1 81 ? 3.901 -5.338 -4.372 1.00 0.00 155 VAL A N 14
ATOM 24095 C CA . VAL A 1 81 ? 3.585 -6.482 -3.497 1.00 0.00 155 VAL A CA 14
ATOM 24096 C C . VAL A 1 81 ? 2.337 -7.248 -3.938 1.00 0.00 155 VAL A C 14
ATOM 24097 O O . VAL A 1 81 ? 2.399 -8.474 -4.060 1.00 0.00 155 VAL A O 14
ATOM 24110 N N . GLY A 1 82 ? 1.221 -6.560 -4.201 1.00 0.00 156 GLY A N 14
ATOM 24111 C CA . GLY A 1 82 ? -0.041 -7.194 -4.606 1.00 0.00 156 GLY A CA 14
ATOM 24112 C C . GLY A 1 82 ? -1.282 -6.319 -4.391 1.00 0.00 156 GLY A C 14
ATOM 24113 O O . GLY A 1 82 ? -1.194 -5.215 -3.843 1.00 0.00 156 GLY A O 14
ATOM 24117 N N . GLY A 1 83 ? -2.442 -6.829 -4.813 1.00 0.00 157 GLY A N 14
ATOM 24118 C CA . GLY A 1 83 ? -3.764 -6.315 -4.442 1.00 0.00 157 GLY A CA 14
ATOM 24119 C C . GLY A 1 83 ? -4.328 -6.943 -3.157 1.00 0.00 157 GLY A C 14
ATOM 24120 O O . GLY A 1 83 ? -3.645 -7.680 -2.445 1.00 0.00 157 GLY A O 14
ATOM 24124 N N . LEU A 1 84 ? -5.589 -6.631 -2.838 1.00 0.00 158 LEU A N 14
ATOM 24125 C CA . LEU A 1 84 ? -6.195 -6.920 -1.529 1.00 0.00 158 LEU A CA 14
ATOM 24126 C C . LEU A 1 84 ? -6.344 -8.432 -1.234 1.00 0.00 158 LEU A C 14
ATOM 24127 O O . LEU A 1 84 ? -6.049 -8.886 -0.126 1.00 0.00 158 LEU A O 14
ATOM 24143 N N . ASP A 1 85 ? -6.722 -9.236 -2.229 1.00 0.00 159 ASP A N 14
ATOM 24144 C CA . ASP A 1 85 ? -6.783 -10.700 -2.110 1.00 0.00 159 ASP A CA 14
ATOM 24145 C C . ASP A 1 85 ? -5.408 -11.317 -1.791 1.00 0.00 159 ASP A C 14
ATOM 24146 O O . ASP A 1 85 ? -5.311 -12.226 -0.969 1.00 0.00 159 ASP A O 14
ATOM 24155 N N . ILE A 1 86 ? -4.342 -10.776 -2.388 1.00 0.00 160 ILE A N 14
ATOM 24156 C CA . ILE A 1 86 ? -2.955 -11.242 -2.210 1.00 0.00 160 ILE A CA 14
ATOM 24157 C C . ILE A 1 86 ? -2.405 -10.897 -0.823 1.00 0.00 160 ILE A C 14
ATOM 24158 O O . ILE A 1 86 ? -1.903 -11.781 -0.130 1.00 0.00 160 ILE A O 14
ATOM 24174 N N . VAL A 1 87 ? -2.528 -9.643 -0.368 1.00 0.00 161 VAL A N 14
ATOM 24175 C CA . VAL A 1 87 ? -1.987 -9.237 0.952 1.00 0.00 161 VAL A CA 14
ATOM 24176 C C . VAL A 1 87 ? -2.648 -10.005 2.096 1.00 0.00 161 VAL A C 14
ATOM 24177 O O . VAL A 1 87 ? -1.979 -10.381 3.055 1.00 0.00 161 VAL A O 14
ATOM 24190 N N . THR A 1 88 ? -3.941 -10.301 1.965 1.00 0.00 162 THR A N 14
ATOM 24191 C CA . THR A 1 88 ? -4.702 -11.100 2.938 1.00 0.00 162 THR A CA 14
ATOM 24192 C C . THR A 1 88 ? -4.360 -12.591 2.862 1.00 0.00 162 THR A C 14
ATOM 24193 O O . THR A 1 88 ? -4.148 -13.199 3.912 1.00 0.00 162 THR A O 14
ATOM 24204 N N . LYS A 1 89 ? -4.178 -13.173 1.663 1.00 0.00 163 LYS A N 14
ATOM 24205 C CA . LYS A 1 89 ? -3.592 -14.517 1.494 1.00 0.00 163 LYS A CA 14
ATOM 24206 C C . LYS A 1 89 ? -2.242 -14.639 2.198 1.00 0.00 163 LYS A C 14
ATOM 24207 O O . LYS A 1 89 ? -2.045 -15.581 2.970 1.00 0.00 163 LYS A O 14
ATOM 24226 N N . MET A 1 90 ? -1.350 -13.670 1.983 1.00 0.00 164 MET A N 14
ATOM 24227 C CA . MET A 1 90 ? -0.030 -13.613 2.608 1.00 0.00 164 MET A CA 14
ATOM 24228 C C . MET A 1 90 ? -0.101 -13.382 4.130 1.00 0.00 164 MET A C 14
ATOM 24229 O O . MET A 1 90 ? 0.765 -13.877 4.845 1.00 0.00 164 MET A O 14
ATOM 24243 N N . LEU A 1 91 ? -1.105 -12.664 4.655 1.00 0.00 165 LEU A N 14
ATOM 24244 C CA . LEU A 1 91 ? -1.335 -12.491 6.100 1.00 0.00 165 LEU A CA 14
ATOM 24245 C C . LEU A 1 91 ? -1.692 -13.822 6.774 1.00 0.00 165 LEU A C 14
ATOM 24246 O O . LEU A 1 91 ? -1.010 -14.246 7.708 1.00 0.00 165 LEU A O 14
ATOM 24262 N N . GLU A 1 92 ? -2.703 -14.524 6.253 1.00 0.00 166 GLU A N 14
ATOM 24263 C CA . GLU A 1 92 ? -3.090 -15.861 6.743 1.00 0.00 166 GLU A CA 14
ATOM 24264 C C . GLU A 1 92 ? -1.934 -16.865 6.629 1.00 0.00 166 GLU A C 14
ATOM 24265 O O . GLU A 1 92 ? -1.709 -17.684 7.521 1.00 0.00 166 GLU A O 14
ATOM 24277 N N . SER A 1 93 ? -1.161 -16.751 5.551 1.00 0.00 167 SER A N 14
ATOM 24278 C CA . SER A 1 93 ? 0.038 -17.553 5.283 1.00 0.00 167 SER A CA 14
ATOM 24279 C C . SER A 1 93 ? 1.280 -17.132 6.094 1.00 0.00 167 SER A C 14
ATOM 24280 O O . SER A 1 93 ? 2.352 -17.716 5.943 1.00 0.00 167 SER A O 14
ATOM 24288 N N . GLY A 1 94 ? 1.196 -16.077 6.910 1.00 0.00 168 GLY A N 14
ATOM 24289 C CA . GLY A 1 94 ? 2.325 -15.482 7.638 1.00 0.00 168 GLY A CA 14
ATOM 24290 C C . GLY A 1 94 ? 3.330 -14.715 6.763 1.00 0.00 168 GLY A C 14
ATOM 24291 O O . GLY A 1 94 ? 3.960 -13.783 7.251 1.00 0.00 168 GLY A O 14
ATOM 24295 N N . ASP A 1 95 ? 3.444 -15.027 5.468 1.00 0.00 169 ASP A N 14
ATOM 24296 C CA . ASP A 1 95 ? 4.333 -14.398 4.482 1.00 0.00 169 ASP A CA 14
ATOM 24297 C C . ASP A 1 95 ? 4.341 -12.850 4.502 1.00 0.00 169 ASP A C 14
ATOM 24298 O O . ASP A 1 95 ? 5.394 -12.237 4.315 1.00 0.00 169 ASP A O 14
ATOM 24307 N N . LEU A 1 96 ? 3.193 -12.205 4.745 1.00 0.00 170 LEU A N 14
ATOM 24308 C CA . LEU A 1 96 ? 3.072 -10.738 4.809 1.00 0.00 170 LEU A CA 14
ATOM 24309 C C . LEU A 1 96 ? 3.797 -10.177 6.036 1.00 0.00 170 LEU A C 14
ATOM 24310 O O . LEU A 1 96 ? 4.581 -9.237 5.927 1.00 0.00 170 LEU A O 14
ATOM 24326 N N . LYS A 1 97 ? 3.580 -10.812 7.191 1.00 0.00 171 LYS A N 14
ATOM 24327 C CA . LYS A 1 97 ? 4.285 -10.527 8.444 1.00 0.00 171 LYS A CA 14
ATOM 24328 C C . LYS A 1 97 ? 5.776 -10.865 8.313 1.00 0.00 171 LYS A C 14
ATOM 24329 O O . LYS A 1 97 ? 6.621 -10.100 8.776 1.00 0.00 171 LYS A O 14
ATOM 24348 N N . LYS A 1 98 ? 6.107 -11.949 7.600 1.00 0.00 172 LYS A N 14
ATOM 24349 C CA . LYS A 1 98 ? 7.479 -12.434 7.405 1.00 0.00 172 LYS A CA 14
ATOM 24350 C C . LYS A 1 98 ? 8.349 -11.420 6.657 1.00 0.00 172 LYS A C 14
ATOM 24351 O O . LYS A 1 98 ? 9.488 -11.189 7.055 1.00 0.00 172 LYS A O 14
ATOM 24370 N N . MET A 1 99 ? 7.804 -10.723 5.656 1.00 0.00 173 MET A N 14
ATOM 24371 C CA . MET A 1 99 ? 8.547 -9.691 4.934 1.00 0.00 173 MET A CA 14
ATOM 24372 C C . MET A 1 99 ? 9.003 -8.531 5.833 1.00 0.00 173 MET A C 14
ATOM 24373 O O . MET A 1 99 ? 10.082 -7.982 5.620 1.00 0.00 173 MET A O 14
ATOM 24387 N N . LEU A 1 100 ? 8.222 -8.181 6.862 1.00 0.00 174 LEU A N 14
ATOM 24388 C CA . LEU A 1 100 ? 8.520 -7.070 7.772 1.00 0.00 174 LEU A CA 14
ATOM 24389 C C . LEU A 1 100 ? 9.788 -7.336 8.591 1.00 0.00 174 LEU A C 14
ATOM 24390 O O . LEU A 1 100 ? 10.674 -6.483 8.641 1.00 0.00 174 LEU A O 14
ATOM 24406 N N . ARG A 1 101 ? 9.898 -8.532 9.189 1.00 0.00 175 ARG A N 14
ATOM 24407 C CA . ARG A 1 101 ? 11.085 -8.961 9.962 1.00 0.00 175 ARG A CA 14
ATOM 24408 C C . ARG A 1 101 ? 12.320 -9.160 9.084 1.00 0.00 175 ARG A C 14
ATOM 24409 O O . ARG A 1 101 ? 13.452 -8.999 9.536 1.00 0.00 175 ARG A O 14
ATOM 24430 N N . ASP A 1 102 ? 12.104 -9.501 7.817 1.00 0.00 176 ASP A N 14
ATOM 24431 C CA . ASP A 1 102 ? 13.167 -9.646 6.827 1.00 0.00 176 ASP A CA 14
ATOM 24432 C C . ASP A 1 102 ? 13.743 -8.284 6.417 1.00 0.00 176 ASP A C 14
ATOM 24433 O O . ASP A 1 102 ? 14.961 -8.100 6.397 1.00 0.00 176 ASP A O 14
ATOM 24442 N N . LYS A 1 103 ? 12.859 -7.307 6.178 1.00 0.00 177 LYS A N 14
ATOM 24443 C CA . LYS A 1 103 ? 13.207 -5.941 5.746 1.00 0.00 177 LYS A CA 14
ATOM 24444 C C . LYS A 1 103 ? 13.496 -4.954 6.885 1.00 0.00 177 LYS A C 14
ATOM 24445 O O . LYS A 1 103 ? 13.892 -3.814 6.619 1.00 0.00 177 LYS A O 14
ATOM 24464 N N . GLY A 1 104 ? 13.278 -5.350 8.139 1.00 0.00 178 GLY A N 14
ATOM 24465 C CA . GLY A 1 104 ? 13.518 -4.496 9.308 1.00 0.00 178 GLY A CA 14
ATOM 24466 C C . GLY A 1 104 ? 12.454 -3.420 9.583 1.00 0.00 178 GLY A C 14
ATOM 24467 O O . GLY A 1 104 ? 12.813 -2.307 9.973 1.00 0.00 178 GLY A O 14
ATOM 24471 N N . ILE A 1 105 ? 11.170 -3.696 9.322 1.00 0.00 179 ILE A N 14
ATOM 24472 C CA . ILE A 1 105 ? 10.061 -2.720 9.400 1.00 0.00 179 ILE A CA 14
ATOM 24473 C C . ILE A 1 105 ? 9.334 -2.772 10.757 1.00 0.00 179 ILE A C 14
ATOM 24474 O O . ILE A 1 105 ? 9.122 -3.846 11.326 1.00 0.00 179 ILE A O 14
ATOM 24490 N N . THR A 1 106 ? 8.917 -1.601 11.253 1.00 0.00 180 THR A N 14
ATOM 24491 C CA . THR A 1 106 ? 8.145 -1.427 12.493 1.00 0.00 180 THR A CA 14
ATOM 24492 C C . THR A 1 106 ? 6.832 -2.200 12.465 1.00 0.00 180 THR A C 14
ATOM 24493 O O . THR A 1 106 ? 6.023 -2.020 11.558 1.00 0.00 180 THR A O 14
ATOM 24504 N N . CYS A 1 107 ? 6.607 -3.061 13.456 1.00 0.00 181 CYS A N 14
ATOM 24505 C CA . CYS A 1 107 ? 5.356 -3.785 13.628 1.00 0.00 181 CYS A CA 14
ATOM 24506 C C . CYS A 1 107 ? 5.219 -4.405 15.028 1.00 0.00 181 CYS A C 14
ATOM 24507 O O . CYS A 1 107 ? 6.195 -4.517 15.785 1.00 0.00 181 CYS A O 14
ATOM 24515 N N . ARG A 1 108 ? 3.998 -4.866 15.327 1.00 0.00 182 ARG A N 14
ATOM 24516 C CA . ARG A 1 108 ? 3.647 -5.799 16.416 1.00 0.00 182 ARG A CA 14
ATOM 24517 C C . ARG A 1 108 ? 4.511 -7.069 16.422 1.00 0.00 182 ARG A C 14
ATOM 24518 O O . ARG A 1 108 ? 5.238 -7.357 15.472 1.00 0.00 182 ARG A O 14
ATOM 24539 N N . ASP A 1 109 ? 4.438 -7.832 17.506 1.00 0.00 183 ASP A N 14
ATOM 24540 C CA . ASP A 1 109 ? 5.127 -9.103 17.724 1.00 0.00 183 ASP A CA 14
ATOM 24541 C C . ASP A 1 109 ? 4.944 -10.082 16.551 1.00 0.00 183 ASP A C 14
ATOM 24542 O O . ASP A 1 109 ? 3.834 -10.507 16.220 1.00 0.00 183 ASP A O 14
ATOM 24551 N N . LEU A 1 110 ? 6.071 -10.440 15.943 1.00 0.00 184 LEU A N 14
ATOM 24552 C CA . LEU A 1 110 ? 6.235 -11.505 14.939 1.00 0.00 184 LEU A CA 14
ATOM 24553 C C . LEU A 1 110 ? 6.013 -12.913 15.497 1.00 0.00 184 LEU A C 14
ATOM 24554 O O . LEU A 1 110 ? 5.643 -13.790 14.688 1.00 0.00 184 LEU A O 14
ATOM 24571 N N . GLY A 1 1 ? 2.067 25.050 -9.803 1.00 0.00 75 GLY A N 15
ATOM 24572 C CA . GLY A 1 1 ? 1.047 24.195 -9.174 1.00 0.00 75 GLY A CA 15
ATOM 24573 C C . GLY A 1 1 ? 1.140 22.763 -9.669 1.00 0.00 75 GLY A C 15
ATOM 24574 O O . GLY A 1 1 ? 2.106 22.401 -10.341 1.00 0.00 75 GLY A O 15
ATOM 24580 N N . ALA A 1 2 ? 0.127 21.955 -9.350 1.00 0.00 76 ALA A N 15
ATOM 24581 C CA . ALA A 1 2 ? 0.015 20.513 -9.616 1.00 0.00 76 ALA A CA 15
ATOM 24582 C C . ALA A 1 2 ? 1.068 19.592 -8.951 1.00 0.00 76 ALA A C 15
ATOM 24583 O O . ALA A 1 2 ? 2.214 19.971 -8.668 1.00 0.00 76 ALA A O 15
ATOM 24590 N N . MET A 1 3 ? 0.672 18.331 -8.754 1.00 0.00 77 MET A N 15
ATOM 24591 C CA . MET A 1 3 ? 1.577 17.219 -8.452 1.00 0.00 77 MET A CA 15
ATOM 24592 C C . MET A 1 3 ? 2.172 16.651 -9.755 1.00 0.00 77 MET A C 15
ATOM 24593 O O . MET A 1 3 ? 1.531 16.679 -10.811 1.00 0.00 77 MET A O 15
ATOM 24607 N N . VAL A 1 4 ? 3.399 16.130 -9.692 1.00 0.00 78 VAL A N 15
ATOM 24608 C CA . VAL A 1 4 ? 4.096 15.456 -10.813 1.00 0.00 78 VAL A CA 15
ATOM 24609 C C . VAL A 1 4 ? 4.478 14.034 -10.414 1.00 0.00 78 VAL A C 15
ATOM 24610 O O . VAL A 1 4 ? 4.548 13.733 -9.221 1.00 0.00 78 VAL A O 15
ATOM 24623 N N . LYS A 1 5 ? 4.730 13.130 -11.368 1.00 0.00 79 LYS A N 15
ATOM 24624 C CA . LYS A 1 5 ? 4.892 11.705 -11.040 1.00 0.00 79 LYS A CA 15
ATOM 24625 C C . LYS A 1 5 ? 6.125 11.412 -10.166 1.00 0.00 79 LYS A C 15
ATOM 24626 O O . LYS A 1 5 ? 6.060 10.496 -9.346 1.00 0.00 79 LYS A O 15
ATOM 24645 N N . LYS A 1 6 ? 7.168 12.254 -10.209 1.00 0.00 80 LYS A N 15
ATOM 24646 C CA . LYS A 1 6 ? 8.312 12.243 -9.271 1.00 0.00 80 LYS A CA 15
ATOM 24647 C C . LYS A 1 6 ? 7.890 12.367 -7.800 1.00 0.00 80 LYS A C 15
ATOM 24648 O O . LYS A 1 6 ? 8.452 11.675 -6.953 1.00 0.00 80 LYS A O 15
ATOM 24667 N N . ASP A 1 7 ? 6.867 13.176 -7.497 1.00 0.00 81 ASP A N 15
ATOM 24668 C CA . ASP A 1 7 ? 6.351 13.360 -6.128 1.00 0.00 81 ASP A CA 15
ATOM 24669 C C . ASP A 1 7 ? 5.800 12.041 -5.538 1.00 0.00 81 ASP A C 15
ATOM 24670 O O . ASP A 1 7 ? 5.767 11.860 -4.315 1.00 0.00 81 ASP A O 15
ATOM 24679 N N . ILE A 1 8 ? 5.398 11.097 -6.398 1.00 0.00 82 ILE A N 15
ATOM 24680 C CA . ILE A 1 8 ? 5.071 9.714 -6.028 1.00 0.00 82 ILE A CA 15
ATOM 24681 C C . ILE A 1 8 ? 6.309 8.817 -6.106 1.00 0.00 82 ILE A C 15
ATOM 24682 O O . ILE A 1 8 ? 6.643 8.161 -5.125 1.00 0.00 82 ILE A O 15
ATOM 24698 N N . ASP A 1 9 ? 7.008 8.781 -7.243 1.00 0.00 83 ASP A N 15
ATOM 24699 C CA . ASP A 1 9 ? 8.042 7.778 -7.533 1.00 0.00 83 ASP A CA 15
ATOM 24700 C C . ASP A 1 9 ? 9.288 7.875 -6.633 1.00 0.00 83 ASP A C 15
ATOM 24701 O O . ASP A 1 9 ? 9.954 6.869 -6.375 1.00 0.00 83 ASP A O 15
ATOM 24710 N N . ASP A 1 10 ? 9.612 9.067 -6.130 1.00 0.00 84 ASP A N 15
ATOM 24711 C CA . ASP A 1 10 ? 10.664 9.267 -5.127 1.00 0.00 84 ASP A CA 15
ATOM 24712 C C . ASP A 1 10 ? 10.158 9.047 -3.693 1.00 0.00 84 ASP A C 15
ATOM 24713 O O . ASP A 1 10 ? 10.912 8.581 -2.837 1.00 0.00 84 ASP A O 15
ATOM 24722 N N . THR A 1 11 ? 8.863 9.280 -3.437 1.00 0.00 85 THR A N 15
ATOM 24723 C CA . THR A 1 11 ? 8.208 8.909 -2.168 1.00 0.00 85 THR A CA 15
ATOM 24724 C C . THR A 1 11 ? 8.099 7.385 -2.018 1.00 0.00 85 THR A C 15
ATOM 24725 O O . THR A 1 11 ? 8.338 6.880 -0.922 1.00 0.00 85 THR A O 15
ATOM 24736 N N . ILE A 1 12 ? 7.868 6.636 -3.110 1.00 0.00 86 ILE A N 15
ATOM 24737 C CA . ILE A 1 12 ? 7.973 5.164 -3.157 1.00 0.00 86 ILE A CA 15
ATOM 24738 C C . ILE A 1 12 ? 9.354 4.699 -2.678 1.00 0.00 86 ILE A C 15
ATOM 24739 O O . ILE A 1 12 ? 9.440 3.753 -1.897 1.00 0.00 86 ILE A O 15
ATOM 24755 N N . LYS A 1 13 ? 10.432 5.387 -3.085 1.00 0.00 87 LYS A N 15
ATOM 24756 C CA . LYS A 1 13 ? 11.803 5.135 -2.650 1.00 0.00 87 LYS A CA 15
ATOM 24757 C C . LYS A 1 13 ? 12.118 5.609 -1.228 1.00 0.00 87 LYS A C 15
ATOM 24758 O O . LYS A 1 13 ? 12.912 4.953 -0.550 1.00 0.00 87 LYS A O 15
ATOM 24777 N N . SER A 1 14 ? 11.479 6.668 -0.734 1.00 0.00 88 SER A N 15
ATOM 24778 C CA . SER A 1 14 ? 11.732 7.222 0.604 1.00 0.00 88 SER A CA 15
ATOM 24779 C C . SER A 1 14 ? 11.060 6.426 1.727 1.00 0.00 88 SER A C 15
ATOM 24780 O O . SER A 1 14 ? 11.693 6.083 2.729 1.00 0.00 88 SER A O 15
ATOM 24788 N N . GLU A 1 15 ? 9.782 6.098 1.563 1.00 0.00 89 GLU A N 15
ATOM 24789 C CA . GLU A 1 15 ? 8.954 5.483 2.606 1.00 0.00 89 GLU A CA 15
ATOM 24790 C C . GLU A 1 15 ? 9.183 3.965 2.652 1.00 0.00 89 GLU A C 15
ATOM 24791 O O . GLU A 1 15 ? 9.559 3.338 1.658 1.00 0.00 89 GLU A O 15
ATOM 24803 N N . ASP A 1 16 ? 9.014 3.358 3.825 1.00 0.00 90 ASP A N 15
ATOM 24804 C CA . ASP A 1 16 ? 9.248 1.924 4.029 1.00 0.00 90 ASP A CA 15
ATOM 24805 C C . ASP A 1 16 ? 8.045 1.083 3.570 1.00 0.00 90 ASP A C 15
ATOM 24806 O O . ASP A 1 16 ? 8.202 -0.068 3.163 1.00 0.00 90 ASP A O 15
ATOM 24815 N N . VAL A 1 17 ? 6.856 1.689 3.605 1.00 0.00 91 VAL A N 15
ATOM 24816 C CA . VAL A 1 17 ? 5.570 1.133 3.173 1.00 0.00 91 VAL A CA 15
ATOM 24817 C C . VAL A 1 17 ? 4.785 2.195 2.394 1.00 0.00 91 VAL A C 15
ATOM 24818 O O . VAL A 1 17 ? 4.598 3.315 2.882 1.00 0.00 91 VAL A O 15
ATOM 24831 N N . VAL A 1 18 ? 4.266 1.843 1.214 1.00 0.00 92 VAL A N 15
ATOM 24832 C CA . VAL A 1 18 ? 3.379 2.719 0.420 1.00 0.00 92 VAL A CA 15
ATOM 24833 C C . VAL A 1 18 ? 2.174 1.942 -0.108 1.00 0.00 92 VAL A C 15
ATOM 24834 O O . VAL A 1 18 ? 2.290 0.784 -0.498 1.00 0.00 92 VAL A O 15
ATOM 24847 N N . THR A 1 19 ? 1.000 2.571 -0.145 1.00 0.00 93 THR A N 15
ATOM 24848 C CA . THR A 1 19 ? -0.228 1.965 -0.683 1.00 0.00 93 THR A CA 15
ATOM 24849 C C . THR A 1 19 ? -1.032 2.960 -1.529 1.00 0.00 93 THR A C 15
ATOM 24850 O O . THR A 1 19 ? -0.982 4.170 -1.309 1.00 0.00 93 THR A O 15
ATOM 24861 N N . PHE A 1 20 ? -1.747 2.434 -2.525 1.00 0.00 94 PHE A N 15
ATOM 24862 C CA . PHE A 1 20 ? -2.667 3.172 -3.390 1.00 0.00 94 PHE A CA 15
ATOM 24863 C C . PHE A 1 20 ? -4.087 2.681 -3.121 1.00 0.00 94 PHE A C 15
ATOM 24864 O O . PHE A 1 20 ? -4.381 1.500 -3.338 1.00 0.00 94 PHE A O 15
ATOM 24881 N N . ILE A 1 21 ? -4.957 3.578 -2.660 1.00 0.00 95 ILE A N 15
ATOM 24882 C CA . ILE A 1 21 ? -6.347 3.283 -2.304 1.00 0.00 95 ILE A CA 15
ATOM 24883 C C . ILE A 1 21 ? -7.329 4.225 -3.012 1.00 0.00 95 ILE A C 15
ATOM 24884 O O . ILE A 1 21 ? -6.950 5.058 -3.835 1.00 0.00 95 ILE A O 15
ATOM 24900 N N . LYS A 1 22 ? -8.614 4.059 -2.694 1.00 0.00 96 LYS A N 15
ATOM 24901 C CA . LYS A 1 22 ? -9.737 4.805 -3.261 1.00 0.00 96 LYS A CA 15
ATOM 24902 C C . LYS A 1 22 ? -10.387 5.633 -2.142 1.00 0.00 96 LYS A C 15
ATOM 24903 O O . LYS A 1 22 ? -11.438 5.266 -1.624 1.00 0.00 96 LYS A O 15
ATOM 24922 N N . GLY A 1 23 ? -9.713 6.690 -1.689 1.00 0.00 97 GLY A N 15
ATOM 24923 C CA . GLY A 1 23 ? -10.189 7.651 -0.686 1.00 0.00 97 GLY A CA 15
ATOM 24924 C C . GLY A 1 23 ? -9.055 8.162 0.223 1.00 0.00 97 GLY A C 15
ATOM 24925 O O . GLY A 1 23 ? -7.876 7.870 0.006 1.00 0.00 97 GLY A O 15
ATOM 24929 N N . LEU A 1 24 ? -9.413 8.826 1.327 1.00 0.00 98 LEU A N 15
ATOM 24930 C CA . LEU A 1 24 ? -8.535 8.995 2.480 1.00 0.00 98 LEU A CA 15
ATOM 24931 C C . LEU A 1 24 ? -8.310 7.686 3.256 1.00 0.00 98 LEU A C 15
ATOM 24932 O O . LEU A 1 24 ? -9.127 6.769 3.172 1.00 0.00 98 LEU A O 15
ATOM 24948 N N . PRO A 1 25 ? -7.262 7.626 4.094 1.00 0.00 99 PRO A N 15
ATOM 24949 C CA . PRO A 1 25 ? -6.961 6.456 4.915 1.00 0.00 99 PRO A CA 15
ATOM 24950 C C . PRO A 1 25 ? -8.000 6.242 6.024 1.00 0.00 99 PRO A C 15
ATOM 24951 O O . PRO A 1 25 ? -8.464 5.125 6.229 1.00 0.00 99 PRO A O 15
ATOM 24962 N N . GLU A 1 26 ? -8.422 7.316 6.703 1.00 0.00 100 GLU A N 15
ATOM 24963 C CA . GLU A 1 26 ? -9.476 7.268 7.733 1.00 0.00 100 GLU A CA 15
ATOM 24964 C C . GLU A 1 26 ? -10.906 7.207 7.161 1.00 0.00 100 GLU A C 15
ATOM 24965 O O . GLU A 1 26 ? -11.829 6.701 7.810 1.00 0.00 100 GLU A O 15
ATOM 24977 N N . ALA A 1 27 ? -11.074 7.686 5.924 1.00 0.00 101 ALA A N 15
ATOM 24978 C CA . ALA A 1 27 ? -12.347 7.765 5.207 1.00 0.00 101 ALA A CA 15
ATOM 24979 C C . ALA A 1 27 ? -12.215 7.289 3.747 1.00 0.00 101 ALA A C 15
ATOM 24980 O O . ALA A 1 27 ? -12.311 8.100 2.815 1.00 0.00 101 ALA A O 15
ATOM 24987 N N . PRO A 1 28 ? -12.012 5.980 3.517 1.00 0.00 102 PRO A N 15
ATOM 24988 C CA . PRO A 1 28 ? -12.007 5.436 2.174 1.00 0.00 102 PRO A CA 15
ATOM 24989 C C . PRO A 1 28 ? -13.416 5.447 1.585 1.00 0.00 102 PRO A C 15
ATOM 24990 O O . PRO A 1 28 ? -14.430 5.352 2.284 1.00 0.00 102 PRO A O 15
ATOM 25001 N N . MET A 1 29 ? -13.466 5.496 0.264 1.00 0.00 103 MET A N 15
ATOM 25002 C CA . MET A 1 29 ? -14.672 5.447 -0.558 1.00 0.00 103 MET A CA 15
ATOM 25003 C C . MET A 1 29 ? -14.968 4.008 -1.030 1.00 0.00 103 MET A C 15
ATOM 25004 O O . MET A 1 29 ? -15.686 3.817 -2.012 1.00 0.00 103 MET A O 15
ATOM 25018 N N . CYS A 1 30 ? -14.365 2.993 -0.385 1.00 0.00 104 CYS A N 15
ATOM 25019 C CA . CYS A 1 30 ? -14.496 1.586 -0.743 1.00 0.00 104 CYS A CA 15
ATOM 25020 C C . CYS A 1 30 ? -14.134 0.625 0.409 1.00 0.00 104 CYS A C 15
ATOM 25021 O O . CYS A 1 30 ? -13.104 0.802 1.068 1.00 0.00 104 CYS A O 15
ATOM 25029 N N . ALA A 1 31 ? -14.901 -0.459 0.555 1.00 0.00 105 ALA A N 15
ATOM 25030 C CA . ALA A 1 31 ? -14.672 -1.542 1.517 1.00 0.00 105 ALA A CA 15
ATOM 25031 C C . ALA A 1 31 ? -13.252 -2.149 1.454 1.00 0.00 105 ALA A C 15
ATOM 25032 O O . ALA A 1 31 ? -12.574 -2.264 2.476 1.00 0.00 105 ALA A O 15
ATOM 25039 N N . TYR A 1 32 ? -12.757 -2.483 0.257 1.00 0.00 106 TYR A N 15
ATOM 25040 C CA . TYR A 1 32 ? -11.421 -3.076 0.085 1.00 0.00 106 TYR A CA 15
ATOM 25041 C C . TYR A 1 32 ? -10.294 -2.100 0.462 1.00 0.00 106 TYR A C 15
ATOM 25042 O O . TYR A 1 32 ? -9.252 -2.522 0.964 1.00 0.00 106 TYR A O 15
ATOM 25060 N N . SER A 1 33 ? -10.518 -0.790 0.306 1.00 0.00 107 SER A N 15
ATOM 25061 C CA . SER A 1 33 ? -9.576 0.243 0.758 1.00 0.00 107 SER A CA 15
ATOM 25062 C C . SER A 1 33 ? -9.512 0.329 2.292 1.00 0.00 107 SER A C 15
ATOM 25063 O O . SER A 1 33 ? -8.410 0.344 2.842 1.00 0.00 107 SER A O 15
ATOM 25071 N N . LYS A 1 34 ? -10.658 0.254 2.995 1.00 0.00 108 LYS A N 15
ATOM 25072 C CA . LYS A 1 34 ? -10.710 0.070 4.466 1.00 0.00 108 LYS A CA 15
ATOM 25073 C C . LYS A 1 34 ? -9.934 -1.180 4.882 1.00 0.00 108 LYS A C 15
ATOM 25074 O O . LYS A 1 34 ? -9.118 -1.143 5.803 1.00 0.00 108 LYS A O 15
ATOM 25093 N N . ARG A 1 35 ? -10.148 -2.288 4.167 1.00 0.00 109 ARG A N 15
ATOM 25094 C CA . ARG A 1 35 ? -9.515 -3.581 4.457 1.00 0.00 109 ARG A CA 15
ATOM 25095 C C . ARG A 1 35 ? -7.988 -3.552 4.276 1.00 0.00 109 ARG A C 15
ATOM 25096 O O . ARG A 1 35 ? -7.306 -4.178 5.083 1.00 0.00 109 ARG A O 15
ATOM 25117 N N . MET A 1 36 ? -7.448 -2.787 3.316 1.00 0.00 110 MET A N 15
ATOM 25118 C CA . MET A 1 36 ? -5.997 -2.546 3.177 1.00 0.00 110 MET A CA 15
ATOM 25119 C C . MET A 1 36 ? -5.437 -1.775 4.379 1.00 0.00 110 MET A C 15
ATOM 25120 O O . MET A 1 36 ? -4.495 -2.241 5.014 1.00 0.00 110 MET A O 15
ATOM 25134 N N . ILE A 1 37 ? -6.035 -0.627 4.727 1.00 0.00 111 ILE A N 15
ATOM 25135 C CA . ILE A 1 37 ? -5.587 0.205 5.859 1.00 0.00 111 ILE A CA 15
ATOM 25136 C C . ILE A 1 37 ? -5.626 -0.584 7.175 1.00 0.00 111 ILE A C 15
ATOM 25137 O O . ILE A 1 37 ? -4.699 -0.479 7.975 1.00 0.00 111 ILE A O 15
ATOM 25153 N N . ASP A 1 38 ? -6.624 -1.450 7.369 1.00 0.00 112 ASP A N 15
ATOM 25154 C CA . ASP A 1 38 ? -6.695 -2.316 8.548 1.00 0.00 112 ASP A CA 15
ATOM 25155 C C . ASP A 1 38 ? -5.492 -3.253 8.707 1.00 0.00 112 ASP A C 15
ATOM 25156 O O . ASP A 1 38 ? -5.025 -3.389 9.826 1.00 0.00 112 ASP A O 15
ATOM 25165 N N . VAL A 1 39 ? -4.959 -3.847 7.634 1.00 0.00 113 VAL A N 15
ATOM 25166 C CA . VAL A 1 39 ? -3.736 -4.697 7.665 1.00 0.00 113 VAL A CA 15
ATOM 25167 C C . VAL A 1 39 ? -2.547 -3.892 8.198 1.00 0.00 113 VAL A C 15
ATOM 25168 O O . VAL A 1 39 ? -1.743 -4.382 8.991 1.00 0.00 113 VAL A O 15
ATOM 25181 N N . LEU A 1 40 ? -2.453 -2.636 7.768 1.00 0.00 114 LEU A N 15
ATOM 25182 C CA . LEU A 1 40 ? -1.329 -1.744 8.035 1.00 0.00 114 LEU A CA 15
ATOM 25183 C C . LEU A 1 40 ? -1.402 -1.157 9.461 1.00 0.00 114 LEU A C 15
ATOM 25184 O O . LEU A 1 40 ? -0.389 -1.099 10.156 1.00 0.00 114 LEU A O 15
ATOM 25200 N N . GLU A 1 41 ? -2.602 -0.811 9.935 1.00 0.00 115 GLU A N 15
ATOM 25201 C CA . GLU A 1 41 ? -2.878 -0.397 11.321 1.00 0.00 115 GLU A CA 15
ATOM 25202 C C . GLU A 1 41 ? -2.858 -1.583 12.302 1.00 0.00 115 GLU A C 15
ATOM 25203 O O . GLU A 1 41 ? -2.332 -1.461 13.411 1.00 0.00 115 GLU A O 15
ATOM 25215 N N . ALA A 1 42 ? -3.370 -2.758 11.908 1.00 0.00 116 ALA A N 15
ATOM 25216 C CA . ALA A 1 42 ? -3.464 -3.919 12.804 1.00 0.00 116 ALA A CA 15
ATOM 25217 C C . ALA A 1 42 ? -2.097 -4.571 13.065 1.00 0.00 116 ALA A C 15
ATOM 25218 O O . ALA A 1 42 ? -1.902 -5.204 14.103 1.00 0.00 116 ALA A O 15
ATOM 25225 N N . LEU A 1 43 ? -1.138 -4.409 12.147 1.00 0.00 117 LEU A N 15
ATOM 25226 C CA . LEU A 1 43 ? 0.262 -4.791 12.354 1.00 0.00 117 LEU A CA 15
ATOM 25227 C C . LEU A 1 43 ? 1.120 -3.636 12.911 1.00 0.00 117 LEU A C 15
ATOM 25228 O O . LEU A 1 43 ? 2.213 -3.900 13.408 1.00 0.00 117 LEU A O 15
ATOM 25244 N N . GLY A 1 44 ? 0.615 -2.394 12.894 1.00 0.00 118 GLY A N 15
ATOM 25245 C CA . GLY A 1 44 ? 1.226 -1.222 13.539 1.00 0.00 118 GLY A CA 15
ATOM 25246 C C . GLY A 1 44 ? 2.314 -0.508 12.725 1.00 0.00 118 GLY A C 15
ATOM 25247 O O . GLY A 1 44 ? 3.244 0.056 13.310 1.00 0.00 118 GLY A O 15
ATOM 25251 N N . LEU A 1 45 ? 2.235 -0.557 11.392 1.00 0.00 119 LEU A N 15
ATOM 25252 C CA . LEU A 1 45 ? 3.254 -0.074 10.468 1.00 0.00 119 LEU A CA 15
ATOM 25253 C C . LEU A 1 45 ? 3.053 1.414 10.167 1.00 0.00 119 LEU A C 15
ATOM 25254 O O . LEU A 1 45 ? 1.926 1.880 9.997 1.00 0.00 119 LEU A O 15
ATOM 25270 N N . GLU A 1 46 ? 4.144 2.142 9.964 1.00 0.00 120 GLU A N 15
ATOM 25271 C CA . GLU A 1 46 ? 4.116 3.481 9.379 1.00 0.00 120 GLU A CA 15
ATOM 25272 C C . GLU A 1 46 ? 4.199 3.421 7.846 1.00 0.00 120 GLU A C 15
ATOM 25273 O O . GLU A 1 46 ? 5.117 2.809 7.291 1.00 0.00 120 GLU A O 15
ATOM 25285 N N . TYR A 1 47 ? 3.261 4.088 7.173 1.00 0.00 121 TYR A N 15
ATOM 25286 C CA . TYR A 1 47 ? 3.096 4.108 5.710 1.00 0.00 121 TYR A CA 15
ATOM 25287 C C . TYR A 1 47 ? 2.737 5.498 5.165 1.00 0.00 121 TYR A C 15
ATOM 25288 O O . TYR A 1 47 ? 2.275 6.368 5.911 1.00 0.00 121 TYR A O 15
ATOM 25306 N N . THR A 1 48 ? 2.863 5.686 3.848 1.00 0.00 122 THR A N 15
ATOM 25307 C CA . THR A 1 48 ? 2.203 6.774 3.100 1.00 0.00 122 THR A CA 15
ATOM 25308 C C . THR A 1 48 ? 1.146 6.186 2.160 1.00 0.00 122 THR A C 15
ATOM 25309 O O . THR A 1 48 ? 1.403 5.203 1.466 1.00 0.00 122 THR A O 15
ATOM 25320 N N . SER A 1 49 ? -0.048 6.779 2.148 1.00 0.00 123 SER A N 15
ATOM 25321 C CA . SER A 1 49 ? -1.196 6.356 1.337 1.00 0.00 123 SER A CA 15
ATOM 25322 C C . SER A 1 49 ? -1.569 7.413 0.287 1.00 0.00 123 SER A C 15
ATOM 25323 O O . SER A 1 49 ? -1.565 8.616 0.579 1.00 0.00 123 SER A O 15
ATOM 25331 N N . PHE A 1 50 ? -1.880 6.980 -0.935 1.00 0.00 124 PHE A N 15
ATOM 25332 C CA . PHE A 1 50 ? -2.240 7.828 -2.081 1.00 0.00 124 PHE A CA 15
ATOM 25333 C C . PHE A 1 50 ? -3.642 7.480 -2.623 1.00 0.00 124 PHE A C 15
ATOM 25334 O O . PHE A 1 50 ? -3.983 6.300 -2.719 1.00 0.00 124 PHE A O 15
ATOM 25351 N N . ASP A 1 51 ? -4.430 8.485 -3.029 1.00 0.00 125 ASP A N 15
ATOM 25352 C CA . ASP A 1 51 ? -5.804 8.306 -3.540 1.00 0.00 125 ASP A CA 15
ATOM 25353 C C . ASP A 1 51 ? -5.884 8.413 -5.080 1.00 0.00 125 ASP A C 15
ATOM 25354 O O . ASP A 1 51 ? -5.631 9.474 -5.658 1.00 0.00 125 ASP A O 15
ATOM 25363 N N . VAL A 1 52 ? -6.333 7.350 -5.762 1.00 0.00 126 VAL A N 15
ATOM 25364 C CA . VAL A 1 52 ? -6.490 7.324 -7.241 1.00 0.00 126 VAL A CA 15
ATOM 25365 C C . VAL A 1 52 ? -7.653 8.177 -7.750 1.00 0.00 126 VAL A C 15
ATOM 25366 O O . VAL A 1 52 ? -7.801 8.398 -8.956 1.00 0.00 126 VAL A O 15
ATOM 25379 N N . LEU A 1 53 ? -8.489 8.663 -6.836 1.00 0.00 127 LEU A N 15
ATOM 25380 C CA . LEU A 1 53 ? -9.582 9.592 -7.114 1.00 0.00 127 LEU A CA 15
ATOM 25381 C C . LEU A 1 53 ? -9.167 11.067 -6.978 1.00 0.00 127 LEU A C 15
ATOM 25382 O O . LEU A 1 53 ? -9.875 11.944 -7.478 1.00 0.00 127 LEU A O 15
ATOM 25398 N N . ALA A 1 54 ? -8.011 11.359 -6.366 1.00 0.00 128 ALA A N 15
ATOM 25399 C CA . ALA A 1 54 ? -7.605 12.731 -6.063 1.00 0.00 128 ALA A CA 15
ATOM 25400 C C . ALA A 1 54 ? -6.871 13.449 -7.211 1.00 0.00 128 ALA A C 15
ATOM 25401 O O . ALA A 1 54 ? -7.056 14.657 -7.382 1.00 0.00 128 ALA A O 15
ATOM 25408 N N . HIS A 1 55 ? -6.062 12.739 -8.006 1.00 0.00 129 HIS A N 15
ATOM 25409 C CA . HIS A 1 55 ? -5.205 13.311 -9.045 1.00 0.00 129 HIS A CA 15
ATOM 25410 C C . HIS A 1 55 ? -4.907 12.243 -10.120 1.00 0.00 129 HIS A C 15
ATOM 25411 O O . HIS A 1 55 ? -4.485 11.137 -9.768 1.00 0.00 129 HIS A O 15
ATOM 25425 N N . PRO A 1 56 ? -5.041 12.552 -11.421 1.00 0.00 130 PRO A N 15
ATOM 25426 C CA . PRO A 1 56 ? -4.728 11.625 -12.510 1.00 0.00 130 PRO A CA 15
ATOM 25427 C C . PRO A 1 56 ? -3.294 11.055 -12.470 1.00 0.00 130 PRO A C 15
ATOM 25428 O O . PRO A 1 56 ? -3.115 9.873 -12.741 1.00 0.00 130 PRO A O 15
ATOM 25439 N N . VAL A 1 57 ? -2.283 11.815 -12.027 1.00 0.00 131 VAL A N 15
ATOM 25440 C CA . VAL A 1 57 ? -0.923 11.302 -11.724 1.00 0.00 131 VAL A CA 15
ATOM 25441 C C . VAL A 1 57 ? -0.938 10.078 -10.791 1.00 0.00 131 VAL A C 15
ATOM 25442 O O . VAL A 1 57 ? -0.168 9.145 -11.018 1.00 0.00 131 VAL A O 15
ATOM 25455 N N . VAL A 1 58 ? -1.818 10.026 -9.781 1.00 0.00 132 VAL A N 15
ATOM 25456 C CA . VAL A 1 58 ? -1.882 8.897 -8.831 1.00 0.00 132 VAL A CA 15
ATOM 25457 C C . VAL A 1 58 ? -2.403 7.624 -9.506 1.00 0.00 132 VAL A C 15
ATOM 25458 O O . VAL A 1 58 ? -1.779 6.569 -9.394 1.00 0.00 132 VAL A O 15
ATOM 25471 N N . ARG A 1 59 ? -3.505 7.710 -10.263 1.00 0.00 133 ARG A N 15
ATOM 25472 C CA . ARG A 1 59 ? -4.048 6.550 -11.000 1.00 0.00 133 ARG A CA 15
ATOM 25473 C C . ARG A 1 59 ? -3.147 6.149 -12.180 1.00 0.00 133 ARG A C 15
ATOM 25474 O O . ARG A 1 59 ? -2.907 4.963 -12.389 1.00 0.00 133 ARG A O 15
ATOM 25495 N N . SER A 1 60 ? -2.525 7.115 -12.863 1.00 0.00 134 SER A N 15
ATOM 25496 C CA . SER A 1 60 ? -1.482 6.843 -13.862 1.00 0.00 134 SER A CA 15
ATOM 25497 C C . SER A 1 60 ? -0.259 6.139 -13.262 1.00 0.00 134 SER A C 15
ATOM 25498 O O . SER A 1 60 ? 0.385 5.370 -13.967 1.00 0.00 134 SER A O 15
ATOM 25506 N N . TYR A 1 61 ? 0.062 6.310 -11.972 1.00 0.00 135 TYR A N 15
ATOM 25507 C CA . TYR A 1 61 ? 1.167 5.567 -11.357 1.00 0.00 135 TYR A CA 15
ATOM 25508 C C . TYR A 1 61 ? 0.888 4.057 -11.311 1.00 0.00 135 TYR A C 15
ATOM 25509 O O . TYR A 1 61 ? 1.702 3.254 -11.772 1.00 0.00 135 TYR A O 15
ATOM 25527 N N . VAL A 1 62 ? -0.287 3.644 -10.823 1.00 0.00 136 VAL A N 15
ATOM 25528 C CA . VAL A 1 62 ? -0.657 2.222 -10.807 1.00 0.00 136 VAL A CA 15
ATOM 25529 C C . VAL A 1 62 ? -0.889 1.657 -12.212 1.00 0.00 136 VAL A C 15
ATOM 25530 O O . VAL A 1 62 ? -0.534 0.504 -12.464 1.00 0.00 136 VAL A O 15
ATOM 25543 N N . LYS A 1 63 ? -1.392 2.467 -13.156 1.00 0.00 137 LYS A N 15
ATOM 25544 C CA . LYS A 1 63 ? -1.619 2.023 -14.539 1.00 0.00 137 LYS A CA 15
ATOM 25545 C C . LYS A 1 63 ? -0.324 1.916 -15.362 1.00 0.00 137 LYS A C 15
ATOM 25546 O O . LYS A 1 63 ? -0.157 0.962 -16.116 1.00 0.00 137 LYS A O 15
ATOM 25565 N N . GLU A 1 64 ? 0.585 2.884 -15.242 1.00 0.00 138 GLU A N 15
ATOM 25566 C CA . GLU A 1 64 ? 1.731 3.067 -16.154 1.00 0.00 138 GLU A CA 15
ATOM 25567 C C . GLU A 1 64 ? 3.111 2.757 -15.543 1.00 0.00 138 GLU A C 15
ATOM 25568 O O . GLU A 1 64 ? 4.072 2.565 -16.294 1.00 0.00 138 GLU A O 15
ATOM 25580 N N . VAL A 1 65 ? 3.231 2.704 -14.209 1.00 0.00 139 VAL A N 15
ATOM 25581 C CA . VAL A 1 65 ? 4.489 2.389 -13.492 1.00 0.00 139 VAL A CA 15
ATOM 25582 C C . VAL A 1 65 ? 4.400 1.037 -12.782 1.00 0.00 139 VAL A C 15
ATOM 25583 O O . VAL A 1 65 ? 5.241 0.168 -13.021 1.00 0.00 139 VAL A O 15
ATOM 25596 N N . SER A 1 66 ? 3.353 0.802 -11.979 1.00 0.00 140 SER A N 15
ATOM 25597 C CA . SER A 1 66 ? 3.065 -0.541 -11.432 1.00 0.00 140 SER A CA 15
ATOM 25598 C C . SER A 1 66 ? 2.648 -1.517 -12.546 1.00 0.00 140 SER A C 15
ATOM 25599 O O . SER A 1 66 ? 3.021 -2.691 -12.530 1.00 0.00 140 SER A O 15
ATOM 25607 N N . GLU A 1 67 ? 1.921 -1.006 -13.547 1.00 0.00 141 GLU A N 15
ATOM 25608 C CA . GLU A 1 67 ? 1.369 -1.748 -14.694 1.00 0.00 141 GLU A CA 15
ATOM 25609 C C . GLU A 1 67 ? 0.473 -2.931 -14.303 1.00 0.00 141 GLU A C 15
ATOM 25610 O O . GLU A 1 67 ? 0.428 -3.963 -14.976 1.00 0.00 141 GLU A O 15
ATOM 25622 N N . TRP A 1 68 ? -0.250 -2.753 -13.196 1.00 0.00 142 TRP A N 15
ATOM 25623 C CA . TRP A 1 68 ? -1.091 -3.779 -12.575 1.00 0.00 142 TRP A CA 15
ATOM 25624 C C . TRP A 1 68 ? -2.580 -3.366 -12.561 1.00 0.00 142 TRP A C 15
ATOM 25625 O O . TRP A 1 68 ? -2.891 -2.210 -12.236 1.00 0.00 142 TRP A O 15
ATOM 25646 N N . PRO A 1 69 ? -3.524 -4.266 -12.905 1.00 0.00 143 PRO A N 15
ATOM 25647 C CA . PRO A 1 69 ? -4.929 -3.916 -13.167 1.00 0.00 143 PRO A CA 15
ATOM 25648 C C . PRO A 1 69 ? -5.761 -3.609 -11.913 1.00 0.00 143 PRO A C 15
ATOM 25649 O O . PRO A 1 69 ? -6.741 -2.862 -11.996 1.00 0.00 143 PRO A O 15
ATOM 25660 N N . THR A 1 70 ? -5.385 -4.188 -10.769 1.00 0.00 144 THR A N 15
ATOM 25661 C CA . THR A 1 70 ? -6.174 -4.215 -9.525 1.00 0.00 144 THR A CA 15
ATOM 25662 C C . THR A 1 70 ? -6.137 -2.894 -8.746 1.00 0.00 144 THR A C 15
ATOM 25663 O O . THR A 1 70 ? -5.153 -2.151 -8.819 1.00 0.00 144 THR A O 15
ATOM 25674 N N . ILE A 1 71 ? -7.191 -2.622 -7.969 1.00 0.00 145 ILE A N 15
ATOM 25675 C CA . ILE A 1 71 ? -7.262 -1.631 -6.879 1.00 0.00 145 ILE A CA 15
ATOM 25676 C C . ILE A 1 71 ? -7.843 -2.320 -5.624 1.00 0.00 145 ILE A C 15
ATOM 25677 O O . ILE A 1 71 ? -8.772 -3.125 -5.766 1.00 0.00 145 ILE A O 15
ATOM 25693 N N . PRO A 1 72 ? -7.376 -2.002 -4.399 1.00 0.00 146 PRO A N 15
ATOM 25694 C CA . PRO A 1 72 ? -6.191 -1.184 -4.083 1.00 0.00 146 PRO A CA 15
ATOM 25695 C C . PRO A 1 72 ? -4.863 -1.922 -4.353 1.00 0.00 146 PRO A C 15
ATOM 25696 O O . PRO A 1 72 ? -4.874 -3.082 -4.756 1.00 0.00 146 PRO A O 15
ATOM 25707 N N . GLN A 1 73 ? -3.718 -1.259 -4.140 1.00 0.00 147 GLN A N 15
ATOM 25708 C CA . GLN A 1 73 ? -2.366 -1.838 -4.297 1.00 0.00 147 GLN A CA 15
ATOM 25709 C C . GLN A 1 73 ? -1.425 -1.517 -3.123 1.00 0.00 147 GLN A C 15
ATOM 25710 O O . GLN A 1 73 ? -1.588 -0.506 -2.434 1.00 0.00 147 GLN A O 15
ATOM 25724 N N . LEU A 1 74 ? -0.409 -2.362 -2.921 1.00 0.00 148 LEU A N 15
ATOM 25725 C CA . LEU A 1 74 ? 0.585 -2.287 -1.851 1.00 0.00 148 LEU A CA 15
ATOM 25726 C C . LEU A 1 74 ? 2.028 -2.404 -2.390 1.00 0.00 148 LEU A C 15
ATOM 25727 O O . LEU A 1 74 ? 2.309 -3.218 -3.271 1.00 0.00 148 LEU A O 15
ATOM 25743 N N . PHE A 1 75 ? 2.934 -1.606 -1.822 1.00 0.00 149 PHE A N 15
ATOM 25744 C CA . PHE A 1 75 ? 4.383 -1.595 -2.038 1.00 0.00 149 PHE A CA 15
ATOM 25745 C C . PHE A 1 75 ? 5.130 -1.637 -0.688 1.00 0.00 149 PHE A C 15
ATOM 25746 O O . PHE A 1 75 ? 4.719 -0.994 0.281 1.00 0.00 149 PHE A O 15
ATOM 25763 N N . ILE A 1 76 ? 6.258 -2.351 -0.638 1.00 0.00 150 ILE A N 15
ATOM 25764 C CA . ILE A 1 76 ? 7.168 -2.426 0.519 1.00 0.00 150 ILE A CA 15
ATOM 25765 C C . ILE A 1 76 ? 8.600 -2.103 0.073 1.00 0.00 150 ILE A C 15
ATOM 25766 O O . ILE A 1 76 ? 9.116 -2.743 -0.846 1.00 0.00 150 ILE A O 15
ATOM 25782 N N . LYS A 1 77 ? 9.261 -1.141 0.736 1.00 0.00 151 LYS A N 15
ATOM 25783 C CA . LYS A 1 77 ? 10.664 -0.727 0.503 1.00 0.00 151 LYS A CA 15
ATOM 25784 C C . LYS A 1 77 ? 11.004 -0.520 -0.995 1.00 0.00 151 LYS A C 15
ATOM 25785 O O . LYS A 1 77 ? 12.047 -0.978 -1.473 1.00 0.00 151 LYS A O 15
ATOM 25804 N N . ALA A 1 78 ? 10.103 0.117 -1.744 1.00 0.00 152 ALA A N 15
ATOM 25805 C CA . ALA A 1 78 ? 10.150 0.308 -3.201 1.00 0.00 152 ALA A CA 15
ATOM 25806 C C . ALA A 1 78 ? 10.134 -0.983 -4.055 1.00 0.00 152 ALA A C 15
ATOM 25807 O O . ALA A 1 78 ? 10.835 -1.077 -5.065 1.00 0.00 152 ALA A O 15
ATOM 25814 N N . GLU A 1 79 ? 9.330 -1.980 -3.679 1.00 0.00 153 GLU A N 15
ATOM 25815 C CA . GLU A 1 79 ? 8.921 -3.108 -4.507 1.00 0.00 153 GLU A CA 15
ATOM 25816 C C . GLU A 1 79 ? 7.411 -3.379 -4.357 1.00 0.00 153 GLU A C 15
ATOM 25817 O O . GLU A 1 79 ? 6.867 -3.285 -3.255 1.00 0.00 153 GLU A O 15
ATOM 25829 N N . PHE A 1 80 ? 6.731 -3.725 -5.449 1.00 0.00 154 PHE A N 15
ATOM 25830 C CA . PHE A 1 80 ? 5.304 -4.072 -5.468 1.00 0.00 154 PHE A CA 15
ATOM 25831 C C . PHE A 1 80 ? 5.026 -5.418 -4.772 1.00 0.00 154 PHE A C 15
ATOM 25832 O O . PHE A 1 80 ? 5.830 -6.354 -4.843 1.00 0.00 154 PHE A O 15
ATOM 25849 N N . VAL A 1 81 ? 3.872 -5.512 -4.104 1.00 0.00 155 VAL A N 15
ATOM 25850 C CA . VAL A 1 81 ? 3.423 -6.676 -3.313 1.00 0.00 155 VAL A CA 15
ATOM 25851 C C . VAL A 1 81 ? 2.211 -7.375 -3.940 1.00 0.00 155 VAL A C 15
ATOM 25852 O O . VAL A 1 81 ? 2.214 -8.597 -4.104 1.00 0.00 155 VAL A O 15
ATOM 25865 N N . GLY A 1 82 ? 1.169 -6.617 -4.291 1.00 0.00 156 GLY A N 15
ATOM 25866 C CA . GLY A 1 82 ? -0.106 -7.159 -4.770 1.00 0.00 156 GLY A CA 15
ATOM 25867 C C . GLY A 1 82 ? -1.300 -6.243 -4.488 1.00 0.00 156 GLY A C 15
ATOM 25868 O O . GLY A 1 82 ? -1.145 -5.147 -3.938 1.00 0.00 156 GLY A O 15
ATOM 25872 N N . GLY A 1 83 ? -2.496 -6.714 -4.852 1.00 0.00 157 GLY A N 15
ATOM 25873 C CA . GLY A 1 83 ? -3.774 -6.148 -4.409 1.00 0.00 157 GLY A CA 15
ATOM 25874 C C . GLY A 1 83 ? -4.298 -6.733 -3.091 1.00 0.00 157 GLY A C 15
ATOM 25875 O O . GLY A 1 83 ? -3.567 -7.393 -2.347 1.00 0.00 157 GLY A O 15
ATOM 25879 N N . LEU A 1 84 ? -5.576 -6.477 -2.789 1.00 0.00 158 LEU A N 15
ATOM 25880 C CA . LEU A 1 84 ? -6.181 -6.759 -1.479 1.00 0.00 158 LEU A CA 15
ATOM 25881 C C . LEU A 1 84 ? -6.367 -8.265 -1.195 1.00 0.00 158 LEU A C 15
ATOM 25882 O O . LEU A 1 84 ? -6.105 -8.733 -0.084 1.00 0.00 158 LEU A O 15
ATOM 25898 N N . ASP A 1 85 ? -6.729 -9.052 -2.208 1.00 0.00 159 ASP A N 15
ATOM 25899 C CA . ASP A 1 85 ? -6.744 -10.517 -2.103 1.00 0.00 159 ASP A CA 15
ATOM 25900 C C . ASP A 1 85 ? -5.342 -11.063 -1.783 1.00 0.00 159 ASP A C 15
ATOM 25901 O O . ASP A 1 85 ? -5.197 -11.911 -0.909 1.00 0.00 159 ASP A O 15
ATOM 25910 N N . ILE A 1 86 ? -4.303 -10.518 -2.423 1.00 0.00 160 ILE A N 15
ATOM 25911 C CA . ILE A 1 86 ? -2.907 -10.964 -2.266 1.00 0.00 160 ILE A CA 15
ATOM 25912 C C . ILE A 1 86 ? -2.328 -10.650 -0.877 1.00 0.00 160 ILE A C 15
ATOM 25913 O O . ILE A 1 86 ? -1.868 -11.569 -0.207 1.00 0.00 160 ILE A O 15
ATOM 25929 N N . VAL A 1 87 ? -2.384 -9.401 -0.396 1.00 0.00 161 VAL A N 15
ATOM 25930 C CA . VAL A 1 87 ? -1.930 -9.023 0.973 1.00 0.00 161 VAL A CA 15
ATOM 25931 C C . VAL A 1 87 ? -2.542 -9.912 2.047 1.00 0.00 161 VAL A C 15
ATOM 25932 O O . VAL A 1 87 ? -1.848 -10.374 2.949 1.00 0.00 161 VAL A O 15
ATOM 25945 N N . THR A 1 88 ? -3.830 -10.200 1.908 1.00 0.00 162 THR A N 15
ATOM 25946 C CA . THR A 1 88 ? -4.565 -11.042 2.860 1.00 0.00 162 THR A CA 15
ATOM 25947 C C . THR A 1 88 ? -4.244 -12.531 2.709 1.00 0.00 162 THR A C 15
ATOM 25948 O O . THR A 1 88 ? -4.009 -13.194 3.718 1.00 0.00 162 THR A O 15
ATOM 25959 N N . LYS A 1 89 ? -4.102 -13.055 1.483 1.00 0.00 163 LYS A N 15
ATOM 25960 C CA . LYS A 1 89 ? -3.551 -14.399 1.216 1.00 0.00 163 LYS A CA 15
ATOM 25961 C C . LYS A 1 89 ? -2.168 -14.596 1.846 1.00 0.00 163 LYS A C 15
ATOM 25962 O O . LYS A 1 89 ? -1.958 -15.598 2.530 1.00 0.00 163 LYS A O 15
ATOM 25981 N N . MET A 1 90 ? -1.269 -13.625 1.669 1.00 0.00 164 MET A N 15
ATOM 25982 C CA . MET A 1 90 ? 0.066 -13.583 2.272 1.00 0.00 164 MET A CA 15
ATOM 25983 C C . MET A 1 90 ? 0.020 -13.467 3.810 1.00 0.00 164 MET A C 15
ATOM 25984 O O . MET A 1 90 ? 0.872 -14.050 4.474 1.00 0.00 164 MET A O 15
ATOM 25998 N N . LEU A 1 91 ? -0.939 -12.740 4.401 1.00 0.00 165 LEU A N 15
ATOM 25999 C CA . LEU A 1 91 ? -1.158 -12.672 5.859 1.00 0.00 165 LEU A CA 15
ATOM 26000 C C . LEU A 1 91 ? -1.602 -14.026 6.428 1.00 0.00 165 LEU A C 15
ATOM 26001 O O . LEU A 1 91 ? -1.005 -14.535 7.377 1.00 0.00 165 LEU A O 15
ATOM 26017 N N . GLU A 1 92 ? -2.599 -14.661 5.810 1.00 0.00 166 GLU A N 15
ATOM 26018 C CA . GLU A 1 92 ? -3.036 -16.013 6.193 1.00 0.00 166 GLU A CA 15
ATOM 26019 C C . GLU A 1 92 ? -1.903 -17.038 6.005 1.00 0.00 166 GLU A C 15
ATOM 26020 O O . GLU A 1 92 ? -1.660 -17.863 6.884 1.00 0.00 166 GLU A O 15
ATOM 26032 N N . SER A 1 93 ? -1.117 -16.906 4.938 1.00 0.00 167 SER A N 15
ATOM 26033 C CA . SER A 1 93 ? 0.097 -17.711 4.686 1.00 0.00 167 SER A CA 15
ATOM 26034 C C . SER A 1 93 ? 1.274 -17.398 5.632 1.00 0.00 167 SER A C 15
ATOM 26035 O O . SER A 1 93 ? 2.238 -18.159 5.689 1.00 0.00 167 SER A O 15
ATOM 26043 N N . GLY A 1 94 ? 1.240 -16.278 6.359 1.00 0.00 168 GLY A N 15
ATOM 26044 C CA . GLY A 1 94 ? 2.362 -15.757 7.153 1.00 0.00 168 GLY A CA 15
ATOM 26045 C C . GLY A 1 94 ? 3.431 -15.014 6.332 1.00 0.00 168 GLY A C 15
ATOM 26046 O O . GLY A 1 94 ? 4.088 -14.122 6.861 1.00 0.00 168 GLY A O 15
ATOM 26050 N N . ASP A 1 95 ? 3.558 -15.285 5.029 1.00 0.00 169 ASP A N 15
ATOM 26051 C CA . ASP A 1 95 ? 4.491 -14.645 4.088 1.00 0.00 169 ASP A CA 15
ATOM 26052 C C . ASP A 1 95 ? 4.508 -13.094 4.116 1.00 0.00 169 ASP A C 15
ATOM 26053 O O . ASP A 1 95 ? 5.547 -12.485 3.847 1.00 0.00 169 ASP A O 15
ATOM 26062 N N . LEU A 1 96 ? 3.390 -12.438 4.459 1.00 0.00 170 LEU A N 15
ATOM 26063 C CA . LEU A 1 96 ? 3.313 -10.978 4.634 1.00 0.00 170 LEU A CA 15
ATOM 26064 C C . LEU A 1 96 ? 4.093 -10.526 5.874 1.00 0.00 170 LEU A C 15
ATOM 26065 O O . LEU A 1 96 ? 4.966 -9.661 5.795 1.00 0.00 170 LEU A O 15
ATOM 26081 N N . LYS A 1 97 ? 3.822 -11.175 7.011 1.00 0.00 171 LYS A N 15
ATOM 26082 C CA . LYS A 1 97 ? 4.526 -10.974 8.283 1.00 0.00 171 LYS A CA 15
ATOM 26083 C C . LYS A 1 97 ? 6.008 -11.349 8.149 1.00 0.00 171 LYS A C 15
ATOM 26084 O O . LYS A 1 97 ? 6.866 -10.636 8.676 1.00 0.00 171 LYS A O 15
ATOM 26103 N N . LYS A 1 98 ? 6.311 -12.375 7.339 1.00 0.00 172 LYS A N 15
ATOM 26104 C CA . LYS A 1 98 ? 7.671 -12.849 7.062 1.00 0.00 172 LYS A CA 15
ATOM 26105 C C . LYS A 1 98 ? 8.525 -11.803 6.347 1.00 0.00 172 LYS A C 15
ATOM 26106 O O . LYS A 1 98 ? 9.683 -11.628 6.722 1.00 0.00 172 LYS A O 15
ATOM 26125 N N . MET A 1 99 ? 7.959 -11.052 5.395 1.00 0.00 173 MET A N 15
ATOM 26126 C CA . MET A 1 99 ? 8.652 -9.941 4.756 1.00 0.00 173 MET A CA 15
ATOM 26127 C C . MET A 1 99 ? 8.955 -8.779 5.707 1.00 0.00 173 MET A C 15
ATOM 26128 O O . MET A 1 99 ? 10.065 -8.257 5.683 1.00 0.00 173 MET A O 15
ATOM 26142 N N . LEU A 1 100 ? 8.003 -8.371 6.556 1.00 0.00 174 LEU A N 15
ATOM 26143 C CA . LEU A 1 100 ? 8.193 -7.230 7.466 1.00 0.00 174 LEU A CA 15
ATOM 26144 C C . LEU A 1 100 ? 9.315 -7.500 8.470 1.00 0.00 174 LEU A C 15
ATOM 26145 O O . LEU A 1 100 ? 10.177 -6.638 8.674 1.00 0.00 174 LEU A O 15
ATOM 26161 N N . ARG A 1 101 ? 9.323 -8.708 9.058 1.00 0.00 175 ARG A N 15
ATOM 26162 C CA . ARG A 1 101 ? 10.387 -9.125 9.986 1.00 0.00 175 ARG A CA 15
ATOM 26163 C C . ARG A 1 101 ? 11.750 -9.235 9.305 1.00 0.00 175 ARG A C 15
ATOM 26164 O O . ARG A 1 101 ? 12.753 -8.809 9.873 1.00 0.00 175 ARG A O 15
ATOM 26185 N N . ASP A 1 102 ? 11.778 -9.666 8.047 1.00 0.00 176 ASP A N 15
ATOM 26186 C CA . ASP A 1 102 ? 13.008 -9.684 7.240 1.00 0.00 176 ASP A CA 15
ATOM 26187 C C . ASP A 1 102 ? 13.536 -8.280 6.909 1.00 0.00 176 ASP A C 15
ATOM 26188 O O . ASP A 1 102 ? 14.726 -8.002 7.079 1.00 0.00 176 ASP A O 15
ATOM 26197 N N . LYS A 1 103 ? 12.647 -7.381 6.467 1.00 0.00 177 LYS A N 15
ATOM 26198 C CA . LYS A 1 103 ? 12.971 -5.998 6.081 1.00 0.00 177 LYS A CA 15
ATOM 26199 C C . LYS A 1 103 ? 13.245 -5.088 7.279 1.00 0.00 177 LYS A C 15
ATOM 26200 O O . LYS A 1 103 ? 13.739 -3.978 7.083 1.00 0.00 177 LYS A O 15
ATOM 26219 N N . GLY A 1 104 ? 12.902 -5.507 8.501 1.00 0.00 178 GLY A N 15
ATOM 26220 C CA . GLY A 1 104 ? 13.100 -4.694 9.700 1.00 0.00 178 GLY A CA 15
ATOM 26221 C C . GLY A 1 104 ? 12.097 -3.545 9.831 1.00 0.00 178 GLY A C 15
ATOM 26222 O O . GLY A 1 104 ? 12.486 -2.438 10.220 1.00 0.00 178 GLY A O 15
ATOM 26226 N N . ILE A 1 105 ? 10.833 -3.762 9.450 1.00 0.00 179 ILE A N 15
ATOM 26227 C CA . ILE A 1 105 ? 9.774 -2.745 9.565 1.00 0.00 179 ILE A CA 15
ATOM 26228 C C . ILE A 1 105 ? 9.114 -2.823 10.947 1.00 0.00 179 ILE A C 15
ATOM 26229 O O . ILE A 1 105 ? 8.982 -3.907 11.522 1.00 0.00 179 ILE A O 15
ATOM 26245 N N . THR A 1 106 ? 8.726 -1.666 11.485 1.00 0.00 180 THR A N 15
ATOM 26246 C CA . THR A 1 106 ? 8.032 -1.522 12.772 1.00 0.00 180 THR A CA 15
ATOM 26247 C C . THR A 1 106 ? 6.737 -2.330 12.767 1.00 0.00 180 THR A C 15
ATOM 26248 O O . THR A 1 106 ? 5.830 -2.028 11.996 1.00 0.00 180 THR A O 15
ATOM 26259 N N . CYS A 1 107 ? 6.640 -3.385 13.579 1.00 0.00 181 CYS A N 15
ATOM 26260 C CA . CYS A 1 107 ? 5.399 -4.143 13.702 1.00 0.00 181 CYS A CA 15
ATOM 26261 C C . CYS A 1 107 ? 5.211 -4.777 15.086 1.00 0.00 181 CYS A C 15
ATOM 26262 O O . CYS A 1 107 ? 6.135 -4.854 15.902 1.00 0.00 181 CYS A O 15
ATOM 26270 N N . ARG A 1 108 ? 3.987 -5.245 15.336 1.00 0.00 182 ARG A N 15
ATOM 26271 C CA . ARG A 1 108 ? 3.601 -6.079 16.485 1.00 0.00 182 ARG A CA 15
ATOM 26272 C C . ARG A 1 108 ? 4.217 -7.483 16.420 1.00 0.00 182 ARG A C 15
ATOM 26273 O O . ARG A 1 108 ? 4.784 -7.865 15.400 1.00 0.00 182 ARG A O 15
ATOM 26294 N N . ASP A 1 109 ? 4.123 -8.234 17.514 1.00 0.00 183 ASP A N 15
ATOM 26295 C CA . ASP A 1 109 ? 4.730 -9.538 17.774 1.00 0.00 183 ASP A CA 15
ATOM 26296 C C . ASP A 1 109 ? 4.544 -10.545 16.625 1.00 0.00 183 ASP A C 15
ATOM 26297 O O . ASP A 1 109 ? 3.434 -10.785 16.135 1.00 0.00 183 ASP A O 15
ATOM 26306 N N . LEU A 1 110 ? 5.675 -11.118 16.211 1.00 0.00 184 LEU A N 15
ATOM 26307 C CA . LEU A 1 110 ? 5.801 -12.183 15.197 1.00 0.00 184 LEU A CA 15
ATOM 26308 C C . LEU A 1 110 ? 5.595 -13.560 15.841 1.00 0.00 184 LEU A C 15
ATOM 26309 O O . LEU A 1 110 ? 6.536 -14.076 16.484 1.00 0.00 184 LEU A O 15
ATOM 26326 N N . GLY A 1 1 ? 4.837 22.079 -2.637 1.00 0.00 75 GLY A N 16
ATOM 26327 C CA . GLY A 1 1 ? 4.474 22.452 -4.013 1.00 0.00 75 GLY A CA 16
ATOM 26328 C C . GLY A 1 1 ? 3.522 21.431 -4.608 1.00 0.00 75 GLY A C 16
ATOM 26329 O O . GLY A 1 1 ? 3.174 20.450 -3.948 1.00 0.00 75 GLY A O 16
ATOM 26335 N N . ALA A 1 2 ? 3.102 21.631 -5.862 1.00 0.00 76 ALA A N 16
ATOM 26336 C CA . ALA A 1 2 ? 2.244 20.674 -6.569 1.00 0.00 76 ALA A CA 16
ATOM 26337 C C . ALA A 1 2 ? 2.925 19.307 -6.747 1.00 0.00 76 ALA A C 16
ATOM 26338 O O . ALA A 1 2 ? 4.148 19.226 -6.914 1.00 0.00 76 ALA A O 16
ATOM 26345 N N . MET A 1 3 ? 2.131 18.240 -6.745 1.00 0.00 77 MET A N 16
ATOM 26346 C CA . MET A 1 3 ? 2.593 16.885 -7.034 1.00 0.00 77 MET A CA 16
ATOM 26347 C C . MET A 1 3 ? 2.880 16.733 -8.536 1.00 0.00 77 MET A C 16
ATOM 26348 O O . MET A 1 3 ? 2.071 17.114 -9.388 1.00 0.00 77 MET A O 16
ATOM 26362 N N . VAL A 1 4 ? 4.011 16.104 -8.837 1.00 0.00 78 VAL A N 16
ATOM 26363 C CA . VAL A 1 4 ? 4.362 15.550 -10.155 1.00 0.00 78 VAL A CA 16
ATOM 26364 C C . VAL A 1 4 ? 4.631 14.044 -10.023 1.00 0.00 78 VAL A C 16
ATOM 26365 O O . VAL A 1 4 ? 4.795 13.551 -8.904 1.00 0.00 78 VAL A O 16
ATOM 26378 N N . LYS A 1 5 ? 4.719 13.284 -11.125 1.00 0.00 79 LYS A N 16
ATOM 26379 C CA . LYS A 1 5 ? 4.953 11.821 -11.083 1.00 0.00 79 LYS A CA 16
ATOM 26380 C C . LYS A 1 5 ? 6.213 11.462 -10.284 1.00 0.00 79 LYS A C 16
ATOM 26381 O O . LYS A 1 5 ? 6.193 10.509 -9.500 1.00 0.00 79 LYS A O 16
ATOM 26400 N N . LYS A 1 6 ? 7.257 12.292 -10.390 1.00 0.00 80 LYS A N 16
ATOM 26401 C CA . LYS A 1 6 ? 8.493 12.203 -9.596 1.00 0.00 80 LYS A CA 16
ATOM 26402 C C . LYS A 1 6 ? 8.266 12.242 -8.077 1.00 0.00 80 LYS A C 16
ATOM 26403 O O . LYS A 1 6 ? 8.989 11.565 -7.356 1.00 0.00 80 LYS A O 16
ATOM 26422 N N . ASP A 1 7 ? 7.251 12.947 -7.569 1.00 0.00 81 ASP A N 16
ATOM 26423 C CA . ASP A 1 7 ? 6.961 12.979 -6.126 1.00 0.00 81 ASP A CA 16
ATOM 26424 C C . ASP A 1 7 ? 6.378 11.666 -5.602 1.00 0.00 81 ASP A C 16
ATOM 26425 O O . ASP A 1 7 ? 6.691 11.266 -4.478 1.00 0.00 81 ASP A O 16
ATOM 26434 N N . ILE A 1 8 ? 5.599 10.953 -6.418 1.00 0.00 82 ILE A N 16
ATOM 26435 C CA . ILE A 1 8 ? 5.172 9.590 -6.079 1.00 0.00 82 ILE A CA 16
ATOM 26436 C C . ILE A 1 8 ? 6.375 8.651 -6.170 1.00 0.00 82 ILE A C 16
ATOM 26437 O O . ILE A 1 8 ? 6.635 7.919 -5.221 1.00 0.00 82 ILE A O 16
ATOM 26453 N N . ASP A 1 9 ? 7.160 8.716 -7.250 1.00 0.00 83 ASP A N 16
ATOM 26454 C CA . ASP A 1 9 ? 8.316 7.831 -7.449 1.00 0.00 83 ASP A CA 16
ATOM 26455 C C . ASP A 1 9 ? 9.388 7.978 -6.347 1.00 0.00 83 ASP A C 16
ATOM 26456 O O . ASP A 1 9 ? 9.928 6.971 -5.880 1.00 0.00 83 ASP A O 16
ATOM 26465 N N . ASP A 1 10 ? 9.657 9.214 -5.909 1.00 0.00 84 ASP A N 16
ATOM 26466 C CA . ASP A 1 10 ? 10.575 9.535 -4.810 1.00 0.00 84 ASP A CA 16
ATOM 26467 C C . ASP A 1 10 ? 10.009 9.114 -3.443 1.00 0.00 84 ASP A C 16
ATOM 26468 O O . ASP A 1 10 ? 10.749 8.619 -2.592 1.00 0.00 84 ASP A O 16
ATOM 26477 N N . THR A 1 11 ? 8.695 9.248 -3.231 1.00 0.00 85 THR A N 16
ATOM 26478 C CA . THR A 1 11 ? 8.033 8.802 -1.991 1.00 0.00 85 THR A CA 16
ATOM 26479 C C . THR A 1 11 ? 7.980 7.274 -1.906 1.00 0.00 85 THR A C 16
ATOM 26480 O O . THR A 1 11 ? 8.227 6.723 -0.837 1.00 0.00 85 THR A O 16
ATOM 26491 N N . ILE A 1 12 ? 7.793 6.567 -3.028 1.00 0.00 86 ILE A N 16
ATOM 26492 C CA . ILE A 1 12 ? 7.914 5.100 -3.121 1.00 0.00 86 ILE A CA 16
ATOM 26493 C C . ILE A 1 12 ? 9.319 4.627 -2.697 1.00 0.00 86 ILE A C 16
ATOM 26494 O O . ILE A 1 12 ? 9.454 3.551 -2.109 1.00 0.00 86 ILE A O 16
ATOM 26510 N N . LYS A 1 13 ? 10.358 5.434 -2.942 1.00 0.00 87 LYS A N 16
ATOM 26511 C CA . LYS A 1 13 ? 11.758 5.193 -2.567 1.00 0.00 87 LYS A CA 16
ATOM 26512 C C . LYS A 1 13 ? 12.132 5.603 -1.134 1.00 0.00 87 LYS A C 16
ATOM 26513 O O . LYS A 1 13 ? 13.120 5.085 -0.606 1.00 0.00 87 LYS A O 16
ATOM 26532 N N . SER A 1 14 ? 11.377 6.503 -0.505 1.00 0.00 88 SER A N 16
ATOM 26533 C CA . SER A 1 14 ? 11.651 7.059 0.827 1.00 0.00 88 SER A CA 16
ATOM 26534 C C . SER A 1 14 ? 10.732 6.521 1.939 1.00 0.00 88 SER A C 16
ATOM 26535 O O . SER A 1 14 ? 11.111 6.526 3.111 1.00 0.00 88 SER A O 16
ATOM 26543 N N . GLU A 1 15 ? 9.545 6.015 1.606 1.00 0.00 89 GLU A N 16
ATOM 26544 C CA . GLU A 1 15 ? 8.661 5.249 2.493 1.00 0.00 89 GLU A CA 16
ATOM 26545 C C . GLU A 1 15 ? 8.898 3.740 2.298 1.00 0.00 89 GLU A C 16
ATOM 26546 O O . GLU A 1 15 ? 9.246 3.277 1.208 1.00 0.00 89 GLU A O 16
ATOM 26558 N N . ASP A 1 16 ? 8.710 2.938 3.344 1.00 0.00 90 ASP A N 16
ATOM 26559 C CA . ASP A 1 16 ? 8.987 1.492 3.323 1.00 0.00 90 ASP A CA 16
ATOM 26560 C C . ASP A 1 16 ? 7.747 0.676 2.943 1.00 0.00 90 ASP A C 16
ATOM 26561 O O . ASP A 1 16 ? 7.861 -0.439 2.434 1.00 0.00 90 ASP A O 16
ATOM 26570 N N . VAL A 1 17 ? 6.573 1.255 3.1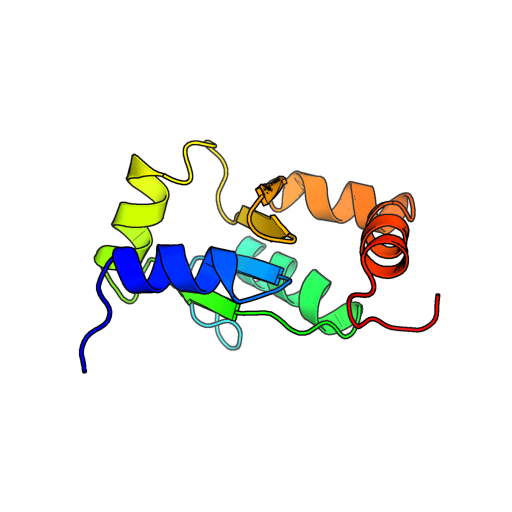97 1.00 0.00 91 VAL A N 16
ATOM 26571 C CA . VAL A 1 17 ? 5.240 0.705 2.939 1.00 0.00 91 VAL A CA 16
ATOM 26572 C C . VAL A 1 17 ? 4.391 1.772 2.240 1.00 0.00 91 VAL A C 16
ATOM 26573 O O . VAL A 1 17 ? 4.174 2.854 2.791 1.00 0.00 91 VAL A O 16
ATOM 26586 N N . VAL A 1 18 ? 3.895 1.478 1.036 1.00 0.00 92 VAL A N 16
ATOM 26587 C CA . VAL A 1 18 ? 3.074 2.413 0.241 1.00 0.00 92 VAL A CA 16
ATOM 26588 C C . VAL A 1 18 ? 1.863 1.698 -0.351 1.00 0.00 92 VAL A C 16
ATOM 26589 O O . VAL A 1 18 ? 1.970 0.564 -0.811 1.00 0.00 92 VAL A O 16
ATOM 26602 N N . THR A 1 19 ? 0.699 2.350 -0.356 1.00 0.00 93 THR A N 16
ATOM 26603 C CA . THR A 1 19 ? -0.545 1.773 -0.893 1.00 0.00 93 THR A CA 16
ATOM 26604 C C . THR A 1 19 ? -1.330 2.775 -1.747 1.00 0.00 93 THR A C 16
ATOM 26605 O O . THR A 1 19 ? -1.333 3.974 -1.467 1.00 0.00 93 THR A O 16
ATOM 26616 N N . PHE A 1 20 ? -1.981 2.277 -2.803 1.00 0.00 94 PHE A N 16
ATOM 26617 C CA . PHE A 1 20 ? -2.840 3.047 -3.709 1.00 0.00 94 PHE A CA 16
ATOM 26618 C C . PHE A 1 20 ? -4.299 2.606 -3.525 1.00 0.00 94 PHE A C 16
ATOM 26619 O O . PHE A 1 20 ? -4.609 1.432 -3.750 1.00 0.00 94 PHE A O 16
ATOM 26636 N N . ILE A 1 21 ? -5.180 3.523 -3.106 1.00 0.00 95 ILE A N 16
ATOM 26637 C CA . ILE A 1 21 ? -6.543 3.212 -2.634 1.00 0.00 95 ILE A CA 16
ATOM 26638 C C . ILE A 1 21 ? -7.619 4.196 -3.140 1.00 0.00 95 ILE A C 16
ATOM 26639 O O . ILE A 1 21 ? -7.324 5.247 -3.711 1.00 0.00 95 ILE A O 16
ATOM 26655 N N . LYS A 1 22 ? -8.893 3.881 -2.880 1.00 0.00 96 LYS A N 16
ATOM 26656 C CA . LYS A 1 22 ? -10.050 4.773 -3.078 1.00 0.00 96 LYS A CA 16
ATOM 26657 C C . LYS A 1 22 ? -10.399 5.515 -1.772 1.00 0.00 96 LYS A C 16
ATOM 26658 O O . LYS A 1 22 ? -11.372 5.187 -1.093 1.00 0.00 96 LYS A O 16
ATOM 26677 N N . GLY A 1 23 ? -9.599 6.508 -1.387 1.00 0.00 97 GLY A N 16
ATOM 26678 C CA . GLY A 1 23 ? -9.947 7.519 -0.371 1.00 0.00 97 GLY A CA 16
ATOM 26679 C C . GLY A 1 23 ? -8.725 7.986 0.434 1.00 0.00 97 GLY A C 16
ATOM 26680 O O . GLY A 1 23 ? -7.614 7.506 0.210 1.00 0.00 97 GLY A O 16
ATOM 26684 N N . LEU A 1 24 ? -8.917 8.838 1.442 1.00 0.00 98 LEU A N 16
ATOM 26685 C CA . LEU A 1 24 ? -7.993 9.016 2.551 1.00 0.00 98 LEU A CA 16
ATOM 26686 C C . LEU A 1 24 ? -7.944 7.753 3.433 1.00 0.00 98 LEU A C 16
ATOM 26687 O O . LEU A 1 24 ? -8.934 7.028 3.520 1.00 0.00 98 LEU A O 16
ATOM 26703 N N . PRO A 1 25 ? -6.845 7.512 4.161 1.00 0.00 99 PRO A N 16
ATOM 26704 C CA . PRO A 1 25 ? -6.691 6.335 5.010 1.00 0.00 99 PRO A CA 16
ATOM 26705 C C . PRO A 1 25 ? -7.460 6.466 6.335 1.00 0.00 99 PRO A C 16
ATOM 26706 O O . PRO A 1 25 ? -7.718 5.467 6.999 1.00 0.00 99 PRO A O 16
ATOM 26717 N N . GLU A 1 26 ? -7.858 7.686 6.711 1.00 0.00 100 GLU A N 16
ATOM 26718 C CA . GLU A 1 26 ? -8.761 7.970 7.840 1.00 0.00 100 GLU A CA 16
ATOM 26719 C C . GLU A 1 26 ? -10.257 7.931 7.476 1.00 0.00 100 GLU A C 16
ATOM 26720 O O . GLU A 1 26 ? -11.106 7.743 8.354 1.00 0.00 100 GLU A O 16
ATOM 26732 N N . ALA A 1 27 ? -10.578 8.074 6.185 1.00 0.00 101 ALA A N 16
ATOM 26733 C CA . ALA A 1 27 ? -11.937 8.031 5.639 1.00 0.00 101 ALA A CA 16
ATOM 26734 C C . ALA A 1 27 ? -11.992 7.403 4.221 1.00 0.00 101 ALA A C 16
ATOM 26735 O O . ALA A 1 27 ? -12.295 8.102 3.243 1.00 0.00 101 ALA A O 16
ATOM 26742 N N . PRO A 1 28 ? -11.683 6.096 4.073 1.00 0.00 102 PRO A N 16
ATOM 26743 C CA . PRO A 1 28 ? -11.690 5.422 2.777 1.00 0.00 102 PRO A CA 16
ATOM 26744 C C . PRO A 1 28 ? -13.119 5.271 2.253 1.00 0.00 102 PRO A C 16
ATOM 26745 O O . PRO A 1 28 ? -14.034 4.883 2.979 1.00 0.00 102 PRO A O 16
ATOM 26756 N N . MET A 1 29 ? -13.305 5.557 0.966 1.00 0.00 103 MET A N 16
ATOM 26757 C CA . MET A 1 29 ? -14.619 5.660 0.322 1.00 0.00 103 MET A CA 16
ATOM 26758 C C . MET A 1 29 ? -15.203 4.296 -0.082 1.00 0.00 103 MET A C 16
ATOM 26759 O O . MET A 1 29 ? -16.383 4.208 -0.434 1.00 0.00 103 MET A O 16
ATOM 26773 N N . CYS A 1 30 ? -14.386 3.236 -0.055 1.00 0.00 104 CYS A N 16
ATOM 26774 C CA . CYS A 1 30 ? -14.644 1.967 -0.734 1.00 0.00 104 CYS A CA 16
ATOM 26775 C C . CYS A 1 30 ? -14.163 0.760 0.104 1.00 0.00 104 CYS A C 16
ATOM 26776 O O . CYS A 1 30 ? -13.134 0.841 0.781 1.00 0.00 104 CYS A O 16
ATOM 26784 N N . ALA A 1 31 ? -14.886 -0.366 0.055 1.00 0.00 105 ALA A N 16
ATOM 26785 C CA . ALA A 1 31 ? -14.743 -1.485 0.998 1.00 0.00 105 ALA A CA 16
ATOM 26786 C C . ALA A 1 31 ? -13.329 -2.090 1.071 1.00 0.00 105 ALA A C 16
ATOM 26787 O O . ALA A 1 31 ? -12.733 -2.164 2.148 1.00 0.00 105 ALA A O 16
ATOM 26794 N N . TYR A 1 32 ? -12.745 -2.482 -0.066 1.00 0.00 106 TYR A N 16
ATOM 26795 C CA . TYR A 1 32 ? -11.406 -3.087 -0.086 1.00 0.00 106 TYR A CA 16
ATOM 26796 C C . TYR A 1 32 ? -10.311 -2.077 0.272 1.00 0.00 106 TYR A C 16
ATOM 26797 O O . TYR A 1 32 ? -9.273 -2.458 0.809 1.00 0.00 106 TYR A O 16
ATOM 26815 N N . SER A 1 33 ? -10.561 -0.782 0.058 1.00 0.00 107 SER A N 16
ATOM 26816 C CA . SER A 1 33 ? -9.675 0.297 0.505 1.00 0.00 107 SER A CA 16
ATOM 26817 C C . SER A 1 33 ? -9.694 0.457 2.032 1.00 0.00 107 SER A C 16
ATOM 26818 O O . SER A 1 33 ? -8.637 0.654 2.629 1.00 0.00 107 SER A O 16
ATOM 26826 N N . LYS A 1 34 ? -10.847 0.255 2.689 1.00 0.00 108 LYS A N 16
ATOM 26827 C CA . LYS A 1 34 ? -10.926 0.077 4.152 1.00 0.00 108 LYS A CA 16
ATOM 26828 C C . LYS A 1 34 ? -10.165 -1.177 4.589 1.00 0.00 108 LYS A C 16
ATOM 26829 O O . LYS A 1 34 ? -9.288 -1.100 5.446 1.00 0.00 108 LYS A O 16
ATOM 26848 N N . ARG A 1 35 ? -10.448 -2.328 3.967 1.00 0.00 109 ARG A N 16
ATOM 26849 C CA . ARG A 1 35 ? -9.840 -3.622 4.311 1.00 0.00 109 ARG A CA 16
ATOM 26850 C C . ARG A 1 35 ? -8.313 -3.656 4.141 1.00 0.00 109 ARG A C 16
ATOM 26851 O O . ARG A 1 35 ? -7.658 -4.333 4.928 1.00 0.00 109 ARG A O 16
ATOM 26872 N N . MET A 1 36 ? -7.752 -2.887 3.200 1.00 0.00 110 MET A N 16
ATOM 26873 C CA . MET A 1 36 ? -6.306 -2.632 3.070 1.00 0.00 110 MET A CA 16
ATOM 26874 C C . MET A 1 36 ? -5.737 -1.880 4.275 1.00 0.00 110 MET A C 16
ATOM 26875 O O . MET A 1 36 ? -4.777 -2.339 4.888 1.00 0.00 110 MET A O 16
ATOM 26889 N N . ILE A 1 37 ? -6.333 -0.742 4.649 1.00 0.00 111 ILE A N 16
ATOM 26890 C CA . ILE A 1 37 ? -5.874 0.052 5.801 1.00 0.00 111 ILE A CA 16
ATOM 26891 C C . ILE A 1 37 ? -5.975 -0.762 7.102 1.00 0.00 111 ILE A C 16
ATOM 26892 O O . ILE A 1 37 ? -5.094 -0.676 7.943 1.00 0.00 111 ILE A O 16
ATOM 26908 N N . ASP A 1 38 ? -6.960 -1.650 7.218 1.00 0.00 112 ASP A N 16
ATOM 26909 C CA . ASP A 1 38 ? -7.116 -2.639 8.298 1.00 0.00 112 ASP A CA 16
ATOM 26910 C C . ASP A 1 38 ? -6.081 -3.773 8.313 1.00 0.00 112 ASP A C 16
ATOM 26911 O O . ASP A 1 38 ? -5.994 -4.512 9.283 1.00 0.00 112 ASP A O 16
ATOM 26920 N N . VAL A 1 39 ? -5.305 -3.954 7.250 1.00 0.00 113 VAL A N 16
ATOM 26921 C CA . VAL A 1 39 ? -4.042 -4.736 7.315 1.00 0.00 113 VAL A CA 16
ATOM 26922 C C . VAL A 1 39 ? -2.921 -3.895 7.940 1.00 0.00 113 VAL A C 16
ATOM 26923 O O . VAL A 1 39 ? -2.212 -4.353 8.836 1.00 0.00 113 VAL A O 16
ATOM 26936 N N . LEU A 1 40 ? -2.770 -2.646 7.489 1.00 0.00 114 LEU A N 16
ATOM 26937 C CA . LEU A 1 40 ? -1.636 -1.778 7.838 1.00 0.00 114 LEU A CA 16
ATOM 26938 C C . LEU A 1 40 ? -1.745 -1.182 9.260 1.00 0.00 114 LEU A C 16
ATOM 26939 O O . LEU A 1 40 ? -0.753 -1.107 9.984 1.00 0.00 114 LEU A O 16
ATOM 26955 N N . GLU A 1 41 ? -2.953 -0.820 9.692 1.00 0.00 115 GLU A N 16
ATOM 26956 C CA . GLU A 1 41 ? -3.266 -0.399 11.062 1.00 0.00 115 GLU A CA 16
ATOM 26957 C C . GLU A 1 41 ? -3.244 -1.575 12.040 1.00 0.00 115 GLU A C 16
ATOM 26958 O O . GLU A 1 41 ? -2.666 -1.446 13.121 1.00 0.00 115 GLU A O 16
ATOM 26970 N N . ALA A 1 42 ? -3.815 -2.727 11.667 1.00 0.00 116 ALA A N 16
ATOM 26971 C CA . ALA A 1 42 ? -3.937 -3.872 12.572 1.00 0.00 116 ALA A CA 16
ATOM 26972 C C . ALA A 1 42 ? -2.587 -4.541 12.903 1.00 0.00 116 ALA A C 16
ATOM 26973 O O . ALA A 1 42 ? -2.493 -5.242 13.914 1.00 0.00 116 ALA A O 16
ATOM 26980 N N . LEU A 1 43 ? -1.538 -4.290 12.104 1.00 0.00 117 LEU A N 16
ATOM 26981 C CA . LEU A 1 43 ? -0.143 -4.662 12.386 1.00 0.00 117 LEU A CA 16
ATOM 26982 C C . LEU A 1 43 ? 0.714 -3.492 12.919 1.00 0.00 117 LEU A C 16
ATOM 26983 O O . LEU A 1 43 ? 1.891 -3.698 13.209 1.00 0.00 117 LEU A O 16
ATOM 26999 N N . GLY A 1 44 ? 0.158 -2.286 13.094 1.00 0.00 118 GLY A N 16
ATOM 27000 C CA . GLY A 1 44 ? 0.846 -1.139 13.712 1.00 0.00 118 GLY A CA 16
ATOM 27001 C C . GLY A 1 44 ? 1.907 -0.445 12.843 1.00 0.00 118 GLY A C 16
ATOM 27002 O O . GLY A 1 44 ? 2.832 0.165 13.388 1.00 0.00 118 GLY A O 16
ATOM 27006 N N . LEU A 1 45 ? 1.817 -0.557 11.514 1.00 0.00 119 LEU A N 16
ATOM 27007 C CA . LEU A 1 45 ? 2.849 -0.128 10.573 1.00 0.00 119 LEU A CA 16
ATOM 27008 C C . LEU A 1 45 ? 2.813 1.386 10.317 1.00 0.00 119 LEU A C 16
ATOM 27009 O O . LEU A 1 45 ? 1.784 2.059 10.447 1.00 0.00 119 LEU A O 16
ATOM 27025 N N . GLU A 1 46 ? 3.946 1.886 9.839 1.00 0.00 120 GLU A N 16
ATOM 27026 C CA . GLU A 1 46 ? 4.116 3.199 9.230 1.00 0.00 120 GLU A CA 16
ATOM 27027 C C . GLU A 1 46 ? 4.066 3.086 7.708 1.00 0.00 120 GLU A C 16
ATOM 27028 O O . GLU A 1 46 ? 4.833 2.338 7.104 1.00 0.00 120 GLU A O 16
ATOM 27040 N N . TYR A 1 47 ? 3.167 3.845 7.091 1.00 0.00 121 TYR A N 16
ATOM 27041 C CA . TYR A 1 47 ? 2.890 3.816 5.650 1.00 0.00 121 TYR A CA 16
ATOM 27042 C C . TYR A 1 47 ? 2.519 5.195 5.096 1.00 0.00 121 TYR A C 16
ATOM 27043 O O . TYR A 1 47 ? 2.103 6.080 5.849 1.00 0.00 121 TYR A O 16
ATOM 27061 N N . THR A 1 48 ? 2.589 5.340 3.770 1.00 0.00 122 THR A N 16
ATOM 27062 C CA . THR A 1 48 ? 1.962 6.445 3.026 1.00 0.00 122 THR A CA 16
ATOM 27063 C C . THR A 1 48 ? 0.892 5.903 2.079 1.00 0.00 122 THR A C 16
ATOM 27064 O O . THR A 1 48 ? 1.126 4.947 1.339 1.00 0.00 122 THR A O 16
ATOM 27075 N N . SER A 1 49 ? -0.288 6.522 2.106 1.00 0.00 123 SER A N 16
ATOM 27076 C CA . SER A 1 49 ? -1.440 6.172 1.269 1.00 0.00 123 SER A CA 16
ATOM 27077 C C . SER A 1 49 ? -1.710 7.234 0.191 1.00 0.00 123 SER A C 16
ATOM 27078 O O . SER A 1 49 ? -1.694 8.441 0.464 1.00 0.00 123 SER A O 16
ATOM 27086 N N . PHE A 1 50 ? -1.964 6.772 -1.035 1.00 0.00 124 PHE A N 16
ATOM 27087 C CA . PHE A 1 50 ? -2.234 7.585 -2.225 1.00 0.00 124 PHE A CA 16
ATOM 27088 C C . PHE A 1 50 ? -3.633 7.308 -2.796 1.00 0.00 124 PHE A C 16
ATOM 27089 O O . PHE A 1 50 ? -3.968 6.161 -3.092 1.00 0.00 124 PHE A O 16
ATOM 27106 N N . ASP A 1 51 ? -4.434 8.356 -3.014 1.00 0.00 125 ASP A N 16
ATOM 27107 C CA . ASP A 1 51 ? -5.804 8.226 -3.520 1.00 0.00 125 ASP A CA 16
ATOM 27108 C C . ASP A 1 51 ? -5.913 8.474 -5.036 1.00 0.00 125 ASP A C 16
ATOM 27109 O O . ASP A 1 51 ? -5.685 9.584 -5.521 1.00 0.00 125 ASP A O 16
ATOM 27118 N N . VAL A 1 52 ? -6.387 7.467 -5.784 1.00 0.00 126 VAL A N 16
ATOM 27119 C CA . VAL A 1 52 ? -6.587 7.555 -7.254 1.00 0.00 126 VAL A CA 16
ATOM 27120 C C . VAL A 1 52 ? -7.713 8.502 -7.664 1.00 0.00 126 VAL A C 16
ATOM 27121 O O . VAL A 1 52 ? -7.757 8.963 -8.800 1.00 0.00 126 VAL A O 16
ATOM 27134 N N . LEU A 1 53 ? -8.591 8.825 -6.716 1.00 0.00 127 LEU A N 16
ATOM 27135 C CA . LEU A 1 53 ? -9.752 9.706 -6.896 1.00 0.00 127 LEU A CA 16
ATOM 27136 C C . LEU A 1 53 ? -9.425 11.192 -6.681 1.00 0.00 127 LEU A C 16
ATOM 27137 O O . LEU A 1 53 ? -10.305 12.039 -6.867 1.00 0.00 127 LEU A O 16
ATOM 27153 N N . ALA A 1 54 ? -8.190 11.503 -6.262 1.00 0.00 128 ALA A N 16
ATOM 27154 C CA . ALA A 1 54 ? -7.788 12.830 -5.802 1.00 0.00 128 ALA A CA 16
ATOM 27155 C C . ALA A 1 54 ? -6.759 13.553 -6.690 1.00 0.00 128 ALA A C 16
ATOM 27156 O O . ALA A 1 54 ? -6.559 14.762 -6.526 1.00 0.00 128 ALA A O 16
ATOM 27163 N N . HIS A 1 55 ? -6.080 12.852 -7.605 1.00 0.00 129 HIS A N 16
ATOM 27164 C CA . HIS A 1 55 ? -5.105 13.446 -8.519 1.00 0.00 129 HIS A CA 16
ATOM 27165 C C . HIS A 1 55 ? -4.860 12.519 -9.728 1.00 0.00 129 HIS A C 16
ATOM 27166 O O . HIS A 1 55 ? -4.568 11.337 -9.525 1.00 0.00 129 HIS A O 16
ATOM 27180 N N . PRO A 1 56 ? -4.904 13.020 -10.978 1.00 0.00 130 PRO A N 16
ATOM 27181 C CA . PRO A 1 56 ? -4.680 12.210 -12.182 1.00 0.00 130 PRO A CA 16
ATOM 27182 C C . PRO A 1 56 ? -3.302 11.531 -12.188 1.00 0.00 130 PRO A C 16
ATOM 27183 O O . PRO A 1 56 ? -3.195 10.361 -12.552 1.00 0.00 130 PRO A O 16
ATOM 27194 N N . VAL A 1 57 ? -2.266 12.206 -11.677 1.00 0.00 131 VAL A N 16
ATOM 27195 C CA . VAL A 1 57 ? -0.908 11.649 -11.534 1.00 0.00 131 VAL A CA 16
ATOM 27196 C C . VAL A 1 57 ? -0.891 10.356 -10.707 1.00 0.00 131 VAL A C 16
ATOM 27197 O O . VAL A 1 57 ? -0.154 9.436 -11.049 1.00 0.00 131 VAL A O 16
ATOM 27210 N N . VAL A 1 58 ? -1.729 10.229 -9.665 1.00 0.00 132 VAL A N 16
ATOM 27211 C CA . VAL A 1 58 ? -1.762 9.020 -8.818 1.00 0.00 132 VAL A CA 16
ATOM 27212 C C . VAL A 1 58 ? -2.256 7.799 -9.600 1.00 0.00 132 VAL A C 16
ATOM 27213 O O . VAL A 1 58 ? -1.605 6.754 -9.585 1.00 0.00 132 VAL A O 16
ATOM 27226 N N . ARG A 1 59 ? -3.364 7.918 -10.342 1.00 0.00 133 ARG A N 16
ATOM 27227 C CA . ARG A 1 59 ? -3.897 6.796 -11.144 1.00 0.00 133 ARG A CA 16
ATOM 27228 C C . ARG A 1 59 ? -3.101 6.539 -12.428 1.00 0.00 133 ARG A C 16
ATOM 27229 O O . ARG A 1 59 ? -3.034 5.396 -12.884 1.00 0.00 133 ARG A O 16
ATOM 27250 N N . SER A 1 60 ? -2.432 7.570 -12.947 1.00 0.00 134 SER A N 16
ATOM 27251 C CA . SER A 1 60 ? -1.424 7.453 -14.006 1.00 0.00 134 SER A CA 16
ATOM 27252 C C . SER A 1 60 ? -0.186 6.669 -13.545 1.00 0.00 134 SER A C 16
ATOM 27253 O O . SER A 1 60 ? 0.269 5.789 -14.274 1.00 0.00 134 SER A O 16
ATOM 27261 N N . TYR A 1 61 ? 0.320 6.909 -12.326 1.00 0.00 135 TYR A N 16
ATOM 27262 C CA . TYR A 1 61 ? 1.444 6.150 -11.751 1.00 0.00 135 TYR A CA 16
ATOM 27263 C C . TYR A 1 61 ? 1.115 4.655 -11.656 1.00 0.00 135 TYR A C 16
ATOM 27264 O O . TYR A 1 61 ? 1.923 3.821 -12.056 1.00 0.00 135 TYR A O 16
ATOM 27282 N N . VAL A 1 62 ? -0.097 4.299 -11.215 1.00 0.00 136 VAL A N 16
ATOM 27283 C CA . VAL A 1 62 ? -0.549 2.896 -11.198 1.00 0.00 136 VAL A CA 16
ATOM 27284 C C . VAL A 1 62 ? -0.526 2.293 -12.608 1.00 0.00 136 VAL A C 16
ATOM 27285 O O . VAL A 1 62 ? 0.083 1.241 -12.815 1.00 0.00 136 VAL A O 16
ATOM 27298 N N . LYS A 1 63 ? -1.130 2.960 -13.601 1.00 0.00 137 LYS A N 16
ATOM 27299 C CA . LYS A 1 63 ? -1.233 2.414 -14.967 1.00 0.00 137 LYS A CA 16
ATOM 27300 C C . LYS A 1 63 ? 0.133 2.283 -15.655 1.00 0.00 137 LYS A C 16
ATOM 27301 O O . LYS A 1 63 ? 0.353 1.336 -16.407 1.00 0.00 137 LYS A O 16
ATOM 27320 N N . GLU A 1 64 ? 1.058 3.205 -15.401 1.00 0.00 138 GLU A N 16
ATOM 27321 C CA . GLU A 1 64 ? 2.357 3.255 -16.089 1.00 0.00 138 GLU A CA 16
ATOM 27322 C C . GLU A 1 64 ? 3.508 2.580 -15.321 1.00 0.00 138 GLU A C 16
ATOM 27323 O O . GLU A 1 64 ? 4.467 2.153 -15.964 1.00 0.00 138 GLU A O 16
ATOM 27335 N N . VAL A 1 65 ? 3.447 2.451 -13.989 1.00 0.00 139 VAL A N 16
ATOM 27336 C CA . VAL A 1 65 ? 4.562 1.936 -13.158 1.00 0.00 139 VAL A CA 16
ATOM 27337 C C . VAL A 1 65 ? 4.216 0.628 -12.436 1.00 0.00 139 VAL A C 16
ATOM 27338 O O . VAL A 1 65 ? 5.070 -0.264 -12.375 1.00 0.00 139 VAL A O 16
ATOM 27351 N N . SER A 1 66 ? 2.979 0.453 -11.947 1.00 0.00 140 SER A N 16
ATOM 27352 C CA . SER A 1 66 ? 2.494 -0.871 -11.514 1.00 0.00 140 SER A CA 16
ATOM 27353 C C . SER A 1 66 ? 2.157 -1.746 -12.722 1.00 0.00 140 SER A C 16
ATOM 27354 O O . SER A 1 66 ? 2.532 -2.915 -12.763 1.00 0.00 140 SER A O 16
ATOM 27362 N N . GLU A 1 67 ? 1.424 -1.182 -13.689 1.00 0.00 141 GLU A N 16
ATOM 27363 C CA . GLU A 1 67 ? 0.855 -1.815 -14.899 1.00 0.00 141 GLU A CA 16
ATOM 27364 C C . GLU A 1 67 ? -0.128 -2.981 -14.659 1.00 0.00 141 GLU A C 16
ATOM 27365 O O . GLU A 1 67 ? -0.807 -3.435 -15.588 1.00 0.00 141 GLU A O 16
ATOM 27377 N N . TRP A 1 68 ? -0.250 -3.439 -13.411 1.00 0.00 142 TRP A N 16
ATOM 27378 C CA . TRP A 1 68 ? -1.273 -4.362 -12.924 1.00 0.00 142 TRP A CA 16
ATOM 27379 C C . TRP A 1 68 ? -2.646 -3.663 -12.821 1.00 0.00 142 TRP A C 16
ATOM 27380 O O . TRP A 1 68 ? -2.699 -2.507 -12.382 1.00 0.00 142 TRP A O 16
ATOM 27401 N N . PRO A 1 69 ? -3.760 -4.316 -13.206 1.00 0.00 143 PRO A N 16
ATOM 27402 C CA . PRO A 1 69 ? -5.084 -3.683 -13.269 1.00 0.00 143 PRO A CA 16
ATOM 27403 C C . PRO A 1 69 ? -5.742 -3.432 -11.907 1.00 0.00 143 PRO A C 16
ATOM 27404 O O . PRO A 1 69 ? -6.416 -2.417 -11.730 1.00 0.00 143 PRO A O 16
ATOM 27415 N N . THR A 1 70 ? -5.591 -4.357 -10.956 1.00 0.00 144 THR A N 16
ATOM 27416 C CA . THR A 1 70 ? -6.399 -4.398 -9.727 1.00 0.00 144 THR A CA 16
ATOM 27417 C C . THR A 1 70 ? -6.126 -3.200 -8.814 1.00 0.00 144 THR A C 16
ATOM 27418 O O . THR A 1 70 ? -4.971 -2.945 -8.488 1.00 0.00 144 THR A O 16
ATOM 27429 N N . ILE A 1 71 ? -7.175 -2.518 -8.340 1.00 0.00 145 ILE A N 16
ATOM 27430 C CA . ILE A 1 71 ? -7.152 -1.548 -7.228 1.00 0.00 145 ILE A CA 16
ATOM 27431 C C . ILE A 1 71 ? -7.976 -2.098 -6.046 1.00 0.00 145 ILE A C 16
ATOM 27432 O O . ILE A 1 71 ? -9.033 -2.693 -6.278 1.00 0.00 145 ILE A O 16
ATOM 27448 N N . PRO A 1 72 ? -7.564 -1.886 -4.778 1.00 0.00 146 PRO A N 16
ATOM 27449 C CA . PRO A 1 72 ? -6.338 -1.215 -4.327 1.00 0.00 146 PRO A CA 16
ATOM 27450 C C . PRO A 1 72 ? -5.068 -2.069 -4.468 1.00 0.00 146 PRO A C 16
ATOM 27451 O O . PRO A 1 72 ? -5.151 -3.273 -4.716 1.00 0.00 146 PRO A O 16
ATOM 27462 N N . GLN A 1 73 ? -3.902 -1.434 -4.291 1.00 0.00 147 GLN A N 16
ATOM 27463 C CA . GLN A 1 73 ? -2.562 -2.034 -4.429 1.00 0.00 147 GLN A CA 16
ATOM 27464 C C . GLN A 1 73 ? -1.655 -1.745 -3.226 1.00 0.00 147 GLN A C 16
ATOM 27465 O O . GLN A 1 73 ? -1.795 -0.712 -2.567 1.00 0.00 147 GLN A O 16
ATOM 27479 N N . LEU A 1 74 ? -0.686 -2.631 -2.984 1.00 0.00 148 LEU A N 16
ATOM 27480 C CA . LEU A 1 74 ? 0.351 -2.524 -1.962 1.00 0.00 148 LEU A CA 16
ATOM 27481 C C . LEU A 1 74 ? 1.759 -2.660 -2.575 1.00 0.00 148 LEU A C 16
ATOM 27482 O O . LEU A 1 74 ? 1.994 -3.507 -3.441 1.00 0.00 148 LEU A O 16
ATOM 27498 N N . PHE A 1 75 ? 2.690 -1.841 -2.085 1.00 0.00 149 PHE A N 16
ATOM 27499 C CA . PHE A 1 75 ? 4.131 -1.868 -2.338 1.00 0.00 149 PHE A CA 16
ATOM 27500 C C . PHE A 1 75 ? 4.898 -1.984 -1.009 1.00 0.00 149 PHE A C 16
ATOM 27501 O O . PHE A 1 75 ? 4.511 -1.369 -0.010 1.00 0.00 149 PHE A O 16
ATOM 27518 N N . ILE A 1 76 ? 6.010 -2.727 -1.009 1.00 0.00 150 ILE A N 16
ATOM 27519 C CA . ILE A 1 76 ? 6.959 -2.826 0.116 1.00 0.00 150 ILE A CA 16
ATOM 27520 C C . ILE A 1 76 ? 8.381 -2.598 -0.411 1.00 0.00 150 ILE A C 16
ATOM 27521 O O . ILE A 1 76 ? 8.767 -3.211 -1.411 1.00 0.00 150 ILE A O 16
ATOM 27537 N N . LYS A 1 77 ? 9.157 -1.722 0.247 1.00 0.00 151 LYS A N 16
ATOM 27538 C CA . LYS A 1 77 ? 10.533 -1.318 -0.126 1.00 0.00 151 LYS A CA 16
ATOM 27539 C C . LYS A 1 77 ? 10.682 -1.118 -1.653 1.00 0.00 151 LYS A C 16
ATOM 27540 O O . LYS A 1 77 ? 11.463 -1.790 -2.336 1.00 0.00 151 LYS A O 16
ATOM 27559 N N . ALA A 1 78 ? 9.834 -0.248 -2.201 1.00 0.00 152 ALA A N 16
ATOM 27560 C CA . ALA A 1 78 ? 9.757 0.119 -3.616 1.00 0.00 152 ALA A CA 16
ATOM 27561 C C . ALA A 1 78 ? 9.477 -1.017 -4.634 1.00 0.00 152 ALA A C 16
ATOM 27562 O O . ALA A 1 78 ? 9.776 -0.844 -5.815 1.00 0.00 152 ALA A O 16
ATOM 27569 N N . GLU A 1 79 ? 8.930 -2.176 -4.250 1.00 0.00 153 GLU A N 16
ATOM 27570 C CA . GLU A 1 79 ? 8.441 -3.213 -5.170 1.00 0.00 153 GLU A CA 16
ATOM 27571 C C . GLU A 1 79 ? 6.937 -3.473 -4.990 1.00 0.00 153 GLU A C 16
ATOM 27572 O O . GLU A 1 79 ? 6.445 -3.499 -3.858 1.00 0.00 153 GLU A O 16
ATOM 27584 N N . PHE A 1 80 ? 6.208 -3.701 -6.088 1.00 0.00 154 PHE A N 16
ATOM 27585 C CA . PHE A 1 80 ? 4.805 -4.113 -6.054 1.00 0.00 154 PHE A CA 16
ATOM 27586 C C . PHE A 1 80 ? 4.649 -5.498 -5.401 1.00 0.00 154 PHE A C 16
ATOM 27587 O O . PHE A 1 80 ? 5.406 -6.435 -5.691 1.00 0.00 154 PHE A O 16
ATOM 27604 N N . VAL A 1 81 ? 3.663 -5.620 -4.508 1.00 0.00 155 VAL A N 16
ATOM 27605 C CA . VAL A 1 81 ? 3.410 -6.801 -3.663 1.00 0.00 155 VAL A CA 16
ATOM 27606 C C . VAL A 1 81 ? 2.109 -7.512 -4.035 1.00 0.00 155 VAL A C 16
ATOM 27607 O O . VAL A 1 81 ? 2.096 -8.746 -4.082 1.00 0.00 155 VAL A O 16
ATOM 27620 N N . GLY A 1 82 ? 1.043 -6.770 -4.349 1.00 0.00 156 GLY A N 16
ATOM 27621 C CA . GLY A 1 82 ? -0.237 -7.323 -4.802 1.00 0.00 156 GLY A CA 16
ATOM 27622 C C . GLY A 1 82 ? -1.456 -6.492 -4.392 1.00 0.00 156 GLY A C 16
ATOM 27623 O O . GLY A 1 82 ? -1.327 -5.400 -3.825 1.00 0.00 156 GLY A O 16
ATOM 27627 N N . GLY A 1 83 ? -2.643 -7.024 -4.686 1.00 0.00 157 GLY A N 16
ATOM 27628 C CA . GLY A 1 83 ? -3.932 -6.543 -4.183 1.00 0.00 157 GLY A CA 16
ATOM 27629 C C . GLY A 1 83 ? -4.310 -7.074 -2.791 1.00 0.00 157 GLY A C 16
ATOM 27630 O O . GLY A 1 83 ? -3.541 -7.778 -2.131 1.00 0.00 157 GLY A O 16
ATOM 27634 N N . LEU A 1 84 ? -5.528 -6.734 -2.361 1.00 0.00 158 LEU A N 16
ATOM 27635 C CA . LEU A 1 84 ? -6.135 -7.025 -1.054 1.00 0.00 158 LEU A CA 16
ATOM 27636 C C . LEU A 1 84 ? -6.294 -8.539 -0.788 1.00 0.00 158 LEU A C 16
ATOM 27637 O O . LEU A 1 84 ? -6.070 -8.997 0.333 1.00 0.00 158 LEU A O 16
ATOM 27653 N N . ASP A 1 85 ? -6.574 -9.344 -1.816 1.00 0.00 159 ASP A N 16
ATOM 27654 C CA . ASP A 1 85 ? -6.534 -10.810 -1.717 1.00 0.00 159 ASP A CA 16
ATOM 27655 C C . ASP A 1 85 ? -5.116 -11.308 -1.403 1.00 0.00 159 ASP A C 16
ATOM 27656 O O . ASP A 1 85 ? -4.905 -12.029 -0.433 1.00 0.00 159 ASP A O 16
ATOM 27665 N N . ILE A 1 86 ? -4.120 -10.866 -2.171 1.00 0.00 160 ILE A N 16
ATOM 27666 C CA . ILE A 1 86 ? -2.742 -11.364 -2.052 1.00 0.00 160 ILE A CA 16
ATOM 27667 C C . ILE A 1 86 ? -2.104 -11.001 -0.704 1.00 0.00 160 ILE A C 16
ATOM 27668 O O . ILE A 1 86 ? -1.565 -11.881 -0.038 1.00 0.00 160 ILE A O 16
ATOM 27684 N N . VAL A 1 87 ? -2.212 -9.749 -0.240 1.00 0.00 161 VAL A N 16
ATOM 27685 C CA . VAL A 1 87 ? -1.722 -9.327 1.094 1.00 0.00 161 VAL A CA 16
ATOM 27686 C C . VAL A 1 87 ? -2.295 -10.187 2.210 1.00 0.00 161 VAL A C 16
ATOM 27687 O O . VAL A 1 87 ? -1.580 -10.590 3.127 1.00 0.00 161 VAL A O 16
ATOM 27700 N N . THR A 1 88 ? -3.574 -10.513 2.096 1.00 0.00 162 THR A N 16
ATOM 27701 C CA . THR A 1 88 ? -4.261 -11.338 3.091 1.00 0.00 162 THR A CA 16
ATOM 27702 C C . THR A 1 88 ? -3.895 -12.814 2.994 1.00 0.00 162 THR A C 16
ATOM 27703 O O . THR A 1 88 ? -3.621 -13.420 4.027 1.00 0.00 162 THR A O 16
ATOM 27714 N N . LYS A 1 89 ? -3.754 -13.392 1.795 1.00 0.00 163 LYS A N 16
ATOM 27715 C CA . LYS A 1 89 ? -3.233 -14.762 1.627 1.00 0.00 163 LYS A CA 16
ATOM 27716 C C . LYS A 1 89 ? -1.802 -14.904 2.149 1.00 0.00 163 LYS A C 16
ATOM 27717 O O . LYS A 1 89 ? -1.484 -15.871 2.845 1.00 0.00 163 LYS A O 16
ATOM 27736 N N . MET A 1 90 ? -0.950 -13.916 1.879 1.00 0.00 164 MET A N 16
ATOM 27737 C CA . MET A 1 90 ? 0.391 -13.815 2.458 1.00 0.00 164 MET A CA 16
ATOM 27738 C C . MET A 1 90 ? 0.374 -13.680 3.994 1.00 0.00 164 MET A C 16
ATOM 27739 O O . MET A 1 90 ? 1.285 -14.191 4.644 1.00 0.00 164 MET A O 16
ATOM 27753 N N . LEU A 1 91 ? -0.628 -13.026 4.595 1.00 0.00 165 LEU A N 16
ATOM 27754 C CA . LEU A 1 91 ? -0.834 -12.964 6.054 1.00 0.00 165 LEU A CA 16
ATOM 27755 C C . LEU A 1 91 ? -1.192 -14.343 6.630 1.00 0.00 165 LEU A C 16
ATOM 27756 O O . LEU A 1 91 ? -0.530 -14.819 7.556 1.00 0.00 165 LEU A O 16
ATOM 27772 N N . GLU A 1 92 ? -2.171 -15.025 6.029 1.00 0.00 166 GLU A N 16
ATOM 27773 C CA . GLU A 1 92 ? -2.537 -16.407 6.398 1.00 0.00 166 GLU A CA 16
ATOM 27774 C C . GLU A 1 92 ? -1.332 -17.357 6.296 1.00 0.00 166 GLU A C 16
ATOM 27775 O O . GLU A 1 92 ? -1.119 -18.206 7.164 1.00 0.00 166 GLU A O 16
ATOM 27787 N N . SER A 1 93 ? -0.498 -17.162 5.273 1.00 0.00 167 SER A N 16
ATOM 27788 C CA . SER A 1 93 ? 0.758 -17.868 5.024 1.00 0.00 167 SER A CA 16
ATOM 27789 C C . SER A 1 93 ? 1.939 -17.410 5.901 1.00 0.00 167 SER A C 16
ATOM 27790 O O . SER A 1 93 ? 3.037 -17.947 5.780 1.00 0.00 167 SER A O 16
ATOM 27798 N N . GLY A 1 94 ? 1.773 -16.387 6.743 1.00 0.00 168 GLY A N 16
ATOM 27799 C CA . GLY A 1 94 ? 2.840 -15.757 7.535 1.00 0.00 168 GLY A CA 16
ATOM 27800 C C . GLY A 1 94 ? 3.802 -14.867 6.729 1.00 0.00 168 GLY A C 16
ATOM 27801 O O . GLY A 1 94 ? 4.268 -13.860 7.251 1.00 0.00 168 GLY A O 16
ATOM 27805 N N . ASP A 1 95 ? 4.044 -15.174 5.451 1.00 0.00 169 ASP A N 16
ATOM 27806 C CA . ASP A 1 95 ? 4.967 -14.504 4.515 1.00 0.00 169 ASP A CA 16
ATOM 27807 C C . ASP A 1 95 ? 4.890 -12.956 4.537 1.00 0.00 169 ASP A C 16
ATOM 27808 O O . ASP A 1 95 ? 5.918 -12.282 4.441 1.00 0.00 169 ASP A O 16
ATOM 27817 N N . LEU A 1 96 ? 3.695 -12.373 4.718 1.00 0.00 170 LEU A N 16
ATOM 27818 C CA . LEU A 1 96 ? 3.489 -10.921 4.866 1.00 0.00 170 LEU A CA 16
ATOM 27819 C C . LEU A 1 96 ? 4.134 -10.390 6.151 1.00 0.00 170 LEU A C 16
ATOM 27820 O O . LEU A 1 96 ? 4.983 -9.499 6.110 1.00 0.00 170 LEU A O 16
ATOM 27836 N N . LYS A 1 97 ? 3.768 -10.984 7.292 1.00 0.00 171 LYS A N 16
ATOM 27837 C CA . LYS A 1 97 ? 4.325 -10.677 8.614 1.00 0.00 171 LYS A CA 16
ATOM 27838 C C . LYS A 1 97 ? 5.813 -11.042 8.692 1.00 0.00 171 LYS A C 16
ATOM 27839 O O . LYS A 1 97 ? 6.558 -10.405 9.442 1.00 0.00 171 LYS A O 16
ATOM 27858 N N . LYS A 1 98 ? 6.273 -11.992 7.864 1.00 0.00 172 LYS A N 16
ATOM 27859 C CA . LYS A 1 98 ? 7.686 -12.362 7.724 1.00 0.00 172 LYS A CA 16
ATOM 27860 C C . LYS A 1 98 ? 8.476 -11.282 6.983 1.00 0.00 172 LYS A C 16
ATOM 27861 O O . LYS A 1 98 ? 9.542 -10.899 7.456 1.00 0.00 172 LYS A O 16
ATOM 27880 N N . MET A 1 99 ? 7.940 -10.704 5.903 1.00 0.00 173 MET A N 16
ATOM 27881 C CA . MET A 1 99 ? 8.644 -9.675 5.129 1.00 0.00 173 MET A CA 16
ATOM 27882 C C . MET A 1 99 ? 8.983 -8.429 5.958 1.00 0.00 173 MET A C 16
ATOM 27883 O O . MET A 1 99 ? 10.057 -7.861 5.785 1.00 0.00 173 MET A O 16
ATOM 27897 N N . LEU A 1 100 ? 8.102 -8.023 6.881 1.00 0.00 174 LEU A N 16
ATOM 27898 C CA . LEU A 1 100 ? 8.312 -6.845 7.736 1.00 0.00 174 LEU A CA 16
ATOM 27899 C C . LEU A 1 100 ? 9.558 -6.998 8.618 1.00 0.00 174 LEU A C 16
ATOM 27900 O O . LEU A 1 100 ? 10.441 -6.142 8.595 1.00 0.00 174 LEU A O 16
ATOM 27916 N N . ARG A 1 101 ? 9.654 -8.109 9.362 1.00 0.00 175 ARG A N 16
ATOM 27917 C CA . ARG A 1 101 ? 10.827 -8.412 10.202 1.00 0.00 175 ARG A CA 16
ATOM 27918 C C . ARG A 1 101 ? 12.093 -8.662 9.381 1.00 0.00 175 ARG A C 16
ATOM 27919 O O . ARG A 1 101 ? 13.161 -8.190 9.764 1.00 0.00 175 ARG A O 16
ATOM 27940 N N . ASP A 1 102 ? 11.950 -9.291 8.215 1.00 0.00 176 ASP A N 16
ATOM 27941 C CA . ASP A 1 102 ? 13.046 -9.562 7.276 1.00 0.00 176 ASP A CA 16
ATOM 27942 C C . ASP A 1 102 ? 13.699 -8.281 6.739 1.00 0.00 176 ASP A C 16
ATOM 27943 O O . ASP A 1 102 ? 14.927 -8.169 6.727 1.00 0.00 176 ASP A O 16
ATOM 27952 N N . LYS A 1 103 ? 12.868 -7.310 6.334 1.00 0.00 177 LYS A N 16
ATOM 27953 C CA . LYS A 1 103 ? 13.286 -6.004 5.778 1.00 0.00 177 LYS A CA 16
ATOM 27954 C C . LYS A 1 103 ? 13.590 -4.927 6.829 1.00 0.00 177 LYS A C 16
ATOM 27955 O O . LYS A 1 103 ? 14.062 -3.846 6.468 1.00 0.00 177 LYS A O 16
ATOM 27974 N N . GLY A 1 104 ? 13.294 -5.180 8.106 1.00 0.00 178 GLY A N 16
ATOM 27975 C CA . GLY A 1 104 ? 13.484 -4.199 9.179 1.00 0.00 178 GLY A CA 16
ATOM 27976 C C . GLY A 1 104 ? 12.425 -3.085 9.225 1.00 0.00 178 GLY A C 16
ATOM 27977 O O . GLY A 1 104 ? 12.780 -1.904 9.290 1.00 0.00 178 GLY A O 16
ATOM 27981 N N . ILE A 1 105 ? 11.135 -3.436 9.147 1.00 0.00 179 ILE A N 16
ATOM 27982 C CA . ILE A 1 105 ? 9.989 -2.508 9.191 1.00 0.00 179 ILE A CA 16
ATOM 27983 C C . ILE A 1 105 ? 9.262 -2.616 10.544 1.00 0.00 179 ILE A C 16
ATOM 27984 O O . ILE A 1 105 ? 9.188 -3.698 11.131 1.00 0.00 179 ILE A O 16
ATOM 28000 N N . THR A 1 106 ? 8.726 -1.500 11.047 1.00 0.00 180 THR A N 16
ATOM 28001 C CA . THR A 1 106 ? 7.981 -1.419 12.317 1.00 0.00 180 THR A CA 16
ATOM 28002 C C . THR A 1 106 ? 6.690 -2.241 12.299 1.00 0.00 180 THR A C 16
ATOM 28003 O O . THR A 1 106 ? 5.936 -2.167 11.331 1.00 0.00 180 THR A O 16
ATOM 28014 N N . CYS A 1 107 ? 6.407 -3.003 13.360 1.00 0.00 181 CYS A N 16
ATOM 28015 C CA . CYS A 1 107 ? 5.139 -3.714 13.532 1.00 0.00 181 CYS A CA 16
ATOM 28016 C C . CYS A 1 107 ? 4.863 -4.147 14.985 1.00 0.00 181 CYS A C 16
ATOM 28017 O O . CYS A 1 107 ? 5.728 -4.087 15.869 1.00 0.00 181 CYS A O 16
ATOM 28025 N N . ARG A 1 108 ? 3.645 -4.644 15.212 1.00 0.00 182 ARG A N 16
ATOM 28026 C CA . ARG A 1 108 ? 3.231 -5.464 16.361 1.00 0.00 182 ARG A CA 16
ATOM 28027 C C . ARG A 1 108 ? 3.925 -6.834 16.355 1.00 0.00 182 ARG A C 16
ATOM 28028 O O . ARG A 1 108 ? 4.583 -7.210 15.382 1.00 0.00 182 ARG A O 16
ATOM 28049 N N . ASP A 1 109 ? 3.818 -7.539 17.478 1.00 0.00 183 ASP A N 16
ATOM 28050 C CA . ASP A 1 109 ? 4.620 -8.694 17.854 1.00 0.00 183 ASP A CA 16
ATOM 28051 C C . ASP A 1 109 ? 4.728 -9.786 16.790 1.00 0.00 183 ASP A C 16
ATOM 28052 O O . ASP A 1 109 ? 3.763 -10.151 16.112 1.00 0.00 183 ASP A O 16
ATOM 28061 N N . LEU A 1 110 ? 5.955 -10.287 16.703 1.00 0.00 184 LEU A N 16
ATOM 28062 C CA . LEU A 1 110 ? 6.460 -11.211 15.682 1.00 0.00 184 LEU A CA 16
ATOM 28063 C C . LEU A 1 110 ? 6.088 -12.671 15.961 1.00 0.00 184 LEU A C 16
ATOM 28064 O O . LEU A 1 110 ? 6.074 -13.093 17.141 1.00 0.00 184 LEU A O 16
ATOM 28081 N N . GLY A 1 1 ? 1.721 25.497 -7.432 1.00 0.00 75 GLY A N 17
ATOM 28082 C CA . GLY A 1 1 ? 2.363 24.268 -6.945 1.00 0.00 75 GLY A CA 17
ATOM 28083 C C . GLY A 1 1 ? 1.492 23.058 -7.226 1.00 0.00 75 GLY A C 17
ATOM 28084 O O . GLY A 1 1 ? 0.272 23.141 -7.110 1.00 0.00 75 GLY A O 17
ATOM 28090 N N . ALA A 1 2 ? 2.098 21.931 -7.606 1.00 0.00 76 ALA A N 17
ATOM 28091 C CA . ALA A 1 2 ? 1.372 20.694 -7.910 1.00 0.00 76 ALA A CA 17
ATOM 28092 C C . ALA A 1 2 ? 2.233 19.434 -7.742 1.00 0.00 76 ALA A C 17
ATOM 28093 O O . ALA A 1 2 ? 3.436 19.456 -8.032 1.00 0.00 76 ALA A O 17
ATOM 28100 N N . MET A 1 3 ? 1.600 18.316 -7.369 1.00 0.00 77 MET A N 17
ATOM 28101 C CA . MET A 1 3 ? 2.210 16.983 -7.388 1.00 0.00 77 MET A CA 17
ATOM 28102 C C . MET A 1 3 ? 2.681 16.618 -8.804 1.00 0.00 77 MET A C 17
ATOM 28103 O O . MET A 1 3 ? 2.034 16.964 -9.798 1.00 0.00 77 MET A O 17
ATOM 28117 N N . VAL A 1 4 ? 3.792 15.889 -8.896 1.00 0.00 78 VAL A N 17
ATOM 28118 C CA . VAL A 1 4 ? 4.348 15.357 -10.153 1.00 0.00 78 VAL A CA 17
ATOM 28119 C C . VAL A 1 4 ? 4.607 13.858 -10.039 1.00 0.00 78 VAL A C 17
ATOM 28120 O O . VAL A 1 4 ? 4.717 13.327 -8.934 1.00 0.00 78 VAL A O 17
ATOM 28133 N N . LYS A 1 5 ? 4.747 13.151 -11.162 1.00 0.00 79 LYS A N 17
ATOM 28134 C CA . LYS A 1 5 ? 4.955 11.691 -11.164 1.00 0.00 79 LYS A CA 17
ATOM 28135 C C . LYS A 1 5 ? 6.227 11.263 -10.397 1.00 0.00 79 LYS A C 17
ATOM 28136 O O . LYS A 1 5 ? 6.216 10.238 -9.710 1.00 0.00 79 LYS A O 17
ATOM 28155 N N . LYS A 1 6 ? 7.259 12.118 -10.387 1.00 0.00 80 LYS A N 17
ATOM 28156 C CA . LYS A 1 6 ? 8.487 12.005 -9.575 1.00 0.00 80 LYS A CA 17
ATOM 28157 C C . LYS A 1 6 ? 8.238 12.061 -8.059 1.00 0.00 80 LYS A C 17
ATOM 28158 O O . LYS A 1 6 ? 8.970 11.405 -7.324 1.00 0.00 80 LYS A O 17
ATOM 28177 N N . ASP A 1 7 ? 7.207 12.770 -7.575 1.00 0.00 81 ASP A N 17
ATOM 28178 C CA . ASP A 1 7 ? 6.871 12.802 -6.139 1.00 0.00 81 ASP A CA 17
ATOM 28179 C C . ASP A 1 7 ? 6.485 11.407 -5.641 1.00 0.00 81 ASP A C 17
ATOM 28180 O O . ASP A 1 7 ? 6.974 10.955 -4.605 1.00 0.00 81 ASP A O 17
ATOM 28189 N N . ILE A 1 8 ? 5.652 10.698 -6.405 1.00 0.00 82 ILE A N 17
ATOM 28190 C CA . ILE A 1 8 ? 5.238 9.329 -6.083 1.00 0.00 82 ILE A CA 17
ATOM 28191 C C . ILE A 1 8 ? 6.427 8.376 -6.212 1.00 0.00 82 ILE A C 17
ATOM 28192 O O . ILE A 1 8 ? 6.651 7.554 -5.324 1.00 0.00 82 ILE A O 17
ATOM 28208 N N . ASP A 1 9 ? 7.234 8.524 -7.270 1.00 0.00 83 ASP A N 17
ATOM 28209 C CA . ASP A 1 9 ? 8.374 7.635 -7.500 1.00 0.00 83 ASP A CA 17
ATOM 28210 C C . ASP A 1 9 ? 9.453 7.754 -6.404 1.00 0.00 83 ASP A C 17
ATOM 28211 O O . ASP A 1 9 ? 10.039 6.751 -5.994 1.00 0.00 83 ASP A O 17
ATOM 28220 N N . ASP A 1 10 ? 9.695 8.968 -5.892 1.00 0.00 84 ASP A N 17
ATOM 28221 C CA . ASP A 1 10 ? 10.606 9.215 -4.765 1.00 0.00 84 ASP A CA 17
ATOM 28222 C C . ASP A 1 10 ? 10.008 8.814 -3.412 1.00 0.00 84 ASP A C 17
ATOM 28223 O O . ASP A 1 10 ? 10.725 8.288 -2.559 1.00 0.00 84 ASP A O 17
ATOM 28232 N N . THR A 1 11 ? 8.692 8.974 -3.232 1.00 0.00 85 THR A N 17
ATOM 28233 C CA . THR A 1 11 ? 7.990 8.479 -2.037 1.00 0.00 85 THR A CA 17
ATOM 28234 C C . THR A 1 11 ? 8.085 6.952 -1.948 1.00 0.00 85 THR A C 17
ATOM 28235 O O . THR A 1 11 ? 8.413 6.427 -0.882 1.00 0.00 85 THR A O 17
ATOM 28246 N N . ILE A 1 12 ? 7.908 6.225 -3.064 1.00 0.00 86 ILE A N 17
ATOM 28247 C CA . ILE A 1 12 ? 8.076 4.761 -3.104 1.00 0.00 86 ILE A CA 17
ATOM 28248 C C . ILE A 1 12 ? 9.515 4.317 -2.786 1.00 0.00 86 ILE A C 17
ATOM 28249 O O . ILE A 1 12 ? 9.695 3.245 -2.205 1.00 0.00 86 ILE A O 17
ATOM 28265 N N . LYS A 1 13 ? 10.536 5.136 -3.074 1.00 0.00 87 LYS A N 17
ATOM 28266 C CA . LYS A 1 13 ? 11.942 4.888 -2.735 1.00 0.00 87 LYS A CA 17
ATOM 28267 C C . LYS A 1 13 ? 12.338 5.201 -1.281 1.00 0.00 87 LYS A C 17
ATOM 28268 O O . LYS A 1 13 ? 13.314 4.614 -0.804 1.00 0.00 87 LYS A O 17
ATOM 28287 N N . SER A 1 14 ? 11.635 6.096 -0.580 1.00 0.00 88 SER A N 17
ATOM 28288 C CA . SER A 1 14 ? 12.055 6.629 0.722 1.00 0.00 88 SER A CA 17
ATOM 28289 C C . SER A 1 14 ? 11.149 6.289 1.915 1.00 0.00 88 SER A C 17
ATOM 28290 O O . SER A 1 14 ? 11.616 6.323 3.055 1.00 0.00 88 SER A O 17
ATOM 28298 N N . GLU A 1 15 ? 9.889 5.913 1.697 1.00 0.00 89 GLU A N 17
ATOM 28299 C CA . GLU A 1 15 ? 9.051 5.246 2.706 1.00 0.00 89 GLU A CA 17
ATOM 28300 C C . GLU A 1 15 ? 9.378 3.741 2.722 1.00 0.00 89 GLU A C 17
ATOM 28301 O O . GLU A 1 15 ? 10.044 3.230 1.818 1.00 0.00 89 GLU A O 17
ATOM 28313 N N . ASP A 1 16 ? 8.945 3.001 3.741 1.00 0.00 90 ASP A N 17
ATOM 28314 C CA . ASP A 1 16 ? 9.070 1.533 3.750 1.00 0.00 90 ASP A CA 17
ATOM 28315 C C . ASP A 1 16 ? 7.813 0.868 3.180 1.00 0.00 90 ASP A C 17
ATOM 28316 O O . ASP A 1 16 ? 7.892 -0.243 2.657 1.00 0.00 90 ASP A O 17
ATOM 28325 N N . VAL A 1 17 ? 6.665 1.549 3.280 1.00 0.00 91 VAL A N 17
ATOM 28326 C CA . VAL A 1 17 ? 5.341 1.034 2.926 1.00 0.00 91 VAL A CA 17
ATOM 28327 C C . VAL A 1 17 ? 4.552 2.119 2.191 1.00 0.00 91 VAL A C 17
ATOM 28328 O O . VAL A 1 17 ? 4.342 3.210 2.727 1.00 0.00 91 VAL A O 17
ATOM 28341 N N . VAL A 1 18 ? 4.078 1.810 0.981 1.00 0.00 92 VAL A N 17
ATOM 28342 C CA . VAL A 1 18 ? 3.231 2.716 0.183 1.00 0.00 92 VAL A CA 17
ATOM 28343 C C . VAL A 1 18 ? 2.045 1.955 -0.403 1.00 0.00 92 VAL A C 17
ATOM 28344 O O . VAL A 1 18 ? 2.205 0.844 -0.901 1.00 0.00 92 VAL A O 17
ATOM 28357 N N . THR A 1 19 ? 0.852 2.547 -0.370 1.00 0.00 93 THR A N 17
ATOM 28358 C CA . THR A 1 19 ? -0.362 1.956 -0.954 1.00 0.00 93 THR A CA 17
ATOM 28359 C C . THR A 1 19 ? -1.172 2.969 -1.767 1.00 0.00 93 THR A C 17
ATOM 28360 O O . THR A 1 19 ? -1.127 4.174 -1.510 1.00 0.00 93 THR A O 17
ATOM 28371 N N . PHE A 1 20 ? -1.895 2.464 -2.767 1.00 0.00 94 PHE A N 17
ATOM 28372 C CA . PHE A 1 20 ? -2.822 3.209 -3.618 1.00 0.00 94 PHE A CA 17
ATOM 28373 C C . PHE A 1 20 ? -4.248 2.723 -3.340 1.00 0.00 94 PHE A C 17
ATOM 28374 O O . PHE A 1 20 ? -4.518 1.528 -3.491 1.00 0.00 94 PHE A O 17
ATOM 28391 N N . ILE A 1 21 ? -5.148 3.633 -2.956 1.00 0.00 95 ILE A N 17
ATOM 28392 C CA . ILE A 1 21 ? -6.536 3.336 -2.575 1.00 0.00 95 ILE A CA 17
ATOM 28393 C C . ILE A 1 21 ? -7.554 4.284 -3.232 1.00 0.00 95 ILE A C 17
ATOM 28394 O O . ILE A 1 21 ? -7.194 5.204 -3.965 1.00 0.00 95 ILE A O 17
ATOM 28410 N N . LYS A 1 22 ? -8.840 4.060 -2.934 1.00 0.00 96 LYS A N 17
ATOM 28411 C CA . LYS A 1 22 ? -9.997 4.824 -3.419 1.00 0.00 96 LYS A CA 17
ATOM 28412 C C . LYS A 1 22 ? -10.620 5.630 -2.263 1.00 0.00 96 LYS A C 17
ATOM 28413 O O . LYS A 1 22 ? -11.676 5.281 -1.729 1.00 0.00 96 LYS A O 17
ATOM 28432 N N . GLY A 1 23 ? -9.928 6.673 -1.808 1.00 0.00 97 GLY A N 17
ATOM 28433 C CA . GLY A 1 23 ? -10.406 7.634 -0.806 1.00 0.00 97 GLY A CA 17
ATOM 28434 C C . GLY A 1 23 ? -9.284 8.126 0.122 1.00 0.00 97 GLY A C 17
ATOM 28435 O O . GLY A 1 23 ? -8.111 7.799 -0.060 1.00 0.00 97 GLY A O 17
ATOM 28439 N N . LEU A 1 24 ? -9.656 8.805 1.213 1.00 0.00 98 LEU A N 17
ATOM 28440 C CA . LEU A 1 24 ? -8.827 8.951 2.402 1.00 0.00 98 LEU A CA 17
ATOM 28441 C C . LEU A 1 24 ? -8.641 7.601 3.123 1.00 0.00 98 LEU A C 17
ATOM 28442 O O . LEU A 1 24 ? -9.483 6.716 2.988 1.00 0.00 98 LEU A O 17
ATOM 28458 N N . PRO A 1 25 ? -7.599 7.441 3.951 1.00 0.00 99 PRO A N 17
ATOM 28459 C CA . PRO A 1 25 ? -7.343 6.198 4.673 1.00 0.00 99 PRO A CA 17
ATOM 28460 C C . PRO A 1 25 ? -8.263 6.049 5.901 1.00 0.00 99 PRO A C 17
ATOM 28461 O O . PRO A 1 25 ? -8.697 4.948 6.234 1.00 0.00 99 PRO A O 17
ATOM 28472 N N . GLU A 1 26 ? -8.642 7.166 6.530 1.00 0.00 100 GLU A N 17
ATOM 28473 C CA . GLU A 1 26 ? -9.633 7.226 7.621 1.00 0.00 100 GLU A CA 17
ATOM 28474 C C . GLU A 1 26 ? -11.094 7.375 7.156 1.00 0.00 100 GLU A C 17
ATOM 28475 O O . GLU A 1 26 ? -12.026 7.187 7.944 1.00 0.00 100 GLU A O 17
ATOM 28487 N N . ALA A 1 27 ? -11.289 7.717 5.880 1.00 0.00 101 ALA A N 17
ATOM 28488 C CA . ALA A 1 27 ? -12.597 7.815 5.223 1.00 0.00 101 ALA A CA 17
ATOM 28489 C C . ALA A 1 27 ? -12.584 7.350 3.749 1.00 0.00 101 ALA A C 17
ATOM 28490 O O . ALA A 1 27 ? -12.846 8.154 2.842 1.00 0.00 101 ALA A O 17
ATOM 28497 N N . PRO A 1 28 ? -12.281 6.069 3.480 1.00 0.00 102 PRO A N 17
ATOM 28498 C CA . PRO A 1 28 ? -12.252 5.535 2.130 1.00 0.00 102 PRO A CA 17
ATOM 28499 C C . PRO A 1 28 ? -13.660 5.467 1.557 1.00 0.00 102 PRO A C 17
ATOM 28500 O O . PRO A 1 28 ? -14.647 5.201 2.251 1.00 0.00 102 PRO A O 17
ATOM 28511 N N . MET A 1 29 ? -13.747 5.648 0.248 1.00 0.00 103 MET A N 17
ATOM 28512 C CA . MET A 1 29 ? -15.008 5.652 -0.489 1.00 0.00 103 MET A CA 17
ATOM 28513 C C . MET A 1 29 ? -15.448 4.219 -0.859 1.00 0.00 103 MET A C 17
ATOM 28514 O O . MET A 1 29 ? -16.425 4.044 -1.587 1.00 0.00 103 MET A O 17
ATOM 28528 N N . CYS A 1 30 ? -14.730 3.187 -0.374 1.00 0.00 104 CYS A N 17
ATOM 28529 C CA . CYS A 1 30 ? -14.884 1.796 -0.785 1.00 0.00 104 CYS A CA 17
ATOM 28530 C C . CYS A 1 30 ? -14.446 0.779 0.292 1.00 0.00 104 CYS A C 17
ATOM 28531 O O . CYS A 1 30 ? -13.415 0.967 0.950 1.00 0.00 104 CYS A O 17
ATOM 28539 N N . ALA A 1 31 ? -15.162 -0.346 0.387 1.00 0.00 105 ALA A N 17
ATOM 28540 C CA . ALA A 1 31 ? -14.921 -1.457 1.310 1.00 0.00 105 ALA A CA 17
ATOM 28541 C C . ALA A 1 31 ? -13.499 -2.037 1.223 1.00 0.00 105 ALA A C 17
ATOM 28542 O O . ALA A 1 31 ? -12.834 -2.205 2.245 1.00 0.00 105 ALA A O 17
ATOM 28549 N N . TYR A 1 32 ? -12.994 -2.308 0.015 1.00 0.00 106 TYR A N 17
ATOM 28550 C CA . TYR A 1 32 ? -11.663 -2.901 -0.169 1.00 0.00 106 TYR A CA 17
ATOM 28551 C C . TYR A 1 32 ? -10.544 -1.950 0.275 1.00 0.00 106 TYR A C 17
ATOM 28552 O O . TYR A 1 32 ? -9.572 -2.389 0.889 1.00 0.00 106 TYR A O 17
ATOM 28570 N N . SER A 1 33 ? -10.711 -0.641 0.046 1.00 0.00 107 SER A N 17
ATOM 28571 C CA . SER A 1 33 ? -9.758 0.382 0.489 1.00 0.00 107 SER A CA 17
ATOM 28572 C C . SER A 1 33 ? -9.690 0.456 2.019 1.00 0.00 107 SER A C 17
ATOM 28573 O O . SER A 1 33 ? -8.596 0.454 2.583 1.00 0.00 107 SER A O 17
ATOM 28581 N N . LYS A 1 34 ? -10.843 0.387 2.700 1.00 0.00 108 LYS A N 17
ATOM 28582 C CA . LYS A 1 34 ? -10.930 0.171 4.156 1.00 0.00 108 LYS A CA 17
ATOM 28583 C C . LYS A 1 34 ? -10.194 -1.104 4.579 1.00 0.00 108 LYS A C 17
ATOM 28584 O O . LYS A 1 34 ? -9.364 -1.066 5.486 1.00 0.00 108 LYS A O 17
ATOM 28603 N N . ARG A 1 35 ? -10.458 -2.229 3.907 1.00 0.00 109 ARG A N 17
ATOM 28604 C CA . ARG A 1 35 ? -9.917 -3.546 4.273 1.00 0.00 109 ARG A CA 17
ATOM 28605 C C . ARG A 1 35 ? -8.393 -3.645 4.144 1.00 0.00 109 ARG A C 17
ATOM 28606 O O . ARG A 1 35 ? -7.791 -4.337 4.963 1.00 0.00 109 ARG A O 17
ATOM 28627 N N . MET A 1 36 ? -7.761 -2.927 3.203 1.00 0.00 110 MET A N 17
ATOM 28628 C CA . MET A 1 36 ? -6.291 -2.832 3.147 1.00 0.00 110 MET A CA 17
ATOM 28629 C C . MET A 1 36 ? -5.731 -1.966 4.278 1.00 0.00 110 MET A C 17
ATOM 28630 O O . MET A 1 36 ? -4.781 -2.384 4.936 1.00 0.00 110 MET A O 17
ATOM 28644 N N . ILE A 1 37 ? -6.324 -0.797 4.545 1.00 0.00 111 ILE A N 17
ATOM 28645 C CA . ILE A 1 37 ? -5.887 0.074 5.649 1.00 0.00 111 ILE A CA 17
ATOM 28646 C C . ILE A 1 37 ? -5.949 -0.673 6.988 1.00 0.00 111 ILE A C 17
ATOM 28647 O O . ILE A 1 37 ? -5.012 -0.582 7.771 1.00 0.00 111 ILE A O 17
ATOM 28663 N N . ASP A 1 38 ? -6.967 -1.504 7.215 1.00 0.00 112 ASP A N 17
ATOM 28664 C CA . ASP A 1 38 ? -7.055 -2.373 8.396 1.00 0.00 112 ASP A CA 17
ATOM 28665 C C . ASP A 1 38 ? -5.896 -3.366 8.548 1.00 0.00 112 ASP A C 17
ATOM 28666 O O . ASP A 1 38 ? -5.491 -3.653 9.664 1.00 0.00 112 ASP A O 17
ATOM 28675 N N . VAL A 1 39 ? -5.320 -3.875 7.463 1.00 0.00 113 VAL A N 17
ATOM 28676 C CA . VAL A 1 39 ? -4.107 -4.722 7.523 1.00 0.00 113 VAL A CA 17
ATOM 28677 C C . VAL A 1 39 ? -2.920 -3.905 8.041 1.00 0.00 113 VAL A C 17
ATOM 28678 O O . VAL A 1 39 ? -2.206 -4.326 8.952 1.00 0.00 113 VAL A O 17
ATOM 28691 N N . LEU A 1 40 ? -2.738 -2.707 7.485 1.00 0.00 114 LEU A N 17
ATOM 28692 C CA . LEU A 1 40 ? -1.617 -1.812 7.780 1.00 0.00 114 LEU A CA 17
ATOM 28693 C C . LEU A 1 40 ? -1.731 -1.190 9.188 1.00 0.00 114 LEU A C 17
ATOM 28694 O O . LEU A 1 40 ? -0.725 -0.977 9.864 1.00 0.00 114 LEU A O 17
ATOM 28710 N N . GLU A 1 41 ? -2.953 -0.941 9.659 1.00 0.00 115 GLU A N 17
ATOM 28711 C CA . GLU A 1 41 ? -3.273 -0.395 10.983 1.00 0.00 115 GLU A CA 17
ATOM 28712 C C . GLU A 1 41 ? -3.371 -1.464 12.082 1.00 0.00 115 GLU A C 17
ATOM 28713 O O . GLU A 1 41 ? -3.004 -1.186 13.229 1.00 0.00 115 GLU A O 17
ATOM 28725 N N . ALA A 1 42 ? -3.823 -2.685 11.759 1.00 0.00 116 ALA A N 17
ATOM 28726 C CA . ALA A 1 42 ? -3.904 -3.782 12.731 1.00 0.00 116 ALA A CA 17
ATOM 28727 C C . ALA A 1 42 ? -2.515 -4.377 13.029 1.00 0.00 116 ALA A C 17
ATOM 28728 O O . ALA A 1 42 ? -2.176 -4.585 14.199 1.00 0.00 116 ALA A O 17
ATOM 28735 N N . LEU A 1 43 ? -1.666 -4.560 12.005 1.00 0.00 117 LEU A N 17
ATOM 28736 C CA . LEU A 1 43 ? -0.244 -4.908 12.187 1.00 0.00 117 LEU A CA 17
ATOM 28737 C C . LEU A 1 43 ? 0.585 -3.707 12.684 1.00 0.00 117 LEU A C 17
ATOM 28738 O O . LEU A 1 43 ? 1.678 -3.894 13.223 1.00 0.00 117 LEU A O 17
ATOM 28754 N N . GLY A 1 44 ? 0.051 -2.488 12.563 1.00 0.00 118 GLY A N 17
ATOM 28755 C CA . GLY A 1 44 ? 0.612 -1.271 13.144 1.00 0.00 118 GLY A CA 17
ATOM 28756 C C . GLY A 1 44 ? 1.897 -0.819 12.457 1.00 0.00 118 GLY A C 17
ATOM 28757 O O . GLY A 1 44 ? 2.941 -0.776 13.102 1.00 0.00 118 GLY A O 17
ATOM 28761 N N . LEU A 1 45 ? 1.830 -0.568 11.149 1.00 0.00 119 LEU A N 17
ATOM 28762 C CA . LEU A 1 45 ? 2.943 -0.182 10.289 1.00 0.00 119 LEU A CA 17
ATOM 28763 C C . LEU A 1 45 ? 2.950 1.339 10.056 1.00 0.00 119 LEU A C 17
ATOM 28764 O O . LEU A 1 45 ? 1.899 1.992 10.019 1.00 0.00 119 LEU A O 17
ATOM 28780 N N . GLU A 1 46 ? 4.129 1.894 9.791 1.00 0.00 120 GLU A N 17
ATOM 28781 C CA . GLU A 1 46 ? 4.298 3.244 9.253 1.00 0.00 120 GLU A CA 17
ATOM 28782 C C . GLU A 1 46 ? 4.148 3.208 7.723 1.00 0.00 120 GLU A C 17
ATOM 28783 O O . GLU A 1 46 ? 4.929 2.521 7.057 1.00 0.00 120 GLU A O 17
ATOM 28795 N N . TYR A 1 47 ? 3.161 3.913 7.156 1.00 0.00 121 TYR A N 17
ATOM 28796 C CA . TYR A 1 47 ? 2.917 3.957 5.702 1.00 0.00 121 TYR A CA 17
ATOM 28797 C C . TYR A 1 47 ? 2.467 5.331 5.180 1.00 0.00 121 TYR A C 17
ATOM 28798 O O . TYR A 1 47 ? 1.973 6.177 5.933 1.00 0.00 121 TYR A O 17
ATOM 28816 N N . THR A 1 48 ? 2.547 5.502 3.856 1.00 0.00 122 THR A N 17
ATOM 28817 C CA . THR A 1 48 ? 1.879 6.580 3.102 1.00 0.00 122 THR A CA 17
ATOM 28818 C C . THR A 1 48 ? 0.828 5.984 2.164 1.00 0.00 122 THR A C 17
ATOM 28819 O O . THR A 1 48 ? 1.088 5.000 1.470 1.00 0.00 122 THR A O 17
ATOM 28830 N N . SER A 1 49 ? -0.366 6.575 2.152 1.00 0.00 123 SER A N 17
ATOM 28831 C CA . SER A 1 49 ? -1.500 6.186 1.305 1.00 0.00 123 SER A CA 17
ATOM 28832 C C . SER A 1 49 ? -1.816 7.292 0.295 1.00 0.00 123 SER A C 17
ATOM 28833 O O . SER A 1 49 ? -1.920 8.465 0.672 1.00 0.00 123 SER A O 17
ATOM 28841 N N . PHE A 1 50 ? -1.966 6.919 -0.975 1.00 0.00 124 PHE A N 17
ATOM 28842 C CA . PHE A 1 50 ? -2.363 7.797 -2.079 1.00 0.00 124 PHE A CA 17
ATOM 28843 C C . PHE A 1 50 ? -3.778 7.457 -2.570 1.00 0.00 124 PHE A C 17
ATOM 28844 O O . PHE A 1 50 ? -4.134 6.285 -2.686 1.00 0.00 124 PHE A O 17
ATOM 28861 N N . ASP A 1 51 ? -4.560 8.475 -2.925 1.00 0.00 125 ASP A N 17
ATOM 28862 C CA . ASP A 1 51 ? -5.915 8.342 -3.471 1.00 0.00 125 ASP A CA 17
ATOM 28863 C C . ASP A 1 51 ? -5.923 8.572 -4.990 1.00 0.00 125 ASP A C 17
ATOM 28864 O O . ASP A 1 51 ? -5.565 9.662 -5.454 1.00 0.00 125 ASP A O 17
ATOM 28873 N N . VAL A 1 52 ? -6.384 7.580 -5.764 1.00 0.00 126 VAL A N 17
ATOM 28874 C CA . VAL A 1 52 ? -6.528 7.690 -7.234 1.00 0.00 126 VAL A CA 17
ATOM 28875 C C . VAL A 1 52 ? -7.586 8.702 -7.652 1.00 0.00 126 VAL A C 17
ATOM 28876 O O . VAL A 1 52 ? -7.514 9.258 -8.748 1.00 0.00 126 VAL A O 17
ATOM 28889 N N . LEU A 1 53 ? -8.542 8.989 -6.771 1.00 0.00 127 LEU A N 17
ATOM 28890 C CA . LEU A 1 53 ? -9.645 9.918 -7.027 1.00 0.00 127 LEU A CA 17
ATOM 28891 C C . LEU A 1 53 ? -9.285 11.376 -6.721 1.00 0.00 127 LEU A C 17
ATOM 28892 O O . LEU A 1 53 ? -10.072 12.273 -7.047 1.00 0.00 127 LEU A O 17
ATOM 28908 N N . ALA A 1 54 ? -8.112 11.626 -6.124 1.00 0.00 128 ALA A N 17
ATOM 28909 C CA . ALA A 1 54 ? -7.681 12.959 -5.709 1.00 0.00 128 ALA A CA 17
ATOM 28910 C C . ALA A 1 54 ? -6.701 13.669 -6.669 1.00 0.00 128 ALA A C 17
ATOM 28911 O O . ALA A 1 54 ? -6.525 14.886 -6.548 1.00 0.00 128 ALA A O 17
ATOM 28918 N N . HIS A 1 55 ? -6.039 12.948 -7.586 1.00 0.00 129 HIS A N 17
ATOM 28919 C CA . HIS A 1 55 ? -5.049 13.497 -8.514 1.00 0.00 129 HIS A CA 17
ATOM 28920 C C . HIS A 1 55 ? -4.805 12.530 -9.699 1.00 0.00 129 HIS A C 17
ATOM 28921 O O . HIS A 1 55 ? -4.370 11.397 -9.469 1.00 0.00 129 HIS A O 17
ATOM 28935 N N . PRO A 1 56 ? -5.004 12.947 -10.963 1.00 0.00 130 PRO A N 17
ATOM 28936 C CA . PRO A 1 56 ? -4.721 12.144 -12.159 1.00 0.00 130 PRO A CA 17
ATOM 28937 C C . PRO A 1 56 ? -3.318 11.511 -12.193 1.00 0.00 130 PRO A C 17
ATOM 28938 O O . PRO A 1 56 ? -3.193 10.329 -12.508 1.00 0.00 130 PRO A O 17
ATOM 28949 N N . VAL A 1 57 ? -2.265 12.235 -11.782 1.00 0.00 131 VAL A N 17
ATOM 28950 C CA . VAL A 1 57 ? -0.890 11.691 -11.635 1.00 0.00 131 VAL A CA 17
ATOM 28951 C C . VAL A 1 57 ? -0.842 10.386 -10.817 1.00 0.00 131 VAL A C 17
ATOM 28952 O O . VAL A 1 57 ? -0.118 9.464 -11.197 1.00 0.00 131 VAL A O 17
ATOM 28965 N N . VAL A 1 58 ? -1.636 10.250 -9.746 1.00 0.00 132 VAL A N 17
ATOM 28966 C CA . VAL A 1 58 ? -1.668 9.029 -8.915 1.00 0.00 132 VAL A CA 17
ATOM 28967 C C . VAL A 1 58 ? -2.252 7.842 -9.686 1.00 0.00 132 VAL A C 17
ATOM 28968 O O . VAL A 1 58 ? -1.645 6.769 -9.704 1.00 0.00 132 VAL A O 17
ATOM 28981 N N . ARG A 1 59 ? -3.387 8.023 -10.376 1.00 0.00 133 ARG A N 17
ATOM 28982 C CA . ARG A 1 59 ? -3.995 6.946 -11.184 1.00 0.00 133 ARG A CA 17
ATOM 28983 C C . ARG A 1 59 ? -3.226 6.655 -12.477 1.00 0.00 133 ARG A C 17
ATOM 28984 O O . ARG A 1 59 ? -3.327 5.549 -13.004 1.00 0.00 133 ARG A O 17
ATOM 29005 N N . SER A 1 60 ? -2.421 7.609 -12.948 1.00 0.00 134 SER A N 17
ATOM 29006 C CA . SER A 1 60 ? -1.456 7.429 -14.037 1.00 0.00 134 SER A CA 17
ATOM 29007 C C . SER A 1 60 ? -0.277 6.541 -13.612 1.00 0.00 134 SER A C 17
ATOM 29008 O O . SER A 1 60 ? 0.043 5.579 -14.312 1.00 0.00 134 SER A O 17
ATOM 29016 N N . TYR A 1 61 ? 0.310 6.782 -12.428 1.00 0.00 135 TYR A N 17
ATOM 29017 C CA . TYR A 1 61 ? 1.446 6.005 -11.905 1.00 0.00 135 TYR A CA 17
ATOM 29018 C C . TYR A 1 61 ? 1.119 4.502 -11.804 1.00 0.00 135 TYR A C 17
ATOM 29019 O O . TYR A 1 61 ? 1.905 3.666 -12.256 1.00 0.00 135 TYR A O 17
ATOM 29037 N N . VAL A 1 62 ? -0.059 4.122 -11.289 1.00 0.00 136 VAL A N 17
ATOM 29038 C CA . VAL A 1 62 ? -0.460 2.705 -11.252 1.00 0.00 136 VAL A CA 17
ATOM 29039 C C . VAL A 1 62 ? -0.693 2.109 -12.643 1.00 0.00 136 VAL A C 17
ATOM 29040 O O . VAL A 1 62 ? -0.314 0.962 -12.868 1.00 0.00 136 VAL A O 17
ATOM 29053 N N . LYS A 1 63 ? -1.231 2.877 -13.597 1.00 0.00 137 LYS A N 17
ATOM 29054 C CA . LYS A 1 63 ? -1.544 2.400 -14.954 1.00 0.00 137 LYS A CA 17
ATOM 29055 C C . LYS A 1 63 ? -0.278 2.175 -15.790 1.00 0.00 137 LYS A C 17
ATOM 29056 O O . LYS A 1 63 ? -0.139 1.133 -16.433 1.00 0.00 137 LYS A O 17
ATOM 29075 N N . GLU A 1 64 ? 0.652 3.133 -15.762 1.00 0.00 138 GLU A N 17
ATOM 29076 C CA . GLU A 1 64 ? 1.850 3.124 -16.615 1.00 0.00 138 GLU A CA 17
ATOM 29077 C C . GLU A 1 64 ? 3.092 2.497 -15.955 1.00 0.00 138 GLU A C 17
ATOM 29078 O O . GLU A 1 64 ? 3.871 1.847 -16.660 1.00 0.00 138 GLU A O 17
ATOM 29090 N N . VAL A 1 65 ? 3.276 2.662 -14.633 1.00 0.00 139 VAL A N 17
ATOM 29091 C CA . VAL A 1 65 ? 4.523 2.316 -13.909 1.00 0.00 139 VAL A CA 17
ATOM 29092 C C . VAL A 1 65 ? 4.377 1.087 -13.006 1.00 0.00 139 VAL A C 17
ATOM 29093 O O . VAL A 1 65 ? 5.278 0.249 -12.979 1.00 0.00 139 VAL A O 17
ATOM 29106 N N . SER A 1 66 ? 3.261 0.928 -12.283 1.00 0.00 140 SER A N 17
ATOM 29107 C CA . SER A 1 66 ? 2.956 -0.347 -11.597 1.00 0.00 140 SER A CA 17
ATOM 29108 C C . SER A 1 66 ? 2.468 -1.402 -12.595 1.00 0.00 140 SER A C 17
ATOM 29109 O O . SER A 1 66 ? 2.899 -2.556 -12.557 1.00 0.00 140 SER A O 17
ATOM 29117 N N . GLU A 1 67 ? 1.608 -0.982 -13.526 1.00 0.00 141 GLU A N 17
ATOM 29118 C CA . GLU A 1 67 ? 0.929 -1.766 -14.568 1.00 0.00 141 GLU A CA 17
ATOM 29119 C C . GLU A 1 67 ? -0.119 -2.772 -14.053 1.00 0.00 141 GLU A C 17
ATOM 29120 O O . GLU A 1 67 ? -0.902 -3.298 -14.848 1.00 0.00 141 GLU A O 17
ATOM 29132 N N . TRP A 1 68 ? -0.219 -2.989 -12.735 1.00 0.00 142 TRP A N 17
ATOM 29133 C CA . TRP A 1 68 ? -1.231 -3.859 -12.131 1.00 0.00 142 TRP A CA 17
ATOM 29134 C C . TRP A 1 68 ? -2.619 -3.186 -12.082 1.00 0.00 142 TRP A C 17
ATOM 29135 O O . TRP A 1 68 ? -2.705 -2.031 -11.649 1.00 0.00 142 TRP A O 17
ATOM 29156 N N . PRO A 1 69 ? -3.711 -3.869 -12.486 1.00 0.00 143 PRO A N 17
ATOM 29157 C CA . PRO A 1 69 ? -5.029 -3.249 -12.686 1.00 0.00 143 PRO A CA 17
ATOM 29158 C C . PRO A 1 69 ? -5.790 -2.958 -11.383 1.00 0.00 143 PRO A C 17
ATOM 29159 O O . PRO A 1 69 ? -6.632 -2.057 -11.342 1.00 0.00 143 PRO A O 17
ATOM 29170 N N . THR A 1 70 ? -5.527 -3.727 -10.327 1.00 0.00 144 THR A N 17
ATOM 29171 C CA . THR A 1 70 ? -6.358 -3.769 -9.117 1.00 0.00 144 THR A CA 17
ATOM 29172 C C . THR A 1 70 ? -6.058 -2.625 -8.149 1.00 0.00 144 THR A C 17
ATOM 29173 O O . THR A 1 70 ? -4.907 -2.411 -7.771 1.00 0.00 144 THR A O 17
ATOM 29184 N N . ILE A 1 71 ? -7.105 -1.943 -7.686 1.00 0.00 145 ILE A N 17
ATOM 29185 C CA . ILE A 1 71 ? -7.107 -1.071 -6.506 1.00 0.00 145 ILE A CA 17
ATOM 29186 C C . ILE A 1 71 ? -7.908 -1.771 -5.387 1.00 0.00 145 ILE A C 17
ATOM 29187 O O . ILE A 1 71 ? -8.952 -2.361 -5.677 1.00 0.00 145 ILE A O 17
ATOM 29203 N N . PRO A 1 72 ? -7.481 -1.699 -4.114 1.00 0.00 146 PRO A N 17
ATOM 29204 C CA . PRO A 1 72 ? -6.213 -1.131 -3.663 1.00 0.00 146 PRO A CA 17
ATOM 29205 C C . PRO A 1 72 ? -5.019 -2.069 -3.904 1.00 0.00 146 PRO A C 17
ATOM 29206 O O . PRO A 1 72 ? -5.176 -3.289 -3.974 1.00 0.00 146 PRO A O 17
ATOM 29217 N N . GLN A 1 73 ? -3.818 -1.492 -4.004 1.00 0.00 147 GLN A N 17
ATOM 29218 C CA . GLN A 1 73 ? -2.556 -2.228 -4.179 1.00 0.00 147 GLN A CA 17
ATOM 29219 C C . GLN A 1 73 ? -1.434 -1.710 -3.266 1.00 0.00 147 GLN A C 17
ATOM 29220 O O . GLN A 1 73 ? -1.459 -0.560 -2.816 1.00 0.00 147 GLN A O 17
ATOM 29234 N N . LEU A 1 74 ? -0.454 -2.576 -2.987 1.00 0.00 148 LEU A N 17
ATOM 29235 C CA . LEU A 1 74 ? 0.600 -2.380 -1.989 1.00 0.00 148 LEU A CA 17
ATOM 29236 C C . LEU A 1 74 ? 2.017 -2.463 -2.590 1.00 0.00 148 LEU A C 17
ATOM 29237 O O . LEU A 1 74 ? 2.293 -3.308 -3.446 1.00 0.00 148 LEU A O 17
ATOM 29253 N N . PHE A 1 75 ? 2.918 -1.624 -2.074 1.00 0.00 149 PHE A N 17
ATOM 29254 C CA . PHE A 1 75 ? 4.366 -1.642 -2.286 1.00 0.00 149 PHE A CA 17
ATOM 29255 C C . PHE A 1 75 ? 5.114 -1.718 -0.937 1.00 0.00 149 PHE A C 17
ATOM 29256 O O . PHE A 1 75 ? 4.732 -1.040 0.020 1.00 0.00 149 PHE A O 17
ATOM 29273 N N . ILE A 1 76 ? 6.210 -2.488 -0.873 1.00 0.00 150 ILE A N 17
ATOM 29274 C CA . ILE A 1 76 ? 7.109 -2.609 0.296 1.00 0.00 150 ILE A CA 17
ATOM 29275 C C . ILE A 1 76 ? 8.571 -2.426 -0.142 1.00 0.00 150 ILE A C 17
ATOM 29276 O O . ILE A 1 76 ? 9.022 -3.076 -1.088 1.00 0.00 150 ILE A O 17
ATOM 29292 N N . LYS A 1 77 ? 9.318 -1.542 0.542 1.00 0.00 151 LYS A N 17
ATOM 29293 C CA . LYS A 1 77 ? 10.726 -1.174 0.254 1.00 0.00 151 LYS A CA 17
ATOM 29294 C C . LYS A 1 77 ? 11.007 -1.059 -1.270 1.00 0.00 151 LYS A C 17
ATOM 29295 O O . LYS A 1 77 ? 11.863 -1.759 -1.820 1.00 0.00 151 LYS A O 17
ATOM 29314 N N . ALA A 1 78 ? 10.221 -0.232 -1.965 1.00 0.00 152 ALA A N 17
ATOM 29315 C CA . ALA A 1 78 ? 10.267 0.037 -3.412 1.00 0.00 152 ALA A CA 17
ATOM 29316 C C . ALA A 1 78 ? 9.930 -1.121 -4.386 1.00 0.00 152 ALA A C 17
ATOM 29317 O O . ALA A 1 78 ? 10.154 -0.970 -5.590 1.00 0.00 152 ALA A O 17
ATOM 29324 N N . GLU A 1 79 ? 9.330 -2.228 -3.928 1.00 0.00 153 GLU A N 17
ATOM 29325 C CA . GLU A 1 79 ? 8.773 -3.285 -4.786 1.00 0.00 153 GLU A CA 17
ATOM 29326 C C . GLU A 1 79 ? 7.242 -3.395 -4.691 1.00 0.00 153 GLU A C 17
ATOM 29327 O O . GLU A 1 79 ? 6.687 -3.285 -3.600 1.00 0.00 153 GLU A O 17
ATOM 29339 N N . PHE A 1 80 ? 6.564 -3.695 -5.805 1.00 0.00 154 PHE A N 17
ATOM 29340 C CA . PHE A 1 80 ? 5.154 -4.105 -5.819 1.00 0.00 154 PHE A CA 17
ATOM 29341 C C . PHE A 1 80 ? 4.950 -5.457 -5.108 1.00 0.00 154 PHE A C 17
ATOM 29342 O O . PHE A 1 80 ? 5.747 -6.392 -5.266 1.00 0.00 154 PHE A O 17
ATOM 29359 N N . VAL A 1 81 ? 3.861 -5.565 -4.339 1.00 0.00 155 VAL A N 17
ATOM 29360 C CA . VAL A 1 81 ? 3.577 -6.687 -3.422 1.00 0.00 155 VAL A CA 17
ATOM 29361 C C . VAL A 1 81 ? 2.248 -7.397 -3.704 1.00 0.00 155 VAL A C 17
ATOM 29362 O O . VAL A 1 81 ? 2.178 -8.613 -3.518 1.00 0.00 155 VAL A O 17
ATOM 29375 N N . GLY A 1 82 ? 1.222 -6.698 -4.198 1.00 0.00 156 GLY A N 17
ATOM 29376 C CA . GLY A 1 82 ? -0.049 -7.311 -4.610 1.00 0.00 156 GLY A CA 17
ATOM 29377 C C . GLY A 1 82 ? -1.286 -6.437 -4.386 1.00 0.00 156 GLY A C 17
ATOM 29378 O O . GLY A 1 82 ? -1.199 -5.337 -3.830 1.00 0.00 156 GLY A O 17
ATOM 29382 N N . GLY A 1 83 ? -2.437 -6.952 -4.822 1.00 0.00 157 GLY A N 17
ATOM 29383 C CA . GLY A 1 83 ? -3.773 -6.444 -4.497 1.00 0.00 157 GLY A CA 17
ATOM 29384 C C . GLY A 1 83 ? -4.317 -6.930 -3.143 1.00 0.00 157 GLY A C 17
ATOM 29385 O O . GLY A 1 83 ? -3.637 -7.604 -2.364 1.00 0.00 157 GLY A O 17
ATOM 29389 N N . LEU A 1 84 ? -5.580 -6.597 -2.868 1.00 0.00 158 LEU A N 17
ATOM 29390 C CA . LEU A 1 84 ? -6.260 -6.837 -1.587 1.00 0.00 158 LEU A CA 17
ATOM 29391 C C . LEU A 1 84 ? -6.490 -8.333 -1.275 1.00 0.00 158 LEU A C 17
ATOM 29392 O O . LEU A 1 84 ? -6.455 -8.751 -0.118 1.00 0.00 158 LEU A O 17
ATOM 29408 N N . ASP A 1 85 ? -6.647 -9.167 -2.300 1.00 0.00 159 ASP A N 17
ATOM 29409 C CA . ASP A 1 85 ? -6.720 -10.628 -2.166 1.00 0.00 159 ASP A CA 17
ATOM 29410 C C . ASP A 1 85 ? -5.392 -11.263 -1.738 1.00 0.00 159 ASP A C 17
ATOM 29411 O O . ASP A 1 85 ? -5.371 -12.274 -1.041 1.00 0.00 159 ASP A O 17
ATOM 29420 N N . ILE A 1 86 ? -4.283 -10.661 -2.161 1.00 0.00 160 ILE A N 17
ATOM 29421 C CA . ILE A 1 86 ? -2.925 -11.156 -1.885 1.00 0.00 160 ILE A CA 17
ATOM 29422 C C . ILE A 1 86 ? -2.457 -10.813 -0.471 1.00 0.00 160 ILE A C 17
ATOM 29423 O O . ILE A 1 86 ? -1.886 -11.670 0.203 1.00 0.00 160 ILE A O 17
ATOM 29439 N N . VAL A 1 87 ? -2.697 -9.590 0.015 1.00 0.00 161 VAL A N 17
ATOM 29440 C CA . VAL A 1 87 ? -2.153 -9.156 1.320 1.00 0.00 161 VAL A CA 17
ATOM 29441 C C . VAL A 1 87 ? -2.671 -10.000 2.486 1.00 0.00 161 VAL A C 17
ATOM 29442 O O . VAL A 1 87 ? -1.916 -10.309 3.406 1.00 0.00 161 VAL A O 17
ATOM 29455 N N . THR A 1 88 ? -3.919 -10.458 2.419 1.00 0.00 162 THR A N 17
ATOM 29456 C CA . THR A 1 88 ? -4.491 -11.392 3.403 1.00 0.00 162 THR A CA 17
ATOM 29457 C C . THR A 1 88 ? -3.924 -12.799 3.248 1.00 0.00 162 THR A C 17
ATOM 29458 O O . THR A 1 88 ? -3.598 -13.435 4.246 1.00 0.00 162 THR A O 17
ATOM 29469 N N . LYS A 1 89 ? -3.699 -13.265 2.012 1.00 0.00 163 LYS A N 17
ATOM 29470 C CA . LYS A 1 89 ? -3.021 -14.535 1.713 1.00 0.00 163 LYS A CA 17
ATOM 29471 C C . LYS A 1 89 ? -1.626 -14.600 2.344 1.00 0.00 163 LYS A C 17
ATOM 29472 O O . LYS A 1 89 ? -1.298 -15.606 2.978 1.00 0.00 163 LYS A O 17
ATOM 29491 N N . MET A 1 90 ? -0.851 -13.515 2.250 1.00 0.00 164 MET A N 17
ATOM 29492 C CA . MET A 1 90 ? 0.440 -13.364 2.935 1.00 0.00 164 MET A CA 17
ATOM 29493 C C . MET A 1 90 ? 0.314 -13.335 4.466 1.00 0.00 164 MET A C 17
ATOM 29494 O O . MET A 1 90 ? 1.226 -13.793 5.153 1.00 0.00 164 MET A O 17
ATOM 29508 N N . LEU A 1 91 ? -0.773 -12.781 5.013 1.00 0.00 165 LEU A N 17
ATOM 29509 C CA . LEU A 1 91 ? -1.020 -12.687 6.459 1.00 0.00 165 LEU A CA 17
ATOM 29510 C C . LEU A 1 91 ? -1.345 -14.070 7.045 1.00 0.00 165 LEU A C 17
ATOM 29511 O O . LEU A 1 91 ? -0.704 -14.503 8.001 1.00 0.00 165 LEU A O 17
ATOM 29527 N N . GLU A 1 92 ? -2.267 -14.793 6.408 1.00 0.00 166 GLU A N 17
ATOM 29528 C CA . GLU A 1 92 ? -2.645 -16.179 6.732 1.00 0.00 166 GLU A CA 17
ATOM 29529 C C . GLU A 1 92 ? -1.465 -17.153 6.610 1.00 0.00 166 GLU A C 17
ATOM 29530 O O . GLU A 1 92 ? -1.254 -18.009 7.468 1.00 0.00 166 GLU A O 17
ATOM 29542 N N . SER A 1 93 ? -0.656 -16.977 5.566 1.00 0.00 167 SER A N 17
ATOM 29543 C CA . SER A 1 93 ? 0.582 -17.741 5.346 1.00 0.00 167 SER A CA 17
ATOM 29544 C C . SER A 1 93 ? 1.703 -17.380 6.338 1.00 0.00 167 SER A C 17
ATOM 29545 O O . SER A 1 93 ? 2.624 -18.173 6.557 1.00 0.00 167 SER A O 17
ATOM 29553 N N . GLY A 1 94 ? 1.664 -16.185 6.934 1.00 0.00 168 GLY A N 17
ATOM 29554 C CA . GLY A 1 94 ? 2.743 -15.608 7.746 1.00 0.00 168 GLY A CA 17
ATOM 29555 C C . GLY A 1 94 ? 3.877 -14.951 6.936 1.00 0.00 168 GLY A C 17
ATOM 29556 O O . GLY A 1 94 ? 4.730 -14.283 7.523 1.00 0.00 168 GLY A O 17
ATOM 29560 N N . ASP A 1 95 ? 3.866 -15.065 5.601 1.00 0.00 169 ASP A N 17
ATOM 29561 C CA . ASP A 1 95 ? 4.837 -14.451 4.682 1.00 0.00 169 ASP A CA 17
ATOM 29562 C C . ASP A 1 95 ? 4.944 -12.928 4.844 1.00 0.00 169 ASP A C 17
ATOM 29563 O O . ASP A 1 95 ? 6.030 -12.367 4.703 1.00 0.00 169 ASP A O 17
ATOM 29572 N N . LEU A 1 96 ? 3.838 -12.241 5.153 1.00 0.00 170 LEU A N 17
ATOM 29573 C CA . LEU A 1 96 ? 3.835 -10.791 5.310 1.00 0.00 170 LEU A CA 17
ATOM 29574 C C . LEU A 1 96 ? 4.661 -10.380 6.540 1.00 0.00 170 LEU A C 17
ATOM 29575 O O . LEU A 1 96 ? 5.540 -9.527 6.434 1.00 0.00 170 LEU A O 17
ATOM 29591 N N . LYS A 1 97 ? 4.461 -11.063 7.677 1.00 0.00 171 LYS A N 17
ATOM 29592 C CA . LYS A 1 97 ? 5.272 -10.903 8.893 1.00 0.00 171 LYS A CA 17
ATOM 29593 C C . LYS A 1 97 ? 6.744 -11.249 8.641 1.00 0.00 171 LYS A C 17
ATOM 29594 O O . LYS A 1 97 ? 7.618 -10.504 9.088 1.00 0.00 171 LYS A O 17
ATOM 29613 N N . LYS A 1 98 ? 7.019 -12.288 7.836 1.00 0.00 172 LYS A N 17
ATOM 29614 C CA . LYS A 1 98 ? 8.381 -12.639 7.399 1.00 0.00 172 LYS A CA 17
ATOM 29615 C C . LYS A 1 98 ? 9.034 -11.487 6.645 1.00 0.00 172 LYS A C 17
ATOM 29616 O O . LYS A 1 98 ? 10.112 -11.060 7.049 1.00 0.00 172 LYS A O 17
ATOM 29635 N N . MET A 1 99 ? 8.404 -10.938 5.603 1.00 0.00 173 MET A N 17
ATOM 29636 C CA . MET A 1 99 ? 8.990 -9.835 4.848 1.00 0.00 173 MET A CA 17
ATOM 29637 C C . MET A 1 99 ? 9.245 -8.586 5.700 1.00 0.00 173 MET A C 17
ATOM 29638 O O . MET A 1 99 ? 10.298 -7.971 5.557 1.00 0.00 173 MET A O 17
ATOM 29652 N N . LEU A 1 100 ? 8.326 -8.219 6.603 1.00 0.00 174 LEU A N 17
ATOM 29653 C CA . LEU A 1 100 ? 8.506 -7.061 7.486 1.00 0.00 174 LEU A CA 17
ATOM 29654 C C . LEU A 1 100 ? 9.745 -7.224 8.370 1.00 0.00 174 LEU A C 17
ATOM 29655 O O . LEU A 1 100 ? 10.588 -6.328 8.383 1.00 0.00 174 LEU A O 17
ATOM 29671 N N . ARG A 1 101 ? 9.899 -8.367 9.056 1.00 0.00 175 ARG A N 17
ATOM 29672 C CA . ARG A 1 101 ? 11.119 -8.611 9.858 1.00 0.00 175 ARG A CA 17
ATOM 29673 C C . ARG A 1 101 ? 12.392 -8.701 9.011 1.00 0.00 175 ARG A C 17
ATOM 29674 O O . ARG A 1 101 ? 13.404 -8.094 9.364 1.00 0.00 175 ARG A O 17
ATOM 29695 N N . ASP A 1 102 ? 12.320 -9.343 7.847 1.00 0.00 176 ASP A N 17
ATOM 29696 C CA . ASP A 1 102 ? 13.445 -9.457 6.902 1.00 0.00 176 ASP A CA 17
ATOM 29697 C C . ASP A 1 102 ? 13.957 -8.077 6.463 1.00 0.00 176 ASP A C 17
ATOM 29698 O O . ASP A 1 102 ? 15.161 -7.810 6.496 1.00 0.00 176 ASP A O 17
ATOM 29707 N N . LYS A 1 103 ? 13.020 -7.179 6.125 1.00 0.00 177 LYS A N 17
ATOM 29708 C CA . LYS A 1 103 ? 13.285 -5.803 5.663 1.00 0.00 177 LYS A CA 17
ATOM 29709 C C . LYS A 1 103 ? 13.530 -4.798 6.802 1.00 0.00 177 LYS A C 17
ATOM 29710 O O . LYS A 1 103 ? 13.906 -3.654 6.537 1.00 0.00 177 LYS A O 17
ATOM 29729 N N . GLY A 1 104 ? 13.298 -5.186 8.057 1.00 0.00 178 GLY A N 17
ATOM 29730 C CA . GLY A 1 104 ? 13.502 -4.323 9.223 1.00 0.00 178 GLY A CA 17
ATOM 29731 C C . GLY A 1 104 ? 12.363 -3.340 9.534 1.00 0.00 178 GLY A C 17
ATOM 29732 O O . GLY A 1 104 ? 12.629 -2.262 10.074 1.00 0.00 178 GLY A O 17
ATOM 29736 N N . ILE A 1 105 ? 11.113 -3.659 9.173 1.00 0.00 179 ILE A N 17
ATOM 29737 C CA . ILE A 1 105 ? 9.944 -2.779 9.312 1.00 0.00 179 ILE A CA 17
ATOM 29738 C C . ILE A 1 105 ? 9.314 -2.889 10.708 1.00 0.00 179 ILE A C 17
ATOM 29739 O O . ILE A 1 105 ? 9.390 -3.943 11.345 1.00 0.00 179 ILE A O 17
ATOM 29755 N N . THR A 1 106 ? 8.652 -1.824 11.168 1.00 0.00 180 THR A N 17
ATOM 29756 C CA . THR A 1 106 ? 7.809 -1.877 12.378 1.00 0.00 180 THR A CA 17
ATOM 29757 C C . THR A 1 106 ? 6.563 -2.737 12.170 1.00 0.00 180 THR A C 17
ATOM 29758 O O . THR A 1 106 ? 5.890 -2.605 11.150 1.00 0.00 180 THR A O 17
ATOM 29769 N N . CYS A 1 107 ? 6.247 -3.615 13.123 1.00 0.00 181 CYS A N 17
ATOM 29770 C CA . CYS A 1 107 ? 5.001 -4.371 13.191 1.00 0.00 181 CYS A CA 17
ATOM 29771 C C . CYS A 1 107 ? 4.779 -4.963 14.589 1.00 0.00 181 CYS A C 17
ATOM 29772 O O . CYS A 1 107 ? 5.646 -4.894 15.464 1.00 0.00 181 CYS A O 17
ATOM 29780 N N . ARG A 1 108 ? 3.613 -5.582 14.785 1.00 0.00 182 ARG A N 17
ATOM 29781 C CA . ARG A 1 108 ? 3.278 -6.404 15.954 1.00 0.00 182 ARG A CA 17
ATOM 29782 C C . ARG A 1 108 ? 4.107 -7.706 16.007 1.00 0.00 182 ARG A C 17
ATOM 29783 O O . ARG A 1 108 ? 4.830 -8.026 15.062 1.00 0.00 182 ARG A O 17
ATOM 29804 N N . ASP A 1 109 ? 4.043 -8.405 17.146 1.00 0.00 183 ASP A N 17
ATOM 29805 C CA . ASP A 1 109 ? 5.044 -9.335 17.674 1.00 0.00 183 ASP A CA 17
ATOM 29806 C C . ASP A 1 109 ? 5.607 -10.367 16.681 1.00 0.00 183 ASP A C 17
ATOM 29807 O O . ASP A 1 109 ? 4.928 -10.911 15.799 1.00 0.00 183 ASP A O 17
ATOM 29816 N N . LEU A 1 110 ? 6.903 -10.595 16.859 1.00 0.00 184 LEU A N 17
ATOM 29817 C CA . LEU A 1 110 ? 7.828 -11.196 15.889 1.00 0.00 184 LEU A CA 17
ATOM 29818 C C . LEU A 1 110 ? 7.983 -12.712 16.041 1.00 0.00 184 LEU A C 17
ATOM 29819 O O . LEU A 1 110 ? 8.373 -13.192 17.136 1.00 0.00 184 LEU A O 17
ATOM 29836 N N . GLY A 1 1 ? -0.415 23.276 -2.424 1.00 0.00 75 GLY A N 18
ATOM 29837 C CA . GLY A 1 1 ? 0.789 23.100 -3.249 1.00 0.00 75 GLY A CA 18
ATOM 29838 C C . GLY A 1 1 ? 0.614 21.925 -4.186 1.00 0.00 75 GLY A C 18
ATOM 29839 O O . GLY A 1 1 ? 0.141 20.868 -3.772 1.00 0.00 75 GLY A O 18
ATOM 29845 N N . ALA A 1 2 ? 1.002 22.090 -5.453 1.00 0.00 76 ALA A N 18
ATOM 29846 C CA . ALA A 1 2 ? 0.885 21.062 -6.490 1.00 0.00 76 ALA A CA 18
ATOM 29847 C C . ALA A 1 2 ? 1.778 19.828 -6.232 1.00 0.00 76 ALA A C 18
ATOM 29848 O O . ALA A 1 2 ? 2.854 19.926 -5.626 1.00 0.00 76 ALA A O 18
ATOM 29855 N N . MET A 1 3 ? 1.360 18.669 -6.748 1.00 0.00 77 MET A N 18
ATOM 29856 C CA . MET A 1 3 ? 2.107 17.405 -6.690 1.00 0.00 77 MET A CA 18
ATOM 29857 C C . MET A 1 3 ? 2.420 16.898 -8.102 1.00 0.00 77 MET A C 18
ATOM 29858 O O . MET A 1 3 ? 1.526 16.836 -8.948 1.00 0.00 77 MET A O 18
ATOM 29872 N N . VAL A 1 4 ? 3.682 16.536 -8.344 1.00 0.00 78 VAL A N 18
ATOM 29873 C CA . VAL A 1 4 ? 4.179 16.017 -9.633 1.00 0.00 78 VAL A CA 18
ATOM 29874 C C . VAL A 1 4 ? 4.460 14.515 -9.557 1.00 0.00 78 VAL A C 18
ATOM 29875 O O . VAL A 1 4 ? 4.570 13.944 -8.472 1.00 0.00 78 VAL A O 18
ATOM 29888 N N . LYS A 1 5 ? 4.596 13.848 -10.705 1.00 0.00 79 LYS A N 18
ATOM 29889 C CA . LYS A 1 5 ? 4.786 12.387 -10.795 1.00 0.00 79 LYS A CA 18
ATOM 29890 C C . LYS A 1 5 ? 6.050 11.904 -10.064 1.00 0.00 79 LYS A C 18
ATOM 29891 O O . LYS A 1 5 ? 6.017 10.859 -9.409 1.00 0.00 79 LYS A O 18
ATOM 29910 N N . LYS A 1 6 ? 7.107 12.723 -10.061 1.00 0.00 80 LYS A N 18
ATOM 29911 C CA . LYS A 1 6 ? 8.333 12.533 -9.267 1.00 0.00 80 LYS A CA 18
ATOM 29912 C C . LYS A 1 6 ? 8.085 12.495 -7.752 1.00 0.00 80 LYS A C 18
ATOM 29913 O O . LYS A 1 6 ? 8.736 11.713 -7.067 1.00 0.00 80 LYS A O 18
ATOM 29932 N N . ASP A 1 7 ? 7.118 13.254 -7.220 1.00 0.00 81 ASP A N 18
ATOM 29933 C CA . ASP A 1 7 ? 6.816 13.254 -5.778 1.00 0.00 81 ASP A CA 18
ATOM 29934 C C . ASP A 1 7 ? 6.368 11.856 -5.301 1.00 0.00 81 ASP A C 18
ATOM 29935 O O . ASP A 1 7 ? 6.766 11.412 -4.220 1.00 0.00 81 ASP A O 18
ATOM 29944 N N . ILE A 1 8 ? 5.597 11.139 -6.132 1.00 0.00 82 ILE A N 18
ATOM 29945 C CA . ILE A 1 8 ? 5.158 9.748 -5.899 1.00 0.00 82 ILE A CA 18
ATOM 29946 C C . ILE A 1 8 ? 6.326 8.773 -6.108 1.00 0.00 82 ILE A C 18
ATOM 29947 O O . ILE A 1 8 ? 6.522 7.861 -5.304 1.00 0.00 82 ILE A O 18
ATOM 29963 N N . ASP A 1 9 ? 7.138 8.988 -7.145 1.00 0.00 83 ASP A N 18
ATOM 29964 C CA . ASP A 1 9 ? 8.279 8.124 -7.462 1.00 0.00 83 ASP A CA 18
ATOM 29965 C C . ASP A 1 9 ? 9.343 8.102 -6.351 1.00 0.00 83 ASP A C 18
ATOM 29966 O O . ASP A 1 9 ? 9.791 7.029 -5.938 1.00 0.00 83 ASP A O 18
ATOM 29975 N N . ASP A 1 10 ? 9.707 9.277 -5.831 1.00 0.00 84 ASP A N 18
ATOM 29976 C CA . ASP A 1 10 ? 10.599 9.411 -4.679 1.00 0.00 84 ASP A CA 18
ATOM 29977 C C . ASP A 1 10 ? 9.927 8.964 -3.368 1.00 0.00 84 ASP A C 18
ATOM 29978 O O . ASP A 1 10 ? 10.629 8.479 -2.480 1.00 0.00 84 ASP A O 18
ATOM 29987 N N . THR A 1 11 ? 8.588 9.019 -3.252 1.00 0.00 85 THR A N 18
ATOM 29988 C CA . THR A 1 11 ? 7.868 8.414 -2.112 1.00 0.00 85 THR A CA 18
ATOM 29989 C C . THR A 1 11 ? 8.062 6.895 -2.092 1.00 0.00 85 THR A C 18
ATOM 29990 O O . THR A 1 11 ? 8.435 6.352 -1.052 1.00 0.00 85 THR A O 18
ATOM 30001 N N . ILE A 1 12 ? 7.890 6.195 -3.224 1.00 0.00 86 ILE A N 18
ATOM 30002 C CA . ILE A 1 12 ? 8.076 4.730 -3.284 1.00 0.00 86 ILE A CA 18
ATOM 30003 C C . ILE A 1 12 ? 9.513 4.307 -2.934 1.00 0.00 86 ILE A C 18
ATOM 30004 O O . ILE A 1 12 ? 9.718 3.222 -2.382 1.00 0.00 86 ILE A O 18
ATOM 30020 N N . LYS A 1 13 ? 10.502 5.177 -3.164 1.00 0.00 87 LYS A N 18
ATOM 30021 C CA . LYS A 1 13 ? 11.894 4.984 -2.753 1.00 0.00 87 LYS A CA 18
ATOM 30022 C C . LYS A 1 13 ? 12.193 5.316 -1.287 1.00 0.00 87 LYS A C 18
ATOM 30023 O O . LYS A 1 13 ? 13.087 4.704 -0.706 1.00 0.00 87 LYS A O 18
ATOM 30042 N N . SER A 1 14 ? 11.482 6.269 -0.688 1.00 0.00 88 SER A N 18
ATOM 30043 C CA . SER A 1 14 ? 11.815 6.869 0.607 1.00 0.00 88 SER A CA 18
ATOM 30044 C C . SER A 1 14 ? 11.026 6.299 1.793 1.00 0.00 88 SER A C 18
ATOM 30045 O O . SER A 1 14 ? 11.551 6.234 2.906 1.00 0.00 88 SER A O 18
ATOM 30053 N N . GLU A 1 15 ? 9.799 5.827 1.559 1.00 0.00 89 GLU A N 18
ATOM 30054 C CA . GLU A 1 15 ? 9.002 5.050 2.514 1.00 0.00 89 GLU A CA 18
ATOM 30055 C C . GLU A 1 15 ? 9.407 3.567 2.469 1.00 0.00 89 GLU A C 18
ATOM 30056 O O . GLU A 1 15 ? 10.094 3.116 1.547 1.00 0.00 89 GLU A O 18
ATOM 30068 N N . ASP A 1 16 ? 8.999 2.777 3.462 1.00 0.00 90 ASP A N 18
ATOM 30069 C CA . ASP A 1 16 ? 9.195 1.321 3.465 1.00 0.00 90 ASP A CA 18
ATOM 30070 C C . ASP A 1 16 ? 7.929 0.572 3.023 1.00 0.00 90 ASP A C 18
ATOM 30071 O O . ASP A 1 16 ? 8.021 -0.548 2.518 1.00 0.00 90 ASP A O 18
ATOM 30080 N N . VAL A 1 17 ? 6.763 1.204 3.190 1.00 0.00 91 VAL A N 18
ATOM 30081 C CA . VAL A 1 17 ? 5.434 0.673 2.859 1.00 0.00 91 VAL A CA 18
ATOM 30082 C C . VAL A 1 17 ? 4.611 1.735 2.119 1.00 0.00 91 VAL A C 18
ATOM 30083 O O . VAL A 1 17 ? 4.431 2.846 2.625 1.00 0.00 91 VAL A O 18
ATOM 30096 N N . VAL A 1 18 ? 4.076 1.397 0.941 1.00 0.00 92 VAL A N 18
ATOM 30097 C CA . VAL A 1 18 ? 3.218 2.303 0.141 1.00 0.00 92 VAL A CA 18
ATOM 30098 C C . VAL A 1 18 ? 1.993 1.568 -0.411 1.00 0.00 92 VAL A C 18
ATOM 30099 O O . VAL A 1 18 ? 2.075 0.396 -0.774 1.00 0.00 92 VAL A O 18
ATOM 30112 N N . THR A 1 19 ? 0.847 2.250 -0.500 1.00 0.00 93 THR A N 18
ATOM 30113 C CA . THR A 1 19 ? -0.385 1.703 -1.090 1.00 0.00 93 THR A CA 18
ATOM 30114 C C . THR A 1 19 ? -1.132 2.721 -1.962 1.00 0.00 93 THR A C 18
ATOM 30115 O O . THR A 1 19 ? -1.061 3.927 -1.724 1.00 0.00 93 THR A O 18
ATOM 30126 N N . PHE A 1 20 ? -1.847 2.228 -2.978 1.00 0.00 94 PHE A N 18
ATOM 30127 C CA . PHE A 1 20 ? -2.755 3.002 -3.834 1.00 0.00 94 PHE A CA 18
ATOM 30128 C C . PHE A 1 20 ? -4.186 2.483 -3.638 1.00 0.00 94 PHE A C 18
ATOM 30129 O O . PHE A 1 20 ? -4.425 1.285 -3.828 1.00 0.00 94 PHE A O 18
ATOM 30146 N N . ILE A 1 21 ? -5.126 3.362 -3.266 1.00 0.00 95 ILE A N 18
ATOM 30147 C CA . ILE A 1 21 ? -6.502 3.003 -2.878 1.00 0.00 95 ILE A CA 18
ATOM 30148 C C . ILE A 1 21 ? -7.559 3.973 -3.449 1.00 0.00 95 ILE A C 18
ATOM 30149 O O . ILE A 1 21 ? -7.234 5.066 -3.911 1.00 0.00 95 ILE A O 18
ATOM 30165 N N . LYS A 1 22 ? -8.844 3.592 -3.380 1.00 0.00 96 LYS A N 18
ATOM 30166 C CA . LYS A 1 22 ? -10.008 4.459 -3.661 1.00 0.00 96 LYS A CA 18
ATOM 30167 C C . LYS A 1 22 ? -10.431 5.197 -2.380 1.00 0.00 96 LYS A C 18
ATOM 30168 O O . LYS A 1 22 ? -11.382 4.797 -1.705 1.00 0.00 96 LYS A O 18
ATOM 30187 N N . GLY A 1 23 ? -9.687 6.226 -1.986 1.00 0.00 97 GLY A N 18
ATOM 30188 C CA . GLY A 1 23 ? -10.093 7.211 -0.972 1.00 0.00 97 GLY A CA 18
ATOM 30189 C C . GLY A 1 23 ? -8.908 7.672 -0.107 1.00 0.00 97 GLY A C 18
ATOM 30190 O O . GLY A 1 23 ? -7.782 7.201 -0.268 1.00 0.00 97 GLY A O 18
ATOM 30194 N N . LEU A 1 24 ? -9.158 8.509 0.898 1.00 0.00 98 LEU A N 18
ATOM 30195 C CA . LEU A 1 24 ? -8.278 8.711 2.042 1.00 0.00 98 LEU A CA 18
ATOM 30196 C C . LEU A 1 24 ? -8.307 7.508 3.005 1.00 0.00 98 LEU A C 18
ATOM 30197 O O . LEU A 1 24 ? -9.301 6.787 3.055 1.00 0.00 98 LEU A O 18
ATOM 30213 N N . PRO A 1 25 ? -7.268 7.302 3.831 1.00 0.00 99 PRO A N 18
ATOM 30214 C CA . PRO A 1 25 ? -7.158 6.138 4.709 1.00 0.00 99 PRO A CA 18
ATOM 30215 C C . PRO A 1 25 ? -8.040 6.257 5.970 1.00 0.00 99 PRO A C 18
ATOM 30216 O O . PRO A 1 25 ? -8.377 5.257 6.605 1.00 0.00 99 PRO A O 18
ATOM 30227 N N . GLU A 1 26 ? -8.468 7.476 6.306 1.00 0.00 100 GLU A N 18
ATOM 30228 C CA . GLU A 1 26 ? -9.460 7.786 7.351 1.00 0.00 100 GLU A CA 18
ATOM 30229 C C . GLU A 1 26 ? -10.918 7.730 6.868 1.00 0.00 100 GLU A C 18
ATOM 30230 O O . GLU A 1 26 ? -11.827 7.461 7.658 1.00 0.00 100 GLU A O 18
ATOM 30242 N N . ALA A 1 27 ? -11.152 7.959 5.572 1.00 0.00 101 ALA A N 18
ATOM 30243 C CA . ALA A 1 27 ? -12.482 7.936 4.974 1.00 0.00 101 ALA A CA 18
ATOM 30244 C C . ALA A 1 27 ? -12.443 7.347 3.548 1.00 0.00 101 ALA A C 18
ATOM 30245 O O . ALA A 1 27 ? -12.678 8.070 2.572 1.00 0.00 101 ALA A O 18
ATOM 30252 N N . PRO A 1 28 ? -12.124 6.049 3.396 1.00 0.00 102 PRO A N 18
ATOM 30253 C CA . PRO A 1 28 ? -12.043 5.424 2.083 1.00 0.00 102 PRO A CA 18
ATOM 30254 C C . PRO A 1 28 ? -13.421 5.344 1.433 1.00 0.00 102 PRO A C 18
ATOM 30255 O O . PRO A 1 28 ? -14.441 5.172 2.100 1.00 0.00 102 PRO A O 18
ATOM 30266 N N . MET A 1 29 ? -13.444 5.440 0.110 1.00 0.00 103 MET A N 18
ATOM 30267 C CA . MET A 1 29 ? -14.660 5.458 -0.703 1.00 0.00 103 MET A CA 18
ATOM 30268 C C . MET A 1 29 ? -15.069 4.042 -1.154 1.00 0.00 103 MET A C 18
ATOM 30269 O O . MET A 1 29 ? -15.976 3.883 -1.975 1.00 0.00 103 MET A O 18
ATOM 30283 N N . CYS A 1 30 ? -14.385 2.996 -0.664 1.00 0.00 104 CYS A N 18
ATOM 30284 C CA . CYS A 1 30 ? -14.459 1.645 -1.208 1.00 0.00 104 CYS A CA 18
ATOM 30285 C C . CYS A 1 30 ? -14.096 0.582 -0.149 1.00 0.00 104 CYS A C 18
ATOM 30286 O O . CYS A 1 30 ? -13.138 0.775 0.606 1.00 0.00 104 CYS A O 18
ATOM 30294 N N . ALA A 1 31 ? -14.796 -0.557 -0.122 1.00 0.00 105 ALA A N 18
ATOM 30295 C CA . ALA A 1 31 ? -14.680 -1.555 0.952 1.00 0.00 105 ALA A CA 18
ATOM 30296 C C . ALA A 1 31 ? -13.268 -2.156 1.071 1.00 0.00 105 ALA A C 18
ATOM 30297 O O . ALA A 1 31 ? -12.661 -2.161 2.144 1.00 0.00 105 ALA A O 18
ATOM 30304 N N . TYR A 1 32 ? -12.692 -2.602 -0.048 1.00 0.00 106 TYR A N 18
ATOM 30305 C CA . TYR A 1 32 ? -11.345 -3.186 -0.078 1.00 0.00 106 TYR A CA 18
ATOM 30306 C C . TYR A 1 32 ? -10.261 -2.149 0.243 1.00 0.00 106 TYR A C 18
ATOM 30307 O O . TYR A 1 32 ? -9.227 -2.491 0.817 1.00 0.00 106 TYR A O 18
ATOM 30325 N N . SER A 1 33 ? -10.521 -0.870 -0.044 1.00 0.00 107 SER A N 18
ATOM 30326 C CA . SER A 1 33 ? -9.637 0.238 0.326 1.00 0.00 107 SER A CA 18
ATOM 30327 C C . SER A 1 33 ? -9.637 0.481 1.841 1.00 0.00 107 SER A C 18
ATOM 30328 O O . SER A 1 33 ? -8.580 0.741 2.410 1.00 0.00 107 SER A O 18
ATOM 30336 N N . LYS A 1 34 ? -10.774 0.278 2.526 1.00 0.00 108 LYS A N 18
ATOM 30337 C CA . LYS A 1 34 ? -10.830 0.205 3.998 1.00 0.00 108 LYS A CA 18
ATOM 30338 C C . LYS A 1 34 ? -10.068 -1.007 4.531 1.00 0.00 108 LYS A C 18
ATOM 30339 O O . LYS A 1 34 ? -9.251 -0.866 5.446 1.00 0.00 108 LYS A O 18
ATOM 30358 N N . ARG A 1 35 ? -10.316 -2.183 3.943 1.00 0.00 109 ARG A N 18
ATOM 30359 C CA . ARG A 1 35 ? -9.755 -3.473 4.375 1.00 0.00 109 ARG A CA 18
ATOM 30360 C C . ARG A 1 35 ? -8.229 -3.539 4.267 1.00 0.00 109 ARG A C 18
ATOM 30361 O O . ARG A 1 35 ? -7.608 -4.136 5.143 1.00 0.00 109 ARG A O 18
ATOM 30382 N N . MET A 1 36 ? -7.637 -2.876 3.264 1.00 0.00 110 MET A N 18
ATOM 30383 C CA . MET A 1 36 ? -6.185 -2.661 3.142 1.00 0.00 110 MET A CA 18
ATOM 30384 C C . MET A 1 36 ? -5.606 -1.918 4.350 1.00 0.00 110 MET A C 18
ATOM 30385 O O . MET A 1 36 ? -4.674 -2.402 4.986 1.00 0.00 110 MET A O 18
ATOM 30399 N N . ILE A 1 37 ? -6.166 -0.751 4.683 1.00 0.00 111 ILE A N 18
ATOM 30400 C CA . ILE A 1 37 ? -5.655 0.115 5.755 1.00 0.00 111 ILE A CA 18
ATOM 30401 C C . ILE A 1 37 ? -5.701 -0.595 7.114 1.00 0.00 111 ILE A C 18
ATOM 30402 O O . ILE A 1 37 ? -4.753 -0.491 7.886 1.00 0.00 111 ILE A O 18
ATOM 30418 N N . ASP A 1 38 ? -6.720 -1.417 7.368 1.00 0.00 112 ASP A N 18
ATOM 30419 C CA . ASP A 1 38 ? -6.817 -2.248 8.575 1.00 0.00 112 ASP A CA 18
ATOM 30420 C C . ASP A 1 38 ? -5.683 -3.272 8.715 1.00 0.00 112 ASP A C 18
ATOM 30421 O O . ASP A 1 38 ? -5.300 -3.598 9.828 1.00 0.00 112 ASP A O 18
ATOM 30430 N N . VAL A 1 39 ? -5.102 -3.770 7.626 1.00 0.00 113 VAL A N 18
ATOM 30431 C CA . VAL A 1 39 ? -3.906 -4.649 7.684 1.00 0.00 113 VAL A CA 18
ATOM 30432 C C . VAL A 1 39 ? -2.696 -3.863 8.200 1.00 0.00 113 VAL A C 18
ATOM 30433 O O . VAL A 1 39 ? -1.961 -4.330 9.070 1.00 0.00 113 VAL A O 18
ATOM 30446 N N . LEU A 1 40 ? -2.518 -2.641 7.697 1.00 0.00 114 LEU A N 18
ATOM 30447 C CA . LEU A 1 40 ? -1.379 -1.774 8.008 1.00 0.00 114 LEU A CA 18
ATOM 30448 C C . LEU A 1 40 ? -1.503 -1.156 9.415 1.00 0.00 114 LEU A C 18
ATOM 30449 O O . LEU A 1 40 ? -0.531 -1.083 10.168 1.00 0.00 114 LEU A O 18
ATOM 30465 N N . GLU A 1 41 ? -2.717 -0.778 9.814 1.00 0.00 115 GLU A N 18
ATOM 30466 C CA . GLU A 1 41 ? -3.034 -0.208 11.123 1.00 0.00 115 GLU A CA 18
ATOM 30467 C C . GLU A 1 41 ? -3.142 -1.275 12.225 1.00 0.00 115 GLU A C 18
ATOM 30468 O O . GLU A 1 41 ? -2.787 -0.983 13.376 1.00 0.00 115 GLU A O 18
ATOM 30480 N N . ALA A 1 42 ? -3.584 -2.504 11.914 1.00 0.00 116 ALA A N 18
ATOM 30481 C CA . ALA A 1 42 ? -3.692 -3.584 12.909 1.00 0.00 116 ALA A CA 18
ATOM 30482 C C . ALA A 1 42 ? -2.350 -4.286 13.208 1.00 0.00 116 ALA A C 18
ATOM 30483 O O . ALA A 1 42 ? -2.185 -4.838 14.298 1.00 0.00 116 ALA A O 18
ATOM 30490 N N . LEU A 1 43 ? -1.380 -4.244 12.282 1.00 0.00 117 LEU A N 18
ATOM 30491 C CA . LEU A 1 43 ? 0.002 -4.698 12.527 1.00 0.00 117 LEU A CA 18
ATOM 30492 C C . LEU A 1 43 ? 0.931 -3.582 13.036 1.00 0.00 117 LEU A C 18
ATOM 30493 O O . LEU A 1 43 ? 2.056 -3.876 13.437 1.00 0.00 117 LEU A O 18
ATOM 30509 N N . GLY A 1 44 ? 0.464 -2.328 13.058 1.00 0.00 118 GLY A N 18
ATOM 30510 C CA . GLY A 1 44 ? 1.184 -1.183 13.627 1.00 0.00 118 GLY A CA 18
ATOM 30511 C C . GLY A 1 44 ? 2.342 -0.676 12.763 1.00 0.00 118 GLY A C 18
ATOM 30512 O O . GLY A 1 44 ? 3.428 -0.419 13.287 1.00 0.00 118 GLY A O 18
ATOM 30516 N N . LEU A 1 45 ? 2.125 -0.570 11.447 1.00 0.00 119 LEU A N 18
ATOM 30517 C CA . LEU A 1 45 ? 3.115 -0.177 10.448 1.00 0.00 119 LEU A CA 18
ATOM 30518 C C . LEU A 1 45 ? 2.997 1.318 10.130 1.00 0.00 119 LEU A C 18
ATOM 30519 O O . LEU A 1 45 ? 1.893 1.855 10.059 1.00 0.00 119 LEU A O 18
ATOM 30535 N N . GLU A 1 46 ? 4.111 1.977 9.832 1.00 0.00 120 GLU A N 18
ATOM 30536 C CA . GLU A 1 46 ? 4.115 3.255 9.119 1.00 0.00 120 GLU A CA 18
ATOM 30537 C C . GLU A 1 46 ? 4.077 3.029 7.605 1.00 0.00 120 GLU A C 18
ATOM 30538 O O . GLU A 1 46 ? 4.835 2.222 7.062 1.00 0.00 120 GLU A O 18
ATOM 30550 N N . TYR A 1 47 ? 3.208 3.770 6.928 1.00 0.00 121 TYR A N 18
ATOM 30551 C CA . TYR A 1 47 ? 3.001 3.716 5.480 1.00 0.00 121 TYR A CA 18
ATOM 30552 C C . TYR A 1 47 ? 2.598 5.084 4.912 1.00 0.00 121 TYR A C 18
ATOM 30553 O O . TYR A 1 47 ? 2.221 6.002 5.650 1.00 0.00 121 TYR A O 18
ATOM 30571 N N . THR A 1 48 ? 2.610 5.195 3.582 1.00 0.00 122 THR A N 18
ATOM 30572 C CA . THR A 1 48 ? 1.921 6.261 2.832 1.00 0.00 122 THR A CA 18
ATOM 30573 C C . THR A 1 48 ? 0.838 5.655 1.941 1.00 0.00 122 THR A C 18
ATOM 30574 O O . THR A 1 48 ? 1.072 4.655 1.261 1.00 0.00 122 THR A O 18
ATOM 30585 N N . SER A 1 49 ? -0.344 6.265 1.944 1.00 0.00 123 SER A N 18
ATOM 30586 C CA . SER A 1 49 ? -1.508 5.875 1.146 1.00 0.00 123 SER A CA 18
ATOM 30587 C C . SER A 1 49 ? -1.875 6.983 0.157 1.00 0.00 123 SER A C 18
ATOM 30588 O O . SER A 1 49 ? -2.012 8.151 0.541 1.00 0.00 123 SER A O 18
ATOM 30596 N N . PHE A 1 50 ? -2.029 6.617 -1.116 1.00 0.00 124 PHE A N 18
ATOM 30597 C CA . PHE A 1 50 ? -2.390 7.510 -2.217 1.00 0.00 124 PHE A CA 18
ATOM 30598 C C . PHE A 1 50 ? -3.821 7.253 -2.712 1.00 0.00 124 PHE A C 18
ATOM 30599 O O . PHE A 1 50 ? -4.202 6.101 -2.927 1.00 0.00 124 PHE A O 18
ATOM 30616 N N . ASP A 1 51 ? -4.599 8.318 -2.927 1.00 0.00 125 ASP A N 18
ATOM 30617 C CA . ASP A 1 51 ? -5.969 8.241 -3.455 1.00 0.00 125 ASP A CA 18
ATOM 30618 C C . ASP A 1 51 ? -5.995 8.479 -4.977 1.00 0.00 125 ASP A C 18
ATOM 30619 O O . ASP A 1 51 ? -5.658 9.567 -5.454 1.00 0.00 125 ASP A O 18
ATOM 30628 N N . VAL A 1 52 ? -6.476 7.498 -5.751 1.00 0.00 126 VAL A N 18
ATOM 30629 C CA . VAL A 1 52 ? -6.626 7.622 -7.220 1.00 0.00 126 VAL A CA 18
ATOM 30630 C C . VAL A 1 52 ? -7.712 8.617 -7.631 1.00 0.00 126 VAL A C 18
ATOM 30631 O O . VAL A 1 52 ? -7.692 9.149 -8.743 1.00 0.00 126 VAL A O 18
ATOM 30644 N N . LEU A 1 53 ? -8.646 8.900 -6.726 1.00 0.00 127 LEU A N 18
ATOM 30645 C CA . LEU A 1 53 ? -9.775 9.806 -6.953 1.00 0.00 127 LEU A CA 18
ATOM 30646 C C . LEU A 1 53 ? -9.451 11.270 -6.602 1.00 0.00 127 LEU A C 18
ATOM 30647 O O . LEU A 1 53 ? -10.098 12.182 -7.129 1.00 0.00 127 LEU A O 18
ATOM 30663 N N . ALA A 1 54 ? -8.424 11.504 -5.776 1.00 0.00 128 ALA A N 18
ATOM 30664 C CA . ALA A 1 54 ? -8.012 12.841 -5.347 1.00 0.00 128 ALA A CA 18
ATOM 30665 C C . ALA A 1 54 ? -7.089 13.566 -6.344 1.00 0.00 128 ALA A C 18
ATOM 30666 O O . ALA A 1 54 ? -6.950 14.793 -6.269 1.00 0.00 128 ALA A O 18
ATOM 30673 N N . HIS A 1 55 ? -6.397 12.823 -7.219 1.00 0.00 129 HIS A N 18
ATOM 30674 C CA . HIS A 1 55 ? -5.293 13.338 -8.027 1.00 0.00 129 HIS A CA 18
ATOM 30675 C C . HIS A 1 55 ? -5.067 12.491 -9.302 1.00 0.00 129 HIS A C 18
ATOM 30676 O O . HIS A 1 55 ? -4.573 11.365 -9.207 1.00 0.00 129 HIS A O 18
ATOM 30690 N N . PRO A 1 56 ? -5.359 13.015 -10.506 1.00 0.00 130 PRO A N 18
ATOM 30691 C CA . PRO A 1 56 ? -5.071 12.350 -11.783 1.00 0.00 130 PRO A CA 18
ATOM 30692 C C . PRO A 1 56 ? -3.639 11.791 -11.916 1.00 0.00 130 PRO A C 18
ATOM 30693 O O . PRO A 1 56 ? -3.467 10.643 -12.325 1.00 0.00 130 PRO A O 18
ATOM 30704 N N . VAL A 1 57 ? -2.610 12.525 -11.466 1.00 0.00 131 VAL A N 18
ATOM 30705 C CA . VAL A 1 57 ? -1.207 12.047 -11.457 1.00 0.00 131 VAL A CA 18
ATOM 30706 C C . VAL A 1 57 ? -1.024 10.732 -10.680 1.00 0.00 131 VAL A C 18
ATOM 30707 O O . VAL A 1 57 ? -0.221 9.894 -11.089 1.00 0.00 131 VAL A O 18
ATOM 30720 N N . VAL A 1 58 ? -1.780 10.495 -9.599 1.00 0.00 132 VAL A N 18
ATOM 30721 C CA . VAL A 1 58 ? -1.694 9.243 -8.819 1.00 0.00 132 VAL A CA 18
ATOM 30722 C C . VAL A 1 58 ? -2.152 8.049 -9.654 1.00 0.00 132 VAL A C 18
ATOM 30723 O O . VAL A 1 58 ? -1.429 7.057 -9.753 1.00 0.00 132 VAL A O 18
ATOM 30736 N N . ARG A 1 59 ? -3.317 8.134 -10.311 1.00 0.00 133 ARG A N 18
ATOM 30737 C CA . ARG A 1 59 ? -3.813 7.015 -11.131 1.00 0.00 133 ARG A CA 18
ATOM 30738 C C . ARG A 1 59 ? -3.023 6.842 -12.430 1.00 0.00 133 ARG A C 18
ATOM 30739 O O . ARG A 1 59 ? -2.832 5.707 -12.868 1.00 0.00 133 ARG A O 18
ATOM 30760 N N . SER A 1 60 ? -2.465 7.926 -12.970 1.00 0.00 134 SER A N 18
ATOM 30761 C CA . SER A 1 60 ? -1.518 7.897 -14.089 1.00 0.00 134 SER A CA 18
ATOM 30762 C C . SER A 1 60 ? -0.166 7.262 -13.730 1.00 0.00 134 SER A C 18
ATOM 30763 O O . SER A 1 60 ? 0.428 6.591 -14.578 1.00 0.00 134 SER A O 18
ATOM 30771 N N . TYR A 1 61 ? 0.317 7.384 -12.484 1.00 0.00 135 TYR A N 18
ATOM 30772 C CA . TYR A 1 61 ? 1.482 6.618 -12.008 1.00 0.00 135 TYR A CA 18
ATOM 30773 C C . TYR A 1 61 ? 1.187 5.110 -12.062 1.00 0.00 135 TYR A C 18
ATOM 30774 O O . TYR A 1 61 ? 1.972 4.333 -12.605 1.00 0.00 135 TYR A O 18
ATOM 30792 N N . VAL A 1 62 ? 0.009 4.687 -11.590 1.00 0.00 136 VAL A N 18
ATOM 30793 C CA . VAL A 1 62 ? -0.423 3.278 -11.665 1.00 0.00 136 VAL A CA 18
ATOM 30794 C C . VAL A 1 62 ? -0.615 2.819 -13.119 1.00 0.00 136 VAL A C 18
ATOM 30795 O O . VAL A 1 62 ? -0.217 1.708 -13.464 1.00 0.00 136 VAL A O 18
ATOM 30808 N N . LYS A 1 63 ? -1.149 3.666 -14.011 1.00 0.00 137 LYS A N 18
ATOM 30809 C CA . LYS A 1 63 ? -1.374 3.331 -15.432 1.00 0.00 137 LYS A CA 18
ATOM 30810 C C . LYS A 1 63 ? -0.069 2.985 -16.164 1.00 0.00 137 LYS A C 18
ATOM 30811 O O . LYS A 1 63 ? -0.019 2.000 -16.907 1.00 0.00 137 LYS A O 18
ATOM 30830 N N . GLU A 1 64 ? 0.982 3.778 -15.949 1.00 0.00 138 GLU A N 18
ATOM 30831 C CA . GLU A 1 64 ? 2.237 3.704 -16.718 1.00 0.00 138 GLU A CA 18
ATOM 30832 C C . GLU A 1 64 ? 3.369 2.929 -16.008 1.00 0.00 138 GLU A C 18
ATOM 30833 O O . GLU A 1 64 ? 4.163 2.256 -16.675 1.00 0.00 138 GLU A O 18
ATOM 30845 N N . VAL A 1 65 ? 3.442 3.005 -14.670 1.00 0.00 139 VAL A N 18
ATOM 30846 C CA . VAL A 1 65 ? 4.616 2.604 -13.861 1.00 0.00 139 VAL A CA 18
ATOM 30847 C C . VAL A 1 65 ? 4.345 1.408 -12.932 1.00 0.00 139 VAL A C 18
ATOM 30848 O O . VAL A 1 65 ? 5.287 0.690 -12.587 1.00 0.00 139 VAL A O 18
ATOM 30861 N N . SER A 1 66 ? 3.084 1.157 -12.554 1.00 0.00 140 SER A N 18
ATOM 30862 C CA . SER A 1 66 ? 2.638 -0.042 -11.814 1.00 0.00 140 SER A CA 18
ATOM 30863 C C . SER A 1 66 ? 1.485 -0.723 -12.556 1.00 0.00 140 SER A C 18
ATOM 30864 O O . SER A 1 66 ? 0.329 -0.697 -12.130 1.00 0.00 140 SER A O 18
ATOM 30872 N N . GLU A 1 67 ? 1.800 -1.314 -13.708 1.00 0.00 141 GLU A N 18
ATOM 30873 C CA . GLU A 1 67 ? 0.827 -1.703 -14.742 1.00 0.00 141 GLU A CA 18
ATOM 30874 C C . GLU A 1 67 ? -0.173 -2.806 -14.341 1.00 0.00 141 GLU A C 18
ATOM 30875 O O . GLU A 1 67 ? -1.009 -3.203 -15.157 1.00 0.00 141 GLU A O 18
ATOM 30887 N N . TRP A 1 68 ? -0.111 -3.316 -13.109 1.00 0.00 142 TRP A N 18
ATOM 30888 C CA . TRP A 1 68 ? -1.058 -4.293 -12.577 1.00 0.00 142 TRP A CA 18
ATOM 30889 C C . TRP A 1 68 ? -2.507 -3.755 -12.603 1.00 0.00 142 TRP A C 18
ATOM 30890 O O . TRP A 1 68 ? -2.730 -2.597 -12.217 1.00 0.00 142 TRP A O 18
ATOM 30911 N N . PRO A 1 69 ? -3.503 -4.557 -13.037 1.00 0.00 143 PRO A N 18
ATOM 30912 C CA . PRO A 1 69 ? -4.875 -4.093 -13.240 1.00 0.00 143 PRO A CA 18
ATOM 30913 C C . PRO A 1 69 ? -5.577 -3.669 -11.947 1.00 0.00 143 PRO A C 18
ATOM 30914 O O . PRO A 1 69 ? -6.315 -2.685 -11.958 1.00 0.00 143 PRO A O 18
ATOM 30925 N N . THR A 1 70 ? -5.352 -4.362 -10.832 1.00 0.00 144 THR A N 18
ATOM 30926 C CA . THR A 1 70 ? -6.155 -4.184 -9.613 1.00 0.00 144 THR A CA 18
ATOM 30927 C C . THR A 1 70 ? -5.795 -2.932 -8.809 1.00 0.00 144 THR A C 18
ATOM 30928 O O . THR A 1 70 ? -4.637 -2.730 -8.433 1.00 0.00 144 THR A O 18
ATOM 30939 N N . ILE A 1 71 ? -6.820 -2.153 -8.458 1.00 0.00 145 ILE A N 18
ATOM 30940 C CA . ILE A 1 71 ? -6.865 -1.281 -7.277 1.00 0.00 145 ILE A CA 18
ATOM 30941 C C . ILE A 1 71 ? -7.783 -1.944 -6.226 1.00 0.00 145 ILE A C 18
ATOM 30942 O O . ILE A 1 71 ? -8.815 -2.512 -6.605 1.00 0.00 145 ILE A O 18
ATOM 30958 N N . PRO A 1 72 ? -7.472 -1.868 -4.919 1.00 0.00 146 PRO A N 18
ATOM 30959 C CA . PRO A 1 72 ? -6.248 -1.316 -4.326 1.00 0.00 146 PRO A CA 18
ATOM 30960 C C . PRO A 1 72 ? -5.034 -2.254 -4.445 1.00 0.00 146 PRO A C 18
ATOM 30961 O O . PRO A 1 72 ? -5.188 -3.457 -4.643 1.00 0.00 146 PRO A O 18
ATOM 30972 N N . GLN A 1 73 ? -3.822 -1.707 -4.293 1.00 0.00 147 GLN A N 18
ATOM 30973 C CA . GLN A 1 73 ? -2.556 -2.458 -4.397 1.00 0.00 147 GLN A CA 18
ATOM 30974 C C . GLN A 1 73 ? -1.472 -2.005 -3.397 1.00 0.00 147 GLN A C 18
ATOM 30975 O O . GLN A 1 73 ? -1.525 -0.890 -2.869 1.00 0.00 147 GLN A O 18
ATOM 30989 N N . LEU A 1 74 ? -0.501 -2.888 -3.129 1.00 0.00 148 LEU A N 18
ATOM 30990 C CA . LEU A 1 74 ? 0.520 -2.773 -2.084 1.00 0.00 148 LEU A CA 18
ATOM 30991 C C . LEU A 1 74 ? 1.959 -2.832 -2.646 1.00 0.00 148 LEU A C 18
ATOM 30992 O O . LEU A 1 74 ? 2.259 -3.621 -3.547 1.00 0.00 148 LEU A O 18
ATOM 31008 N N . PHE A 1 75 ? 2.848 -2.043 -2.043 1.00 0.00 149 PHE A N 18
ATOM 31009 C CA . PHE A 1 75 ? 4.296 -1.988 -2.273 1.00 0.00 149 PHE A CA 18
ATOM 31010 C C . PHE A 1 75 ? 5.073 -2.100 -0.947 1.00 0.00 149 PHE A C 18
ATOM 31011 O O . PHE A 1 75 ? 4.717 -1.446 0.036 1.00 0.00 149 PHE A O 18
ATOM 31028 N N . ILE A 1 76 ? 6.176 -2.859 -0.941 1.00 0.00 150 ILE A N 18
ATOM 31029 C CA . ILE A 1 76 ? 7.120 -2.980 0.187 1.00 0.00 150 ILE A CA 18
ATOM 31030 C C . ILE A 1 76 ? 8.556 -2.753 -0.313 1.00 0.00 150 ILE A C 18
ATOM 31031 O O . ILE A 1 76 ? 8.976 -3.386 -1.284 1.00 0.00 150 ILE A O 18
ATOM 31047 N N . LYS A 1 77 ? 9.315 -1.863 0.349 1.00 0.00 151 LYS A N 18
ATOM 31048 C CA . LYS A 1 77 ? 10.724 -1.510 0.042 1.00 0.00 151 LYS A CA 18
ATOM 31049 C C . LYS A 1 77 ? 10.972 -1.349 -1.476 1.00 0.00 151 LYS A C 18
ATOM 31050 O O . LYS A 1 77 ? 11.747 -2.096 -2.075 1.00 0.00 151 LYS A O 18
ATOM 31069 N N . ALA A 1 78 ? 10.243 -0.428 -2.110 1.00 0.00 152 ALA A N 18
ATOM 31070 C CA . ALA A 1 78 ? 10.274 -0.138 -3.551 1.00 0.00 152 ALA A CA 18
ATOM 31071 C C . ALA A 1 78 ? 9.981 -1.329 -4.503 1.00 0.00 152 ALA A C 18
ATOM 31072 O O . ALA A 1 78 ? 10.466 -1.348 -5.637 1.00 0.00 152 ALA A O 18
ATOM 31079 N N . GLU A 1 79 ? 9.192 -2.328 -4.090 1.00 0.00 153 GLU A N 18
ATOM 31080 C CA . GLU A 1 79 ? 8.733 -3.439 -4.928 1.00 0.00 153 GLU A CA 18
ATOM 31081 C C . GLU A 1 79 ? 7.221 -3.689 -4.796 1.00 0.00 153 GLU A C 18
ATOM 31082 O O . GLU A 1 79 ? 6.673 -3.615 -3.695 1.00 0.00 153 GLU A O 18
ATOM 31094 N N . PHE A 1 80 ? 6.547 -4.017 -5.902 1.00 0.00 154 PHE A N 18
ATOM 31095 C CA . PHE A 1 80 ? 5.124 -4.385 -5.926 1.00 0.00 154 PHE A CA 18
ATOM 31096 C C . PHE A 1 80 ? 4.879 -5.786 -5.331 1.00 0.00 154 PHE A C 18
ATOM 31097 O O . PHE A 1 80 ? 5.650 -6.721 -5.579 1.00 0.00 154 PHE A O 18
ATOM 31114 N N . VAL A 1 81 ? 3.790 -5.945 -4.566 1.00 0.00 155 VAL A N 18
ATOM 31115 C CA . VAL A 1 81 ? 3.471 -7.178 -3.807 1.00 0.00 155 VAL A CA 18
ATOM 31116 C C . VAL A 1 81 ? 2.176 -7.862 -4.267 1.00 0.00 155 VAL A C 18
ATOM 31117 O O . VAL A 1 81 ? 2.154 -9.090 -4.393 1.00 0.00 155 VAL A O 18
ATOM 31130 N N . GLY A 1 82 ? 1.101 -7.101 -4.504 1.00 0.00 156 GLY A N 18
ATOM 31131 C CA . GLY A 1 82 ? -0.222 -7.631 -4.870 1.00 0.00 156 GLY A CA 18
ATOM 31132 C C . GLY A 1 82 ? -1.395 -6.715 -4.492 1.00 0.00 156 GLY A C 18
ATOM 31133 O O . GLY A 1 82 ? -1.196 -5.601 -3.997 1.00 0.00 156 GLY A O 18
ATOM 31137 N N . GLY A 1 83 ? -2.618 -7.197 -4.734 1.00 0.00 157 GLY A N 18
ATOM 31138 C CA . GLY A 1 83 ? -3.883 -6.577 -4.303 1.00 0.00 157 GLY A CA 18
ATOM 31139 C C . GLY A 1 83 ? -4.325 -6.952 -2.877 1.00 0.00 157 GLY A C 18
ATOM 31140 O O . GLY A 1 83 ? -3.612 -7.654 -2.155 1.00 0.00 157 GLY A O 18
ATOM 31144 N N . LEU A 1 84 ? -5.531 -6.520 -2.477 1.00 0.00 158 LEU A N 18
ATOM 31145 C CA . LEU A 1 84 ? -6.121 -6.828 -1.158 1.00 0.00 158 LEU A CA 18
ATOM 31146 C C . LEU A 1 84 ? -6.309 -8.342 -0.961 1.00 0.00 158 LEU A C 18
ATOM 31147 O O . LEU A 1 84 ? -5.984 -8.872 0.098 1.00 0.00 158 LEU A O 18
ATOM 31163 N N . ASP A 1 85 ? -6.721 -9.046 -2.019 1.00 0.00 159 ASP A N 18
ATOM 31164 C CA . ASP A 1 85 ? -6.824 -10.514 -2.057 1.00 0.00 159 ASP A CA 18
ATOM 31165 C C . ASP A 1 85 ? -5.534 -11.230 -1.612 1.00 0.00 159 ASP A C 18
ATOM 31166 O O . ASP A 1 85 ? -5.594 -12.306 -1.022 1.00 0.00 159 ASP A O 18
ATOM 31175 N N . ILE A 1 86 ? -4.368 -10.641 -1.899 1.00 0.00 160 ILE A N 18
ATOM 31176 C CA . ILE A 1 86 ? -3.051 -11.236 -1.645 1.00 0.00 160 ILE A CA 18
ATOM 31177 C C . ILE A 1 86 ? -2.555 -10.951 -0.224 1.00 0.00 160 ILE A C 18
ATOM 31178 O O . ILE A 1 86 ? -2.146 -11.880 0.474 1.00 0.00 160 ILE A O 18
ATOM 31194 N N . VAL A 1 87 ? -2.609 -9.696 0.242 1.00 0.00 161 VAL A N 18
ATOM 31195 C CA . VAL A 1 87 ? -2.043 -9.310 1.556 1.00 0.00 161 VAL A CA 18
ATOM 31196 C C . VAL A 1 87 ? -2.683 -10.068 2.719 1.00 0.00 161 VAL A C 18
ATOM 31197 O O . VAL A 1 87 ? -1.987 -10.464 3.651 1.00 0.00 161 VAL A O 18
ATOM 31210 N N . THR A 1 88 ? -3.985 -10.340 2.640 1.00 0.00 162 THR A N 18
ATOM 31211 C CA . THR A 1 88 ? -4.744 -11.084 3.661 1.00 0.00 162 THR A CA 18
ATOM 31212 C C . THR A 1 88 ? -4.451 -12.585 3.638 1.00 0.00 162 THR A C 18
ATOM 31213 O O . THR A 1 88 ? -4.433 -13.230 4.689 1.00 0.00 162 THR A O 18
ATOM 31224 N N . LYS A 1 89 ? -4.186 -13.157 2.459 1.00 0.00 163 LYS A N 18
ATOM 31225 C CA . LYS A 1 89 ? -3.736 -14.548 2.279 1.00 0.00 163 LYS A CA 18
ATOM 31226 C C . LYS A 1 89 ? -2.315 -14.760 2.805 1.00 0.00 163 LYS A C 18
ATOM 31227 O O . LYS A 1 89 ? -2.069 -15.732 3.521 1.00 0.00 163 LYS A O 18
ATOM 31246 N N . MET A 1 90 ? -1.414 -13.826 2.503 1.00 0.00 164 MET A N 18
ATOM 31247 C CA . MET A 1 90 ? -0.052 -13.770 3.044 1.00 0.00 164 MET A CA 18
ATOM 31248 C C . MET A 1 90 ? -0.019 -13.495 4.560 1.00 0.00 164 MET A C 18
ATOM 31249 O O . MET A 1 90 ? 0.938 -13.875 5.230 1.00 0.00 164 MET A O 18
ATOM 31263 N N . LEU A 1 91 ? -1.033 -12.837 5.134 1.00 0.00 165 LEU A N 18
ATOM 31264 C CA . LEU A 1 91 ? -1.170 -12.681 6.588 1.00 0.00 165 LEU A CA 18
ATOM 31265 C C . LEU A 1 91 ? -1.395 -14.038 7.270 1.00 0.00 165 LEU A C 18
ATOM 31266 O O . LEU A 1 91 ? -0.668 -14.400 8.192 1.00 0.00 165 LEU A O 18
ATOM 31282 N N . GLU A 1 92 ? -2.357 -14.823 6.783 1.00 0.00 166 GLU A N 18
ATOM 31283 C CA . GLU A 1 92 ? -2.738 -16.106 7.406 1.00 0.00 166 GLU A CA 18
ATOM 31284 C C . GLU A 1 92 ? -1.717 -17.240 7.240 1.00 0.00 166 GLU A C 18
ATOM 31285 O O . GLU A 1 92 ? -1.727 -18.198 8.016 1.00 0.00 166 GLU A O 18
ATOM 31297 N N . SER A 1 93 ? -0.832 -17.144 6.250 1.00 0.00 167 SER A N 18
ATOM 31298 C CA . SER A 1 93 ? 0.354 -18.007 6.114 1.00 0.00 167 SER A CA 18
ATOM 31299 C C . SER A 1 93 ? 1.563 -17.508 6.920 1.00 0.00 167 SER A C 18
ATOM 31300 O O . SER A 1 93 ? 2.513 -18.264 7.162 1.00 0.00 167 SER A O 18
ATOM 31308 N N . GLY A 1 94 ? 1.526 -16.239 7.334 1.00 0.00 168 GLY A N 18
ATOM 31309 C CA . GLY A 1 94 ? 2.604 -15.507 7.995 1.00 0.00 168 GLY A CA 18
ATOM 31310 C C . GLY A 1 94 ? 3.584 -14.816 7.038 1.00 0.00 168 GLY A C 18
ATOM 31311 O O . GLY A 1 94 ? 4.376 -13.996 7.489 1.00 0.00 168 GLY A O 18
ATOM 31315 N N . ASP A 1 95 ? 3.530 -15.061 5.726 1.00 0.00 169 ASP A N 18
ATOM 31316 C CA . ASP A 1 95 ? 4.519 -14.559 4.756 1.00 0.00 169 ASP A CA 18
ATOM 31317 C C . ASP A 1 95 ? 4.578 -13.020 4.643 1.00 0.00 169 ASP A C 18
ATOM 31318 O O . ASP A 1 95 ? 5.619 -12.451 4.304 1.00 0.00 169 ASP A O 18
ATOM 31327 N N . LEU A 1 96 ? 3.463 -12.346 4.953 1.00 0.00 170 LEU A N 18
ATOM 31328 C CA . LEU A 1 96 ? 3.356 -10.889 5.058 1.00 0.00 170 LEU A CA 18
ATOM 31329 C C . LEU A 1 96 ? 4.151 -10.381 6.266 1.00 0.00 170 LEU A C 18
ATOM 31330 O O . LEU A 1 96 ? 5.027 -9.528 6.128 1.00 0.00 170 LEU A O 18
ATOM 31346 N N . LYS A 1 97 ? 3.911 -10.981 7.439 1.00 0.00 171 LYS A N 18
ATOM 31347 C CA . LYS A 1 97 ? 4.685 -10.742 8.662 1.00 0.00 171 LYS A CA 18
ATOM 31348 C C . LYS A 1 97 ? 6.163 -11.109 8.465 1.00 0.00 171 LYS A C 18
ATOM 31349 O O . LYS A 1 97 ? 7.028 -10.381 8.951 1.00 0.00 171 LYS A O 18
ATOM 31368 N N . LYS A 1 98 ? 6.457 -12.162 7.684 1.00 0.00 172 LYS A N 18
ATOM 31369 C CA . LYS A 1 98 ? 7.828 -12.594 7.381 1.00 0.00 172 LYS A CA 18
ATOM 31370 C C . LYS A 1 98 ? 8.586 -11.522 6.604 1.00 0.00 172 LYS A C 18
ATOM 31371 O O . LYS A 1 98 ? 9.657 -11.124 7.047 1.00 0.00 172 LYS A O 18
ATOM 31390 N N . MET A 1 99 ? 8.020 -10.972 5.527 1.00 0.00 173 MET A N 18
ATOM 31391 C CA . MET A 1 99 ? 8.703 -9.928 4.761 1.00 0.00 173 MET A CA 18
ATOM 31392 C C . MET A 1 99 ? 8.988 -8.661 5.581 1.00 0.00 173 MET A C 18
ATOM 31393 O O . MET A 1 99 ? 10.076 -8.104 5.455 1.00 0.00 173 MET A O 18
ATOM 31407 N N . LEU A 1 100 ? 8.058 -8.215 6.439 1.00 0.00 174 LEU A N 18
ATOM 31408 C CA . LEU A 1 100 ? 8.260 -7.029 7.287 1.00 0.00 174 LEU A CA 18
ATOM 31409 C C . LEU A 1 100 ? 9.448 -7.213 8.234 1.00 0.00 174 LEU A C 18
ATOM 31410 O O . LEU A 1 100 ? 10.319 -6.344 8.305 1.00 0.00 174 LEU A O 18
ATOM 31426 N N . ARG A 1 101 ? 9.501 -8.354 8.938 1.00 0.00 175 ARG A N 18
ATOM 31427 C CA . ARG A 1 101 ? 10.609 -8.671 9.856 1.00 0.00 175 ARG A CA 18
ATOM 31428 C C . ARG A 1 101 ? 11.934 -8.925 9.147 1.00 0.00 175 ARG A C 18
ATOM 31429 O O . ARG A 1 101 ? 12.973 -8.478 9.622 1.00 0.00 175 ARG A O 18
ATOM 31450 N N . ASP A 1 102 ? 11.896 -9.532 7.968 1.00 0.00 176 ASP A N 18
ATOM 31451 C CA . ASP A 1 102 ? 13.064 -9.734 7.099 1.00 0.00 176 ASP A CA 18
ATOM 31452 C C . ASP A 1 102 ? 13.692 -8.407 6.632 1.00 0.00 176 ASP A C 18
ATOM 31453 O O . ASP A 1 102 ? 14.909 -8.200 6.690 1.00 0.00 176 ASP A O 18
ATOM 31462 N N . LYS A 1 103 ? 12.831 -7.481 6.202 1.00 0.00 177 LYS A N 18
ATOM 31463 C CA . LYS A 1 103 ? 13.213 -6.161 5.673 1.00 0.00 177 LYS A CA 18
ATOM 31464 C C . LYS A 1 103 ? 13.397 -5.088 6.757 1.00 0.00 177 LYS A C 18
ATOM 31465 O O . LYS A 1 103 ? 13.822 -3.978 6.429 1.00 0.00 177 LYS A O 18
ATOM 31484 N N . GLY A 1 104 ? 13.097 -5.396 8.021 1.00 0.00 178 GLY A N 18
ATOM 31485 C CA . GLY A 1 104 ? 13.399 -4.523 9.160 1.00 0.00 178 GLY A CA 18
ATOM 31486 C C . GLY A 1 104 ? 12.357 -3.451 9.508 1.00 0.00 178 GLY A C 18
ATOM 31487 O O . GLY A 1 104 ? 12.739 -2.380 9.989 1.00 0.00 178 GLY A O 18
ATOM 31491 N N . ILE A 1 105 ? 11.069 -3.683 9.234 1.00 0.00 179 ILE A N 18
ATOM 31492 C CA . ILE A 1 105 ? 10.001 -2.669 9.328 1.00 0.00 179 ILE A CA 18
ATOM 31493 C C . ILE A 1 105 ? 9.337 -2.685 10.722 1.00 0.00 179 ILE A C 18
ATOM 31494 O O . ILE A 1 105 ? 9.307 -3.716 11.400 1.00 0.00 179 ILE A O 18
ATOM 31510 N N . THR A 1 106 ? 8.816 -1.531 11.158 1.00 0.00 180 THR A N 18
ATOM 31511 C CA . THR A 1 106 ? 8.040 -1.380 12.404 1.00 0.00 180 THR A CA 18
ATOM 31512 C C . THR A 1 106 ? 6.754 -2.213 12.376 1.00 0.00 180 THR A C 18
ATOM 31513 O O . THR A 1 106 ? 5.997 -2.129 11.413 1.00 0.00 180 THR A O 18
ATOM 31524 N N . CYS A 1 107 ? 6.518 -3.047 13.392 1.00 0.00 181 CYS A N 18
ATOM 31525 C CA . CYS A 1 107 ? 5.319 -3.884 13.537 1.00 0.00 181 CYS A CA 18
ATOM 31526 C C . CYS A 1 107 ? 5.149 -4.405 14.981 1.00 0.00 181 CYS A C 18
ATOM 31527 O O . CYS A 1 107 ? 6.032 -4.220 15.828 1.00 0.00 181 CYS A O 18
ATOM 31535 N N . ARG A 1 108 ? 4.015 -5.058 15.267 1.00 0.00 182 ARG A N 18
ATOM 31536 C CA . ARG A 1 108 ? 3.783 -5.855 16.483 1.00 0.00 182 ARG A CA 18
ATOM 31537 C C . ARG A 1 108 ? 4.650 -7.124 16.518 1.00 0.00 182 ARG A C 18
ATOM 31538 O O . ARG A 1 108 ? 5.082 -7.624 15.480 1.00 0.00 182 ARG A O 18
ATOM 31559 N N . ASP A 1 109 ? 4.862 -7.655 17.724 1.00 0.00 183 ASP A N 18
ATOM 31560 C CA . ASP A 1 109 ? 5.847 -8.677 18.073 1.00 0.00 183 ASP A CA 18
ATOM 31561 C C . ASP A 1 109 ? 5.879 -9.910 17.155 1.00 0.00 183 ASP A C 18
ATOM 31562 O O . ASP A 1 109 ? 4.864 -10.456 16.701 1.00 0.00 183 ASP A O 18
ATOM 31571 N N . LEU A 1 110 ? 7.115 -10.319 16.895 1.00 0.00 184 LEU A N 18
ATOM 31572 C CA . LEU A 1 110 ? 7.535 -11.189 15.788 1.00 0.00 184 LEU A CA 18
ATOM 31573 C C . LEU A 1 110 ? 7.291 -12.684 16.018 1.00 0.00 184 LEU A C 18
ATOM 31574 O O . LEU A 1 110 ? 6.606 -13.303 15.166 1.00 0.00 184 LEU A O 18
ATOM 31591 N N . GLY A 1 1 ? -1.409 22.015 -2.644 1.00 0.00 75 GLY A N 19
ATOM 31592 C CA . GLY A 1 1 ? -0.132 22.341 -3.295 1.00 0.00 75 GLY A CA 19
ATOM 31593 C C . GLY A 1 1 ? 0.254 21.238 -4.253 1.00 0.00 75 GLY A C 19
ATOM 31594 O O . GLY A 1 1 ? 0.070 20.072 -3.926 1.00 0.00 75 GLY A O 19
ATOM 31600 N N . ALA A 1 2 ? 0.752 21.594 -5.440 1.00 0.00 76 ALA A N 19
ATOM 31601 C CA . ALA A 1 2 ? 0.853 20.682 -6.580 1.00 0.00 76 ALA A CA 19
ATOM 31602 C C . ALA A 1 2 ? 1.751 19.460 -6.319 1.00 0.00 76 ALA A C 19
ATOM 31603 O O . ALA A 1 2 ? 2.855 19.581 -5.776 1.00 0.00 76 ALA A O 19
ATOM 31610 N N . MET A 1 3 ? 1.298 18.303 -6.803 1.00 0.00 77 MET A N 19
ATOM 31611 C CA . MET A 1 3 ? 2.034 17.040 -6.856 1.00 0.00 77 MET A CA 19
ATOM 31612 C C . MET A 1 3 ? 2.288 16.631 -8.312 1.00 0.00 77 MET A C 19
ATOM 31613 O O . MET A 1 3 ? 1.382 16.701 -9.148 1.00 0.00 77 MET A O 19
ATOM 31627 N N . VAL A 1 4 ? 3.508 16.182 -8.605 1.00 0.00 78 VAL A N 19
ATOM 31628 C CA . VAL A 1 4 ? 3.922 15.669 -9.926 1.00 0.00 78 VAL A CA 19
ATOM 31629 C C . VAL A 1 4 ? 4.271 14.180 -9.862 1.00 0.00 78 VAL A C 19
ATOM 31630 O O . VAL A 1 4 ? 4.469 13.637 -8.775 1.00 0.00 78 VAL A O 19
ATOM 31643 N N . LYS A 1 5 ? 4.374 13.499 -11.010 1.00 0.00 79 LYS A N 19
ATOM 31644 C CA . LYS A 1 5 ? 4.665 12.050 -11.081 1.00 0.00 79 LYS A CA 19
ATOM 31645 C C . LYS A 1 5 ? 5.954 11.673 -10.335 1.00 0.00 79 LYS A C 19
ATOM 31646 O O . LYS A 1 5 ? 5.975 10.670 -9.616 1.00 0.00 79 LYS A O 19
ATOM 31665 N N . LYS A 1 6 ? 6.977 12.531 -10.404 1.00 0.00 80 LYS A N 19
ATOM 31666 C CA . LYS A 1 6 ? 8.231 12.439 -9.636 1.00 0.00 80 LYS A CA 19
ATOM 31667 C C . LYS A 1 6 ? 8.023 12.377 -8.123 1.00 0.00 80 LYS A C 19
ATOM 31668 O O . LYS A 1 6 ? 8.772 11.673 -7.460 1.00 0.00 80 LYS A O 19
ATOM 31687 N N . ASP A 1 7 ? 7.006 13.032 -7.558 1.00 0.00 81 ASP A N 19
ATOM 31688 C CA . ASP A 1 7 ? 6.748 12.977 -6.109 1.00 0.00 81 ASP A CA 19
ATOM 31689 C C . ASP A 1 7 ? 6.308 11.575 -5.650 1.00 0.00 81 ASP A C 19
ATOM 31690 O O . ASP A 1 7 ? 6.633 11.154 -4.538 1.00 0.00 81 ASP A O 19
ATOM 31699 N N . ILE A 1 8 ? 5.619 10.818 -6.513 1.00 0.00 82 ILE A N 19
ATOM 31700 C CA . ILE A 1 8 ? 5.204 9.432 -6.240 1.00 0.00 82 ILE A CA 19
ATOM 31701 C C . ILE A 1 8 ? 6.387 8.475 -6.437 1.00 0.00 82 ILE A C 19
ATOM 31702 O O . ILE A 1 8 ? 6.641 7.629 -5.580 1.00 0.00 82 ILE A O 19
ATOM 31718 N N . ASP A 1 9 ? 7.153 8.657 -7.519 1.00 0.00 83 ASP A N 19
ATOM 31719 C CA . ASP A 1 9 ? 8.375 7.890 -7.799 1.00 0.00 83 ASP A CA 19
ATOM 31720 C C . ASP A 1 9 ? 9.425 8.056 -6.675 1.00 0.00 83 ASP A C 19
ATOM 31721 O O . ASP A 1 9 ? 10.084 7.095 -6.273 1.00 0.00 83 ASP A O 19
ATOM 31730 N N . ASP A 1 10 ? 9.556 9.271 -6.136 1.00 0.00 84 ASP A N 19
ATOM 31731 C CA . ASP A 1 10 ? 10.383 9.637 -4.981 1.00 0.00 84 ASP A CA 19
ATOM 31732 C C . ASP A 1 10 ? 9.847 9.047 -3.672 1.00 0.00 84 ASP A C 19
ATOM 31733 O O . ASP A 1 10 ? 10.619 8.467 -2.907 1.00 0.00 84 ASP A O 19
ATOM 31742 N N . THR A 1 11 ? 8.531 9.134 -3.437 1.00 0.00 85 THR A N 19
ATOM 31743 C CA . THR A 1 11 ? 7.880 8.547 -2.252 1.00 0.00 85 THR A CA 19
ATOM 31744 C C . THR A 1 11 ? 8.087 7.031 -2.198 1.00 0.00 85 THR A C 19
ATOM 31745 O O . THR A 1 11 ? 8.520 6.520 -1.165 1.00 0.00 85 THR A O 19
ATOM 31756 N N . ILE A 1 12 ? 7.861 6.296 -3.297 1.00 0.00 86 ILE A N 19
ATOM 31757 C CA . ILE A 1 12 ? 8.070 4.835 -3.334 1.00 0.00 86 ILE A CA 19
ATOM 31758 C C . ILE A 1 12 ? 9.532 4.440 -3.056 1.00 0.00 86 ILE A C 19
ATOM 31759 O O . ILE A 1 12 ? 9.767 3.417 -2.409 1.00 0.00 86 ILE A O 19
ATOM 31775 N N . LYS A 1 13 ? 10.509 5.273 -3.436 1.00 0.00 87 LYS A N 19
ATOM 31776 C CA . LYS A 1 13 ? 11.936 5.082 -3.125 1.00 0.00 87 LYS A CA 19
ATOM 31777 C C . LYS A 1 13 ? 12.333 5.430 -1.684 1.00 0.00 87 LYS A C 19
ATOM 31778 O O . LYS A 1 13 ? 13.415 5.031 -1.254 1.00 0.00 87 LYS A O 19
ATOM 31797 N N . SER A 1 14 ? 11.493 6.162 -0.949 1.00 0.00 88 SER A N 19
ATOM 31798 C CA . SER A 1 14 ? 11.839 6.830 0.305 1.00 0.00 88 SER A CA 19
ATOM 31799 C C . SER A 1 14 ? 10.977 6.424 1.515 1.00 0.00 88 SER A C 19
ATOM 31800 O O . SER A 1 14 ? 11.337 6.734 2.651 1.00 0.00 88 SER A O 19
ATOM 31808 N N . GLU A 1 15 ? 9.856 5.735 1.295 1.00 0.00 89 GLU A N 19
ATOM 31809 C CA . GLU A 1 15 ? 9.025 5.068 2.310 1.00 0.00 89 GLU A CA 19
ATOM 31810 C C . GLU A 1 15 ? 9.385 3.586 2.490 1.00 0.00 89 GLU A C 19
ATOM 31811 O O . GLU A 1 15 ? 10.045 2.978 1.645 1.00 0.00 89 GLU A O 19
ATOM 31823 N N . ASP A 1 16 ? 8.915 2.974 3.579 1.00 0.00 90 ASP A N 19
ATOM 31824 C CA . ASP A 1 16 ? 8.988 1.525 3.801 1.00 0.00 90 ASP A CA 19
ATOM 31825 C C . ASP A 1 16 ? 7.752 0.811 3.235 1.00 0.00 90 ASP A C 19
ATOM 31826 O O . ASP A 1 16 ? 7.852 -0.329 2.780 1.00 0.00 90 ASP A O 19
ATOM 31835 N N . VAL A 1 17 ? 6.596 1.484 3.259 1.00 0.00 91 VAL A N 19
ATOM 31836 C CA . VAL A 1 17 ? 5.279 0.926 2.934 1.00 0.00 91 VAL A CA 19
ATOM 31837 C C . VAL A 1 17 ? 4.461 1.949 2.141 1.00 0.00 91 VAL A C 19
ATOM 31838 O O . VAL A 1 17 ? 4.203 3.051 2.635 1.00 0.00 91 VAL A O 19
ATOM 31851 N N . VAL A 1 18 ? 4.013 1.582 0.934 1.00 0.00 92 VAL A N 19
ATOM 31852 C CA . VAL A 1 18 ? 3.173 2.450 0.079 1.00 0.00 92 VAL A CA 19
ATOM 31853 C C . VAL A 1 18 ? 1.949 1.709 -0.464 1.00 0.00 92 VAL A C 19
ATOM 31854 O O . VAL A 1 18 ? 2.032 0.532 -0.814 1.00 0.00 92 VAL A O 19
ATOM 31867 N N . THR A 1 19 ? 0.805 2.394 -0.554 1.00 0.00 93 THR A N 19
ATOM 31868 C CA . THR A 1 19 ? -0.441 1.835 -1.105 1.00 0.00 93 THR A CA 19
ATOM 31869 C C . THR A 1 19 ? -1.240 2.846 -1.937 1.00 0.00 93 THR A C 19
ATOM 31870 O O . THR A 1 19 ? -1.146 4.056 -1.732 1.00 0.00 93 THR A O 19
ATOM 31881 N N . PHE A 1 20 ? -2.026 2.336 -2.889 1.00 0.00 94 PHE A N 19
ATOM 31882 C CA . PHE A 1 20 ? -2.911 3.102 -3.773 1.00 0.00 94 PHE A CA 19
ATOM 31883 C C . PHE A 1 20 ? -4.359 2.636 -3.571 1.00 0.00 94 PHE A C 19
ATOM 31884 O O . PHE A 1 20 ? -4.630 1.440 -3.719 1.00 0.00 94 PHE A O 19
ATOM 31901 N N . ILE A 1 21 ? -5.277 3.550 -3.222 1.00 0.00 95 ILE A N 19
ATOM 31902 C CA . ILE A 1 21 ? -6.637 3.227 -2.748 1.00 0.00 95 ILE A CA 19
ATOM 31903 C C . ILE A 1 21 ? -7.731 4.169 -3.302 1.00 0.00 95 ILE A C 19
ATOM 31904 O O . ILE A 1 21 ? -7.452 5.265 -3.797 1.00 0.00 95 ILE A O 19
ATOM 31920 N N . LYS A 1 22 ? -9.008 3.787 -3.156 1.00 0.00 96 LYS A N 19
ATOM 31921 C CA . LYS A 1 22 ? -10.169 4.676 -3.363 1.00 0.00 96 LYS A CA 19
ATOM 31922 C C . LYS A 1 22 ? -10.440 5.518 -2.099 1.00 0.00 96 LYS A C 19
ATOM 31923 O O . LYS A 1 22 ? -11.398 5.254 -1.377 1.00 0.00 96 LYS A O 19
ATOM 31942 N N . GLY A 1 23 ? -9.619 6.525 -1.795 1.00 0.00 97 GLY A N 19
ATOM 31943 C CA . GLY A 1 23 ? -9.947 7.593 -0.834 1.00 0.00 97 GLY A CA 19
ATOM 31944 C C . GLY A 1 23 ? -8.730 8.093 -0.038 1.00 0.00 97 GLY A C 19
ATOM 31945 O O . GLY A 1 23 ? -7.588 7.727 -0.325 1.00 0.00 97 GLY A O 19
ATOM 31949 N N . LEU A 1 24 ? -8.981 8.850 1.028 1.00 0.00 98 LEU A N 19
ATOM 31950 C CA . LEU A 1 24 ? -8.101 9.000 2.175 1.00 0.00 98 LEU A CA 19
ATOM 31951 C C . LEU A 1 24 ? -7.995 7.676 2.957 1.00 0.00 98 LEU A C 19
ATOM 31952 O O . LEU A 1 24 ? -8.917 6.862 2.915 1.00 0.00 98 LEU A O 19
ATOM 31968 N N . PRO A 1 25 ? -6.918 7.469 3.729 1.00 0.00 99 PRO A N 19
ATOM 31969 C CA . PRO A 1 25 ? -6.707 6.234 4.476 1.00 0.00 99 PRO A CA 19
ATOM 31970 C C . PRO A 1 25 ? -7.608 6.176 5.720 1.00 0.00 99 PRO A C 19
ATOM 31971 O O . PRO A 1 25 ? -8.170 5.137 6.056 1.00 0.00 99 PRO A O 19
ATOM 31982 N N . GLU A 1 26 ? -7.825 7.325 6.362 1.00 0.00 100 GLU A N 19
ATOM 31983 C CA . GLU A 1 26 ? -8.753 7.498 7.486 1.00 0.00 100 GLU A CA 19
ATOM 31984 C C . GLU A 1 26 ? -10.233 7.592 7.071 1.00 0.00 100 GLU A C 19
ATOM 31985 O O . GLU A 1 26 ? -11.114 7.313 7.891 1.00 0.00 100 GLU A O 19
ATOM 31997 N N . ALA A 1 27 ? -10.503 7.947 5.810 1.00 0.00 101 ALA A N 19
ATOM 31998 C CA . ALA A 1 27 ? -11.843 8.084 5.233 1.00 0.00 101 ALA A CA 19
ATOM 31999 C C . ALA A 1 27 ? -11.913 7.538 3.785 1.00 0.00 101 ALA A C 19
ATOM 32000 O O . ALA A 1 27 ? -12.040 8.314 2.829 1.00 0.00 101 ALA A O 19
ATOM 32007 N N . PRO A 1 28 ? -11.809 6.210 3.585 1.00 0.00 102 PRO A N 19
ATOM 32008 C CA . PRO A 1 28 ? -11.879 5.613 2.261 1.00 0.00 102 PRO A CA 19
ATOM 32009 C C . PRO A 1 28 ? -13.309 5.606 1.726 1.00 0.00 102 PRO A C 19
ATOM 32010 O O . PRO A 1 28 ? -14.288 5.334 2.428 1.00 0.00 102 PRO A O 19
ATOM 32021 N N . MET A 1 29 ? -13.416 5.822 0.425 1.00 0.00 103 MET A N 19
ATOM 32022 C CA . MET A 1 29 ? -14.663 5.816 -0.331 1.00 0.00 103 MET A CA 19
ATOM 32023 C C . MET A 1 29 ? -15.085 4.399 -0.760 1.00 0.00 103 MET A C 19
ATOM 32024 O O . MET A 1 29 ? -15.996 4.256 -1.573 1.00 0.00 103 MET A O 19
ATOM 32038 N N . CYS A 1 30 ? -14.409 3.341 -0.281 1.00 0.00 104 CYS A N 19
ATOM 32039 C CA . CYS A 1 30 ? -14.639 1.972 -0.722 1.00 0.00 104 CYS A CA 19
ATOM 32040 C C . CYS A 1 30 ? -14.256 0.928 0.343 1.00 0.00 104 CYS A C 19
ATOM 32041 O O . CYS A 1 30 ? -13.236 1.069 1.023 1.00 0.00 104 CYS A O 19
ATOM 32049 N N . ALA A 1 31 ? -15.011 -0.172 0.405 1.00 0.00 105 ALA A N 19
ATOM 32050 C CA . ALA A 1 31 ? -14.833 -1.257 1.370 1.00 0.00 105 ALA A CA 19
ATOM 32051 C C . ALA A 1 31 ? -13.428 -1.890 1.370 1.00 0.00 105 ALA A C 19
ATOM 32052 O O . ALA A 1 31 ? -12.764 -1.938 2.405 1.00 0.00 105 ALA A O 19
ATOM 32059 N N . TYR A 1 32 ? -12.923 -2.327 0.210 1.00 0.00 106 TYR A N 19
ATOM 32060 C CA . TYR A 1 32 ? -11.589 -2.943 0.125 1.00 0.00 106 TYR A CA 19
ATOM 32061 C C . TYR A 1 32 ? -10.472 -1.947 0.438 1.00 0.00 106 TYR A C 19
ATOM 32062 O O . TYR A 1 32 ? -9.447 -2.334 0.996 1.00 0.00 106 TYR A O 19
ATOM 32080 N N . SER A 1 33 ? -10.688 -0.658 0.159 1.00 0.00 107 SER A N 19
ATOM 32081 C CA . SER A 1 33 ? -9.750 0.403 0.538 1.00 0.00 107 SER A CA 19
ATOM 32082 C C . SER A 1 33 ? -9.685 0.594 2.057 1.00 0.00 107 SER A C 19
ATOM 32083 O O . SER A 1 33 ? -8.587 0.715 2.597 1.00 0.00 107 SER A O 19
ATOM 32091 N N . LYS A 1 34 ? -10.818 0.480 2.772 1.00 0.00 108 LYS A N 19
ATOM 32092 C CA . LYS A 1 34 ? -10.830 0.334 4.242 1.00 0.00 108 LYS A CA 19
ATOM 32093 C C . LYS A 1 34 ? -10.064 -0.916 4.669 1.00 0.00 108 LYS A C 19
ATOM 32094 O O . LYS A 1 34 ? -9.196 -0.841 5.532 1.00 0.00 108 LYS A O 19
ATOM 32113 N N . ARG A 1 35 ? -10.338 -2.065 4.043 1.00 0.00 109 ARG A N 19
ATOM 32114 C CA . ARG A 1 35 ? -9.708 -3.344 4.391 1.00 0.00 109 ARG A CA 19
ATOM 32115 C C . ARG A 1 35 ? -8.183 -3.338 4.243 1.00 0.00 109 ARG A C 19
ATOM 32116 O O . ARG A 1 35 ? -7.509 -3.887 5.109 1.00 0.00 109 ARG A O 19
ATOM 32137 N N . MET A 1 36 ? -7.639 -2.668 3.222 1.00 0.00 110 MET A N 19
ATOM 32138 C CA . MET A 1 36 ? -6.190 -2.478 3.064 1.00 0.00 110 MET A CA 19
ATOM 32139 C C . MET A 1 36 ? -5.599 -1.692 4.243 1.00 0.00 110 MET A C 19
ATOM 32140 O O . MET A 1 36 ? -4.601 -2.111 4.823 1.00 0.00 110 MET A O 19
ATOM 32154 N N . ILE A 1 37 ? -6.240 -0.592 4.651 1.00 0.00 111 ILE A N 19
ATOM 32155 C CA . ILE A 1 37 ? -5.793 0.205 5.801 1.00 0.00 111 ILE A CA 19
ATOM 32156 C C . ILE A 1 37 ? -5.920 -0.582 7.111 1.00 0.00 111 ILE A C 19
ATOM 32157 O O . ILE A 1 37 ? -5.000 -0.543 7.922 1.00 0.00 111 ILE A O 19
ATOM 32173 N N . ASP A 1 38 ? -6.976 -1.380 7.301 1.00 0.00 112 ASP A N 19
ATOM 32174 C CA . ASP A 1 38 ? -7.097 -2.238 8.486 1.00 0.00 112 ASP A CA 19
ATOM 32175 C C . ASP A 1 38 ? -5.958 -3.247 8.605 1.00 0.00 112 ASP A C 19
ATOM 32176 O O . ASP A 1 38 ? -5.445 -3.394 9.701 1.00 0.00 112 ASP A O 19
ATOM 32185 N N . VAL A 1 39 ? -5.514 -3.884 7.521 1.00 0.00 113 VAL A N 19
ATOM 32186 C CA . VAL A 1 39 ? -4.311 -4.754 7.505 1.00 0.00 113 VAL A CA 19
ATOM 32187 C C . VAL A 1 39 ? -3.082 -3.995 8.007 1.00 0.00 113 VAL A C 19
ATOM 32188 O O . VAL A 1 39 ? -2.361 -4.472 8.884 1.00 0.00 113 VAL A O 19
ATOM 32201 N N . LEU A 1 40 ? -2.856 -2.803 7.461 1.00 0.00 114 LEU A N 19
ATOM 32202 C CA . LEU A 1 40 ? -1.674 -1.987 7.740 1.00 0.00 114 LEU A CA 19
ATOM 32203 C C . LEU A 1 40 ? -1.688 -1.436 9.176 1.00 0.00 114 LEU A C 19
ATOM 32204 O O . LEU A 1 40 ? -0.652 -1.414 9.839 1.00 0.00 114 LEU A O 19
ATOM 32220 N N . GLU A 1 41 ? -2.862 -1.085 9.704 1.00 0.00 115 GLU A N 19
ATOM 32221 C CA . GLU A 1 41 ? -3.053 -0.677 11.095 1.00 0.00 115 GLU A CA 19
ATOM 32222 C C . GLU A 1 41 ? -3.105 -1.863 12.075 1.00 0.00 115 GLU A C 19
ATOM 32223 O O . GLU A 1 41 ? -2.646 -1.730 13.214 1.00 0.00 115 GLU A O 19
ATOM 32235 N N . ALA A 1 42 ? -3.585 -3.036 11.642 1.00 0.00 116 ALA A N 19
ATOM 32236 C CA . ALA A 1 42 ? -3.672 -4.249 12.464 1.00 0.00 116 ALA A CA 19
ATOM 32237 C C . ALA A 1 42 ? -2.295 -4.918 12.640 1.00 0.00 116 ALA A C 19
ATOM 32238 O O . ALA A 1 42 ? -2.016 -5.507 13.683 1.00 0.00 116 ALA A O 19
ATOM 32245 N N . LEU A 1 43 ? -1.395 -4.773 11.662 1.00 0.00 117 LEU A N 19
ATOM 32246 C CA . LEU A 1 43 ? 0.037 -5.060 11.825 1.00 0.00 117 LEU A CA 19
ATOM 32247 C C . LEU A 1 43 ? 0.797 -3.867 12.440 1.00 0.00 117 LEU A C 19
ATOM 32248 O O . LEU A 1 43 ? 1.914 -4.034 12.928 1.00 0.00 117 LEU A O 19
ATOM 32264 N N . GLY A 1 44 ? 0.178 -2.682 12.493 1.00 0.00 118 GLY A N 19
ATOM 32265 C CA . GLY A 1 44 ? 0.694 -1.482 13.158 1.00 0.00 118 GLY A CA 19
ATOM 32266 C C . GLY A 1 44 ? 1.899 -0.858 12.455 1.00 0.00 118 GLY A C 19
ATOM 32267 O O . GLY A 1 44 ? 2.844 -0.449 13.131 1.00 0.00 118 GLY A O 19
ATOM 32271 N N . LEU A 1 45 ? 1.889 -0.830 11.119 1.00 0.00 119 LEU A N 19
ATOM 32272 C CA . LEU A 1 45 ? 2.943 -0.254 10.288 1.00 0.00 119 LEU A CA 19
ATOM 32273 C C . LEU A 1 45 ? 2.759 1.268 10.163 1.00 0.00 119 LEU A C 19
ATOM 32274 O O . LEU A 1 45 ? 1.689 1.815 10.447 1.00 0.00 119 LEU A O 19
ATOM 32290 N N . GLU A 1 46 ? 3.791 1.934 9.656 1.00 0.00 120 GLU A N 19
ATOM 32291 C CA . GLU A 1 46 ? 3.815 3.361 9.321 1.00 0.00 120 GLU A CA 19
ATOM 32292 C C . GLU A 1 46 ? 4.048 3.533 7.809 1.00 0.00 120 GLU A C 19
ATOM 32293 O O . GLU A 1 46 ? 5.054 3.063 7.268 1.00 0.00 120 GLU A O 19
ATOM 32305 N N . TYR A 1 47 ? 3.101 4.163 7.110 1.00 0.00 121 TYR A N 19
ATOM 32306 C CA . TYR A 1 47 ? 2.941 4.063 5.653 1.00 0.00 121 TYR A CA 19
ATOM 32307 C C . TYR A 1 47 ? 2.638 5.409 4.980 1.00 0.00 121 TYR A C 19
ATOM 32308 O O . TYR A 1 47 ? 2.429 6.431 5.642 1.00 0.00 121 TYR A O 19
ATOM 32326 N N . THR A 1 48 ? 2.594 5.399 3.645 1.00 0.00 122 THR A N 19
ATOM 32327 C CA . THR A 1 48 ? 2.006 6.469 2.828 1.00 0.00 122 THR A CA 19
ATOM 32328 C C . THR A 1 48 ? 0.970 5.890 1.862 1.00 0.00 122 THR A C 19
ATOM 32329 O O . THR A 1 48 ? 1.274 5.011 1.055 1.00 0.00 122 THR A O 19
ATOM 32340 N N . SER A 1 49 ? -0.259 6.390 1.948 1.00 0.00 123 SER A N 19
ATOM 32341 C CA . SER A 1 49 ? -1.402 6.015 1.113 1.00 0.00 123 SER A CA 19
ATOM 32342 C C . SER A 1 49 ? -1.764 7.135 0.132 1.00 0.00 123 SER A C 19
ATOM 32343 O O . SER A 1 49 ? -1.701 8.317 0.484 1.00 0.00 123 SER A O 19
ATOM 32351 N N . PHE A 1 50 ? -2.151 6.762 -1.090 1.00 0.00 124 PHE A N 19
ATOM 32352 C CA . PHE A 1 50 ? -2.564 7.677 -2.158 1.00 0.00 124 PHE A CA 19
ATOM 32353 C C . PHE A 1 50 ? -3.996 7.393 -2.647 1.00 0.00 124 PHE A C 19
ATOM 32354 O O . PHE A 1 50 ? -4.298 6.277 -3.075 1.00 0.00 124 PHE A O 19
ATOM 32371 N N . ASP A 1 51 ? -4.852 8.421 -2.693 1.00 0.00 125 ASP A N 19
ATOM 32372 C CA . ASP A 1 51 ? -6.130 8.374 -3.412 1.00 0.00 125 ASP A CA 19
ATOM 32373 C C . ASP A 1 51 ? -5.908 8.463 -4.933 1.00 0.00 125 ASP A C 19
ATOM 32374 O O . ASP A 1 51 ? -5.410 9.485 -5.416 1.00 0.00 125 ASP A O 19
ATOM 32383 N N . VAL A 1 52 ? -6.381 7.467 -5.696 1.00 0.00 126 VAL A N 19
ATOM 32384 C CA . VAL A 1 52 ? -6.487 7.558 -7.175 1.00 0.00 126 VAL A CA 19
ATOM 32385 C C . VAL A 1 52 ? -7.564 8.537 -7.627 1.00 0.00 126 VAL A C 19
ATOM 32386 O O . VAL A 1 52 ? -7.403 9.232 -8.624 1.00 0.00 126 VAL A O 19
ATOM 32399 N N . LEU A 1 53 ? -8.651 8.629 -6.866 1.00 0.00 127 LEU A N 19
ATOM 32400 C CA . LEU A 1 53 ? -9.836 9.411 -7.239 1.00 0.00 127 LEU A CA 19
ATOM 32401 C C . LEU A 1 53 ? -9.617 10.927 -7.109 1.00 0.00 127 LEU A C 19
ATOM 32402 O O . LEU A 1 53 ? -10.267 11.721 -7.795 1.00 0.00 127 LEU A O 19
ATOM 32418 N N . ALA A 1 54 ? -8.682 11.326 -6.245 1.00 0.00 128 ALA A N 19
ATOM 32419 C CA . ALA A 1 54 ? -8.394 12.719 -5.932 1.00 0.00 128 ALA A CA 19
ATOM 32420 C C . ALA A 1 54 ? -7.239 13.328 -6.734 1.00 0.00 128 ALA A C 19
ATOM 32421 O O . ALA A 1 54 ? -7.044 14.543 -6.653 1.00 0.00 128 ALA A O 19
ATOM 32428 N N . HIS A 1 55 ? -6.484 12.538 -7.511 1.00 0.00 129 HIS A N 19
ATOM 32429 C CA . HIS A 1 55 ? -5.415 13.086 -8.336 1.00 0.00 129 HIS A CA 19
ATOM 32430 C C . HIS A 1 55 ? -5.121 12.234 -9.592 1.00 0.00 129 HIS A C 19
ATOM 32431 O O . HIS A 1 55 ? -4.745 11.065 -9.465 1.00 0.00 129 HIS A O 19
ATOM 32445 N N . PRO A 1 56 ? -5.182 12.815 -10.806 1.00 0.00 130 PRO A N 19
ATOM 32446 C CA . PRO A 1 56 ? -4.917 12.113 -12.068 1.00 0.00 130 PRO A CA 19
ATOM 32447 C C . PRO A 1 56 ? -3.484 11.565 -12.141 1.00 0.00 130 PRO A C 19
ATOM 32448 O O . PRO A 1 56 ? -3.267 10.442 -12.585 1.00 0.00 130 PRO A O 19
ATOM 32459 N N . VAL A 1 57 ? -2.504 12.303 -11.604 1.00 0.00 131 VAL A N 19
ATOM 32460 C CA . VAL A 1 57 ? -1.104 11.849 -11.499 1.00 0.00 131 VAL A CA 19
ATOM 32461 C C . VAL A 1 57 ? -0.977 10.515 -10.748 1.00 0.00 131 VAL A C 19
ATOM 32462 O O . VAL A 1 57 ? -0.154 9.688 -11.132 1.00 0.00 131 VAL A O 19
ATOM 32475 N N . VAL A 1 58 ? -1.809 10.253 -9.729 1.00 0.00 132 VAL A N 19
ATOM 32476 C CA . VAL A 1 58 ? -1.768 8.980 -8.987 1.00 0.00 132 VAL A CA 19
ATOM 32477 C C . VAL A 1 58 ? -2.231 7.816 -9.864 1.00 0.00 132 VAL A C 19
ATOM 32478 O O . VAL A 1 58 ? -1.492 6.847 -10.032 1.00 0.00 132 VAL A O 19
ATOM 32491 N N . ARG A 1 59 ? -3.417 7.904 -10.478 1.00 0.00 133 ARG A N 19
ATOM 32492 C CA . ARG A 1 59 ? -3.938 6.821 -11.336 1.00 0.00 133 ARG A CA 19
ATOM 32493 C C . ARG A 1 59 ? -3.137 6.662 -12.640 1.00 0.00 133 ARG A C 19
ATOM 32494 O O . ARG A 1 59 ? -2.993 5.542 -13.127 1.00 0.00 133 ARG A O 19
ATOM 32515 N N . SER A 1 60 ? -2.505 7.733 -13.125 1.00 0.00 134 SER A N 19
ATOM 32516 C CA . SER A 1 60 ? -1.527 7.718 -14.223 1.00 0.00 134 SER A CA 19
ATOM 32517 C C . SER A 1 60 ? -0.234 6.966 -13.851 1.00 0.00 134 SER A C 19
ATOM 32518 O O . SER A 1 60 ? 0.224 6.120 -14.623 1.00 0.00 134 SER A O 19
ATOM 32526 N N . TYR A 1 61 ? 0.307 7.152 -12.635 1.00 0.00 135 TYR A N 19
ATOM 32527 C CA . TYR A 1 61 ? 1.433 6.352 -12.116 1.00 0.00 135 TYR A CA 19
ATOM 32528 C C . TYR A 1 61 ? 1.073 4.856 -12.027 1.00 0.00 135 TYR A C 19
ATOM 32529 O O . TYR A 1 61 ? 1.861 3.997 -12.430 1.00 0.00 135 TYR A O 19
ATOM 32547 N N . VAL A 1 62 ? -0.142 4.517 -11.573 1.00 0.00 136 VAL A N 19
ATOM 32548 C CA . VAL A 1 62 ? -0.617 3.118 -11.576 1.00 0.00 136 VAL A CA 19
ATOM 32549 C C . VAL A 1 62 ? -0.664 2.544 -13.001 1.00 0.00 136 VAL A C 19
ATOM 32550 O O . VAL A 1 62 ? -0.353 1.365 -13.196 1.00 0.00 136 VAL A O 19
ATOM 32563 N N . LYS A 1 63 ? -0.993 3.362 -14.010 1.00 0.00 137 LYS A N 19
ATOM 32564 C CA . LYS A 1 63 ? -1.107 2.927 -15.409 1.00 0.00 137 LYS A CA 19
ATOM 32565 C C . LYS A 1 63 ? 0.259 2.736 -16.091 1.00 0.00 137 LYS A C 19
ATOM 32566 O O . LYS A 1 63 ? 0.501 1.681 -16.678 1.00 0.00 137 LYS A O 19
ATOM 32585 N N . GLU A 1 64 ? 1.163 3.717 -16.005 1.00 0.00 138 GLU A N 19
ATOM 32586 C CA . GLU A 1 64 ? 2.462 3.697 -16.717 1.00 0.00 138 GLU A CA 19
ATOM 32587 C C . GLU A 1 64 ? 3.606 3.017 -15.943 1.00 0.00 138 GLU A C 19
ATOM 32588 O O . GLU A 1 64 ? 4.563 2.544 -16.567 1.00 0.00 138 GLU A O 19
ATOM 32600 N N . VAL A 1 65 ? 3.531 2.976 -14.605 1.00 0.00 139 VAL A N 19
ATOM 32601 C CA . VAL A 1 65 ? 4.666 2.615 -13.731 1.00 0.00 139 VAL A CA 19
ATOM 32602 C C . VAL A 1 65 ? 4.389 1.371 -12.883 1.00 0.00 139 VAL A C 19
ATOM 32603 O O . VAL A 1 65 ? 5.213 0.454 -12.884 1.00 0.00 139 VAL A O 19
ATOM 32616 N N . SER A 1 66 ? 3.233 1.272 -12.213 1.00 0.00 140 SER A N 19
ATOM 32617 C CA . SER A 1 66 ? 2.852 0.019 -11.523 1.00 0.00 140 SER A CA 19
ATOM 32618 C C . SER A 1 66 ? 2.480 -1.082 -12.522 1.00 0.00 140 SER A C 19
ATOM 32619 O O . SER A 1 66 ? 2.939 -2.218 -12.399 1.00 0.00 140 SER A O 19
ATOM 32627 N N . GLU A 1 67 ? 1.691 -0.738 -13.546 1.00 0.00 141 GLU A N 19
ATOM 32628 C CA . GLU A 1 67 ? 1.167 -1.619 -14.608 1.00 0.00 141 GLU A CA 19
ATOM 32629 C C . GLU A 1 67 ? 0.155 -2.688 -14.140 1.00 0.00 141 GLU A C 19
ATOM 32630 O O . GLU A 1 67 ? -0.606 -3.202 -14.966 1.00 0.00 141 GLU A O 19
ATOM 32642 N N . TRP A 1 68 ? 0.057 -2.981 -12.837 1.00 0.00 142 TRP A N 19
ATOM 32643 C CA . TRP A 1 68 ? -0.997 -3.836 -12.277 1.00 0.00 142 TRP A CA 19
ATOM 32644 C C . TRP A 1 68 ? -2.330 -3.068 -12.166 1.00 0.00 142 TRP A C 19
ATOM 32645 O O . TRP A 1 68 ? -2.317 -1.909 -11.731 1.00 0.00 142 TRP A O 19
ATOM 32666 N N . PRO A 1 69 ? -3.484 -3.654 -12.543 1.00 0.00 143 PRO A N 19
ATOM 32667 C CA . PRO A 1 69 ? -4.753 -2.929 -12.641 1.00 0.00 143 PRO A CA 19
ATOM 32668 C C . PRO A 1 69 ? -5.512 -2.824 -11.310 1.00 0.00 143 PRO A C 19
ATOM 32669 O O . PRO A 1 69 ? -6.256 -1.865 -11.116 1.00 0.00 143 PRO A O 19
ATOM 32680 N N . THR A 1 70 ? -5.358 -3.793 -10.400 1.00 0.00 144 THR A N 19
ATOM 32681 C CA . THR A 1 70 ? -6.205 -3.912 -9.202 1.00 0.00 144 THR A CA 19
ATOM 32682 C C . THR A 1 70 ? -6.013 -2.741 -8.241 1.00 0.00 144 THR A C 19
ATOM 32683 O O . THR A 1 70 ? -4.886 -2.442 -7.848 1.00 0.00 144 THR A O 19
ATOM 32694 N N . ILE A 1 71 ? -7.113 -2.138 -7.790 1.00 0.00 145 ILE A N 19
ATOM 32695 C CA . ILE A 1 71 ? -7.138 -1.219 -6.643 1.00 0.00 145 ILE A CA 19
ATOM 32696 C C . ILE A 1 71 ? -7.984 -1.860 -5.525 1.00 0.00 145 ILE A C 19
ATOM 32697 O O . ILE A 1 71 ? -9.075 -2.359 -5.817 1.00 0.00 145 ILE A O 19
ATOM 32713 N N . PRO A 1 72 ? -7.556 -1.832 -4.250 1.00 0.00 146 PRO A N 19
ATOM 32714 C CA . PRO A 1 72 ? -6.272 -1.313 -3.774 1.00 0.00 146 PRO A CA 19
ATOM 32715 C C . PRO A 1 72 ? -5.091 -2.286 -3.956 1.00 0.00 146 PRO A C 19
ATOM 32716 O O . PRO A 1 72 ? -5.270 -3.503 -4.011 1.00 0.00 146 PRO A O 19
ATOM 32727 N N . GLN A 1 73 ? -3.872 -1.734 -4.012 1.00 0.00 147 GLN A N 19
ATOM 32728 C CA . GLN A 1 73 ? -2.603 -2.467 -4.194 1.00 0.00 147 GLN A CA 19
ATOM 32729 C C . GLN A 1 73 ? -1.487 -1.969 -3.254 1.00 0.00 147 GLN A C 19
ATOM 32730 O O . GLN A 1 73 ? -1.565 -0.849 -2.737 1.00 0.00 147 GLN A O 19
ATOM 32744 N N . LEU A 1 74 ? -0.463 -2.800 -3.012 1.00 0.00 148 LEU A N 19
ATOM 32745 C CA . LEU A 1 74 ? 0.556 -2.618 -1.970 1.00 0.00 148 LEU A CA 19
ATOM 32746 C C . LEU A 1 74 ? 1.994 -2.750 -2.526 1.00 0.00 148 LEU A C 19
ATOM 32747 O O . LEU A 1 74 ? 2.270 -3.597 -3.378 1.00 0.00 148 LEU A O 19
ATOM 32763 N N . PHE A 1 75 ? 2.912 -1.941 -1.994 1.00 0.00 149 PHE A N 19
ATOM 32764 C CA . PHE A 1 75 ? 4.359 -1.930 -2.245 1.00 0.00 149 PHE A CA 19
ATOM 32765 C C . PHE A 1 75 ? 5.140 -1.939 -0.916 1.00 0.00 149 PHE A C 19
ATOM 32766 O O . PHE A 1 75 ? 4.803 -1.184 0.000 1.00 0.00 149 PHE A O 19
ATOM 32783 N N . ILE A 1 76 ? 6.217 -2.731 -0.827 1.00 0.00 150 ILE A N 19
ATOM 32784 C CA . ILE A 1 76 ? 7.134 -2.772 0.330 1.00 0.00 150 ILE A CA 19
ATOM 32785 C C . ILE A 1 76 ? 8.570 -2.470 -0.120 1.00 0.00 150 ILE A C 19
ATOM 32786 O O . ILE A 1 76 ? 9.071 -3.071 -1.076 1.00 0.00 150 ILE A O 19
ATOM 32802 N N . LYS A 1 77 ? 9.215 -1.513 0.562 1.00 0.00 151 LYS A N 19
ATOM 32803 C CA . LYS A 1 77 ? 10.568 -0.980 0.296 1.00 0.00 151 LYS A CA 19
ATOM 32804 C C . LYS A 1 77 ? 10.912 -0.893 -1.212 1.00 0.00 151 LYS A C 19
ATOM 32805 O O . LYS A 1 77 ? 11.940 -1.395 -1.666 1.00 0.00 151 LYS A O 19
ATOM 32824 N N . ALA A 1 78 ? 10.041 -0.230 -1.978 1.00 0.00 152 ALA A N 19
ATOM 32825 C CA . ALA A 1 78 ? 10.133 0.032 -3.422 1.00 0.00 152 ALA A CA 19
ATOM 32826 C C . ALA A 1 78 ? 9.815 -1.121 -4.404 1.00 0.00 152 ALA A C 19
ATOM 32827 O O . ALA A 1 78 ? 10.069 -0.957 -5.599 1.00 0.00 152 ALA A O 19
ATOM 32834 N N . GLU A 1 79 ? 9.211 -2.243 -3.987 1.00 0.00 153 GLU A N 19
ATOM 32835 C CA . GLU A 1 79 ? 8.713 -3.279 -4.912 1.00 0.00 153 GLU A CA 19
ATOM 32836 C C . GLU A 1 79 ? 7.280 -3.763 -4.615 1.00 0.00 153 GLU A C 19
ATOM 32837 O O . GLU A 1 79 ? 6.874 -3.909 -3.458 1.00 0.00 153 GLU A O 19
ATOM 32849 N N . PHE A 1 80 ? 6.521 -4.019 -5.685 1.00 0.00 154 PHE A N 19
ATOM 32850 C CA . PHE A 1 80 ? 5.109 -4.426 -5.679 1.00 0.00 154 PHE A CA 19
ATOM 32851 C C . PHE A 1 80 ? 4.873 -5.793 -5.007 1.00 0.00 154 PHE A C 19
ATOM 32852 O O . PHE A 1 80 ? 5.600 -6.757 -5.270 1.00 0.00 154 PHE A O 19
ATOM 32869 N N . VAL A 1 81 ? 3.826 -5.885 -4.177 1.00 0.00 155 VAL A N 19
ATOM 32870 C CA . VAL A 1 81 ? 3.441 -7.090 -3.410 1.00 0.00 155 VAL A CA 19
ATOM 32871 C C . VAL A 1 81 ? 2.249 -7.826 -4.028 1.00 0.00 155 VAL A C 19
ATOM 32872 O O . VAL A 1 81 ? 2.242 -9.060 -4.066 1.00 0.00 155 VAL A O 19
ATOM 32885 N N . GLY A 1 82 ? 1.224 -7.074 -4.449 1.00 0.00 156 GLY A N 19
ATOM 32886 C CA . GLY A 1 82 ? -0.074 -7.591 -4.892 1.00 0.00 156 GLY A CA 19
ATOM 32887 C C . GLY A 1 82 ? -1.269 -6.710 -4.502 1.00 0.00 156 GLY A C 19
ATOM 32888 O O . GLY A 1 82 ? -1.106 -5.613 -3.956 1.00 0.00 156 GLY A O 19
ATOM 32892 N N . GLY A 1 83 ? -2.477 -7.206 -4.788 1.00 0.00 157 GLY A N 19
ATOM 32893 C CA . GLY A 1 83 ? -3.753 -6.625 -4.356 1.00 0.00 157 GLY A CA 19
ATOM 32894 C C . GLY A 1 83 ? -4.194 -7.028 -2.937 1.00 0.00 157 GLY A C 19
ATOM 32895 O O . GLY A 1 83 ? -3.478 -7.707 -2.198 1.00 0.00 157 GLY A O 19
ATOM 32899 N N . LEU A 1 84 ? -5.411 -6.624 -2.561 1.00 0.00 158 LEU A N 19
ATOM 32900 C CA . LEU A 1 84 ? -6.012 -6.857 -1.238 1.00 0.00 158 LEU A CA 19
ATOM 32901 C C . LEU A 1 84 ? -6.161 -8.355 -0.888 1.00 0.00 158 LEU A C 19
ATOM 32902 O O . LEU A 1 84 ? -5.927 -8.763 0.253 1.00 0.00 158 LEU A O 19
ATOM 32918 N N . ASP A 1 85 ? -6.473 -9.204 -1.869 1.00 0.00 159 ASP A N 19
ATOM 32919 C CA . ASP A 1 85 ? -6.524 -10.657 -1.652 1.00 0.00 159 ASP A CA 19
ATOM 32920 C C . ASP A 1 85 ? -5.137 -11.280 -1.430 1.00 0.00 159 ASP A C 19
ATOM 32921 O O . ASP A 1 85 ? -5.019 -12.264 -0.704 1.00 0.00 159 ASP A O 19
ATOM 32930 N N . ILE A 1 86 ? -4.075 -10.692 -1.988 1.00 0.00 160 ILE A N 19
ATOM 32931 C CA . ILE A 1 86 ? -2.705 -11.178 -1.794 1.00 0.00 160 ILE A CA 19
ATOM 32932 C C . ILE A 1 86 ? -2.202 -10.834 -0.392 1.00 0.00 160 ILE A C 19
ATOM 32933 O O . ILE A 1 86 ? -1.712 -11.716 0.310 1.00 0.00 160 ILE A O 19
ATOM 32949 N N . VAL A 1 87 ? -2.364 -9.585 0.063 1.00 0.00 161 VAL A N 19
ATOM 32950 C CA . VAL A 1 87 ? -1.859 -9.184 1.393 1.00 0.00 161 VAL A CA 19
ATOM 32951 C C . VAL A 1 87 ? -2.534 -9.971 2.517 1.00 0.00 161 VAL A C 19
ATOM 32952 O O . VAL A 1 87 ? -1.883 -10.357 3.481 1.00 0.00 161 VAL A O 19
ATOM 32965 N N . THR A 1 88 ? -3.820 -10.283 2.359 1.00 0.00 162 THR A N 19
ATOM 32966 C CA . THR A 1 88 ? -4.573 -11.130 3.297 1.00 0.00 162 THR A CA 19
ATOM 32967 C C . THR A 1 88 ? -4.107 -12.590 3.263 1.00 0.00 162 THR A C 19
ATOM 32968 O O . THR A 1 88 ? -3.988 -13.217 4.314 1.00 0.00 162 THR A O 19
ATOM 32979 N N . LYS A 1 89 ? -3.735 -13.118 2.090 1.00 0.00 163 LYS A N 19
ATOM 32980 C CA . LYS A 1 89 ? -3.135 -14.453 1.935 1.00 0.00 163 LYS A CA 19
ATOM 32981 C C . LYS A 1 89 ? -1.752 -14.567 2.588 1.00 0.00 163 LYS A C 19
ATOM 32982 O O . LYS A 1 89 ? -1.445 -15.594 3.194 1.00 0.00 163 LYS A O 19
ATOM 33001 N N . MET A 1 90 ? -0.941 -13.512 2.517 1.00 0.00 164 MET A N 19
ATOM 33002 C CA . MET A 1 90 ? 0.322 -13.386 3.269 1.00 0.00 164 MET A CA 19
ATOM 33003 C C . MET A 1 90 ? 0.115 -13.222 4.786 1.00 0.00 164 MET A C 19
ATOM 33004 O O . MET A 1 90 ? 0.998 -13.553 5.581 1.00 0.00 164 MET A O 19
ATOM 33018 N N . LEU A 1 91 ? -1.032 -12.680 5.201 1.00 0.00 165 LEU A N 19
ATOM 33019 C CA . LEU A 1 91 ? -1.425 -12.552 6.607 1.00 0.00 165 LEU A CA 19
ATOM 33020 C C . LEU A 1 91 ? -1.725 -13.938 7.193 1.00 0.00 165 LEU A C 19
ATOM 33021 O O . LEU A 1 91 ? -1.139 -14.316 8.207 1.00 0.00 165 LEU A O 19
ATOM 33037 N N . GLU A 1 92 ? -2.538 -14.735 6.497 1.00 0.00 166 GLU A N 19
ATOM 33038 C CA . GLU A 1 92 ? -2.816 -16.132 6.847 1.00 0.00 166 GLU A CA 19
ATOM 33039 C C . GLU A 1 92 ? -1.559 -17.013 6.881 1.00 0.00 166 GLU A C 19
ATOM 33040 O O . GLU A 1 92 ? -1.318 -17.680 7.889 1.00 0.00 166 GLU A O 19
ATOM 33052 N N . SER A 1 93 ? -0.721 -16.988 5.836 1.00 0.00 167 SER A N 19
ATOM 33053 C CA . SER A 1 93 ? 0.503 -17.811 5.761 1.00 0.00 167 SER A CA 19
ATOM 33054 C C . SER A 1 93 ? 1.661 -17.332 6.652 1.00 0.00 167 SER A C 19
ATOM 33055 O O . SER A 1 93 ? 2.695 -17.995 6.736 1.00 0.00 167 SER A O 19
ATOM 33063 N N . GLY A 1 94 ? 1.540 -16.162 7.287 1.00 0.00 168 GLY A N 19
ATOM 33064 C CA . GLY A 1 94 ? 2.631 -15.531 8.037 1.00 0.00 168 GLY A CA 19
ATOM 33065 C C . GLY A 1 94 ? 3.742 -14.918 7.165 1.00 0.00 168 GLY A C 19
ATOM 33066 O O . GLY A 1 94 ? 4.681 -14.336 7.714 1.00 0.00 168 GLY A O 19
ATOM 33070 N N . ASP A 1 95 ? 3.654 -15.015 5.830 1.00 0.00 169 ASP A N 19
ATOM 33071 C CA . ASP A 1 95 ? 4.649 -14.492 4.885 1.00 0.00 169 ASP A CA 19
ATOM 33072 C C . ASP A 1 95 ? 4.813 -12.962 4.968 1.00 0.00 169 ASP A C 19
ATOM 33073 O O . ASP A 1 95 ? 5.890 -12.437 4.683 1.00 0.00 169 ASP A O 19
ATOM 33082 N N . LEU A 1 96 ? 3.771 -12.224 5.365 1.00 0.00 170 LEU A N 19
ATOM 33083 C CA . LEU A 1 96 ? 3.815 -10.770 5.439 1.00 0.00 170 LEU A CA 19
ATOM 33084 C C . LEU A 1 96 ? 4.697 -10.313 6.614 1.00 0.00 170 LEU A C 19
ATOM 33085 O O . LEU A 1 96 ? 5.656 -9.572 6.399 1.00 0.00 170 LEU A O 19
ATOM 33101 N N . LYS A 1 97 ? 4.478 -10.843 7.829 1.00 0.00 171 LYS A N 19
ATOM 33102 C CA . LYS A 1 97 ? 5.383 -10.652 8.976 1.00 0.00 171 LYS A CA 19
ATOM 33103 C C . LYS A 1 97 ? 6.790 -11.193 8.715 1.00 0.00 171 LYS A C 19
ATOM 33104 O O . LYS A 1 97 ? 7.757 -10.577 9.160 1.00 0.00 171 LYS A O 19
ATOM 33123 N N . LYS A 1 98 ? 6.925 -12.257 7.916 1.00 0.00 172 LYS A N 19
ATOM 33124 C CA . LYS A 1 98 ? 8.221 -12.795 7.475 1.00 0.00 172 LYS A CA 19
ATOM 33125 C C . LYS A 1 98 ? 9.003 -11.800 6.607 1.00 0.00 172 LYS A C 19
ATOM 33126 O O . LYS A 1 98 ? 10.178 -11.574 6.899 1.00 0.00 172 LYS A O 19
ATOM 33145 N N . MET A 1 99 ? 8.377 -11.140 5.625 1.00 0.00 173 MET A N 19
ATOM 33146 C CA . MET A 1 99 ? 9.010 -10.052 4.884 1.00 0.00 173 MET A CA 19
ATOM 33147 C C . MET A 1 99 ? 9.330 -8.831 5.755 1.00 0.00 173 MET A C 19
ATOM 33148 O O . MET A 1 99 ? 10.443 -8.315 5.698 1.00 0.00 173 MET A O 19
ATOM 33162 N N . LEU A 1 100 ? 8.382 -8.369 6.581 1.00 0.00 174 LEU A N 19
ATOM 33163 C CA . LEU A 1 100 ? 8.563 -7.174 7.417 1.00 0.00 174 LEU A CA 19
ATOM 33164 C C . LEU A 1 100 ? 9.720 -7.340 8.407 1.00 0.00 174 LEU A C 19
ATOM 33165 O O . LEU A 1 100 ? 10.522 -6.417 8.552 1.00 0.00 174 LEU A O 19
ATOM 33181 N N . ARG A 1 101 ? 9.840 -8.515 9.044 1.00 0.00 175 ARG A N 19
ATOM 33182 C CA . ARG A 1 101 ? 10.973 -8.807 9.950 1.00 0.00 175 ARG A CA 19
ATOM 33183 C C . ARG A 1 101 ? 12.331 -8.915 9.246 1.00 0.00 175 ARG A C 19
ATOM 33184 O O . ARG A 1 101 ? 13.339 -8.446 9.770 1.00 0.00 175 ARG A O 19
ATOM 33205 N N . ASP A 1 102 ? 12.345 -9.420 8.016 1.00 0.00 176 ASP A N 19
ATOM 33206 C CA . ASP A 1 102 ? 13.522 -9.372 7.123 1.00 0.00 176 ASP A CA 19
ATOM 33207 C C . ASP A 1 102 ? 13.929 -7.925 6.781 1.00 0.00 176 ASP A C 19
ATOM 33208 O O . ASP A 1 102 ? 15.104 -7.556 6.841 1.00 0.00 176 ASP A O 19
ATOM 33217 N N . LYS A 1 103 ? 12.925 -7.090 6.482 1.00 0.00 177 LYS A N 19
ATOM 33218 C CA . LYS A 1 103 ? 13.058 -5.667 6.133 1.00 0.00 177 LYS A CA 19
ATOM 33219 C C . LYS A 1 103 ? 13.333 -4.750 7.331 1.00 0.00 177 LYS A C 19
ATOM 33220 O O . LYS A 1 103 ? 13.689 -3.587 7.129 1.00 0.00 177 LYS A O 19
ATOM 33239 N N . GLY A 1 104 ? 13.131 -5.236 8.557 1.00 0.00 178 GLY A N 19
ATOM 33240 C CA . GLY A 1 104 ? 13.315 -4.474 9.791 1.00 0.00 178 GLY A CA 19
ATOM 33241 C C . GLY A 1 104 ? 12.178 -3.499 10.142 1.00 0.00 178 GLY A C 19
ATOM 33242 O O . GLY A 1 104 ? 12.411 -2.555 10.899 1.00 0.00 178 GLY A O 19
ATOM 33246 N N . ILE A 1 105 ? 10.973 -3.681 9.590 1.00 0.00 179 ILE A N 19
ATOM 33247 C CA . ILE A 1 105 ? 9.854 -2.723 9.662 1.00 0.00 179 ILE A CA 19
ATOM 33248 C C . ILE A 1 105 ? 9.097 -2.818 11.002 1.00 0.00 179 ILE A C 19
ATOM 33249 O O . ILE A 1 105 ? 9.091 -3.861 11.665 1.00 0.00 179 ILE A O 19
ATOM 33265 N N . THR A 1 106 ? 8.455 -1.721 11.414 1.00 0.00 180 THR A N 19
ATOM 33266 C CA . THR A 1 106 ? 7.631 -1.673 12.636 1.00 0.00 180 THR A CA 19
ATOM 33267 C C . THR A 1 106 ? 6.384 -2.541 12.490 1.00 0.00 180 THR A C 19
ATOM 33268 O O . THR A 1 106 ? 5.521 -2.250 11.666 1.00 0.00 180 THR A O 19
ATOM 33279 N N . CYS A 1 107 ? 6.290 -3.648 13.233 1.00 0.00 181 CYS A N 19
ATOM 33280 C CA . CYS A 1 107 ? 5.149 -4.564 13.139 1.00 0.00 181 CYS A CA 19
ATOM 33281 C C . CYS A 1 107 ? 4.883 -5.379 14.419 1.00 0.00 181 CYS A C 19
ATOM 33282 O O . CYS A 1 107 ? 5.738 -5.474 15.309 1.00 0.00 181 CYS A O 19
ATOM 33290 N N . ARG A 1 108 ? 3.656 -5.916 14.515 1.00 0.00 182 ARG A N 19
ATOM 33291 C CA . ARG A 1 108 ? 3.118 -6.671 15.657 1.00 0.00 182 ARG A CA 19
ATOM 33292 C C . ARG A 1 108 ? 3.642 -8.114 15.743 1.00 0.00 182 ARG A C 19
ATOM 33293 O O . ARG A 1 108 ? 4.325 -8.600 14.847 1.00 0.00 182 ARG A O 19
ATOM 33314 N N . ASP A 1 109 ? 3.372 -8.748 16.882 1.00 0.00 183 ASP A N 19
ATOM 33315 C CA . ASP A 1 109 ? 4.158 -9.825 17.484 1.00 0.00 183 ASP A CA 19
ATOM 33316 C C . ASP A 1 109 ? 4.535 -11.014 16.571 1.00 0.00 183 ASP A C 19
ATOM 33317 O O . ASP A 1 109 ? 3.701 -11.847 16.196 1.00 0.00 183 ASP A O 19
ATOM 33326 N N . LEU A 1 110 ? 5.834 -11.101 16.265 1.00 0.00 184 LEU A N 19
ATOM 33327 C CA . LEU A 1 110 ? 6.452 -11.959 15.240 1.00 0.00 184 LEU A CA 19
ATOM 33328 C C . LEU A 1 110 ? 6.470 -13.456 15.583 1.00 0.00 184 LEU A C 19
ATOM 33329 O O . LEU A 1 110 ? 6.020 -14.253 14.728 1.00 0.00 184 LEU A O 19
ATOM 33346 N N . GLY A 1 1 ? -2.650 24.531 -8.030 1.00 0.00 75 GLY A N 20
ATOM 33347 C CA . GLY A 1 1 ? -2.017 23.755 -6.949 1.00 0.00 75 GLY A CA 20
ATOM 33348 C C . GLY A 1 1 ? -2.115 22.273 -7.241 1.00 0.00 75 GLY A C 20
ATOM 33349 O O . GLY A 1 1 ? -3.212 21.715 -7.161 1.00 0.00 75 GLY A O 20
ATOM 33355 N N . ALA A 1 2 ? -0.992 21.641 -7.590 1.00 0.00 76 ALA A N 20
ATOM 33356 C CA . ALA A 1 2 ? -0.929 20.269 -8.102 1.00 0.00 76 ALA A CA 20
ATOM 33357 C C . ALA A 1 2 ? 0.330 19.493 -7.666 1.00 0.00 76 ALA A C 20
ATOM 33358 O O . ALA A 1 2 ? 1.454 20.013 -7.700 1.00 0.00 76 ALA A O 20
ATOM 33365 N N . MET A 1 3 ? 0.143 18.205 -7.374 1.00 0.00 77 MET A N 20
ATOM 33366 C CA . MET A 1 3 ? 1.220 17.218 -7.243 1.00 0.00 77 MET A CA 20
ATOM 33367 C C . MET A 1 3 ? 1.812 16.871 -8.623 1.00 0.00 77 MET A C 20
ATOM 33368 O O . MET A 1 3 ? 1.166 17.093 -9.656 1.00 0.00 77 MET A O 20
ATOM 33382 N N . VAL A 1 4 ? 3.025 16.314 -8.661 1.00 0.00 78 VAL A N 20
ATOM 33383 C CA . VAL A 1 4 ? 3.679 15.852 -9.900 1.00 0.00 78 VAL A CA 20
ATOM 33384 C C . VAL A 1 4 ? 4.164 14.407 -9.777 1.00 0.00 78 VAL A C 20
ATOM 33385 O O . VAL A 1 4 ? 4.411 13.914 -8.679 1.00 0.00 78 VAL A O 20
ATOM 33398 N N . LYS A 1 5 ? 4.312 13.694 -10.896 1.00 0.00 79 LYS A N 20
ATOM 33399 C CA . LYS A 1 5 ? 4.603 12.247 -10.930 1.00 0.00 79 LYS A CA 20
ATOM 33400 C C . LYS A 1 5 ? 5.920 11.867 -10.227 1.00 0.00 79 LYS A C 20
ATOM 33401 O O . LYS A 1 5 ? 5.998 10.817 -9.587 1.00 0.00 79 LYS A O 20
ATOM 33420 N N . LYS A 1 6 ? 6.909 12.769 -10.236 1.00 0.00 80 LYS A N 20
ATOM 33421 C CA . LYS A 1 6 ? 8.151 12.704 -9.438 1.00 0.00 80 LYS A CA 20
ATOM 33422 C C . LYS A 1 6 ? 7.898 12.623 -7.923 1.00 0.00 80 LYS A C 20
ATOM 33423 O O . LYS A 1 6 ? 8.645 11.922 -7.247 1.00 0.00 80 LYS A O 20
ATOM 33442 N N . ASP A 1 7 ? 6.862 13.273 -7.382 1.00 0.00 81 ASP A N 20
ATOM 33443 C CA . ASP A 1 7 ? 6.553 13.239 -5.940 1.00 0.00 81 ASP A CA 20
ATOM 33444 C C . ASP A 1 7 ? 6.238 11.817 -5.461 1.00 0.00 81 ASP A C 20
ATOM 33445 O O . ASP A 1 7 ? 6.702 11.393 -4.400 1.00 0.00 81 ASP A O 20
ATOM 33454 N N . ILE A 1 8 ? 5.479 11.060 -6.259 1.00 0.00 82 ILE A N 20
ATOM 33455 C CA . ILE A 1 8 ? 5.142 9.671 -5.936 1.00 0.00 82 ILE A CA 20
ATOM 33456 C C . ILE A 1 8 ? 6.384 8.792 -6.073 1.00 0.00 82 ILE A C 20
ATOM 33457 O O . ILE A 1 8 ? 6.678 8.041 -5.149 1.00 0.00 82 ILE A O 20
ATOM 33473 N N . ASP A 1 9 ? 7.167 8.930 -7.148 1.00 0.00 83 ASP A N 20
ATOM 33474 C CA . ASP A 1 9 ? 8.359 8.091 -7.353 1.00 0.00 83 ASP A CA 20
ATOM 33475 C C . ASP A 1 9 ? 9.423 8.297 -6.247 1.00 0.00 83 ASP A C 20
ATOM 33476 O O . ASP A 1 9 ? 10.021 7.334 -5.759 1.00 0.00 83 ASP A O 20
ATOM 33485 N N . ASP A 1 10 ? 9.603 9.550 -5.803 1.00 0.00 84 ASP A N 20
ATOM 33486 C CA . ASP A 1 10 ? 10.457 9.957 -4.675 1.00 0.00 84 ASP A CA 20
ATOM 33487 C C . ASP A 1 10 ? 9.961 9.381 -3.344 1.00 0.00 84 ASP A C 20
ATOM 33488 O O . ASP A 1 10 ? 10.762 8.908 -2.535 1.00 0.00 84 ASP A O 20
ATOM 33497 N N . THR A 1 11 ? 8.642 9.379 -3.136 1.00 0.00 85 THR A N 20
ATOM 33498 C CA . THR A 1 11 ? 7.996 8.792 -1.952 1.00 0.00 85 THR A CA 20
ATOM 33499 C C . THR A 1 11 ? 8.122 7.265 -1.946 1.00 0.00 85 THR A C 20
ATOM 33500 O O . THR A 1 11 ? 8.476 6.690 -0.923 1.00 0.00 85 THR A O 20
ATOM 33511 N N . ILE A 1 12 ? 7.951 6.606 -3.095 1.00 0.00 86 ILE A N 20
ATOM 33512 C CA . ILE A 1 12 ? 8.172 5.161 -3.299 1.00 0.00 86 ILE A CA 20
ATOM 33513 C C . ILE A 1 12 ? 9.611 4.771 -2.920 1.00 0.00 86 ILE A C 20
ATOM 33514 O O . ILE A 1 12 ? 9.823 3.730 -2.293 1.00 0.00 86 ILE A O 20
ATOM 33530 N N . LYS A 1 13 ? 10.591 5.630 -3.228 1.00 0.00 87 LYS A N 20
ATOM 33531 C CA . LYS A 1 13 ? 12.008 5.501 -2.871 1.00 0.00 87 LYS A CA 20
ATOM 33532 C C . LYS A 1 13 ? 12.338 5.880 -1.413 1.00 0.00 87 LYS A C 20
ATOM 33533 O O . LYS A 1 13 ? 13.320 5.375 -0.870 1.00 0.00 87 LYS A O 20
ATOM 33552 N N . SER A 1 14 ? 11.538 6.731 -0.766 1.00 0.00 88 SER A N 20
ATOM 33553 C CA . SER A 1 14 ? 11.749 7.209 0.613 1.00 0.00 88 SER A CA 20
ATOM 33554 C C . SER A 1 14 ? 11.085 6.322 1.675 1.00 0.00 88 SER A C 20
ATOM 33555 O O . SER A 1 14 ? 11.700 5.971 2.684 1.00 0.00 88 SER A O 20
ATOM 33563 N N . GLU A 1 15 ? 9.834 5.929 1.464 1.00 0.00 89 GLU A N 20
ATOM 33564 C CA . GLU A 1 15 ? 9.007 5.211 2.438 1.00 0.00 89 GLU A CA 20
ATOM 33565 C C . GLU A 1 15 ? 9.224 3.695 2.357 1.00 0.00 89 GLU A C 20
ATOM 33566 O O . GLU A 1 15 ? 9.568 3.159 1.301 1.00 0.00 89 GLU A O 20
ATOM 33578 N N . ASP A 1 16 ? 9.028 2.979 3.464 1.00 0.00 90 ASP A N 20
ATOM 33579 C CA . ASP A 1 16 ? 9.222 1.523 3.507 1.00 0.00 90 ASP A CA 20
ATOM 33580 C C . ASP A 1 16 ? 7.947 0.780 3.066 1.00 0.00 90 ASP A C 20
ATOM 33581 O O . ASP A 1 16 ? 8.030 -0.345 2.567 1.00 0.00 90 ASP A O 20
ATOM 33590 N N . VAL A 1 17 ? 6.784 1.427 3.216 1.00 0.00 91 VAL A N 20
ATOM 33591 C CA . VAL A 1 17 ? 5.440 0.926 2.899 1.00 0.00 91 VAL A CA 20
ATOM 33592 C C . VAL A 1 17 ? 4.641 2.003 2.153 1.00 0.00 91 VAL A C 20
ATOM 33593 O O . VAL A 1 17 ? 4.415 3.092 2.690 1.00 0.00 91 VAL A O 20
ATOM 33606 N N . VAL A 1 18 ? 4.157 1.694 0.943 1.00 0.00 92 VAL A N 20
ATOM 33607 C CA . VAL A 1 18 ? 3.308 2.604 0.143 1.00 0.00 92 VAL A CA 20
ATOM 33608 C C . VAL A 1 18 ? 2.092 1.869 -0.424 1.00 0.00 92 VAL A C 20
ATOM 33609 O O . VAL A 1 18 ? 2.222 0.769 -0.955 1.00 0.00 92 VAL A O 20
ATOM 33622 N N . THR A 1 19 ? 0.901 2.467 -0.348 1.00 0.00 93 THR A N 20
ATOM 33623 C CA . THR A 1 19 ? -0.347 1.877 -0.871 1.00 0.00 93 THR A CA 20
ATOM 33624 C C . THR A 1 19 ? -1.180 2.881 -1.683 1.00 0.00 93 THR A C 20
ATOM 33625 O O . THR A 1 19 ? -1.112 4.090 -1.462 1.00 0.00 93 THR A O 20
ATOM 33636 N N . PHE A 1 20 ? -1.948 2.367 -2.648 1.00 0.00 94 PHE A N 20
ATOM 33637 C CA . PHE A 1 20 ? -2.784 3.129 -3.584 1.00 0.00 94 PHE A CA 20
ATOM 33638 C C . PHE A 1 20 ? -4.248 2.688 -3.431 1.00 0.00 94 PHE A C 20
ATOM 33639 O O . PHE A 1 20 ? -4.557 1.514 -3.664 1.00 0.00 94 PHE A O 20
ATOM 33656 N N . ILE A 1 21 ? -5.137 3.604 -3.026 1.00 0.00 95 ILE A N 20
ATOM 33657 C CA . ILE A 1 21 ? -6.496 3.305 -2.539 1.00 0.00 95 ILE A CA 20
ATOM 33658 C C . ILE A 1 21 ? -7.590 4.235 -3.102 1.00 0.00 95 ILE A C 20
ATOM 33659 O O . ILE A 1 21 ? -7.314 5.247 -3.747 1.00 0.00 95 ILE A O 20
ATOM 33675 N N . LYS A 1 22 ? -8.861 3.921 -2.818 1.00 0.00 96 LYS A N 20
ATOM 33676 C CA . LYS A 1 22 ? -10.031 4.779 -3.084 1.00 0.00 96 LYS A CA 20
ATOM 33677 C C . LYS A 1 22 ? -10.425 5.557 -1.819 1.00 0.00 96 LYS A C 20
ATOM 33678 O O . LYS A 1 22 ? -11.403 5.215 -1.160 1.00 0.00 96 LYS A O 20
ATOM 33697 N N . GLY A 1 23 ? -9.665 6.583 -1.437 1.00 0.00 97 GLY A N 20
ATOM 33698 C CA . GLY A 1 23 ? -10.088 7.585 -0.446 1.00 0.00 97 GLY A CA 20
ATOM 33699 C C . GLY A 1 23 ? -8.936 8.098 0.423 1.00 0.00 97 GLY A C 20
ATOM 33700 O O . GLY A 1 23 ? -7.768 7.765 0.213 1.00 0.00 97 GLY A O 20
ATOM 33704 N N . LEU A 1 24 ? -9.281 8.801 1.500 1.00 0.00 98 LEU A N 20
ATOM 33705 C CA . LEU A 1 24 ? -8.438 8.913 2.678 1.00 0.00 98 LEU A CA 20
ATOM 33706 C C . LEU A 1 24 ? -8.187 7.547 3.341 1.00 0.00 98 LEU A C 20
ATOM 33707 O O . LEU A 1 24 ? -9.043 6.666 3.298 1.00 0.00 98 LEU A O 20
ATOM 33723 N N . PRO A 1 25 ? -7.058 7.388 4.046 1.00 0.00 99 PRO A N 20
ATOM 33724 C CA . PRO A 1 25 ? -6.728 6.177 4.789 1.00 0.00 99 PRO A CA 20
ATOM 33725 C C . PRO A 1 25 ? -7.494 6.113 6.124 1.00 0.00 99 PRO A C 20
ATOM 33726 O O . PRO A 1 25 ? -7.663 5.049 6.712 1.00 0.00 99 PRO A O 20
ATOM 33737 N N . GLU A 1 26 ? -8.007 7.248 6.599 1.00 0.00 100 GLU A N 20
ATOM 33738 C CA . GLU A 1 26 ? -8.875 7.371 7.778 1.00 0.00 100 GLU A CA 20
ATOM 33739 C C . GLU A 1 26 ? -10.379 7.409 7.452 1.00 0.00 100 GLU A C 20
ATOM 33740 O O . GLU A 1 26 ? -11.216 7.175 8.327 1.00 0.00 100 GLU A O 20
ATOM 33752 N N . ALA A 1 27 ? -10.719 7.665 6.185 1.00 0.00 101 ALA A N 20
ATOM 33753 C CA . ALA A 1 27 ? -12.085 7.653 5.653 1.00 0.00 101 ALA A CA 20
ATOM 33754 C C . ALA A 1 27 ? -12.158 7.156 4.186 1.00 0.00 101 ALA A C 20
ATOM 33755 O O . ALA A 1 27 ? -12.441 7.946 3.279 1.00 0.00 101 ALA A O 20
ATOM 33762 N N . PRO A 1 28 ? -11.872 5.870 3.901 1.00 0.00 102 PRO A N 20
ATOM 33763 C CA . PRO A 1 28 ? -11.866 5.362 2.533 1.00 0.00 102 PRO A CA 20
ATOM 33764 C C . PRO A 1 28 ? -13.280 5.221 1.965 1.00 0.00 102 PRO A C 20
ATOM 33765 O O . PRO A 1 28 ? -14.190 4.710 2.621 1.00 0.00 102 PRO A O 20
ATOM 33776 N N . MET A 1 29 ? -13.433 5.583 0.694 1.00 0.00 103 MET A N 20
ATOM 33777 C CA . MET A 1 29 ? -14.666 5.535 -0.104 1.00 0.00 103 MET A CA 20
ATOM 33778 C C . MET A 1 29 ? -14.958 4.127 -0.677 1.00 0.00 103 MET A C 20
ATOM 33779 O O . MET A 1 29 ? -15.704 3.983 -1.652 1.00 0.00 103 MET A O 20
ATOM 33793 N N . CYS A 1 30 ? -14.311 3.093 -0.125 1.00 0.00 104 CYS A N 20
ATOM 33794 C CA . CYS A 1 30 ? -14.350 1.714 -0.600 1.00 0.00 104 CYS A CA 20
ATOM 33795 C C . CYS A 1 30 ? -14.042 0.713 0.529 1.00 0.00 104 CYS A C 20
ATOM 33796 O O . CYS A 1 30 ? -13.009 0.828 1.200 1.00 0.00 104 CYS A O 20
ATOM 33804 N N . ALA A 1 31 ? -14.852 -0.339 0.645 1.00 0.00 105 ALA A N 20
ATOM 33805 C CA . ALA A 1 31 ? -14.653 -1.454 1.574 1.00 0.00 105 ALA A CA 20
ATOM 33806 C C . ALA A 1 31 ? -13.276 -2.136 1.441 1.00 0.00 105 ALA A C 20
ATOM 33807 O O . ALA A 1 31 ? -12.592 -2.377 2.436 1.00 0.00 105 ALA A O 20
ATOM 33814 N N . TYR A 1 32 ? -12.816 -2.384 0.212 1.00 0.00 106 TYR A N 20
ATOM 33815 C CA . TYR A 1 32 ? -11.514 -3.009 -0.055 1.00 0.00 106 TYR A CA 20
ATOM 33816 C C . TYR A 1 32 ? -10.345 -2.079 0.311 1.00 0.00 106 TYR A C 20
ATOM 33817 O O . TYR A 1 32 ? -9.283 -2.541 0.720 1.00 0.00 106 TYR A O 20
ATOM 33835 N N . SER A 1 33 ? -10.551 -0.758 0.244 1.00 0.00 107 SER A N 20
ATOM 33836 C CA . SER A 1 33 ? -9.560 0.231 0.699 1.00 0.00 107 SER A CA 20
ATOM 33837 C C . SER A 1 33 ? -9.469 0.301 2.225 1.00 0.00 107 SER A C 20
ATOM 33838 O O . SER A 1 33 ? -8.358 0.292 2.755 1.00 0.00 107 SER A O 20
ATOM 33846 N N . LYS A 1 34 ? -10.603 0.231 2.942 1.00 0.00 108 LYS A N 20
ATOM 33847 C CA . LYS A 1 34 ? -10.619 -0.075 4.387 1.00 0.00 108 LYS A CA 20
ATOM 33848 C C . LYS A 1 34 ? -9.854 -1.360 4.675 1.00 0.00 108 LYS A C 20
ATOM 33849 O O . LYS A 1 34 ? -8.991 -1.369 5.549 1.00 0.00 108 LYS A O 20
ATOM 33868 N N . ARG A 1 35 ? -10.133 -2.435 3.931 1.00 0.00 109 ARG A N 20
ATOM 33869 C CA . ARG A 1 35 ? -9.531 -3.753 4.171 1.00 0.00 109 ARG A CA 20
ATOM 33870 C C . ARG A 1 35 ? -8.015 -3.782 3.921 1.00 0.00 109 ARG A C 20
ATOM 33871 O O . ARG A 1 35 ? -7.339 -4.508 4.637 1.00 0.00 109 ARG A O 20
ATOM 33892 N N . MET A 1 36 ? -7.472 -2.963 3.009 1.00 0.00 110 MET A N 20
ATOM 33893 C CA . MET A 1 36 ? -6.019 -2.750 2.863 1.00 0.00 110 MET A CA 20
ATOM 33894 C C . MET A 1 36 ? -5.445 -2.016 4.079 1.00 0.00 110 MET A C 20
ATOM 33895 O O . MET A 1 36 ? -4.519 -2.509 4.715 1.00 0.00 110 MET A O 20
ATOM 33909 N N . ILE A 1 37 ? -6.012 -0.856 4.432 1.00 0.00 111 ILE A N 20
ATOM 33910 C CA . ILE A 1 37 ? -5.519 -0.031 5.547 1.00 0.00 111 ILE A CA 20
ATOM 33911 C C . ILE A 1 37 ? -5.596 -0.787 6.878 1.00 0.00 111 ILE A C 20
ATOM 33912 O O . ILE A 1 37 ? -4.696 -0.663 7.695 1.00 0.00 111 ILE A O 20
ATOM 33928 N N . ASP A 1 38 ? -6.606 -1.632 7.080 1.00 0.00 112 ASP A N 20
ATOM 33929 C CA . ASP A 1 38 ? -6.707 -2.524 8.240 1.00 0.00 112 ASP A CA 20
ATOM 33930 C C . ASP A 1 38 ? -5.494 -3.446 8.404 1.00 0.00 112 ASP A C 20
ATOM 33931 O O . ASP A 1 38 ? -5.047 -3.625 9.520 1.00 0.00 112 ASP A O 20
ATOM 33940 N N . VAL A 1 39 ? -4.900 -3.967 7.332 1.00 0.00 113 VAL A N 20
ATOM 33941 C CA . VAL A 1 39 ? -3.661 -4.779 7.395 1.00 0.00 113 VAL A CA 20
ATOM 33942 C C . VAL A 1 39 ? -2.476 -3.934 7.877 1.00 0.00 113 VAL A C 20
ATOM 33943 O O . VAL A 1 39 ? -1.625 -4.405 8.628 1.00 0.00 113 VAL A O 20
ATOM 33956 N N . LEU A 1 40 ? -2.432 -2.671 7.457 1.00 0.00 114 LEU A N 20
ATOM 33957 C CA . LEU A 1 40 ? -1.338 -1.734 7.717 1.00 0.00 114 LEU A CA 20
ATOM 33958 C C . LEU A 1 40 ? -1.440 -1.120 9.129 1.00 0.00 114 LEU A C 20
ATOM 33959 O O . LEU A 1 40 ? -0.434 -0.963 9.821 1.00 0.00 114 LEU A O 20
ATOM 33975 N N . GLU A 1 41 ? -2.661 -0.855 9.598 1.00 0.00 115 GLU A N 20
ATOM 33976 C CA . GLU A 1 41 ? -2.965 -0.425 10.961 1.00 0.00 115 GLU A CA 20
ATOM 33977 C C . GLU A 1 41 ? -2.902 -1.589 11.962 1.00 0.00 115 GLU A C 20
ATOM 33978 O O . GLU A 1 41 ? -2.317 -1.426 13.034 1.00 0.00 115 GLU A O 20
ATOM 33990 N N . ALA A 1 42 ? -3.448 -2.768 11.633 1.00 0.00 116 ALA A N 20
ATOM 33991 C CA . ALA A 1 42 ? -3.533 -3.907 12.563 1.00 0.00 116 ALA A CA 20
ATOM 33992 C C . ALA A 1 42 ? -2.181 -4.604 12.819 1.00 0.00 116 ALA A C 20
ATOM 33993 O O . ALA A 1 42 ? -2.056 -5.425 13.731 1.00 0.00 116 ALA A O 20
ATOM 34000 N N . LEU A 1 43 ? -1.160 -4.278 12.019 1.00 0.00 117 LEU A N 20
ATOM 34001 C CA . LEU A 1 43 ? 0.236 -4.663 12.240 1.00 0.00 117 LEU A CA 20
ATOM 34002 C C . LEU A 1 43 ? 1.101 -3.509 12.789 1.00 0.00 117 LEU A C 20
ATOM 34003 O O . LEU A 1 43 ? 2.265 -3.736 13.111 1.00 0.00 117 LEU A O 20
ATOM 34019 N N . GLY A 1 44 ? 0.551 -2.298 12.957 1.00 0.00 118 GLY A N 20
ATOM 34020 C CA . GLY A 1 44 ? 1.221 -1.156 13.601 1.00 0.00 118 GLY A CA 20
ATOM 34021 C C . GLY A 1 44 ? 2.301 -0.461 12.759 1.00 0.00 118 GLY A C 20
ATOM 34022 O O . GLY A 1 44 ? 3.259 0.083 13.322 1.00 0.00 118 GLY A O 20
ATOM 34026 N N . LEU A 1 45 ? 2.182 -0.496 11.429 1.00 0.00 119 LEU A N 20
ATOM 34027 C CA . LEU A 1 45 ? 3.182 0.001 10.489 1.00 0.00 119 LEU A CA 20
ATOM 34028 C C . LEU A 1 45 ? 3.082 1.524 10.337 1.00 0.00 119 LEU A C 20
ATOM 34029 O O . LEU A 1 45 ? 2.012 2.123 10.455 1.00 0.00 119 LEU A O 20
ATOM 34045 N N . GLU A 1 46 ? 4.204 2.129 9.977 1.00 0.00 120 GLU A N 20
ATOM 34046 C CA . GLU A 1 46 ? 4.317 3.502 9.498 1.00 0.00 120 GLU A CA 20
ATOM 34047 C C . GLU A 1 46 ? 4.389 3.495 7.961 1.00 0.00 120 GLU A C 20
ATOM 34048 O O . GLU A 1 46 ? 5.329 2.942 7.380 1.00 0.00 120 GLU A O 20
ATOM 34060 N N . TYR A 1 47 ? 3.374 4.061 7.302 1.00 0.00 121 TYR A N 20
ATOM 34061 C CA . TYR A 1 47 ? 3.144 3.961 5.852 1.00 0.00 121 TYR A CA 20
ATOM 34062 C C . TYR A 1 47 ? 2.673 5.281 5.230 1.00 0.00 121 TYR A C 20
ATOM 34063 O O . TYR A 1 47 ? 2.234 6.197 5.931 1.00 0.00 121 TYR A O 20
ATOM 34081 N N . THR A 1 48 ? 2.695 5.350 3.898 1.00 0.00 122 THR A N 20
ATOM 34082 C CA . THR A 1 48 ? 2.107 6.448 3.116 1.00 0.00 122 THR A CA 20
ATOM 34083 C C . THR A 1 48 ? 1.057 5.912 2.141 1.00 0.00 122 THR A C 20
ATOM 34084 O O . THR A 1 48 ? 1.275 4.910 1.460 1.00 0.00 122 THR A O 20
ATOM 34095 N N . SER A 1 49 ? -0.104 6.564 2.096 1.00 0.00 123 SER A N 20
ATOM 34096 C CA . SER A 1 49 ? -1.270 6.171 1.299 1.00 0.00 123 SER A CA 20
ATOM 34097 C C . SER A 1 49 ? -1.644 7.263 0.293 1.00 0.00 123 SER A C 20
ATOM 34098 O O . SER A 1 49 ? -1.663 8.447 0.646 1.00 0.00 123 SER A O 20
ATOM 34106 N N . PHE A 1 50 ? -1.944 6.867 -0.946 1.00 0.00 124 PHE A N 20
ATOM 34107 C CA . PHE A 1 50 ? -2.308 7.740 -2.068 1.00 0.00 124 PHE A CA 20
ATOM 34108 C C . PHE A 1 50 ? -3.687 7.383 -2.647 1.00 0.00 124 PHE A C 20
ATOM 34109 O O . PHE A 1 50 ? -4.031 6.206 -2.749 1.00 0.00 124 PHE A O 20
ATOM 34126 N N . ASP A 1 51 ? -4.456 8.381 -3.092 1.00 0.00 125 ASP A N 20
ATOM 34127 C CA . ASP A 1 51 ? -5.814 8.210 -3.620 1.00 0.00 125 ASP A CA 20
ATOM 34128 C C . ASP A 1 51 ? -5.943 8.382 -5.142 1.00 0.00 125 ASP A C 20
ATOM 34129 O O . ASP A 1 51 ? -5.765 9.472 -5.685 1.00 0.00 125 ASP A O 20
ATOM 34138 N N . VAL A 1 52 ? -6.399 7.323 -5.828 1.00 0.00 126 VAL A N 20
ATOM 34139 C CA . VAL A 1 52 ? -6.601 7.310 -7.299 1.00 0.00 126 VAL A CA 20
ATOM 34140 C C . VAL A 1 52 ? -7.763 8.179 -7.771 1.00 0.00 126 VAL A C 20
ATOM 34141 O O . VAL A 1 52 ? -7.854 8.513 -8.947 1.00 0.00 126 VAL A O 20
ATOM 34154 N N . LEU A 1 53 ? -8.633 8.570 -6.840 1.00 0.00 127 LEU A N 20
ATOM 34155 C CA . LEU A 1 53 ? -9.813 9.404 -7.097 1.00 0.00 127 LEU A CA 20
ATOM 34156 C C . LEU A 1 53 ? -9.498 10.909 -7.084 1.00 0.00 127 LEU A C 20
ATOM 34157 O O . LEU A 1 53 ? -10.248 11.695 -7.667 1.00 0.00 127 LEU A O 20
ATOM 34173 N N . ALA A 1 54 ? -8.386 11.310 -6.453 1.00 0.00 128 ALA A N 20
ATOM 34174 C CA . ALA A 1 54 ? -8.066 12.710 -6.173 1.00 0.00 128 ALA A CA 20
ATOM 34175 C C . ALA A 1 54 ? -7.093 13.376 -7.160 1.00 0.00 128 ALA A C 20
ATOM 34176 O O . ALA A 1 54 ? -7.033 14.607 -7.199 1.00 0.00 128 ALA A O 20
ATOM 34183 N N . HIS A 1 55 ? -6.303 12.608 -7.919 1.00 0.00 129 HIS A N 20
ATOM 34184 C CA . HIS A 1 55 ? -5.250 13.143 -8.778 1.00 0.00 129 HIS A CA 20
ATOM 34185 C C . HIS A 1 55 ? -4.913 12.143 -9.907 1.00 0.00 129 HIS A C 20
ATOM 34186 O O . HIS A 1 55 ? -4.470 11.030 -9.605 1.00 0.00 129 HIS A O 20
ATOM 34200 N N . PRO A 1 56 ? -5.062 12.516 -11.191 1.00 0.00 130 PRO A N 20
ATOM 34201 C CA . PRO A 1 56 ? -4.694 11.693 -12.353 1.00 0.00 130 PRO A CA 20
ATOM 34202 C C . PRO A 1 56 ? -3.290 11.059 -12.263 1.00 0.00 130 PRO A C 20
ATOM 34203 O O . PRO A 1 56 ? -3.124 9.864 -12.509 1.00 0.00 130 PRO A O 20
ATOM 34214 N N . VAL A 1 57 ? -2.291 11.819 -11.799 1.00 0.00 131 VAL A N 20
ATOM 34215 C CA . VAL A 1 57 ? -0.922 11.337 -11.519 1.00 0.00 131 VAL A CA 20
ATOM 34216 C C . VAL A 1 57 ? -0.893 10.079 -10.640 1.00 0.00 131 VAL A C 20
ATOM 34217 O O . VAL A 1 57 ? -0.091 9.187 -10.905 1.00 0.00 131 VAL A O 20
ATOM 34230 N N . VAL A 1 58 ? -1.758 9.957 -9.625 1.00 0.00 132 VAL A N 20
ATOM 34231 C CA . VAL A 1 58 ? -1.758 8.790 -8.720 1.00 0.00 132 VAL A CA 20
ATOM 34232 C C . VAL A 1 58 ? -2.163 7.517 -9.462 1.00 0.00 132 VAL A C 20
ATOM 34233 O O . VAL A 1 58 ? -1.494 6.492 -9.330 1.00 0.00 132 VAL A O 20
ATOM 34246 N N . ARG A 1 59 ? -3.227 7.569 -10.273 1.00 0.00 133 ARG A N 20
ATOM 34247 C CA . ARG A 1 59 ? -3.718 6.388 -11.004 1.00 0.00 133 ARG A CA 20
ATOM 34248 C C . ARG A 1 59 ? -2.857 6.053 -12.225 1.00 0.00 133 ARG A C 20
ATOM 34249 O O . ARG A 1 59 ? -2.624 4.874 -12.490 1.00 0.00 133 ARG A O 20
ATOM 34270 N N . SER A 1 60 ? -2.263 7.054 -12.881 1.00 0.00 134 SER A N 20
ATOM 34271 C CA . SER A 1 60 ? -1.286 6.795 -13.945 1.00 0.00 134 SER A CA 20
ATOM 34272 C C . SER A 1 60 ? 0.059 6.280 -13.417 1.00 0.00 134 SER A C 20
ATOM 34273 O O . SER A 1 60 ? 0.668 5.438 -14.073 1.00 0.00 134 SER A O 20
ATOM 34281 N N . TYR A 1 61 ? 0.500 6.670 -12.209 1.00 0.00 135 TYR A N 20
ATOM 34282 C CA . TYR A 1 61 ? 1.688 6.072 -11.578 1.00 0.00 135 TYR A CA 20
ATOM 34283 C C . TYR A 1 61 ? 1.518 4.555 -11.392 1.00 0.00 135 TYR A C 20
ATOM 34284 O O . TYR A 1 61 ? 2.414 3.784 -11.734 1.00 0.00 135 TYR A O 20
ATOM 34302 N N . VAL A 1 62 ? 0.339 4.107 -10.939 1.00 0.00 136 VAL A N 20
ATOM 34303 C CA . VAL A 1 62 ? -0.006 2.675 -10.880 1.00 0.00 136 VAL A CA 20
ATOM 34304 C C . VAL A 1 62 ? 0.104 2.042 -12.274 1.00 0.00 136 VAL A C 20
ATOM 34305 O O . VAL A 1 62 ? 0.876 1.099 -12.463 1.00 0.00 136 VAL A O 20
ATOM 34318 N N . LYS A 1 63 ? -0.593 2.598 -13.275 1.00 0.00 137 LYS A N 20
ATOM 34319 C CA . LYS A 1 63 ? -0.626 2.048 -14.645 1.00 0.00 137 LYS A CA 20
ATOM 34320 C C . LYS A 1 63 ? 0.754 1.981 -15.320 1.00 0.00 137 LYS A C 20
ATOM 34321 O O . LYS A 1 63 ? 0.968 1.132 -16.183 1.00 0.00 137 LYS A O 20
ATOM 34340 N N . GLU A 1 64 ? 1.688 2.846 -14.929 1.00 0.00 138 GLU A N 20
ATOM 34341 C CA . GLU A 1 64 ? 2.999 3.022 -15.574 1.00 0.00 138 GLU A CA 20
ATOM 34342 C C . GLU A 1 64 ? 4.186 2.430 -14.783 1.00 0.00 138 GLU A C 20
ATOM 34343 O O . GLU A 1 64 ? 5.265 2.275 -15.369 1.00 0.00 138 GLU A O 20
ATOM 34355 N N . VAL A 1 65 ? 4.015 2.100 -13.490 1.00 0.00 139 VAL A N 20
ATOM 34356 C CA . VAL A 1 65 ? 5.089 1.583 -12.605 1.00 0.00 139 VAL A CA 20
ATOM 34357 C C . VAL A 1 65 ? 4.764 0.253 -11.899 1.00 0.00 139 VAL A C 20
ATOM 34358 O O . VAL A 1 65 ? 5.692 -0.534 -11.680 1.00 0.00 139 VAL A O 20
ATOM 34371 N N . SER A 1 66 ? 3.499 -0.074 -11.585 1.00 0.00 140 SER A N 20
ATOM 34372 C CA . SER A 1 66 ? 3.107 -1.471 -11.275 1.00 0.00 140 SER A CA 20
ATOM 34373 C C . SER A 1 66 ? 2.563 -2.199 -12.503 1.00 0.00 140 SER A C 20
ATOM 34374 O O . SER A 1 66 ? 2.757 -3.406 -12.632 1.00 0.00 140 SER A O 20
ATOM 34382 N N . GLU A 1 67 ? 1.933 -1.463 -13.424 1.00 0.00 141 GLU A N 20
ATOM 34383 C CA . GLU A 1 67 ? 1.371 -1.958 -14.691 1.00 0.00 141 GLU A CA 20
ATOM 34384 C C . GLU A 1 67 ? 0.300 -3.054 -14.500 1.00 0.00 141 GLU A C 20
ATOM 34385 O O . GLU A 1 67 ? 0.071 -3.894 -15.376 1.00 0.00 141 GLU A O 20
ATOM 34397 N N . TRP A 1 68 ? -0.368 -3.030 -13.341 1.00 0.00 142 TRP A N 20
ATOM 34398 C CA . TRP A 1 68 ? -1.314 -4.050 -12.867 1.00 0.00 142 TRP A CA 20
ATOM 34399 C C . TRP A 1 68 ? -2.763 -3.513 -12.749 1.00 0.00 142 TRP A C 20
ATOM 34400 O O . TRP A 1 68 ? -2.937 -2.348 -12.373 1.00 0.00 142 TRP A O 20
ATOM 34421 N N . PRO A 1 69 ? -3.811 -4.316 -13.043 1.00 0.00 143 PRO A N 20
ATOM 34422 C CA . PRO A 1 69 ? -5.211 -3.858 -13.076 1.00 0.00 143 PRO A CA 20
ATOM 34423 C C . PRO A 1 69 ? -5.892 -3.700 -11.709 1.00 0.00 143 PRO A C 20
ATOM 34424 O O . PRO A 1 69 ? -6.795 -2.870 -11.581 1.00 0.00 143 PRO A O 20
ATOM 34435 N N . THR A 1 70 ? -5.510 -4.502 -10.711 1.00 0.00 144 THR A N 20
ATOM 34436 C CA . THR A 1 70 ? -6.248 -4.615 -9.441 1.00 0.00 144 THR A CA 20
ATOM 34437 C C . THR A 1 70 ? -6.203 -3.322 -8.626 1.00 0.00 144 THR A C 20
ATOM 34438 O O . THR A 1 70 ? -5.138 -2.721 -8.520 1.00 0.00 144 THR A O 20
ATOM 34449 N N . ILE A 1 71 ? -7.298 -2.917 -7.976 1.00 0.00 145 ILE A N 20
ATOM 34450 C CA . ILE A 1 71 ? -7.317 -1.821 -6.984 1.00 0.00 145 ILE A CA 20
ATOM 34451 C C . ILE A 1 71 ? -8.010 -2.301 -5.696 1.00 0.00 145 ILE A C 20
ATOM 34452 O O . ILE A 1 71 ? -9.060 -2.946 -5.791 1.00 0.00 145 ILE A O 20
ATOM 34468 N N . PRO A 1 72 ? -7.507 -1.976 -4.487 1.00 0.00 146 PRO A N 20
ATOM 34469 C CA . PRO A 1 72 ? -6.274 -1.229 -4.188 1.00 0.00 146 PRO A CA 20
ATOM 34470 C C . PRO A 1 72 ? -4.986 -2.068 -4.296 1.00 0.00 146 PRO A C 20
ATOM 34471 O O . PRO A 1 72 ? -5.055 -3.289 -4.418 1.00 0.00 146 PRO A O 20
ATOM 34482 N N . GLN A 1 73 ? -3.815 -1.416 -4.230 1.00 0.00 147 GLN A N 20
ATOM 34483 C CA . GLN A 1 73 ? -2.484 -2.047 -4.367 1.00 0.00 147 GLN A CA 20
ATOM 34484 C C . GLN A 1 73 ? -1.512 -1.704 -3.225 1.00 0.00 147 GLN A C 20
ATOM 34485 O O . GLN A 1 73 ? -1.643 -0.664 -2.573 1.00 0.00 147 GLN A O 20
ATOM 34499 N N . LEU A 1 74 ? -0.496 -2.554 -3.032 1.00 0.00 148 LEU A N 20
ATOM 34500 C CA . LEU A 1 74 ? 0.590 -2.404 -2.062 1.00 0.00 148 LEU A CA 20
ATOM 34501 C C . LEU A 1 74 ? 1.985 -2.469 -2.723 1.00 0.00 148 LEU A C 20
ATOM 34502 O O . LEU A 1 74 ? 2.230 -3.283 -3.618 1.00 0.00 148 LEU A O 20
ATOM 34518 N N . PHE A 1 75 ? 2.907 -1.645 -2.221 1.00 0.00 149 PHE A N 20
ATOM 34519 C CA . PHE A 1 75 ? 4.355 -1.681 -2.435 1.00 0.00 149 PHE A CA 20
ATOM 34520 C C . PHE A 1 75 ? 5.083 -1.799 -1.082 1.00 0.00 149 PHE A C 20
ATOM 34521 O O . PHE A 1 75 ? 4.681 -1.178 -0.094 1.00 0.00 149 PHE A O 20
ATOM 34538 N N . ILE A 1 76 ? 6.190 -2.547 -1.055 1.00 0.00 150 ILE A N 20
ATOM 34539 C CA . ILE A 1 76 ? 7.124 -2.643 0.080 1.00 0.00 150 ILE A CA 20
ATOM 34540 C C . ILE A 1 76 ? 8.553 -2.404 -0.428 1.00 0.00 150 ILE A C 20
ATOM 34541 O O . ILE A 1 76 ? 8.980 -3.033 -1.403 1.00 0.00 150 ILE A O 20
ATOM 34557 N N . LYS A 1 77 ? 9.300 -1.507 0.234 1.00 0.00 151 LYS A N 20
ATOM 34558 C CA . LYS A 1 77 ? 10.695 -1.136 -0.093 1.00 0.00 151 LYS A CA 20
ATOM 34559 C C . LYS A 1 77 ? 10.912 -0.885 -1.603 1.00 0.00 151 LYS A C 20
ATOM 34560 O O . LYS A 1 77 ? 11.753 -1.527 -2.234 1.00 0.00 151 LYS A O 20
ATOM 34579 N N . ALA A 1 78 ? 10.108 0.011 -2.175 1.00 0.00 152 ALA A N 20
ATOM 34580 C CA . ALA A 1 78 ? 10.077 0.418 -3.588 1.00 0.00 152 ALA A CA 20
ATOM 34581 C C . ALA A 1 78 ? 9.619 -0.620 -4.635 1.00 0.00 152 ALA A C 20
ATOM 34582 O O . ALA A 1 78 ? 9.598 -0.293 -5.823 1.00 0.00 152 ALA A O 20
ATOM 34589 N N . GLU A 1 79 ? 9.172 -1.817 -4.241 1.00 0.00 153 GLU A N 20
ATOM 34590 C CA . GLU A 1 79 ? 8.688 -2.853 -5.159 1.00 0.00 153 GLU A CA 20
ATOM 34591 C C . GLU A 1 79 ? 7.228 -3.255 -4.901 1.00 0.00 153 GLU A C 20
ATOM 34592 O O . GLU A 1 79 ? 6.796 -3.377 -3.753 1.00 0.00 153 GLU A O 20
ATOM 34604 N N . PHE A 1 80 ? 6.493 -3.528 -5.982 1.00 0.00 154 PHE A N 20
ATOM 34605 C CA . PHE A 1 80 ? 5.088 -3.957 -5.982 1.00 0.00 154 PHE A CA 20
ATOM 34606 C C . PHE A 1 80 ? 4.898 -5.361 -5.371 1.00 0.00 154 PHE A C 20
ATOM 34607 O O . PHE A 1 80 ? 5.698 -6.279 -5.600 1.00 0.00 154 PHE A O 20
ATOM 34624 N N . VAL A 1 81 ? 3.814 -5.521 -4.606 1.00 0.00 155 VAL A N 20
ATOM 34625 C CA . VAL A 1 81 ? 3.515 -6.692 -3.755 1.00 0.00 155 VAL A CA 20
ATOM 34626 C C . VAL A 1 81 ? 2.237 -7.427 -4.180 1.00 0.00 155 VAL A C 20
ATOM 34627 O O . VAL A 1 81 ? 2.218 -8.660 -4.167 1.00 0.00 155 VAL A O 20
ATOM 34640 N N . GLY A 1 82 ? 1.187 -6.706 -4.584 1.00 0.00 156 GLY A N 20
ATOM 34641 C CA . GLY A 1 82 ? -0.091 -7.290 -5.008 1.00 0.00 156 GLY A CA 20
ATOM 34642 C C . GLY A 1 82 ? -1.296 -6.381 -4.745 1.00 0.00 156 GLY A C 20
ATOM 34643 O O . GLY A 1 82 ? -1.148 -5.269 -4.228 1.00 0.00 156 GLY A O 20
ATOM 34647 N N . GLY A 1 83 ? -2.486 -6.873 -5.100 1.00 0.00 157 GLY A N 20
ATOM 34648 C CA . GLY A 1 83 ? -3.770 -6.290 -4.700 1.00 0.00 157 GLY A CA 20
ATOM 34649 C C . GLY A 1 83 ? -4.246 -6.713 -3.303 1.00 0.00 157 GLY A C 20
ATOM 34650 O O . GLY A 1 83 ? -3.534 -7.381 -2.549 1.00 0.00 157 GLY A O 20
ATOM 34654 N N . LEU A 1 84 ? -5.478 -6.338 -2.956 1.00 0.00 158 LEU A N 20
ATOM 34655 C CA . LEU A 1 84 ? -6.090 -6.592 -1.645 1.00 0.00 158 LEU A CA 20
ATOM 34656 C C . LEU A 1 84 ? -6.263 -8.093 -1.349 1.00 0.00 158 LEU A C 20
ATOM 34657 O O . LEU A 1 84 ? -5.909 -8.567 -0.271 1.00 0.00 158 LEU A O 20
ATOM 34673 N N . ASP A 1 85 ? -6.737 -8.863 -2.325 1.00 0.00 159 ASP A N 20
ATOM 34674 C CA . ASP A 1 85 ? -6.949 -10.308 -2.180 1.00 0.00 159 ASP A CA 20
ATOM 34675 C C . ASP A 1 85 ? -5.653 -11.101 -1.965 1.00 0.00 159 ASP A C 20
ATOM 34676 O O . ASP A 1 85 ? -5.661 -12.186 -1.384 1.00 0.00 159 ASP A O 20
ATOM 34685 N N . ILE A 1 86 ? -4.538 -10.542 -2.435 1.00 0.00 160 ILE A N 20
ATOM 34686 C CA . ILE A 1 86 ? -3.191 -11.086 -2.229 1.00 0.00 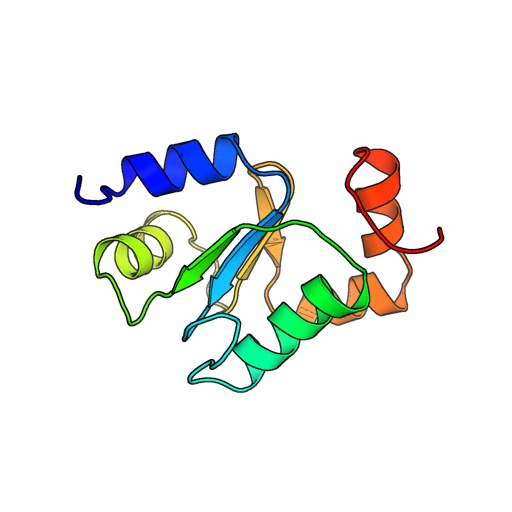160 ILE A CA 20
ATOM 34687 C C . ILE A 1 86 ? -2.717 -10.852 -0.792 1.00 0.00 160 ILE A C 20
ATOM 34688 O O . ILE A 1 86 ? -2.264 -11.801 -0.148 1.00 0.00 160 ILE A O 20
ATOM 34704 N N . VAL A 1 87 ? -2.820 -9.622 -0.269 1.00 0.00 161 VAL A N 20
ATOM 34705 C CA . VAL A 1 87 ? -2.296 -9.300 1.075 1.00 0.00 161 VAL A CA 20
ATOM 34706 C C . VAL A 1 87 ? -3.002 -10.084 2.175 1.00 0.00 161 VAL A C 20
ATOM 34707 O O . VAL A 1 87 ? -2.348 -10.540 3.107 1.00 0.00 161 VAL A O 20
ATOM 34720 N N . THR A 1 88 ? -4.307 -10.322 2.040 1.00 0.00 162 THR A N 20
ATOM 34721 C CA . THR A 1 88 ? -5.079 -11.127 3.005 1.00 0.00 162 THR A CA 20
ATOM 34722 C C . THR A 1 88 ? -4.647 -12.593 3.006 1.00 0.00 162 THR A C 20
ATOM 34723 O O . THR A 1 88 ? -4.590 -13.213 4.067 1.00 0.00 162 THR A O 20
ATOM 34734 N N . LYS A 1 89 ? -4.277 -13.153 1.847 1.00 0.00 163 LYS A N 20
ATOM 34735 C CA . LYS A 1 89 ? -3.706 -14.507 1.730 1.00 0.00 163 LYS A CA 20
ATOM 34736 C C . LYS A 1 89 ? -2.325 -14.609 2.388 1.00 0.00 163 LYS A C 20
ATOM 34737 O O . LYS A 1 89 ? -2.099 -15.525 3.179 1.00 0.00 163 LYS A O 20
ATOM 34756 N N . MET A 1 90 ? -1.446 -13.635 2.131 1.00 0.00 164 MET A N 20
ATOM 34757 C CA . MET A 1 90 ? -0.129 -13.508 2.786 1.00 0.00 164 MET A CA 20
ATOM 34758 C C . MET A 1 90 ? -0.216 -13.296 4.309 1.00 0.00 164 MET A C 20
ATOM 34759 O O . MET A 1 90 ? 0.757 -13.536 5.023 1.00 0.00 164 MET A O 20
ATOM 34773 N N . LEU A 1 91 ? -1.340 -12.785 4.819 1.00 0.00 165 LEU A N 20
ATOM 34774 C CA . LEU A 1 91 ? -1.554 -12.539 6.247 1.00 0.00 165 LEU A CA 20
ATOM 34775 C C . LEU A 1 91 ? -1.823 -13.852 6.993 1.00 0.00 165 LEU A C 20
ATOM 34776 O O . LEU A 1 91 ? -1.220 -14.119 8.031 1.00 0.00 165 LEU A O 20
ATOM 34792 N N . GLU A 1 92 ? -2.681 -14.700 6.425 1.00 0.00 166 GLU A N 20
ATOM 34793 C CA . GLU A 1 92 ? -3.049 -15.999 7.010 1.00 0.00 166 GLU A CA 20
ATOM 34794 C C . GLU A 1 92 ? -1.907 -17.025 6.994 1.00 0.00 166 GLU A C 20
ATOM 34795 O O . GLU A 1 92 ? -1.738 -17.774 7.957 1.00 0.00 166 GLU A O 20
ATOM 34807 N N . SER A 1 93 ? -1.082 -17.011 5.944 1.00 0.00 167 SER A N 20
ATOM 34808 C CA . SER A 1 93 ? 0.175 -17.786 5.846 1.00 0.00 167 SER A CA 20
ATOM 34809 C C . SER A 1 93 ? 1.334 -17.190 6.662 1.00 0.00 167 SER A C 20
ATOM 34810 O O . SER A 1 93 ? 2.407 -17.794 6.801 1.00 0.00 167 SER A O 20
ATOM 34818 N N . GLY A 1 94 ? 1.155 -15.959 7.145 1.00 0.00 168 GLY A N 20
ATOM 34819 C CA . GLY A 1 94 ? 2.185 -15.152 7.784 1.00 0.00 168 GLY A CA 20
ATOM 34820 C C . GLY A 1 94 ? 3.309 -14.675 6.854 1.00 0.00 168 GLY A C 20
ATOM 34821 O O . GLY A 1 94 ? 4.227 -14.029 7.353 1.00 0.00 168 GLY A O 20
ATOM 34825 N N . ASP A 1 95 ? 3.280 -14.934 5.539 1.00 0.00 169 ASP A N 20
ATOM 34826 C CA . ASP A 1 95 ? 4.338 -14.514 4.597 1.00 0.00 169 ASP A CA 20
ATOM 34827 C C . ASP A 1 95 ? 4.486 -12.982 4.520 1.00 0.00 169 ASP A C 20
ATOM 34828 O O . ASP A 1 95 ? 5.588 -12.471 4.314 1.00 0.00 169 ASP A O 20
ATOM 34837 N N . LEU A 1 96 ? 3.398 -12.233 4.742 1.00 0.00 170 LEU A N 20
ATOM 34838 C CA . LEU A 1 96 ? 3.405 -10.772 4.798 1.00 0.00 170 LEU A CA 20
ATOM 34839 C C . LEU A 1 96 ? 4.187 -10.287 6.028 1.00 0.00 170 LEU A C 20
ATOM 34840 O O . LEU A 1 96 ? 5.111 -9.483 5.911 1.00 0.00 170 LEU A O 20
ATOM 34856 N N . LYS A 1 97 ? 3.877 -10.859 7.201 1.00 0.00 171 LYS A N 20
ATOM 34857 C CA . LYS A 1 97 ? 4.593 -10.630 8.461 1.00 0.00 171 LYS A CA 20
ATOM 34858 C C . LYS A 1 97 ? 6.048 -11.105 8.364 1.00 0.00 171 LYS A C 20
ATOM 34859 O O . LYS A 1 97 ? 6.941 -10.449 8.904 1.00 0.00 171 LYS A O 20
ATOM 34878 N N . LYS A 1 98 ? 6.301 -12.168 7.585 1.00 0.00 172 LYS A N 20
ATOM 34879 C CA . LYS A 1 98 ? 7.645 -12.678 7.293 1.00 0.00 172 LYS A CA 20
ATOM 34880 C C . LYS A 1 98 ? 8.449 -11.665 6.472 1.00 0.00 172 LYS A C 20
ATOM 34881 O O . LYS A 1 98 ? 9.608 -11.434 6.797 1.00 0.00 172 LYS A O 20
ATOM 34900 N N . MET A 1 99 ? 7.833 -10.971 5.508 1.00 0.00 173 MET A N 20
ATOM 34901 C CA . MET A 1 99 ? 8.489 -9.885 4.784 1.00 0.00 173 MET A CA 20
ATOM 34902 C C . MET A 1 99 ? 8.841 -8.689 5.677 1.00 0.00 173 MET A C 20
ATOM 34903 O O . MET A 1 99 ? 9.941 -8.163 5.551 1.00 0.00 173 MET A O 20
ATOM 34917 N N . LEU A 1 100 ? 7.963 -8.264 6.597 1.00 0.00 174 LEU A N 20
ATOM 34918 C CA . LEU A 1 100 ? 8.242 -7.114 7.477 1.00 0.00 174 LEU A CA 20
ATOM 34919 C C . LEU A 1 100 ? 9.472 -7.354 8.359 1.00 0.00 174 LEU A C 20
ATOM 34920 O O . LEU A 1 100 ? 10.364 -6.508 8.408 1.00 0.00 174 LEU A O 20
ATOM 34936 N N . ARG A 1 101 ? 9.532 -8.519 9.020 1.00 0.00 175 ARG A N 20
ATOM 34937 C CA . ARG A 1 101 ? 10.669 -8.916 9.878 1.00 0.00 175 ARG A CA 20
ATOM 34938 C C . ARG A 1 101 ? 11.975 -9.141 9.123 1.00 0.00 175 ARG A C 20
ATOM 34939 O O . ARG A 1 101 ? 13.045 -8.808 9.625 1.00 0.00 175 ARG A O 20
ATOM 34960 N N . ASP A 1 102 ? 11.889 -9.654 7.904 1.00 0.00 176 ASP A N 20
ATOM 34961 C CA . ASP A 1 102 ? 13.004 -9.763 6.969 1.00 0.00 176 ASP A CA 20
ATOM 34962 C C . ASP A 1 102 ? 13.510 -8.378 6.521 1.00 0.00 176 ASP A C 20
ATOM 34963 O O . ASP A 1 102 ? 14.719 -8.162 6.418 1.00 0.00 176 ASP A O 20
ATOM 34972 N N . LYS A 1 103 ? 12.598 -7.425 6.283 1.00 0.00 177 LYS A N 20
ATOM 34973 C CA . LYS A 1 103 ? 12.890 -6.062 5.798 1.00 0.00 177 LYS A CA 20
ATOM 34974 C C . LYS A 1 103 ? 13.195 -5.060 6.918 1.00 0.00 177 LYS A C 20
ATOM 34975 O O . LYS A 1 103 ? 13.540 -3.914 6.629 1.00 0.00 177 LYS A O 20
ATOM 34994 N N . GLY A 1 104 ? 13.040 -5.450 8.183 1.00 0.00 178 GLY A N 20
ATOM 34995 C CA . GLY A 1 104 ? 13.315 -4.584 9.331 1.00 0.00 178 GLY A CA 20
ATOM 34996 C C . GLY A 1 104 ? 12.238 -3.542 9.670 1.00 0.00 178 GLY A C 20
ATOM 34997 O O . GLY A 1 104 ? 12.558 -2.550 10.330 1.00 0.00 178 GLY A O 20
ATOM 35001 N N . ILE A 1 105 ? 10.994 -3.702 9.203 1.00 0.00 179 ILE A N 20
ATOM 35002 C CA . ILE A 1 105 ? 9.948 -2.663 9.272 1.00 0.00 179 ILE A CA 20
ATOM 35003 C C . ILE A 1 105 ? 9.236 -2.678 10.636 1.00 0.00 179 ILE A C 20
ATOM 35004 O O . ILE A 1 105 ? 9.011 -3.742 11.222 1.00 0.00 179 ILE A O 20
ATOM 35020 N N . THR A 1 106 ? 8.872 -1.494 11.143 1.00 0.00 180 THR A N 20
ATOM 35021 C CA . THR A 1 106 ? 8.118 -1.318 12.403 1.00 0.00 180 THR A CA 20
ATOM 35022 C C . THR A 1 106 ? 6.816 -2.125 12.407 1.00 0.00 180 THR A C 20
ATOM 35023 O O . THR A 1 106 ? 5.970 -1.912 11.543 1.00 0.00 180 THR A O 20
ATOM 35034 N N . CYS A 1 107 ? 6.645 -3.073 13.338 1.00 0.00 181 CYS A N 20
ATOM 35035 C CA . CYS A 1 107 ? 5.402 -3.836 13.473 1.00 0.00 181 CYS A CA 20
ATOM 35036 C C . CYS A 1 107 ? 5.198 -4.498 14.852 1.00 0.00 181 CYS A C 20
ATOM 35037 O O . CYS A 1 107 ? 6.148 -4.690 15.621 1.00 0.00 181 CYS A O 20
ATOM 35045 N N . ARG A 1 108 ? 3.942 -4.865 15.135 1.00 0.00 182 ARG A N 20
ATOM 35046 C CA . ARG A 1 108 ? 3.469 -5.725 16.240 1.00 0.00 182 ARG A CA 20
ATOM 35047 C C . ARG A 1 108 ? 3.867 -7.195 16.044 1.00 0.00 182 ARG A C 20
ATOM 35048 O O . ARG A 1 108 ? 4.306 -7.593 14.967 1.00 0.00 182 ARG A O 20
ATOM 35069 N N . ASP A 1 109 ? 3.721 -7.984 17.108 1.00 0.00 183 ASP A N 20
ATOM 35070 C CA . ASP A 1 109 ? 4.280 -9.323 17.286 1.00 0.00 183 ASP A CA 20
ATOM 35071 C C . ASP A 1 109 ? 4.068 -10.283 16.102 1.00 0.00 183 ASP A C 20
ATOM 35072 O O . ASP A 1 109 ? 2.976 -10.420 15.531 1.00 0.00 183 ASP A O 20
ATOM 35081 N N . LEU A 1 110 ? 5.190 -10.929 15.778 1.00 0.00 184 LEU A N 20
ATOM 35082 C CA . LEU A 1 110 ? 5.542 -11.553 14.492 1.00 0.00 184 LEU A CA 20
ATOM 35083 C C . LEU A 1 110 ? 4.949 -12.946 14.253 1.00 0.00 184 LEU A C 20
ATOM 35084 O O . LEU A 1 110 ? 4.468 -13.200 13.129 1.00 0.00 184 LEU A O 20
#

Sequence (110 aa):
GAMVKKDIDDTIKSEDVVTFIKGLPEAPMCAYSKRMIDVLEALGLEYTSFDVLAHPVVRSYVKEVSEWPTIPQLFIKAEFVGGLDIVTKMLESGDLKKMLRDKGITCRDLGAMVKKDIDDTIKSEDVVTFIKGLPEAPMCAYSKRMIDVLEALGLEYTSFDVLAHPVVRSYVKEVSEWPTIPQLFIKAEFVGGLDIVTKMLESGDLKKMLRDKGITCRDLGAMVKKDIDDTIKSEDVVTFIKGLPEAPMCAYSKRMIDVLEALGLEYTSFDVLAHPVVRSYVKEVSEWPTIPQLFIKAEFVGGLDIVTKMLESGDLKKMLRDKGITCRDLGAMVKKDIDDTIKSEDVVTFIKGLPEAPMCAYSKRMIDVLEALGLEYTSFDVLAHPVVRSYVKEVSEWPTIPQLFIKAEFVGGLDIVTKMLESGDLKKMLRDKGITCRDLGAMVKKDIDDTIKSEDVVTFIKGLPEAPMCAYSKRMIDVLEALGLEYTSFDVLAHPVVRSYVKEVSEWPTIPQLFIKAEFVGGLDIVTKMLESGDLKKMLRDKGITCRDLGAMVKKDIDDTIKSEDVVTFIKGLPEAPMCAYSKRMIDVLEALGLEYTSFDVLAHPVVRSYVKEVSEWPTIPQLFIKAEFVGGLDIVTKMLESGDLKKMLRDKGITCRDLGAMVKKDIDDTIKSEDVVTFIKGLPEAPMCAYSKRMIDVLEALGLEYTSFDVLAHPVVRSYVKEVSEWPTIPQLFIKAEFVGGLDIVTKMLESGDLKKMLRDKGITCRDLGAMVKKDIDDTIKSEDVVTFIKGLPEAPMCAYSKRMIDVLEALGLEYTSFDVLAHPVVRSYVKEVSEWPTIPQLFIKAEFVGGLDIVTKMLESGDLKKMLRDKGITCRDLGAMVKKDIDDTIKSEDVVTFIKGLPEAPMCAYSKRMIDVLEALGLEYTSFDVLAHPVVRSYVKEVSEWPTIPQLFIKAEFVGGLDIVTKMLESGDLKKMLRDKGITCRDLGAMVKKDIDDTIKSEDVVTFIKGLPEAPMCAYSKRMIDVLEALGLEYTSFDVLAHPVVRSYVKEVSEWPTIPQLFIKAEFVGGLDIVTKMLESGDLKKMLRDKGITCRDLGAMVKKDIDDTIKSEDVVTFIKGLPEAPMCAYSKRMIDVLEALGLEYTSFDVLAHPVVRSYVKEVSEWPTIPQLFIKAEFVGGLDIVTKMLESGDLKKMLRDKGITCRDLGAMVKKDIDDTIKSEDVVTFIKGLPEAPMCAYSKRMIDVLEALGLEYTSFDVLAHPVVRSYVKEVSEWPTIPQLFIKAEFVGGLDIVTKMLESGDLKKMLRDKGITCRDLGAMVKKDIDDTIKSEDVVTFIKGLPEAPMCAYSKRMIDVLEALGLEYTSFDVLAHPVVRSYVKEVSEWPTIPQLFIKAEFVGGLDIVTKMLESGDLKKMLRDKGITCRDLGAMVKKDIDDTIKSEDVVTFIKGLPEAPMCAYSKRMIDVLEALGLEYTSFDVLAHPVVRSYVKEVSEWPTIPQLFIKAEFVGGLDIVTKMLESGDLKKMLRDKGITCRDLGAMVKKDIDDTIKSEDVVTFIKGLPEAPMCAYSKRMIDVLEALGLEYTSFDVLAHPVVRSYVKEVSEWPTIPQLFIKAEFVGGLDIVTKMLESGDLKKMLRDKGITCRDLGAMVKKDIDDTIKSEDVVTFIKGLPEAPMCAYSKRMIDVLEALGLEYTSFDVLAHPVVRSYVKEVSEWPTIPQLFIKAEFVGGLDIVTKMLESGDLKKMLRDKGITCRDLGAMVKKDIDDTIKSEDVVTFIKGLPEAPMCAYSKRMIDVLEALGLEYTSFDVLAHPVVRSYVKEVSEWPTIPQLFIKAEFVGGLDIVTKMLESGDLKKMLRDKGITCRDLGAMVKKDIDDTIKSEDVVTFIKGLPEAPMCAYSKRMIDVLEALGLEYTSFDVLAHPVVRSYVKEVSEWPTIPQLFIKAEFVGGLDIVTKMLESGDLKKMLRDKGITCRDLGAMVKKDIDDTIKSEDVVTFIKGLPEAPMCAYSKRMIDVLEALGLEYTSFDVLAHPVVRSYVKEVSEWPTIPQLFIKAEFVGGLDIVTKMLESGDLKKMLRDKGITCRDLGAMVKKDIDDTIKSEDVVTFIKGLPEAPMCAYSKRMIDVLEALGLEYTSFDVLAHPVVRSYVKEVSEWPTIPQLFIKAEFVGGLDIVTKMLESGDLKKMLRDKGITCRDL

CATH classification: 3.40.30.10

Solvent-accessible surface area: 6688 Å² total; per-residue (Å²): 131,94,55,84,84,162,69,0,66,96,33,10,166,82,56,59,1,3,0,0,0,78,0,85,43,145,65,39,131,33,68,132,0,105,141,0,5,73,7,3,110,50,14,35,18,124,54,36,24,19,28,13,95,66,63,75,36,2,139,47,7,22,164,117,63,5,146,132,116,43,54,0,1,8,17,8,98,41,125,60,48,4,3,16,102,87,2,38,106,37,72,130,79,29,52,12,54,104,50,1,130,120,103,69,16,76,32,147,139,148

Radius of gyration: 13.42 Å; Cα contacts (8 Å, |Δi|>4): 159; chains: 1; bounding box: 28×41×35 Å

Organism: NCBI:txid5691

Nearest PDB structures (foldseek):
  2ltk-assembly1_A  TM=9.899E-01  e=6.522E-21  Trypanosoma brucei
  2mxn-assembly1_A  TM=8.697E-01  e=3.783E-17  Trypanosoma brucei
  2mma-assembly1_A  TM=8.930E-01  e=6.500E-10  Arabidopsis thaliana
  3zyw-assembly1_A  TM=8.460E-01  e=6.500E-10  Homo sapiens
  2yan-assembly2_B  TM=8.794E-01  e=2.178E-09  Homo sapiens